Protein 2MIZ (pdb70)

Nearest PDB structures (foldseek):
  2miz-assembly1_A  TM=9.758E-01  e=6.169E-30  Murine cytomegalovirus (strain K181)
  4pn6-assembly1_A  TM=9.380E-01  e=5.539E-25  Muromegalovirus G4
  5tzn-assembly2_G  TM=5.490E-01  e=5.306E-05  Murid betaherpesvirus 1
  5tzn-assembly1_F  TM=5.778E-01  e=1.287E-04  Murid betaherpesvirus 1
  9jqt-assembly1_A  TM=3.331E-01  e=9.883E-02  Homo sapiens

Secondary structure (DSSP, 8-state):
-EE---EEEEE--EEEP-SSSSEEEE-------SSEEEEEEEEETTTTEEBS-EEEEE--SSSPPEEEEEE--SS-SSS------B-GGGTEEE---SSSS-TTPEEEPTTS-HHHHTTEEEEEEEEEEES-TT--S--HHHHHHTHHHHTSPB--

Radius of gyration: 15.89 Å; Cα contacts (8 Å, |Δi|>4): 343; chains: 1; bounding box: 37×31×44 Å

CATH classification: 2.60.40.2900

Organism: Murid herpesvirus 1 (strain K181) (NCBI:txid69156)

Solvent-accessible surface area: 9150 Å² total; per-residue (Å²): 187,80,56,3,38,39,64,56,15,17,18,110,24,79,126,59,127,71,123,46,120,71,50,15,6,105,8,76,39,21,73,2,78,6,64,0,14,0,14,3,18,2,17,0,76,87,85,158,12,0,3,19,14,20,1,39,25,51,6,31,88,139,56,57,14,142,32,72,123,28,76,124,22,196,74,44,152,102,57,172,71,132,126,132,25,18,99,76,179,60,2,6,51,4,6,101,29,94,136,94,66,77,4,0,9,0,35,8,59,102,138,8,95,100,38,5,10,82,11,1,88,1,60,0,45,0,8,0,44,32,103,65,83,184,62,119,56,11,72,111,97,29,68,165,94,0,36,94,0,40,124,45,94,125,93,75

Sequence (156 aa):
RHSLGCYFKGINPTKVPSSDPRTVLKCTLPDVKVNASWTLEWVVVNLHTSVDVTSYYESSPNSEPRFLRAILNFTPMHGLRTKNLLKVKDGFQVDNSTDNGNGGNLYVYPNATTGSADSVRCRLRMCPWTSNSKMTAPDEEMLRKMSEVLNLPNYGRHSLGCYFKGINPTKVPSSDPRTVLKCTLPDVKVNASWTLEWVVVNLHTSVDVTSYYESSPNSEPRFLRAILNFTPMHGLRTKNLLKVKDGFQVDNSTDNGNGGNLYVYPNATTGSADSVRCRLRMCPWTSNSKMTAPDEEMLRKMSEVLNLPNYGRHSLGCYFKGINPTKVPSSDPRTVLKCTLPDVKVNASWTLEWVVVNLHTSVDVTSYYESSPNSEPRFLRAILNFTPMHGLRTKNLLKVKDGFQVDNSTDNGNGGNLYVYPNATTGSADSVRCRLRMCPWTSNSKMTAPDEEMLRKMSEVLNLPNYGRHSLGCYFKGINPTKVPSSDPRTVLKCTLPDVKVNASWTLEWVVVNLHTSVDVTSYYESSPNSEPRFLRAILNFTPMHGLRTKNLLKVKDGFQVDNSTDNGNGGNLYVYPNATTGSADSVRCRLRMCPWTSNSKMTAPDEEMLRKMSEVLNLPNYGRHSLGCYFKGINPTKVPSSDPRTVLKCTLPDVKVNASWTLEWVVVNLHTSVDVTSYYESSPNSEPRFLRAILNFTPMHGLRTKNLLKVKDGFQVDNSTDNGNGGNLYVYPNATTGSADSVRCRLRMCPWTSNSKMTAPDEEMLRKMSEVLNLPNYGRHSLGCYFKGINPTKVPSSDPRTVLKCTLPDVKVNASWTLEWVVVNLHTSVDVTSYYESSPNSEPRFLRAILNFTPMHGLRTKNLLKVKDGFQVDNSTDNGNGGNLYVYPNATTGSADSVRCRLRMCPWTSNSKMTAPDEEMLRKMSEVLNLPNYGRHSLGCYFKGINPTKVPSSDPRTVLKCTLPDVKVNASWTLEWVVVNLHTSVDVTSYYESSPNSEPRFLRAILNFTPMHGLRTKNLLKVKDGFQVDNSTDNGNGGNLYVYPNATTGSADSVRCRLRMCPWTSNSKMTAPDEEMLRKMSEVLNLPNYGRHSLGCYFKGINPTKVPSSDPRTVLKCTLPDVKVNASWTLEWVVVNLHTSVDVTSYYESSPNSEPRFLRAILNFTPMHGLRTKNLLKVKDGFQVDNSTDNGNGGNLYVYPNATTGSADSVRCRLRMCPWTSNSKMTAPDEEMLRKMSEVLNLPNYGRHSLGCYFKGINPTKVPSSDPRTVLKCTLPDVKVNASWTLEWVVVNLHTSVDVTSYYESSPNSEPRFLRAILNFTPMHGLRTKNLLKVKDGFQVDNSTDNGNGGNLYVYPNATTGSADSVRCRLRMCPWTSNSKMTAPDEEMLRKMSEVLNLPNYGRHSLGCYFKGINPTKVPSSDPRTVLKCTLPDVKVNASWTLEWVVVNLHTSVDVTSYYESSPNSEPRFLRAILNFTPMHGLRTKNLLKVKDGFQVDNSTDNGNGGNLYVYPNATTGSADSVRCRLRMCPWTSNSKMTAPDEEMLRKMSEVLNLPNYG

InterPro domains:
  IPR022022 Immune evasion protein [PF12216] (1-260)
  IPR038708 Gp34-like superfamily [G3DSA:2.60.40.2900] (42-208)

Structure (mmCIF, N/CA/C/O backbone):
data_2MIZ
#
_entry.id   2MIZ
#
_cell.length_a   1.000
_cell.length_b   1.000
_cell.length_c   1.000
_cell.angle_alpha   90.00
_cell.angle_beta   90.00
_cell.angle_gamma   90.00
#
_symmetry.space_group_name_H-M   'P 1'
#
loop_
_atom_site.group_PDB
_atom_site.id
_atom_site.type_symbol
_atom_site.label_atom_id
_atom_site.label_alt_id
_atom_site.label_comp_id
_atom_site.label_asym_id
_atom_site.label_entity_id
_atom_site.label_seq_id
_atom_site.pdbx_PDB_ins_code
_atom_site.Cartn_x
_atom_site.Cartn_y
_atom_site.Cartn_z
_atom_site.occupancy
_atom_site.B_iso_or_equiv
_atom_site.auth_seq_id
_atom_site.auth_comp_id
_atom_site.auth_asym_id
_atom_site.auth_atom_id
_atom_site.pdbx_PDB_model_num
ATOM 1 N N . ARG A 1 24 ? 0.000 0.000 0.000 1.00 0.00 21 ARG A N 1
ATOM 2 C CA . ARG A 1 24 ? 1.458 0.000 0.000 1.00 0.00 21 ARG A CA 1
ATOM 3 C C . ARG A 1 24 ? 2.009 1.420 0.000 1.00 0.00 21 ARG A C 1
ATOM 4 O O . ARG A 1 24 ? 1.321 2.363 -0.391 1.00 0.00 21 ARG A O 1
ATOM 25 N N . HIS A 1 25 ? 3.254 1.566 0.440 1.00 0.00 22 HIS A N 1
ATOM 26 C CA . HIS A 1 25 ? 3.883 2.878 0.538 1.00 0.00 22 HIS A CA 1
ATOM 27 C C . HIS A 1 25 ? 4.336 3.375 -0.828 1.00 0.00 22 HIS A C 1
ATOM 28 O O . HIS A 1 25 ? 5.478 3.156 -1.231 1.00 0.00 22 HIS A O 1
ATOM 42 N N . SER A 1 26 ? 3.434 4.045 -1.538 1.00 0.00 23 SER A N 1
ATOM 43 C CA . SER A 1 26 ? 3.755 4.616 -2.840 1.00 0.00 23 SER A CA 1
ATOM 44 C C . SER A 1 26 ? 4.835 5.683 -2.724 1.00 0.00 23 SER A C 1
ATOM 45 O O . SER A 1 26 ? 4.807 6.512 -1.814 1.00 0.00 23 SER A O 1
ATOM 53 N N . LEU A 1 27 ? 5.788 5.658 -3.650 1.00 0.00 24 LEU A N 1
ATOM 54 C CA . LEU A 1 27 ? 6.799 6.704 -3.738 1.00 0.00 24 LEU A CA 1
ATOM 55 C C . LEU A 1 27 ? 6.517 7.645 -4.903 1.00 0.00 24 LEU A C 1
ATOM 56 O O . LEU A 1 27 ? 7.400 8.379 -5.348 1.00 0.00 24 LEU A O 1
ATOM 72 N N . GLY A 1 28 ? 5.282 7.620 -5.392 1.00 0.00 25 GLY A N 1
ATOM 73 C CA . GLY A 1 28 ? 4.889 8.452 -6.523 1.00 0.00 25 GLY A CA 1
ATOM 74 C C . GLY A 1 28 ? 4.932 7.666 -7.827 1.00 0.00 25 GLY A C 1
ATOM 75 O O . GLY A 1 28 ? 5.920 6.995 -8.126 1.00 0.00 25 GLY A O 1
ATOM 79 N N . CYS A 1 29 ? 3.855 7.752 -8.600 1.00 0.00 26 CYS A N 1
ATOM 80 C CA . CYS A 1 29 ? 3.716 6.955 -9.812 1.00 0.00 26 CYS A CA 1
ATOM 81 C C . CYS A 1 29 ? 4.137 7.746 -11.044 1.00 0.00 26 CYS A C 1
ATOM 82 O O . CYS A 1 29 ? 4.009 8.970 -11.081 1.00 0.00 26 CYS A O 1
ATOM 89 N N . TYR A 1 30 ? 4.639 7.040 -12.052 1.00 0.00 27 TYR A N 1
ATOM 90 C CA . TYR A 1 30 ? 5.061 7.673 -13.295 1.00 0.00 27 TYR A CA 1
ATOM 91 C C . TYR A 1 30 ? 4.210 7.205 -14.469 1.00 0.00 27 TYR A C 1
ATOM 92 O O . TYR A 1 30 ? 3.820 6.040 -14.539 1.00 0.00 27 TYR A O 1
ATOM 110 N N . PHE A 1 31 ? 3.925 8.121 -15.388 1.00 0.00 28 PHE A N 1
ATOM 111 C CA . PHE A 1 31 ? 3.017 7.839 -16.494 1.00 0.00 28 PHE A CA 1
ATOM 112 C C . PHE A 1 31 ? 3.726 7.966 -17.836 1.00 0.00 28 PHE A C 1
ATOM 113 O O . PHE A 1 31 ? 4.122 9.060 -18.239 1.00 0.00 28 PHE A O 1
ATOM 130 N N . LYS A 1 32 ? 3.885 6.841 -18.524 1.00 0.00 29 LYS A N 1
ATOM 131 C CA . LYS A 1 32 ? 4.652 6.803 -19.764 1.00 0.00 29 LYS A CA 1
ATOM 132 C C . LYS A 1 32 ? 3.814 6.258 -20.913 1.00 0.00 29 LYS A C 1
ATOM 133 O O . LYS A 1 32 ? 2.818 5.568 -20.696 1.00 0.00 29 LYS A O 1
ATOM 152 N N . GLY A 1 33 ? 4.223 6.573 -22.138 1.00 0.00 30 GLY A N 1
ATOM 153 C CA . GLY A 1 33 ? 3.543 6.069 -23.325 1.00 0.00 30 GLY A CA 1
ATOM 154 C C . GLY A 1 33 ? 4.441 5.126 -24.115 1.00 0.00 30 GLY A C 1
ATOM 155 O O . GLY A 1 33 ? 5.596 5.445 -24.399 1.00 0.00 30 GLY A O 1
ATOM 159 N N . ILE A 1 34 ? 3.904 3.963 -24.468 1.00 0.00 31 ILE A N 1
ATOM 160 C CA . ILE A 1 34 ? 4.663 2.961 -25.207 1.00 0.00 31 ILE A CA 1
ATOM 161 C C . ILE A 1 34 ? 3.919 2.520 -26.461 1.00 0.00 31 ILE A C 1
ATOM 162 O O . ILE A 1 34 ? 2.715 2.267 -26.422 1.00 0.00 31 ILE A O 1
ATOM 178 N N . ASN A 1 35 ? 4.642 2.431 -27.572 1.00 0.00 32 ASN A N 1
ATOM 179 C CA . ASN A 1 35 ? 4.083 1.902 -28.810 1.00 0.00 32 ASN A CA 1
ATOM 180 C C . ASN A 1 35 ? 4.110 0.379 -28.820 1.00 0.00 32 ASN A C 1
ATOM 181 O O . ASN A 1 35 ? 5.178 -0.232 -28.777 1.00 0.00 32 ASN A O 1
ATOM 192 N N . PRO A 1 36 ? 2.930 -0.229 -28.878 1.00 0.00 33 PRO A N 1
ATOM 193 C CA . PRO A 1 36 ? 2.815 -1.682 -28.858 1.00 0.00 33 PRO A CA 1
ATOM 194 C C . PRO A 1 36 ? 3.199 -2.283 -30.204 1.00 0.00 33 PRO A C 1
ATOM 195 O O . PRO A 1 36 ? 3.185 -1.599 -31.227 1.00 0.00 33 PRO A O 1
ATOM 206 N N . THR A 1 37 ? 3.542 -3.567 -30.196 1.00 0.00 34 THR A N 1
ATOM 207 C CA . THR A 1 37 ? 3.946 -4.259 -31.414 1.00 0.00 34 THR A CA 1
ATOM 208 C C . THR A 1 37 ? 3.045 -5.455 -31.694 1.00 0.00 34 THR A C 1
ATOM 209 O O . THR A 1 37 ? 2.458 -6.030 -30.777 1.00 0.00 34 THR A O 1
ATOM 220 N N . LYS A 1 38 ? 2.938 -5.825 -32.965 1.00 0.00 35 LYS A N 1
ATOM 221 C CA . LYS A 1 38 ? 2.109 -6.954 -33.368 1.00 0.00 35 LYS A CA 1
ATOM 222 C C . LYS A 1 38 ? 2.904 -8.253 -33.359 1.00 0.00 35 LYS A C 1
ATOM 223 O O . LYS A 1 38 ? 3.965 -8.347 -33.978 1.00 0.00 35 LYS A O 1
ATOM 242 N N . VAL A 1 39 ? 2.387 -9.254 -32.655 1.00 0.00 36 VAL A N 1
ATOM 243 C CA . VAL A 1 39 ? 3.071 -10.534 -32.526 1.00 0.00 36 VAL A CA 1
ATOM 244 C C . VAL A 1 39 ? 2.524 -11.554 -33.517 1.00 0.00 36 VAL A C 1
ATOM 245 O O . VAL A 1 39 ? 1.334 -11.868 -33.505 1.00 0.00 36 VAL A O 1
ATOM 258 N N . PRO A 1 40 ? 3.400 -12.068 -34.373 1.00 0.00 37 PRO A N 1
ATOM 259 C CA . PRO A 1 40 ? 3.015 -13.085 -35.345 1.00 0.00 37 PRO A CA 1
ATOM 260 C C . PRO A 1 40 ? 2.354 -14.276 -34.663 1.00 0.00 37 PRO A C 1
ATOM 261 O O . PRO A 1 40 ? 2.860 -14.793 -33.667 1.00 0.00 37 PRO A O 1
ATOM 272 N N . SER A 1 41 ? 1.220 -14.708 -35.205 1.00 0.00 38 SER A N 1
ATOM 273 C CA . SER A 1 41 ? 0.481 -15.832 -34.642 1.00 0.00 38 SER A CA 1
ATOM 274 C C . SER A 1 41 ? -0.523 -16.388 -35.644 1.00 0.00 38 SER A C 1
ATOM 275 O O . SER A 1 41 ? -1.026 -15.661 -36.501 1.00 0.00 38 SER A O 1
ATOM 283 N N . SER A 1 42 ? -0.811 -17.680 -35.531 1.00 0.00 39 SER A N 1
ATOM 284 C CA . SER A 1 42 ? -1.813 -18.318 -36.375 1.00 0.00 39 SER A CA 1
ATOM 285 C C . SER A 1 42 ? -3.223 -17.959 -35.924 1.00 0.00 39 SER A C 1
ATOM 286 O O . SER A 1 42 ? -4.195 -18.197 -36.641 1.00 0.00 39 SER A O 1
ATOM 294 N N . ASP A 1 43 ? -3.328 -17.383 -34.731 1.00 0.00 40 ASP A N 1
ATOM 295 C CA . ASP A 1 43 ? -4.613 -16.938 -34.205 1.00 0.00 40 ASP A CA 1
ATOM 296 C C . ASP A 1 43 ? -5.195 -15.814 -35.053 1.00 0.00 40 ASP A C 1
ATOM 297 O O . ASP A 1 43 ? -4.503 -14.852 -35.387 1.00 0.00 40 ASP A O 1
ATOM 306 N N . PRO A 1 44 ? -6.472 -15.941 -35.400 1.00 0.00 41 PRO A N 1
ATOM 307 C CA . PRO A 1 44 ? -7.152 -14.932 -36.203 1.00 0.00 41 PRO A CA 1
ATOM 308 C C . PRO A 1 44 ? -7.005 -13.547 -35.586 1.00 0.00 41 PRO A C 1
ATOM 309 O O . PRO A 1 44 ? -6.914 -12.546 -36.298 1.00 0.00 41 PRO A O 1
ATOM 320 N N . ARG A 1 45 ? -6.983 -13.495 -34.259 1.00 0.00 42 ARG A N 1
ATOM 321 C CA . ARG A 1 45 ? -6.921 -12.227 -33.542 1.00 0.00 42 ARG A CA 1
ATOM 322 C C . ARG A 1 45 ? -5.499 -11.682 -33.509 1.00 0.00 42 ARG A C 1
ATOM 323 O O . ARG A 1 45 ? -4.536 -12.439 -33.384 1.00 0.00 42 ARG A O 1
ATOM 344 N N . THR A 1 46 ? -5.373 -10.364 -33.623 1.00 0.00 43 THR A N 1
ATOM 345 C CA . THR A 1 46 ? -4.068 -9.714 -33.602 1.00 0.00 43 THR A CA 1
ATOM 346 C C . THR A 1 46 ? -3.589 -9.486 -32.174 1.00 0.00 43 THR A C 1
ATOM 347 O O . THR A 1 46 ? -4.333 -8.984 -31.332 1.00 0.00 43 THR A O 1
ATOM 358 N N . VAL A 1 47 ? -2.341 -9.858 -31.907 1.00 0.00 44 VAL A N 1
ATOM 359 C CA . VAL A 1 47 ? -1.782 -9.755 -30.565 1.00 0.00 44 VAL A CA 1
ATOM 360 C C . VAL A 1 47 ? -0.928 -8.503 -30.418 1.00 0.00 44 VAL A C 1
ATOM 361 O O . VAL A 1 47 ? 0.133 -8.388 -31.033 1.00 0.00 44 VAL A O 1
ATOM 374 N N . LEU A 1 48 ? -1.395 -7.566 -29.601 1.00 0.00 45 LEU A N 1
ATOM 375 C CA . LEU A 1 48 ? -0.652 -6.340 -29.335 1.00 0.00 45 LEU A CA 1
ATOM 376 C C . LEU A 1 48 ? 0.060 -6.407 -27.990 1.00 0.00 45 LEU A C 1
ATOM 377 O O . LEU A 1 48 ? -0.579 -6.518 -26.944 1.00 0.00 45 LEU A O 1
ATOM 393 N N . LYS A 1 49 ? 1.386 -6.341 -28.025 1.00 0.00 46 LYS A N 1
ATOM 394 C CA . LYS A 1 49 ? 2.193 -6.493 -26.820 1.00 0.00 46 LYS A CA 1
ATOM 395 C C . LYS A 1 49 ? 2.790 -5.162 -26.385 1.00 0.00 46 LYS A C 1
ATOM 396 O O . LYS A 1 49 ? 3.333 -4.417 -27.201 1.00 0.00 46 LYS A O 1
ATOM 415 N N . CYS A 1 50 ? 2.687 -4.866 -25.093 1.00 0.00 47 CYS A N 1
ATOM 416 C CA . CYS A 1 50 ? 3.291 -3.664 -24.531 1.00 0.00 47 CYS A CA 1
ATOM 417 C C . CYS A 1 50 ? 4.627 -3.977 -23.870 1.00 0.00 47 CYS A C 1
ATOM 418 O O . CYS A 1 50 ? 4.698 -4.785 -22.944 1.00 0.00 47 CYS A O 1
ATOM 425 N N . THR A 1 51 ? 5.685 -3.333 -24.350 1.00 0.00 48 THR A N 1
ATOM 426 C CA . THR A 1 51 ? 7.027 -3.570 -23.833 1.00 0.00 48 THR A CA 1
ATOM 427 C C . THR A 1 51 ? 7.128 -3.183 -22.363 1.00 0.00 48 THR A C 1
ATOM 428 O O . THR A 1 51 ? 6.758 -2.075 -21.977 1.00 0.00 48 THR A O 1
ATOM 439 N N . LEU A 1 52 ? 7.630 -4.104 -21.547 1.00 0.00 49 LEU A N 1
ATOM 440 C CA . LEU A 1 52 ? 7.914 -3.814 -20.147 1.00 0.00 49 LEU A CA 1
ATOM 441 C C . LEU A 1 52 ? 9.377 -4.078 -19.815 1.00 0.00 49 LEU A C 1
ATOM 442 O O . LEU A 1 52 ? 9.815 -5.227 -19.769 1.00 0.00 49 LEU A O 1
ATOM 458 N N . PRO A 1 53 ? 10.128 -3.007 -19.584 1.00 0.00 50 PRO A N 1
ATOM 459 C CA . PRO A 1 53 ? 11.557 -3.116 -19.315 1.00 0.00 50 PRO A CA 1
ATOM 460 C C . PRO A 1 53 ? 11.824 -4.018 -18.117 1.00 0.00 50 PRO A C 1
ATOM 461 O O . PRO A 1 53 ? 11.055 -4.034 -17.156 1.00 0.00 50 PRO A O 1
ATOM 472 N N . ASP A 1 54 ? 12.920 -4.767 -18.179 1.00 0.00 51 ASP A N 1
ATOM 473 C CA . ASP A 1 54 ? 13.292 -5.672 -17.098 1.00 0.00 51 ASP A CA 1
ATOM 474 C C . ASP A 1 54 ? 13.860 -4.906 -15.910 1.00 0.00 51 ASP A C 1
ATOM 475 O O . ASP A 1 54 ? 15.076 -4.792 -15.756 1.00 0.00 51 ASP A O 1
ATOM 484 N N . VAL A 1 55 ? 12.973 -4.382 -15.071 1.00 0.00 52 VAL A N 1
ATOM 485 C CA . VAL A 1 55 ? 13.384 -3.627 -13.894 1.00 0.00 52 VAL A CA 1
ATOM 486 C C . VAL A 1 55 ? 13.206 -4.448 -12.623 1.00 0.00 52 VAL A C 1
ATOM 487 O O . VAL A 1 55 ? 12.091 -4.829 -12.270 1.00 0.00 52 VAL A O 1
ATOM 500 N N . LYS A 1 56 ? 14.313 -4.716 -11.939 1.00 0.00 53 LYS A N 1
ATOM 501 C CA . LYS A 1 56 ? 14.287 -5.527 -10.727 1.00 0.00 53 LYS A CA 1
ATOM 502 C C . LYS A 1 56 ? 14.253 -4.653 -9.480 1.00 0.00 53 LYS A C 1
ATOM 503 O O . LYS A 1 56 ? 15.230 -4.581 -8.734 1.00 0.00 53 LYS A O 1
ATOM 522 N N . VAL A 1 57 ? 13.123 -3.990 -9.259 1.00 0.00 54 VAL A N 1
ATOM 523 C CA . VAL A 1 57 ? 12.892 -3.263 -8.016 1.00 0.00 54 VAL A CA 1
ATOM 524 C C . VAL A 1 57 ? 11.513 -3.570 -7.447 1.00 0.00 54 VAL A C 1
ATOM 525 O O . VAL A 1 57 ? 10.654 -4.119 -8.137 1.00 0.00 54 VAL A O 1
ATOM 538 N N . ASN A 1 58 ? 11.307 -3.213 -6.183 1.00 0.00 55 ASN A N 1
ATOM 539 C CA . ASN A 1 58 ? 10.002 -3.356 -5.550 1.00 0.00 55 ASN A CA 1
ATOM 540 C C . ASN A 1 58 ? 9.002 -2.356 -6.116 1.00 0.00 55 ASN A C 1
ATOM 541 O O . ASN A 1 58 ? 8.778 -1.293 -5.538 1.00 0.00 55 ASN A O 1
ATOM 552 N N . ALA A 1 59 ? 8.403 -2.704 -7.249 1.00 0.00 56 ALA A N 1
ATOM 553 C CA . ALA A 1 59 ? 7.493 -1.801 -7.944 1.00 0.00 56 ALA A CA 1
ATOM 554 C C . ALA A 1 59 ? 6.422 -2.574 -8.703 1.00 0.00 56 ALA A C 1
ATOM 555 O O . ALA A 1 59 ? 6.603 -3.747 -9.028 1.00 0.00 56 ALA A O 1
ATOM 562 N N . SER A 1 60 ? 5.307 -1.908 -8.985 1.00 0.00 57 SER A N 1
ATOM 563 C CA . SER A 1 60 ? 4.256 -2.490 -9.811 1.00 0.00 57 SER A CA 1
ATOM 564 C C . SER A 1 60 ? 3.975 -1.626 -11.034 1.00 0.00 57 SER A C 1
ATOM 565 O O . SER A 1 60 ? 4.224 -0.421 -11.025 1.00 0.00 57 SER A O 1
ATOM 573 N N . TRP A 1 61 ? 3.455 -2.250 -12.086 1.00 0.00 58 TRP A N 1
ATOM 574 C CA . TRP A 1 61 ? 3.122 -1.536 -13.312 1.00 0.00 58 TRP A CA 1
ATOM 575 C C . TRP A 1 61 ? 1.682 -1.804 -13.732 1.00 0.00 58 TRP A C 1
ATOM 576 O O . TRP A 1 61 ? 1.216 -2.942 -13.693 1.00 0.00 58 TRP A O 1
ATOM 597 N N . THR A 1 62 ? 0.982 -0.748 -14.133 1.00 0.00 59 THR A N 1
ATOM 598 C CA . THR A 1 62 ? -0.387 -0.876 -14.618 1.00 0.00 59 THR A CA 1
ATOM 599 C C . THR A 1 62 ? -0.497 -0.451 -16.076 1.00 0.00 59 THR A C 1
ATOM 600 O O . THR A 1 62 ? -0.067 0.641 -16.449 1.00 0.00 59 THR A O 1
ATOM 611 N N . LEU A 1 63 ? -1.075 -1.320 -16.899 1.00 0.00 60 LEU A N 1
ATOM 612 C CA . LEU A 1 63 ? -1.249 -1.032 -18.318 1.00 0.00 60 LEU A CA 1
ATOM 613 C C . LEU A 1 63 ? -2.692 -0.658 -18.631 1.00 0.00 60 LEU A C 1
ATOM 614 O O . LEU A 1 63 ? -3.626 -1.324 -18.185 1.00 0.00 60 LEU A O 1
ATOM 630 N N . GLU A 1 64 ? -2.867 0.410 -19.401 1.00 0.00 61 GLU A N 1
ATOM 631 C CA . GLU A 1 64 ? -4.171 0.744 -19.963 1.00 0.00 61 GLU A CA 1
ATOM 632 C C . GLU A 1 64 ? -4.097 0.887 -21.478 1.00 0.00 61 GLU A C 1
ATOM 633 O O . GLU A 1 64 ? -3.318 1.686 -21.998 1.00 0.00 61 GLU A O 1
ATOM 645 N N . TRP A 1 65 ? -4.912 0.109 -22.181 1.00 0.00 62 TRP A N 1
ATOM 646 C CA . TRP A 1 65 ? -4.922 0.129 -23.639 1.00 0.00 62 TRP A CA 1
ATOM 647 C C . TRP A 1 65 ? -5.805 1.251 -24.169 1.00 0.00 62 TRP A C 1
ATOM 648 O O . TRP A 1 65 ? -6.996 1.314 -23.863 1.00 0.00 62 TRP A O 1
ATOM 669 N N . VAL A 1 66 ? -5.215 2.136 -24.965 1.00 0.00 63 VAL A N 1
ATOM 670 C CA . VAL A 1 66 ? -5.897 3.349 -25.400 1.00 0.00 63 VAL A CA 1
ATOM 671 C C . VAL A 1 66 ? -6.004 3.406 -26.919 1.00 0.00 63 VAL A C 1
ATOM 672 O O . VAL A 1 66 ? -5.035 3.142 -27.629 1.00 0.00 63 VAL A O 1
ATOM 685 N N . VAL A 1 67 ? -7.189 3.751 -27.410 1.00 0.00 64 VAL A N 1
ATOM 686 C CA . VAL A 1 67 ? -7.422 3.859 -28.846 1.00 0.00 64 VAL A CA 1
ATOM 687 C C . VAL A 1 67 ? -7.585 5.313 -29.269 1.00 0.00 64 VAL A C 1
ATOM 688 O O . VAL A 1 67 ? -8.556 5.973 -28.897 1.00 0.00 64 VAL A O 1
ATOM 701 N N . VAL A 1 68 ? -6.631 5.808 -30.050 1.00 0.00 65 VAL A N 1
ATOM 702 C CA . VAL A 1 68 ? -6.583 7.222 -30.399 1.00 0.00 65 VAL A CA 1
ATOM 703 C C . VAL A 1 68 ? -7.740 7.603 -31.314 1.00 0.00 65 VAL A C 1
ATOM 704 O O . VAL A 1 68 ? -8.361 8.651 -31.141 1.00 0.00 65 VAL A O 1
ATOM 717 N N . ASN A 1 69 ? -8.024 6.746 -32.289 1.00 0.00 66 ASN A N 1
ATOM 718 C CA . ASN A 1 69 ? -9.044 7.034 -33.290 1.00 0.00 66 ASN A CA 1
ATOM 719 C C . ASN A 1 69 ? -10.433 7.072 -32.666 1.00 0.00 66 ASN A C 1
ATOM 720 O O . ASN A 1 69 ? -11.324 7.768 -33.153 1.00 0.00 66 ASN A O 1
ATOM 731 N N . LEU A 1 70 ? -10.611 6.319 -31.585 1.00 0.00 67 LEU A N 1
ATOM 732 C CA . LEU A 1 70 ? -11.885 6.284 -30.878 1.00 0.00 67 LEU A CA 1
ATOM 733 C C . LEU A 1 70 ? -11.879 7.232 -29.685 1.00 0.00 67 LEU A C 1
ATOM 734 O O . LEU A 1 70 ? -12.929 7.542 -29.121 1.00 0.00 67 LEU A O 1
ATOM 750 N N . HIS A 1 71 ? -10.691 7.690 -29.306 1.00 0.00 68 HIS A N 1
ATOM 751 C CA . HIS A 1 71 ? -10.548 8.617 -28.190 1.00 0.00 68 HIS A CA 1
ATOM 752 C C . HIS A 1 71 ? -11.047 7.997 -26.891 1.00 0.00 68 HIS A C 1
ATOM 753 O O . HIS A 1 71 ? -11.770 8.634 -26.125 1.00 0.00 68 HIS A O 1
ATOM 767 N N . THR A 1 72 ? -10.656 6.751 -26.648 1.00 0.00 69 THR A N 1
ATOM 768 C CA . THR A 1 72 ? -11.095 6.028 -25.461 1.00 0.00 69 THR A CA 1
ATOM 769 C C . THR A 1 72 ? -10.095 4.945 -25.074 1.00 0.00 69 THR A C 1
ATOM 770 O O . THR A 1 72 ? -8.981 4.900 -25.596 1.00 0.00 69 THR A O 1
ATOM 781 N N . SER A 1 73 ? -10.499 4.075 -24.155 1.00 0.00 70 SER A N 1
ATOM 782 C CA . SER A 1 73 ? -9.645 2.982 -23.707 1.00 0.00 70 SER A CA 1
ATOM 783 C C . SER A 1 73 ? -10.467 1.749 -23.354 1.00 0.00 70 SER A C 1
ATOM 784 O O . SER A 1 73 ? -11.683 1.830 -23.183 1.00 0.00 70 SER A O 1
ATOM 792 N N . VAL A 1 74 ? -9.796 0.607 -23.247 1.00 0.00 71 VAL A N 1
ATOM 793 C CA . VAL A 1 74 ? -10.473 -0.659 -22.994 1.00 0.00 71 VAL A CA 1
ATOM 794 C C . VAL A 1 74 ? -10.744 -0.852 -21.507 1.00 0.00 71 VAL A C 1
ATOM 795 O O . VAL A 1 74 ? -9.882 -0.586 -20.670 1.00 0.00 71 VAL A O 1
ATOM 808 N N . ASP A 1 75 ? -11.946 -1.316 -21.185 1.00 0.00 72 ASP A N 1
ATOM 809 C CA . ASP A 1 75 ? -12.378 -1.427 -19.797 1.00 0.00 72 ASP A CA 1
ATOM 810 C C . ASP A 1 75 ? -11.654 -2.561 -19.084 1.00 0.00 72 ASP A C 1
ATOM 811 O O . ASP A 1 75 ? -12.234 -3.616 -18.825 1.00 0.00 72 ASP A O 1
ATOM 820 N N . VAL A 1 76 ? -10.382 -2.339 -18.769 1.00 0.00 73 VAL A N 1
ATOM 821 C CA . VAL A 1 76 ? -9.609 -3.294 -17.984 1.00 0.00 73 VAL A CA 1
ATOM 822 C C . VAL A 1 76 ? -8.181 -2.807 -17.775 1.00 0.00 73 VAL A C 1
ATOM 823 O O . VAL A 1 76 ? -7.592 -2.183 -18.658 1.00 0.00 73 VAL A O 1
ATOM 836 N N . THR A 1 77 ? -7.628 -3.095 -16.602 1.00 0.00 74 THR A N 1
ATOM 837 C CA . THR A 1 77 ? -6.243 -2.754 -16.303 1.00 0.00 74 THR A CA 1
ATOM 838 C C . THR A 1 77 ? -5.412 -4.004 -16.041 1.00 0.00 74 THR A C 1
ATOM 839 O O . THR A 1 77 ? -5.889 -4.962 -15.432 1.00 0.00 74 THR A O 1
ATOM 850 N N . SER A 1 78 ? -4.167 -3.988 -16.503 1.00 0.00 75 SER A N 1
ATOM 851 C CA . SER A 1 78 ? -3.271 -5.126 -16.333 1.00 0.00 75 SER A CA 1
ATOM 852 C C . SER A 1 78 ? -2.116 -4.783 -15.401 1.00 0.00 75 SER A C 1
ATOM 853 O O . SER A 1 78 ? -1.470 -3.746 -15.553 1.00 0.00 75 SER A O 1
ATOM 861 N N . TYR A 1 79 ? -1.859 -5.660 -14.437 1.00 0.00 76 TYR A N 1
ATOM 862 C CA . TYR A 1 79 ? -0.921 -5.364 -13.362 1.00 0.00 76 TYR A CA 1
ATOM 863 C C . TYR A 1 79 ? 0.304 -6.267 -13.436 1.00 0.00 76 TYR A C 1
ATOM 864 O O . TYR A 1 79 ? 0.184 -7.480 -13.607 1.00 0.00 76 TYR A O 1
ATOM 882 N N . TYR A 1 80 ? 1.483 -5.667 -13.306 1.00 0.00 77 TYR A N 1
ATOM 883 C CA . TYR A 1 80 ? 2.719 -6.429 -13.172 1.00 0.00 77 TYR A CA 1
ATOM 884 C C . TYR A 1 80 ? 3.406 -6.134 -11.844 1.00 0.00 77 TYR A C 1
ATOM 885 O O . TYR A 1 80 ? 3.150 -5.106 -11.217 1.00 0.00 77 TYR A O 1
ATOM 903 N N . GLU A 1 81 ? 4.279 -7.041 -11.421 1.00 0.00 78 GLU A N 1
ATOM 904 C CA . GLU A 1 81 ? 4.995 -6.887 -10.161 1.00 0.00 78 GLU A CA 1
ATOM 905 C C . GLU A 1 81 ? 6.418 -7.420 -10.266 1.00 0.00 78 GLU A C 1
ATOM 906 O O . GLU A 1 81 ? 6.655 -8.471 -10.862 1.00 0.00 78 GLU A O 1
ATOM 918 N N . SER A 1 82 ? 7.363 -6.690 -9.683 1.00 0.00 79 SER A N 1
ATOM 919 C CA . SER A 1 82 ? 8.754 -7.124 -9.648 1.00 0.00 79 SER A CA 1
ATOM 920 C C . SER A 1 82 ? 9.326 -7.027 -8.239 1.00 0.00 79 SER A C 1
ATOM 921 O O . SER A 1 82 ? 8.601 -6.758 -7.282 1.00 0.00 79 SER A O 1
ATOM 929 N N . SER A 1 83 ? 10.631 -7.248 -8.120 1.00 0.00 80 SER A N 1
ATOM 930 C CA . SER A 1 83 ? 11.322 -7.084 -6.847 1.00 0.00 80 SER A CA 1
ATOM 931 C C . SER A 1 83 ? 12.830 -7.001 -7.045 1.00 0.00 80 SER A C 1
ATOM 932 O O . SER A 1 83 ? 13.333 -7.217 -8.147 1.00 0.00 80 SER A O 1
ATOM 940 N N . PRO A 1 84 ? 13.547 -6.686 -5.971 1.00 0.00 81 PRO A N 1
ATOM 941 C CA . PRO A 1 84 ? 15.001 -6.588 -6.022 1.00 0.00 81 PRO A CA 1
ATOM 942 C C . PRO A 1 84 ? 15.616 -7.837 -6.640 1.00 0.00 81 PRO A C 1
ATOM 943 O O . PRO A 1 84 ? 16.686 -7.780 -7.245 1.00 0.00 81 PRO A O 1
ATOM 954 N N . ASN A 1 85 ? 14.933 -8.966 -6.484 1.00 0.00 82 ASN A N 1
ATOM 955 C CA . ASN A 1 85 ? 15.443 -10.244 -6.967 1.00 0.00 82 ASN A CA 1
ATOM 956 C C . ASN A 1 85 ? 14.630 -10.750 -8.151 1.00 0.00 82 ASN A C 1
ATOM 957 O O . ASN A 1 85 ? 15.162 -11.405 -9.047 1.00 0.00 82 ASN A O 1
ATOM 968 N N . SER A 1 86 ? 13.337 -10.443 -8.148 1.00 0.00 83 SER A N 1
ATOM 969 C CA . SER A 1 86 ? 12.414 -11.005 -9.127 1.00 0.00 83 SER A CA 1
ATOM 970 C C . SER A 1 86 ? 12.203 -10.052 -10.296 1.00 0.00 83 SER A C 1
ATOM 971 O O . SER A 1 86 ? 12.202 -8.833 -10.123 1.00 0.00 83 SER A O 1
ATOM 979 N N . GLU A 1 87 ? 12.024 -10.614 -11.487 1.00 0.00 84 GLU A N 1
ATOM 980 C CA . GLU A 1 87 ? 11.741 -9.818 -12.675 1.00 0.00 84 GLU A CA 1
ATOM 981 C C . GLU A 1 87 ? 10.255 -9.504 -12.787 1.00 0.00 84 GLU A C 1
ATOM 982 O O . GLU A 1 87 ? 9.416 -10.220 -12.240 1.00 0.00 84 GLU A O 1
ATOM 994 N N . PRO A 1 88 ? 9.935 -8.429 -13.500 1.00 0.00 85 PRO A N 1
ATOM 995 C CA . PRO A 1 88 ? 8.546 -8.050 -13.732 1.00 0.00 85 PRO A CA 1
ATOM 996 C C . PRO A 1 88 ? 7.760 -9.195 -14.357 1.00 0.00 85 PRO A C 1
ATOM 997 O O . PRO A 1 88 ? 8.123 -9.704 -15.418 1.00 0.00 85 PRO A O 1
ATOM 1008 N N . ARG A 1 89 ? 6.681 -9.597 -13.694 1.00 0.00 86 ARG A N 1
ATOM 1009 C CA . ARG A 1 89 ? 5.813 -10.649 -14.208 1.00 0.00 86 ARG A CA 1
ATOM 1010 C C . ARG A 1 89 ? 4.344 -10.270 -14.065 1.00 0.00 86 ARG A C 1
ATOM 1011 O O . ARG A 1 89 ? 3.975 -9.506 -13.174 1.00 0.00 86 ARG A O 1
ATOM 1032 N N . PHE A 1 90 ? 3.511 -10.809 -14.948 1.00 0.00 87 PHE A N 1
ATOM 1033 C CA . PHE A 1 90 ? 2.079 -10.539 -14.914 1.00 0.00 87 PHE A CA 1
ATOM 1034 C C . PHE A 1 90 ? 1.474 -10.937 -13.574 1.00 0.00 87 PHE A C 1
ATOM 1035 O O . PHE A 1 90 ? 1.494 -12.108 -13.196 1.00 0.00 87 PHE A O 1
ATOM 1052 N N . LEU A 1 91 ? 0.937 -9.955 -12.858 1.00 0.00 88 LEU A N 1
ATOM 1053 C CA . LEU A 1 91 ? 0.339 -10.198 -11.551 1.00 0.00 88 LEU A CA 1
ATOM 1054 C C . LEU A 1 91 ? -1.138 -10.550 -11.678 1.00 0.00 88 LEU A C 1
ATOM 1055 O O . LEU A 1 91 ? -1.575 -11.609 -11.226 1.00 0.00 88 LEU A O 1
ATOM 1071 N N . ARG A 1 92 ? -1.903 -9.657 -12.296 1.00 0.00 89 ARG A N 1
ATOM 1072 C CA . ARG A 1 92 ? -3.354 -9.791 -12.341 1.00 0.00 89 ARG A CA 1
ATOM 1073 C C . ARG A 1 92 ? -3.966 -8.823 -13.345 1.00 0.00 89 ARG A C 1
ATOM 1074 O O . ARG A 1 92 ? -3.270 -7.982 -13.914 1.00 0.00 89 ARG A O 1
ATOM 1095 N N . ALA A 1 93 ? -5.271 -8.947 -13.559 1.00 0.00 90 ALA A N 1
ATOM 1096 C CA . ALA A 1 93 ? -6.006 -7.997 -14.387 1.00 0.00 90 ALA A CA 1
ATOM 1097 C C . ALA A 1 93 ? -7.385 -7.712 -13.806 1.00 0.00 90 ALA A C 1
ATOM 1098 O O . ALA A 1 93 ? -8.120 -8.632 -13.447 1.00 0.00 90 ALA A O 1
ATOM 1105 N N . ILE A 1 94 ? -7.730 -6.432 -13.716 1.00 0.00 91 ILE A N 1
ATOM 1106 C CA . ILE A 1 94 ? -8.976 -6.018 -13.082 1.00 0.00 91 ILE A CA 1
ATOM 1107 C C . ILE A 1 94 ? -9.741 -5.036 -13.960 1.00 0.00 91 ILE A C 1
ATOM 1108 O O . ILE A 1 94 ? -9.165 -4.094 -14.503 1.00 0.00 91 ILE A O 1
ATOM 1124 N N . LEU A 1 95 ? -11.044 -5.263 -14.095 1.00 0.00 92 LEU A N 1
ATOM 1125 C CA . LEU A 1 95 ? -11.891 -4.400 -14.909 1.00 0.00 92 LEU A CA 1
ATOM 1126 C C . LEU A 1 95 ? -11.938 -2.985 -14.347 1.00 0.00 92 LEU A C 1
ATOM 1127 O O . LEU A 1 95 ? -11.933 -2.789 -13.132 1.00 0.00 92 LEU A O 1
ATOM 1143 N N . ASN A 1 96 ? -11.984 -2.001 -15.238 1.00 0.00 93 ASN A N 1
ATOM 1144 C CA . ASN A 1 96 ? -11.853 -0.603 -14.844 1.00 0.00 93 ASN A CA 1
ATOM 1145 C C . ASN A 1 96 ? -13.176 -0.048 -14.332 1.00 0.00 93 ASN A C 1
ATOM 1146 O O . ASN A 1 96 ? -13.820 0.762 -14.999 1.00 0.00 93 ASN A O 1
ATOM 1157 N N . PHE A 1 97 ? -13.577 -0.490 -13.144 1.00 0.00 94 PHE A N 1
ATOM 1158 C CA . PHE A 1 97 ? -14.806 -0.010 -12.524 1.00 0.00 94 PHE A CA 1
ATOM 1159 C C . PHE A 1 97 ? -14.736 1.485 -12.245 1.00 0.00 94 PHE A C 1
ATOM 1160 O O . PHE A 1 97 ? -15.658 2.232 -12.573 1.00 0.00 94 PHE A O 1
ATOM 1177 N N . THR A 1 98 ? -13.636 1.917 -11.638 1.00 0.00 95 THR A N 1
ATOM 1178 C CA . THR A 1 98 ? -13.458 3.320 -11.281 1.00 0.00 95 THR A CA 1
ATOM 1179 C C . THR A 1 98 ? -11.999 3.740 -11.407 1.00 0.00 95 THR A C 1
ATOM 1180 O O . THR A 1 98 ? -11.092 2.964 -11.108 1.00 0.00 95 THR A O 1
ATOM 1191 N N . PRO A 1 99 ? -11.780 4.973 -11.852 1.00 0.00 96 PRO A N 1
ATOM 1192 C CA . PRO A 1 99 ? -10.431 5.508 -11.992 1.00 0.00 96 PRO A CA 1
ATOM 1193 C C . PRO A 1 99 ? -9.811 5.800 -10.632 1.00 0.00 96 PRO A C 1
ATOM 1194 O O . PRO A 1 99 ? -10.514 6.119 -9.674 1.00 0.00 96 PRO A O 1
ATOM 1205 N N . MET A 1 100 ? -8.489 5.690 -10.555 1.00 0.00 97 MET A N 1
ATOM 1206 C CA . MET A 1 100 ? -7.770 5.948 -9.313 1.00 0.00 97 MET A CA 1
ATOM 1207 C C . MET A 1 100 ? -7.083 7.307 -9.346 1.00 0.00 97 MET A C 1
ATOM 1208 O O . MET A 1 100 ? -6.454 7.719 -8.371 1.00 0.00 97 MET A O 1
ATOM 1222 N N . HIS A 1 101 ? -7.207 8.000 -10.473 1.00 0.00 98 HIS A N 1
ATOM 1223 C CA . HIS A 1 101 ? -6.552 9.289 -10.655 1.00 0.00 98 HIS A CA 1
ATOM 1224 C C . HIS A 1 101 ? -7.517 10.321 -11.225 1.00 0.00 98 HIS A C 1
ATOM 1225 O O . HIS A 1 101 ? -7.366 10.765 -12.363 1.00 0.00 98 HIS A O 1
ATOM 1239 N N . GLY A 1 102 ? -8.509 10.701 -10.426 1.00 0.00 99 GLY A N 1
ATOM 1240 C CA . GLY A 1 102 ? -9.483 11.704 -10.838 1.00 0.00 99 GLY A CA 1
ATOM 1241 C C . GLY A 1 102 ? -10.764 11.054 -11.344 1.00 0.00 99 GLY A C 1
ATOM 1242 O O . GLY A 1 102 ? -11.199 10.028 -10.821 1.00 0.00 99 GLY A O 1
ATOM 1246 N N . LEU A 1 103 ? -11.364 11.656 -12.365 1.00 0.00 100 LEU A N 1
ATOM 1247 C CA . LEU A 1 103 ? -12.630 11.174 -12.902 1.00 0.00 100 LEU A CA 1
ATOM 1248 C C . LEU A 1 103 ? -12.453 10.606 -14.305 1.00 0.00 100 LEU A C 1
ATOM 1249 O O . LEU A 1 103 ? -11.472 10.906 -14.987 1.00 0.00 100 LEU A O 1
ATOM 1265 N N . ARG A 1 104 ? -13.406 9.785 -14.730 1.00 0.00 101 ARG A N 1
ATOM 1266 C CA . ARG A 1 104 ? -13.359 9.177 -16.055 1.00 0.00 101 ARG A CA 1
ATOM 1267 C C . ARG A 1 104 ? -14.748 9.097 -16.674 1.00 0.00 101 ARG A C 1
ATOM 1268 O O . ARG A 1 104 ? -15.148 9.975 -17.440 1.00 0.00 101 ARG A O 1
ATOM 1289 N N . THR A 1 105 ? -15.480 8.040 -16.339 1.00 0.00 102 THR A N 1
ATOM 1290 C CA . THR A 1 105 ? -16.866 7.901 -16.771 1.00 0.00 102 THR A CA 1
ATOM 1291 C C . THR A 1 105 ? -16.983 7.995 -18.287 1.00 0.00 102 THR A C 1
ATOM 1292 O O . THR A 1 105 ? -17.976 8.498 -18.812 1.00 0.00 102 THR A O 1
ATOM 1303 N N . LYS A 1 106 ? -15.964 7.507 -18.985 1.00 0.00 103 LYS A N 1
ATOM 1304 C CA . LYS A 1 106 ? -15.941 7.556 -20.442 1.00 0.00 103 LYS A CA 1
ATOM 1305 C C . LYS A 1 106 ? -16.457 6.256 -21.045 1.00 0.00 103 LYS A C 1
ATOM 1306 O O . LYS A 1 106 ? -16.551 5.237 -20.361 1.00 0.00 103 LYS A O 1
ATOM 1325 N N . ASN A 1 107 ? -16.791 6.297 -22.331 1.00 0.00 104 ASN A N 1
ATOM 1326 C CA . ASN A 1 107 ? -17.266 5.114 -23.037 1.00 0.00 104 ASN A CA 1
ATOM 1327 C C . ASN A 1 107 ? -16.139 4.112 -23.252 1.00 0.00 104 ASN A C 1
ATOM 1328 O O . ASN A 1 107 ? -15.514 4.084 -24.313 1.00 0.00 104 ASN A O 1
ATOM 1339 N N . LEU A 1 108 ? -15.883 3.290 -22.240 1.00 0.00 105 LEU A N 1
ATOM 1340 C CA . LEU A 1 108 ? -14.804 2.312 -22.301 1.00 0.00 105 LEU A CA 1
ATOM 1341 C C . LEU A 1 108 ? -15.170 1.144 -23.208 1.00 0.00 105 LEU A C 1
ATOM 1342 O O . LEU A 1 108 ? -16.340 0.778 -23.324 1.00 0.00 105 LEU A O 1
ATOM 1358 N N . LEU A 1 109 ? -14.163 0.562 -23.850 1.00 0.00 106 LEU A N 1
ATOM 1359 C CA . LEU A 1 109 ? -14.386 -0.504 -24.820 1.00 0.00 106 LEU A CA 1
ATOM 1360 C C . LEU A 1 109 ? -14.583 -1.847 -24.127 1.00 0.00 106 LEU A C 1
ATOM 1361 O O . LEU A 1 109 ? -13.925 -2.143 -23.129 1.00 0.00 106 LEU A O 1
ATOM 1377 N N . LYS A 1 110 ? -15.491 -2.655 -24.662 1.00 0.00 107 LYS A N 1
ATOM 1378 C CA . LYS A 1 110 ? -15.796 -3.957 -24.080 1.00 0.00 107 LYS A CA 1
ATOM 1379 C C . LYS A 1 110 ? -15.203 -5.086 -24.913 1.00 0.00 107 LYS A C 1
ATOM 1380 O O . LYS A 1 110 ? -14.815 -4.883 -26.063 1.00 0.00 107 LYS A O 1
ATOM 1399 N N . VAL A 1 111 ? -15.136 -6.275 -24.325 1.00 0.00 108 VAL A N 1
ATOM 1400 C CA . VAL A 1 111 ? -14.656 -7.455 -25.035 1.00 0.00 108 VAL A CA 1
ATOM 1401 C C . VAL A 1 111 ? -15.441 -7.682 -26.320 1.00 0.00 108 VAL A C 1
ATOM 1402 O O . VAL A 1 111 ? -14.869 -8.018 -27.357 1.00 0.00 108 VAL A O 1
ATOM 1415 N N . LYS A 1 112 ? -16.755 -7.497 -26.245 1.00 0.00 109 LYS A N 1
ATOM 1416 C CA . LYS A 1 112 ? -17.632 -7.765 -27.379 1.00 0.00 109 LYS A CA 1
ATOM 1417 C C . LYS A 1 112 ? -17.339 -6.821 -28.537 1.00 0.00 109 LYS A C 1
ATOM 1418 O O . LYS A 1 112 ? -17.765 -7.059 -29.668 1.00 0.00 109 LYS A O 1
ATOM 1437 N N . ASP A 1 113 ? -16.609 -5.749 -28.250 1.00 0.00 110 ASP A N 1
ATOM 1438 C CA . ASP A 1 113 ? -16.249 -4.771 -29.271 1.00 0.00 110 ASP A CA 1
ATOM 1439 C C . ASP A 1 113 ? -15.005 -5.206 -30.035 1.00 0.00 110 ASP A C 1
ATOM 1440 O O . ASP A 1 113 ? -14.589 -4.548 -30.988 1.00 0.00 110 ASP A O 1
ATOM 1449 N N . GLY A 1 114 ? -14.415 -6.318 -29.611 1.00 0.00 111 GLY A N 1
ATOM 1450 C CA . GLY A 1 114 ? -13.245 -6.869 -30.284 1.00 0.00 111 GLY A CA 1
ATOM 1451 C C . GLY A 1 114 ? -11.965 -6.533 -29.529 1.00 0.00 111 GLY A C 1
ATOM 1452 O O . GLY A 1 114 ? -10.905 -6.358 -30.131 1.00 0.00 111 GLY A O 1
ATOM 1456 N N . PHE A 1 115 ? -12.070 -6.442 -28.208 1.00 0.00 112 PHE A N 1
ATOM 1457 C CA . PHE A 1 115 ? -10.951 -6.015 -27.378 1.00 0.00 112 PHE A CA 1
ATOM 1458 C C . PHE A 1 115 ? -10.834 -6.873 -26.125 1.00 0.00 112 PHE A C 1
ATOM 1459 O O . PHE A 1 115 ? -11.397 -6.545 -25.081 1.00 0.00 112 PHE A O 1
ATOM 1476 N N . GLN A 1 116 ? -10.100 -7.975 -26.236 1.00 0.00 113 GLN A N 1
ATOM 1477 C CA . GLN A 1 116 ? -9.936 -8.902 -25.122 1.00 0.00 113 GLN A CA 1
ATOM 1478 C C . GLN A 1 116 ? -8.498 -8.912 -24.620 1.00 0.00 113 GLN A C 1
ATOM 1479 O O . GLN A 1 116 ? -7.601 -9.425 -25.289 1.00 0.00 113 GLN A O 1
ATOM 1493 N N . VAL A 1 117 ? -8.285 -8.342 -23.439 1.00 0.00 114 VAL A N 1
ATOM 1494 C CA . VAL A 1 117 ? -6.978 -8.382 -22.794 1.00 0.00 114 VAL A CA 1
ATOM 1495 C C . VAL A 1 117 ? -6.764 -9.703 -22.065 1.00 0.00 114 VAL A C 1
ATOM 1496 O O . VAL A 1 117 ? -7.628 -10.155 -21.313 1.00 0.00 114 VAL A O 1
ATOM 1509 N N . ASP A 1 118 ? -5.609 -10.318 -22.293 1.00 0.00 115 ASP A N 1
ATOM 1510 C CA . ASP A 1 118 ? -5.298 -11.611 -21.694 1.00 0.00 115 ASP A CA 1
ATOM 1511 C C . ASP A 1 118 ? -5.131 -11.493 -20.185 1.00 0.00 115 ASP A C 1
ATOM 1512 O O . ASP A 1 118 ? -4.217 -10.825 -19.702 1.00 0.00 115 ASP A O 1
ATOM 1521 N N . ASN A 1 119 ? -6.020 -12.145 -19.444 1.00 0.00 116 ASN A N 1
ATOM 1522 C CA . ASN A 1 119 ? -6.003 -12.074 -17.987 1.00 0.00 116 ASN A CA 1
ATOM 1523 C C . ASN A 1 119 ? -5.597 -13.409 -17.376 1.00 0.00 116 ASN A C 1
ATOM 1524 O O . ASN A 1 119 ? -5.942 -13.710 -16.233 1.00 0.00 116 ASN A O 1
ATOM 1535 N N . SER A 1 120 ? -4.861 -14.206 -18.143 1.00 0.00 117 SER A N 1
ATOM 1536 C CA . SER A 1 120 ? -4.385 -15.500 -17.668 1.00 0.00 117 SER A CA 1
ATOM 1537 C C . SER A 1 120 ? -2.961 -15.402 -17.136 1.00 0.00 117 SER A C 1
ATOM 1538 O O . SER A 1 120 ? -2.116 -14.724 -17.720 1.00 0.00 117 SER A O 1
ATOM 1546 N N . THR A 1 121 ? -2.702 -16.082 -16.025 1.00 0.00 118 THR A N 1
ATOM 1547 C CA . THR A 1 121 ? -1.350 -16.193 -15.492 1.00 0.00 118 THR A CA 1
ATOM 1548 C C . THR A 1 121 ? -0.669 -17.467 -15.976 1.00 0.00 118 THR A C 1
ATOM 1549 O O . THR A 1 121 ? 0.512 -17.691 -15.710 1.00 0.00 118 THR A O 1
ATOM 1560 N N . ASP A 1 122 ? -1.421 -18.299 -16.688 1.00 0.00 119 ASP A N 1
ATOM 1561 C CA . ASP A 1 122 ? -0.907 -19.577 -17.167 1.00 0.00 119 ASP A CA 1
ATOM 1562 C C . ASP A 1 122 ? -0.415 -19.468 -18.605 1.00 0.00 119 ASP A C 1
ATOM 1563 O O . ASP A 1 122 ? 0.528 -20.153 -19.001 1.00 0.00 119 ASP A O 1
ATOM 1572 N N . ASN A 1 123 ? -1.059 -18.604 -19.381 1.00 0.00 120 ASN A N 1
ATOM 1573 C CA . ASN A 1 123 ? -0.674 -18.388 -20.771 1.00 0.00 120 ASN A CA 1
ATOM 1574 C C . ASN A 1 123 ? 0.734 -17.817 -20.871 1.00 0.00 120 ASN A C 1
ATOM 1575 O O . ASN A 1 123 ? 1.513 -18.208 -21.741 1.00 0.00 120 ASN A O 1
ATOM 1586 N N . GLY A 1 124 ? 1.056 -16.891 -19.974 1.00 0.00 121 GLY A N 1
ATOM 1587 C CA . GLY A 1 124 ? 2.370 -16.259 -19.964 1.00 0.00 121 GLY A CA 1
ATOM 1588 C C . GLY A 1 124 ? 2.368 -14.973 -20.781 1.00 0.00 121 GLY A C 1
ATOM 1589 O O . GLY A 1 124 ? 3.350 -14.230 -20.789 1.00 0.00 121 GLY A O 1
ATOM 1593 N N . ASN A 1 125 ? 1.261 -14.716 -21.468 1.00 0.00 122 ASN A N 1
ATOM 1594 C CA . ASN A 1 125 ? 1.130 -13.519 -22.291 1.00 0.00 122 ASN A CA 1
ATOM 1595 C C . ASN A 1 125 ? 0.084 -12.570 -21.721 1.00 0.00 122 ASN A C 1
ATOM 1596 O O . ASN A 1 125 ? -0.492 -11.758 -22.445 1.00 0.00 122 ASN A O 1
ATOM 1607 N N . GLY A 1 126 ? -0.156 -12.676 -20.418 1.00 0.00 123 GLY A N 1
ATOM 1608 C CA . GLY A 1 126 ? -1.153 -11.845 -19.753 1.00 0.00 123 GLY A CA 1
ATOM 1609 C C . GLY A 1 126 ? -0.815 -10.366 -19.887 1.00 0.00 123 GLY A C 1
ATOM 1610 O O . GLY A 1 126 ? 0.337 -9.965 -19.721 1.00 0.00 123 GLY A O 1
ATOM 1614 N N . GLY A 1 127 ? -1.826 -9.558 -20.188 1.00 0.00 124 GLY A N 1
ATOM 1615 C CA . GLY A 1 127 ? -1.634 -8.124 -20.367 1.00 0.00 124 GLY A CA 1
ATOM 1616 C C . GLY A 1 127 ? -1.777 -7.728 -21.831 1.00 0.00 124 GLY A C 1
ATOM 1617 O O . GLY A 1 127 ? -2.090 -6.580 -22.146 1.00 0.00 124 GLY A O 1
ATOM 1621 N N . ASN A 1 128 ? -1.546 -8.685 -22.723 1.00 0.00 125 ASN A N 1
ATOM 1622 C CA . ASN A 1 128 ? -1.592 -8.424 -24.157 1.00 0.00 125 ASN A CA 1
ATOM 1623 C C . ASN A 1 128 ? -3.028 -8.299 -24.648 1.00 0.00 125 ASN A C 1
ATOM 1624 O O . ASN A 1 128 ? -3.933 -8.946 -24.122 1.00 0.00 125 ASN A O 1
ATOM 1635 N N . LEU A 1 129 ? -3.231 -7.462 -25.660 1.00 0.00 126 LEU A N 1
ATOM 1636 C CA . LEU A 1 129 ? -4.569 -7.180 -26.165 1.00 0.00 126 LEU A CA 1
ATOM 1637 C C . LEU A 1 129 ? -4.863 -7.981 -27.426 1.00 0.00 126 LEU A C 1
ATOM 1638 O O . LEU A 1 129 ? -4.116 -7.915 -28.403 1.00 0.00 126 LEU A O 1
ATOM 1654 N N . TYR A 1 130 ? -5.954 -8.738 -27.400 1.00 0.00 127 TYR A N 1
ATOM 1655 C CA . TYR A 1 130 ? -6.414 -9.461 -28.580 1.00 0.00 127 TYR A CA 1
ATOM 1656 C C . TYR A 1 130 ? -7.406 -8.630 -29.383 1.00 0.00 127 TYR A C 1
ATOM 1657 O O . TYR A 1 130 ? -8.465 -8.254 -28.882 1.00 0.00 127 TYR A O 1
ATOM 1675 N N . VAL A 1 131 ? -7.056 -8.346 -30.633 1.00 0.00 128 VAL A N 1
ATOM 1676 C CA . VAL A 1 131 ? -7.913 -7.553 -31.507 1.00 0.00 128 VAL A CA 1
ATOM 1677 C C . VAL A 1 131 ? -8.676 -8.440 -32.483 1.00 0.00 128 VAL A C 1
ATOM 1678 O O . VAL A 1 131 ? -8.077 -9.191 -33.253 1.00 0.00 128 VAL A O 1
ATOM 1691 N N . TYR A 1 132 ? -10.001 -8.350 -32.445 1.00 0.00 129 TYR A N 1
ATOM 1692 C CA . TYR A 1 132 ? -10.850 -9.187 -33.284 1.00 0.00 129 TYR A CA 1
ATOM 1693 C C . TYR A 1 132 ? -11.069 -8.553 -34.652 1.00 0.00 129 TYR A C 1
ATOM 1694 O O . TYR A 1 132 ? -10.986 -7.334 -34.803 1.00 0.00 129 TYR A O 1
ATOM 1712 N N . PRO A 1 133 ? -11.348 -9.388 -35.647 1.00 0.00 130 PRO A N 1
ATOM 1713 C CA . PRO A 1 133 ? -11.582 -8.911 -37.005 1.00 0.00 130 PRO A CA 1
ATOM 1714 C C . PRO A 1 133 ? -12.870 -8.102 -37.091 1.00 0.00 130 PRO A C 1
ATOM 1715 O O . PRO A 1 133 ? -13.088 -7.363 -38.051 1.00 0.00 130 PRO A O 1
ATOM 1726 N N . ASN A 1 134 ? -13.722 -8.248 -36.081 1.00 0.00 131 ASN A N 1
ATOM 1727 C CA . ASN A 1 134 ? -14.937 -7.448 -35.983 1.00 0.00 131 ASN A CA 1
ATOM 1728 C C . ASN A 1 134 ? -14.615 -5.994 -35.663 1.00 0.00 131 ASN A C 1
ATOM 1729 O O . ASN A 1 134 ? -15.398 -5.094 -35.965 1.00 0.00 131 ASN A O 1
ATOM 1740 N N . ALA A 1 135 ? -13.457 -5.771 -35.050 1.00 0.00 132 ALA A N 1
ATOM 1741 C CA . ALA A 1 135 ? -13.025 -4.424 -34.697 1.00 0.00 132 ALA A CA 1
ATOM 1742 C C . ALA A 1 135 ? -12.367 -3.728 -35.882 1.00 0.00 132 ALA A C 1
ATOM 1743 O O . ALA A 1 135 ? -11.718 -4.370 -36.709 1.00 0.00 132 ALA A O 1
ATOM 1750 N N . THR A 1 136 ? -12.537 -2.413 -35.959 1.00 0.00 133 THR A N 1
ATOM 1751 C CA . THR A 1 136 ? -11.951 -1.626 -37.038 1.00 0.00 133 THR A CA 1
ATOM 1752 C C . THR A 1 136 ? -10.429 -1.677 -36.993 1.00 0.00 133 THR A C 1
ATOM 1753 O O . THR A 1 136 ? -9.819 -1.390 -35.963 1.00 0.00 133 THR A O 1
ATOM 1764 N N . THR A 1 137 ? -9.821 -2.045 -38.115 1.00 0.00 134 THR A N 1
ATOM 1765 C CA . THR A 1 137 ? -8.379 -2.252 -38.173 1.00 0.00 134 THR A CA 1
ATOM 1766 C C . THR A 1 137 ? -7.630 -0.927 -38.123 1.00 0.00 134 THR A C 1
ATOM 1767 O O . THR A 1 137 ? -6.488 -0.865 -37.667 1.00 0.00 134 THR A O 1
ATOM 1778 N N . GLY A 1 138 ? -8.279 0.132 -38.594 1.00 0.00 135 GLY A N 1
ATOM 1779 C CA . GLY A 1 138 ? -7.731 1.479 -38.483 1.00 0.00 135 GLY A CA 1
ATOM 1780 C C . GLY A 1 138 ? -7.571 1.890 -37.025 1.00 0.00 135 GLY A C 1
ATOM 1781 O O . GLY A 1 138 ? -6.572 2.505 -36.650 1.00 0.00 135 GLY A O 1
ATOM 1785 N N . SER A 1 139 ? -8.560 1.548 -36.207 1.00 0.00 136 SER A N 1
ATOM 1786 C CA . SER A 1 139 ? -8.510 1.843 -34.780 1.00 0.00 136 SER A CA 1
ATOM 1787 C C . SER A 1 139 ? -7.545 0.912 -34.058 1.00 0.00 136 SER A C 1
ATOM 1788 O O . SER A 1 139 ? -6.937 1.288 -33.055 1.00 0.00 136 SER A O 1
ATOM 1796 N N . ALA A 1 140 ? -7.407 -0.305 -34.573 1.00 0.00 137 ALA A N 1
ATOM 1797 C CA . ALA A 1 140 ? -6.444 -1.259 -34.038 1.00 0.00 137 ALA A CA 1
ATOM 1798 C C . ALA A 1 140 ? -5.022 -0.723 -34.142 1.00 0.00 137 ALA A C 1
ATOM 1799 O O . ALA A 1 140 ? -4.218 -0.884 -33.223 1.00 0.00 137 ALA A O 1
ATOM 1806 N N . ASP A 1 141 ? -4.716 -0.086 -35.267 1.00 0.00 138 ASP A N 1
ATOM 1807 C CA . ASP A 1 141 ? -3.391 0.478 -35.493 1.00 0.00 138 ASP A CA 1
ATOM 1808 C C . ASP A 1 141 ? -3.154 1.698 -34.612 1.00 0.00 138 ASP A C 1
ATOM 1809 O O . ASP A 1 141 ? -2.014 2.116 -34.408 1.00 0.00 138 ASP A O 1
ATOM 1818 N N . SER A 1 142 ? -4.236 2.265 -34.091 1.00 0.00 139 SER A N 1
ATOM 1819 C CA . SER A 1 142 ? -4.152 3.462 -33.264 1.00 0.00 139 SER A CA 1
ATOM 1820 C C . SER A 1 142 ? -4.128 3.108 -31.782 1.00 0.00 139 SER A C 1
ATOM 1821 O O . SER A 1 142 ? -4.194 3.987 -30.923 1.00 0.00 139 SER A O 1
ATOM 1829 N N . VAL A 1 143 ? -4.034 1.815 -31.490 1.00 0.00 140 VAL A N 1
ATOM 1830 C CA . VAL A 1 143 ? -3.928 1.347 -30.113 1.00 0.00 140 VAL A CA 1
ATOM 1831 C C . VAL A 1 143 ? -2.562 1.675 -29.523 1.00 0.00 140 VAL A C 1
ATOM 1832 O O . VAL A 1 143 ? -1.530 1.436 -30.151 1.00 0.00 140 VAL A O 1
ATOM 1845 N N . ARG A 1 144 ? -2.562 2.223 -28.313 1.00 0.00 141 ARG A N 1
ATOM 1846 C CA . ARG A 1 144 ? -1.323 2.586 -27.637 1.00 0.00 141 ARG A CA 1
ATOM 1847 C C . ARG A 1 144 ? -1.330 2.122 -26.186 1.00 0.00 141 ARG A C 1
ATOM 1848 O O . ARG A 1 144 ? -2.391 1.942 -25.587 1.00 0.00 141 ARG A O 1
ATOM 1869 N N . CYS A 1 145 ? -0.141 1.928 -25.626 1.00 0.00 142 CYS A N 1
ATOM 1870 C CA . CYS A 1 145 ? -0.008 1.410 -24.269 1.00 0.00 142 CYS A CA 1
ATOM 1871 C C . CYS A 1 145 ? 0.282 2.529 -23.278 1.00 0.00 142 CYS A C 1
ATOM 1872 O O . CYS A 1 145 ? 1.279 3.241 -23.405 1.00 0.00 142 CYS A O 1
ATOM 1879 N N . ARG A 1 146 ? -0.594 2.681 -22.291 1.00 0.00 143 ARG A N 1
ATOM 1880 C CA . ARG A 1 146 ? -0.360 3.614 -21.195 1.00 0.00 143 ARG A CA 1
ATOM 1881 C C . ARG A 1 146 ? 0.233 2.905 -19.985 1.00 0.00 143 ARG A C 1
ATOM 1882 O O . ARG A 1 146 ? -0.376 1.992 -19.428 1.00 0.00 143 ARG A O 1
ATOM 1903 N N . LEU A 1 147 ? 1.425 3.331 -19.581 1.00 0.00 144 LEU A N 1
ATOM 1904 C CA . LEU A 1 147 ? 2.159 2.658 -18.516 1.00 0.00 144 LEU A CA 1
ATOM 1905 C C . LEU A 1 147 ? 2.187 3.503 -17.248 1.00 0.00 144 LEU A C 1
ATOM 1906 O O . LEU A 1 147 ? 2.642 4.646 -17.263 1.00 0.00 144 LEU A O 1
ATOM 1922 N N . ARG A 1 148 ? 1.698 2.933 -16.152 1.00 0.00 145 ARG A N 1
ATOM 1923 C CA . ARG A 1 148 ? 1.846 3.547 -14.838 1.00 0.00 145 ARG A CA 1
ATOM 1924 C C . ARG A 1 148 ? 2.815 2.757 -13.968 1.00 0.00 145 ARG A C 1
ATOM 1925 O O . ARG A 1 148 ? 2.576 1.591 -13.657 1.00 0.00 145 ARG A O 1
ATOM 1946 N N . MET A 1 149 ? 3.910 3.401 -13.578 1.00 0.00 146 MET A N 1
ATOM 1947 C CA . MET A 1 149 ? 4.907 2.768 -12.723 1.00 0.00 146 MET A CA 1
ATOM 1948 C C . MET A 1 149 ? 4.823 3.293 -11.296 1.00 0.00 146 MET A C 1
ATOM 1949 O O . MET A 1 149 ? 5.012 4.484 -11.050 1.00 0.00 146 MET A O 1
ATOM 1963 N N . CYS A 1 150 ? 4.536 2.397 -10.357 1.00 0.00 147 CYS A N 1
ATOM 1964 C CA . CYS A 1 150 ? 4.352 2.780 -8.962 1.00 0.00 147 CYS A CA 1
ATOM 1965 C C . CYS A 1 150 ? 5.304 2.017 -8.051 1.00 0.00 147 CYS A C 1
ATOM 1966 O O . CYS A 1 150 ? 4.993 0.918 -7.593 1.00 0.00 147 CYS A O 1
ATOM 1973 N N . PRO A 1 151 ? 6.467 2.606 -7.791 1.00 0.00 148 PRO A N 1
ATOM 1974 C CA . PRO A 1 151 ? 7.450 2.002 -6.901 1.00 0.00 148 PRO A CA 1
ATOM 1975 C C . PRO A 1 151 ? 6.984 2.050 -5.451 1.00 0.00 148 PRO A C 1
ATOM 1976 O O . PRO A 1 151 ? 6.315 2.997 -5.036 1.00 0.00 148 PRO A O 1
ATOM 1987 N N . TRP A 1 152 ? 7.341 1.025 -4.685 1.00 0.00 149 TRP A N 1
ATOM 1988 C CA . TRP A 1 152 ? 6.896 0.911 -3.302 1.00 0.00 149 TRP A CA 1
ATOM 1989 C C . TRP A 1 152 ? 8.068 1.028 -2.335 1.00 0.00 149 TRP A C 1
ATOM 1990 O O . TRP A 1 152 ? 9.228 1.004 -2.746 1.00 0.00 149 TRP A O 1
ATOM 2011 N N . THR A 1 153 ? 7.758 1.154 -1.049 1.00 0.00 150 THR A N 1
ATOM 2012 C CA . THR A 1 153 ? 8.768 1.046 -0.004 1.00 0.00 150 THR A CA 1
ATOM 2013 C C . THR A 1 153 ? 8.167 0.509 1.289 1.00 0.00 150 THR A C 1
ATOM 2014 O O . THR A 1 153 ? 7.032 0.033 1.307 1.00 0.00 150 THR A O 1
ATOM 2025 N N . SER A 1 154 ? 8.935 0.588 2.370 1.00 0.00 151 SER A N 1
ATOM 2026 C CA . SER A 1 154 ? 8.437 0.227 3.692 1.00 0.00 151 SER A CA 1
ATOM 2027 C C . SER A 1 154 ? 8.590 1.382 4.673 1.00 0.00 151 SER A C 1
ATOM 2028 O O . SER A 1 154 ? 8.086 1.327 5.795 1.00 0.00 151 SER A O 1
ATOM 2036 N N . ASN A 1 155 ? 9.290 2.427 4.245 1.00 0.00 152 ASN A N 1
ATOM 2037 C CA . ASN A 1 155 ? 9.489 3.608 5.075 1.00 0.00 152 ASN A CA 1
ATOM 2038 C C . ASN A 1 155 ? 8.493 4.705 4.721 1.00 0.00 152 ASN A C 1
ATOM 2039 O O . ASN A 1 155 ? 8.582 5.318 3.657 1.00 0.00 152 ASN A O 1
ATOM 2050 N N . SER A 1 156 ? 7.543 4.947 5.618 1.00 0.00 153 SER A N 1
ATOM 2051 C CA . SER A 1 156 ? 6.468 5.897 5.358 1.00 0.00 153 SER A CA 1
ATOM 2052 C C . SER A 1 156 ? 7.003 7.319 5.248 1.00 0.00 153 SER A C 1
ATOM 2053 O O . SER A 1 156 ? 6.329 8.208 4.728 1.00 0.00 153 SER A O 1
ATOM 2061 N N . LYS A 1 157 ? 8.219 7.527 5.742 1.00 0.00 154 LYS A N 1
ATOM 2062 C CA . LYS A 1 157 ? 8.846 8.843 5.704 1.00 0.00 154 LYS A CA 1
ATOM 2063 C C . LYS A 1 157 ? 9.313 9.190 4.296 1.00 0.00 154 LYS A C 1
ATOM 2064 O O . LYS A 1 157 ? 9.548 10.356 3.979 1.00 0.00 154 LYS A O 1
ATOM 2083 N N . MET A 1 158 ? 9.446 8.170 3.454 1.00 0.00 155 MET A N 1
ATOM 2084 C CA . MET A 1 158 ? 9.886 8.365 2.078 1.00 0.00 155 MET A CA 1
ATOM 2085 C C . MET A 1 158 ? 8.730 8.804 1.188 1.00 0.00 155 MET A C 1
ATOM 2086 O O . MET A 1 158 ? 7.643 8.227 1.236 1.00 0.00 155 MET A O 1
ATOM 2100 N N . THR A 1 159 ? 8.971 9.827 0.376 1.00 0.00 156 THR A N 1
ATOM 2101 C CA . THR A 1 159 ? 7.973 10.301 -0.576 1.00 0.00 156 THR A CA 1
ATOM 2102 C C . THR A 1 159 ? 8.475 10.176 -2.009 1.00 0.00 156 THR A C 1
ATOM 2103 O O . THR A 1 159 ? 7.817 10.622 -2.948 1.00 0.00 156 THR A O 1
ATOM 2114 N N . ALA A 1 160 ? 9.644 9.565 -2.169 1.00 0.00 157 ALA A N 1
ATOM 2115 C CA . ALA A 1 160 ? 10.253 9.411 -3.485 1.00 0.00 157 ALA A CA 1
ATOM 2116 C C . ALA A 1 160 ? 11.349 8.353 -3.464 1.00 0.00 157 ALA A C 1
ATOM 2117 O O . ALA A 1 160 ? 11.970 8.110 -2.430 1.00 0.00 157 ALA A O 1
ATOM 2124 N N . PRO A 1 161 ? 11.581 7.726 -4.612 1.00 0.00 158 PRO A N 1
ATOM 2125 C CA . PRO A 1 161 ? 12.634 6.726 -4.740 1.00 0.00 158 PRO A CA 1
ATOM 2126 C C . PRO A 1 161 ? 14.013 7.372 -4.715 1.00 0.00 158 PRO A C 1
ATOM 2127 O O . PRO A 1 161 ? 14.163 8.551 -5.036 1.00 0.00 158 PRO A O 1
ATOM 2138 N N . ASP A 1 162 ? 15.019 6.593 -4.331 1.00 0.00 159 ASP A N 1
ATOM 2139 C CA . ASP A 1 162 ? 16.380 7.102 -4.211 1.00 0.00 159 ASP A CA 1
ATOM 2140 C C . ASP A 1 162 ? 17.145 6.944 -5.519 1.00 0.00 159 ASP A C 1
ATOM 2141 O O . ASP A 1 162 ? 16.597 6.473 -6.516 1.00 0.00 159 ASP A O 1
ATOM 2150 N N . GLU A 1 163 ? 18.413 7.339 -5.509 1.00 0.00 160 GLU A N 1
ATOM 2151 C CA . GLU A 1 163 ? 19.234 7.311 -6.713 1.00 0.00 160 GLU A CA 1
ATOM 2152 C C . GLU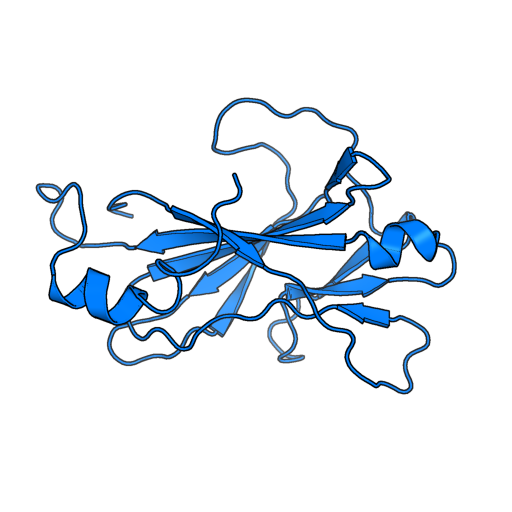 A 1 163 ? 19.290 5.910 -7.309 1.00 0.00 160 GLU A C 1
ATOM 2153 O O . GLU A 1 163 ? 19.110 5.729 -8.513 1.00 0.00 160 GLU A O 1
ATOM 2165 N N . GLU A 1 164 ? 19.541 4.920 -6.458 1.00 0.00 161 GLU A N 1
ATOM 2166 C CA . GLU A 1 164 ? 19.638 3.535 -6.902 1.00 0.00 161 GLU A CA 1
ATOM 2167 C C . GLU A 1 164 ? 18.394 3.116 -7.676 1.00 0.00 161 GLU A C 1
ATOM 2168 O O . GLU A 1 164 ? 18.489 2.580 -8.779 1.00 0.00 161 GLU A O 1
ATOM 2180 N N . MET A 1 165 ? 17.227 3.364 -7.090 1.00 0.00 162 MET A N 1
ATOM 2181 C CA . MET A 1 165 ? 15.963 2.981 -7.707 1.00 0.00 162 MET A CA 1
ATOM 2182 C C . MET A 1 165 ? 15.738 3.732 -9.013 1.00 0.00 162 MET A C 1
ATOM 2183 O O . MET A 1 165 ? 15.289 3.155 -10.003 1.00 0.00 162 MET A O 1
ATOM 2197 N N . LEU A 1 166 ? 16.051 5.023 -9.009 1.00 0.00 163 LEU A N 1
ATOM 2198 C CA . LEU A 1 166 ? 15.868 5.860 -10.189 1.00 0.00 163 LEU A CA 1
ATOM 2199 C C . LEU A 1 166 ? 16.726 5.372 -11.349 1.00 0.00 163 LEU A C 1
ATOM 2200 O O . LEU A 1 166 ? 16.291 5.379 -12.501 1.00 0.00 163 LEU A O 1
ATOM 2216 N N . ARG A 1 167 ? 17.946 4.947 -11.039 1.00 0.00 164 ARG A N 1
ATOM 2217 C CA . ARG A 1 167 ? 18.836 4.375 -12.042 1.00 0.00 164 ARG A CA 1
ATOM 2218 C C . ARG A 1 167 ? 18.299 3.050 -12.564 1.00 0.00 164 ARG A C 1
ATOM 2219 O O . ARG A 1 167 ? 18.324 2.790 -13.767 1.00 0.00 164 ARG A O 1
ATOM 2240 N N . LYS A 1 168 ? 17.812 2.214 -11.653 1.00 0.00 165 LYS A N 1
ATOM 2241 C CA . LYS A 1 168 ? 17.284 0.905 -12.019 1.00 0.00 165 LYS A CA 1
ATOM 2242 C C . LYS A 1 168 ? 15.972 1.034 -12.783 1.00 0.00 165 LYS A C 1
ATOM 2243 O O . LYS A 1 168 ? 15.631 0.177 -13.598 1.00 0.00 165 LYS A O 1
ATOM 2262 N N . MET A 1 169 ? 15.240 2.109 -12.514 1.00 0.00 166 MET A N 1
ATOM 2263 C CA . MET A 1 169 ? 13.972 2.361 -13.187 1.00 0.00 166 MET A CA 1
ATOM 2264 C C . MET A 1 169 ? 14.162 3.254 -14.406 1.00 0.00 166 MET A C 1
ATOM 2265 O O . MET A 1 169 ? 13.193 3.666 -15.043 1.00 0.00 166 MET A O 1
ATOM 2279 N N . SER A 1 170 ? 15.417 3.549 -14.726 1.00 0.00 167 SER A N 1
ATOM 2280 C CA . SER A 1 170 ? 15.734 4.504 -15.782 1.00 0.00 167 SER A CA 1
ATOM 2281 C C . SER A 1 170 ? 15.243 4.009 -17.137 1.00 0.00 167 SER A C 1
ATOM 2282 O O . SER A 1 170 ? 14.981 4.803 -18.040 1.00 0.00 167 SER A O 1
ATOM 2290 N N . GLU A 1 171 ? 15.121 2.693 -17.272 1.00 0.00 168 GLU A N 1
ATOM 2291 C CA . GLU A 1 171 ? 14.621 2.093 -18.503 1.00 0.00 168 GLU A CA 1
ATOM 2292 C C . GLU A 1 171 ? 13.174 2.491 -18.762 1.00 0.00 168 GLU A C 1
ATOM 2293 O O . GLU A 1 171 ? 12.717 2.498 -19.905 1.00 0.00 168 GLU A O 1
ATOM 2305 N N . VAL A 1 172 ? 12.456 2.822 -17.693 1.00 0.00 169 VAL A N 1
ATOM 2306 C CA . VAL A 1 172 ? 11.089 3.315 -17.811 1.00 0.00 169 VAL A CA 1
ATOM 2307 C C . VAL A 1 172 ? 11.048 4.837 -17.776 1.00 0.00 169 VAL A C 1
ATOM 2308 O O . VAL A 1 172 ? 10.280 5.464 -18.506 1.00 0.00 169 VAL A O 1
ATOM 2321 N N . LEU A 1 173 ? 11.878 5.427 -16.923 1.00 0.00 170 LEU A N 1
ATOM 2322 C CA . LEU A 1 173 ? 11.857 6.868 -16.706 1.00 0.00 170 LEU A CA 1
ATOM 2323 C C . LEU A 1 173 ? 12.289 7.621 -17.958 1.00 0.00 170 LEU A C 1
ATOM 2324 O O . LEU A 1 173 ? 11.929 8.782 -18.152 1.00 0.00 170 LEU A O 1
ATOM 2340 N N . ASN A 1 174 ? 13.062 6.952 -18.807 1.00 0.00 171 ASN A N 1
ATOM 2341 C CA . ASN A 1 174 ? 13.557 7.561 -20.036 1.00 0.00 171 ASN A CA 1
ATOM 2342 C C . ASN A 1 174 ? 12.617 7.288 -21.203 1.00 0.00 171 ASN A C 1
ATOM 2343 O O . ASN A 1 174 ? 12.984 7.470 -22.364 1.00 0.00 171 ASN A O 1
ATOM 2354 N N . LEU A 1 175 ? 11.403 6.850 -20.888 1.00 0.00 172 LEU A N 1
ATOM 2355 C CA . LEU A 1 175 ? 10.360 6.691 -21.895 1.00 0.00 172 LEU A CA 1
ATOM 2356 C C . LEU A 1 175 ? 9.573 7.982 -22.081 1.00 0.00 172 LEU A C 1
ATOM 2357 O O . LEU A 1 175 ? 9.529 8.827 -21.187 1.00 0.00 172 LEU A O 1
ATOM 2373 N N . PRO A 1 176 ? 8.952 8.128 -23.246 1.00 0.00 173 PRO A N 1
ATOM 2374 C CA . PRO A 1 176 ? 8.079 9.265 -23.512 1.00 0.00 173 PRO A CA 1
ATOM 2375 C C . PRO A 1 176 ? 6.960 9.352 -22.483 1.00 0.00 173 PRO A C 1
ATOM 2376 O O . PRO A 1 176 ? 6.435 8.333 -22.034 1.00 0.00 173 PRO A O 1
ATOM 2387 N N . ASN A 1 177 ? 6.598 10.576 -22.112 1.00 0.00 174 ASN A N 1
ATOM 2388 C CA . ASN A 1 177 ? 5.557 10.798 -21.116 1.00 0.00 174 ASN A CA 1
ATOM 2389 C C . ASN A 1 177 ? 4.169 10.664 -21.730 1.00 0.00 174 ASN A C 1
ATOM 2390 O O . ASN A 1 177 ? 3.932 11.108 -22.854 1.00 0.00 174 ASN A O 1
ATOM 2401 N N . TYR A 1 178 ? 3.256 10.049 -20.987 1.00 0.00 175 TYR A N 1
ATOM 2402 C CA . TYR A 1 178 ? 1.864 9.951 -21.409 1.00 0.00 175 TYR A CA 1
ATOM 2403 C C . TYR A 1 178 ? 0.956 9.602 -20.237 1.00 0.00 175 TYR A C 1
ATOM 2404 O O . TYR A 1 178 ? 1.028 8.502 -19.689 1.00 0.00 175 TYR A O 1
ATOM 2422 N N . GLY A 1 179 ? 0.101 10.545 -19.856 1.00 0.00 176 GLY A N 1
ATOM 2423 C CA . GLY A 1 179 ? -0.792 10.356 -18.719 1.00 0.00 176 GLY A CA 1
ATOM 2424 C C . GLY A 1 179 ? -2.071 11.167 -18.882 1.00 0.00 176 GLY A C 1
ATOM 2425 O O . GLY A 1 179 ? -2.956 10.759 -19.582 1.00 0.00 176 GLY A O 1
ATOM 2429 N N . ARG A 1 24 ? -0.100 0.241 -0.033 1.00 0.00 21 ARG A N 2
ATOM 2430 C CA . ARG A 1 24 ? 1.358 0.224 -0.010 1.00 0.00 21 ARG A CA 2
ATOM 2431 C C . ARG A 1 24 ? 1.926 1.637 -0.027 1.00 0.00 21 ARG A C 2
ATOM 2432 O O . ARG A 1 24 ? 1.249 2.584 -0.429 1.00 0.00 21 ARG A O 2
ATOM 2453 N N . HIS A 1 25 ? 3.173 1.774 0.411 1.00 0.00 22 HIS A N 2
ATOM 2454 C CA . HIS A 1 25 ? 3.817 3.079 0.493 1.00 0.00 22 HIS A CA 2
ATOM 2455 C C . HIS A 1 25 ? 4.277 3.553 -0.880 1.00 0.00 22 HIS A C 2
ATOM 2456 O O . HIS A 1 25 ? 5.419 3.321 -1.277 1.00 0.00 22 HIS A O 2
ATOM 2470 N N . SER A 1 26 ? 3.382 4.218 -1.601 1.00 0.00 23 SER A N 2
ATOM 2471 C CA . SER A 1 26 ? 3.707 4.763 -2.914 1.00 0.00 23 SER A CA 2
ATOM 2472 C C . SER A 1 26 ? 4.783 5.836 -2.814 1.00 0.00 23 SER A C 2
ATOM 2473 O O . SER A 1 26 ? 4.748 6.682 -1.921 1.00 0.00 23 SER A O 2
ATOM 2481 N N . LEU A 1 27 ? 5.738 5.797 -3.737 1.00 0.00 24 LEU A N 2
ATOM 2482 C CA . LEU A 1 27 ? 6.743 6.848 -3.845 1.00 0.00 24 LEU A CA 2
ATOM 2483 C C . LEU A 1 27 ? 6.462 7.759 -5.033 1.00 0.00 24 LEU A C 2
ATOM 2484 O O . LEU A 1 27 ? 7.342 8.487 -5.491 1.00 0.00 24 LEU A O 2
ATOM 2500 N N . GLY A 1 28 ? 5.230 7.713 -5.529 1.00 0.00 25 GLY A N 2
ATOM 2501 C CA . GLY A 1 28 ? 4.837 8.517 -6.680 1.00 0.00 25 GLY A CA 2
ATOM 2502 C C . GLY A 1 28 ? 4.892 7.702 -7.966 1.00 0.00 25 GLY A C 2
ATOM 2503 O O . GLY A 1 28 ? 5.878 7.016 -8.235 1.00 0.00 25 GLY A O 2
ATOM 2507 N N . CYS A 1 29 ? 3.828 7.781 -8.757 1.00 0.00 26 CYS A N 2
ATOM 2508 C CA . CYS A 1 29 ? 3.700 6.959 -9.954 1.00 0.00 26 CYS A CA 2
ATOM 2509 C C . CYS A 1 29 ? 4.124 7.728 -11.198 1.00 0.00 26 CYS A C 2
ATOM 2510 O O . CYS A 1 29 ? 3.989 8.950 -11.261 1.00 0.00 26 CYS A O 2
ATOM 2517 N N . TYR A 1 30 ? 4.639 7.005 -12.187 1.00 0.00 27 TYR A N 2
ATOM 2518 C CA . TYR A 1 30 ? 5.070 7.616 -13.439 1.00 0.00 27 TYR A CA 2
ATOM 2519 C C . TYR A 1 30 ? 4.232 7.119 -14.610 1.00 0.00 27 TYR A C 2
ATOM 2520 O O . TYR A 1 30 ? 3.858 5.948 -14.666 1.00 0.00 27 TYR A O 2
ATOM 2538 N N . PHE A 1 31 ? 3.940 8.018 -15.545 1.00 0.00 28 PHE A N 2
ATOM 2539 C CA . PHE A 1 31 ? 3.063 7.700 -16.666 1.00 0.00 28 PHE A CA 2
ATOM 2540 C C . PHE A 1 31 ? 3.801 7.817 -17.993 1.00 0.00 28 PHE A C 2
ATOM 2541 O O . PHE A 1 31 ? 4.189 8.911 -18.404 1.00 0.00 28 PHE A O 2
ATOM 2558 N N . LYS A 1 32 ? 3.992 6.685 -18.661 1.00 0.00 29 LYS A N 2
ATOM 2559 C CA . LYS A 1 32 ? 4.774 6.642 -19.891 1.00 0.00 29 LYS A CA 2
ATOM 2560 C C . LYS A 1 32 ? 3.944 6.113 -21.053 1.00 0.00 29 LYS A C 2
ATOM 2561 O O . LYS A 1 32 ? 2.943 5.425 -20.851 1.00 0.00 29 LYS A O 2
ATOM 2580 N N . GLY A 1 33 ? 4.365 6.438 -22.271 1.00 0.00 30 GLY A N 2
ATOM 2581 C CA . GLY A 1 33 ? 3.688 5.957 -23.469 1.00 0.00 30 GLY A CA 2
ATOM 2582 C C . GLY A 1 33 ? 4.567 4.984 -24.245 1.00 0.00 30 GLY A C 2
ATOM 2583 O O . GLY A 1 33 ? 5.726 5.279 -24.540 1.00 0.00 30 GLY A O 2
ATOM 2587 N N . ILE A 1 34 ? 4.010 3.823 -24.573 1.00 0.00 31 ILE A N 2
ATOM 2588 C CA . ILE A 1 34 ? 4.757 2.786 -25.275 1.00 0.00 31 ILE A CA 2
ATOM 2589 C C . ILE A 1 34 ? 4.013 2.318 -26.519 1.00 0.00 31 ILE A C 2
ATOM 2590 O O . ILE A 1 34 ? 2.812 2.050 -26.472 1.00 0.00 31 ILE A O 2
ATOM 2606 N N . ASN A 1 35 ? 4.733 2.222 -27.632 1.00 0.00 32 ASN A N 2
ATOM 2607 C CA . ASN A 1 35 ? 4.169 1.688 -28.865 1.00 0.00 32 ASN A CA 2
ATOM 2608 C C . ASN A 1 35 ? 4.192 0.165 -28.867 1.00 0.00 32 ASN A C 2
ATOM 2609 O O . ASN A 1 35 ? 5.257 -0.450 -28.799 1.00 0.00 32 ASN A O 2
ATOM 2620 N N . PRO A 1 36 ? 3.011 -0.440 -28.945 1.00 0.00 33 PRO A N 2
ATOM 2621 C CA . PRO A 1 36 ? 2.891 -1.892 -28.916 1.00 0.00 33 PRO A CA 2
ATOM 2622 C C . PRO A 1 36 ? 3.299 -2.506 -30.250 1.00 0.00 33 PRO A C 2
ATOM 2623 O O . PRO A 1 36 ? 3.283 -1.836 -31.282 1.00 0.00 33 PRO A O 2
ATOM 2634 N N . THR A 1 37 ? 3.664 -3.783 -30.221 1.00 0.00 34 THR A N 2
ATOM 2635 C CA . THR A 1 37 ? 4.083 -4.487 -31.427 1.00 0.00 34 THR A CA 2
ATOM 2636 C C . THR A 1 37 ? 3.211 -5.710 -31.682 1.00 0.00 34 THR A C 2
ATOM 2637 O O . THR A 1 37 ? 2.589 -6.243 -30.763 1.00 0.00 34 THR A O 2
ATOM 2648 N N . LYS A 1 38 ? 3.171 -6.150 -32.935 1.00 0.00 35 LYS A N 2
ATOM 2649 C CA . LYS A 1 38 ? 2.382 -7.318 -33.311 1.00 0.00 35 LYS A CA 2
ATOM 2650 C C . LYS A 1 38 ? 3.160 -8.606 -33.078 1.00 0.00 35 LYS A C 2
ATOM 2651 O O . LYS A 1 38 ? 4.284 -8.759 -33.556 1.00 0.00 35 LYS A O 2
ATOM 2670 N N . VAL A 1 39 ? 2.555 -9.531 -32.341 1.00 0.00 36 VAL A N 2
ATOM 2671 C CA . VAL A 1 39 ? 3.187 -10.813 -32.050 1.00 0.00 36 VAL A CA 2
ATOM 2672 C C . VAL A 1 39 ? 2.843 -11.850 -33.112 1.00 0.00 36 VAL A C 2
ATOM 2673 O O . VAL A 1 39 ? 1.672 -12.155 -33.339 1.00 0.00 36 VAL A O 2
ATOM 2686 N N . PRO A 1 40 ? 3.870 -12.389 -33.760 1.00 0.00 37 PRO A N 2
ATOM 2687 C CA . PRO A 1 40 ? 3.682 -13.428 -34.765 1.00 0.00 37 PRO A CA 2
ATOM 2688 C C . PRO A 1 40 ? 2.884 -14.599 -34.203 1.00 0.00 37 PRO A C 2
ATOM 2689 O O . PRO A 1 40 ? 3.232 -15.157 -33.163 1.00 0.00 37 PRO A O 2
ATOM 2700 N N . SER A 1 41 ? 1.813 -14.966 -34.898 1.00 0.00 38 SER A N 2
ATOM 2701 C CA . SER A 1 41 ? 0.948 -16.053 -34.456 1.00 0.00 38 SER A CA 2
ATOM 2702 C C . SER A 1 41 ? 0.013 -16.502 -35.572 1.00 0.00 38 SER A C 2
ATOM 2703 O O . SER A 1 41 ? -0.361 -15.711 -36.437 1.00 0.00 38 SER A O 2
ATOM 2711 N N . SER A 1 42 ? -0.360 -17.777 -35.547 1.00 0.00 39 SER A N 2
ATOM 2712 C CA . SER A 1 42 ? -1.318 -18.314 -36.506 1.00 0.00 39 SER A CA 2
ATOM 2713 C C . SER A 1 42 ? -2.746 -17.948 -36.121 1.00 0.00 39 SER A C 2
ATOM 2714 O O . SER A 1 42 ? -3.679 -18.144 -36.901 1.00 0.00 39 SER A O 2
ATOM 2722 N N . ASP A 1 43 ? -2.911 -17.417 -34.915 1.00 0.00 40 ASP A N 2
ATOM 2723 C CA . ASP A 1 43 ? -4.223 -17.001 -34.434 1.00 0.00 40 ASP A CA 2
ATOM 2724 C C . ASP A 1 43 ? -4.797 -15.883 -35.294 1.00 0.00 40 ASP A C 2
ATOM 2725 O O . ASP A 1 43 ? -4.120 -14.894 -35.576 1.00 0.00 40 ASP A O 2
ATOM 2734 N N . PRO A 1 44 ? -6.048 -16.045 -35.709 1.00 0.00 41 PRO A N 2
ATOM 2735 C CA . PRO A 1 44 ? -6.716 -15.049 -36.539 1.00 0.00 41 PRO A CA 2
ATOM 2736 C C . PRO A 1 44 ? -6.656 -13.668 -35.897 1.00 0.00 41 PRO A C 2
ATOM 2737 O O . PRO A 1 44 ? -6.566 -12.655 -36.589 1.00 0.00 41 PRO A O 2
ATOM 2748 N N . ARG A 1 45 ? -6.708 -13.636 -34.569 1.00 0.00 42 ARG A N 2
ATOM 2749 C CA . ARG A 1 45 ? -6.744 -12.377 -33.835 1.00 0.00 42 ARG A CA 2
ATOM 2750 C C . ARG A 1 45 ? -5.360 -11.745 -33.758 1.00 0.00 42 ARG A C 2
ATOM 2751 O O . ARG A 1 45 ? -4.352 -12.444 -33.649 1.00 0.00 42 ARG A O 2
ATOM 2772 N N . THR A 1 46 ? -5.318 -10.418 -33.816 1.00 0.00 43 THR A N 2
ATOM 2773 C CA . THR A 1 46 ? -4.057 -9.688 -33.745 1.00 0.00 43 THR A CA 2
ATOM 2774 C C . THR A 1 46 ? -3.635 -9.456 -32.300 1.00 0.00 43 THR A C 2
ATOM 2775 O O . THR A 1 46 ? -4.409 -8.942 -31.492 1.00 0.00 43 THR A O 2
ATOM 2786 N N . VAL A 1 47 ? -2.404 -9.839 -31.980 1.00 0.00 44 VAL A N 2
ATOM 2787 C CA . VAL A 1 47 ? -1.904 -9.747 -30.613 1.00 0.00 44 VAL A CA 2
ATOM 2788 C C . VAL A 1 47 ? -0.946 -8.573 -30.455 1.00 0.00 44 VAL A C 2
ATOM 2789 O O . VAL A 1 47 ? 0.128 -8.550 -31.057 1.00 0.00 44 VAL A O 2
ATOM 2802 N N . LEU A 1 48 ? -1.341 -7.600 -29.641 1.00 0.00 45 LEU A N 2
ATOM 2803 C CA . LEU A 1 48 ? -0.502 -6.438 -29.374 1.00 0.00 45 LEU A CA 2
ATOM 2804 C C . LEU A 1 48 ? 0.209 -6.568 -28.033 1.00 0.00 45 LEU A C 2
ATOM 2805 O O . LEU A 1 48 ? -0.424 -6.802 -27.004 1.00 0.00 45 LEU A O 2
ATOM 2821 N N . LYS A 1 49 ? 1.529 -6.415 -28.052 1.00 0.00 46 LYS A N 2
ATOM 2822 C CA . LYS A 1 49 ? 2.336 -6.578 -26.849 1.00 0.00 46 LYS A CA 2
ATOM 2823 C C . LYS A 1 49 ? 2.936 -5.250 -26.404 1.00 0.00 46 LYS A C 2
ATOM 2824 O O . LYS A 1 49 ? 3.539 -4.532 -27.202 1.00 0.00 46 LYS A O 2
ATOM 2843 N N . CYS A 1 50 ? 2.767 -4.929 -25.126 1.00 0.00 47 CYS A N 2
ATOM 2844 C CA . CYS A 1 50 ? 3.369 -3.732 -24.551 1.00 0.00 47 CYS A CA 2
ATOM 2845 C C . CYS A 1 50 ? 4.676 -4.061 -23.840 1.00 0.00 47 CYS A C 2
ATOM 2846 O O . CYS A 1 50 ? 4.690 -4.803 -22.858 1.00 0.00 47 CYS A O 2
ATOM 2853 N N . THR A 1 51 ? 5.773 -3.504 -24.343 1.00 0.00 48 THR A N 2
ATOM 2854 C CA . THR A 1 51 ? 7.095 -3.785 -23.795 1.00 0.00 48 THR A CA 2
ATOM 2855 C C . THR A 1 51 ? 7.209 -3.301 -22.356 1.00 0.00 48 THR A C 2
ATOM 2856 O O . THR A 1 51 ? 6.921 -2.143 -22.056 1.00 0.00 48 THR A O 2
ATOM 2867 N N . LEU A 1 52 ? 7.630 -4.195 -21.468 1.00 0.00 49 LEU A N 2
ATOM 2868 C CA . LEU A 1 52 ? 7.921 -3.826 -20.087 1.00 0.00 49 LEU A CA 2
ATOM 2869 C C . LEU A 1 52 ? 9.373 -4.118 -19.733 1.00 0.00 49 LEU A C 2
ATOM 2870 O O . LEU A 1 52 ? 9.774 -5.277 -19.624 1.00 0.00 49 LEU A O 2
ATOM 2886 N N . PRO A 1 53 ? 10.158 -3.061 -19.554 1.00 0.00 50 PRO A N 2
ATOM 2887 C CA . PRO A 1 53 ? 11.575 -3.203 -19.245 1.00 0.00 50 PRO A CA 2
ATOM 2888 C C . PRO A 1 53 ? 11.786 -4.064 -18.006 1.00 0.00 50 PRO A C 2
ATOM 2889 O O . PRO A 1 53 ? 11.046 -3.954 -17.029 1.00 0.00 50 PRO A O 2
ATOM 2900 N N . ASP A 1 54 ? 12.800 -4.921 -18.054 1.00 0.00 51 ASP A N 2
ATOM 2901 C CA . ASP A 1 54 ? 13.098 -5.817 -16.942 1.00 0.00 51 ASP A CA 2
ATOM 2902 C C . ASP A 1 54 ? 13.775 -5.071 -15.800 1.00 0.00 51 ASP A C 2
ATOM 2903 O O . ASP A 1 54 ? 14.999 -5.100 -15.666 1.00 0.00 51 ASP A O 2
ATOM 2912 N N . VAL A 1 55 ? 12.973 -4.403 -14.978 1.00 0.00 52 VAL A N 2
ATOM 2913 C CA . VAL A 1 55 ? 13.492 -3.669 -13.830 1.00 0.00 52 VAL A CA 2
ATOM 2914 C C . VAL A 1 55 ? 13.193 -4.400 -12.528 1.00 0.00 52 VAL A C 2
ATOM 2915 O O . VAL A 1 55 ? 12.039 -4.491 -12.106 1.00 0.00 52 VAL A O 2
ATOM 2928 N N . LYS A 1 56 ? 14.238 -4.920 -11.894 1.00 0.00 53 LYS A N 2
ATOM 2929 C CA . LYS A 1 56 ? 14.080 -5.729 -10.691 1.00 0.00 53 LYS A CA 2
ATOM 2930 C C . LYS A 1 56 ? 14.082 -4.860 -9.439 1.00 0.00 53 LYS A C 2
ATOM 2931 O O . LYS A 1 56 ? 15.069 -4.816 -8.704 1.00 0.00 53 LYS A O 2
ATOM 2950 N N . VAL A 1 57 ? 12.972 -4.170 -9.202 1.00 0.00 54 VAL A N 2
ATOM 2951 C CA . VAL A 1 57 ? 12.801 -3.389 -7.983 1.00 0.00 54 VAL A CA 2
ATOM 2952 C C . VAL A 1 57 ? 11.435 -3.636 -7.356 1.00 0.00 54 VAL A C 2
ATOM 2953 O O . VAL A 1 57 ? 10.549 -4.214 -7.985 1.00 0.00 54 VAL A O 2
ATOM 2966 N N . ASN A 1 58 ? 11.271 -3.194 -6.114 1.00 0.00 55 ASN A N 2
ATOM 2967 C CA . ASN A 1 58 ? 9.981 -3.272 -5.438 1.00 0.00 55 ASN A CA 2
ATOM 2968 C C . ASN A 1 58 ? 8.987 -2.281 -6.031 1.00 0.00 55 ASN A C 2
ATOM 2969 O O . ASN A 1 58 ? 8.794 -1.188 -5.500 1.00 0.00 55 ASN A O 2
ATOM 2980 N N . ALA A 1 59 ? 8.359 -2.671 -7.135 1.00 0.00 56 ALA A N 2
ATOM 2981 C CA . ALA A 1 59 ? 7.454 -1.783 -7.855 1.00 0.00 56 ALA A CA 2
ATOM 2982 C C . ALA A 1 59 ? 6.378 -2.572 -8.590 1.00 0.00 56 ALA A C 2
ATOM 2983 O O . ALA A 1 59 ? 6.554 -3.754 -8.884 1.00 0.00 56 ALA A O 2
ATOM 2990 N N . SER A 1 60 ? 5.264 -1.911 -8.885 1.00 0.00 57 SER A N 2
ATOM 2991 C CA . SER A 1 60 ? 4.211 -2.508 -9.697 1.00 0.00 57 SER A CA 2
ATOM 2992 C C . SER A 1 60 ? 3.907 -1.653 -10.921 1.00 0.00 57 SER A C 2
ATOM 2993 O O . SER A 1 60 ? 4.149 -0.446 -10.922 1.00 0.00 57 SER A O 2
ATOM 3001 N N . TRP A 1 61 ? 3.376 -2.286 -11.962 1.00 0.00 58 TRP A N 2
ATOM 3002 C CA . TRP A 1 61 ? 3.037 -1.584 -13.194 1.00 0.00 58 TRP A CA 2
ATOM 3003 C C . TRP A 1 61 ? 1.583 -1.822 -13.581 1.00 0.00 58 TRP A C 2
ATOM 3004 O O . TRP A 1 61 ? 1.081 -2.942 -13.484 1.00 0.00 58 TRP A O 2
ATOM 3025 N N . THR A 1 62 ? 0.912 -0.763 -14.020 1.00 0.00 59 THR A N 2
ATOM 3026 C CA . THR A 1 62 ? -0.446 -0.877 -14.537 1.00 0.00 59 THR A CA 2
ATOM 3027 C C . THR A 1 62 ? -0.513 -0.474 -16.005 1.00 0.00 59 THR A C 2
ATOM 3028 O O . THR A 1 62 ? -0.154 0.646 -16.368 1.00 0.00 59 THR A O 2
ATOM 3039 N N . LEU A 1 63 ? -0.974 -1.394 -16.845 1.00 0.00 60 LEU A N 2
ATOM 3040 C CA . LEU A 1 63 ? -1.047 -1.153 -18.281 1.00 0.00 60 LEU A CA 2
ATOM 3041 C C . LEU A 1 63 ? -2.481 -0.892 -18.724 1.00 0.00 60 LEU A C 2
ATOM 3042 O O . LEU A 1 63 ? -3.396 -1.632 -18.365 1.00 0.00 60 LEU A O 2
ATOM 3058 N N . GLU A 1 64 ? -2.669 0.166 -19.506 1.00 0.00 61 GLU A N 2
ATOM 3059 C CA . GLU A 1 64 ? -3.982 0.490 -20.052 1.00 0.00 61 GLU A CA 2
ATOM 3060 C C . GLU A 1 64 ? -3.923 0.657 -21.565 1.00 0.00 61 GLU A C 2
ATOM 3061 O O . GLU A 1 64 ? -3.100 1.411 -22.085 1.00 0.00 61 GLU A O 2
ATOM 3073 N N . TRP A 1 65 ? -4.800 -0.051 -22.268 1.00 0.00 62 TRP A N 2
ATOM 3074 C CA . TRP A 1 65 ? -4.822 -0.015 -23.726 1.00 0.00 62 TRP A CA 2
ATOM 3075 C C . TRP A 1 65 ? -5.692 1.128 -24.235 1.00 0.00 62 TRP A C 2
ATOM 3076 O O . TRP A 1 65 ? -6.919 1.076 -24.143 1.00 0.00 62 TRP A O 2
ATOM 3097 N N . VAL A 1 66 ? -5.050 2.159 -24.773 1.00 0.00 63 VAL A N 2
ATOM 3098 C CA . VAL A 1 66 ? -5.744 3.389 -25.136 1.00 0.00 63 VAL A CA 2
ATOM 3099 C C . VAL A 1 66 ? -5.872 3.523 -26.648 1.00 0.00 63 VAL A C 2
ATOM 3100 O O . VAL A 1 66 ? -4.917 3.282 -27.386 1.00 0.00 63 VAL A O 2
ATOM 3113 N N . VAL A 1 67 ? -7.059 3.909 -27.104 1.00 0.00 64 VAL A N 2
ATOM 3114 C CA . VAL A 1 67 ? -7.311 4.090 -28.529 1.00 0.00 64 VAL A CA 2
ATOM 3115 C C . VAL A 1 67 ? -7.455 5.566 -28.879 1.00 0.00 64 VAL A C 2
ATOM 3116 O O . VAL A 1 67 ? -8.403 6.225 -28.454 1.00 0.00 64 VAL A O 2
ATOM 3129 N N . VAL A 1 68 ? -6.508 6.079 -29.658 1.00 0.00 65 VAL A N 2
ATOM 3130 C CA . VAL A 1 68 ? -6.429 7.510 -29.926 1.00 0.00 65 VAL A CA 2
ATOM 3131 C C . VAL A 1 68 ? -7.577 7.967 -30.817 1.00 0.00 65 VAL A C 2
ATOM 3132 O O . VAL A 1 68 ? -8.185 9.010 -30.575 1.00 0.00 65 VAL A O 2
ATOM 3145 N N . ASN A 1 69 ? -7.869 7.182 -31.848 1.00 0.00 66 ASN A N 2
ATOM 3146 C CA . ASN A 1 69 ? -8.864 7.562 -32.843 1.00 0.00 66 ASN A CA 2
ATOM 3147 C C . ASN A 1 69 ? -10.263 7.588 -32.240 1.00 0.00 66 ASN A C 2
ATOM 3148 O O . ASN A 1 69 ? -11.134 8.327 -32.700 1.00 0.00 66 ASN A O 2
ATOM 3159 N N . LEU A 1 70 ? -10.473 6.776 -31.209 1.00 0.00 67 LEU A N 2
ATOM 3160 C CA . LEU A 1 70 ? -11.759 6.725 -30.524 1.00 0.00 67 LEU A CA 2
ATOM 3161 C C . LEU A 1 70 ? -11.753 7.600 -29.276 1.00 0.00 67 LEU A C 2
ATOM 3162 O O . LEU A 1 70 ? -12.803 7.880 -28.698 1.00 0.00 67 LEU A O 2
ATOM 3178 N N . HIS A 1 71 ? -10.564 8.028 -28.866 1.00 0.00 68 HIS A N 2
ATOM 3179 C CA . HIS A 1 71 ? -10.419 8.873 -27.687 1.00 0.00 68 HIS A CA 2
ATOM 3180 C C . HIS A 1 71 ? -10.911 8.160 -26.434 1.00 0.00 68 HIS A C 2
ATOM 3181 O O . HIS A 1 71 ? -11.626 8.741 -25.617 1.00 0.00 68 HIS A O 2
ATOM 3195 N N . THR A 1 72 ? -10.524 6.898 -26.287 1.00 0.00 69 THR A N 2
ATOM 3196 C CA . THR A 1 72 ? -10.961 6.089 -25.155 1.00 0.00 69 THR A CA 2
ATOM 3197 C C . THR A 1 72 ? -9.961 4.980 -24.853 1.00 0.00 69 THR A C 2
ATOM 3198 O O . THR A 1 72 ? -8.841 4.984 -25.364 1.00 0.00 69 THR A O 2
ATOM 3209 N N . SER A 1 73 ? -10.373 4.030 -24.020 1.00 0.00 70 SER A N 2
ATOM 3210 C CA . SER A 1 73 ? -9.542 2.874 -23.704 1.00 0.00 70 SER A CA 2
ATOM 3211 C C . SER A 1 73 ? -10.393 1.642 -23.430 1.00 0.00 70 SER A C 2
ATOM 3212 O O . SER A 1 73 ? -11.599 1.746 -23.202 1.00 0.00 70 SER A O 2
ATOM 3220 N N . VAL A 1 74 ? -9.760 0.474 -23.453 1.00 0.00 71 VAL A N 2
ATOM 3221 C CA . VAL A 1 74 ? -10.460 -0.783 -23.216 1.00 0.00 71 VAL A CA 2
ATOM 3222 C C . VAL A 1 74 ? -10.696 -1.009 -21.728 1.00 0.00 71 VAL A C 2
ATOM 3223 O O . VAL A 1 74 ? -9.800 -0.806 -20.909 1.00 0.00 71 VAL A O 2
ATOM 3236 N N . ASP A 1 75 ? -11.908 -1.432 -21.384 1.00 0.00 72 ASP A N 2
ATOM 3237 C CA . ASP A 1 75 ? -12.313 -1.543 -19.988 1.00 0.00 72 ASP A CA 2
ATOM 3238 C C . ASP A 1 75 ? -11.589 -2.690 -19.294 1.00 0.00 72 ASP A C 2
ATOM 3239 O O . ASP A 1 75 ? -12.173 -3.743 -19.041 1.00 0.00 72 ASP A O 2
ATOM 3248 N N . VAL A 1 76 ? -10.313 -2.478 -18.987 1.00 0.00 73 VAL A N 2
ATOM 3249 C CA . VAL A 1 76 ? -9.535 -3.453 -18.232 1.00 0.00 73 VAL A CA 2
ATOM 3250 C C . VAL A 1 76 ? -8.112 -2.961 -18.000 1.00 0.00 73 VAL A C 2
ATOM 3251 O O . VAL A 1 76 ? -7.519 -2.318 -18.866 1.00 0.00 73 VAL A O 2
ATOM 3264 N N . THR A 1 77 ? -7.569 -3.268 -16.827 1.00 0.00 74 THR A N 2
ATOM 3265 C CA . THR A 1 77 ? -6.193 -2.911 -16.503 1.00 0.00 74 THR A CA 2
ATOM 3266 C C . THR A 1 77 ? -5.348 -4.152 -16.246 1.00 0.00 74 THR A C 2
ATOM 3267 O O . THR A 1 77 ? -5.818 -5.123 -15.654 1.00 0.00 74 THR A O 2
ATOM 3278 N N . SER A 1 78 ? -4.098 -4.114 -16.695 1.00 0.00 75 SER A N 2
ATOM 3279 C CA . SER A 1 78 ? -3.187 -5.239 -16.523 1.00 0.00 75 SER A CA 2
ATOM 3280 C C . SER A 1 78 ? -2.066 -4.897 -15.550 1.00 0.00 75 SER A C 2
ATOM 3281 O O . SER A 1 78 ? -1.428 -3.851 -15.667 1.00 0.00 75 SER A O 2
ATOM 3289 N N . TYR A 1 79 ? -1.831 -5.785 -14.590 1.00 0.00 76 TYR A N 2
ATOM 3290 C CA . TYR A 1 79 ? -0.927 -5.496 -13.484 1.00 0.00 76 TYR A CA 2
ATOM 3291 C C . TYR A 1 79 ? 0.317 -6.374 -13.544 1.00 0.00 76 TYR A C 2
ATOM 3292 O O . TYR A 1 79 ? 0.224 -7.584 -13.750 1.00 0.00 76 TYR A O 2
ATOM 3310 N N . TYR A 1 80 ? 1.480 -5.757 -13.362 1.00 0.00 77 TYR A N 2
ATOM 3311 C CA . TYR A 1 80 ? 2.723 -6.500 -13.198 1.00 0.00 77 TYR A CA 2
ATOM 3312 C C . TYR A 1 80 ? 3.380 -6.186 -11.860 1.00 0.00 77 TYR A C 2
ATOM 3313 O O . TYR A 1 80 ? 3.159 -5.121 -11.284 1.00 0.00 77 TYR A O 2
ATOM 3331 N N . GLU A 1 81 ? 4.187 -7.120 -11.369 1.00 0.00 78 GLU A N 2
ATOM 3332 C CA . GLU A 1 81 ? 4.868 -6.950 -10.091 1.00 0.00 78 GLU A CA 2
ATOM 3333 C C . GLU A 1 81 ? 6.268 -7.550 -10.129 1.00 0.00 78 GLU A C 2
ATOM 3334 O O . GLU A 1 81 ? 6.476 -8.631 -10.680 1.00 0.00 78 GLU A O 2
ATOM 3346 N N . SER A 1 82 ? 7.225 -6.843 -9.539 1.00 0.00 79 SER A N 2
ATOM 3347 C CA . SER A 1 82 ? 8.599 -7.325 -9.464 1.00 0.00 79 SER A CA 2
ATOM 3348 C C . SER A 1 82 ? 9.155 -7.190 -8.052 1.00 0.00 79 SER A C 2
ATOM 3349 O O . SER A 1 82 ? 8.431 -6.837 -7.121 1.00 0.00 79 SER A O 2
ATOM 3357 N N . SER A 1 83 ? 10.444 -7.474 -7.900 1.00 0.00 80 SER A N 2
ATOM 3358 C CA . SER A 1 83 ? 11.123 -7.289 -6.623 1.00 0.00 80 SER A CA 2
ATOM 3359 C C . SER A 1 83 ? 12.623 -7.116 -6.817 1.00 0.00 80 SER A C 2
ATOM 3360 O O . SER A 1 83 ? 13.140 -7.285 -7.922 1.00 0.00 80 SER A O 2
ATOM 3368 N N . PRO A 1 84 ? 13.320 -6.778 -5.737 1.00 0.00 81 PRO A N 2
ATOM 3369 C CA . PRO A 1 84 ? 14.764 -6.588 -5.785 1.00 0.00 81 PRO A CA 2
ATOM 3370 C C . PRO A 1 84 ? 15.455 -7.781 -6.434 1.00 0.00 81 PRO A C 2
ATOM 3371 O O . PRO A 1 84 ? 16.530 -7.646 -7.018 1.00 0.00 81 PRO A O 2
ATOM 3382 N N . ASN A 1 85 ? 14.831 -8.949 -6.329 1.00 0.00 82 ASN A N 2
ATOM 3383 C CA . ASN A 1 85 ? 15.407 -10.177 -6.864 1.00 0.00 82 ASN A CA 2
ATOM 3384 C C . ASN A 1 85 ? 14.631 -10.665 -8.081 1.00 0.00 82 ASN A C 2
ATOM 3385 O O . ASN A 1 85 ? 15.206 -11.238 -9.006 1.00 0.00 82 ASN A O 2
ATOM 3396 N N . SER A 1 86 ? 13.323 -10.433 -8.074 1.00 0.00 83 SER A N 2
ATOM 3397 C CA . SER A 1 86 ? 12.439 -11.001 -9.085 1.00 0.00 83 SER A CA 2
ATOM 3398 C C . SER A 1 86 ? 12.189 -10.012 -10.216 1.00 0.00 83 SER A C 2
ATOM 3399 O O . SER A 1 86 ? 12.000 -8.819 -9.980 1.00 0.00 83 SER A O 2
ATOM 3407 N N . GLU A 1 87 ? 12.190 -10.515 -11.446 1.00 0.00 84 GLU A N 2
ATOM 3408 C CA . GLU A 1 87 ? 11.860 -9.699 -12.608 1.00 0.00 84 GLU A CA 2
ATOM 3409 C C . GLU A 1 87 ? 10.359 -9.453 -12.700 1.00 0.00 84 GLU A C 2
ATOM 3410 O O . GLU A 1 87 ? 9.562 -10.196 -12.128 1.00 0.00 84 GLU A O 2
ATOM 3422 N N . PRO A 1 88 ? 9.980 -8.405 -13.424 1.00 0.00 85 PRO A N 2
ATOM 3423 C CA . PRO A 1 88 ? 8.573 -8.081 -13.623 1.00 0.00 85 PRO A CA 2
ATOM 3424 C C . PRO A 1 88 ? 7.816 -9.258 -14.224 1.00 0.00 85 PRO A C 2
ATOM 3425 O O . PRO A 1 88 ? 8.166 -9.752 -15.296 1.00 0.00 85 PRO A O 2
ATOM 3436 N N . ARG A 1 89 ? 6.776 -9.704 -13.528 1.00 0.00 86 ARG A N 2
ATOM 3437 C CA . ARG A 1 89 ? 5.919 -10.772 -14.029 1.00 0.00 86 ARG A CA 2
ATOM 3438 C C . ARG A 1 89 ? 4.449 -10.378 -13.959 1.00 0.00 86 ARG A C 2
ATOM 3439 O O . ARG A 1 89 ? 4.046 -9.598 -13.096 1.00 0.00 86 ARG A O 2
ATOM 3460 N N . PHE A 1 90 ? 3.652 -10.921 -14.873 1.00 0.00 87 PHE A N 2
ATOM 3461 C CA . PHE A 1 90 ? 2.221 -10.643 -14.904 1.00 0.00 87 PHE A CA 2
ATOM 3462 C C . PHE A 1 90 ? 1.557 -11.027 -13.588 1.00 0.00 87 PHE A C 2
ATOM 3463 O O . PHE A 1 90 ? 1.551 -12.197 -13.203 1.00 0.00 87 PHE A O 2
ATOM 3480 N N . LEU A 1 91 ? 0.997 -10.037 -12.902 1.00 0.00 88 LEU A N 2
ATOM 3481 C CA . LEU A 1 91 ? 0.348 -10.266 -11.616 1.00 0.00 88 LEU A CA 2
ATOM 3482 C C . LEU A 1 91 ? -1.114 -10.653 -11.799 1.00 0.00 88 LEU A C 2
ATOM 3483 O O . LEU A 1 91 ? -1.543 -11.719 -11.357 1.00 0.00 88 LEU A O 2
ATOM 3499 N N . ARG A 1 92 ? -1.875 -9.781 -12.451 1.00 0.00 89 ARG A N 2
ATOM 3500 C CA . ARG A 1 92 ? -3.321 -9.944 -12.543 1.00 0.00 89 ARG A CA 2
ATOM 3501 C C . ARG A 1 92 ? -3.920 -8.981 -13.560 1.00 0.00 89 ARG A C 2
ATOM 3502 O O . ARG A 1 92 ? -3.222 -8.128 -14.108 1.00 0.00 89 ARG A O 2
ATOM 3523 N N . ALA A 1 93 ? -5.217 -9.123 -13.809 1.00 0.00 90 ALA A N 2
ATOM 3524 C CA . ALA A 1 93 ? -5.944 -8.179 -14.649 1.00 0.00 90 ALA A CA 2
ATOM 3525 C C . ALA A 1 93 ? -7.344 -7.921 -14.105 1.00 0.00 90 ALA A C 2
ATOM 3526 O O . ALA A 1 93 ? -8.085 -8.857 -13.803 1.00 0.00 90 ALA A O 2
ATOM 3533 N N . ILE A 1 94 ? -7.700 -6.647 -13.982 1.00 0.00 91 ILE A N 2
ATOM 3534 C CA . ILE A 1 94 ? -8.960 -6.261 -13.360 1.00 0.00 91 ILE A CA 2
ATOM 3535 C C . ILE A 1 94 ? -9.717 -5.259 -14.223 1.00 0.00 91 ILE A C 2
ATOM 3536 O O . ILE A 1 94 ? -9.133 -4.310 -14.746 1.00 0.00 91 ILE A O 2
ATOM 3552 N N . LEU A 1 95 ? -11.019 -5.477 -14.369 1.00 0.00 92 LEU A N 2
ATOM 3553 C CA . LEU A 1 95 ? -11.862 -4.582 -15.153 1.00 0.00 92 LEU A CA 2
ATOM 3554 C C . LEU A 1 95 ? -11.917 -3.192 -14.533 1.00 0.00 92 LEU A C 2
ATOM 3555 O O . LEU A 1 95 ? -11.944 -3.048 -13.310 1.00 0.00 92 LEU A O 2
ATOM 3571 N N . ASN A 1 96 ? -11.934 -2.171 -15.382 1.00 0.00 93 ASN A N 2
ATOM 3572 C CA . ASN A 1 96 ? -11.796 -0.793 -14.926 1.00 0.00 93 ASN A CA 2
ATOM 3573 C C . ASN A 1 96 ? -13.127 -0.242 -14.430 1.00 0.00 93 ASN A C 2
ATOM 3574 O O . ASN A 1 96 ? -13.725 0.627 -15.064 1.00 0.00 93 ASN A O 2
ATOM 3585 N N . PHE A 1 97 ? -13.586 -0.752 -13.292 1.00 0.00 94 PHE A N 2
ATOM 3586 C CA . PHE A 1 97 ? -14.834 -0.294 -12.695 1.00 0.00 94 PHE A CA 2
ATOM 3587 C C . PHE A 1 97 ? -14.720 1.150 -12.222 1.00 0.00 94 PHE A C 2
ATOM 3588 O O . PHE A 1 97 ? -15.575 1.982 -12.526 1.00 0.00 94 PHE A O 2
ATOM 3605 N N . THR A 1 98 ? -13.660 1.441 -11.475 1.00 0.00 95 THR A N 2
ATOM 3606 C CA . THR A 1 98 ? -13.474 2.764 -10.891 1.00 0.00 95 THR A CA 2
ATOM 3607 C C . THR A 1 98 ? -12.021 3.210 -10.990 1.00 0.00 95 THR A C 2
ATOM 3608 O O . THR A 1 98 ? -11.103 2.404 -10.848 1.00 0.00 95 THR A O 2
ATOM 3619 N N . PRO A 1 99 ? -11.820 4.501 -11.236 1.00 0.00 96 PRO A N 2
ATOM 3620 C CA . PRO A 1 99 ? -10.478 5.058 -11.350 1.00 0.00 96 PRO A CA 2
ATOM 3621 C C . PRO A 1 99 ? -9.822 5.201 -9.982 1.00 0.00 96 PRO A C 2
ATOM 3622 O O . PRO A 1 99 ? -10.504 5.255 -8.959 1.00 0.00 96 PRO A O 2
ATOM 3633 N N . MET A 1 100 ? -8.495 5.262 -9.971 1.00 0.00 97 MET A N 2
ATOM 3634 C CA . MET A 1 100 ? -7.751 5.542 -8.749 1.00 0.00 97 MET A CA 2
ATOM 3635 C C . MET A 1 100 ? -7.139 6.937 -8.785 1.00 0.00 97 MET A C 2
ATOM 3636 O O . MET A 1 100 ? -6.294 7.275 -7.956 1.00 0.00 97 MET A O 2
ATOM 3650 N N . HIS A 1 101 ? -7.570 7.742 -9.749 1.00 0.00 98 HIS A N 2
ATOM 3651 C CA . HIS A 1 101 ? -7.028 9.084 -9.926 1.00 0.00 98 HIS A CA 2
ATOM 3652 C C . HIS A 1 101 ? -8.140 10.106 -10.121 1.00 0.00 98 HIS A C 2
ATOM 3653 O O . HIS A 1 101 ? -8.081 10.937 -11.028 1.00 0.00 98 HIS A O 2
ATOM 3667 N N . GLY A 1 102 ? -9.155 10.040 -9.265 1.00 0.00 99 GLY A N 2
ATOM 3668 C CA . GLY A 1 102 ? -10.240 11.014 -9.287 1.00 0.00 99 GLY A CA 2
ATOM 3669 C C . GLY A 1 102 ? -11.475 10.446 -9.975 1.00 0.00 99 GLY A C 2
ATOM 3670 O O . GLY A 1 102 ? -12.073 9.481 -9.500 1.00 0.00 99 GLY A O 2
ATOM 3674 N N . LEU A 1 103 ? -11.853 11.052 -11.095 1.00 0.00 100 LEU A N 2
ATOM 3675 C CA . LEU A 1 103 ? -13.086 10.691 -11.783 1.00 0.00 100 LEU A CA 2
ATOM 3676 C C . LEU A 1 103 ? -12.797 10.076 -13.146 1.00 0.00 100 LEU A C 2
ATOM 3677 O O . LEU A 1 103 ? -11.706 10.239 -13.693 1.00 0.00 100 LEU A O 2
ATOM 3693 N N . ARG A 1 104 ? -13.780 9.368 -13.691 1.00 0.00 101 ARG A N 2
ATOM 3694 C CA . ARG A 1 104 ? -13.638 8.739 -14.999 1.00 0.00 101 ARG A CA 2
ATOM 3695 C C . ARG A 1 104 ? -14.934 8.824 -15.795 1.00 0.00 101 ARG A C 2
ATOM 3696 O O . ARG A 1 104 ? -15.120 9.733 -16.603 1.00 0.00 101 ARG A O 2
ATOM 3717 N N . THR A 1 105 ? -15.830 7.870 -15.561 1.00 0.00 102 THR A N 2
ATOM 3718 C CA . THR A 1 105 ? -17.143 7.881 -16.193 1.00 0.00 102 THR A CA 2
ATOM 3719 C C . THR A 1 105 ? -17.024 7.943 -17.710 1.00 0.00 102 THR A C 2
ATOM 3720 O O . THR A 1 105 ? -17.860 8.545 -18.384 1.00 0.00 102 THR A O 2
ATOM 3731 N N . LYS A 1 106 ? -15.980 7.317 -18.242 1.00 0.00 103 LYS A N 2
ATOM 3732 C CA . LYS A 1 106 ? -15.698 7.376 -19.672 1.00 0.00 103 LYS A CA 2
ATOM 3733 C C . LYS A 1 106 ? -16.291 6.176 -20.400 1.00 0.00 103 LYS A C 2
ATOM 3734 O O . LYS A 1 106 ? -16.430 5.096 -19.826 1.00 0.00 103 LYS A O 2
ATOM 3753 N N . ASN A 1 107 ? -16.639 6.373 -21.667 1.00 0.00 104 ASN A N 2
ATOM 3754 C CA . ASN A 1 107 ? -17.151 5.289 -22.498 1.00 0.00 104 ASN A CA 2
ATOM 3755 C C . ASN A 1 107 ? -16.041 4.320 -22.884 1.00 0.00 104 ASN A C 2
ATOM 3756 O O . ASN A 1 107 ? -15.455 4.430 -23.961 1.00 0.00 104 ASN A O 2
ATOM 3767 N N . LEU A 1 108 ? -15.758 3.370 -21.999 1.00 0.00 105 LEU A N 2
ATOM 3768 C CA . LEU A 1 108 ? -14.692 2.402 -22.229 1.00 0.00 105 LEU A CA 2
ATOM 3769 C C . LEU A 1 108 ? -15.143 1.302 -23.180 1.00 0.00 105 LEU A C 2
ATOM 3770 O O . LEU A 1 108 ? -16.333 1.002 -23.278 1.00 0.00 105 LEU A O 2
ATOM 3786 N N . LEU A 1 109 ? -14.185 0.702 -23.880 1.00 0.00 106 LEU A N 2
ATOM 3787 C CA . LEU A 1 109 ? -14.488 -0.325 -24.869 1.00 0.00 106 LEU A CA 2
ATOM 3788 C C . LEU A 1 109 ? -14.721 -1.677 -24.206 1.00 0.00 106 LEU A C 2
ATOM 3789 O O . LEU A 1 109 ? -14.042 -2.031 -23.242 1.00 0.00 106 LEU A O 2
ATOM 3805 N N . LYS A 1 110 ? -15.684 -2.428 -24.729 1.00 0.00 107 LYS A N 2
ATOM 3806 C CA . LYS A 1 110 ? -16.055 -3.712 -24.147 1.00 0.00 107 LYS A CA 2
ATOM 3807 C C . LYS A 1 110 ? -15.538 -4.870 -24.991 1.00 0.00 107 LYS A C 2
ATOM 3808 O O . LYS A 1 110 ? -15.156 -4.686 -26.147 1.00 0.00 107 LYS A O 2
ATOM 3827 N N . VAL A 1 111 ? -15.527 -6.063 -24.407 1.00 0.00 108 VAL A N 2
ATOM 3828 C CA . VAL A 1 111 ? -15.059 -7.254 -25.105 1.00 0.00 108 VAL A CA 2
ATOM 3829 C C . VAL A 1 111 ? -15.826 -7.467 -26.405 1.00 0.00 108 VAL A C 2
ATOM 3830 O O . VAL A 1 111 ? -15.244 -7.829 -27.427 1.00 0.00 108 VAL A O 2
ATOM 3843 N N . LYS A 1 112 ? -17.134 -7.240 -26.358 1.00 0.00 109 LYS A N 2
ATOM 3844 C CA . LYS A 1 112 ? -17.998 -7.501 -27.503 1.00 0.00 109 LYS A CA 2
ATOM 3845 C C . LYS A 1 112 ? -17.634 -6.608 -28.682 1.00 0.00 109 LYS A C 2
ATOM 3846 O O . LYS A 1 112 ? -18.018 -6.878 -29.820 1.00 0.00 109 LYS A O 2
ATOM 3865 N N . ASP A 1 113 ? -16.891 -5.542 -28.403 1.00 0.00 110 ASP A N 2
ATOM 3866 C CA . ASP A 1 113 ? -16.495 -4.593 -29.437 1.00 0.00 110 ASP A CA 2
ATOM 3867 C C . ASP A 1 113 ? -15.373 -5.155 -30.300 1.00 0.00 110 ASP A C 2
ATOM 3868 O O . ASP A 1 113 ? -15.109 -4.658 -31.394 1.00 0.00 110 ASP A O 2
ATOM 3877 N N . GLY A 1 114 ? -14.714 -6.196 -29.801 1.00 0.00 111 GLY A N 2
ATOM 3878 C CA . GLY A 1 114 ? -13.674 -6.880 -30.560 1.00 0.00 111 GLY A CA 2
ATOM 3879 C C . GLY A 1 114 ? -12.331 -6.807 -29.843 1.00 0.00 111 GLY A C 2
ATOM 3880 O O . GLY A 1 114 ? -11.284 -6.682 -30.478 1.00 0.00 111 GLY A O 2
ATOM 3884 N N . PHE A 1 115 ? -12.369 -6.887 -28.518 1.00 0.00 112 PHE A N 2
ATOM 3885 C CA . PHE A 1 115 ? -11.161 -6.773 -27.709 1.00 0.00 112 PHE A CA 2
ATOM 3886 C C . PHE A 1 115 ? -11.139 -7.820 -26.603 1.00 0.00 112 PHE A C 2
ATOM 3887 O O . PHE A 1 115 ? -12.162 -8.099 -25.978 1.00 0.00 112 PHE A O 2
ATOM 3904 N N . GLN A 1 116 ? -9.966 -8.397 -26.365 1.00 0.00 113 GLN A N 2
ATOM 3905 C CA . GLN A 1 116 ? -9.777 -9.319 -25.251 1.00 0.00 113 GLN A CA 2
ATOM 3906 C C . GLN A 1 116 ? -8.335 -9.303 -24.761 1.00 0.00 113 GLN A C 2
ATOM 3907 O O . GLN A 1 116 ? -7.428 -9.762 -25.455 1.00 0.00 113 GLN A O 2
ATOM 3921 N N . VAL A 1 117 ? -8.130 -8.772 -23.560 1.00 0.00 114 VAL A N 2
ATOM 3922 C CA . VAL A 1 117 ? -6.820 -8.804 -22.922 1.00 0.00 114 VAL A CA 2
ATOM 3923 C C . VAL A 1 117 ? -6.596 -10.122 -22.191 1.00 0.00 114 VAL A C 2
ATOM 3924 O O . VAL A 1 117 ? -7.467 -10.595 -21.462 1.00 0.00 114 VAL A O 2
ATOM 3937 N N . ASP A 1 118 ? -5.422 -10.712 -22.392 1.00 0.00 115 ASP A N 2
ATOM 3938 C CA . ASP A 1 118 ? -5.089 -11.987 -21.769 1.00 0.00 115 ASP A CA 2
ATOM 3939 C C . ASP A 1 118 ? -4.920 -11.837 -20.262 1.00 0.00 115 ASP A C 2
ATOM 3940 O O . ASP A 1 118 ? -3.997 -11.170 -19.795 1.00 0.00 115 ASP A O 2
ATOM 3949 N N . ASN A 1 119 ? -5.817 -12.461 -19.506 1.00 0.00 116 ASN A N 2
ATOM 3950 C CA . ASN A 1 119 ? -5.804 -12.349 -18.053 1.00 0.00 116 ASN A CA 2
ATOM 3951 C C . ASN A 1 119 ? -5.356 -13.652 -17.404 1.00 0.00 116 ASN A C 2
ATOM 3952 O O . ASN A 1 119 ? -5.673 -13.921 -16.245 1.00 0.00 116 ASN A O 2
ATOM 3963 N N . SER A 1 120 ? -4.616 -14.459 -18.158 1.00 0.00 117 SER A N 2
ATOM 3964 C CA . SER A 1 120 ? -4.097 -15.722 -17.647 1.00 0.00 117 SER A CA 2
ATOM 3965 C C . SER A 1 120 ? -2.670 -15.565 -17.136 1.00 0.00 117 SER A C 2
ATOM 3966 O O . SER A 1 120 ? -1.854 -14.876 -17.748 1.00 0.00 117 SER A O 2
ATOM 3974 N N . THR A 1 121 ? -2.376 -16.207 -16.011 1.00 0.00 118 THR A N 2
ATOM 3975 C CA . THR A 1 121 ? -1.015 -16.257 -15.491 1.00 0.00 118 THR A CA 2
ATOM 3976 C C . THR A 1 121 ? -0.296 -17.520 -15.948 1.00 0.00 118 THR A C 2
ATOM 3977 O O . THR A 1 121 ? 0.891 -17.702 -15.679 1.00 0.00 118 THR A O 2
ATOM 3988 N N . ASP A 1 122 ? -1.023 -18.390 -16.640 1.00 0.00 119 ASP A N 2
ATOM 3989 C CA . ASP A 1 122 ? -0.471 -19.663 -17.091 1.00 0.00 119 ASP A CA 2
ATOM 3990 C C . ASP A 1 122 ? 0.013 -19.574 -18.532 1.00 0.00 119 ASP A C 2
ATOM 3991 O O . ASP A 1 122 ? 0.976 -20.238 -18.916 1.00 0.00 119 ASP A O 2
ATOM 4000 N N . ASN A 1 123 ? -0.660 -18.749 -19.327 1.00 0.00 120 ASN A N 2
ATOM 4001 C CA . ASN A 1 123 ? -0.289 -18.558 -20.724 1.00 0.00 120 ASN A CA 2
ATOM 4002 C C . ASN A 1 123 ? 1.107 -17.962 -20.847 1.00 0.00 120 ASN A C 2
ATOM 4003 O O . ASN A 1 123 ? 1.893 -18.369 -21.703 1.00 0.00 120 ASN A O 2
ATOM 4014 N N . GLY A 1 124 ? 1.411 -16.997 -19.987 1.00 0.00 121 GLY A N 2
ATOM 4015 C CA . GLY A 1 124 ? 2.703 -16.322 -20.016 1.00 0.00 121 GLY A CA 2
ATOM 4016 C C . GLY A 1 124 ? 2.648 -15.063 -20.873 1.00 0.00 121 GLY A C 2
ATOM 4017 O O . GLY A 1 124 ? 3.604 -14.290 -20.919 1.00 0.00 121 GLY A O 2
ATOM 4021 N N . ASN A 1 125 ? 1.522 -14.863 -21.549 1.00 0.00 122 ASN A N 2
ATOM 4022 C CA . ASN A 1 125 ? 1.337 -13.694 -22.401 1.00 0.00 122 ASN A CA 2
ATOM 4023 C C . ASN A 1 125 ? 0.281 -12.757 -21.829 1.00 0.00 122 ASN A C 2
ATOM 4024 O O . ASN A 1 125 ? -0.323 -11.969 -22.556 1.00 0.00 122 ASN A O 2
ATOM 4035 N N . GLY A 1 126 ? 0.063 -12.848 -20.521 1.00 0.00 123 GLY A N 2
ATOM 4036 C CA . GLY A 1 126 ? -0.945 -12.033 -19.855 1.00 0.00 123 GLY A CA 2
ATOM 4037 C C . GLY A 1 126 ? -0.638 -10.548 -20.001 1.00 0.00 123 GLY A C 2
ATOM 4038 O O . GLY A 1 126 ? 0.506 -10.122 -19.840 1.00 0.00 123 GLY A O 2
ATOM 4042 N N . GLY A 1 127 ? -1.665 -9.763 -20.306 1.00 0.00 124 GLY A N 2
ATOM 4043 C CA . GLY A 1 127 ? -1.502 -8.327 -20.498 1.00 0.00 124 GLY A CA 2
ATOM 4044 C C . GLY A 1 127 ? -1.664 -7.945 -21.963 1.00 0.00 124 GLY A C 2
ATOM 4045 O O . GLY A 1 127 ? -2.014 -6.809 -22.284 1.00 0.00 124 GLY A O 2
ATOM 4049 N N . ASN A 1 128 ? -1.407 -8.900 -22.850 1.00 0.00 125 ASN A N 2
ATOM 4050 C CA . ASN A 1 128 ? -1.451 -8.645 -24.285 1.00 0.00 125 ASN A CA 2
ATOM 4051 C C . ASN A 1 128 ? -2.886 -8.525 -24.781 1.00 0.00 125 ASN A C 2
ATOM 4052 O O . ASN A 1 128 ? -3.788 -9.186 -24.265 1.00 0.00 125 ASN A O 2
ATOM 4063 N N . LEU A 1 129 ? -3.092 -7.679 -25.784 1.00 0.00 126 LEU A N 2
ATOM 4064 C CA . LEU A 1 129 ? -4.432 -7.393 -26.282 1.00 0.00 126 LEU A CA 2
ATOM 4065 C C . LEU A 1 129 ? -4.717 -8.160 -27.567 1.00 0.00 126 LEU A C 2
ATOM 4066 O O . LEU A 1 129 ? -3.966 -8.065 -28.538 1.00 0.00 126 LEU A O 2
ATOM 4082 N N . TYR A 1 130 ? -5.807 -8.920 -27.567 1.00 0.00 127 TYR A N 2
ATOM 4083 C CA . TYR A 1 130 ? -6.286 -9.572 -28.779 1.00 0.00 127 TYR A CA 2
ATOM 4084 C C . TYR A 1 130 ? -7.309 -8.707 -29.503 1.00 0.00 127 TYR A C 2
ATOM 4085 O O . TYR A 1 130 ? -8.308 -8.289 -28.917 1.00 0.00 127 TYR A O 2
ATOM 4103 N N . VAL A 1 131 ? -7.054 -8.440 -30.779 1.00 0.00 128 VAL A N 2
ATOM 4104 C CA . VAL A 1 131 ? -7.950 -7.618 -31.584 1.00 0.00 128 VAL A CA 2
ATOM 4105 C C . VAL A 1 131 ? -8.730 -8.465 -32.581 1.00 0.00 128 VAL A C 2
ATOM 4106 O O . VAL A 1 131 ? -8.145 -9.207 -33.370 1.00 0.00 128 VAL A O 2
ATOM 4119 N N . TYR A 1 132 ? -10.053 -8.351 -32.540 1.00 0.00 129 TYR A N 2
ATOM 4120 C CA . TYR A 1 132 ? -10.918 -9.145 -33.404 1.00 0.00 129 TYR A CA 2
ATOM 4121 C C . TYR A 1 132 ? -11.226 -8.409 -34.701 1.00 0.00 129 TYR A C 2
ATOM 4122 O O . TYR A 1 132 ? -11.171 -7.180 -34.757 1.00 0.00 129 TYR A O 2
ATOM 4140 N N . PRO A 1 133 ? -11.549 -9.167 -35.743 1.00 0.00 130 PRO A N 2
ATOM 4141 C CA . PRO A 1 133 ? -11.892 -8.587 -37.036 1.00 0.00 130 PRO A CA 2
ATOM 4142 C C . PRO A 1 133 ? -13.199 -7.809 -36.962 1.00 0.00 130 PRO A C 2
ATOM 4143 O O . PRO A 1 133 ? -13.509 -7.012 -37.848 1.00 0.00 130 PRO A O 2
ATOM 4154 N N . ASN A 1 134 ? -13.962 -8.044 -35.901 1.00 0.00 131 ASN A N 2
ATOM 4155 C CA . ASN A 1 134 ? -15.185 -7.289 -35.654 1.00 0.00 131 ASN A CA 2
ATOM 4156 C C . ASN A 1 134 ? -14.875 -5.848 -35.270 1.00 0.00 131 ASN A C 2
ATOM 4157 O O . ASN A 1 134 ? -15.705 -4.956 -35.448 1.00 0.00 131 ASN A O 2
ATOM 4168 N N . ALA A 1 135 ? -13.676 -5.627 -34.742 1.00 0.00 132 ALA A N 2
ATOM 4169 C CA . ALA A 1 135 ? -13.252 -4.292 -34.337 1.00 0.00 132 ALA A CA 2
ATOM 4170 C C . ALA A 1 135 ? -12.772 -3.480 -35.533 1.00 0.00 132 ALA A C 2
ATOM 4171 O O . ALA A 1 135 ? -12.195 -4.025 -36.474 1.00 0.00 132 ALA A O 2
ATOM 4178 N N . THR A 1 136 ? -13.015 -2.174 -35.492 1.00 0.00 133 THR A N 2
ATOM 4179 C CA . THR A 1 136 ? -12.572 -1.278 -36.553 1.00 0.00 133 THR A CA 2
ATOM 4180 C C . THR A 1 136 ? -11.052 -1.234 -36.637 1.00 0.00 133 THR A C 2
ATOM 4181 O O . THR A 1 136 ? -10.374 -0.958 -35.647 1.00 0.00 133 THR A O 2
ATOM 4192 N N . THR A 1 137 ? -10.521 -1.507 -37.824 1.00 0.00 134 THR A N 2
ATOM 4193 C CA . THR A 1 137 ? -9.080 -1.618 -38.012 1.00 0.00 134 THR A CA 2
ATOM 4194 C C . THR A 1 137 ? -8.410 -0.251 -37.960 1.00 0.00 134 THR A C 2
ATOM 4195 O O . THR A 1 137 ? -7.240 -0.136 -37.596 1.00 0.00 134 THR A O 2
ATOM 4206 N N . GLY A 1 138 ? -9.159 0.783 -38.327 1.00 0.00 135 GLY A N 2
ATOM 4207 C CA . GLY A 1 138 ? -8.671 2.154 -38.235 1.00 0.00 135 GLY A CA 2
ATOM 4208 C C . GLY A 1 138 ? -8.398 2.546 -36.789 1.00 0.00 135 GLY A C 2
ATOM 4209 O O . GLY A 1 138 ? -7.455 3.283 -36.502 1.00 0.00 135 GLY A O 2
ATOM 4213 N N . SER A 1 139 ? -9.230 2.048 -35.880 1.00 0.00 136 SER A N 2
ATOM 4214 C CA . SER A 1 139 ? -9.038 2.287 -34.454 1.00 0.00 136 SER A CA 2
ATOM 4215 C C . SER A 1 139 ? -7.974 1.361 -33.878 1.00 0.00 136 SER A C 2
ATOM 4216 O O . SER A 1 139 ? -7.236 1.738 -32.969 1.00 0.00 136 SER A O 2
ATOM 4224 N N . ALA A 1 140 ? -7.901 0.147 -34.414 1.00 0.00 137 ALA A N 2
ATOM 4225 C CA . ALA A 1 140 ? -6.895 -0.818 -33.989 1.00 0.00 137 ALA A CA 2
ATOM 4226 C C . ALA A 1 140 ? -5.487 -0.284 -34.218 1.00 0.00 137 ALA A C 2
ATOM 4227 O O . ALA A 1 140 ? -4.581 -0.531 -33.422 1.00 0.00 137 ALA A O 2
ATOM 4234 N N . ASP A 1 141 ? -5.309 0.451 -35.310 1.00 0.00 138 ASP A N 2
ATOM 4235 C CA . ASP A 1 141 ? -4.008 1.014 -35.652 1.00 0.00 138 ASP A CA 2
ATOM 4236 C C . ASP A 1 141 ? -3.574 2.057 -34.631 1.00 0.00 138 ASP A C 2
ATOM 4237 O O . ASP A 1 141 ? -2.388 2.367 -34.511 1.00 0.00 138 ASP A O 2
ATOM 4246 N N . SER A 1 142 ? -4.540 2.596 -33.896 1.00 0.00 139 SER A N 2
ATOM 4247 C CA . SER A 1 142 ? -4.281 3.702 -32.981 1.00 0.00 139 SER A CA 2
ATOM 4248 C C . SER A 1 142 ? -4.290 3.232 -31.532 1.00 0.00 139 SER A C 2
ATOM 4249 O O . SER A 1 142 ? -4.411 4.037 -30.609 1.00 0.00 139 SER A O 2
ATOM 4257 N N . VAL A 1 143 ? -4.159 1.924 -31.339 1.00 0.00 140 VAL A N 2
ATOM 4258 C CA . VAL A 1 143 ? -4.021 1.356 -30.003 1.00 0.00 140 VAL A CA 2
ATOM 4259 C C . VAL A 1 143 ? -2.624 1.597 -29.445 1.00 0.00 140 VAL A C 2
ATOM 4260 O O . VAL A 1 143 ? -1.624 1.285 -30.092 1.00 0.00 140 VAL A O 2
ATOM 4273 N N . ARG A 1 144 ? -2.562 2.153 -28.240 1.00 0.00 141 ARG A N 2
ATOM 4274 C CA . ARG A 1 144 ? -1.287 2.467 -27.606 1.00 0.00 141 ARG A CA 2
ATOM 4275 C C . ARG A 1 144 ? -1.275 2.029 -26.147 1.00 0.00 141 ARG A C 2
ATOM 4276 O O . ARG A 1 144 ? -2.325 1.918 -25.514 1.00 0.00 141 ARG A O 2
ATOM 4297 N N . CYS A 1 145 ? -0.082 1.783 -25.618 1.00 0.00 142 CYS A N 2
ATOM 4298 C CA . CYS A 1 145 ? 0.066 1.309 -24.247 1.00 0.00 142 CYS A CA 2
ATOM 4299 C C . CYS A 1 145 ? 0.439 2.448 -23.307 1.00 0.00 142 CYS A C 2
ATOM 4300 O O . CYS A 1 145 ? 1.482 3.081 -23.468 1.00 0.00 142 CYS A O 2
ATOM 4307 N N . ARG A 1 146 ? -0.419 2.704 -22.326 1.00 0.00 143 ARG A N 2
ATOM 4308 C CA . ARG A 1 146 ? -0.100 3.638 -21.253 1.00 0.00 143 ARG A CA 2
ATOM 4309 C C . ARG A 1 146 ? 0.396 2.905 -20.013 1.00 0.00 143 ARG A C 2
ATOM 4310 O O . ARG A 1 146 ? -0.306 2.061 -19.457 1.00 0.00 143 ARG A O 2
ATOM 4331 N N . LEU A 1 147 ? 1.610 3.233 -19.585 1.00 0.00 144 LEU A N 2
ATOM 4332 C CA . LEU A 1 147 ? 2.264 2.503 -18.505 1.00 0.00 144 LEU A CA 2
ATOM 4333 C C . LEU A 1 147 ? 2.345 3.347 -17.239 1.00 0.00 144 LEU A C 2
ATOM 4334 O O . LEU A 1 147 ? 2.933 4.428 -17.240 1.00 0.00 144 LEU A O 2
ATOM 4350 N N . ARG A 1 148 ? 1.750 2.847 -16.162 1.00 0.00 145 ARG A N 2
ATOM 4351 C CA . ARG A 1 148 ? 1.870 3.484 -14.856 1.00 0.00 145 ARG A CA 2
ATOM 4352 C C . ARG A 1 148 ? 2.821 2.711 -13.951 1.00 0.00 145 ARG A C 2
ATOM 4353 O O . ARG A 1 148 ? 2.558 1.563 -13.593 1.00 0.00 145 ARG A O 2
ATOM 4374 N N . MET A 1 149 ? 3.929 3.347 -13.585 1.00 0.00 146 MET A N 2
ATOM 4375 C CA . MET A 1 149 ? 4.923 2.720 -12.722 1.00 0.00 146 MET A CA 2
ATOM 4376 C C . MET A 1 149 ? 4.849 3.273 -11.305 1.00 0.00 146 MET A C 2
ATOM 4377 O O . MET A 1 149 ? 5.069 4.463 -11.080 1.00 0.00 146 MET A O 2
ATOM 4391 N N . CYS A 1 150 ? 4.540 2.402 -10.350 1.00 0.00 147 CYS A N 2
ATOM 4392 C CA . CYS A 1 150 ? 4.354 2.816 -8.965 1.00 0.00 147 CYS A CA 2
ATOM 4393 C C . CYS A 1 150 ? 5.299 2.067 -8.034 1.00 0.00 147 CYS A C 2
ATOM 4394 O O . CYS A 1 150 ? 4.976 0.984 -7.547 1.00 0.00 147 CYS A O 2
ATOM 4401 N N . PRO A 1 151 ? 6.468 2.650 -7.791 1.00 0.00 148 PRO A N 2
ATOM 4402 C CA . PRO A 1 151 ? 7.448 2.056 -6.889 1.00 0.00 148 PRO A CA 2
ATOM 4403 C C . PRO A 1 151 ? 6.984 2.139 -5.441 1.00 0.00 148 PRO A C 2
ATOM 4404 O O . PRO A 1 151 ? 6.323 3.099 -5.044 1.00 0.00 148 PRO A O 2
ATOM 4415 N N . TRP A 1 152 ? 7.335 1.127 -4.654 1.00 0.00 149 TRP A N 2
ATOM 4416 C CA . TRP A 1 152 ? 6.885 1.042 -3.270 1.00 0.00 149 TRP A CA 2
ATOM 4417 C C . TRP A 1 152 ? 8.051 1.191 -2.301 1.00 0.00 149 TRP A C 2
ATOM 4418 O O . TRP A 1 152 ? 9.213 1.162 -2.705 1.00 0.00 149 TRP A O 2
ATOM 4439 N N . THR A 1 153 ? 7.733 1.350 -1.021 1.00 0.00 150 THR A N 2
ATOM 4440 C CA . THR A 1 153 ? 8.739 1.285 0.032 1.00 0.00 150 THR A CA 2
ATOM 4441 C C . THR A 1 153 ? 8.141 0.769 1.335 1.00 0.00 150 THR A C 2
ATOM 4442 O O . THR A 1 153 ? 7.014 0.276 1.359 1.00 0.00 150 THR A O 2
ATOM 4453 N N . SER A 1 154 ? 8.903 0.887 2.417 1.00 0.00 151 SER A N 2
ATOM 4454 C CA . SER A 1 154 ? 8.406 0.544 3.744 1.00 0.00 151 SER A CA 2
ATOM 4455 C C . SER A 1 154 ? 8.530 1.724 4.700 1.00 0.00 151 SER A C 2
ATOM 4456 O O . SER A 1 154 ? 8.030 1.679 5.824 1.00 0.00 151 SER A O 2
ATOM 4464 N N . ASN A 1 155 ? 9.199 2.778 4.247 1.00 0.00 152 ASN A N 2
ATOM 4465 C CA . ASN A 1 155 ? 9.369 3.982 5.052 1.00 0.00 152 ASN A CA 2
ATOM 4466 C C . ASN A 1 155 ? 8.361 5.054 4.659 1.00 0.00 152 ASN A C 2
ATOM 4467 O O . ASN A 1 155 ? 8.459 5.648 3.585 1.00 0.00 152 ASN A O 2
ATOM 4478 N N . SER A 1 156 ? 7.391 5.297 5.534 1.00 0.00 153 SER A N 2
ATOM 4479 C CA . SER A 1 156 ? 6.304 6.222 5.237 1.00 0.00 153 SER A CA 2
ATOM 4480 C C . SER A 1 156 ? 6.817 7.650 5.106 1.00 0.00 153 SER A C 2
ATOM 4481 O O . SER A 1 156 ? 6.136 8.516 4.556 1.00 0.00 153 SER A O 2
ATOM 4489 N N . LYS A 1 157 ? 8.020 7.890 5.615 1.00 0.00 154 LYS A N 2
ATOM 4490 C CA . LYS A 1 157 ? 8.626 9.216 5.558 1.00 0.00 154 LYS A CA 2
ATOM 4491 C C . LYS A 1 157 ? 9.109 9.540 4.150 1.00 0.00 154 LYS A C 2
ATOM 4492 O O . LYS A 1 157 ? 9.332 10.703 3.813 1.00 0.00 154 LYS A O 2
ATOM 4511 N N . MET A 1 158 ? 9.268 8.506 3.332 1.00 0.00 155 MET A N 2
ATOM 4512 C CA . MET A 1 158 ? 9.722 8.680 1.957 1.00 0.00 155 MET A CA 2
ATOM 4513 C C . MET A 1 158 ? 8.570 9.079 1.043 1.00 0.00 155 MET A C 2
ATOM 4514 O O . MET A 1 158 ? 7.492 8.487 1.093 1.00 0.00 155 MET A O 2
ATOM 4528 N N . THR A 1 159 ? 8.805 10.086 0.209 1.00 0.00 156 THR A N 2
ATOM 4529 C CA . THR A 1 159 ? 7.810 10.524 -0.762 1.00 0.00 156 THR A CA 2
ATOM 4530 C C . THR A 1 159 ? 8.328 10.376 -2.187 1.00 0.00 156 THR A C 2
ATOM 4531 O O . THR A 1 159 ? 7.674 10.794 -3.143 1.00 0.00 156 THR A O 2
ATOM 4542 N N . ALA A 1 160 ? 9.507 9.779 -2.323 1.00 0.00 157 ALA A N 2
ATOM 4543 C CA . ALA A 1 160 ? 10.134 9.609 -3.628 1.00 0.00 157 ALA A CA 2
ATOM 4544 C C . ALA A 1 160 ? 11.248 8.571 -3.574 1.00 0.00 157 ALA A C 2
ATOM 4545 O O . ALA A 1 160 ? 11.863 8.361 -2.528 1.00 0.00 157 ALA A O 2
ATOM 4552 N N . PRO A 1 161 ? 11.503 7.924 -4.706 1.00 0.00 158 PRO A N 2
ATOM 4553 C CA . PRO A 1 161 ? 12.577 6.943 -4.802 1.00 0.00 158 PRO A CA 2
ATOM 4554 C C . PRO A 1 161 ? 13.943 7.618 -4.778 1.00 0.00 158 PRO A C 2
ATOM 4555 O O . PRO A 1 161 ? 14.072 8.792 -5.125 1.00 0.00 158 PRO A O 2
ATOM 4566 N N . ASP A 1 162 ? 14.960 6.869 -4.366 1.00 0.00 159 ASP A N 2
ATOM 4567 C CA . ASP A 1 162 ? 16.308 7.409 -4.242 1.00 0.00 159 ASP A CA 2
ATOM 4568 C C . ASP A 1 162 ? 17.094 7.230 -5.535 1.00 0.00 159 ASP A C 2
ATOM 4569 O O . ASP A 1 162 ? 16.570 6.722 -6.526 1.00 0.00 159 ASP A O 2
ATOM 4578 N N . GLU A 1 163 ? 18.354 7.651 -5.519 1.00 0.00 160 GLU A N 2
ATOM 4579 C CA . GLU A 1 163 ? 19.192 7.606 -6.711 1.00 0.00 160 GLU A CA 2
ATOM 4580 C C . GLU A 1 163 ? 19.281 6.192 -7.269 1.00 0.00 160 GLU A C 2
ATOM 4581 O O . GLU A 1 163 ? 19.123 5.978 -8.471 1.00 0.00 160 GLU A O 2
ATOM 4593 N N . GLU A 1 164 ? 19.534 5.229 -6.390 1.00 0.00 161 GLU A N 2
ATOM 4594 C CA . GLU A 1 164 ? 19.659 3.834 -6.795 1.00 0.00 161 GLU A CA 2
ATOM 4595 C C . GLU A 1 164 ? 18.431 3.374 -7.571 1.00 0.00 161 GLU A C 2
ATOM 4596 O O . GLU A 1 164 ? 18.547 2.807 -8.657 1.00 0.00 161 GLU A O 2
ATOM 4608 N N . MET A 1 165 ? 17.254 3.623 -7.007 1.00 0.00 162 MET A N 2
ATOM 4609 C CA . MET A 1 165 ? 16.003 3.202 -7.627 1.00 0.00 162 MET A CA 2
ATOM 4610 C C . MET A 1 165 ? 15.779 3.913 -8.956 1.00 0.00 162 MET A C 2
ATOM 4611 O O . MET A 1 165 ? 15.343 3.302 -9.932 1.00 0.00 162 MET A O 2
ATOM 4625 N N . LEU A 1 166 ? 16.081 5.206 -8.986 1.00 0.00 163 LEU A N 2
ATOM 4626 C CA . LEU A 1 166 ? 15.900 6.007 -10.192 1.00 0.00 163 LEU A CA 2
ATOM 4627 C C . LEU A 1 166 ? 16.781 5.500 -11.326 1.00 0.00 163 LEU A C 2
ATOM 4628 O O . LEU A 1 166 ? 16.363 5.470 -12.484 1.00 0.00 163 LEU A O 2
ATOM 4644 N N . ARG A 1 167 ? 18.002 5.101 -10.988 1.00 0.00 164 ARG A N 2
ATOM 4645 C CA . ARG A 1 167 ? 18.915 4.517 -11.963 1.00 0.00 164 ARG A CA 2
ATOM 4646 C C . ARG A 1 167 ? 18.408 3.167 -12.454 1.00 0.00 164 ARG A C 2
ATOM 4647 O O . ARG A 1 167 ? 18.448 2.875 -13.649 1.00 0.00 164 ARG A O 2
ATOM 4668 N N . LYS A 1 168 ? 17.929 2.347 -11.524 1.00 0.00 165 LYS A N 2
ATOM 4669 C CA . LYS A 1 168 ? 17.425 1.021 -11.859 1.00 0.00 165 LYS A CA 2
ATOM 4670 C C . LYS A 1 168 ? 16.142 1.109 -12.675 1.00 0.00 165 LYS A C 2
ATOM 4671 O O . LYS A 1 168 ? 15.869 0.253 -13.516 1.00 0.00 165 LYS A O 2
ATOM 4690 N N . MET A 1 169 ? 15.356 2.150 -12.421 1.00 0.00 166 MET A N 2
ATOM 4691 C CA . MET A 1 169 ? 14.092 2.345 -13.121 1.00 0.00 166 MET A CA 2
ATOM 4692 C C . MET A 1 169 ? 14.276 3.210 -14.361 1.00 0.00 166 MET A C 2
ATOM 4693 O O . MET A 1 169 ? 13.304 3.591 -15.013 1.00 0.00 166 MET A O 2
ATOM 4707 N N . SER A 1 170 ? 15.528 3.517 -14.681 1.00 0.00 167 SER A N 2
ATOM 4708 C CA . SER A 1 170 ? 15.837 4.438 -15.769 1.00 0.00 167 SER A CA 2
ATOM 4709 C C . SER A 1 170 ? 15.362 3.888 -17.107 1.00 0.00 167 SER A C 2
ATOM 4710 O O . SER A 1 170 ? 15.097 4.646 -18.041 1.00 0.00 167 SER A O 2
ATOM 4718 N N . GLU A 1 171 ? 15.255 2.567 -17.195 1.00 0.00 168 GLU A N 2
ATOM 4719 C CA . GLU A 1 171 ? 14.768 1.916 -18.405 1.00 0.00 168 GLU A CA 2
ATOM 4720 C C . GLU A 1 171 ? 13.326 2.309 -18.699 1.00 0.00 168 GLU A C 2
ATOM 4721 O O . GLU A 1 171 ? 12.891 2.292 -19.851 1.00 0.00 168 GLU A O 2
ATOM 4733 N N . VAL A 1 172 ? 12.589 2.664 -17.652 1.00 0.00 169 VAL A N 2
ATOM 4734 C CA . VAL A 1 172 ? 11.220 3.142 -17.805 1.00 0.00 169 VAL A CA 2
ATOM 4735 C C . VAL A 1 172 ? 11.164 4.664 -17.799 1.00 0.00 169 VAL A C 2
ATOM 4736 O O . VAL A 1 172 ? 10.406 5.270 -18.556 1.00 0.00 169 VAL A O 2
ATOM 4749 N N . LEU A 1 173 ? 11.973 5.277 -16.941 1.00 0.00 170 LEU A N 2
ATOM 4750 C CA . LEU A 1 173 ? 11.934 6.722 -16.751 1.00 0.00 170 LEU A CA 2
ATOM 4751 C C . LEU A 1 173 ? 12.389 7.455 -18.006 1.00 0.00 170 LEU A C 2
ATOM 4752 O O . LEU A 1 173 ? 12.013 8.605 -18.235 1.00 0.00 170 LEU A O 2
ATOM 4768 N N . ASN A 1 174 ? 13.199 6.783 -18.817 1.00 0.00 171 ASN A N 2
ATOM 4769 C CA . ASN A 1 174 ? 13.727 7.379 -20.038 1.00 0.00 171 ASN A CA 2
ATOM 4770 C C . ASN A 1 174 ? 12.769 7.183 -21.206 1.00 0.00 171 ASN A C 2
ATOM 4771 O O . ASN A 1 174 ? 13.085 7.526 -22.345 1.00 0.00 171 ASN A O 2
ATOM 4782 N N . LEU A 1 175 ? 11.596 6.631 -20.916 1.00 0.00 172 LEU A N 2
ATOM 4783 C CA . LEU A 1 175 ? 10.551 6.478 -21.922 1.00 0.00 172 LEU A CA 2
ATOM 4784 C C . LEU A 1 175 ? 9.780 7.777 -22.117 1.00 0.00 172 LEU A C 2
ATOM 4785 O O . LEU A 1 175 ? 9.719 8.615 -21.217 1.00 0.00 172 LEU A O 2
ATOM 4801 N N . PRO A 1 176 ? 9.193 7.939 -23.298 1.00 0.00 173 PRO A N 2
ATOM 4802 C CA . PRO A 1 176 ? 8.341 9.089 -23.579 1.00 0.00 173 PRO A CA 2
ATOM 4803 C C . PRO A 1 176 ? 7.193 9.181 -22.581 1.00 0.00 173 PRO A C 2
ATOM 4804 O O . PRO A 1 176 ? 6.634 8.165 -22.169 1.00 0.00 173 PRO A O 2
ATOM 4815 N N . ASN A 1 177 ? 6.847 10.405 -22.197 1.00 0.00 174 ASN A N 2
ATOM 4816 C CA . ASN A 1 177 ? 5.765 10.632 -21.247 1.00 0.00 174 ASN A CA 2
ATOM 4817 C C . ASN A 1 177 ? 4.405 10.526 -21.924 1.00 0.00 174 ASN A C 2
ATOM 4818 O O . ASN A 1 177 ? 4.236 10.948 -23.068 1.00 0.00 174 ASN A O 2
ATOM 4829 N N . TYR A 1 178 ? 3.438 9.959 -21.211 1.00 0.00 175 TYR A N 2
ATOM 4830 C CA . TYR A 1 178 ? 2.069 9.877 -21.706 1.00 0.00 175 TYR A CA 2
ATOM 4831 C C . TYR A 1 178 ? 1.089 9.600 -20.573 1.00 0.00 175 TYR A C 2
ATOM 4832 O O . TYR A 1 178 ? 1.114 8.530 -19.966 1.00 0.00 175 TYR A O 2
ATOM 4850 N N . GLY A 1 179 ? 0.226 10.571 -20.293 1.00 0.00 176 GLY A N 2
ATOM 4851 C CA . GLY A 1 179 ? -0.760 10.437 -19.228 1.00 0.00 176 GLY A CA 2
ATOM 4852 C C . GLY A 1 179 ? -2.072 11.113 -19.603 1.00 0.00 176 GLY A C 2
ATOM 4853 O O . GLY A 1 179 ? -2.850 10.555 -20.327 1.00 0.00 176 GLY A O 2
ATOM 4857 N N . ARG A 1 24 ? 1.698 -0.839 1.582 1.00 0.00 21 ARG A N 3
ATOM 4858 C CA . ARG A 1 24 ? 2.846 -0.329 0.842 1.00 0.00 21 ARG A CA 3
ATOM 4859 C C . ARG A 1 24 ? 2.832 1.193 0.784 1.00 0.00 21 ARG A C 3
ATOM 4860 O O . ARG A 1 24 ? 1.771 1.811 0.696 1.00 0.00 21 ARG A O 3
ATOM 4881 N N . HIS A 1 25 ? 4.017 1.793 0.835 1.00 0.00 22 HIS A N 3
ATOM 4882 C CA . HIS A 1 25 ? 4.143 3.245 0.797 1.00 0.00 22 HIS A CA 3
ATOM 4883 C C . HIS A 1 25 ? 4.439 3.735 -0.615 1.00 0.00 22 HIS A C 3
ATOM 4884 O O . HIS A 1 25 ? 5.414 3.313 -1.237 1.00 0.00 22 HIS A O 3
ATOM 4898 N N . SER A 1 26 ? 3.592 4.627 -1.116 1.00 0.00 23 SER A N 3
ATOM 4899 C CA . SER A 1 26 ? 3.763 5.179 -2.455 1.00 0.00 23 SER A CA 3
ATOM 4900 C C . SER A 1 26 ? 4.921 6.167 -2.499 1.00 0.00 23 SER A C 3
ATOM 4901 O O . SER A 1 26 ? 5.036 7.043 -1.642 1.00 0.00 23 SER A O 3
ATOM 4909 N N . LEU A 1 27 ? 5.779 6.021 -3.504 1.00 0.00 24 LEU A N 3
ATOM 4910 C CA . LEU A 1 27 ? 6.819 7.007 -3.772 1.00 0.00 24 LEU A CA 3
ATOM 4911 C C . LEU A 1 27 ? 6.494 7.826 -5.015 1.00 0.00 24 LEU A C 3
ATOM 4912 O O . LEU A 1 27 ? 7.391 8.252 -5.742 1.00 0.00 24 LEU A O 3
ATOM 4928 N N . GLY A 1 28 ? 5.205 8.043 -5.253 1.00 0.00 25 GLY A N 3
ATOM 4929 C CA . GLY A 1 28 ? 4.751 8.694 -6.476 1.00 0.00 25 GLY A CA 3
ATOM 4930 C C . GLY A 1 28 ? 4.322 7.670 -7.519 1.00 0.00 25 GLY A C 3
ATOM 4931 O O . GLY A 1 28 ? 4.169 6.487 -7.216 1.00 0.00 25 GLY A O 3
ATOM 4935 N N . CYS A 1 29 ? 4.128 8.132 -8.750 1.00 0.00 26 CYS A N 3
ATOM 4936 C CA . CYS A 1 29 ? 3.800 7.244 -9.859 1.00 0.00 26 CYS A CA 3
ATOM 4937 C C . CYS A 1 29 ? 4.028 7.930 -11.200 1.00 0.00 26 CYS A C 3
ATOM 4938 O O . CYS A 1 29 ? 3.650 9.086 -11.389 1.00 0.00 26 CYS A O 3
ATOM 4945 N N . TYR A 1 30 ? 4.649 7.211 -12.128 1.00 0.00 27 TYR A N 3
ATOM 4946 C CA . TYR A 1 30 ? 5.015 7.779 -13.420 1.00 0.00 27 TYR A CA 3
ATOM 4947 C C . TYR A 1 30 ? 4.101 7.268 -14.526 1.00 0.00 27 TYR A C 3
ATOM 4948 O O . TYR A 1 30 ? 3.502 6.199 -14.405 1.00 0.00 27 TYR A O 3
ATOM 4966 N N . PHE A 1 31 ? 3.997 8.038 -15.604 1.00 0.00 28 PHE A N 3
ATOM 4967 C CA . PHE A 1 31 ? 3.220 7.627 -16.767 1.00 0.00 28 PHE A CA 3
ATOM 4968 C C . PHE A 1 31 ? 4.055 7.696 -18.039 1.00 0.00 28 PHE A C 3
ATOM 4969 O O . PHE A 1 31 ? 4.433 8.779 -18.487 1.00 0.00 28 PHE A O 3
ATOM 4986 N N . LYS A 1 32 ? 4.340 6.534 -18.618 1.00 0.00 29 LYS A N 3
ATOM 4987 C CA . LYS A 1 32 ? 5.176 6.457 -19.810 1.00 0.00 29 LYS A CA 3
ATOM 4988 C C . LYS A 1 32 ? 4.363 6.034 -21.026 1.00 0.00 29 LYS A C 3
ATOM 4989 O O . LYS A 1 32 ? 3.413 5.259 -20.912 1.00 0.00 29 LYS A O 3
ATOM 5008 N N . GLY A 1 33 ? 4.741 6.548 -22.192 1.00 0.00 30 GLY A N 3
ATOM 5009 C CA . GLY A 1 33 ? 4.033 6.243 -23.430 1.00 0.00 30 GLY A CA 3
ATOM 5010 C C . GLY A 1 33 ? 4.707 5.103 -24.183 1.00 0.00 30 GLY A C 3
ATOM 5011 O O . GLY A 1 33 ? 5.808 5.260 -24.710 1.00 0.00 30 GLY A O 3
ATOM 5015 N N . ILE A 1 34 ? 4.039 3.956 -24.231 1.00 0.00 31 ILE A N 3
ATOM 5016 C CA . ILE A 1 34 ? 4.577 2.783 -24.909 1.00 0.00 31 ILE A CA 3
ATOM 5017 C C . ILE A 1 34 ? 3.779 2.458 -26.165 1.00 0.00 31 ILE A C 3
ATOM 5018 O O . ILE A 1 34 ? 2.548 2.456 -26.147 1.00 0.00 31 ILE A O 3
ATOM 5034 N N . ASN A 1 35 ? 4.486 2.185 -27.256 1.00 0.00 32 ASN A N 3
ATOM 5035 C CA . ASN A 1 35 ? 3.847 1.786 -28.504 1.00 0.00 32 ASN A CA 3
ATOM 5036 C C . ASN A 1 35 ? 3.700 0.272 -28.587 1.00 0.00 32 ASN A C 3
ATOM 5037 O O . ASN A 1 35 ? 4.691 -0.456 -28.636 1.00 0.00 32 ASN A O 3
ATOM 5048 N N . PRO A 1 36 ? 2.457 -0.197 -28.602 1.00 0.00 33 PRO A N 3
ATOM 5049 C CA . PRO A 1 36 ? 2.177 -1.624 -28.699 1.00 0.00 33 PRO A CA 3
ATOM 5050 C C . PRO A 1 36 ? 2.793 -2.223 -29.956 1.00 0.00 33 PRO A C 3
ATOM 5051 O O . PRO A 1 36 ? 2.841 -1.577 -31.003 1.00 0.00 33 PRO A O 3
ATOM 5062 N N . THR A 1 37 ? 3.264 -3.460 -29.847 1.00 0.00 34 THR A N 3
ATOM 5063 C CA . THR A 1 37 ? 3.839 -4.165 -30.987 1.00 0.00 34 THR A CA 3
ATOM 5064 C C . THR A 1 37 ? 2.853 -5.170 -31.567 1.00 0.00 34 THR A C 3
ATOM 5065 O O . THR A 1 37 ? 2.340 -6.034 -30.855 1.00 0.00 34 THR A O 3
ATOM 5076 N N . LYS A 1 38 ? 2.590 -5.053 -32.865 1.00 0.00 35 LYS A N 3
ATOM 5077 C CA . LYS A 1 38 ? 1.676 -5.961 -33.547 1.00 0.00 35 LYS A CA 3
ATOM 5078 C C . LYS A 1 38 ? 2.345 -7.297 -33.843 1.00 0.00 35 LYS A C 3
ATOM 5079 O O . LYS A 1 38 ? 3.324 -7.361 -34.587 1.00 0.00 35 LYS A O 3
ATOM 5098 N N . VAL A 1 39 ? 1.811 -8.363 -33.256 1.00 0.00 36 VAL A N 3
ATOM 5099 C CA . VAL A 1 39 ? 2.367 -9.698 -33.441 1.00 0.00 36 VAL A CA 3
ATOM 5100 C C . VAL A 1 39 ? 1.406 -10.593 -34.213 1.00 0.00 36 VAL A C 3
ATOM 5101 O O . VAL A 1 39 ? 0.246 -10.749 -33.832 1.00 0.00 36 VAL A O 3
ATOM 5114 N N . PRO A 1 40 ? 1.895 -11.179 -35.301 1.00 0.00 37 PRO A N 3
ATOM 5115 C CA . PRO A 1 40 ? 1.075 -12.046 -36.138 1.00 0.00 37 PRO A CA 3
ATOM 5116 C C . PRO A 1 40 ? 0.843 -13.396 -35.472 1.00 0.00 37 PRO A C 3
ATOM 5117 O O . PRO A 1 40 ? 1.629 -13.827 -34.628 1.00 0.00 37 PRO A O 3
ATOM 5128 N N . SER A 1 41 ? -0.242 -14.061 -35.856 1.00 0.00 38 SER A N 3
ATOM 5129 C CA . SER A 1 41 ? -0.596 -15.350 -35.275 1.00 0.00 38 SER A CA 3
ATOM 5130 C C . SER A 1 41 ? -1.488 -16.152 -36.214 1.00 0.00 38 SER A C 3
ATOM 5131 O O . SER A 1 41 ? -2.195 -15.586 -37.048 1.00 0.00 38 SER A O 3
ATOM 5139 N N . SER A 1 42 ? -1.451 -17.473 -36.074 1.00 0.00 39 SER A N 3
ATOM 5140 C CA . SER A 1 42 ? -2.331 -18.349 -36.838 1.00 0.00 39 SER A CA 3
ATOM 5141 C C . SER A 1 42 ? -3.778 -18.207 -36.384 1.00 0.00 39 SER A C 3
ATOM 5142 O O . SER A 1 42 ? -4.702 -18.606 -37.093 1.00 0.00 39 SER A O 3
ATOM 5150 N N . ASP A 1 43 ? -3.968 -17.638 -35.199 1.00 0.00 40 ASP A N 3
ATOM 5151 C CA . ASP A 1 43 ? -5.305 -17.360 -34.688 1.00 0.00 40 ASP A CA 3
ATOM 5152 C C . ASP A 1 43 ? -5.946 -16.193 -35.428 1.00 0.00 40 ASP A C 3
ATOM 5153 O O . ASP A 1 43 ? -5.252 -15.332 -35.969 1.00 0.00 40 ASP A O 3
ATOM 5162 N N . PRO A 1 44 ? -7.275 -16.170 -35.448 1.00 0.00 41 PRO A N 3
ATOM 5163 C CA . PRO A 1 44 ? -8.012 -15.091 -36.094 1.00 0.00 41 PRO A CA 3
ATOM 5164 C C . PRO A 1 44 ? -8.017 -13.834 -35.234 1.00 0.00 41 PRO A C 3
ATOM 5165 O O . PRO A 1 44 ? -9.073 -13.360 -34.816 1.00 0.00 41 PRO A O 3
ATOM 5176 N N . ARG A 1 45 ? -6.829 -13.299 -34.971 1.00 0.00 42 ARG A N 3
ATOM 5177 C CA . ARG A 1 45 ? -6.682 -12.171 -34.059 1.00 0.00 42 ARG A CA 3
ATOM 5178 C C . ARG A 1 45 ? -5.243 -11.671 -34.029 1.00 0.00 42 ARG A C 3
ATOM 5179 O O . ARG A 1 45 ? -4.309 -12.422 -34.310 1.00 0.00 42 ARG A O 3
ATOM 5200 N N . THR A 1 46 ? -5.071 -10.400 -33.685 1.00 0.00 43 THR A N 3
ATOM 5201 C CA . THR A 1 46 ? -3.743 -9.805 -33.590 1.00 0.00 43 THR A CA 3
ATOM 5202 C C . THR A 1 46 ? -3.358 -9.546 -32.140 1.00 0.00 43 THR A C 3
ATOM 5203 O O . THR A 1 46 ? -4.174 -9.083 -31.343 1.00 0.00 43 THR A O 3
ATOM 5214 N N . VAL A 1 47 ? -2.109 -9.849 -31.802 1.00 0.00 44 VAL A N 3
ATOM 5215 C CA . VAL A 1 47 ? -1.625 -9.691 -30.436 1.00 0.00 44 VAL A CA 3
ATOM 5216 C C . VAL A 1 47 ? -0.822 -8.406 -30.281 1.00 0.00 44 VAL A C 3
ATOM 5217 O O . VAL A 1 47 ? 0.197 -8.215 -30.945 1.00 0.00 44 VAL A O 3
ATOM 5230 N N . LEU A 1 48 ? -1.286 -7.526 -29.400 1.00 0.00 45 LEU A N 3
ATOM 5231 C CA . LEU A 1 48 ? -0.586 -6.278 -29.122 1.00 0.00 45 LEU A CA 3
ATOM 5232 C C . LEU A 1 48 ? 0.187 -6.360 -27.812 1.00 0.00 45 LEU A C 3
ATOM 5233 O O . LEU A 1 48 ? -0.402 -6.510 -26.741 1.00 0.00 45 LEU A O 3
ATOM 5249 N N . LYS A 1 49 ? 1.509 -6.261 -27.903 1.00 0.00 46 LYS A N 3
ATOM 5250 C CA . LYS A 1 49 ? 2.369 -6.381 -26.733 1.00 0.00 46 LYS A CA 3
ATOM 5251 C C . LYS A 1 49 ? 2.896 -5.021 -26.293 1.00 0.00 46 LYS A C 3
ATOM 5252 O O . LYS A 1 49 ? 3.390 -4.243 -27.109 1.00 0.00 46 LYS A O 3
ATOM 5271 N N . CYS A 1 50 ? 2.787 -4.740 -24.999 1.00 0.00 47 CYS A N 3
ATOM 5272 C CA . CYS A 1 50 ? 3.303 -3.497 -24.440 1.00 0.00 47 CYS A CA 3
ATOM 5273 C C . CYS A 1 50 ? 4.678 -3.703 -23.817 1.00 0.00 47 CYS A C 3
ATOM 5274 O O . CYS A 1 50 ? 4.832 -4.473 -22.869 1.00 0.00 47 CYS A O 3
ATOM 5281 N N . THR A 1 51 ? 5.676 -3.009 -24.354 1.00 0.00 48 THR A N 3
ATOM 5282 C CA . THR A 1 51 ? 7.046 -3.141 -23.876 1.00 0.00 48 THR A CA 3
ATOM 5283 C C . THR A 1 51 ? 7.169 -2.693 -22.425 1.00 0.00 48 THR A C 3
ATOM 5284 O O . THR A 1 51 ? 6.701 -1.616 -22.056 1.00 0.00 48 THR A O 3
ATOM 5295 N N . LEU A 1 52 ? 7.802 -3.526 -21.606 1.00 0.00 49 LEU A N 3
ATOM 5296 C CA . LEU A 1 52 ? 8.064 -3.180 -20.214 1.00 0.00 49 LEU A CA 3
ATOM 5297 C C . LEU A 1 52 ? 9.476 -3.575 -19.804 1.00 0.00 49 LEU A C 3
ATOM 5298 O O . LEU A 1 52 ? 9.800 -4.760 -19.721 1.00 0.00 49 LEU A O 3
ATOM 5314 N N . PRO A 1 53 ? 10.315 -2.576 -19.549 1.00 0.00 50 PRO A N 3
ATOM 5315 C CA . PRO A 1 53 ? 11.694 -2.818 -19.143 1.00 0.00 50 PRO A CA 3
ATOM 5316 C C . PRO A 1 53 ? 11.757 -3.733 -17.927 1.00 0.00 50 PRO A C 3
ATOM 5317 O O . PRO A 1 53 ? 11.000 -3.565 -16.971 1.00 0.00 50 PRO A O 3
ATOM 5328 N N . ASP A 1 54 ? 12.666 -4.702 -17.968 1.00 0.00 51 ASP A N 3
ATOM 5329 C CA . ASP A 1 54 ? 12.779 -5.692 -16.904 1.00 0.00 51 ASP A CA 3
ATOM 5330 C C . ASP A 1 54 ? 13.543 -5.132 -15.710 1.00 0.00 51 ASP A C 3
ATOM 5331 O O . ASP A 1 54 ? 14.709 -5.462 -15.497 1.00 0.00 51 ASP A O 3
ATOM 5340 N N . VAL A 1 55 ? 12.877 -4.284 -14.933 1.00 0.00 52 VAL A N 3
ATOM 5341 C CA . VAL A 1 55 ? 13.506 -3.643 -13.785 1.00 0.00 52 VAL A CA 3
ATOM 5342 C C . VAL A 1 55 ? 13.131 -4.347 -12.487 1.00 0.00 52 VAL A C 3
ATOM 5343 O O . VAL A 1 55 ? 11.956 -4.422 -12.127 1.00 0.00 52 VAL A O 3
ATOM 5356 N N . LYS A 1 56 ? 14.136 -4.862 -11.788 1.00 0.00 53 LYS A N 3
ATOM 5357 C CA . LYS A 1 56 ? 13.906 -5.658 -10.588 1.00 0.00 53 LYS A CA 3
ATOM 5358 C C . LYS A 1 56 ? 13.845 -4.778 -9.346 1.00 0.00 53 LYS A C 3
ATOM 5359 O O . LYS A 1 56 ? 14.785 -4.742 -8.552 1.00 0.00 53 LYS A O 3
ATOM 5378 N N . VAL A 1 57 ? 12.733 -4.070 -9.183 1.00 0.00 54 VAL A N 3
ATOM 5379 C CA . VAL A 1 57 ? 12.518 -3.242 -8.003 1.00 0.00 54 VAL A CA 3
ATOM 5380 C C . VAL A 1 57 ? 11.120 -3.446 -7.433 1.00 0.00 54 VAL A C 3
ATOM 5381 O O . VAL A 1 57 ? 10.248 -4.014 -8.090 1.00 0.00 54 VAL A O 3
ATOM 5394 N N . ASN A 1 58 ? 10.913 -2.980 -6.206 1.00 0.00 55 ASN A N 3
ATOM 5395 C CA . ASN A 1 58 ? 9.597 -3.027 -5.581 1.00 0.00 55 ASN A CA 3
ATOM 5396 C C . ASN A 1 58 ? 8.646 -2.025 -6.224 1.00 0.00 55 ASN A C 3
ATOM 5397 O O . ASN A 1 58 ? 8.474 -0.912 -5.729 1.00 0.00 55 ASN A O 3
ATOM 5408 N N . ALA A 1 59 ? 8.029 -2.429 -7.330 1.00 0.00 56 ALA A N 3
ATOM 5409 C CA . ALA A 1 59 ? 7.116 -1.557 -8.059 1.00 0.00 56 ALA A CA 3
ATOM 5410 C C . ALA A 1 59 ? 6.058 -2.365 -8.800 1.00 0.00 56 ALA A C 3
ATOM 5411 O O . ALA A 1 59 ? 6.227 -3.562 -9.031 1.00 0.00 56 ALA A O 3
ATOM 5418 N N . SER A 1 60 ? 4.968 -1.703 -9.172 1.00 0.00 57 SER A N 3
ATOM 5419 C CA . SER A 1 60 ? 3.917 -2.337 -9.960 1.00 0.00 57 SER A CA 3
ATOM 5420 C C . SER A 1 60 ? 3.420 -1.411 -11.062 1.00 0.00 57 SER A C 3
ATOM 5421 O O . SER A 1 60 ? 3.565 -0.192 -10.974 1.00 0.00 57 SER A O 3
ATOM 5429 N N . TRP A 1 61 ? 2.832 -1.997 -12.099 1.00 0.00 58 TRP A N 3
ATOM 5430 C CA . TRP A 1 61 ? 2.447 -1.244 -13.287 1.00 0.00 58 TRP A CA 3
ATOM 5431 C C . TRP A 1 61 ? 0.981 -1.469 -13.631 1.00 0.00 58 TRP A C 3
ATOM 5432 O O . TRP A 1 61 ? 0.483 -2.594 -13.567 1.00 0.00 58 TRP A O 3
ATOM 5453 N N . THR A 1 62 ? 0.292 -0.394 -13.997 1.00 0.00 59 THR A N 3
ATOM 5454 C CA . THR A 1 62 ? -1.057 -0.496 -14.541 1.00 0.00 59 THR A CA 3
ATOM 5455 C C . THR A 1 62 ? -1.103 -0.034 -15.992 1.00 0.00 59 THR A C 3
ATOM 5456 O O . THR A 1 62 ? -0.945 1.152 -16.281 1.00 0.00 59 THR A O 3
ATOM 5467 N N . LEU A 1 63 ? -1.319 -0.978 -16.901 1.00 0.00 60 LEU A N 3
ATOM 5468 C CA . LEU A 1 63 ? -1.287 -0.688 -18.330 1.00 0.00 60 LEU A CA 3
ATOM 5469 C C . LEU A 1 63 ? -2.686 -0.426 -18.870 1.00 0.00 60 LEU A C 3
ATOM 5470 O O . LEU A 1 63 ? -3.505 -1.339 -18.970 1.00 0.00 60 LEU A O 3
ATOM 5486 N N . GLU A 1 64 ? -2.955 0.828 -19.219 1.00 0.00 61 GLU A N 3
ATOM 5487 C CA . GLU A 1 64 ? -4.248 1.208 -19.775 1.00 0.00 61 GLU A CA 3
ATOM 5488 C C . GLU A 1 64 ? -4.211 1.219 -21.298 1.00 0.00 61 GLU A C 3
ATOM 5489 O O . GLU A 1 64 ? -3.442 1.964 -21.905 1.00 0.00 61 GLU A O 3
ATOM 5501 N N . TRP A 1 65 ? -5.047 0.387 -21.911 1.00 0.00 62 TRP A N 3
ATOM 5502 C CA . TRP A 1 65 ? -5.077 0.264 -23.363 1.00 0.00 62 TRP A CA 3
ATOM 5503 C C . TRP A 1 65 ? -5.988 1.314 -23.986 1.00 0.00 62 TRP A C 3
ATOM 5504 O O . TRP A 1 65 ? -7.212 1.214 -23.905 1.00 0.00 62 TRP A O 3
ATOM 5525 N N . VAL A 1 66 ? -5.383 2.320 -24.608 1.00 0.00 63 VAL A N 3
ATOM 5526 C CA . VAL A 1 66 ? -6.125 3.479 -25.091 1.00 0.00 63 VAL A CA 3
ATOM 5527 C C . VAL A 1 66 ? -6.220 3.477 -26.611 1.00 0.00 63 VAL A C 3
ATOM 5528 O O . VAL A 1 66 ? -5.236 3.216 -27.304 1.00 0.00 63 VAL A O 3
ATOM 5541 N N . VAL A 1 67 ? -7.409 3.770 -27.125 1.00 0.00 64 VAL A N 3
ATOM 5542 C CA . VAL A 1 67 ? -7.627 3.835 -28.566 1.00 0.00 64 VAL A CA 3
ATOM 5543 C C . VAL A 1 67 ? -7.896 5.265 -29.018 1.00 0.00 64 VAL A C 3
ATOM 5544 O O . VAL A 1 67 ? -8.928 5.847 -28.687 1.00 0.00 64 VAL A O 3
ATOM 5557 N N . VAL A 1 68 ? -6.960 5.825 -29.777 1.00 0.00 65 VAL A N 3
ATOM 5558 C CA . VAL A 1 68 ? -7.029 7.228 -30.167 1.00 0.00 65 VAL A CA 3
ATOM 5559 C C . VAL A 1 68 ? -8.165 7.471 -31.153 1.00 0.00 65 VAL A C 3
ATOM 5560 O O . VAL A 1 68 ? -8.879 8.470 -31.058 1.00 0.00 65 VAL A O 3
ATOM 5573 N N . ASN A 1 69 ? -8.327 6.552 -32.099 1.00 0.00 66 ASN A N 3
ATOM 5574 C CA . ASN A 1 69 ? -9.355 6.682 -33.124 1.00 0.00 66 ASN A CA 3
ATOM 5575 C C . ASN A 1 69 ? -10.744 6.765 -32.504 1.00 0.00 66 ASN A C 3
ATOM 5576 O O . ASN A 1 69 ? -11.609 7.494 -32.991 1.00 0.00 66 ASN A O 3
ATOM 5587 N N . LEU A 1 70 ? -10.952 6.014 -31.428 1.00 0.00 67 LEU A N 3
ATOM 5588 C CA . LEU A 1 70 ? -12.252 5.961 -30.771 1.00 0.00 67 LEU A CA 3
ATOM 5589 C C . LEU A 1 70 ? -12.310 6.918 -29.587 1.00 0.00 67 LEU A C 3
ATOM 5590 O O . LEU A 1 70 ? -13.385 7.209 -29.063 1.00 0.00 67 LEU A O 3
ATOM 5606 N N . HIS A 1 71 ? -11.146 7.404 -29.169 1.00 0.00 68 HIS A N 3
ATOM 5607 C CA . HIS A 1 71 ? -11.064 8.347 -28.059 1.00 0.00 68 HIS A CA 3
ATOM 5608 C C . HIS A 1 71 ? -11.592 7.728 -26.771 1.00 0.00 68 HIS A C 3
ATOM 5609 O O . HIS A 1 71 ? -12.373 8.348 -26.048 1.00 0.00 68 HIS A O 3
ATOM 5623 N N . THR A 1 72 ? -11.162 6.503 -26.489 1.00 0.00 69 THR A N 3
ATOM 5624 C CA . THR A 1 72 ? -11.601 5.794 -25.293 1.00 0.00 69 THR A CA 3
ATOM 5625 C C . THR A 1 72 ? -10.567 4.766 -24.852 1.00 0.00 69 THR A C 3
ATOM 5626 O O . THR A 1 72 ? -9.447 4.739 -25.362 1.00 0.00 69 THR A O 3
ATOM 5637 N N . SER A 1 73 ? -10.949 3.922 -23.900 1.00 0.00 70 SER A N 3
ATOM 5638 C CA . SER A 1 73 ? -10.051 2.896 -23.380 1.00 0.00 70 SER A CA 3
ATOM 5639 C C . SER A 1 73 ? -10.759 1.553 -23.263 1.00 0.00 70 SER A C 3
ATOM 5640 O O . SER A 1 73 ? -11.986 1.477 -23.341 1.00 0.00 70 SER A O 3
ATOM 5648 N N . VAL A 1 74 ? -9.980 0.493 -23.077 1.00 0.00 71 VAL A N 3
ATOM 5649 C CA . VAL A 1 74 ? -10.534 -0.837 -22.857 1.00 0.00 71 VAL A CA 3
ATOM 5650 C C . VAL A 1 74 ? -10.957 -1.025 -21.406 1.00 0.00 71 VAL A C 3
ATOM 5651 O O . VAL A 1 74 ? -10.321 -0.500 -20.491 1.00 0.00 71 VAL A O 3
ATOM 5664 N N . ASP A 1 75 ? -12.033 -1.777 -21.200 1.00 0.00 72 ASP A N 3
ATOM 5665 C CA . ASP A 1 75 ? -12.683 -1.844 -19.897 1.00 0.00 72 ASP A CA 3
ATOM 5666 C C . ASP A 1 75 ? -11.929 -2.772 -18.953 1.00 0.00 72 ASP A C 3
ATOM 5667 O O . ASP A 1 75 ? -12.428 -3.125 -17.884 1.00 0.00 72 ASP A O 3
ATOM 5676 N N . VAL A 1 76 ? -10.725 -3.165 -19.354 1.00 0.00 73 VAL A N 3
ATOM 5677 C CA . VAL A 1 76 ? -9.850 -3.952 -18.493 1.00 0.00 73 VAL A CA 3
ATOM 5678 C C . VAL A 1 76 ? -8.384 -3.643 -18.767 1.00 0.00 73 VAL A C 3
ATOM 5679 O O . VAL A 1 76 ? -7.966 -3.542 -19.921 1.00 0.00 73 VAL A O 3
ATOM 5692 N N . THR A 1 77 ? -7.607 -3.493 -17.700 1.00 0.00 74 THR A N 3
ATOM 5693 C CA . THR A 1 77 ? -6.200 -3.129 -17.822 1.00 0.00 74 THR A CA 3
ATOM 5694 C C . THR A 1 77 ? -5.295 -4.309 -17.489 1.00 0.00 74 THR A C 3
ATOM 5695 O O . THR A 1 77 ? -5.753 -5.328 -16.971 1.00 0.00 74 THR A O 3
ATOM 5706 N N . SER A 1 78 ? -4.009 -4.164 -17.788 1.00 0.00 75 SER A N 3
ATOM 5707 C CA . SER A 1 78 ? -3.032 -5.205 -17.491 1.00 0.00 75 SER A CA 3
ATOM 5708 C C . SER A 1 78 ? -2.118 -4.791 -16.345 1.00 0.00 75 SER A C 3
ATOM 5709 O O . SER A 1 78 ? -1.403 -3.793 -16.437 1.00 0.00 75 SER A O 3
ATOM 5717 N N . TYR A 1 79 ? -2.145 -5.565 -15.265 1.00 0.00 76 TYR A N 3
ATOM 5718 C CA . TYR A 1 79 ? -1.422 -5.209 -14.050 1.00 0.00 76 TYR A CA 3
ATOM 5719 C C . TYR A 1 79 ? -0.182 -6.075 -13.873 1.00 0.00 76 TYR A C 3
ATOM 5720 O O . TYR A 1 79 ? -0.269 -7.303 -13.845 1.00 0.00 76 TYR A O 3
ATOM 5738 N N . TYR A 1 80 ? 0.973 -5.430 -13.754 1.00 0.00 77 TYR A N 3
ATOM 5739 C CA . TYR A 1 80 ? 2.231 -6.139 -13.554 1.00 0.00 77 TYR A CA 3
ATOM 5740 C C . TYR A 1 80 ? 2.807 -5.861 -12.171 1.00 0.00 77 TYR A C 3
ATOM 5741 O O . TYR A 1 80 ? 2.474 -4.858 -11.540 1.00 0.00 77 TYR A O 3
ATOM 5759 N N . GLU A 1 81 ? 3.672 -6.756 -11.706 1.00 0.00 78 GLU A N 3
ATOM 5760 C CA . GLU A 1 81 ? 4.355 -6.569 -10.431 1.00 0.00 78 GLU A CA 3
ATOM 5761 C C . GLU A 1 81 ? 5.758 -7.162 -10.466 1.00 0.00 78 GLU A C 3
ATOM 5762 O O . GLU A 1 81 ? 5.962 -8.270 -10.962 1.00 0.00 78 GLU A O 3
ATOM 5774 N N . SER A 1 82 ? 6.723 -6.417 -9.937 1.00 0.00 79 SER A N 3
ATOM 5775 C CA . SER A 1 82 ? 8.107 -6.874 -9.893 1.00 0.00 79 SER A CA 3
ATOM 5776 C C . SER A 1 82 ? 8.596 -7.013 -8.457 1.00 0.00 79 SER A C 3
ATOM 5777 O O . SER A 1 82 ? 7.809 -6.941 -7.513 1.00 0.00 79 SER A O 3
ATOM 5785 N N . SER A 1 83 ? 9.900 -7.213 -8.298 1.00 0.00 80 SER A N 3
ATOM 5786 C CA . SER A 1 83 ? 10.496 -7.366 -6.977 1.00 0.00 80 SER A CA 3
ATOM 5787 C C . SER A 1 83 ? 12.006 -7.168 -7.027 1.00 0.00 80 SER A C 3
ATOM 5788 O O . SER A 1 83 ? 12.638 -7.401 -8.057 1.00 0.00 80 SER A O 3
ATOM 5796 N N . PRO A 1 84 ? 12.578 -6.736 -5.909 1.00 0.00 81 PRO A N 3
ATOM 5797 C CA . PRO A 1 84 ? 14.021 -6.555 -5.807 1.00 0.00 81 PRO A CA 3
ATOM 5798 C C . PRO A 1 84 ? 14.768 -7.784 -6.308 1.00 0.00 81 PRO A C 3
ATOM 5799 O O . PRO A 1 84 ? 15.895 -7.684 -6.792 1.00 0.00 81 PRO A O 3
ATOM 5810 N N . ASN A 1 85 ? 14.132 -8.945 -6.190 1.00 0.00 82 ASN A N 3
ATOM 5811 C CA . ASN A 1 85 ? 14.747 -10.201 -6.603 1.00 0.00 82 ASN A CA 3
ATOM 5812 C C . ASN A 1 85 ? 13.858 -10.952 -7.586 1.00 0.00 82 ASN A C 3
ATOM 5813 O O . ASN A 1 85 ? 13.783 -12.181 -7.555 1.00 0.00 82 ASN A O 3
ATOM 5824 N N . SER A 1 86 ? 13.186 -10.208 -8.457 1.00 0.00 83 SER A N 3
ATOM 5825 C CA . SER A 1 86 ? 12.427 -10.804 -9.550 1.00 0.00 83 SER A CA 3
ATOM 5826 C C . SER A 1 86 ? 11.996 -9.749 -10.561 1.00 0.00 83 SER A C 3
ATOM 5827 O O . SER A 1 86 ? 11.648 -8.628 -10.191 1.00 0.00 83 SER A O 3
ATOM 5835 N N . GLU A 1 87 ? 12.020 -10.116 -11.837 1.00 0.00 84 GLU A N 3
ATOM 5836 C CA . GLU A 1 87 ? 11.649 -9.195 -12.906 1.00 0.00 84 GLU A CA 3
ATOM 5837 C C . GLU A 1 87 ? 10.141 -8.984 -12.952 1.00 0.00 84 GLU A C 3
ATOM 5838 O O . GLU A 1 87 ? 9.376 -9.784 -12.414 1.00 0.00 84 GLU A O 3
ATOM 5850 N N . PRO A 1 88 ? 9.720 -7.902 -13.597 1.00 0.00 85 PRO A N 3
ATOM 5851 C CA . PRO A 1 88 ? 8.301 -7.605 -13.751 1.00 0.00 85 PRO A CA 3
ATOM 5852 C C . PRO A 1 88 ? 7.569 -8.754 -14.432 1.00 0.00 85 PRO A C 3
ATOM 5853 O O . PRO A 1 88 ? 7.970 -9.211 -15.503 1.00 0.00 85 PRO A O 3
ATOM 5864 N N . ARG A 1 89 ? 6.493 -9.218 -13.806 1.00 0.00 86 ARG A N 3
ATOM 5865 C CA . ARG A 1 89 ? 5.664 -10.270 -14.383 1.00 0.00 86 ARG A CA 3
ATOM 5866 C C . ARG A 1 89 ? 4.185 -9.918 -14.291 1.00 0.00 86 ARG A C 3
ATOM 5867 O O . ARG A 1 89 ? 3.750 -9.265 -13.342 1.00 0.00 86 ARG A O 3
ATOM 5888 N N . PHE A 1 90 ? 3.415 -10.355 -15.281 1.00 0.00 87 PHE A N 3
ATOM 5889 C CA . PHE A 1 90 ? 1.974 -10.132 -15.288 1.00 0.00 87 PHE A CA 3
ATOM 5890 C C . PHE A 1 90 ? 1.314 -10.760 -14.067 1.00 0.00 87 PHE A C 3
ATOM 5891 O O . PHE A 1 90 ? 1.377 -11.974 -13.871 1.00 0.00 87 PHE A O 3
ATOM 5908 N N . LEU A 1 91 ? 0.681 -9.927 -13.249 1.00 0.00 88 LEU A N 3
ATOM 5909 C CA . LEU A 1 91 ? 0.051 -10.392 -12.019 1.00 0.00 88 LEU A CA 3
ATOM 5910 C C . LEU A 1 91 ? -1.428 -10.684 -12.233 1.00 0.00 88 LEU A C 3
ATOM 5911 O O . LEU A 1 91 ? -1.915 -11.760 -11.885 1.00 0.00 88 LEU A O 3
ATOM 5927 N N . ARG A 1 92 ? -2.139 -9.721 -12.809 1.00 0.00 89 ARG A N 3
ATOM 5928 C CA . ARG A 1 92 ? -3.587 -9.816 -12.948 1.00 0.00 89 ARG A CA 3
ATOM 5929 C C . ARG A 1 92 ? -4.117 -8.773 -13.924 1.00 0.00 89 ARG A C 3
ATOM 5930 O O . ARG A 1 92 ? -3.449 -7.779 -14.207 1.00 0.00 89 ARG A O 3
ATOM 5951 N N . ALA A 1 93 ? -5.321 -9.007 -14.435 1.00 0.00 90 ALA A N 3
ATOM 5952 C CA . ALA A 1 93 ? -6.059 -7.977 -15.158 1.00 0.00 90 ALA A CA 3
ATOM 5953 C C . ALA A 1 93 ? -7.094 -7.310 -14.261 1.00 0.00 90 ALA A C 3
ATOM 5954 O O . ALA A 1 93 ? -7.716 -7.962 -13.423 1.00 0.00 90 ALA A O 3
ATOM 5961 N N . ILE A 1 94 ? -7.274 -6.006 -14.443 1.00 0.00 91 ILE A N 3
ATOM 5962 C CA . ILE A 1 94 ? -8.142 -5.223 -13.571 1.00 0.00 91 ILE A CA 3
ATOM 5963 C C . ILE A 1 94 ? -9.283 -4.588 -14.355 1.00 0.00 91 ILE A C 3
ATOM 5964 O O . ILE A 1 94 ? -9.054 -3.848 -15.312 1.00 0.00 91 ILE A O 3
ATOM 5980 N N . LEU A 1 95 ? -10.512 -4.881 -13.944 1.00 0.00 92 LEU A N 3
ATOM 5981 C CA . LEU A 1 95 ? -11.692 -4.385 -14.642 1.00 0.00 92 LEU A CA 3
ATOM 5982 C C . LEU A 1 95 ? -11.960 -2.925 -14.300 1.00 0.00 92 LEU A C 3
ATOM 5983 O O . LEU A 1 95 ? -11.704 -2.482 -13.180 1.00 0.00 92 LEU A O 3
ATOM 5999 N N . ASN A 1 96 ? -12.477 -2.180 -15.272 1.00 0.00 93 ASN A N 3
ATOM 6000 C CA . ASN A 1 96 ? -12.810 -0.776 -15.067 1.00 0.00 93 ASN A CA 3
ATOM 6001 C C . ASN A 1 96 ? -14.309 -0.586 -14.879 1.00 0.00 93 ASN A C 3
ATOM 6002 O O . ASN A 1 96 ? -14.867 0.445 -15.256 1.00 0.00 93 ASN A O 3
ATOM 6013 N N . PHE A 1 97 ? -14.959 -1.588 -14.295 1.00 0.00 94 PHE A N 3
ATOM 6014 C CA . PHE A 1 97 ? -16.411 -1.585 -14.161 1.00 0.00 94 PHE A CA 3
ATOM 6015 C C . PHE A 1 97 ? -16.855 -0.710 -12.996 1.00 0.00 94 PHE A C 3
ATOM 6016 O O . PHE A 1 97 ? -17.904 -0.068 -13.054 1.00 0.00 94 PHE A O 3
ATOM 6033 N N . THR A 1 98 ? -16.051 -0.688 -11.939 1.00 0.00 95 THR A N 3
ATOM 6034 C CA . THR A 1 98 ? -16.379 0.078 -10.743 1.00 0.00 95 THR A CA 3
ATOM 6035 C C . THR A 1 98 ? -15.207 0.949 -10.308 1.00 0.00 95 THR A C 3
ATOM 6036 O O . THR A 1 98 ? -14.260 0.468 -9.688 1.00 0.00 95 THR A O 3
ATOM 6047 N N . PRO A 1 99 ? -15.278 2.235 -10.638 1.00 0.00 96 PRO A N 3
ATOM 6048 C CA . PRO A 1 99 ? -14.283 3.198 -10.183 1.00 0.00 96 PRO A CA 3
ATOM 6049 C C . PRO A 1 99 ? -14.430 3.481 -8.694 1.00 0.00 96 PRO A C 3
ATOM 6050 O O . PRO A 1 99 ? -15.274 2.889 -8.020 1.00 0.00 96 PRO A O 3
ATOM 6061 N N . MET A 1 100 ? -13.605 4.389 -8.184 1.00 0.00 97 MET A N 3
ATOM 6062 C CA . MET A 1 100 ? -13.622 4.730 -6.767 1.00 0.00 97 MET A CA 3
ATOM 6063 C C . MET A 1 100 ? -14.784 5.659 -6.438 1.00 0.00 97 MET A C 3
ATOM 6064 O O . MET A 1 100 ? -15.070 5.921 -5.270 1.00 0.00 97 MET A O 3
ATOM 6078 N N . HIS A 1 101 ? -15.451 6.154 -7.475 1.00 0.00 98 HIS A N 3
ATOM 6079 C CA . HIS A 1 101 ? -16.532 7.116 -7.302 1.00 0.00 98 HIS A CA 3
ATOM 6080 C C . HIS A 1 101 ? -17.773 6.696 -8.079 1.00 0.00 98 HIS A C 3
ATOM 6081 O O . HIS A 1 101 ? -18.158 7.345 -9.051 1.00 0.00 98 HIS A O 3
ATOM 6095 N N . GLY A 1 102 ? -18.396 5.605 -7.645 1.00 0.00 99 GLY A N 3
ATOM 6096 C CA . GLY A 1 102 ? -19.642 5.144 -8.246 1.00 0.00 99 GLY A CA 3
ATOM 6097 C C . GLY A 1 102 ? -19.389 4.019 -9.241 1.00 0.00 99 GLY A C 3
ATOM 6098 O O . GLY A 1 102 ? -18.432 3.257 -9.102 1.00 0.00 99 GLY A O 3
ATOM 6102 N N . LEU A 1 103 ? -20.254 3.918 -10.245 1.00 0.00 100 LEU A N 3
ATOM 6103 C CA . LEU A 1 103 ? -20.093 2.923 -11.298 1.00 0.00 100 LEU A CA 3
ATOM 6104 C C . LEU A 1 103 ? -19.629 3.566 -12.598 1.00 0.00 100 LEU A C 3
ATOM 6105 O O . LEU A 1 103 ? -19.876 4.747 -12.840 1.00 0.00 100 LEU A O 3
ATOM 6121 N N . ARG A 1 104 ? -18.955 2.782 -13.433 1.00 0.00 101 ARG A N 3
ATOM 6122 C CA . ARG A 1 104 ? -18.401 3.290 -14.682 1.00 0.00 101 ARG A CA 3
ATOM 6123 C C . ARG A 1 104 ? -19.497 3.530 -15.713 1.00 0.00 101 ARG A C 3
ATOM 6124 O O . ARG A 1 104 ? -20.183 2.598 -16.132 1.00 0.00 101 ARG A O 3
ATOM 6145 N N . THR A 1 105 ? -19.657 4.786 -16.117 1.00 0.00 102 THR A N 3
ATOM 6146 C CA . THR A 1 105 ? -20.604 5.137 -17.168 1.00 0.00 102 THR A CA 3
ATOM 6147 C C . THR A 1 105 ? -19.888 5.416 -18.483 1.00 0.00 102 THR A C 3
ATOM 6148 O O . THR A 1 105 ? -20.517 5.498 -19.539 1.00 0.00 102 THR A O 3
ATOM 6159 N N . LYS A 1 106 ? -18.569 5.562 -18.414 1.00 0.00 103 LYS A N 3
ATOM 6160 C CA . LYS A 1 106 ? -17.766 5.849 -19.597 1.00 0.00 103 LYS A CA 3
ATOM 6161 C C . LYS A 1 106 ? -17.805 4.689 -20.583 1.00 0.00 103 LYS A C 3
ATOM 6162 O O . LYS A 1 106 ? -17.671 3.528 -20.196 1.00 0.00 103 LYS A O 3
ATOM 6181 N N . ASN A 1 107 ? -17.990 5.009 -21.859 1.00 0.00 104 ASN A N 3
ATOM 6182 C CA . ASN A 1 107 ? -18.075 3.992 -22.900 1.00 0.00 104 ASN A CA 3
ATOM 6183 C C . ASN A 1 107 ? -16.720 3.343 -23.149 1.00 0.00 104 ASN A C 3
ATOM 6184 O O . ASN A 1 107 ? -15.985 3.746 -24.051 1.00 0.00 104 ASN A O 3
ATOM 6195 N N . LEU A 1 108 ? -16.395 2.337 -22.345 1.00 0.00 105 LEU A N 3
ATOM 6196 C CA . LEU A 1 108 ? -15.146 1.602 -22.505 1.00 0.00 105 LEU A CA 3
ATOM 6197 C C . LEU A 1 108 ? -15.339 0.371 -23.382 1.00 0.00 105 LEU A C 3
ATOM 6198 O O . LEU A 1 108 ? -16.453 -0.133 -23.524 1.00 0.00 105 LEU A O 3
ATOM 6214 N N . LEU A 1 109 ? -14.248 -0.108 -23.970 1.00 0.00 106 LEU A N 3
ATOM 6215 C CA . LEU A 1 109 ? -14.319 -1.158 -24.978 1.00 0.00 106 LEU A CA 3
ATOM 6216 C C . LEU A 1 109 ? -14.403 -2.536 -24.334 1.00 0.00 106 LEU A C 3
ATOM 6217 O O . LEU A 1 109 ? -13.702 -2.821 -23.363 1.00 0.00 106 LEU A O 3
ATOM 6233 N N . LYS A 1 110 ? -15.265 -3.387 -24.879 1.00 0.00 107 LYS A N 3
ATOM 6234 C CA . LYS A 1 110 ? -15.510 -4.704 -24.304 1.00 0.00 107 LYS A CA 3
ATOM 6235 C C . LYS A 1 110 ? -14.890 -5.802 -25.158 1.00 0.00 107 LYS A C 3
ATOM 6236 O O . LYS A 1 110 ? -14.515 -5.570 -26.307 1.00 0.00 107 LYS A O 3
ATOM 6255 N N . VAL A 1 111 ? -14.787 -6.999 -24.591 1.00 0.00 108 VAL A N 3
ATOM 6256 C CA . VAL A 1 111 ? -14.353 -8.169 -25.345 1.00 0.00 108 VAL A CA 3
ATOM 6257 C C . VAL A 1 111 ? -15.189 -8.355 -26.604 1.00 0.00 108 VAL A C 3
ATOM 6258 O O . VAL A 1 111 ? -14.670 -8.724 -27.657 1.00 0.00 108 VAL A O 3
ATOM 6271 N N . LYS A 1 112 ? -16.488 -8.097 -26.489 1.00 0.00 109 LYS A N 3
ATOM 6272 C CA . LYS A 1 112 ? -17.405 -8.269 -27.609 1.00 0.00 109 LYS A CA 3
ATOM 6273 C C . LYS A 1 112 ? -17.114 -7.266 -28.719 1.00 0.00 109 LYS A C 3
ATOM 6274 O O . LYS A 1 112 ? -17.556 -7.438 -29.855 1.00 0.00 109 LYS A O 3
ATOM 6293 N N . ASP A 1 113 ? -16.367 -6.220 -28.383 1.00 0.00 110 ASP A N 3
ATOM 6294 C CA . ASP A 1 113 ? -15.985 -5.207 -29.359 1.00 0.00 110 ASP A CA 3
ATOM 6295 C C . ASP A 1 113 ? -14.696 -5.591 -30.075 1.00 0.00 110 ASP A C 3
ATOM 6296 O O . ASP A 1 113 ? -14.243 -4.888 -30.978 1.00 0.00 110 ASP A O 3
ATOM 6305 N N . GLY A 1 114 ? -14.110 -6.712 -29.667 1.00 0.00 111 GLY A N 3
ATOM 6306 C CA . GLY A 1 114 ? -12.887 -7.206 -30.288 1.00 0.00 111 GLY A CA 3
ATOM 6307 C C . GLY A 1 114 ? -11.655 -6.745 -29.520 1.00 0.00 111 GLY A C 3
ATOM 6308 O O . GLY A 1 114 ? -10.546 -6.735 -30.055 1.00 0.00 111 GLY A O 3
ATOM 6312 N N . PHE A 1 115 ? -11.855 -6.364 -28.263 1.00 0.00 112 PHE A N 3
ATOM 6313 C CA . PHE A 1 115 ? -10.756 -5.926 -27.411 1.00 0.00 112 PHE A CA 3
ATOM 6314 C C . PHE A 1 115 ? -10.691 -6.748 -26.130 1.00 0.00 112 PHE A C 3
ATOM 6315 O O . PHE A 1 115 ? -11.423 -6.487 -25.176 1.00 0.00 112 PHE A O 3
ATOM 6332 N N . GLN A 1 116 ? -9.809 -7.742 -26.115 1.00 0.00 113 GLN A N 3
ATOM 6333 C CA . GLN A 1 116 ? -9.720 -8.670 -24.994 1.00 0.00 113 GLN A CA 3
ATOM 6334 C C . GLN A 1 116 ? -8.299 -8.738 -24.448 1.00 0.00 113 GLN A C 3
ATOM 6335 O O . GLN A 1 116 ? -7.357 -9.044 -25.179 1.00 0.00 113 GLN A O 3
ATOM 6349 N N . VAL A 1 117 ? -8.152 -8.452 -23.159 1.00 0.00 114 VAL A N 3
ATOM 6350 C CA . VAL A 1 117 ? -6.859 -8.558 -22.493 1.00 0.00 114 VAL A CA 3
ATOM 6351 C C . VAL A 1 117 ? -6.673 -9.934 -21.867 1.00 0.00 114 VAL A C 3
ATOM 6352 O O . VAL A 1 117 ? -7.531 -10.409 -21.123 1.00 0.00 114 VAL A O 3
ATOM 6365 N N . ASP A 1 118 ? -5.547 -10.570 -22.172 1.00 0.00 115 ASP A N 3
ATOM 6366 C CA . ASP A 1 118 ? -5.291 -11.933 -21.722 1.00 0.00 115 ASP A CA 3
ATOM 6367 C C . ASP A 1 118 ? -4.996 -11.973 -20.228 1.00 0.00 115 ASP A C 3
ATOM 6368 O O . ASP A 1 118 ? -3.983 -11.444 -19.771 1.00 0.00 115 ASP A O 3
ATOM 6377 N N . ASN A 1 119 ? -5.887 -12.605 -19.471 1.00 0.00 116 ASN A N 3
ATOM 6378 C CA . ASN A 1 119 ? -5.757 -12.661 -18.020 1.00 0.00 116 ASN A CA 3
ATOM 6379 C C . ASN A 1 119 ? -5.156 -13.986 -17.571 1.00 0.00 116 ASN A C 3
ATOM 6380 O O . ASN A 1 119 ? -5.207 -14.334 -16.391 1.00 0.00 116 ASN A O 3
ATOM 6391 N N . SER A 1 120 ? -4.585 -14.722 -18.519 1.00 0.00 117 SER A N 3
ATOM 6392 C CA . SER A 1 120 ? -3.946 -15.997 -18.217 1.00 0.00 117 SER A CA 3
ATOM 6393 C C . SER A 1 120 ? -2.435 -15.843 -18.103 1.00 0.00 117 SER A C 3
ATOM 6394 O O . SER A 1 120 ? -1.841 -14.969 -18.736 1.00 0.00 117 SER A O 3
ATOM 6402 N N . THR A 1 121 ? -1.817 -16.696 -17.293 1.00 0.00 118 THR A N 3
ATOM 6403 C CA . THR A 1 121 ? -0.363 -16.756 -17.209 1.00 0.00 118 THR A CA 3
ATOM 6404 C C . THR A 1 121 ? 0.171 -18.046 -17.819 1.00 0.00 118 THR A C 3
ATOM 6405 O O . THR A 1 121 ? 1.373 -18.308 -17.786 1.00 0.00 118 THR A O 3
ATOM 6416 N N . ASP A 1 122 ? -0.730 -18.849 -18.375 1.00 0.00 119 ASP A N 3
ATOM 6417 C CA . ASP A 1 122 ? -0.347 -20.100 -19.017 1.00 0.00 119 ASP A CA 3
ATOM 6418 C C . ASP A 1 122 ? -0.273 -19.943 -20.531 1.00 0.00 119 ASP A C 3
ATOM 6419 O O . ASP A 1 122 ? 0.521 -20.609 -21.195 1.00 0.00 119 ASP A O 3
ATOM 6428 N N . ASN A 1 123 ? -1.104 -19.058 -21.070 1.00 0.00 120 ASN A N 3
ATOM 6429 C CA . ASN A 1 123 ? -1.124 -18.801 -22.505 1.00 0.00 120 ASN A CA 3
ATOM 6430 C C . ASN A 1 123 ? 0.217 -18.262 -22.987 1.00 0.00 120 ASN A C 3
ATOM 6431 O O . ASN A 1 123 ? 0.693 -18.627 -24.062 1.00 0.00 120 ASN A O 3
ATOM 6442 N N . GLY A 1 124 ? 0.822 -17.392 -22.186 1.00 0.00 121 GLY A N 3
ATOM 6443 C CA . GLY A 1 124 ? 2.088 -16.767 -22.550 1.00 0.00 121 GLY A CA 3
ATOM 6444 C C . GLY A 1 124 ? 1.875 -15.344 -23.049 1.00 0.00 121 GLY A C 3
ATOM 6445 O O . GLY A 1 124 ? 2.819 -14.558 -23.133 1.00 0.00 121 GLY A O 3
ATOM 6449 N N . ASN A 1 125 ? 0.631 -15.018 -23.381 1.00 0.00 122 ASN A N 3
ATOM 6450 C CA . ASN A 1 125 ? 0.287 -13.679 -23.844 1.00 0.00 122 ASN A CA 3
ATOM 6451 C C . ASN A 1 125 ? -0.319 -12.846 -22.721 1.00 0.00 122 ASN A C 3
ATOM 6452 O O . ASN A 1 125 ? -0.988 -11.843 -22.971 1.00 0.00 122 ASN A O 3
ATOM 6463 N N . GLY A 1 126 ? -0.080 -13.267 -21.484 1.00 0.00 123 GLY A N 3
ATOM 6464 C CA . GLY A 1 126 ? -0.688 -12.625 -20.325 1.00 0.00 123 GLY A CA 3
ATOM 6465 C C . GLY A 1 126 ? -0.376 -11.134 -20.295 1.00 0.00 123 GLY A C 3
ATOM 6466 O O . GLY A 1 126 ? 0.785 -10.735 -20.207 1.00 0.00 123 GLY A O 3
ATOM 6470 N N . GLY A 1 127 ? -1.419 -10.315 -20.368 1.00 0.00 124 GLY A N 3
ATOM 6471 C CA . GLY A 1 127 ? -1.262 -8.867 -20.300 1.00 0.00 124 GLY A CA 3
ATOM 6472 C C . GLY A 1 127 ? -1.445 -8.228 -21.671 1.00 0.00 124 GLY A C 3
ATOM 6473 O O . GLY A 1 127 ? -1.679 -7.024 -21.779 1.00 0.00 124 GLY A O 3
ATOM 6477 N N . ASN A 1 128 ? -1.337 -9.041 -22.716 1.00 0.00 125 ASN A N 3
ATOM 6478 C CA . ASN A 1 128 ? -1.404 -8.543 -24.085 1.00 0.00 125 ASN A CA 3
ATOM 6479 C C . ASN A 1 128 ? -2.848 -8.357 -24.533 1.00 0.00 125 ASN A C 3
ATOM 6480 O O . ASN A 1 128 ? -3.757 -9.009 -24.017 1.00 0.00 125 ASN A O 3
ATOM 6491 N N . LEU A 1 129 ? -3.054 -7.464 -25.495 1.00 0.00 126 LEU A N 3
ATOM 6492 C CA . LEU A 1 129 ? -4.395 -7.143 -25.969 1.00 0.00 126 LEU A CA 3
ATOM 6493 C C . LEU A 1 129 ? -4.692 -7.835 -27.293 1.00 0.00 126 LEU A C 3
ATOM 6494 O O . LEU A 1 129 ? -3.965 -7.661 -28.271 1.00 0.00 126 LEU A O 3
ATOM 6510 N N . TYR A 1 130 ? -5.764 -8.620 -27.318 1.00 0.00 127 TYR A N 3
ATOM 6511 C CA . TYR A 1 130 ? -6.197 -9.286 -28.540 1.00 0.00 127 TYR A CA 3
ATOM 6512 C C . TYR A 1 130 ? -7.069 -8.370 -29.388 1.00 0.00 127 TYR A C 3
ATOM 6513 O O . TYR A 1 130 ? -7.986 -7.724 -28.880 1.00 0.00 127 TYR A O 3
ATOM 6531 N N . VAL A 1 131 ? -6.778 -8.316 -30.683 1.00 0.00 128 VAL A N 3
ATOM 6532 C CA . VAL A 1 131 ? -7.620 -7.593 -31.629 1.00 0.00 128 VAL A CA 3
ATOM 6533 C C . VAL A 1 131 ? -8.351 -8.551 -32.561 1.00 0.00 128 VAL A C 3
ATOM 6534 O O . VAL A 1 131 ? -7.726 -9.302 -33.309 1.00 0.00 128 VAL A O 3
ATOM 6547 N N . TYR A 1 132 ? -9.678 -8.520 -32.510 1.00 0.00 129 TYR A N 3
ATOM 6548 C CA . TYR A 1 132 ? -10.496 -9.436 -33.296 1.00 0.00 129 TYR A CA 3
ATOM 6549 C C . TYR A 1 132 ? -11.119 -8.730 -34.494 1.00 0.00 129 TYR A C 3
ATOM 6550 O O . TYR A 1 132 ? -11.165 -7.501 -34.546 1.00 0.00 129 TYR A O 3
ATOM 6568 N N . PRO A 1 133 ? -11.597 -9.514 -35.454 1.00 0.00 130 PRO A N 3
ATOM 6569 C CA . PRO A 1 133 ? -12.231 -8.965 -36.647 1.00 0.00 130 PRO A CA 3
ATOM 6570 C C . PRO A 1 133 ? -13.361 -8.012 -36.280 1.00 0.00 130 PRO A C 3
ATOM 6571 O O . PRO A 1 133 ? -13.677 -7.090 -37.033 1.00 0.00 130 PRO A O 3
ATOM 6582 N N . ASN A 1 134 ? -13.967 -8.238 -35.120 1.00 0.00 131 ASN A N 3
ATOM 6583 C CA . ASN A 1 134 ? -15.035 -7.375 -34.632 1.00 0.00 131 ASN A CA 3
ATOM 6584 C C . ASN A 1 134 ? -14.538 -5.952 -34.412 1.00 0.00 131 ASN A C 3
ATOM 6585 O O . ASN A 1 134 ? -15.289 -4.990 -34.569 1.00 0.00 131 ASN A O 3
ATOM 6596 N N . ALA A 1 135 ? -13.266 -5.825 -34.048 1.00 0.00 132 ALA A N 3
ATOM 6597 C CA . ALA A 1 135 ? -12.666 -4.520 -33.802 1.00 0.00 132 ALA A CA 3
ATOM 6598 C C . ALA A 1 135 ? -12.254 -3.848 -35.105 1.00 0.00 132 ALA A C 3
ATOM 6599 O O . ALA A 1 135 ? -11.783 -4.506 -36.032 1.00 0.00 132 ALA A O 3
ATOM 6606 N N . THR A 1 136 ? -12.433 -2.533 -35.169 1.00 0.00 133 THR A N 3
ATOM 6607 C CA . THR A 1 136 ? -11.992 -1.755 -36.321 1.00 0.00 133 THR A CA 3
ATOM 6608 C C . THR A 1 136 ? -10.473 -1.749 -36.433 1.00 0.00 133 THR A C 3
ATOM 6609 O O . THR A 1 136 ? -9.769 -1.546 -35.444 1.00 0.00 133 THR A O 3
ATOM 6620 N N . THR A 1 137 ? -9.973 -1.974 -37.643 1.00 0.00 134 THR A N 3
ATOM 6621 C CA . THR A 1 137 ? -8.541 -2.138 -37.862 1.00 0.00 134 THR A CA 3
ATOM 6622 C C . THR A 1 137 ? -7.815 -0.801 -37.787 1.00 0.00 134 THR A C 3
ATOM 6623 O O . THR A 1 137 ? -6.651 -0.738 -37.392 1.00 0.00 134 THR A O 3
ATOM 6634 N N . GLY A 1 138 ? -8.509 0.265 -38.168 1.00 0.00 135 GLY A N 3
ATOM 6635 C CA . GLY A 1 138 ? -7.992 1.618 -37.996 1.00 0.00 135 GLY A CA 3
ATOM 6636 C C . GLY A 1 138 ? -7.845 1.968 -36.521 1.00 0.00 135 GLY A C 3
ATOM 6637 O O . GLY A 1 138 ? -6.868 2.598 -36.117 1.00 0.00 135 GLY A O 3
ATOM 6641 N N . SER A 1 139 ? -8.821 1.554 -35.720 1.00 0.00 136 SER A N 3
ATOM 6642 C CA . SER A 1 139 ? -8.743 1.714 -34.273 1.00 0.00 136 SER A CA 3
ATOM 6643 C C . SER A 1 139 ? -7.607 0.885 -33.687 1.00 0.00 136 SER A C 3
ATOM 6644 O O . SER A 1 139 ? -6.879 1.346 -32.808 1.00 0.00 136 SER A O 3
ATOM 6652 N N . ALA A 1 140 ? -7.461 -0.340 -34.179 1.00 0.00 137 ALA A N 3
ATOM 6653 C CA . ALA A 1 140 ? -6.403 -1.230 -33.716 1.00 0.00 137 ALA A CA 3
ATOM 6654 C C . ALA A 1 140 ? -5.031 -0.591 -33.888 1.00 0.00 137 ALA A C 3
ATOM 6655 O O . ALA A 1 140 ? -4.171 -0.700 -33.014 1.00 0.00 137 ALA A O 3
ATOM 6662 N N . ASP A 1 141 ? -4.832 0.075 -35.020 1.00 0.00 138 ASP A N 3
ATOM 6663 C CA . ASP A 1 141 ? -3.553 0.705 -35.324 1.00 0.00 138 ASP A CA 3
ATOM 6664 C C . ASP A 1 141 ? -3.327 1.939 -34.459 1.00 0.00 138 ASP A C 3
ATOM 6665 O O . ASP A 1 141 ? -2.217 2.466 -34.390 1.00 0.00 138 ASP A O 3
ATOM 6674 N N . SER A 1 142 ? -4.387 2.396 -33.801 1.00 0.00 139 SER A N 3
ATOM 6675 C CA . SER A 1 142 ? -4.317 3.593 -32.971 1.00 0.00 139 SER A CA 3
ATOM 6676 C C . SER A 1 142 ? -4.331 3.237 -31.490 1.00 0.00 139 SER A C 3
ATOM 6677 O O . SER A 1 142 ? -4.528 4.102 -30.636 1.00 0.00 139 SER A O 3
ATOM 6685 N N . VAL A 1 143 ? -4.120 1.960 -31.191 1.00 0.00 140 VAL A N 3
ATOM 6686 C CA . VAL A 1 143 ? -3.990 1.507 -29.811 1.00 0.00 140 VAL A CA 3
ATOM 6687 C C . VAL A 1 143 ? -2.649 1.923 -29.220 1.00 0.00 140 VAL A C 3
ATOM 6688 O O . VAL A 1 143 ? -1.601 1.732 -29.837 1.00 0.00 140 VAL A O 3
ATOM 6701 N N . ARG A 1 144 ? -2.689 2.492 -28.020 1.00 0.00 141 ARG A N 3
ATOM 6702 C CA . ARG A 1 144 ? -1.475 2.919 -27.334 1.00 0.00 141 ARG A CA 3
ATOM 6703 C C . ARG A 1 144 ? -1.468 2.454 -25.884 1.00 0.00 141 ARG A C 3
ATOM 6704 O O . ARG A 1 144 ? -2.515 2.383 -25.240 1.00 0.00 141 ARG A O 3
ATOM 6725 N N . CYS A 1 145 ? -0.283 2.136 -25.375 1.00 0.00 142 CYS A N 3
ATOM 6726 C CA . CYS A 1 145 ? -0.148 1.581 -24.034 1.00 0.00 142 CYS A CA 3
ATOM 6727 C C . CYS A 1 145 ? 0.268 2.651 -23.033 1.00 0.00 142 CYS A C 3
ATOM 6728 O O . CYS A 1 145 ? 1.382 3.170 -23.092 1.00 0.00 142 CYS A O 3
ATOM 6735 N N . ARG A 1 146 ? -0.635 2.977 -22.114 1.00 0.00 143 ARG A N 3
ATOM 6736 C CA . ARG A 1 146 ? -0.336 3.930 -21.052 1.00 0.00 143 ARG A CA 3
ATOM 6737 C C . ARG A 1 146 ? 0.261 3.231 -19.837 1.00 0.00 143 ARG A C 3
ATOM 6738 O O . ARG A 1 146 ? -0.440 2.538 -19.100 1.00 0.00 143 ARG A O 3
ATOM 6759 N N . LEU A 1 147 ? 1.561 3.418 -19.634 1.00 0.00 144 LEU A N 3
ATOM 6760 C CA . LEU A 1 147 ? 2.295 2.662 -18.626 1.00 0.00 144 LEU A CA 3
ATOM 6761 C C . LEU A 1 147 ? 2.352 3.417 -17.304 1.00 0.00 144 LEU A C 3
ATOM 6762 O O . LEU A 1 147 ? 3.175 4.316 -17.127 1.00 0.00 144 LEU A O 3
ATOM 6778 N N . ARG A 1 148 ? 1.474 3.047 -16.378 1.00 0.00 145 ARG A N 3
ATOM 6779 C CA . ARG A 1 148 ? 1.446 3.666 -15.058 1.00 0.00 145 ARG A CA 3
ATOM 6780 C C . ARG A 1 148 ? 2.362 2.933 -14.087 1.00 0.00 145 ARG A C 3
ATOM 6781 O O . ARG A 1 148 ? 2.052 1.830 -13.638 1.00 0.00 145 ARG A O 3
ATOM 6802 N N . MET A 1 149 ? 3.493 3.554 -13.766 1.00 0.00 146 MET A N 3
ATOM 6803 C CA . MET A 1 149 ? 4.502 2.921 -12.925 1.00 0.00 146 MET A CA 3
ATOM 6804 C C . MET A 1 149 ? 4.486 3.499 -11.516 1.00 0.00 146 MET A C 3
ATOM 6805 O O . MET A 1 149 ? 4.915 4.631 -11.294 1.00 0.00 146 MET A O 3
ATOM 6819 N N . CYS A 1 150 ? 3.990 2.714 -10.565 1.00 0.00 147 CYS A N 3
ATOM 6820 C CA . CYS A 1 150 ? 3.898 3.155 -9.179 1.00 0.00 147 CYS A CA 3
ATOM 6821 C C . CYS A 1 150 ? 4.888 2.407 -8.296 1.00 0.00 147 CYS A C 3
ATOM 6822 O O . CYS A 1 150 ? 4.644 1.266 -7.901 1.00 0.00 147 CYS A O 3
ATOM 6829 N N . PRO A 1 151 ? 6.007 3.055 -7.989 1.00 0.00 148 PRO A N 3
ATOM 6830 C CA . PRO A 1 151 ? 7.021 2.465 -7.124 1.00 0.00 148 PRO A CA 3
ATOM 6831 C C . PRO A 1 151 ? 6.562 2.447 -5.671 1.00 0.00 148 PRO A C 3
ATOM 6832 O O . PRO A 1 151 ? 5.867 3.356 -5.218 1.00 0.00 148 PRO A O 3
ATOM 6843 N N . TRP A 1 152 ? 6.956 1.406 -4.945 1.00 0.00 149 TRP A N 3
ATOM 6844 C CA . TRP A 1 152 ? 6.538 1.238 -3.558 1.00 0.00 149 TRP A CA 3
ATOM 6845 C C . TRP A 1 152 ? 7.741 1.103 -2.633 1.00 0.00 149 TRP A C 3
ATOM 6846 O O . TRP A 1 152 ? 8.846 0.794 -3.078 1.00 0.00 149 TRP A O 3
ATOM 6867 N N . THR A 1 153 ? 7.519 1.337 -1.344 1.00 0.00 150 THR A N 3
ATOM 6868 C CA . THR A 1 153 ? 8.529 1.060 -0.330 1.00 0.00 150 THR A CA 3
ATOM 6869 C C . THR A 1 153 ? 7.889 0.777 1.023 1.00 0.00 150 THR A C 3
ATOM 6870 O O . THR A 1 153 ? 6.675 0.597 1.120 1.00 0.00 150 THR A O 3
ATOM 6881 N N . SER A 1 154 ? 8.712 0.740 2.065 1.00 0.00 151 SER A N 3
ATOM 6882 C CA . SER A 1 154 ? 8.218 0.555 3.425 1.00 0.00 151 SER A CA 3
ATOM 6883 C C . SER A 1 154 ? 8.639 1.709 4.325 1.00 0.00 151 SER A C 3
ATOM 6884 O O . SER A 1 154 ? 8.184 1.818 5.464 1.00 0.00 151 SER A O 3
ATOM 6892 N N . ASN A 1 155 ? 9.510 2.569 3.808 1.00 0.00 152 ASN A N 3
ATOM 6893 C CA . ASN A 1 155 ? 9.969 3.736 4.553 1.00 0.00 152 ASN A CA 3
ATOM 6894 C C . ASN A 1 155 ? 9.071 4.940 4.299 1.00 0.00 152 ASN A C 3
ATOM 6895 O O . ASN A 1 155 ? 9.171 5.593 3.261 1.00 0.00 152 ASN A O 3
ATOM 6906 N N . SER A 1 156 ? 8.193 5.228 5.254 1.00 0.00 153 SER A N 3
ATOM 6907 C CA . SER A 1 156 ? 7.187 6.270 5.081 1.00 0.00 153 SER A CA 3
ATOM 6908 C C . SER A 1 156 ? 7.830 7.648 5.006 1.00 0.00 153 SER A C 3
ATOM 6909 O O . SER A 1 156 ? 7.199 8.616 4.579 1.00 0.00 153 SER A O 3
ATOM 6917 N N . LYS A 1 157 ? 9.089 7.733 5.423 1.00 0.00 154 LYS A N 3
ATOM 6918 C CA . LYS A 1 157 ? 9.818 8.995 5.409 1.00 0.00 154 LYS A CA 3
ATOM 6919 C C . LYS A 1 157 ? 10.202 9.394 3.989 1.00 0.00 154 LYS A C 3
ATOM 6920 O O . LYS A 1 157 ? 10.502 10.557 3.721 1.00 0.00 154 LYS A O 3
ATOM 6939 N N . MET A 1 158 ? 10.190 8.421 3.084 1.00 0.00 155 MET A N 3
ATOM 6940 C CA . MET A 1 158 ? 10.549 8.667 1.692 1.00 0.00 155 MET A CA 3
ATOM 6941 C C . MET A 1 158 ? 9.370 9.230 0.910 1.00 0.00 155 MET A C 3
ATOM 6942 O O . MET A 1 158 ? 8.240 8.759 1.047 1.00 0.00 155 MET A O 3
ATOM 6956 N N . THR A 1 159 ? 9.638 10.239 0.089 1.00 0.00 156 THR A N 3
ATOM 6957 C CA . THR A 1 159 ? 8.623 10.798 -0.796 1.00 0.00 156 THR A CA 3
ATOM 6958 C C . THR A 1 159 ? 8.963 10.536 -2.258 1.00 0.00 156 THR A C 3
ATOM 6959 O O . THR A 1 159 ? 8.240 10.962 -3.159 1.00 0.00 156 THR A O 3
ATOM 6970 N N . ALA A 1 160 ? 10.066 9.833 -2.487 1.00 0.00 157 ALA A N 3
ATOM 6971 C CA . ALA A 1 160 ? 10.514 9.528 -3.841 1.00 0.00 157 ALA A CA 3
ATOM 6972 C C . ALA A 1 160 ? 11.576 8.436 -3.837 1.00 0.00 157 ALA A C 3
ATOM 6973 O O . ALA A 1 160 ? 12.266 8.232 -2.839 1.00 0.00 157 ALA A O 3
ATOM 6980 N N . PRO A 1 161 ? 11.703 7.738 -4.960 1.00 0.00 158 PRO A N 3
ATOM 6981 C CA . PRO A 1 161 ? 12.730 6.714 -5.114 1.00 0.00 158 PRO A CA 3
ATOM 6982 C C . PRO A 1 161 ? 14.118 7.281 -4.843 1.00 0.00 158 PRO A C 3
ATOM 6983 O O . PRO A 1 161 ? 14.401 8.435 -5.166 1.00 0.00 158 PRO A O 3
ATOM 6994 N N . ASP A 1 162 ? 14.980 6.464 -4.248 1.00 0.00 159 ASP A N 3
ATOM 6995 C CA . ASP A 1 162 ? 16.329 6.894 -3.901 1.00 0.00 159 ASP A CA 3
ATOM 6996 C C . ASP A 1 162 ? 17.299 6.643 -5.047 1.00 0.00 159 ASP A C 3
ATOM 6997 O O . ASP A 1 162 ? 16.908 6.162 -6.111 1.00 0.00 159 ASP A O 3
ATOM 7006 N N . GLU A 1 163 ? 18.567 6.971 -4.825 1.00 0.00 160 GLU A N 3
ATOM 7007 C CA . GLU A 1 163 ? 19.581 6.861 -5.867 1.00 0.00 160 GLU A CA 3
ATOM 7008 C C . GLU A 1 163 ? 19.613 5.457 -6.458 1.00 0.00 160 GLU A C 3
ATOM 7009 O O . GLU A 1 163 ? 19.602 5.286 -7.677 1.00 0.00 160 GLU A O 3
ATOM 7021 N N . GLU A 1 164 ? 19.653 4.455 -5.587 1.00 0.00 161 GLU A N 3
ATOM 7022 C CA . GLU A 1 164 ? 19.684 3.063 -6.021 1.00 0.00 161 GLU A CA 3
ATOM 7023 C C . GLU A 1 164 ? 18.527 2.753 -6.962 1.00 0.00 161 GLU A C 3
ATOM 7024 O O . GLU A 1 164 ? 18.724 2.199 -8.043 1.00 0.00 161 GLU A O 3
ATOM 7036 N N . MET A 1 165 ? 17.318 3.114 -6.544 1.00 0.00 162 MET A N 3
ATOM 7037 C CA . MET A 1 165 ? 16.123 2.853 -7.338 1.00 0.00 162 MET A CA 3
ATOM 7038 C C . MET A 1 165 ? 16.168 3.602 -8.664 1.00 0.00 162 MET A C 3
ATOM 7039 O O . MET A 1 165 ? 15.847 3.045 -9.713 1.00 0.00 162 MET A O 3
ATOM 7053 N N . LEU A 1 166 ? 16.569 4.867 -8.609 1.00 0.00 163 LEU A N 3
ATOM 7054 C CA . LEU A 1 166 ? 16.587 5.717 -9.795 1.00 0.00 163 LEU A CA 3
ATOM 7055 C C . LEU A 1 166 ? 17.553 5.179 -10.842 1.00 0.00 163 LEU A C 3
ATOM 7056 O O . LEU A 1 166 ? 17.275 5.228 -12.041 1.00 0.00 163 LEU A O 3
ATOM 7072 N N . ARG A 1 167 ? 18.690 4.666 -10.384 1.00 0.00 164 ARG A N 3
ATOM 7073 C CA . ARG A 1 167 ? 19.660 4.037 -11.273 1.00 0.00 164 ARG A CA 3
ATOM 7074 C C . ARG A 1 167 ? 19.105 2.751 -11.872 1.00 0.00 164 ARG A C 3
ATOM 7075 O O . ARG A 1 167 ? 19.194 2.528 -13.079 1.00 0.00 164 ARG A O 3
ATOM 7096 N N . LYS A 1 168 ? 18.531 1.907 -11.021 1.00 0.00 165 LYS A N 3
ATOM 7097 C CA . LYS A 1 168 ? 17.982 0.630 -11.461 1.00 0.00 165 LYS A CA 3
ATOM 7098 C C . LYS A 1 168 ? 16.762 0.832 -12.352 1.00 0.00 165 LYS A C 3
ATOM 7099 O O . LYS A 1 168 ? 16.487 0.023 -13.237 1.00 0.00 165 LYS A O 3
ATOM 7118 N N . MET A 1 169 ? 16.034 1.917 -12.111 1.00 0.00 166 MET A N 3
ATOM 7119 C CA . MET A 1 169 ? 14.824 2.212 -12.870 1.00 0.00 166 MET A CA 3
ATOM 7120 C C . MET A 1 169 ? 15.120 3.138 -14.042 1.00 0.00 166 MET A C 3
ATOM 7121 O O . MET A 1 169 ? 14.210 3.574 -14.747 1.00 0.00 166 MET A O 3
ATOM 7135 N N . SER A 1 170 ? 16.399 3.437 -14.245 1.00 0.00 167 SER A N 3
ATOM 7136 C CA . SER A 1 170 ? 16.807 4.426 -15.236 1.00 0.00 167 SER A CA 3
ATOM 7137 C C . SER A 1 170 ? 16.346 4.028 -16.632 1.00 0.00 167 SER A C 3
ATOM 7138 O O . SER A 1 170 ? 16.081 4.885 -17.476 1.00 0.00 167 SER A O 3
ATOM 7146 N N . GLU A 1 171 ? 16.251 2.724 -16.870 1.00 0.00 168 GLU A N 3
ATOM 7147 C CA . GLU A 1 171 ? 15.840 2.211 -18.171 1.00 0.00 168 GLU A CA 3
ATOM 7148 C C . GLU A 1 171 ? 14.424 2.654 -18.516 1.00 0.00 168 GLU A C 3
ATOM 7149 O O . GLU A 1 171 ? 14.168 3.151 -19.612 1.00 0.00 168 GLU A O 3
ATOM 7161 N N . VAL A 1 172 ? 13.506 2.471 -17.573 1.00 0.00 169 VAL A N 3
ATOM 7162 C CA . VAL A 1 172 ? 12.105 2.810 -17.791 1.00 0.00 169 VAL A CA 3
ATOM 7163 C C . VAL A 1 172 ? 11.857 4.297 -17.570 1.00 0.00 169 VAL A C 3
ATOM 7164 O O . VAL A 1 172 ? 10.973 4.888 -18.190 1.00 0.00 169 VAL A O 3
ATOM 7177 N N . LEU A 1 173 ? 12.643 4.896 -16.682 1.00 0.00 170 LEU A N 3
ATOM 7178 C CA . LEU A 1 173 ? 12.497 6.311 -16.361 1.00 0.00 170 LEU A CA 3
ATOM 7179 C C . LEU A 1 173 ? 12.887 7.187 -17.545 1.00 0.00 170 LEU A C 3
ATOM 7180 O O . LEU A 1 173 ? 12.369 8.291 -17.710 1.00 0.00 170 LEU A O 3
ATOM 7196 N N . ASN A 1 174 ? 13.804 6.688 -18.367 1.00 0.00 171 ASN A N 3
ATOM 7197 C CA . ASN A 1 174 ? 14.286 7.436 -19.522 1.00 0.00 171 ASN A CA 3
ATOM 7198 C C . ASN A 1 174 ? 13.452 7.134 -20.760 1.00 0.00 171 ASN A C 3
ATOM 7199 O O . ASN A 1 174 ? 13.904 7.330 -21.888 1.00 0.00 171 ASN A O 3
ATOM 7210 N N . LEU A 1 175 ? 12.232 6.655 -20.543 1.00 0.00 172 LEU A N 3
ATOM 7211 C CA . LEU A 1 175 ? 11.269 6.493 -21.626 1.00 0.00 172 LEU A CA 3
ATOM 7212 C C . LEU A 1 175 ? 10.401 7.735 -21.783 1.00 0.00 172 LEU A C 3
ATOM 7213 O O . LEU A 1 175 ? 10.200 8.488 -20.830 1.00 0.00 172 LEU A O 3
ATOM 7229 N N . PRO A 1 176 ? 9.888 7.943 -22.991 1.00 0.00 173 PRO A N 3
ATOM 7230 C CA . PRO A 1 176 ? 8.986 9.057 -23.258 1.00 0.00 173 PRO A CA 3
ATOM 7231 C C . PRO A 1 176 ? 7.764 9.005 -22.350 1.00 0.00 173 PRO A C 3
ATOM 7232 O O . PRO A 1 176 ? 7.263 7.928 -22.027 1.00 0.00 173 PRO A O 3
ATOM 7243 N N . ASN A 1 177 ? 7.287 10.176 -21.941 1.00 0.00 174 ASN A N 3
ATOM 7244 C CA . ASN A 1 177 ? 6.136 10.266 -21.051 1.00 0.00 174 ASN A CA 3
ATOM 7245 C C . ASN A 1 177 ? 4.830 10.199 -21.831 1.00 0.00 174 ASN A C 3
ATOM 7246 O O . ASN A 1 177 ? 4.772 10.585 -22.998 1.00 0.00 174 ASN A O 3
ATOM 7257 N N . TYR A 1 178 ? 3.782 9.705 -21.180 1.00 0.00 175 TYR A N 3
ATOM 7258 C CA . TYR A 1 178 ? 2.458 9.650 -21.788 1.00 0.00 175 TYR A CA 3
ATOM 7259 C C . TYR A 1 178 ? 1.688 10.942 -21.549 1.00 0.00 175 TYR A C 3
ATOM 7260 O O . TYR A 1 178 ? 1.023 11.100 -20.525 1.00 0.00 175 TYR A O 3
ATOM 7278 N N . GLY A 1 179 ? 1.781 11.865 -22.501 1.00 0.00 176 GLY A N 3
ATOM 7279 C CA . GLY A 1 179 ? 1.029 13.112 -22.435 1.00 0.00 176 GLY A CA 3
ATOM 7280 C C . GLY A 1 179 ? 0.952 13.782 -23.800 1.00 0.00 176 GLY A C 3
ATOM 7281 O O . GLY A 1 179 ? 0.154 13.401 -24.612 1.00 0.00 176 GLY A O 3
ATOM 7285 N N . ARG A 1 24 ? 2.550 -1.678 1.949 1.00 0.00 21 ARG A N 4
ATOM 7286 C CA . ARG A 1 24 ? 3.508 -0.937 1.138 1.00 0.00 21 ARG A CA 4
ATOM 7287 C C . ARG A 1 24 ? 3.176 0.550 1.114 1.00 0.00 21 ARG A C 4
ATOM 7288 O O . ARG A 1 24 ? 2.036 0.945 1.359 1.00 0.00 21 ARG A O 4
ATOM 7309 N N . HIS A 1 25 ? 4.178 1.370 0.817 1.00 0.00 22 HIS A N 4
ATOM 7310 C CA . HIS A 1 25 ? 3.992 2.814 0.749 1.00 0.00 22 HIS A CA 4
ATOM 7311 C C . HIS A 1 25 ? 4.323 3.348 -0.638 1.00 0.00 22 HIS A C 4
ATOM 7312 O O . HIS A 1 25 ? 5.445 3.194 -1.122 1.00 0.00 22 HIS A O 4
ATOM 7326 N N . SER A 1 26 ? 3.341 3.978 -1.275 1.00 0.00 23 SER A N 4
ATOM 7327 C CA . SER A 1 26 ? 3.521 4.519 -2.617 1.00 0.00 23 SER A CA 4
ATOM 7328 C C . SER A 1 26 ? 4.527 5.662 -2.620 1.00 0.00 23 SER A C 4
ATOM 7329 O O . SER A 1 26 ? 4.464 6.559 -1.779 1.00 0.00 23 SER A O 4
ATOM 7337 N N . LEU A 1 27 ? 5.456 5.624 -3.569 1.00 0.00 24 LEU A N 4
ATOM 7338 C CA . LEU A 1 27 ? 6.440 6.689 -3.722 1.00 0.00 24 LEU A CA 4
ATOM 7339 C C . LEU A 1 27 ? 6.106 7.581 -4.910 1.00 0.00 24 LEU A C 4
ATOM 7340 O O . LEU A 1 27 ? 6.961 8.311 -5.411 1.00 0.00 24 LEU A O 4
ATOM 7356 N N . GLY A 1 28 ? 4.856 7.519 -5.358 1.00 0.00 25 GLY A N 4
ATOM 7357 C CA . GLY A 1 28 ? 4.427 8.260 -6.538 1.00 0.00 25 GLY A CA 4
ATOM 7358 C C . GLY A 1 28 ? 4.314 7.347 -7.751 1.00 0.00 25 GLY A C 4
ATOM 7359 O O . GLY A 1 28 ? 4.711 6.183 -7.704 1.00 0.00 25 GLY A O 4
ATOM 7363 N N . CYS A 1 29 ? 3.769 7.882 -8.839 1.00 0.00 26 CYS A N 4
ATOM 7364 C CA . CYS A 1 29 ? 3.592 7.112 -10.065 1.00 0.00 26 CYS A CA 4
ATOM 7365 C C . CYS A 1 29 ? 4.071 7.895 -11.280 1.00 0.00 26 CYS A C 4
ATOM 7366 O O . CYS A 1 29 ? 3.913 9.114 -11.348 1.00 0.00 26 CYS A O 4
ATOM 7373 N N . TYR A 1 30 ? 4.658 7.187 -12.240 1.00 0.00 27 TYR A N 4
ATOM 7374 C CA . TYR A 1 30 ? 5.097 7.802 -13.486 1.00 0.00 27 TYR A CA 4
ATOM 7375 C C . TYR A 1 30 ? 4.278 7.299 -14.668 1.00 0.00 27 TYR A C 4
ATOM 7376 O O . TYR A 1 30 ? 3.892 6.131 -14.715 1.00 0.00 27 TYR A O 4
ATOM 7394 N N . PHE A 1 31 ? 4.016 8.187 -15.620 1.00 0.00 28 PHE A N 4
ATOM 7395 C CA . PHE A 1 31 ? 3.109 7.884 -16.722 1.00 0.00 28 PHE A CA 4
ATOM 7396 C C . PHE A 1 31 ? 3.826 7.969 -18.063 1.00 0.00 28 PHE A C 4
ATOM 7397 O O . PHE A 1 31 ? 4.193 9.054 -18.514 1.00 0.00 28 PHE A O 4
ATOM 7414 N N . LYS A 1 32 ? 4.021 6.819 -18.698 1.00 0.00 29 LYS A N 4
ATOM 7415 C CA . LYS A 1 32 ? 4.814 6.742 -19.919 1.00 0.00 29 LYS A CA 4
ATOM 7416 C C . LYS A 1 32 ? 4.005 6.149 -21.065 1.00 0.00 29 LYS A C 4
ATOM 7417 O O . LYS A 1 32 ? 2.990 5.489 -20.844 1.00 0.00 29 LYS A O 4
ATOM 7436 N N . GLY A 1 33 ? 4.460 6.389 -22.290 1.00 0.00 30 GLY A N 4
ATOM 7437 C CA . GLY A 1 33 ? 3.809 5.834 -23.471 1.00 0.00 30 GLY A CA 4
ATOM 7438 C C . GLY A 1 33 ? 4.701 4.810 -24.162 1.00 0.00 30 GLY A C 4
ATOM 7439 O O . GLY A 1 33 ? 5.888 5.051 -24.377 1.00 0.00 30 GLY A O 4
ATOM 7443 N N . ILE A 1 34 ? 4.121 3.665 -24.507 1.00 0.00 31 ILE A N 4
ATOM 7444 C CA . ILE A 1 34 ? 4.857 2.609 -25.190 1.00 0.00 31 ILE A CA 4
ATOM 7445 C C . ILE A 1 34 ? 4.195 2.242 -26.512 1.00 0.00 31 ILE A C 4
ATOM 7446 O O . ILE A 1 34 ? 2.981 2.048 -26.576 1.00 0.00 31 ILE A O 4
ATOM 7462 N N . ASN A 1 35 ? 5.000 2.147 -27.565 1.00 0.00 32 ASN A N 4
ATOM 7463 C CA . ASN A 1 35 ? 4.523 1.655 -28.852 1.00 0.00 32 ASN A CA 4
ATOM 7464 C C . ASN A 1 35 ? 4.463 0.133 -28.871 1.00 0.00 32 ASN A C 4
ATOM 7465 O O . ASN A 1 35 ? 5.491 -0.540 -28.795 1.00 0.00 32 ASN A O 4
ATOM 7476 N N . PRO A 1 36 ? 3.252 -0.405 -28.972 1.00 0.00 33 PRO A N 4
ATOM 7477 C CA . PRO A 1 36 ? 3.046 -1.847 -28.905 1.00 0.00 33 PRO A CA 4
ATOM 7478 C C . PRO A 1 36 ? 3.446 -2.522 -30.211 1.00 0.00 33 PRO A C 4
ATOM 7479 O O . PRO A 1 36 ? 3.542 -1.873 -31.252 1.00 0.00 33 PRO A O 4
ATOM 7490 N N . THR A 1 37 ? 3.679 -3.828 -30.148 1.00 0.00 34 THR A N 4
ATOM 7491 C CA . THR A 1 37 ? 4.050 -4.598 -31.330 1.00 0.00 34 THR A CA 4
ATOM 7492 C C . THR A 1 37 ? 2.921 -5.527 -31.759 1.00 0.00 34 THR A C 4
ATOM 7493 O O . THR A 1 37 ? 2.398 -6.297 -30.953 1.00 0.00 34 THR A O 4
ATOM 7504 N N . LYS A 1 38 ? 2.549 -5.449 -33.032 1.00 0.00 35 LYS A N 4
ATOM 7505 C CA . LYS A 1 38 ? 1.476 -6.277 -33.568 1.00 0.00 35 LYS A CA 4
ATOM 7506 C C . LYS A 1 38 ? 2.008 -7.614 -34.069 1.00 0.00 35 LYS A C 4
ATOM 7507 O O . LYS A 1 38 ? 2.904 -7.660 -34.911 1.00 0.00 35 LYS A O 4
ATOM 7526 N N . VAL A 1 39 ? 1.450 -8.700 -33.545 1.00 0.00 36 VAL A N 4
ATOM 7527 C CA . VAL A 1 39 ? 1.916 -10.040 -33.884 1.00 0.00 36 VAL A CA 4
ATOM 7528 C C . VAL A 1 39 ? 0.820 -10.848 -34.566 1.00 0.00 36 VAL A C 4
ATOM 7529 O O . VAL A 1 39 ? -0.293 -10.959 -34.052 1.00 0.00 36 VAL A O 4
ATOM 7542 N N . PRO A 1 40 ? 1.141 -11.412 -35.725 1.00 0.00 37 PRO A N 4
ATOM 7543 C CA . PRO A 1 40 ? 0.189 -12.226 -36.471 1.00 0.00 37 PRO A CA 4
ATOM 7544 C C . PRO A 1 40 ? -0.004 -13.587 -35.816 1.00 0.00 37 PRO A C 4
ATOM 7545 O O . PRO A 1 40 ? 0.861 -14.061 -35.079 1.00 0.00 37 PRO A O 4
ATOM 7556 N N . SER A 1 41 ? -1.144 -14.213 -36.088 1.00 0.00 38 SER A N 4
ATOM 7557 C CA . SER A 1 41 ? -1.471 -15.503 -35.492 1.00 0.00 38 SER A CA 4
ATOM 7558 C C . SER A 1 41 ? -2.411 -16.301 -36.387 1.00 0.00 38 SER A C 4
ATOM 7559 O O . SER A 1 41 ? -3.153 -15.732 -37.188 1.00 0.00 38 SER A O 4
ATOM 7567 N N . SER A 1 42 ? -2.374 -17.622 -36.246 1.00 0.00 39 SER A N 4
ATOM 7568 C CA . SER A 1 42 ? -3.296 -18.494 -36.963 1.00 0.00 39 SER A CA 4
ATOM 7569 C C . SER A 1 42 ? -4.715 -18.355 -36.426 1.00 0.00 39 SER A C 4
ATOM 7570 O O . SER A 1 42 ? -5.679 -18.745 -37.085 1.00 0.00 39 SER A O 4
ATOM 7578 N N . ASP A 1 43 ? -4.836 -17.798 -35.226 1.00 0.00 40 ASP A N 4
ATOM 7579 C CA . ASP A 1 43 ? -6.141 -17.504 -34.646 1.00 0.00 40 ASP A CA 4
ATOM 7580 C C . ASP A 1 43 ? -6.801 -16.323 -35.345 1.00 0.00 40 ASP A C 4
ATOM 7581 O O . ASP A 1 43 ? -6.128 -15.508 -35.977 1.00 0.00 40 ASP A O 4
ATOM 7590 N N . PRO A 1 44 ? -8.122 -16.235 -35.229 1.00 0.00 41 PRO A N 4
ATOM 7591 C CA . PRO A 1 44 ? -8.868 -15.115 -35.791 1.00 0.00 41 PRO A CA 4
ATOM 7592 C C . PRO A 1 44 ? -8.692 -13.859 -34.948 1.00 0.00 41 PRO A C 4
ATOM 7593 O O . PRO A 1 44 ? -9.661 -13.315 -34.418 1.00 0.00 41 PRO A O 4
ATOM 7604 N N . ARG A 1 45 ? -7.450 -13.402 -34.828 1.00 0.00 42 ARG A N 4
ATOM 7605 C CA . ARG A 1 45 ? -7.117 -12.320 -33.909 1.00 0.00 42 ARG A CA 4
ATOM 7606 C C . ARG A 1 45 ? -5.625 -12.013 -33.938 1.00 0.00 42 ARG A C 4
ATOM 7607 O O . ARG A 1 45 ? -4.803 -12.900 -34.167 1.00 0.00 42 ARG A O 4
ATOM 7628 N N . THR A 1 46 ? -5.282 -10.751 -33.704 1.00 0.00 43 THR A N 4
ATOM 7629 C CA . THR A 1 46 ? -3.886 -10.341 -33.612 1.00 0.00 43 THR A CA 4
ATOM 7630 C C . THR A 1 46 ? -3.525 -9.929 -32.191 1.00 0.00 43 THR A C 4
ATOM 7631 O O . THR A 1 46 ? -4.396 -9.577 -31.396 1.00 0.00 43 THR A O 4
ATOM 7642 N N . VAL A 1 47 ? -2.235 -9.974 -31.877 1.00 0.00 44 VAL A N 4
ATOM 7643 C CA . VAL A 1 47 ? -1.763 -9.680 -30.528 1.00 0.00 44 VAL A CA 4
ATOM 7644 C C . VAL A 1 47 ? -0.965 -8.383 -30.494 1.00 0.00 44 VAL A C 4
ATOM 7645 O O . VAL A 1 47 ? 0.003 -8.219 -31.237 1.00 0.00 44 VAL A O 4
ATOM 7658 N N . LEU A 1 48 ? -1.377 -7.464 -29.628 1.00 0.00 45 LEU A N 4
ATOM 7659 C CA . LEU A 1 48 ? -0.610 -6.249 -29.378 1.00 0.00 45 LEU A CA 4
ATOM 7660 C C . LEU A 1 48 ? 0.132 -6.329 -28.050 1.00 0.00 45 LEU A C 4
ATOM 7661 O O . LEU A 1 48 ? -0.484 -6.367 -26.985 1.00 0.00 45 LEU A O 4
ATOM 7677 N N . LYS A 1 49 ? 1.459 -6.355 -28.121 1.00 0.00 46 LYS A N 4
ATOM 7678 C CA . LYS A 1 49 ? 2.284 -6.598 -26.943 1.00 0.00 46 LYS A CA 4
ATOM 7679 C C . LYS A 1 49 ? 2.874 -5.301 -26.406 1.00 0.00 46 LYS A C 4
ATOM 7680 O O . LYS A 1 49 ? 3.389 -4.481 -27.166 1.00 0.00 46 LYS A O 4
ATOM 7699 N N . CYS A 1 50 ? 2.796 -5.120 -25.092 1.00 0.00 47 CYS A N 4
ATOM 7700 C CA . CYS A 1 50 ? 3.397 -3.963 -24.441 1.00 0.00 47 CYS A CA 4
ATOM 7701 C C . CYS A 1 50 ? 4.621 -4.362 -23.627 1.00 0.00 47 CYS A C 4
ATOM 7702 O O . CYS A 1 50 ? 4.509 -4.715 -22.453 1.00 0.00 47 CYS A O 4
ATOM 7709 N N . THR A 1 51 ? 5.789 -4.305 -24.257 1.00 0.00 48 THR A N 4
ATOM 7710 C CA . THR A 1 51 ? 7.025 -4.742 -23.620 1.00 0.00 48 THR A CA 4
ATOM 7711 C C . THR A 1 51 ? 7.434 -3.791 -22.501 1.00 0.00 48 THR A C 4
ATOM 7712 O O . THR A 1 51 ? 7.514 -2.579 -22.702 1.00 0.00 48 THR A O 4
ATOM 7723 N N . LEU A 1 52 ? 7.692 -4.349 -21.323 1.00 0.00 49 LEU A N 4
ATOM 7724 C CA . LEU A 1 52 ? 8.138 -3.557 -20.183 1.00 0.00 49 LEU A CA 4
ATOM 7725 C C . LEU A 1 52 ? 9.602 -3.829 -19.863 1.00 0.00 49 LEU A C 4
ATOM 7726 O O . LEU A 1 52 ? 10.048 -4.976 -19.878 1.00 0.00 49 LEU A O 4
ATOM 7742 N N . PRO A 1 53 ? 10.346 -2.766 -19.574 1.00 0.00 50 PRO A N 4
ATOM 7743 C CA . PRO A 1 53 ? 11.763 -2.888 -19.252 1.00 0.00 50 PRO A CA 4
ATOM 7744 C C . PRO A 1 53 ? 11.979 -3.802 -18.052 1.00 0.00 50 PRO A C 4
ATOM 7745 O O . PRO A 1 53 ? 11.173 -3.821 -17.122 1.00 0.00 50 PRO A O 4
ATOM 7756 N N . ASP A 1 54 ? 13.070 -4.559 -18.081 1.00 0.00 51 ASP A N 4
ATOM 7757 C CA . ASP A 1 54 ? 13.410 -5.455 -16.982 1.00 0.00 51 ASP A CA 4
ATOM 7758 C C . ASP A 1 54 ? 13.997 -4.685 -15.805 1.00 0.00 51 ASP A C 4
ATOM 7759 O O . ASP A 1 54 ? 15.215 -4.604 -15.649 1.00 0.00 51 ASP A O 4
ATOM 7768 N N . VAL A 1 55 ? 13.122 -4.121 -14.979 1.00 0.00 52 VAL A N 4
ATOM 7769 C CA . VAL A 1 55 ? 13.552 -3.349 -13.819 1.00 0.00 52 VAL A CA 4
ATOM 7770 C C . VAL A 1 55 ? 13.296 -4.109 -12.525 1.00 0.00 52 VAL A C 4
ATOM 7771 O O . VAL A 1 55 ? 12.149 -4.310 -12.128 1.00 0.00 52 VAL A O 4
ATOM 7784 N N . LYS A 1 56 ? 14.373 -4.531 -11.869 1.00 0.00 53 LYS A N 4
ATOM 7785 C CA . LYS A 1 56 ? 14.267 -5.358 -10.673 1.00 0.00 53 LYS A CA 4
ATOM 7786 C C . LYS A 1 56 ? 14.227 -4.502 -9.414 1.00 0.00 53 LYS A C 4
ATOM 7787 O O . LYS A 1 56 ? 15.209 -4.421 -8.676 1.00 0.00 53 LYS A O 4
ATOM 7806 N N . VAL A 1 57 ? 13.086 -3.865 -9.173 1.00 0.00 54 VAL A N 4
ATOM 7807 C CA . VAL A 1 57 ? 12.891 -3.074 -7.963 1.00 0.00 54 VAL A CA 4
ATOM 7808 C C . VAL A 1 57 ? 11.531 -3.354 -7.336 1.00 0.00 54 VAL A C 4
ATOM 7809 O O . VAL A 1 57 ? 10.669 -3.979 -7.953 1.00 0.00 54 VAL A O 4
ATOM 7822 N N . ASN A 1 58 ? 11.346 -2.887 -6.106 1.00 0.00 55 ASN A N 4
ATOM 7823 C CA . ASN A 1 58 ? 10.044 -2.945 -5.453 1.00 0.00 55 ASN A CA 4
ATOM 7824 C C . ASN A 1 58 ? 9.067 -1.960 -6.084 1.00 0.00 55 ASN A C 4
ATOM 7825 O O . ASN A 1 58 ? 8.872 -0.855 -5.578 1.00 0.00 55 ASN A O 4
ATOM 7836 N N . ALA A 1 59 ? 8.456 -2.368 -7.191 1.00 0.00 56 ALA A N 4
ATOM 7837 C CA . ALA A 1 59 ? 7.547 -1.499 -7.928 1.00 0.00 56 ALA A CA 4
ATOM 7838 C C . ALA A 1 59 ? 6.452 -2.305 -8.616 1.00 0.00 56 ALA A C 4
ATOM 7839 O O . ALA A 1 59 ? 6.623 -3.492 -8.892 1.00 0.00 56 ALA A O 4
ATOM 7846 N N . SER A 1 60 ? 5.328 -1.652 -8.892 1.00 0.00 57 SER A N 4
ATOM 7847 C CA . SER A 1 60 ? 4.249 -2.272 -9.651 1.00 0.00 57 SER A CA 4
ATOM 7848 C C . SER A 1 60 ? 3.861 -1.420 -10.853 1.00 0.00 57 SER A C 4
ATOM 7849 O O . SER A 1 60 ? 3.936 -0.192 -10.806 1.00 0.00 57 SER A O 4
ATOM 7857 N N . TRP A 1 61 ? 3.448 -2.079 -11.930 1.00 0.00 58 TRP A N 4
ATOM 7858 C CA . TRP A 1 61 ? 3.133 -1.390 -13.176 1.00 0.00 58 TRP A CA 4
ATOM 7859 C C . TRP A 1 61 ? 1.696 -1.657 -13.605 1.00 0.00 58 TRP A C 4
ATOM 7860 O O . TRP A 1 61 ? 1.222 -2.792 -13.550 1.00 0.00 58 TRP A O 4
ATOM 7881 N N . THR A 1 62 ? 1.006 -0.605 -14.033 1.00 0.00 59 THR A N 4
ATOM 7882 C CA . THR A 1 62 ? -0.359 -0.734 -14.529 1.00 0.00 59 THR A CA 4
ATOM 7883 C C . THR A 1 62 ? -0.448 -0.350 -16.001 1.00 0.00 59 THR A C 4
ATOM 7884 O O . THR A 1 62 ? -0.018 0.734 -16.396 1.00 0.00 59 THR A O 4
ATOM 7895 N N . LEU A 1 63 ? -1.009 -1.244 -16.807 1.00 0.00 60 LEU A N 4
ATOM 7896 C CA . LEU A 1 63 ? -1.187 -0.986 -18.231 1.00 0.00 60 LEU A CA 4
ATOM 7897 C C . LEU A 1 63 ? -2.646 -0.703 -18.562 1.00 0.00 60 LEU A C 4
ATOM 7898 O O . LEU A 1 63 ? -3.545 -1.406 -18.101 1.00 0.00 60 LEU A O 4
ATOM 7914 N N . GLU A 1 64 ? -2.876 0.331 -19.365 1.00 0.00 61 GLU A N 4
ATOM 7915 C CA . GLU A 1 64 ? -4.186 0.562 -19.961 1.00 0.00 61 GLU A CA 4
ATOM 7916 C C . GLU A 1 64 ? -4.075 0.793 -21.463 1.00 0.00 61 GLU A C 4
ATOM 7917 O O . GLU A 1 64 ? -3.292 1.629 -21.916 1.00 0.00 61 GLU A O 4
ATOM 7929 N N . TRP A 1 65 ? -4.862 0.047 -22.231 1.00 0.00 62 TRP A N 4
ATOM 7930 C CA . TRP A 1 65 ? -4.798 0.114 -23.686 1.00 0.00 62 TRP A CA 4
ATOM 7931 C C . TRP A 1 65 ? -5.697 1.218 -24.226 1.00 0.00 62 TRP A C 4
ATOM 7932 O O . TRP A 1 65 ? -6.897 1.246 -23.950 1.00 0.00 62 TRP A O 4
ATOM 7953 N N . VAL A 1 66 ? -5.111 2.127 -24.998 1.00 0.00 63 VAL A N 4
ATOM 7954 C CA . VAL A 1 66 ? -5.818 3.321 -25.448 1.00 0.00 63 VAL A CA 4
ATOM 7955 C C . VAL A 1 66 ? -5.946 3.345 -26.966 1.00 0.00 63 VAL A C 4
ATOM 7956 O O . VAL A 1 66 ? -4.978 3.097 -27.684 1.00 0.00 63 VAL A O 4
ATOM 7969 N N . VAL A 1 67 ? -7.147 3.646 -27.448 1.00 0.00 64 VAL A N 4
ATOM 7970 C CA . VAL A 1 67 ? -7.404 3.708 -28.882 1.00 0.00 64 VAL A CA 4
ATOM 7971 C C . VAL A 1 67 ? -7.564 5.148 -29.351 1.00 0.00 64 VAL A C 4
ATOM 7972 O O . VAL A 1 67 ? -8.569 5.798 -29.062 1.00 0.00 64 VAL A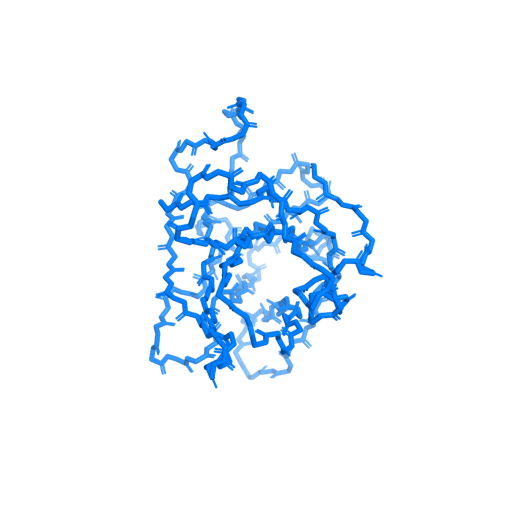 O 4
ATOM 7985 N N . VAL A 1 68 ? -6.567 5.643 -30.077 1.00 0.00 65 VAL A N 4
ATOM 7986 C CA . VAL A 1 68 ? -6.529 7.046 -30.471 1.00 0.00 65 VAL A CA 4
ATOM 7987 C C . VAL A 1 68 ? -7.646 7.372 -31.455 1.00 0.00 65 VAL A C 4
ATOM 7988 O O . VAL A 1 68 ? -8.282 8.422 -31.361 1.00 0.00 65 VAL A O 4
ATOM 8001 N N . ASN A 1 69 ? -7.880 6.466 -32.398 1.00 0.00 66 ASN A N 4
ATOM 8002 C CA . ASN A 1 69 ? -8.892 6.675 -33.427 1.00 0.00 66 ASN A CA 4
ATOM 8003 C C . ASN A 1 69 ? -10.274 6.849 -32.812 1.00 0.00 66 ASN A C 4
ATOM 8004 O O . ASN A 1 69 ? -11.074 7.660 -33.278 1.00 0.00 66 ASN A O 4
ATOM 8015 N N . LEU A 1 70 ? -10.550 6.083 -31.762 1.00 0.00 67 LEU A N 4
ATOM 8016 C CA . LEU A 1 70 ? -11.857 6.108 -31.117 1.00 0.00 67 LEU A CA 4
ATOM 8017 C C . LEU A 1 70 ? -11.873 7.078 -29.942 1.00 0.00 67 LEU A C 4
ATOM 8018 O O . LEU A 1 70 ? -12.934 7.412 -29.415 1.00 0.00 67 LEU A O 4
ATOM 8034 N N . HIS A 1 71 ? -10.690 7.526 -29.535 1.00 0.00 68 HIS A N 4
ATOM 8035 C CA . HIS A 1 71 ? -10.564 8.437 -28.404 1.00 0.00 68 HIS A CA 4
ATOM 8036 C C . HIS A 1 71 ? -11.078 7.796 -27.121 1.00 0.00 68 HIS A C 4
ATOM 8037 O O . HIS A 1 71 ? -11.825 8.415 -26.363 1.00 0.00 68 HIS A O 4
ATOM 8051 N N . THR A 1 72 ? -10.674 6.553 -26.883 1.00 0.00 69 THR A N 4
ATOM 8052 C CA . THR A 1 72 ? -11.121 5.814 -25.708 1.00 0.00 69 THR A CA 4
ATOM 8053 C C . THR A 1 72 ? -10.092 4.771 -25.290 1.00 0.00 69 THR A C 4
ATOM 8054 O O . THR A 1 72 ? -8.954 4.785 -25.757 1.00 0.00 69 THR A O 4
ATOM 8065 N N . SER A 1 73 ? -10.501 3.866 -24.406 1.00 0.00 70 SER A N 4
ATOM 8066 C CA . SER A 1 73 ? -9.615 2.813 -23.924 1.00 0.00 70 SER A CA 4
ATOM 8067 C C . SER A 1 73 ? -10.391 1.538 -23.619 1.00 0.00 70 SER A C 4
ATOM 8068 O O . SER A 1 73 ? -11.622 1.541 -23.588 1.00 0.00 70 SER A O 4
ATOM 8076 N N . VAL A 1 74 ? -9.665 0.449 -23.392 1.00 0.00 71 VAL A N 4
ATOM 8077 C CA . VAL A 1 74 ? -10.284 -0.837 -23.095 1.00 0.00 71 VAL A CA 4
ATOM 8078 C C . VAL A 1 74 ? -10.571 -0.978 -21.605 1.00 0.00 71 VAL A C 4
ATOM 8079 O O . VAL A 1 74 ? -9.807 -0.498 -20.768 1.00 0.00 71 VAL A O 4
ATOM 8092 N N . ASP A 1 75 ? -11.677 -1.640 -21.281 1.00 0.00 72 ASP A N 4
ATOM 8093 C CA . ASP A 1 75 ? -12.185 -1.660 -19.915 1.00 0.00 72 ASP A CA 4
ATOM 8094 C C . ASP A 1 75 ? -11.439 -2.680 -19.064 1.00 0.00 72 ASP A C 4
ATOM 8095 O O . ASP A 1 75 ? -12.049 -3.453 -18.327 1.00 0.00 72 ASP A O 4
ATOM 8104 N N . VAL A 1 76 ? -10.114 -2.676 -19.171 1.00 0.00 73 VAL A N 4
ATOM 8105 C CA . VAL A 1 76 ? -9.281 -3.588 -18.398 1.00 0.00 73 VAL A CA 4
ATOM 8106 C C . VAL A 1 76 ? -7.970 -2.926 -17.991 1.00 0.00 73 VAL A C 4
ATOM 8107 O O . VAL A 1 76 ? -7.318 -2.269 -18.802 1.00 0.00 73 VAL A O 4
ATOM 8120 N N . THR A 1 77 ? -7.590 -3.103 -16.730 1.00 0.00 74 THR A N 4
ATOM 8121 C CA . THR A 1 77 ? -6.268 -2.703 -16.265 1.00 0.00 74 THR A CA 4
ATOM 8122 C C . THR A 1 77 ? -5.411 -3.917 -15.932 1.00 0.00 74 THR A C 4
ATOM 8123 O O . THR A 1 77 ? -5.876 -4.861 -15.292 1.00 0.00 74 THR A O 4
ATOM 8134 N N . SER A 1 78 ? -4.156 -3.888 -16.369 1.00 0.00 75 SER A N 4
ATOM 8135 C CA . SER A 1 78 ? -3.247 -5.009 -16.165 1.00 0.00 75 SER A CA 4
ATOM 8136 C C . SER A 1 78 ? -2.115 -4.635 -15.217 1.00 0.00 75 SER A C 4
ATOM 8137 O O . SER A 1 78 ? -1.466 -3.603 -15.387 1.00 0.00 75 SER A O 4
ATOM 8145 N N . TYR A 1 79 ? -1.882 -5.480 -14.218 1.00 0.00 76 TYR A N 4
ATOM 8146 C CA . TYR A 1 79 ? -0.959 -5.153 -13.138 1.00 0.00 76 TYR A CA 4
ATOM 8147 C C . TYR A 1 79 ? 0.257 -6.072 -13.156 1.00 0.00 76 TYR A C 4
ATOM 8148 O O . TYR A 1 79 ? 0.124 -7.291 -13.266 1.00 0.00 76 TYR A O 4
ATOM 8166 N N . TYR A 1 80 ? 1.441 -5.480 -13.048 1.00 0.00 77 TYR A N 4
ATOM 8167 C CA . TYR A 1 80 ? 2.674 -6.249 -12.925 1.00 0.00 77 TYR A CA 4
ATOM 8168 C C . TYR A 1 80 ? 3.363 -5.976 -11.595 1.00 0.00 77 TYR A C 4
ATOM 8169 O O . TYR A 1 80 ? 3.118 -4.953 -10.956 1.00 0.00 77 TYR A O 4
ATOM 8187 N N . GLU A 1 81 ? 4.228 -6.897 -11.182 1.00 0.00 78 GLU A N 4
ATOM 8188 C CA . GLU A 1 81 ? 4.963 -6.752 -9.932 1.00 0.00 78 GLU A CA 4
ATOM 8189 C C . GLU A 1 81 ? 6.360 -7.349 -10.042 1.00 0.00 78 GLU A C 4
ATOM 8190 O O . GLU A 1 81 ? 6.547 -8.409 -10.640 1.00 0.00 78 GLU A O 4
ATOM 8202 N N . SER A 1 82 ? 7.339 -6.663 -9.462 1.00 0.00 79 SER A N 4
ATOM 8203 C CA . SER A 1 82 ? 8.717 -7.139 -9.470 1.00 0.00 79 SER A CA 4
ATOM 8204 C C . SER A 1 82 ? 9.354 -7.003 -8.093 1.00 0.00 79 SER A C 4
ATOM 8205 O O . SER A 1 82 ? 8.671 -6.730 -7.106 1.00 0.00 79 SER A O 4
ATOM 8213 N N . SER A 1 83 ? 10.668 -7.195 -8.033 1.00 0.00 80 SER A N 4
ATOM 8214 C CA . SER A 1 83 ? 11.410 -7.031 -6.789 1.00 0.00 80 SER A CA 4
ATOM 8215 C C . SER A 1 83 ? 12.911 -6.989 -7.045 1.00 0.00 80 SER A C 4
ATOM 8216 O O . SER A 1 83 ? 13.366 -7.214 -8.166 1.00 0.00 80 SER A O 4
ATOM 8224 N N . PRO A 1 84 ? 13.677 -6.700 -5.998 1.00 0.00 81 PRO A N 4
ATOM 8225 C CA . PRO A 1 84 ? 15.130 -6.649 -6.102 1.00 0.00 81 PRO A CA 4
ATOM 8226 C C . PRO A 1 84 ? 15.682 -7.919 -6.736 1.00 0.00 81 PRO A C 4
ATOM 8227 O O . PRO A 1 84 ? 16.723 -7.896 -7.392 1.00 0.00 81 PRO A O 4
ATOM 8238 N N . ASN A 1 85 ? 14.978 -9.028 -6.535 1.00 0.00 82 ASN A N 4
ATOM 8239 C CA . ASN A 1 85 ? 15.434 -10.324 -7.024 1.00 0.00 82 ASN A CA 4
ATOM 8240 C C . ASN A 1 85 ? 14.563 -10.818 -8.171 1.00 0.00 82 ASN A C 4
ATOM 8241 O O . ASN A 1 85 ? 15.035 -11.520 -9.065 1.00 0.00 82 ASN A O 4
ATOM 8252 N N . SER A 1 86 ? 13.287 -10.447 -8.141 1.00 0.00 83 SER A N 4
ATOM 8253 C CA . SER A 1 86 ? 12.316 -10.964 -9.097 1.00 0.00 83 SER A CA 4
ATOM 8254 C C . SER A 1 86 ? 12.113 -9.996 -10.256 1.00 0.00 83 SER A C 4
ATOM 8255 O O . SER A 1 86 ? 12.156 -8.779 -10.075 1.00 0.00 83 SER A O 4
ATOM 8263 N N . GLU A 1 87 ? 11.894 -10.544 -11.446 1.00 0.00 84 GLU A N 4
ATOM 8264 C CA . GLU A 1 87 ? 11.618 -9.731 -12.624 1.00 0.00 84 GLU A CA 4
ATOM 8265 C C . GLU A 1 87 ? 10.135 -9.398 -12.730 1.00 0.00 84 GLU A C 4
ATOM 8266 O O . GLU A 1 87 ? 9.289 -10.116 -12.197 1.00 0.00 84 GLU A O 4
ATOM 8278 N N . PRO A 1 88 ? 9.827 -8.306 -13.421 1.00 0.00 85 PRO A N 4
ATOM 8279 C CA . PRO A 1 88 ? 8.442 -7.910 -13.649 1.00 0.00 85 PRO A CA 4
ATOM 8280 C C . PRO A 1 88 ? 7.642 -9.042 -14.280 1.00 0.00 85 PRO A C 4
ATOM 8281 O O . PRO A 1 88 ? 7.979 -9.526 -15.361 1.00 0.00 85 PRO A O 4
ATOM 8292 N N . ARG A 1 89 ? 6.581 -9.460 -13.599 1.00 0.00 86 ARG A N 4
ATOM 8293 C CA . ARG A 1 89 ? 5.705 -10.507 -14.113 1.00 0.00 86 ARG A CA 4
ATOM 8294 C C . ARG A 1 89 ? 4.239 -10.119 -13.966 1.00 0.00 86 ARG A C 4
ATOM 8295 O O . ARG A 1 89 ? 3.868 -9.392 -13.044 1.00 0.00 86 ARG A O 4
ATOM 8316 N N . PHE A 1 90 ? 3.408 -10.608 -14.881 1.00 0.00 87 PHE A N 4
ATOM 8317 C CA . PHE A 1 90 ? 1.976 -10.336 -14.839 1.00 0.00 87 PHE A CA 4
ATOM 8318 C C . PHE A 1 90 ? 1.365 -10.806 -13.525 1.00 0.00 87 PHE A C 4
ATOM 8319 O O . PHE A 1 90 ? 1.369 -11.998 -13.219 1.00 0.00 87 PHE A O 4
ATOM 8336 N N . LEU A 1 91 ? 0.840 -9.861 -12.752 1.00 0.00 88 LEU A N 4
ATOM 8337 C CA . LEU A 1 91 ? 0.244 -10.174 -11.459 1.00 0.00 88 LEU A CA 4
ATOM 8338 C C . LEU A 1 91 ? -1.239 -10.496 -11.599 1.00 0.00 88 LEU A C 4
ATOM 8339 O O . LEU A 1 91 ? -1.691 -11.570 -11.202 1.00 0.00 88 LEU A O 4
ATOM 8355 N N . ARG A 1 92 ? -1.991 -9.560 -12.167 1.00 0.00 89 ARG A N 4
ATOM 8356 C CA . ARG A 1 92 ? -3.440 -9.692 -12.258 1.00 0.00 89 ARG A CA 4
ATOM 8357 C C . ARG A 1 92 ? -4.026 -8.675 -13.229 1.00 0.00 89 ARG A C 4
ATOM 8358 O O . ARG A 1 92 ? -3.334 -7.764 -13.682 1.00 0.00 89 ARG A O 4
ATOM 8379 N N . ALA A 1 93 ? -5.307 -8.837 -13.545 1.00 0.00 90 ALA A N 4
ATOM 8380 C CA . ALA A 1 93 ? -6.030 -7.850 -14.338 1.00 0.00 90 ALA A CA 4
ATOM 8381 C C . ALA A 1 93 ? -7.408 -7.575 -13.750 1.00 0.00 90 ALA A C 4
ATOM 8382 O O . ALA A 1 93 ? -8.121 -8.497 -13.354 1.00 0.00 90 ALA A O 4
ATOM 8389 N N . ILE A 1 94 ? -7.779 -6.300 -13.696 1.00 0.00 91 ILE A N 4
ATOM 8390 C CA . ILE A 1 94 ? -9.048 -5.895 -13.104 1.00 0.00 91 ILE A CA 4
ATOM 8391 C C . ILE A 1 94 ? -9.809 -4.950 -14.024 1.00 0.00 91 ILE A C 4
ATOM 8392 O O . ILE A 1 94 ? -9.228 -4.036 -14.609 1.00 0.00 91 ILE A O 4
ATOM 8408 N N . LEU A 1 95 ? -11.113 -5.175 -14.149 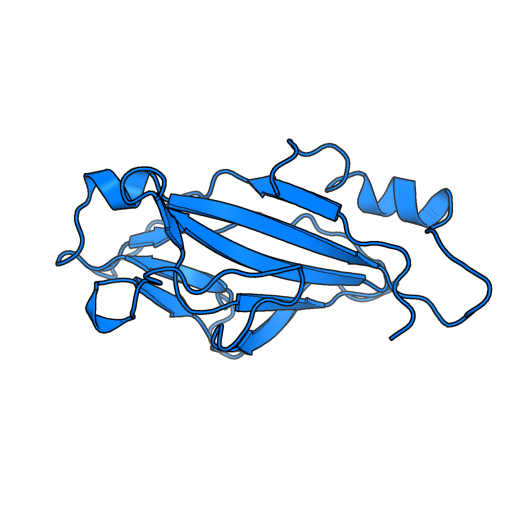1.00 0.00 92 LEU A N 4
ATOM 8409 C CA . LEU A 1 95 ? -11.957 -4.342 -14.997 1.00 0.00 92 LEU A CA 4
ATOM 8410 C C . LEU A 1 95 ? -11.921 -2.887 -14.549 1.00 0.00 92 LEU A C 4
ATOM 8411 O O . LEU A 1 95 ? -11.959 -2.594 -13.354 1.00 0.00 92 LEU A O 4
ATOM 8427 N N . ASN A 1 96 ? -11.848 -1.977 -15.515 1.00 0.00 93 ASN A N 4
ATOM 8428 C CA . ASN A 1 96 ? -11.662 -0.561 -15.222 1.00 0.00 93 ASN A CA 4
ATOM 8429 C C . ASN A 1 96 ? -12.972 0.090 -14.796 1.00 0.00 93 ASN A C 4
ATOM 8430 O O . ASN A 1 96 ? -13.610 0.792 -15.579 1.00 0.00 93 ASN A O 4
ATOM 8441 N N . PHE A 1 97 ? -13.367 -0.148 -13.550 1.00 0.00 94 PHE A N 4
ATOM 8442 C CA . PHE A 1 97 ? -14.574 0.456 -13.000 1.00 0.00 94 PHE A CA 4
ATOM 8443 C C . PHE A 1 97 ? -14.317 1.887 -12.545 1.00 0.00 94 PHE A C 4
ATOM 8444 O O . PHE A 1 97 ? -15.222 2.721 -12.546 1.00 0.00 94 PHE A O 4
ATOM 8461 N N . THR A 1 98 ? -13.077 2.165 -12.157 1.00 0.00 95 THR A N 4
ATOM 8462 C CA . THR A 1 98 ? -12.694 3.499 -11.713 1.00 0.00 95 THR A CA 4
ATOM 8463 C C . THR A 1 98 ? -11.526 4.038 -12.529 1.00 0.00 95 THR A C 4
ATOM 8464 O O . THR A 1 98 ? -10.430 3.477 -12.507 1.00 0.00 95 THR A O 4
ATOM 8475 N N . PRO A 1 99 ? -11.767 5.128 -13.249 1.00 0.00 96 PRO A N 4
ATOM 8476 C CA . PRO A 1 99 ? -10.734 5.746 -14.073 1.00 0.00 96 PRO A CA 4
ATOM 8477 C C . PRO A 1 99 ? -9.756 6.545 -13.223 1.00 0.00 96 PRO A C 4
ATOM 8478 O O . PRO A 1 99 ? -9.943 6.691 -12.015 1.00 0.00 96 PRO A O 4
ATOM 8489 N N . MET A 1 100 ? -8.711 7.062 -13.860 1.00 0.00 97 MET A N 4
ATOM 8490 C CA . MET A 1 100 ? -7.745 7.917 -13.181 1.00 0.00 97 MET A CA 4
ATOM 8491 C C . MET A 1 100 ? -8.350 9.274 -12.845 1.00 0.00 97 MET A C 4
ATOM 8492 O O . MET A 1 100 ? -7.901 9.954 -11.922 1.00 0.00 97 MET A O 4
ATOM 8506 N N . HIS A 1 101 ? -9.373 9.663 -13.599 1.00 0.00 98 HIS A N 4
ATOM 8507 C CA . HIS A 1 101 ? -10.012 10.960 -13.413 1.00 0.00 98 HIS A CA 4
ATOM 8508 C C . HIS A 1 101 ? -11.333 10.822 -12.669 1.00 0.00 98 HIS A C 4
ATOM 8509 O O . HIS A 1 101 ? -12.398 11.112 -13.215 1.00 0.00 98 HIS A O 4
ATOM 8523 N N . GLY A 1 102 ? -11.259 10.378 -11.419 1.00 0.00 99 GLY A N 4
ATOM 8524 C CA . GLY A 1 102 ? -12.443 10.258 -10.576 1.00 0.00 99 GLY A CA 4
ATOM 8525 C C . GLY A 1 102 ? -13.324 9.100 -11.027 1.00 0.00 99 GLY A C 4
ATOM 8526 O O . GLY A 1 102 ? -12.903 7.944 -11.013 1.00 0.00 99 GLY A O 4
ATOM 8530 N N . LEU A 1 103 ? -14.551 9.419 -11.427 1.00 0.00 100 LEU A N 4
ATOM 8531 C CA . LEU A 1 103 ? -15.493 8.407 -11.890 1.00 0.00 100 LEU A CA 4
ATOM 8532 C C . LEU A 1 103 ? -15.890 8.647 -13.341 1.00 0.00 100 LEU A C 4
ATOM 8533 O O . LEU A 1 103 ? -15.761 9.758 -13.854 1.00 0.00 100 LEU A O 4
ATOM 8549 N N . ARG A 1 104 ? -16.374 7.598 -13.998 1.00 0.00 101 ARG A N 4
ATOM 8550 C CA . ARG A 1 104 ? -16.786 7.691 -15.393 1.00 0.00 101 ARG A CA 4
ATOM 8551 C C . ARG A 1 104 ? -18.269 7.381 -15.552 1.00 0.00 101 ARG A C 4
ATOM 8552 O O . ARG A 1 104 ? -18.853 6.662 -14.741 1.00 0.00 101 ARG A O 4
ATOM 8573 N N . THR A 1 105 ? -18.873 7.926 -16.602 1.00 0.00 102 THR A N 4
ATOM 8574 C CA . THR A 1 105 ? -20.264 7.630 -16.925 1.00 0.00 102 THR A CA 4
ATOM 8575 C C . THR A 1 105 ? -20.372 6.851 -18.230 1.00 0.00 102 THR A C 4
ATOM 8576 O O . THR A 1 105 ? -21.356 6.150 -18.465 1.00 0.00 102 THR A O 4
ATOM 8587 N N . LYS A 1 106 ? -19.355 6.978 -19.075 1.00 0.00 103 LYS A N 4
ATOM 8588 C CA . LYS A 1 106 ? -19.295 6.222 -20.320 1.00 0.00 103 LYS A CA 4
ATOM 8589 C C . LYS A 1 106 ? -18.605 4.879 -20.116 1.00 0.00 103 LYS A C 4
ATOM 8590 O O . LYS A 1 106 ? -17.809 4.713 -19.192 1.00 0.00 103 LYS A O 4
ATOM 8609 N N . ASN A 1 107 ? -18.915 3.922 -20.985 1.00 0.00 104 ASN A N 4
ATOM 8610 C CA . ASN A 1 107 ? -18.351 2.582 -20.882 1.00 0.00 104 ASN A CA 4
ATOM 8611 C C . ASN A 1 107 ? -17.162 2.411 -21.819 1.00 0.00 104 ASN A C 4
ATOM 8612 O O . ASN A 1 107 ? -17.150 2.948 -22.927 1.00 0.00 104 ASN A O 4
ATOM 8623 N N . LEU A 1 108 ? -16.162 1.661 -21.368 1.00 0.00 105 LEU A N 4
ATOM 8624 C CA . LEU A 1 108 ? -14.961 1.428 -22.160 1.00 0.00 105 LEU A CA 4
ATOM 8625 C C . LEU A 1 108 ? -15.123 0.210 -23.060 1.00 0.00 105 LEU A C 4
ATOM 8626 O O . LEU A 1 108 ? -16.132 -0.492 -22.996 1.00 0.00 105 LEU A O 4
ATOM 8642 N N . LEU A 1 109 ? -14.122 -0.037 -23.899 1.00 0.00 106 LEU A N 4
ATOM 8643 C CA . LEU A 1 109 ? -14.223 -1.063 -24.931 1.00 0.00 106 LEU A CA 4
ATOM 8644 C C . LEU A 1 109 ? -14.263 -2.457 -24.319 1.00 0.00 106 LEU A C 4
ATOM 8645 O O . LEU A 1 109 ? -13.533 -2.751 -23.373 1.00 0.00 106 LEU A O 4
ATOM 8661 N N . LYS A 1 110 ? -15.120 -3.313 -24.865 1.00 0.00 107 LYS A N 4
ATOM 8662 C CA . LYS A 1 110 ? -15.282 -4.668 -24.352 1.00 0.00 107 LYS A CA 4
ATOM 8663 C C . LYS A 1 110 ? -14.988 -5.703 -25.430 1.00 0.00 107 LYS A C 4
ATOM 8664 O O . LYS A 1 110 ? -14.733 -5.358 -26.584 1.00 0.00 107 LYS A O 4
ATOM 8683 N N . VAL A 1 111 ? -15.026 -6.975 -25.047 1.00 0.00 108 VAL A N 4
ATOM 8684 C CA . VAL A 1 111 ? -14.778 -8.065 -25.984 1.00 0.00 108 VAL A CA 4
ATOM 8685 C C . VAL A 1 111 ? -15.774 -8.039 -27.136 1.00 0.00 108 VAL A C 4
ATOM 8686 O O . VAL A 1 111 ? -15.467 -8.474 -28.245 1.00 0.00 108 VAL A O 4
ATOM 8699 N N . LYS A 1 112 ? -16.970 -7.526 -26.865 1.00 0.00 109 LYS A N 4
ATOM 8700 C CA . LYS A 1 112 ? -17.990 -7.377 -27.896 1.00 0.00 109 LYS A CA 4
ATOM 8701 C C . LYS A 1 112 ? -17.524 -6.439 -29.002 1.00 0.00 109 LYS A C 4
ATOM 8702 O O . LYS A 1 112 ? -18.037 -6.477 -30.120 1.00 0.00 109 LYS A O 4
ATOM 8721 N N . ASP A 1 113 ? -16.547 -5.597 -28.683 1.00 0.00 110 ASP A N 4
ATOM 8722 C CA . ASP A 1 113 ? -16.049 -4.607 -29.631 1.00 0.00 110 ASP A CA 4
ATOM 8723 C C . ASP A 1 113 ? -14.798 -5.106 -30.342 1.00 0.00 110 ASP A C 4
ATOM 8724 O O . ASP A 1 113 ? -14.246 -4.421 -31.203 1.00 0.00 110 ASP A O 4
ATOM 8733 N N . GLY A 1 114 ? -14.354 -6.304 -29.978 1.00 0.00 111 GLY A N 4
ATOM 8734 C CA . GLY A 1 114 ? -13.149 -6.884 -30.558 1.00 0.00 111 GLY A CA 4
ATOM 8735 C C . GLY A 1 114 ? -11.914 -6.518 -29.745 1.00 0.00 111 GLY A C 4
ATOM 8736 O O . GLY A 1 114 ? -10.788 -6.610 -30.233 1.00 0.00 111 GLY A O 4
ATOM 8740 N N . PHE A 1 115 ? -12.133 -6.102 -28.502 1.00 0.00 112 PHE A N 4
ATOM 8741 C CA . PHE A 1 115 ? -11.039 -5.713 -27.621 1.00 0.00 112 PHE A CA 4
ATOM 8742 C C . PHE A 1 115 ? -11.049 -6.530 -26.335 1.00 0.00 112 PHE A C 4
ATOM 8743 O O . PHE A 1 115 ? -11.871 -6.299 -25.448 1.00 0.00 112 PHE A O 4
ATOM 8760 N N . GLN A 1 116 ? -10.131 -7.486 -26.240 1.00 0.00 113 GLN A N 4
ATOM 8761 C CA . GLN A 1 116 ? -10.032 -8.338 -25.062 1.00 0.00 113 GLN A CA 4
ATOM 8762 C C . GLN A 1 116 ? -8.596 -8.418 -24.559 1.00 0.00 113 GLN A C 4
ATOM 8763 O O . GLN A 1 116 ? -7.702 -8.871 -25.273 1.00 0.00 113 GLN A O 4
ATOM 8777 N N . VAL A 1 117 ? -8.382 -7.974 -23.325 1.00 0.00 114 VAL A N 4
ATOM 8778 C CA . VAL A 1 117 ? -7.069 -8.061 -22.697 1.00 0.00 114 VAL A CA 4
ATOM 8779 C C . VAL A 1 117 ? -6.885 -9.398 -21.989 1.00 0.00 114 VAL A C 4
ATOM 8780 O O . VAL A 1 117 ? -7.778 -9.865 -21.283 1.00 0.00 114 VAL A O 4
ATOM 8793 N N . ASP A 1 118 ? -5.720 -10.008 -22.181 1.00 0.00 115 ASP A N 4
ATOM 8794 C CA . ASP A 1 118 ? -5.439 -11.320 -21.610 1.00 0.00 115 ASP A CA 4
ATOM 8795 C C . ASP A 1 118 ? -5.252 -11.235 -20.101 1.00 0.00 115 ASP A C 4
ATOM 8796 O O . ASP A 1 118 ? -4.286 -10.643 -19.618 1.00 0.00 115 ASP A O 4
ATOM 8805 N N . ASN A 1 119 ? -6.181 -11.829 -19.360 1.00 0.00 116 ASN A N 4
ATOM 8806 C CA . ASN A 1 119 ? -6.143 -11.786 -17.903 1.00 0.00 116 ASN A CA 4
ATOM 8807 C C . ASN A 1 119 ? -5.639 -13.103 -17.327 1.00 0.00 116 ASN A C 4
ATOM 8808 O O . ASN A 1 119 ? -5.801 -13.373 -16.137 1.00 0.00 116 ASN A O 4
ATOM 8819 N N . SER A 1 120 ? -5.028 -13.920 -18.178 1.00 0.00 117 SER A N 4
ATOM 8820 C CA . SER A 1 120 ? -4.512 -15.218 -17.758 1.00 0.00 117 SER A CA 4
ATOM 8821 C C . SER A 1 120 ? -3.035 -15.132 -17.393 1.00 0.00 117 SER A C 4
ATOM 8822 O O . SER A 1 120 ? -2.283 -14.361 -17.989 1.00 0.00 117 SER A O 4
ATOM 8830 N N . THR A 1 121 ? -2.626 -15.927 -16.411 1.00 0.00 118 THR A N 4
ATOM 8831 C CA . THR A 1 121 ? -1.218 -16.036 -16.049 1.00 0.00 118 THR A CA 4
ATOM 8832 C C . THR A 1 121 ? -0.562 -17.225 -16.741 1.00 0.00 118 THR A C 4
ATOM 8833 O O . THR A 1 121 ? 0.658 -17.383 -16.699 1.00 0.00 118 THR A O 4
ATOM 8844 N N . ASP A 1 122 ? -1.379 -18.058 -17.376 1.00 0.00 119 ASP A N 4
ATOM 8845 C CA . ASP A 1 122 ? -0.897 -19.299 -17.971 1.00 0.00 119 ASP A CA 4
ATOM 8846 C C . ASP A 1 122 ? -0.649 -19.134 -19.464 1.00 0.00 119 ASP A C 4
ATOM 8847 O O . ASP A 1 122 ? 0.234 -19.778 -20.031 1.00 0.00 119 ASP A O 4
ATOM 8856 N N . ASN A 1 123 ? -1.433 -18.268 -20.097 1.00 0.00 120 ASN A N 4
ATOM 8857 C CA . ASN A 1 123 ? -1.330 -18.050 -21.535 1.00 0.00 120 ASN A CA 4
ATOM 8858 C C . ASN A 1 123 ? 0.043 -17.508 -21.913 1.00 0.00 120 ASN A C 4
ATOM 8859 O O . ASN A 1 123 ? 0.625 -17.914 -22.919 1.00 0.00 120 ASN A O 4
ATOM 8870 N N . GLY A 1 124 ? 0.555 -16.590 -21.101 1.00 0.00 121 GLY A N 4
ATOM 8871 C CA . GLY A 1 124 ? 1.856 -15.983 -21.355 1.00 0.00 121 GLY A CA 4
ATOM 8872 C C . GLY A 1 124 ? 1.707 -14.603 -21.982 1.00 0.00 121 GLY A C 4
ATOM 8873 O O . GLY A 1 124 ? 2.666 -13.834 -22.049 1.00 0.00 121 GLY A O 4
ATOM 8877 N N . ASN A 1 125 ? 0.499 -14.294 -22.441 1.00 0.00 122 ASN A N 4
ATOM 8878 C CA . ASN A 1 125 ? 0.212 -12.992 -23.030 1.00 0.00 122 ASN A CA 4
ATOM 8879 C C . ASN A 1 125 ? -0.474 -12.073 -22.027 1.00 0.00 122 ASN A C 4
ATOM 8880 O O . ASN A 1 125 ? -1.071 -11.064 -22.402 1.00 0.00 122 ASN A O 4
ATOM 8891 N N . GLY A 1 126 ? -0.385 -12.429 -20.750 1.00 0.00 123 GLY A N 4
ATOM 8892 C CA . GLY A 1 126 ? -1.111 -11.717 -19.704 1.00 0.00 123 GLY A CA 4
ATOM 8893 C C . GLY A 1 126 ? -0.784 -10.229 -19.723 1.00 0.00 123 GLY A C 4
ATOM 8894 O O . GLY A 1 126 ? 0.365 -9.833 -19.531 1.00 0.00 123 GLY A O 4
ATOM 8898 N N . GLY A 1 127 ? -1.803 -9.408 -19.955 1.00 0.00 124 GLY A N 4
ATOM 8899 C CA . GLY A 1 127 ? -1.630 -7.960 -19.978 1.00 0.00 124 GLY A CA 4
ATOM 8900 C C . GLY A 1 127 ? -1.748 -7.414 -21.395 1.00 0.00 124 GLY A C 4
ATOM 8901 O O . GLY A 1 127 ? -1.964 -6.218 -21.594 1.00 0.00 124 GLY A O 4
ATOM 8905 N N . ASN A 1 128 ? -1.604 -8.296 -22.378 1.00 0.00 125 ASN A N 4
ATOM 8906 C CA . ASN A 1 128 ? -1.581 -7.887 -23.777 1.00 0.00 125 ASN A CA 4
ATOM 8907 C C . ASN A 1 128 ? -2.977 -7.922 -24.385 1.00 0.00 125 ASN A C 4
ATOM 8908 O O . ASN A 1 128 ? -3.869 -8.602 -23.877 1.00 0.00 125 ASN A O 4
ATOM 8919 N N . LEU A 1 129 ? -3.161 -7.184 -25.474 1.00 0.00 126 LEU A N 4
ATOM 8920 C CA . LEU A 1 129 ? -4.490 -6.953 -26.028 1.00 0.00 126 LEU A CA 4
ATOM 8921 C C . LEU A 1 129 ? -4.729 -7.811 -27.264 1.00 0.00 126 LEU A C 4
ATOM 8922 O O . LEU A 1 129 ? -3.926 -7.809 -28.197 1.00 0.00 126 LEU A O 4
ATOM 8938 N N . TYR A 1 130 ? -5.837 -8.544 -27.264 1.00 0.00 127 TYR A N 4
ATOM 8939 C CA . TYR A 1 130 ? -6.277 -9.267 -28.451 1.00 0.00 127 TYR A CA 4
ATOM 8940 C C . TYR A 1 130 ? -7.183 -8.403 -29.319 1.00 0.00 127 TYR A C 4
ATOM 8941 O O . TYR A 1 130 ? -8.120 -7.777 -28.824 1.00 0.00 127 TYR A O 4
ATOM 8959 N N . VAL A 1 131 ? -6.897 -8.372 -30.616 1.00 0.00 128 VAL A N 4
ATOM 8960 C CA . VAL A 1 131 ? -7.714 -7.621 -31.563 1.00 0.00 128 VAL A CA 4
ATOM 8961 C C . VAL A 1 131 ? -8.459 -8.554 -32.509 1.00 0.00 128 VAL A C 4
ATOM 8962 O O . VAL A 1 131 ? -7.847 -9.354 -33.216 1.00 0.00 128 VAL A O 4
ATOM 8975 N N . TYR A 1 132 ? -9.783 -8.445 -32.517 1.00 0.00 129 TYR A N 4
ATOM 8976 C CA . TYR A 1 132 ? -10.620 -9.340 -33.308 1.00 0.00 129 TYR A CA 4
ATOM 8977 C C . TYR A 1 132 ? -11.198 -8.624 -34.522 1.00 0.00 129 TYR A C 4
ATOM 8978 O O . TYR A 1 132 ? -11.193 -7.395 -34.590 1.00 0.00 129 TYR A O 4
ATOM 8996 N N . PRO A 1 133 ? -11.696 -9.400 -35.478 1.00 0.00 130 PRO A N 4
ATOM 8997 C CA . PRO A 1 133 ? -12.269 -8.842 -36.697 1.00 0.00 130 PRO A CA 4
ATOM 8998 C C . PRO A 1 133 ? -13.368 -7.836 -36.379 1.00 0.00 130 PRO A C 4
ATOM 8999 O O . PRO A 1 133 ? -13.637 -6.927 -37.164 1.00 0.00 130 PRO A O 4
ATOM 9010 N N . ASN A 1 134 ? -14.000 -8.004 -35.222 1.00 0.00 131 ASN A N 4
ATOM 9011 C CA . ASN A 1 134 ? -15.050 -7.092 -34.783 1.00 0.00 131 ASN A CA 4
ATOM 9012 C C . ASN A 1 134 ? -14.507 -5.683 -34.582 1.00 0.00 131 ASN A C 4
ATOM 9013 O O . ASN A 1 134 ? -15.230 -4.700 -34.745 1.00 0.00 131 ASN A O 4
ATOM 9024 N N . ALA A 1 135 ? -13.230 -5.592 -34.227 1.00 0.00 132 ALA A N 4
ATOM 9025 C CA . ALA A 1 135 ? -12.585 -4.302 -34.011 1.00 0.00 132 ALA A CA 4
ATOM 9026 C C . ALA A 1 135 ? -12.166 -3.668 -35.331 1.00 0.00 132 ALA A C 4
ATOM 9027 O O . ALA A 1 135 ? -11.721 -4.358 -36.248 1.00 0.00 132 ALA A O 4
ATOM 9034 N N . THR A 1 136 ? -12.311 -2.350 -35.421 1.00 0.00 133 THR A N 4
ATOM 9035 C CA . THR A 1 136 ? -11.888 -1.612 -36.605 1.00 0.00 133 THR A CA 4
ATOM 9036 C C . THR A 1 136 ? -10.379 -1.697 -36.798 1.00 0.00 133 THR A C 4
ATOM 9037 O O . THR A 1 136 ? -9.613 -1.551 -35.846 1.00 0.00 133 THR A O 4
ATOM 9048 N N . THR A 1 137 ? -9.959 -1.935 -38.036 1.00 0.00 134 THR A N 4
ATOM 9049 C CA . THR A 1 137 ? -8.548 -2.147 -38.338 1.00 0.00 134 THR A CA 4
ATOM 9050 C C . THR A 1 137 ? -7.733 -0.888 -38.076 1.00 0.00 134 THR A C 4
ATOM 9051 O O . THR A 1 137 ? -6.650 -0.947 -37.495 1.00 0.00 134 THR A O 4
ATOM 9062 N N . GLY A 1 138 ? -8.260 0.253 -38.508 1.00 0.00 135 GLY A N 4
ATOM 9063 C CA . GLY A 1 138 ? -7.614 1.537 -38.265 1.00 0.00 135 GLY A CA 4
ATOM 9064 C C . GLY A 1 138 ? -7.464 1.804 -36.773 1.00 0.00 135 GLY A C 4
ATOM 9065 O O . GLY A 1 138 ? -6.408 2.239 -36.313 1.00 0.00 135 GLY A O 4
ATOM 9069 N N . SER A 1 139 ? -8.527 1.541 -36.020 1.00 0.00 136 SER A N 4
ATOM 9070 C CA . SER A 1 139 ? -8.496 1.693 -34.570 1.00 0.00 136 SER A CA 4
ATOM 9071 C C . SER A 1 139 ? -7.431 0.802 -33.946 1.00 0.00 136 SER A C 4
ATOM 9072 O O . SER A 1 139 ? -6.701 1.225 -33.050 1.00 0.00 136 SER A O 4
ATOM 9080 N N . ALA A 1 140 ? -7.346 -0.435 -34.425 1.00 0.00 137 ALA A N 4
ATOM 9081 C CA . ALA A 1 140 ? -6.351 -1.380 -33.932 1.00 0.00 137 ALA A CA 4
ATOM 9082 C C . ALA A 1 140 ? -4.941 -0.826 -34.087 1.00 0.00 137 ALA A C 4
ATOM 9083 O O . ALA A 1 140 ? -4.116 -0.941 -33.180 1.00 0.00 137 ALA A O 4
ATOM 9090 N N . ASP A 1 141 ? -4.670 -0.225 -35.240 1.00 0.00 138 ASP A N 4
ATOM 9091 C CA . ASP A 1 141 ? -3.352 0.332 -35.522 1.00 0.00 138 ASP A CA 4
ATOM 9092 C C . ASP A 1 141 ? -3.101 1.593 -34.705 1.00 0.00 138 ASP A C 4
ATOM 9093 O O . ASP A 1 141 ? -1.957 2.013 -34.530 1.00 0.00 138 ASP A O 4
ATOM 9102 N N . SER A 1 142 ? -4.176 2.193 -34.207 1.00 0.00 139 SER A N 4
ATOM 9103 C CA . SER A 1 142 ? -4.075 3.412 -33.413 1.00 0.00 139 SER A CA 4
ATOM 9104 C C . SER A 1 142 ? -4.025 3.097 -31.924 1.00 0.00 139 SER A C 4
ATOM 9105 O O . SER A 1 142 ? -4.068 3.999 -31.087 1.00 0.00 139 SER A O 4
ATOM 9113 N N . VAL A 1 143 ? -3.934 1.812 -31.598 1.00 0.00 140 VAL A N 4
ATOM 9114 C CA . VAL A 1 143 ? -3.837 1.379 -30.210 1.00 0.00 140 VAL A CA 4
ATOM 9115 C C . VAL A 1 143 ? -2.460 1.684 -29.633 1.00 0.00 140 VAL A C 4
ATOM 9116 O O . VAL A 1 143 ? -1.439 1.428 -30.270 1.00 0.00 140 VAL A O 4
ATOM 9129 N N . ARG A 1 144 ? -2.440 2.234 -28.423 1.00 0.00 141 ARG A N 4
ATOM 9130 C CA . ARG A 1 144 ? -1.188 2.539 -27.742 1.00 0.00 141 ARG A CA 4
ATOM 9131 C C . ARG A 1 144 ? -1.222 2.074 -26.292 1.00 0.00 141 ARG A C 4
ATOM 9132 O O . ARG A 1 144 ? -2.290 1.978 -25.686 1.00 0.00 141 ARG A O 4
ATOM 9153 N N . CYS A 1 145 ? -0.049 1.786 -25.740 1.00 0.00 142 CYS A N 4
ATOM 9154 C CA . CYS A 1 145 ? 0.054 1.279 -24.377 1.00 0.00 142 CYS A CA 4
ATOM 9155 C C . CYS A 1 145 ? 0.436 2.387 -23.404 1.00 0.00 142 CYS A C 4
ATOM 9156 O O . CYS A 1 145 ? 1.498 2.997 -23.530 1.00 0.00 142 CYS A O 4
ATOM 9163 N N . ARG A 1 146 ? -0.435 2.644 -22.435 1.00 0.00 143 ARG A N 4
ATOM 9164 C CA . ARG A 1 146 ? -0.147 3.610 -21.382 1.00 0.00 143 ARG A CA 4
ATOM 9165 C C . ARG A 1 146 ? 0.387 2.921 -20.132 1.00 0.00 143 ARG A C 4
ATOM 9166 O O . ARG A 1 146 ? -0.275 2.056 -19.558 1.00 0.00 143 ARG A O 4
ATOM 9187 N N . LEU A 1 147 ? 1.587 3.309 -19.716 1.00 0.00 144 LEU A N 4
ATOM 9188 C CA . LEU A 1 147 ? 2.259 2.655 -18.598 1.00 0.00 144 LEU A CA 4
ATOM 9189 C C . LEU A 1 147 ? 2.259 3.543 -17.361 1.00 0.00 144 LEU A C 4
ATOM 9190 O O . LEU A 1 147 ? 2.701 4.691 -17.409 1.00 0.00 144 LEU A O 4
ATOM 9206 N N . ARG A 1 148 ? 1.761 3.006 -16.253 1.00 0.00 145 ARG A N 4
ATOM 9207 C CA . ARG A 1 148 ? 1.896 3.659 -14.956 1.00 0.00 145 ARG A CA 4
ATOM 9208 C C . ARG A 1 148 ? 2.858 2.899 -14.053 1.00 0.00 145 ARG A C 4
ATOM 9209 O O . ARG A 1 148 ? 2.598 1.757 -13.674 1.00 0.00 145 ARG A O 4
ATOM 9230 N N . MET A 1 149 ? 3.972 3.539 -13.712 1.00 0.00 146 MET A N 4
ATOM 9231 C CA . MET A 1 149 ? 4.972 2.927 -12.845 1.00 0.00 146 MET A CA 4
ATOM 9232 C C . MET A 1 149 ? 4.887 3.482 -11.429 1.00 0.00 146 MET A C 4
ATOM 9233 O O . MET A 1 149 ? 5.159 4.660 -11.196 1.00 0.00 146 MET A O 4
ATOM 9247 N N . CYS A 1 150 ? 4.510 2.626 -10.486 1.00 0.00 147 CYS A N 4
ATOM 9248 C CA . CYS A 1 150 ? 4.307 3.048 -9.105 1.00 0.00 147 CYS A CA 4
ATOM 9249 C C . CYS A 1 150 ? 5.220 2.283 -8.155 1.00 0.00 147 CYS A C 4
ATOM 9250 O O . CYS A 1 150 ? 4.843 1.239 -7.623 1.00 0.00 147 CYS A O 4
ATOM 9257 N N . PRO A 1 151 ? 6.423 2.808 -7.947 1.00 0.00 148 PRO A N 4
ATOM 9258 C CA . PRO A 1 151 ? 7.359 2.224 -6.994 1.00 0.00 148 PRO A CA 4
ATOM 9259 C C . PRO A 1 151 ? 6.868 2.397 -5.563 1.00 0.00 148 PRO A C 4
ATOM 9260 O O . PRO A 1 151 ? 6.153 3.351 -5.253 1.00 0.00 148 PRO A O 4
ATOM 9271 N N . TRP A 1 152 ? 7.255 1.470 -4.693 1.00 0.00 149 TRP A N 4
ATOM 9272 C CA . TRP A 1 152 ? 6.792 1.475 -3.311 1.00 0.00 149 TRP A CA 4
ATOM 9273 C C . TRP A 1 152 ? 7.879 0.983 -2.364 1.00 0.00 149 TRP A C 4
ATOM 9274 O O . TRP A 1 152 ? 8.850 0.358 -2.790 1.00 0.00 149 TRP A O 4
ATOM 9295 N N . THR A 1 153 ? 7.711 1.270 -1.078 1.00 0.00 150 THR A N 4
ATOM 9296 C CA . THR A 1 153 ? 8.692 0.881 -0.071 1.00 0.00 150 THR A CA 4
ATOM 9297 C C . THR A 1 153 ? 8.012 0.453 1.223 1.00 0.00 150 THR A C 4
ATOM 9298 O O . THR A 1 153 ? 6.785 0.414 1.308 1.00 0.00 150 THR A O 4
ATOM 9309 N N . SER A 1 154 ? 8.818 0.133 2.230 1.00 0.00 151 SER A N 4
ATOM 9310 C CA . SER A 1 154 ? 8.301 -0.159 3.562 1.00 0.00 151 SER A CA 4
ATOM 9311 C C . SER A 1 154 ? 8.595 0.981 4.529 1.00 0.00 151 SER A C 4
ATOM 9312 O O . SER A 1 154 ? 8.106 0.992 5.658 1.00 0.00 151 SER A O 4
ATOM 9320 N N . ASN A 1 155 ? 9.397 1.940 4.078 1.00 0.00 152 ASN A N 4
ATOM 9321 C CA . ASN A 1 155 ? 9.734 3.102 4.893 1.00 0.00 152 ASN A CA 4
ATOM 9322 C C . ASN A 1 155 ? 8.637 4.157 4.830 1.00 0.00 152 ASN A C 4
ATOM 9323 O O . ASN A 1 155 ? 8.498 4.863 3.831 1.00 0.00 152 ASN A O 4
ATOM 9334 N N . SER A 1 156 ? 7.859 4.258 5.902 1.00 0.00 153 SER A N 4
ATOM 9335 C CA . SER A 1 156 ? 6.731 5.181 5.945 1.00 0.00 153 SER A CA 4
ATOM 9336 C C . SER A 1 156 ? 7.203 6.629 5.924 1.00 0.00 153 SER A C 4
ATOM 9337 O O . SER A 1 156 ? 6.422 7.544 5.661 1.00 0.00 153 SER A O 4
ATOM 9345 N N . LYS A 1 157 ? 8.487 6.832 6.203 1.00 0.00 154 LYS A N 4
ATOM 9346 C CA . LYS A 1 157 ? 9.064 8.171 6.226 1.00 0.00 154 LYS A CA 4
ATOM 9347 C C . LYS A 1 157 ? 9.647 8.542 4.868 1.00 0.00 154 LYS A C 4
ATOM 9348 O O . LYS A 1 157 ? 10.213 9.622 4.700 1.00 0.00 154 LYS A O 4
ATOM 9367 N N . MET A 1 158 ? 9.504 7.641 3.902 1.00 0.00 155 MET A N 4
ATOM 9368 C CA . MET A 1 158 ? 9.985 7.888 2.548 1.00 0.00 155 MET A CA 4
ATOM 9369 C C . MET A 1 158 ? 8.837 8.241 1.612 1.00 0.00 155 MET A C 4
ATOM 9370 O O . MET A 1 158 ? 7.846 7.516 1.528 1.00 0.00 155 MET A O 4
ATOM 9384 N N . THR A 1 159 ? 8.976 9.360 0.909 1.00 0.00 156 THR A N 4
ATOM 9385 C CA . THR A 1 159 ? 7.923 9.847 0.026 1.00 0.00 156 THR A CA 4
ATOM 9386 C C . THR A 1 159 ? 8.389 9.876 -1.424 1.00 0.00 156 THR A C 4
ATOM 9387 O O . THR A 1 159 ? 7.679 10.362 -2.304 1.00 0.00 156 THR A O 4
ATOM 9398 N N . ALA A 1 160 ? 9.586 9.353 -1.665 1.00 0.00 157 ALA A N 4
ATOM 9399 C CA . ALA A 1 160 ? 10.156 9.331 -3.007 1.00 0.00 157 ALA A CA 4
ATOM 9400 C C . ALA A 1 160 ? 11.273 8.302 -3.114 1.00 0.00 157 ALA A C 4
ATOM 9401 O O . ALA A 1 160 ? 11.936 7.986 -2.126 1.00 0.00 157 ALA A O 4
ATOM 9408 N N . PRO A 1 161 ? 11.478 7.781 -4.320 1.00 0.00 158 PRO A N 4
ATOM 9409 C CA . PRO A 1 161 ? 12.542 6.815 -4.567 1.00 0.00 158 PRO A CA 4
ATOM 9410 C C . PRO A 1 161 ? 13.912 7.479 -4.513 1.00 0.00 158 PRO A C 4
ATOM 9411 O O . PRO A 1 161 ? 14.046 8.671 -4.787 1.00 0.00 158 PRO A O 4
ATOM 9422 N N . ASP A 1 162 ? 14.928 6.699 -4.159 1.00 0.00 159 ASP A N 4
ATOM 9423 C CA . ASP A 1 162 ? 16.280 7.223 -4.011 1.00 0.00 159 ASP A CA 4
ATOM 9424 C C . ASP A 1 162 ? 17.061 7.105 -5.314 1.00 0.00 159 ASP A C 4
ATOM 9425 O O . ASP A 1 162 ? 16.533 6.645 -6.326 1.00 0.00 159 ASP A O 4
ATOM 9434 N N . GLU A 1 163 ? 18.322 7.524 -5.282 1.00 0.00 160 GLU A N 4
ATOM 9435 C CA . GLU A 1 163 ? 19.163 7.516 -6.473 1.00 0.00 160 GLU A CA 4
ATOM 9436 C C . GLU A 1 163 ? 19.238 6.123 -7.084 1.00 0.00 160 GLU A C 4
ATOM 9437 O O . GLU A 1 163 ? 19.084 5.956 -8.294 1.00 0.00 160 GLU A O 4
ATOM 9449 N N . GLU A 1 164 ? 19.476 5.124 -6.241 1.00 0.00 161 GLU A N 4
ATOM 9450 C CA . GLU A 1 164 ? 19.586 3.744 -6.699 1.00 0.00 161 GLU A CA 4
ATOM 9451 C C . GLU A 1 164 ? 18.359 3.331 -7.503 1.00 0.00 161 GLU A C 4
ATOM 9452 O O . GLU A 1 164 ? 18.479 2.815 -8.614 1.00 0.00 161 GLU A O 4
ATOM 9464 N N . MET A 1 165 ? 17.181 3.562 -6.935 1.00 0.00 162 MET A N 4
ATOM 9465 C CA . MET A 1 165 ? 15.931 3.178 -7.581 1.00 0.00 162 MET A CA 4
ATOM 9466 C C . MET A 1 165 ? 15.730 3.937 -8.886 1.00 0.00 162 MET A C 4
ATOM 9467 O O . MET A 1 165 ? 15.325 3.359 -9.895 1.00 0.00 162 MET A O 4
ATOM 9481 N N . LEU A 1 166 ? 16.015 5.234 -8.861 1.00 0.00 163 LEU A N 4
ATOM 9482 C CA . LEU A 1 166 ? 15.825 6.084 -10.030 1.00 0.00 163 LEU A CA 4
ATOM 9483 C C . LEU A 1 166 ? 16.716 5.641 -11.183 1.00 0.00 163 LEU A C 4
ATOM 9484 O O . LEU A 1 166 ? 16.304 5.660 -12.343 1.00 0.00 163 LEU A O 4
ATOM 9500 N N . ARG A 1 167 ? 17.941 5.243 -10.858 1.00 0.00 164 ARG A N 4
ATOM 9501 C CA . ARG A 1 167 ? 18.862 4.705 -11.852 1.00 0.00 164 ARG A CA 4
ATOM 9502 C C . ARG A 1 167 ? 18.360 3.378 -12.406 1.00 0.00 164 ARG A C 4
ATOM 9503 O O . ARG A 1 167 ? 18.403 3.141 -13.613 1.00 0.00 164 ARG A O 4
ATOM 9524 N N . LYS A 1 168 ? 17.883 2.513 -11.516 1.00 0.00 165 LYS A N 4
ATOM 9525 C CA . LYS A 1 168 ? 17.373 1.207 -11.915 1.00 0.00 165 LYS A CA 4
ATOM 9526 C C . LYS A 1 168 ? 16.081 1.340 -12.712 1.00 0.00 165 LYS A C 4
ATOM 9527 O O . LYS A 1 168 ? 15.787 0.515 -13.577 1.00 0.00 165 LYS A O 4
ATOM 9546 N N . MET A 1 169 ? 15.313 2.383 -12.415 1.00 0.00 166 MET A N 4
ATOM 9547 C CA . MET A 1 169 ? 14.050 2.624 -13.102 1.00 0.00 166 MET A CA 4
ATOM 9548 C C . MET A 1 169 ? 14.250 3.507 -14.328 1.00 0.00 166 MET A C 4
ATOM 9549 O O . MET A 1 169 ? 13.288 3.886 -14.995 1.00 0.00 166 MET A O 4
ATOM 9563 N N . SER A 1 170 ? 15.506 3.830 -14.619 1.00 0.00 167 SER A N 4
ATOM 9564 C CA . SER A 1 170 ? 15.827 4.769 -15.687 1.00 0.00 167 SER A CA 4
ATOM 9565 C C . SER A 1 170 ? 15.382 4.236 -17.043 1.00 0.00 167 SER A C 4
ATOM 9566 O O . SER A 1 170 ? 15.128 5.004 -17.970 1.00 0.00 167 SER A O 4
ATOM 9574 N N . GLU A 1 171 ? 15.288 2.915 -17.151 1.00 0.00 168 GLU A N 4
ATOM 9575 C CA . GLU A 1 171 ? 14.825 2.278 -18.378 1.00 0.00 168 GLU A CA 4
ATOM 9576 C C . GLU A 1 171 ? 13.380 2.654 -18.682 1.00 0.00 168 GLU A C 4
ATOM 9577 O O . GLU A 1 171 ? 12.956 2.643 -19.838 1.00 0.00 168 GLU A O 4
ATOM 9589 N N . VAL A 1 172 ? 12.628 2.986 -17.638 1.00 0.00 169 VAL A N 4
ATOM 9590 C CA . VAL A 1 172 ? 11.258 3.457 -17.800 1.00 0.00 169 VAL A CA 4
ATOM 9591 C C . VAL A 1 172 ? 11.196 4.979 -17.806 1.00 0.00 169 VAL A C 4
ATOM 9592 O O . VAL A 1 172 ? 10.446 5.576 -18.579 1.00 0.00 169 VAL A O 4
ATOM 9605 N N . LEU A 1 173 ? 11.988 5.602 -16.941 1.00 0.00 170 LEU A N 4
ATOM 9606 C CA . LEU A 1 173 ? 11.949 7.050 -16.770 1.00 0.00 170 LEU A CA 4
ATOM 9607 C C . LEU A 1 173 ? 12.386 7.766 -18.042 1.00 0.00 170 LEU A C 4
ATOM 9608 O O . LEU A 1 173 ? 11.969 8.894 -18.305 1.00 0.00 170 LEU A O 4
ATOM 9624 N N . ASN A 1 174 ? 13.228 7.104 -18.828 1.00 0.00 171 ASN A N 4
ATOM 9625 C CA . ASN A 1 174 ? 13.754 7.691 -20.054 1.00 0.00 171 ASN A CA 4
ATOM 9626 C C . ASN A 1 174 ? 12.796 7.481 -21.220 1.00 0.00 171 ASN A C 4
ATOM 9627 O O . ASN A 1 174 ? 13.104 7.828 -22.360 1.00 0.00 171 ASN A O 4
ATOM 9638 N N . LEU A 1 175 ? 11.631 6.912 -20.927 1.00 0.00 172 LEU A N 4
ATOM 9639 C CA . LEU A 1 175 ? 10.587 6.743 -21.930 1.00 0.00 172 LEU A CA 4
ATOM 9640 C C . LEU A 1 175 ? 9.786 8.026 -22.113 1.00 0.00 172 LEU A C 4
ATOM 9641 O O . LEU A 1 175 ? 9.691 8.845 -21.199 1.00 0.00 172 LEU A O 4
ATOM 9657 N N . PRO A 1 176 ? 9.212 8.195 -23.299 1.00 0.00 173 PRO A N 4
ATOM 9658 C CA . PRO A 1 176 ? 8.337 9.329 -23.572 1.00 0.00 173 PRO A CA 4
ATOM 9659 C C . PRO A 1 176 ? 7.162 9.364 -22.603 1.00 0.00 173 PRO A C 4
ATOM 9660 O O . PRO A 1 176 ? 6.616 8.323 -22.237 1.00 0.00 173 PRO A O 4
ATOM 9671 N N . ASN A 1 177 ? 6.777 10.567 -22.191 1.00 0.00 174 ASN A N 4
ATOM 9672 C CA . ASN A 1 177 ? 5.643 10.742 -21.292 1.00 0.00 174 ASN A CA 4
ATOM 9673 C C . ASN A 1 177 ? 4.322 10.593 -22.036 1.00 0.00 174 ASN A C 4
ATOM 9674 O O . ASN A 1 177 ? 4.186 11.041 -23.175 1.00 0.00 174 ASN A O 4
ATOM 9685 N N . TYR A 1 178 ? 3.351 9.959 -21.387 1.00 0.00 175 TYR A N 4
ATOM 9686 C CA . TYR A 1 178 ? 2.016 9.817 -21.955 1.00 0.00 175 TYR A CA 4
ATOM 9687 C C . TYR A 1 178 ? 0.970 9.634 -20.863 1.00 0.00 175 TYR A C 4
ATOM 9688 O O . TYR A 1 178 ? 1.097 8.756 -20.009 1.00 0.00 175 TYR A O 4
ATOM 9706 N N . GLY A 1 179 ? -0.064 10.468 -20.895 1.00 0.00 176 GLY A N 4
ATOM 9707 C CA . GLY A 1 179 ? -1.145 10.387 -19.920 1.00 0.00 176 GLY A CA 4
ATOM 9708 C C . GLY A 1 179 ? -2.478 10.785 -20.540 1.00 0.00 176 GLY A C 4
ATOM 9709 O O . GLY A 1 179 ? -3.088 9.998 -21.209 1.00 0.00 176 GLY A O 4
ATOM 9713 N N . ARG A 1 24 ? 1.704 -1.165 1.126 1.00 0.00 21 ARG A N 5
ATOM 9714 C CA . ARG A 1 24 ? 2.989 -0.523 0.877 1.00 0.00 21 ARG A CA 5
ATOM 9715 C C . ARG A 1 24 ? 2.832 0.985 0.730 1.00 0.00 21 ARG A C 5
ATOM 9716 O O . ARG A 1 24 ? 1.725 1.487 0.535 1.00 0.00 21 ARG A O 5
ATOM 9737 N N . HIS A 1 25 ? 3.946 1.702 0.826 1.00 0.00 22 HIS A N 5
ATOM 9738 C CA . HIS A 1 25 ? 3.928 3.159 0.756 1.00 0.00 22 HIS A CA 5
ATOM 9739 C C . HIS A 1 25 ? 4.308 3.648 -0.635 1.00 0.00 22 HIS A C 5
ATOM 9740 O O . HIS A 1 25 ? 5.333 3.248 -1.186 1.00 0.00 22 HIS A O 5
ATOM 9754 N N . SER A 1 26 ? 3.475 4.516 -1.199 1.00 0.00 23 SER A N 5
ATOM 9755 C CA . SER A 1 26 ? 3.727 5.069 -2.524 1.00 0.00 23 SER A CA 5
ATOM 9756 C C . SER A 1 26 ? 4.830 6.119 -2.482 1.00 0.00 23 SER A C 5
ATOM 9757 O O . SER A 1 26 ? 4.837 6.992 -1.614 1.00 0.00 23 SER A O 5
ATOM 9765 N N . LEU A 1 27 ? 5.761 6.030 -3.426 1.00 0.00 24 LEU A N 5
ATOM 9766 C CA . LEU A 1 27 ? 6.785 7.055 -3.591 1.00 0.00 24 LEU A CA 5
ATOM 9767 C C . LEU A 1 27 ? 6.543 7.877 -4.850 1.00 0.00 24 LEU A C 5
ATOM 9768 O O . LEU A 1 27 ? 7.486 8.349 -5.486 1.00 0.00 24 LEU A O 5
ATOM 9784 N N . GLY A 1 28 ? 5.274 8.046 -5.206 1.00 0.00 25 GLY A N 5
ATOM 9785 C CA . GLY A 1 28 ? 4.909 8.701 -6.456 1.00 0.00 25 GLY A CA 5
ATOM 9786 C C . GLY A 1 28 ? 4.551 7.681 -7.529 1.00 0.00 25 GLY A C 5
ATOM 9787 O O . GLY A 1 28 ? 4.458 6.484 -7.254 1.00 0.00 25 GLY A O 5
ATOM 9791 N N . CYS A 1 29 ? 4.352 8.161 -8.752 1.00 0.00 26 CYS A N 5
ATOM 9792 C CA . CYS A 1 29 ? 4.041 7.286 -9.876 1.00 0.00 26 CYS A CA 5
ATOM 9793 C C . CYS A 1 29 ? 4.262 7.998 -11.205 1.00 0.00 26 CYS A C 5
ATOM 9794 O O . CYS A 1 29 ? 3.883 9.158 -11.370 1.00 0.00 26 CYS A O 5
ATOM 9801 N N . TYR A 1 30 ? 4.878 7.297 -12.150 1.00 0.00 27 TYR A N 5
ATOM 9802 C CA . TYR A 1 30 ? 5.235 7.889 -13.434 1.00 0.00 27 TYR A CA 5
ATOM 9803 C C . TYR A 1 30 ? 4.330 7.378 -14.547 1.00 0.00 27 TYR A C 5
ATOM 9804 O O . TYR A 1 30 ? 3.828 6.256 -14.486 1.00 0.00 27 TYR A O 5
ATOM 9822 N N . PHE A 1 31 ? 4.124 8.209 -15.564 1.00 0.00 28 PHE A N 5
ATOM 9823 C CA . PHE A 1 31 ? 3.256 7.853 -16.680 1.00 0.00 28 PHE A CA 5
ATOM 9824 C C . PHE A 1 31 ? 3.998 7.944 -18.007 1.00 0.00 28 PHE A C 5
ATOM 9825 O O . PHE A 1 31 ? 4.406 9.026 -18.428 1.00 0.00 28 PHE A O 5
ATOM 9842 N N . LYS A 1 32 ? 4.171 6.801 -18.661 1.00 0.00 29 LYS A N 5
ATOM 9843 C CA . LYS A 1 32 ? 4.904 6.742 -19.920 1.00 0.00 29 LYS A CA 5
ATOM 9844 C C . LYS A 1 32 ? 4.029 6.199 -21.042 1.00 0.00 29 LYS A C 5
ATOM 9845 O O . LYS A 1 32 ? 2.985 5.598 -20.792 1.00 0.00 29 LYS A O 5
ATOM 9864 N N . GLY A 1 33 ? 4.462 6.413 -22.280 1.00 0.00 30 GLY A N 5
ATOM 9865 C CA . GLY A 1 33 ? 3.749 5.896 -23.442 1.00 0.00 30 GLY A CA 5
ATOM 9866 C C . GLY A 1 33 ? 4.542 4.791 -24.129 1.00 0.00 30 GLY A C 5
ATOM 9867 O O . GLY A 1 33 ? 5.706 4.978 -24.482 1.00 0.00 30 GLY A O 5
ATOM 9871 N N . ILE A 1 34 ? 3.905 3.640 -24.315 1.00 0.00 31 ILE A N 5
ATOM 9872 C CA . ILE A 1 34 ? 4.536 2.517 -24.997 1.00 0.00 31 ILE A CA 5
ATOM 9873 C C . ILE A 1 34 ? 3.852 2.225 -26.327 1.00 0.00 31 ILE A C 5
ATOM 9874 O O . ILE A 1 34 ? 2.626 2.139 -26.400 1.00 0.00 31 ILE A O 5
ATOM 9890 N N . ASN A 1 35 ? 4.652 2.073 -27.377 1.00 0.00 32 ASN A N 5
ATOM 9891 C CA . ASN A 1 35 ? 4.128 1.750 -28.698 1.00 0.00 32 ASN A CA 5
ATOM 9892 C C . ASN A 1 35 ? 3.871 0.255 -28.839 1.00 0.00 32 ASN A C 5
ATOM 9893 O O . ASN A 1 35 ? 4.802 -0.550 -28.807 1.00 0.00 32 ASN A O 5
ATOM 9904 N N . PRO A 1 36 ? 2.603 -0.110 -28.993 1.00 0.00 33 PRO A N 5
ATOM 9905 C CA . PRO A 1 36 ? 2.220 -1.511 -29.130 1.00 0.00 33 PRO A CA 5
ATOM 9906 C C . PRO A 1 36 ? 2.929 -2.162 -30.310 1.00 0.00 33 PRO A C 5
ATOM 9907 O O . PRO A 1 36 ? 3.102 -1.545 -31.361 1.00 0.00 33 PRO A O 5
ATOM 9918 N N . THR A 1 37 ? 3.337 -3.414 -30.131 1.00 0.00 34 THR A N 5
ATOM 9919 C CA . THR A 1 37 ? 3.928 -4.190 -31.215 1.00 0.00 34 THR A CA 5
ATOM 9920 C C . THR A 1 37 ? 2.925 -5.181 -31.793 1.00 0.00 34 THR A C 5
ATOM 9921 O O . THR A 1 37 ? 2.426 -6.057 -31.087 1.00 0.00 34 THR A O 5
ATOM 9932 N N . LYS A 1 38 ? 2.635 -5.036 -33.082 1.00 0.00 35 LYS A N 5
ATOM 9933 C CA . LYS A 1 38 ? 1.693 -5.920 -33.758 1.00 0.00 35 LYS A CA 5
ATOM 9934 C C . LYS A 1 38 ? 2.343 -7.253 -34.108 1.00 0.00 35 LYS A C 5
ATOM 9935 O O . LYS A 1 38 ? 3.289 -7.306 -34.895 1.00 0.00 35 LYS A O 5
ATOM 9954 N N . VAL A 1 39 ? 1.831 -8.328 -33.519 1.00 0.00 36 VAL A N 5
ATOM 9955 C CA . VAL A 1 39 ? 2.390 -9.658 -33.731 1.00 0.00 36 VAL A CA 5
ATOM 9956 C C . VAL A 1 39 ? 1.404 -10.560 -34.461 1.00 0.00 36 VAL A C 5
ATOM 9957 O O . VAL A 1 39 ? 0.258 -10.714 -34.038 1.00 0.00 36 VAL A O 5
ATOM 9970 N N . PRO A 1 40 ? 1.856 -11.155 -35.560 1.00 0.00 37 PRO A N 5
ATOM 9971 C CA . PRO A 1 40 ? 1.012 -12.040 -36.355 1.00 0.00 37 PRO A CA 5
ATOM 9972 C C . PRO A 1 40 ? 0.814 -13.382 -35.661 1.00 0.00 37 PRO A C 5
ATOM 9973 O O . PRO A 1 40 ? 1.648 -13.808 -34.863 1.00 0.00 37 PRO A O 5
ATOM 9984 N N . SER A 1 41 ? -0.296 -14.043 -35.971 1.00 0.00 38 SER A N 5
ATOM 9985 C CA . SER A 1 41 ? -0.621 -15.325 -35.356 1.00 0.00 38 SER A CA 5
ATOM 9986 C C . SER A 1 41 ? -1.532 -16.152 -36.253 1.00 0.00 38 SER A C 5
ATOM 9987 O O . SER A 1 41 ? -2.281 -15.607 -37.064 1.00 0.00 38 SER A O 5
ATOM 9995 N N . SER A 1 42 ? -1.464 -17.470 -36.104 1.00 0.00 39 SER A N 5
ATOM 9996 C CA . SER A 1 42 ? -2.359 -18.370 -36.821 1.00 0.00 39 SER A CA 5
ATOM 9997 C C . SER A 1 42 ? -3.786 -18.257 -36.300 1.00 0.00 39 SER A C 5
ATOM 9998 O O . SER A 1 42 ? -4.733 -18.690 -36.958 1.00 0.0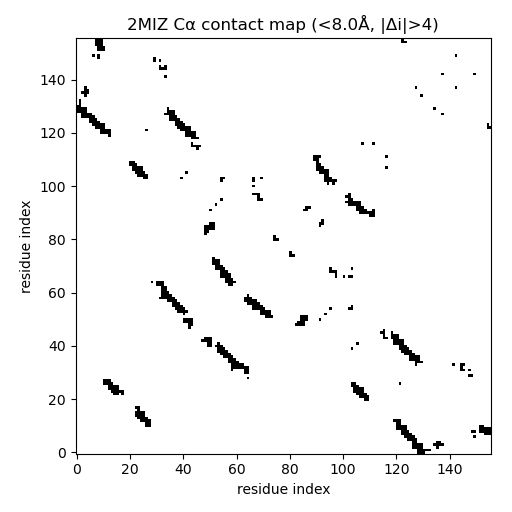0 39 SER A O 5
ATOM 10006 N N . ASP A 1 43 ? -3.934 -17.674 -35.116 1.00 0.00 40 ASP A N 5
ATOM 10007 C CA . ASP A 1 43 ? -5.252 -17.424 -34.544 1.00 0.00 40 ASP A CA 5
ATOM 10008 C C . ASP A 1 43 ? -5.965 -16.295 -35.277 1.00 0.00 40 ASP A C 5
ATOM 10009 O O . ASP A 1 43 ? -5.326 -15.424 -35.868 1.00 0.00 40 ASP A O 5
ATOM 10018 N N . PRO A 1 44 ? -7.293 -16.315 -35.236 1.00 0.00 41 PRO A N 5
ATOM 10019 C CA . PRO A 1 44 ? -8.095 -15.268 -35.859 1.00 0.00 41 PRO A CA 5
ATOM 10020 C C . PRO A 1 44 ? -8.084 -13.995 -35.023 1.00 0.00 41 PRO A C 5
ATOM 10021 O O . PRO A 1 44 ? -9.120 -13.566 -34.515 1.00 0.00 41 PRO A O 5
ATOM 10032 N N . ARG A 1 45 ? -6.908 -13.394 -34.884 1.00 0.00 42 ARG A N 5
ATOM 10033 C CA . ARG A 1 45 ? -6.728 -12.259 -33.986 1.00 0.00 42 ARG A CA 5
ATOM 10034 C C . ARG A 1 45 ? -5.290 -11.759 -34.011 1.00 0.00 42 ARG A C 5
ATOM 10035 O O . ARG A 1 45 ? -4.355 -12.536 -34.203 1.00 0.00 42 ARG A O 5
ATOM 10056 N N . THR A 1 46 ? -5.119 -10.456 -33.817 1.00 0.00 43 THR A N 5
ATOM 10057 C CA . THR A 1 46 ? -3.790 -9.857 -33.765 1.00 0.00 43 THR A CA 5
ATOM 10058 C C . THR A 1 46 ? -3.345 -9.626 -32.327 1.00 0.00 43 THR A C 5
ATOM 10059 O O . THR A 1 46 ? -4.128 -9.178 -31.489 1.00 0.00 43 THR A O 5
ATOM 10070 N N . VAL A 1 47 ? -2.084 -9.933 -32.046 1.00 0.00 44 VAL A N 5
ATOM 10071 C CA . VAL A 1 47 ? -1.548 -9.814 -30.696 1.00 0.00 44 VAL A CA 5
ATOM 10072 C C . VAL A 1 47 ? -0.763 -8.519 -30.527 1.00 0.00 44 VAL A C 5
ATOM 10073 O O . VAL A 1 47 ? 0.248 -8.303 -31.196 1.00 0.00 44 VAL A O 5
ATOM 10086 N N . LEU A 1 48 ? -1.234 -7.661 -29.629 1.00 0.00 45 LEU A N 5
ATOM 10087 C CA . LEU A 1 48 ? -0.560 -6.398 -29.350 1.00 0.00 45 LEU A CA 5
ATOM 10088 C C . LEU A 1 48 ? 0.287 -6.493 -28.088 1.00 0.00 45 LEU A C 5
ATOM 10089 O O . LEU A 1 48 ? -0.240 -6.609 -26.982 1.00 0.00 45 LEU A O 5
ATOM 10105 N N . LYS A 1 49 ? 1.604 -6.443 -28.261 1.00 0.00 46 LYS A N 5
ATOM 10106 C CA . LYS A 1 49 ? 2.529 -6.589 -27.143 1.00 0.00 46 LYS A CA 5
ATOM 10107 C C . LYS A 1 49 ? 2.965 -5.232 -26.607 1.00 0.00 46 LYS A C 5
ATOM 10108 O O . LYS A 1 49 ? 3.409 -4.368 -27.364 1.00 0.00 46 LYS A O 5
ATOM 10127 N N . CYS A 1 50 ? 2.835 -5.049 -25.297 1.00 0.00 47 CYS A N 5
ATOM 10128 C CA . CYS A 1 50 ? 3.301 -3.832 -24.644 1.00 0.00 47 CYS A CA 5
ATOM 10129 C C . CYS A 1 50 ? 4.646 -4.053 -23.963 1.00 0.00 47 CYS A C 5
ATOM 10130 O O . CYS A 1 50 ? 4.753 -4.835 -23.018 1.00 0.00 47 CYS A O 5
ATOM 10137 N N . THR A 1 51 ? 5.670 -3.359 -24.448 1.00 0.00 48 THR A N 5
ATOM 10138 C CA . THR A 1 51 ? 7.018 -3.508 -23.913 1.00 0.00 48 THR A CA 5
ATOM 10139 C C . THR A 1 51 ? 7.095 -3.023 -22.471 1.00 0.00 48 THR A C 5
ATOM 10140 O O . THR A 1 51 ? 6.657 -1.917 -22.154 1.00 0.00 48 THR A O 5
ATOM 10151 N N . LEU A 1 52 ? 7.656 -3.856 -21.601 1.00 0.00 49 LEU A N 5
ATOM 10152 C CA . LEU A 1 52 ? 7.898 -3.468 -20.216 1.00 0.00 49 LEU A CA 5
ATOM 10153 C C . LEU A 1 52 ? 9.297 -3.872 -19.768 1.00 0.00 49 LEU A C 5
ATOM 10154 O O . LEU A 1 52 ? 9.596 -5.058 -19.628 1.00 0.00 49 LEU A O 5
ATOM 10170 N N . PRO A 1 53 ? 10.151 -2.879 -19.546 1.00 0.00 50 PRO A N 5
ATOM 10171 C CA . PRO A 1 53 ? 11.520 -3.129 -19.110 1.00 0.00 50 PRO A CA 5
ATOM 10172 C C . PRO A 1 53 ? 11.550 -3.983 -17.849 1.00 0.00 50 PRO A C 5
ATOM 10173 O O . PRO A 1 53 ? 10.780 -3.755 -16.916 1.00 0.00 50 PRO A O 5
ATOM 10184 N N . ASP A 1 54 ? 12.443 -4.967 -17.828 1.00 0.00 51 ASP A N 5
ATOM 10185 C CA . ASP A 1 54 ? 12.520 -5.907 -16.716 1.00 0.00 51 ASP A CA 5
ATOM 10186 C C . ASP A 1 54 ? 13.324 -5.327 -15.560 1.00 0.00 51 ASP A C 5
ATOM 10187 O O . ASP A 1 54 ? 14.470 -5.715 -15.332 1.00 0.00 51 ASP A O 5
ATOM 10196 N N . VAL A 1 55 ? 12.717 -4.396 -14.832 1.00 0.00 52 VAL A N 5
ATOM 10197 C CA . VAL A 1 55 ? 13.398 -3.716 -13.736 1.00 0.00 52 VAL A CA 5
ATOM 10198 C C . VAL A 1 55 ? 13.124 -4.405 -12.406 1.00 0.00 52 VAL A C 5
ATOM 10199 O O . VAL A 1 55 ? 11.972 -4.563 -12.003 1.00 0.00 52 VAL A O 5
ATOM 10212 N N . LYS A 1 56 ? 14.191 -4.813 -11.727 1.00 0.00 53 LYS A N 5
ATOM 10213 C CA . LYS A 1 56 ? 14.066 -5.524 -10.460 1.00 0.00 53 LYS A CA 5
ATOM 10214 C C . LYS A 1 56 ? 13.997 -4.553 -9.288 1.00 0.00 53 LYS A C 5
ATOM 10215 O O . LYS A 1 56 ? 14.969 -4.383 -8.552 1.00 0.00 53 LYS A O 5
ATOM 10234 N N . VAL A 1 57 ? 12.842 -3.918 -9.120 1.00 0.00 54 VAL A N 5
ATOM 10235 C CA . VAL A 1 57 ? 12.599 -3.063 -7.964 1.00 0.00 54 VAL A CA 5
ATOM 10236 C C . VAL A 1 57 ? 11.226 -3.330 -7.360 1.00 0.00 54 VAL A C 5
ATOM 10237 O O . VAL A 1 57 ? 10.360 -3.924 -8.002 1.00 0.00 54 VAL A O 5
ATOM 10250 N N . ASN A 1 58 ? 11.033 -2.886 -6.123 1.00 0.00 55 ASN A N 5
ATOM 10251 C CA . ASN A 1 58 ? 9.732 -2.976 -5.471 1.00 0.00 55 ASN A CA 5
ATOM 10252 C C . ASN A 1 58 ? 8.746 -1.981 -6.069 1.00 0.00 55 ASN A C 5
ATOM 10253 O O . ASN A 1 58 ? 8.540 -0.895 -5.527 1.00 0.00 55 ASN A O 5
ATOM 10264 N N . ALA A 1 59 ? 8.138 -2.358 -7.188 1.00 0.00 56 ALA A N 5
ATOM 10265 C CA . ALA A 1 59 ? 7.220 -1.474 -7.897 1.00 0.00 56 ALA A CA 5
ATOM 10266 C C . ALA A 1 59 ? 6.167 -2.269 -8.658 1.00 0.00 56 ALA A C 5
ATOM 10267 O O . ALA A 1 59 ? 6.358 -3.449 -8.952 1.00 0.00 56 ALA A O 5
ATOM 10274 N N . SER A 1 60 ? 5.055 -1.616 -8.975 1.00 0.00 57 SER A N 5
ATOM 10275 C CA . SER A 1 60 ? 4.017 -2.225 -9.799 1.00 0.00 57 SER A CA 5
ATOM 10276 C C . SER A 1 60 ? 3.749 -1.397 -11.049 1.00 0.00 57 SER A C 5
ATOM 10277 O O . SER A 1 60 ? 4.015 -0.195 -11.078 1.00 0.00 57 SER A O 5
ATOM 10285 N N . TRP A 1 61 ? 3.222 -2.046 -12.081 1.00 0.00 58 TRP A N 5
ATOM 10286 C CA . TRP A 1 61 ? 2.925 -1.373 -13.340 1.00 0.00 58 TRP A CA 5
ATOM 10287 C C . TRP A 1 61 ? 1.491 -1.636 -13.781 1.00 0.00 58 TRP A C 5
ATOM 10288 O O . TRP A 1 61 ? 0.994 -2.757 -13.674 1.00 0.00 58 TRP A O 5
ATOM 10309 N N . THR A 1 62 ? 0.830 -0.596 -14.277 1.00 0.00 59 THR A N 5
ATOM 10310 C CA . THR A 1 62 ? -0.494 -0.741 -14.870 1.00 0.00 59 THR A CA 5
ATOM 10311 C C . THR A 1 62 ? -0.481 -0.361 -16.345 1.00 0.00 59 THR A C 5
ATOM 10312 O O . THR A 1 62 ? -0.023 0.720 -16.714 1.00 0.00 59 THR A O 5
ATOM 10323 N N . LEU A 1 63 ? -0.988 -1.256 -17.186 1.00 0.00 60 LEU A N 5
ATOM 10324 C CA . LEU A 1 63 ? -1.076 -0.998 -18.618 1.00 0.00 60 LEU A CA 5
ATOM 10325 C C . LEU A 1 63 ? -2.518 -0.761 -19.048 1.00 0.00 60 LEU A C 5
ATOM 10326 O O . LEU A 1 63 ? -3.351 -1.666 -18.987 1.00 0.00 60 LEU A O 5
ATOM 10342 N N . GLU A 1 64 ? -2.808 0.461 -19.482 1.00 0.00 61 GLU A N 5
ATOM 10343 C CA . GLU A 1 64 ? -4.131 0.799 -19.993 1.00 0.00 61 GLU A CA 5
ATOM 10344 C C . GLU A 1 64 ? -4.110 0.972 -21.506 1.00 0.00 61 GLU A C 5
ATOM 10345 O O . GLU A 1 64 ? -3.359 1.790 -22.037 1.00 0.00 61 GLU A O 5
ATOM 10357 N N . TRP A 1 65 ? -4.939 0.196 -22.197 1.00 0.00 62 TRP A N 5
ATOM 10358 C CA . TRP A 1 65 ? -4.998 0.243 -23.653 1.00 0.00 62 TRP A CA 5
ATOM 10359 C C . TRP A 1 65 ? -5.950 1.332 -24.131 1.00 0.00 62 TRP A C 5
ATOM 10360 O O . TRP A 1 65 ? -7.169 1.191 -24.032 1.00 0.00 62 TRP A O 5
ATOM 10381 N N . VAL A 1 66 ? -5.386 2.417 -24.650 1.00 0.00 63 VAL A N 5
ATOM 10382 C CA . VAL A 1 66 ? -6.171 3.594 -25.004 1.00 0.00 63 VAL A CA 5
ATOM 10383 C C . VAL A 1 66 ? -6.143 3.844 -26.506 1.00 0.00 63 VAL A C 5
ATOM 10384 O O . VAL A 1 66 ? -5.081 3.819 -27.129 1.00 0.00 63 VAL A O 5
ATOM 10397 N N . VAL A 1 67 ? -7.315 4.085 -27.083 1.00 0.00 64 VAL A N 5
ATOM 10398 C CA . VAL A 1 67 ? -7.443 4.223 -28.529 1.00 0.00 64 VAL A CA 5
ATOM 10399 C C . VAL A 1 67 ? -7.668 5.676 -28.925 1.00 0.00 64 VAL A C 5
ATOM 10400 O O . VAL A 1 67 ? -8.630 6.308 -28.488 1.00 0.00 64 VAL A O 5
ATOM 10413 N N . VAL A 1 68 ? -6.775 6.202 -29.757 1.00 0.00 65 VAL A N 5
ATOM 10414 C CA . VAL A 1 68 ? -6.812 7.611 -30.130 1.00 0.00 65 VAL A CA 5
ATOM 10415 C C . VAL A 1 68 ? -8.010 7.914 -31.020 1.00 0.00 65 VAL A C 5
ATOM 10416 O O . VAL A 1 68 ? -8.747 8.871 -30.782 1.00 0.00 65 VAL A O 5
ATOM 10429 N N . ASN A 1 69 ? -8.200 7.092 -32.047 1.00 0.00 66 ASN A N 5
ATOM 10430 C CA . ASN A 1 69 ? -9.213 7.356 -33.062 1.00 0.00 66 ASN A CA 5
ATOM 10431 C C . ASN A 1 69 ? -10.617 7.237 -32.483 1.00 0.00 66 ASN A C 5
ATOM 10432 O O . ASN A 1 69 ? -11.557 7.863 -32.973 1.00 0.00 66 ASN A O 5
ATOM 10443 N N . LEU A 1 70 ? -10.754 6.428 -31.437 1.00 0.00 67 LEU A N 5
ATOM 10444 C CA . LEU A 1 70 ? -12.038 6.246 -30.772 1.00 0.00 67 LEU A CA 5
ATOM 10445 C C . LEU A 1 70 ? -12.157 7.144 -29.547 1.00 0.00 67 LEU A C 5
ATOM 10446 O O . LEU A 1 70 ? -13.256 7.392 -29.052 1.00 0.00 67 LEU A O 5
ATOM 10462 N N . HIS A 1 71 ? -11.018 7.628 -29.062 1.00 0.00 68 HIS A N 5
ATOM 10463 C CA . HIS A 1 71 ? -10.993 8.508 -27.900 1.00 0.00 68 HIS A CA 5
ATOM 10464 C C . HIS A 1 71 ? -11.556 7.811 -26.669 1.00 0.00 68 HIS A C 5
ATOM 10465 O O . HIS A 1 71 ? -12.367 8.379 -25.938 1.00 0.00 68 HIS A O 5
ATOM 10479 N N . THR A 1 72 ? -11.120 6.576 -26.443 1.00 0.00 69 THR A N 5
ATOM 10480 C CA . THR A 1 72 ? -11.632 5.772 -25.340 1.00 0.00 69 THR A CA 5
ATOM 10481 C C . THR A 1 72 ? -10.595 4.762 -24.867 1.00 0.00 69 THR A C 5
ATOM 10482 O O . THR A 1 72 ? -9.429 4.827 -25.254 1.00 0.00 69 THR A O 5
ATOM 10493 N N . SER A 1 73 ? -11.027 3.828 -24.026 1.00 0.00 70 SER A N 5
ATOM 10494 C CA . SER A 1 73 ? -10.111 2.896 -23.379 1.00 0.00 70 SER A CA 5
ATOM 10495 C C . SER A 1 73 ? -10.751 1.525 -23.205 1.00 0.00 70 SER A C 5
ATOM 10496 O O . SER A 1 73 ? -11.966 1.413 -23.046 1.00 0.00 70 SER A O 5
ATOM 10504 N N . VAL A 1 74 ? -9.926 0.484 -23.235 1.00 0.00 71 VAL A N 5
ATOM 10505 C CA . VAL A 1 74 ? -10.402 -0.878 -23.028 1.00 0.00 71 VAL A CA 5
ATOM 10506 C C . VAL A 1 74 ? -10.766 -1.118 -21.569 1.00 0.00 71 VAL A C 5
ATOM 10507 O O . VAL A 1 74 ? -10.076 -0.652 -20.662 1.00 0.00 71 VAL A O 5
ATOM 10520 N N . ASP A 1 75 ? -11.855 -1.847 -21.348 1.00 0.00 72 ASP A N 5
ATOM 10521 C CA . ASP A 1 75 ? -12.483 -1.907 -20.034 1.00 0.00 72 ASP A CA 5
ATOM 10522 C C . ASP A 1 75 ? -11.743 -2.868 -19.112 1.00 0.00 72 ASP A C 5
ATOM 10523 O O . ASP A 1 75 ? -12.207 -3.171 -18.013 1.00 0.00 72 ASP A O 5
ATOM 10532 N N . VAL A 1 76 ? -10.589 -3.344 -19.567 1.00 0.00 73 VAL A N 5
ATOM 10533 C CA . VAL A 1 76 ? -9.690 -4.116 -18.716 1.00 0.00 73 VAL A CA 5
ATOM 10534 C C . VAL A 1 76 ? -8.272 -3.562 -18.768 1.00 0.00 73 VAL A C 5
ATOM 10535 O O . VAL A 1 76 ? -7.755 -3.253 -19.841 1.00 0.00 73 VAL A O 5
ATOM 10548 N N . THR A 1 77 ? -7.648 -3.439 -17.601 1.00 0.00 74 THR A N 5
ATOM 10549 C CA . THR A 1 77 ? -6.256 -3.013 -17.519 1.00 0.00 74 THR A CA 5
ATOM 10550 C C . THR A 1 77 ? -5.376 -4.115 -16.942 1.00 0.00 74 THR A C 5
ATOM 10551 O O . THR A 1 77 ? -5.858 -5.005 -16.241 1.00 0.00 74 THR A O 5
ATOM 10562 N N . SER A 1 78 ? -4.083 -4.050 -17.241 1.00 0.00 75 SER A N 5
ATOM 10563 C CA . SER A 1 78 ? -3.159 -5.118 -16.880 1.00 0.00 75 SER A CA 5
ATOM 10564 C C . SER A 1 78 ? -2.189 -4.665 -15.796 1.00 0.00 75 SER A C 5
ATOM 10565 O O . SER A 1 78 ? -1.561 -3.612 -15.912 1.00 0.00 75 SER A O 5
ATOM 10573 N N . TYR A 1 79 ? -2.070 -5.465 -14.743 1.00 0.00 76 TYR A N 5
ATOM 10574 C CA . TYR A 1 79 ? -1.198 -5.133 -13.622 1.00 0.00 76 TYR A CA 5
ATOM 10575 C C . TYR A 1 79 ? 0.008 -6.061 -13.569 1.00 0.00 76 TYR A C 5
ATOM 10576 O O . TYR A 1 79 ? -0.129 -7.280 -13.675 1.00 0.00 76 TYR A O 5
ATOM 10594 N N . TYR A 1 80 ? 1.190 -5.478 -13.404 1.00 0.00 77 TYR A N 5
ATOM 10595 C CA . TYR A 1 80 ? 2.410 -6.256 -13.222 1.00 0.00 77 TYR A CA 5
ATOM 10596 C C . TYR A 1 80 ? 3.042 -5.980 -11.864 1.00 0.00 77 TYR A C 5
ATOM 10597 O O . TYR A 1 80 ? 2.775 -4.952 -11.241 1.00 0.00 77 TYR A O 5
ATOM 10615 N N . GLU A 1 81 ? 3.881 -6.904 -11.409 1.00 0.00 78 GLU A N 5
ATOM 10616 C CA . GLU A 1 81 ? 4.529 -6.776 -10.109 1.00 0.00 78 GLU A CA 5
ATOM 10617 C C . GLU A 1 81 ? 5.943 -7.342 -10.140 1.00 0.00 78 GLU A C 5
ATOM 10618 O O . GLU A 1 81 ? 6.185 -8.401 -10.719 1.00 0.00 78 GLU A O 5
ATOM 10630 N N . SER A 1 82 ? 6.874 -6.630 -9.515 1.00 0.00 79 SER A N 5
ATOM 10631 C CA . SER A 1 82 ? 8.259 -7.080 -9.436 1.00 0.00 79 SER A CA 5
ATOM 10632 C C . SER A 1 82 ? 8.800 -6.950 -8.018 1.00 0.00 79 SER A C 5
ATOM 10633 O O . SER A 1 82 ? 8.046 -6.711 -7.075 1.00 0.00 79 SER A O 5
ATOM 10641 N N . SER A 1 83 ? 10.112 -7.109 -7.874 1.00 0.00 80 SER A N 5
ATOM 10642 C CA . SER A 1 83 ? 10.770 -6.914 -6.588 1.00 0.00 80 SER A CA 5
ATOM 10643 C C . SER A 1 83 ? 12.275 -6.746 -6.759 1.00 0.00 80 SER A C 5
ATOM 10644 O O . SER A 1 83 ? 12.807 -6.919 -7.856 1.00 0.00 80 SER A O 5
ATOM 10652 N N . PRO A 1 84 ? 12.955 -6.407 -5.669 1.00 0.00 81 PRO A N 5
ATOM 10653 C CA . PRO A 1 84 ? 14.401 -6.225 -5.695 1.00 0.00 81 PRO A CA 5
ATOM 10654 C C . PRO A 1 84 ? 15.098 -7.434 -6.305 1.00 0.00 81 PRO A C 5
ATOM 10655 O O . PRO A 1 84 ? 16.178 -7.314 -6.883 1.00 0.00 81 PRO A O 5
ATOM 10666 N N . ASN A 1 85 ? 14.475 -8.600 -6.171 1.00 0.00 82 ASN A N 5
ATOM 10667 C CA . ASN A 1 85 ? 15.069 -9.845 -6.642 1.00 0.00 82 ASN A CA 5
ATOM 10668 C C . ASN A 1 85 ? 14.325 -10.386 -7.856 1.00 0.00 82 ASN A C 5
ATOM 10669 O O . ASN A 1 85 ? 14.917 -11.028 -8.724 1.00 0.00 82 ASN A O 5
ATOM 10680 N N . SER A 1 86 ? 13.024 -10.122 -7.913 1.00 0.00 83 SER A N 5
ATOM 10681 C CA . SER A 1 86 ? 12.163 -10.726 -8.922 1.00 0.00 83 SER A CA 5
ATOM 10682 C C . SER A 1 86 ? 11.949 -9.784 -10.100 1.00 0.00 83 SER A C 5
ATOM 10683 O O . SER A 1 86 ? 11.876 -8.567 -9.928 1.00 0.00 83 SER A O 5
ATOM 10691 N N . GLU A 1 87 ? 11.849 -10.354 -11.296 1.00 0.00 84 GLU A N 5
ATOM 10692 C CA . GLU A 1 87 ? 11.552 -9.575 -12.493 1.00 0.00 84 GLU A CA 5
ATOM 10693 C C . GLU A 1 87 ? 10.060 -9.297 -12.613 1.00 0.00 84 GLU A C 5
ATOM 10694 O O . GLU A 1 87 ? 9.235 -10.046 -12.090 1.00 0.00 84 GLU A O 5
ATOM 10706 N N . PRO A 1 88 ? 9.719 -8.215 -13.305 1.00 0.00 85 PRO A N 5
ATOM 10707 C CA . PRO A 1 88 ? 8.323 -7.867 -13.544 1.00 0.00 85 PRO A CA 5
ATOM 10708 C C . PRO A 1 88 ? 7.573 -9.018 -14.202 1.00 0.00 85 PRO A C 5
ATOM 10709 O O . PRO A 1 88 ? 7.970 -9.505 -15.261 1.00 0.00 85 PRO A O 5
ATOM 10720 N N . ARG A 1 89 ? 6.487 -9.448 -13.570 1.00 0.00 86 ARG A N 5
ATOM 10721 C CA . ARG A 1 89 ? 5.628 -10.481 -14.138 1.00 0.00 86 ARG A CA 5
ATOM 10722 C C . ARG A 1 89 ? 4.158 -10.096 -14.030 1.00 0.00 86 ARG A C 5
ATOM 10723 O O . ARG A 1 89 ? 3.760 -9.382 -13.109 1.00 0.00 86 ARG A O 5
ATOM 10744 N N . PHE A 1 90 ? 3.356 -10.573 -14.975 1.00 0.00 87 PHE A N 5
ATOM 10745 C CA . PHE A 1 90 ? 1.931 -10.266 -14.997 1.00 0.00 87 PHE A CA 5
ATOM 10746 C C . PHE A 1 90 ? 1.253 -10.706 -13.705 1.00 0.00 87 PHE A C 5
ATOM 10747 O O . PHE A 1 90 ? 1.215 -11.894 -13.386 1.00 0.00 87 PHE A O 5
ATOM 10764 N N . LEU A 1 91 ? 0.719 -9.740 -12.965 1.00 0.00 88 LEU A N 5
ATOM 10765 C CA . LEU A 1 91 ? 0.062 -10.023 -11.694 1.00 0.00 88 LEU A CA 5
ATOM 10766 C C . LEU A 1 91 ? -1.388 -10.440 -11.905 1.00 0.00 88 LEU A C 5
ATOM 10767 O O . LEU A 1 91 ? -1.796 -11.528 -11.499 1.00 0.00 88 LEU A O 5
ATOM 10783 N N . ARG A 1 92 ? -2.162 -9.569 -12.543 1.00 0.00 89 ARG A N 5
ATOM 10784 C CA . ARG A 1 92 ? -3.588 -9.806 -12.732 1.00 0.00 89 ARG A CA 5
ATOM 10785 C C . ARG A 1 92 ? -4.213 -8.733 -13.613 1.00 0.00 89 ARG A C 5
ATOM 10786 O O . ARG A 1 92 ? -3.682 -7.629 -13.735 1.00 0.00 89 ARG A O 5
ATOM 10807 N N . ALA A 1 93 ? -5.344 -9.063 -14.227 1.00 0.00 90 ALA A N 5
ATOM 10808 C CA . ALA A 1 93 ? -6.136 -8.079 -14.956 1.00 0.00 90 ALA A CA 5
ATOM 10809 C C . ALA A 1 93 ? -7.288 -7.560 -14.105 1.00 0.00 90 ALA A C 5
ATOM 10810 O O . ALA A 1 93 ? -7.975 -8.332 -13.435 1.00 0.00 90 ALA A O 5
ATOM 10817 N N . ILE A 1 94 ? -7.496 -6.248 -14.136 1.00 0.00 91 ILE A N 5
ATOM 10818 C CA . ILE A 1 94 ? -8.537 -5.618 -13.333 1.00 0.00 91 ILE A CA 5
ATOM 10819 C C . ILE A 1 94 ? -9.378 -4.665 -14.171 1.00 0.00 91 ILE A C 5
ATOM 10820 O O . ILE A 1 94 ? -8.852 -3.921 -14.999 1.00 0.00 91 ILE A O 5
ATOM 10836 N N . LEU A 1 95 ? -10.689 -4.691 -13.952 1.00 0.00 92 LEU A N 5
ATOM 10837 C CA . LEU A 1 95 ? -11.615 -3.896 -14.750 1.00 0.00 92 LEU A CA 5
ATOM 10838 C C . LEU A 1 95 ? -11.280 -2.412 -14.665 1.00 0.00 92 LEU A C 5
ATOM 10839 O O . LEU A 1 95 ? -10.917 -1.907 -13.603 1.00 0.00 92 LEU A O 5
ATOM 10855 N N . ASN A 1 96 ? -11.405 -1.718 -15.791 1.00 0.00 93 ASN A N 5
ATOM 10856 C CA . ASN A 1 96 ? -11.098 -0.294 -15.852 1.00 0.00 93 ASN A CA 5
ATOM 10857 C C . ASN A 1 96 ? -12.222 0.538 -15.249 1.00 0.00 93 ASN A C 5
ATOM 10858 O O . ASN A 1 96 ? -12.968 1.204 -15.967 1.00 0.00 93 ASN A O 5
ATOM 10869 N N . PHE A 1 97 ? -12.339 0.496 -13.926 1.00 0.00 94 PHE A N 5
ATOM 10870 C CA . PHE A 1 97 ? -13.485 1.080 -13.239 1.00 0.00 94 PHE A CA 5
ATOM 10871 C C . PHE A 1 97 ? -13.544 2.588 -13.451 1.00 0.00 94 PHE A C 5
ATOM 10872 O O . PHE A 1 97 ? -14.623 3.161 -13.602 1.00 0.00 94 PHE A O 5
ATOM 10889 N N . THR A 1 98 ? -12.378 3.225 -13.460 1.00 0.00 95 THR A N 5
ATOM 10890 C CA . THR A 1 98 ? -12.297 4.670 -13.635 1.00 0.00 95 THR A CA 5
ATOM 10891 C C . THR A 1 98 ? -10.943 5.081 -14.199 1.00 0.00 95 THR A C 5
ATOM 10892 O O . THR A 1 98 ? -9.915 4.494 -13.862 1.00 0.00 95 THR A O 5
ATOM 10903 N N . PRO A 1 99 ? -10.949 6.094 -15.059 1.00 0.00 96 PRO A N 5
ATOM 10904 C CA . PRO A 1 99 ? -9.714 6.633 -15.617 1.00 0.00 96 PRO A CA 5
ATOM 10905 C C . PRO A 1 99 ? -8.981 7.497 -14.600 1.00 0.00 96 PRO A C 5
ATOM 10906 O O . PRO A 1 99 ? -9.538 7.862 -13.564 1.00 0.00 96 PRO A O 5
ATOM 10917 N N . MET A 1 100 ? -7.728 7.822 -14.901 1.00 0.00 97 MET A N 5
ATOM 10918 C CA . MET A 1 100 ? -6.937 8.697 -14.043 1.00 0.00 97 MET A CA 5
ATOM 10919 C C . MET A 1 100 ? -7.269 10.162 -14.295 1.00 0.00 97 MET A C 5
ATOM 10920 O O . MET A 1 100 ? -6.875 11.038 -13.525 1.00 0.00 97 MET A O 5
ATOM 10934 N N . HIS A 1 101 ? -7.995 10.422 -15.376 1.00 0.00 98 HIS A N 5
ATOM 10935 C CA . HIS A 1 101 ? -8.399 11.780 -15.721 1.00 0.00 98 HIS A CA 5
ATOM 10936 C C . HIS A 1 101 ? -9.856 12.031 -15.356 1.00 0.00 98 HIS A C 5
ATOM 10937 O O . HIS A 1 101 ? -10.692 12.270 -16.228 1.00 0.00 98 HIS A O 5
ATOM 10951 N N . GLY A 1 102 ? -10.155 11.975 -14.063 1.00 0.00 99 GLY A N 5
ATOM 10952 C CA . GLY A 1 102 ? -11.510 12.214 -13.579 1.00 0.00 99 GLY A CA 5
ATOM 10953 C C . GLY A 1 102 ? -12.444 11.076 -13.970 1.00 0.00 99 GLY A C 5
ATOM 10954 O O . GLY A 1 102 ? -12.218 9.922 -13.605 1.00 0.00 99 GLY A O 5
ATOM 10958 N N . LEU A 1 103 ? -13.493 11.407 -14.715 1.00 0.00 100 LEU A N 5
ATOM 10959 C CA . LEU A 1 103 ? -14.456 10.411 -15.168 1.00 0.00 100 LEU A CA 5
ATOM 10960 C C . LEU A 1 103 ? -14.427 10.265 -16.684 1.00 0.00 100 LEU A C 5
ATOM 10961 O O . LEU A 1 103 ? -14.097 11.209 -17.402 1.00 0.00 100 LEU A O 5
ATOM 10977 N N . ARG A 1 104 ? -14.774 9.077 -17.166 1.00 0.00 101 ARG A N 5
ATOM 10978 C CA . ARG A 1 104 ? -14.798 8.808 -18.599 1.00 0.00 101 ARG A CA 5
ATOM 10979 C C . ARG A 1 104 ? -15.967 9.515 -19.272 1.00 0.00 101 ARG A C 5
ATOM 10980 O O . ARG A 1 104 ? -17.015 9.722 -18.660 1.00 0.00 101 ARG A O 5
ATOM 11001 N N . THR A 1 105 ? -15.782 9.882 -20.535 1.00 0.00 102 THR A N 5
ATOM 11002 C CA . THR A 1 105 ? -16.845 10.506 -21.315 1.00 0.00 102 THR A CA 5
ATOM 11003 C C . THR A 1 105 ? -17.340 9.575 -22.415 1.00 0.00 102 THR A C 5
ATOM 11004 O O . THR A 1 105 ? -18.476 9.691 -22.875 1.00 0.00 102 THR A O 5
ATOM 11015 N N . LYS A 1 106 ? -16.481 8.652 -22.833 1.00 0.00 103 LYS A N 5
ATOM 11016 C CA . LYS A 1 106 ? -16.854 7.651 -23.825 1.00 0.00 103 LYS A CA 5
ATOM 11017 C C . LYS A 1 106 ? -17.038 6.281 -23.185 1.00 0.00 103 LYS A C 5
ATOM 11018 O O . LYS A 1 106 ? -16.604 6.050 -22.056 1.00 0.00 103 LYS A O 5
ATOM 11037 N N . ASN A 1 107 ? -17.683 5.376 -23.912 1.00 0.00 104 ASN A N 5
ATOM 11038 C CA . ASN A 1 107 ? -17.882 4.012 -23.437 1.00 0.00 104 ASN A CA 5
ATOM 11039 C C . ASN A 1 107 ? -16.623 3.174 -23.623 1.00 0.00 104 ASN A C 5
ATOM 11040 O O . ASN A 1 107 ? -15.895 3.340 -24.602 1.00 0.00 104 ASN A O 5
ATOM 11051 N N . LEU A 1 108 ? -16.371 2.274 -22.679 1.00 0.00 105 LEU A N 5
ATOM 11052 C CA . LEU A 1 108 ? -15.158 1.467 -22.694 1.00 0.00 105 LEU A CA 5
ATOM 11053 C C . LEU A 1 108 ? -15.294 0.284 -23.643 1.00 0.00 105 LEU A C 5
ATOM 11054 O O . LEU A 1 108 ? -16.397 -0.209 -23.882 1.00 0.00 105 LEU A O 5
ATOM 11070 N N . LEU A 1 109 ? -14.168 -0.168 -24.183 1.00 0.00 106 LEU A N 5
ATOM 11071 C CA . LEU A 1 109 ? -14.169 -1.230 -25.182 1.00 0.00 106 LEU A CA 5
ATOM 11072 C C . LEU A 1 109 ? -14.243 -2.603 -24.526 1.00 0.00 106 LEU A C 5
ATOM 11073 O O . LEU A 1 109 ? -13.497 -2.896 -23.592 1.00 0.00 106 LEU A O 5
ATOM 11089 N N . LYS A 1 110 ? -15.147 -3.442 -25.021 1.00 0.00 107 LYS A N 5
ATOM 11090 C CA . LYS A 1 110 ? -15.421 -4.730 -24.395 1.00 0.00 107 LYS A CA 5
ATOM 11091 C C . LYS A 1 110 ? -14.839 -5.875 -25.213 1.00 0.00 107 LYS A C 5
ATOM 11092 O O . LYS A 1 110 ? -14.476 -5.698 -26.376 1.00 0.00 107 LYS A O 5
ATOM 11111 N N . VAL A 1 111 ? -14.754 -7.050 -24.600 1.00 0.00 108 VAL A N 5
ATOM 11112 C CA . VAL A 1 111 ? -14.336 -8.255 -25.307 1.00 0.00 108 VAL A CA 5
ATOM 11113 C C . VAL A 1 111 ? -15.211 -8.509 -26.527 1.00 0.00 108 VAL A C 5
ATOM 11114 O O . VAL A 1 111 ? -14.720 -8.912 -27.582 1.00 0.00 108 VAL A O 5
ATOM 11127 N N . LYS A 1 112 ? -16.510 -8.272 -26.377 1.00 0.00 109 LYS A N 5
ATOM 11128 C CA . LYS A 1 112 ? -17.458 -8.485 -27.464 1.00 0.00 109 LYS A CA 5
ATOM 11129 C C . LYS A 1 112 ? -17.197 -7.525 -28.618 1.00 0.00 109 LYS A C 5
ATOM 11130 O O . LYS A 1 112 ? -17.668 -7.740 -29.735 1.00 0.00 109 LYS A O 5
ATOM 11149 N N . ASP A 1 113 ? -16.445 -6.465 -28.341 1.00 0.00 110 ASP A N 5
ATOM 11150 C CA . ASP A 1 113 ? -16.097 -5.485 -29.363 1.00 0.00 110 ASP A CA 5
ATOM 11151 C C . ASP A 1 113 ? -14.815 -5.876 -30.087 1.00 0.00 110 ASP A C 5
ATOM 11152 O O . ASP A 1 113 ? -14.387 -5.199 -31.022 1.00 0.00 110 ASP A O 5
ATOM 11161 N N . GLY A 1 114 ? -14.206 -6.973 -29.650 1.00 0.00 111 GLY A N 5
ATOM 11162 C CA . GLY A 1 114 ? -12.984 -7.470 -30.272 1.00 0.00 111 GLY A CA 5
ATOM 11163 C C . GLY A 1 114 ? -11.749 -6.990 -29.520 1.00 0.00 111 GLY A C 5
ATOM 11164 O O . GLY A 1 114 ? -10.646 -6.972 -30.067 1.00 0.00 111 GLY A O 5
ATOM 11168 N N . PHE A 1 115 ? -11.940 -6.603 -28.264 1.00 0.00 112 PHE A N 5
ATOM 11169 C CA . PHE A 1 115 ? -10.841 -6.129 -27.432 1.00 0.00 112 PHE A CA 5
ATOM 11170 C C . PHE A 1 115 ? -10.738 -6.934 -26.143 1.00 0.00 112 PHE A C 5
ATOM 11171 O O . PHE A 1 115 ? -11.433 -6.652 -25.167 1.00 0.00 112 PHE A O 5
ATOM 11188 N N . GLN A 1 116 ? -9.867 -7.937 -26.146 1.00 0.00 113 GLN A N 5
ATOM 11189 C CA . GLN A 1 116 ? -9.755 -8.858 -25.021 1.00 0.00 113 GLN A CA 5
ATOM 11190 C C . GLN A 1 116 ? -8.353 -8.833 -24.426 1.00 0.00 113 GLN A C 5
ATOM 11191 O O . GLN A 1 116 ? -7.365 -9.034 -25.133 1.00 0.00 113 GLN A O 5
ATOM 11205 N N . VAL A 1 117 ? -8.272 -8.585 -23.123 1.00 0.00 114 VAL A N 5
ATOM 11206 C CA . VAL A 1 117 ? -6.995 -8.588 -22.420 1.00 0.00 114 VAL A CA 5
ATOM 11207 C C . VAL A 1 117 ? -6.714 -9.948 -21.794 1.00 0.00 114 VAL A C 5
ATOM 11208 O O . VAL A 1 117 ? -7.546 -10.491 -21.067 1.00 0.00 114 VAL A O 5
ATOM 11221 N N . ASP A 1 118 ? -5.537 -10.494 -22.080 1.00 0.00 115 ASP A N 5
ATOM 11222 C CA . ASP A 1 118 ? -5.192 -11.843 -21.646 1.00 0.00 115 ASP A CA 5
ATOM 11223 C C . ASP A 1 118 ? -4.917 -11.886 -20.148 1.00 0.00 115 ASP A C 5
ATOM 11224 O O . ASP A 1 118 ? -3.961 -11.280 -19.665 1.00 0.00 115 ASP A O 5
ATOM 11233 N N . ASN A 1 119 ? -5.762 -12.606 -19.417 1.00 0.00 116 ASN A N 5
ATOM 11234 C CA . ASN A 1 119 ? -5.645 -12.684 -17.966 1.00 0.00 116 ASN A CA 5
ATOM 11235 C C . ASN A 1 119 ? -4.985 -13.989 -17.537 1.00 0.00 116 ASN A C 5
ATOM 11236 O O . ASN A 1 119 ? -5.060 -14.379 -16.372 1.00 0.00 116 ASN A O 5
ATOM 11247 N N . SER A 1 120 ? -4.340 -14.660 -18.485 1.00 0.00 117 SER A N 5
ATOM 11248 C CA . SER A 1 120 ? -3.635 -15.904 -18.198 1.00 0.00 117 SER A CA 5
ATOM 11249 C C . SER A 1 120 ? -2.144 -15.660 -18.008 1.00 0.00 117 SER A C 5
ATOM 11250 O O . SER A 1 120 ? -1.567 -14.768 -18.629 1.00 0.00 117 SER A O 5
ATOM 11258 N N . THR A 1 121 ? -1.524 -16.459 -17.146 1.00 0.00 118 THR A N 5
ATOM 11259 C CA . THR A 1 121 ? -0.076 -16.435 -16.983 1.00 0.00 118 THR A CA 5
ATOM 11260 C C . THR A 1 121 ? 0.579 -17.612 -17.696 1.00 0.00 118 THR A C 5
ATOM 11261 O O . THR A 1 121 ? 1.803 -17.737 -17.711 1.00 0.00 118 THR A O 5
ATOM 11272 N N . ASP A 1 122 ? -0.245 -18.472 -18.285 1.00 0.00 119 ASP A N 5
ATOM 11273 C CA . ASP A 1 122 ? 0.250 -19.665 -18.961 1.00 0.00 119 ASP A CA 5
ATOM 11274 C C . ASP A 1 122 ? 0.358 -19.441 -20.464 1.00 0.00 119 ASP A C 5
ATOM 11275 O O . ASP A 1 122 ? 1.216 -20.023 -21.128 1.00 0.00 119 ASP A O 5
ATOM 11284 N N . ASN A 1 123 ? -0.517 -18.594 -20.995 1.00 0.00 120 ASN A N 5
ATOM 11285 C CA . ASN A 1 123 ? -0.524 -18.296 -22.423 1.00 0.00 120 ASN A CA 5
ATOM 11286 C C . ASN A 1 123 ? 0.777 -17.633 -22.854 1.00 0.00 120 ASN A C 5
ATOM 11287 O O . ASN A 1 123 ? 1.308 -17.924 -23.926 1.00 0.00 120 ASN A O 5
ATOM 11298 N N . GLY A 1 124 ? 1.287 -16.739 -22.013 1.00 0.00 121 GLY A N 5
ATOM 11299 C CA . GLY A 1 124 ? 2.518 -16.019 -22.314 1.00 0.00 121 GLY A CA 5
ATOM 11300 C C . GLY A 1 124 ? 2.225 -14.601 -22.789 1.00 0.00 121 GLY A C 5
ATOM 11301 O O . GLY A 1 124 ? 3.121 -13.759 -22.850 1.00 0.00 121 GLY A O 5
ATOM 11305 N N . ASN A 1 125 ? 0.966 -14.344 -23.125 1.00 0.00 122 ASN A N 5
ATOM 11306 C CA . ASN A 1 125 ? 0.547 -13.020 -23.570 1.00 0.00 122 ASN A CA 5
ATOM 11307 C C . ASN A 1 125 ? -0.162 -12.263 -22.454 1.00 0.00 122 ASN A C 5
ATOM 11308 O O . ASN A 1 125 ? -0.900 -11.311 -22.708 1.00 0.00 122 ASN A O 5
ATOM 11319 N N . GLY A 1 126 ? 0.065 -12.693 -21.217 1.00 0.00 123 GLY A N 5
ATOM 11320 C CA . GLY A 1 126 ? -0.641 -12.135 -20.070 1.00 0.00 123 GLY A CA 5
ATOM 11321 C C . GLY A 1 126 ? -0.458 -10.625 -19.992 1.00 0.00 123 GLY A C 5
ATOM 11322 O O . GLY A 1 126 ? 0.660 -10.133 -19.838 1.00 0.00 123 GLY A O 5
ATOM 11326 N N . GLY A 1 127 ? -1.562 -9.894 -20.098 1.00 0.00 124 GLY A N 5
ATOM 11327 C CA . GLY A 1 127 ? -1.531 -8.439 -19.996 1.00 0.00 124 GLY A CA 5
ATOM 11328 C C . GLY A 1 127 ? -1.753 -7.787 -21.355 1.00 0.00 124 GLY A C 5
ATOM 11329 O O . GLY A 1 127 ? -2.126 -6.617 -21.439 1.00 0.00 124 GLY A O 5
ATOM 11333 N N . ASN A 1 128 ? -1.523 -8.551 -22.417 1.00 0.00 125 ASN A N 5
ATOM 11334 C CA . ASN A 1 128 ? -1.547 -8.010 -23.771 1.00 0.00 125 ASN A CA 5
ATOM 11335 C C . ASN A 1 128 ? -2.956 -8.037 -24.349 1.00 0.00 125 ASN A C 5
ATOM 11336 O O . ASN A 1 128 ? -3.839 -8.717 -23.827 1.00 0.00 125 ASN A O 5
ATOM 11347 N N . LEU A 1 129 ? -3.160 -7.293 -25.432 1.00 0.00 126 LEU A N 5
ATOM 11348 C CA . LEU A 1 129 ? -4.496 -7.086 -25.978 1.00 0.00 126 LEU A CA 5
ATOM 11349 C C . LEU A 1 129 ? -4.685 -7.860 -27.277 1.00 0.00 126 LEU A C 5
ATOM 11350 O O . LEU A 1 129 ? -3.872 -7.758 -28.195 1.00 0.00 126 LEU A O 5
ATOM 11366 N N . TYR A 1 130 ? -5.764 -8.633 -27.347 1.00 0.00 127 TYR A N 5
ATOM 11367 C CA . TYR A 1 130 ? -6.130 -9.328 -28.575 1.00 0.00 127 TYR A CA 5
ATOM 11368 C C . TYR A 1 130 ? -7.064 -8.480 -29.429 1.00 0.00 127 TYR A C 5
ATOM 11369 O O . TYR A 1 130 ? -8.045 -7.927 -28.932 1.00 0.00 127 TYR A O 5
ATOM 11387 N N . VAL A 1 131 ? -6.754 -8.382 -30.717 1.00 0.00 128 VAL A N 5
ATOM 11388 C CA . VAL A 1 131 ? -7.609 -7.670 -31.659 1.00 0.00 128 VAL A CA 5
ATOM 11389 C C . VAL A 1 131 ? -8.328 -8.637 -32.590 1.00 0.00 128 VAL A C 5
ATOM 11390 O O . VAL A 1 131 ? -7.698 -9.333 -33.386 1.00 0.00 128 VAL A O 5
ATOM 11403 N N . TYR A 1 132 ? -9.652 -8.676 -32.486 1.00 0.00 129 TYR A N 5
ATOM 11404 C CA . TYR A 1 132 ? -10.456 -9.603 -33.274 1.00 0.00 129 TYR A CA 5
ATOM 11405 C C . TYR A 1 132 ? -11.081 -8.907 -34.476 1.00 0.00 129 TYR A C 5
ATOM 11406 O O . TYR A 1 132 ? -11.127 -7.679 -34.539 1.00 0.00 129 TYR A O 5
ATOM 11424 N N . PRO A 1 133 ? -11.561 -9.699 -35.428 1.00 0.00 130 PRO A N 5
ATOM 11425 C CA . PRO A 1 133 ? -12.191 -9.160 -36.628 1.00 0.00 130 PRO A CA 5
ATOM 11426 C C . PRO A 1 133 ? -13.309 -8.188 -36.274 1.00 0.00 130 PRO A C 5
ATOM 11427 O O . PRO A 1 133 ? -13.604 -7.264 -37.032 1.00 0.00 130 PRO A O 5
ATOM 11438 N N . ASN A 1 134 ? -13.928 -8.402 -35.118 1.00 0.00 131 ASN A N 5
ATOM 11439 C CA . ASN A 1 134 ? -14.998 -7.530 -34.649 1.00 0.00 131 ASN A CA 5
ATOM 11440 C C . ASN A 1 134 ? -14.483 -6.123 -34.378 1.00 0.00 131 ASN A C 5
ATOM 11441 O O . ASN A 1 134 ? -15.219 -5.145 -34.508 1.00 0.00 131 ASN A O 5
ATOM 11452 N N . ALA A 1 135 ? -13.213 -6.026 -33.999 1.00 0.00 132 ALA A N 5
ATOM 11453 C CA . ALA A 1 135 ? -12.607 -4.742 -33.670 1.00 0.00 132 ALA A CA 5
ATOM 11454 C C . ALA A 1 135 ? -12.278 -3.949 -34.929 1.00 0.00 132 ALA A C 5
ATOM 11455 O O . ALA A 1 135 ? -11.880 -4.518 -35.946 1.00 0.00 132 ALA A O 5
ATOM 11462 N N . THR A 1 136 ? -12.448 -2.634 -34.855 1.00 0.00 133 THR A N 5
ATOM 11463 C CA . THR A 1 136 ? -12.104 -1.753 -35.965 1.00 0.00 133 THR A CA 5
ATOM 11464 C C . THR A 1 136 ? -10.595 -1.599 -36.099 1.00 0.00 133 THR A C 5
ATOM 11465 O O . THR A 1 136 ? -9.897 -1.346 -35.117 1.00 0.00 133 THR A O 5
ATOM 11476 N N . THR A 1 137 ? -10.096 -1.753 -37.321 1.00 0.00 134 THR A N 5
ATOM 11477 C CA . THR A 1 137 ? -8.658 -1.795 -37.562 1.00 0.00 134 THR A CA 5
ATOM 11478 C C . THR A 1 137 ? -8.022 -0.430 -37.334 1.00 0.00 134 THR A C 5
ATOM 11479 O O . THR A 1 137 ? -6.838 -0.333 -37.009 1.00 0.00 134 THR A O 5
ATOM 11490 N N . GLY A 1 138 ? -8.813 0.623 -37.507 1.00 0.00 135 GLY A N 5
ATOM 11491 C CA . GLY A 1 138 ? -8.351 1.980 -37.245 1.00 0.00 135 GLY A CA 5
ATOM 11492 C C . GLY A 1 138 ? -8.053 2.185 -35.765 1.00 0.00 135 GLY A C 5
ATOM 11493 O O . GLY A 1 138 ? -7.266 3.056 -35.395 1.00 0.00 135 GLY A O 5
ATOM 11497 N N . SER A 1 139 ? -8.687 1.377 -34.922 1.00 0.00 136 SER A N 5
ATOM 11498 C CA . SER A 1 139 ? -8.414 1.397 -33.490 1.00 0.00 136 SER A CA 5
ATOM 11499 C C . SER A 1 139 ? -7.195 0.549 -33.149 1.00 0.00 136 SER A C 5
ATOM 11500 O O . SER A 1 139 ? -6.432 0.877 -32.241 1.00 0.00 136 SER A O 5
ATOM 11508 N N . ALA A 1 140 ? -7.017 -0.544 -33.884 1.00 0.00 137 ALA A N 5
ATOM 11509 C CA . ALA A 1 140 ? -5.890 -1.442 -33.662 1.00 0.00 137 ALA A CA 5
ATOM 11510 C C . ALA A 1 140 ? -4.565 -0.735 -33.918 1.00 0.00 137 ALA A C 5
ATOM 11511 O O . ALA A 1 140 ? -3.559 -1.030 -33.272 1.00 0.00 137 ALA A O 5
ATOM 11518 N N . ASP A 1 141 ? -4.571 0.198 -34.863 1.00 0.00 138 ASP A N 5
ATOM 11519 C CA . ASP A 1 141 ? -3.357 0.912 -35.243 1.00 0.00 138 ASP A CA 5
ATOM 11520 C C . ASP A 1 141 ? -3.158 2.155 -34.386 1.00 0.00 138 ASP A C 5
ATOM 11521 O O . ASP A 1 141 ? -2.037 2.638 -34.227 1.00 0.00 138 ASP A O 5
ATOM 11530 N N . SER A 1 142 ? -4.253 2.669 -33.836 1.00 0.00 139 SER A N 5
ATOM 11531 C CA . SER A 1 142 ? -4.228 3.943 -33.126 1.00 0.00 139 SER A CA 5
ATOM 11532 C C . SER A 1 142 ? -4.259 3.734 -31.618 1.00 0.00 139 SER A C 5
ATOM 11533 O O . SER A 1 142 ? -4.152 4.688 -30.847 1.00 0.00 139 SER A O 5
ATOM 11541 N N . VAL A 1 143 ? -4.406 2.481 -31.202 1.00 0.00 140 VAL A N 5
ATOM 11542 C CA . VAL A 1 143 ? -4.314 2.126 -29.791 1.00 0.00 140 VAL A CA 5
ATOM 11543 C C . VAL A 1 143 ? -2.891 2.290 -29.273 1.00 0.00 140 VAL A C 5
ATOM 11544 O O . VAL A 1 143 ? -1.925 2.035 -29.992 1.00 0.00 140 VAL A O 5
ATOM 11557 N N . ARG A 1 144 ? -2.768 2.719 -28.022 1.00 0.00 141 ARG A N 5
ATOM 11558 C CA . ARG A 1 144 ? -1.464 2.870 -27.388 1.00 0.00 141 ARG A CA 5
ATOM 11559 C C . ARG A 1 144 ? -1.472 2.317 -25.969 1.00 0.00 141 ARG A C 5
ATOM 11560 O O . ARG A 1 144 ? -2.504 2.320 -25.298 1.00 0.00 141 ARG A O 5
ATOM 11581 N N . CYS A 1 145 ? -0.317 1.841 -25.518 1.00 0.00 142 CYS A N 5
ATOM 11582 C CA . CYS A 1 145 ? -0.202 1.233 -24.198 1.00 0.00 142 CYS A CA 5
ATOM 11583 C C . CYS A 1 145 ? 0.251 2.252 -23.160 1.00 0.00 142 CYS A C 5
ATOM 11584 O O . CYS A 1 145 ? 1.386 2.727 -23.196 1.00 0.00 142 CYS A O 5
ATOM 11591 N N . ARG A 1 146 ? -0.643 2.584 -22.235 1.00 0.00 143 ARG A N 5
ATOM 11592 C CA . ARG A 1 146 ? -0.348 3.571 -21.203 1.00 0.00 143 ARG A CA 5
ATOM 11593 C C . ARG A 1 146 ? 0.360 2.932 -20.016 1.00 0.00 143 ARG A C 5
ATOM 11594 O O . ARG A 1 146 ? -0.222 2.119 -19.298 1.00 0.00 143 ARG A O 5
ATOM 11615 N N . LEU A 1 147 ? 1.620 3.304 -19.814 1.00 0.00 144 LEU A N 5
ATOM 11616 C CA . LEU A 1 147 ? 2.452 2.672 -18.798 1.00 0.00 144 LEU A CA 5
ATOM 11617 C C . LEU A 1 147 ? 2.468 3.488 -17.512 1.00 0.00 144 LEU A C 5
ATOM 11618 O O . LEU A 1 147 ? 3.026 4.585 -17.469 1.00 0.00 144 LEU A O 5
ATOM 11634 N N . ARG A 1 148 ? 1.853 2.948 -16.466 1.00 0.00 145 ARG A N 5
ATOM 11635 C CA . ARG A 1 148 ? 1.863 3.588 -15.156 1.00 0.00 145 ARG A CA 5
ATOM 11636 C C . ARG A 1 148 ? 2.779 2.849 -14.189 1.00 0.00 145 ARG A C 5
ATOM 11637 O O . ARG A 1 148 ? 2.521 1.699 -13.831 1.00 0.00 145 ARG A O 5
ATOM 11658 N N . MET A 1 149 ? 3.849 3.515 -13.768 1.00 0.00 146 MET A N 5
ATOM 11659 C CA . MET A 1 149 ? 4.825 2.908 -12.871 1.00 0.00 146 MET A CA 5
ATOM 11660 C C . MET A 1 149 ? 4.771 3.543 -11.487 1.00 0.00 146 MET A C 5
ATOM 11661 O O . MET A 1 149 ? 5.067 4.727 -11.325 1.00 0.00 146 MET A O 5
ATOM 11675 N N . CYS A 1 150 ? 4.390 2.749 -10.492 1.00 0.00 147 CYS A N 5
ATOM 11676 C CA . CYS A 1 150 ? 4.220 3.251 -9.134 1.00 0.00 147 CYS A CA 5
ATOM 11677 C C . CYS A 1 150 ? 5.177 2.564 -8.169 1.00 0.00 147 CYS A C 5
ATOM 11678 O O . CYS A 1 150 ? 4.898 1.471 -7.676 1.00 0.00 147 CYS A O 5
ATOM 11685 N N . PRO A 1 151 ? 6.306 3.211 -7.902 1.00 0.00 148 PRO A N 5
ATOM 11686 C CA . PRO A 1 151 ? 7.281 2.691 -6.950 1.00 0.00 148 PRO A CA 5
ATOM 11687 C C . PRO A 1 151 ? 6.668 2.532 -5.565 1.00 0.00 148 PRO A C 5
ATOM 11688 O O . PRO A 1 151 ? 5.892 3.377 -5.118 1.00 0.00 148 PRO A O 5
ATOM 11699 N N . TRP A 1 152 ? 7.019 1.443 -4.889 1.00 0.00 149 TRP A N 5
ATOM 11700 C CA . TRP A 1 152 ? 6.556 1.204 -3.528 1.00 0.00 149 TRP A CA 5
ATOM 11701 C C . TRP A 1 152 ? 7.727 1.056 -2.565 1.00 0.00 149 TRP A C 5
ATOM 11702 O O . TRP A 1 152 ? 8.856 0.795 -2.980 1.00 0.00 149 TRP A O 5
ATOM 11723 N N . THR A 1 153 ? 7.451 1.225 -1.276 1.00 0.00 150 THR A N 5
ATOM 11724 C CA . THR A 1 153 ? 8.446 0.971 -0.240 1.00 0.00 150 THR A CA 5
ATOM 11725 C C . THR A 1 153 ? 7.784 0.579 1.074 1.00 0.00 150 THR A C 5
ATOM 11726 O O . THR A 1 153 ? 6.599 0.840 1.286 1.00 0.00 150 THR A O 5
ATOM 11737 N N . SER A 1 154 ? 8.555 -0.049 1.955 1.00 0.00 151 SER A N 5
ATOM 11738 C CA . SER A 1 154 ? 8.089 -0.351 3.304 1.00 0.00 151 SER A CA 5
ATOM 11739 C C . SER A 1 154 ? 8.374 0.804 4.255 1.00 0.00 151 SER A C 5
ATOM 11740 O O . SER A 1 154 ? 7.844 0.851 5.366 1.00 0.00 151 SER A O 5
ATOM 11748 N N . ASN A 1 155 ? 9.213 1.735 3.814 1.00 0.00 152 ASN A N 5
ATOM 11749 C CA . ASN A 1 155 ? 9.600 2.872 4.641 1.00 0.00 152 ASN A CA 5
ATOM 11750 C C . ASN A 1 155 ? 8.690 4.068 4.394 1.00 0.00 152 ASN A C 5
ATOM 11751 O O . ASN A 1 155 ? 8.877 4.815 3.434 1.00 0.00 152 ASN A O 5
ATOM 11762 N N . SER A 1 156 ? 7.703 4.245 5.267 1.00 0.00 153 SER A N 5
ATOM 11763 C CA . SER A 1 156 ? 6.669 5.251 5.060 1.00 0.00 153 SER A CA 5
ATOM 11764 C C . SER A 1 156 ? 7.231 6.659 5.211 1.00 0.00 153 SER A C 5
ATOM 11765 O O . SER A 1 156 ? 6.591 7.638 4.828 1.00 0.00 153 SER A O 5
ATOM 11773 N N . LYS A 1 157 ? 8.433 6.753 5.770 1.00 0.00 154 LYS A N 5
ATOM 11774 C CA . LYS A 1 157 ? 9.080 8.043 5.982 1.00 0.00 154 LYS A CA 5
ATOM 11775 C C . LYS A 1 157 ? 9.572 8.634 4.667 1.00 0.00 154 LYS A C 5
ATOM 11776 O O . LYS A 1 157 ? 9.790 9.841 4.561 1.00 0.00 154 LYS A O 5
ATOM 11795 N N . MET A 1 158 ? 9.745 7.777 3.667 1.00 0.00 155 MET A N 5
ATOM 11796 C CA . MET A 1 158 ? 10.218 8.213 2.358 1.00 0.00 155 MET A CA 5
ATOM 11797 C C . MET A 1 158 ? 9.109 8.898 1.571 1.00 0.00 155 MET A C 5
ATOM 11798 O O . MET A 1 158 ? 7.952 8.480 1.618 1.00 0.00 155 MET A O 5
ATOM 11812 N N . THR A 1 159 ? 9.468 9.953 0.848 1.00 0.00 156 THR A N 5
ATOM 11813 C CA . THR A 1 159 ? 8.524 10.641 -0.026 1.00 0.00 156 THR A CA 5
ATOM 11814 C C . THR A 1 159 ? 8.941 10.525 -1.486 1.00 0.00 156 THR A C 5
ATOM 11815 O O . THR A 1 159 ? 8.265 11.040 -2.377 1.00 0.00 156 THR A O 5
ATOM 11826 N N . ALA A 1 160 ? 10.058 9.847 -1.726 1.00 0.00 157 ALA A N 5
ATOM 11827 C CA . ALA A 1 160 ? 10.579 9.682 -3.077 1.00 0.00 157 ALA A CA 5
ATOM 11828 C C . ALA A 1 160 ? 11.593 8.547 -3.142 1.00 0.00 157 ALA A C 5
ATOM 11829 O O . ALA A 1 160 ? 12.240 8.222 -2.147 1.00 0.00 157 ALA A O 5
ATOM 11836 N N . PRO A 1 161 ? 11.727 7.947 -4.320 1.00 0.00 158 PRO A N 5
ATOM 11837 C CA . PRO A 1 161 ? 12.697 6.879 -4.530 1.00 0.00 158 PRO A CA 5
ATOM 11838 C C . PRO A 1 161 ? 14.121 7.420 -4.523 1.00 0.00 158 PRO A C 5
ATOM 11839 O O . PRO A 1 161 ? 14.351 8.594 -4.811 1.00 0.00 158 PRO A O 5
ATOM 11850 N N . ASP A 1 162 ? 15.075 6.556 -4.191 1.00 0.00 159 ASP A N 5
ATOM 11851 C CA . ASP A 1 162 ? 16.469 6.965 -4.066 1.00 0.00 159 ASP A CA 5
ATOM 11852 C C . ASP A 1 162 ? 17.220 6.769 -5.377 1.00 0.00 159 ASP A C 5
ATOM 11853 O O . ASP A 1 162 ? 16.638 6.360 -6.382 1.00 0.00 159 ASP A O 5
ATOM 11862 N N . GLU A 1 163 ? 18.516 7.063 -5.360 1.00 0.00 160 GLU A N 5
ATOM 11863 C CA . GLU A 1 163 ? 19.345 6.938 -6.552 1.00 0.00 160 GLU A CA 5
ATOM 11864 C C . GLU A 1 163 ? 19.274 5.530 -7.128 1.00 0.00 160 GLU A C 5
ATOM 11865 O O . GLU A 1 163 ? 19.097 5.350 -8.333 1.00 0.00 160 GLU A O 5
ATOM 11877 N N . GLU A 1 164 ? 19.412 4.534 -6.261 1.00 0.00 161 GLU A N 5
ATOM 11878 C CA . GLU A 1 164 ? 19.397 3.139 -6.686 1.00 0.00 161 GLU A CA 5
ATOM 11879 C C . GLU A 1 164 ? 18.136 2.819 -7.479 1.00 0.00 161 GLU A C 5
ATOM 11880 O O . GLU A 1 164 ? 18.205 2.277 -8.582 1.00 0.00 161 GLU A O 5
ATOM 11892 N N . MET A 1 165 ? 16.984 3.157 -6.909 1.00 0.00 162 MET A N 5
ATOM 11893 C CA . MET A 1 165 ? 15.702 2.853 -7.534 1.00 0.00 162 MET A CA 5
ATOM 11894 C C . MET A 1 165 ? 15.555 3.575 -8.868 1.00 0.00 162 MET A C 5
ATOM 11895 O O . MET A 1 165 ? 15.199 2.967 -9.877 1.00 0.00 162 MET A O 5
ATOM 11909 N N . LEU A 1 166 ? 15.831 4.874 -8.865 1.00 0.00 163 LEU A N 5
ATOM 11910 C CA . LEU A 1 166 ? 15.682 5.691 -10.064 1.00 0.00 163 LEU A CA 5
ATOM 11911 C C . LEU A 1 166 ? 16.636 5.238 -11.162 1.00 0.00 163 LEU A C 5
ATOM 11912 O O . LEU A 1 166 ? 16.278 5.221 -12.340 1.00 0.00 163 LEU A O 5
ATOM 11928 N N . ARG A 1 167 ? 17.851 4.871 -10.769 1.00 0.00 164 ARG A N 5
ATOM 11929 C CA . ARG A 1 167 ? 18.830 4.334 -11.707 1.00 0.00 164 ARG A CA 5
ATOM 11930 C C . ARG A 1 167 ? 18.344 3.028 -12.322 1.00 0.00 164 ARG A C 5
ATOM 11931 O O . ARG A 1 167 ? 18.426 2.834 -13.535 1.00 0.00 164 ARG A O 5
ATOM 11952 N N . LYS A 1 168 ? 17.839 2.134 -11.479 1.00 0.00 165 LYS A N 5
ATOM 11953 C CA . LYS A 1 168 ? 17.331 0.848 -11.940 1.00 0.00 165 LYS A CA 5
ATOM 11954 C C . LYS A 1 168 ? 16.082 1.023 -12.794 1.00 0.00 165 LYS A C 5
ATOM 11955 O O . LYS A 1 168 ? 15.830 0.240 -13.711 1.00 0.00 165 LYS A O 5
ATOM 11974 N N . MET A 1 169 ? 15.302 2.054 -12.489 1.00 0.00 166 MET A N 5
ATOM 11975 C CA . MET A 1 169 ? 14.066 2.322 -13.215 1.00 0.00 166 MET A CA 5
ATOM 11976 C C . MET A 1 169 ? 14.320 3.217 -14.421 1.00 0.00 166 MET A C 5
ATOM 11977 O O . MET A 1 169 ? 13.384 3.636 -15.103 1.00 0.00 166 MET A O 5
ATOM 11991 N N . SER A 1 170 ? 15.590 3.508 -14.679 1.00 0.00 167 SER A N 5
ATOM 11992 C CA . SER A 1 170 ? 15.964 4.421 -15.753 1.00 0.00 167 SER A CA 5
ATOM 11993 C C . SER A 1 170 ? 15.553 3.869 -17.113 1.00 0.00 167 SER A C 5
ATOM 11994 O O . SER A 1 170 ? 15.364 4.623 -18.067 1.00 0.00 167 SER A O 5
ATOM 12002 N N . GLU A 1 171 ? 15.417 2.550 -17.194 1.00 0.00 168 GLU A N 5
ATOM 12003 C CA . GLU A 1 171 ? 14.950 1.902 -18.414 1.00 0.00 168 GLU A CA 5
ATOM 12004 C C . GLU A 1 171 ? 13.526 2.324 -18.752 1.00 0.00 168 GLU A C 5
ATOM 12005 O O . GLU A 1 171 ? 13.118 2.290 -19.912 1.00 0.00 168 GLU A O 5
ATOM 12017 N N . VAL A 1 172 ? 12.774 2.722 -17.731 1.00 0.00 169 VAL A N 5
ATOM 12018 C CA . VAL A 1 172 ? 11.427 3.241 -17.929 1.00 0.00 169 VAL A CA 5
ATOM 12019 C C . VAL A 1 172 ? 11.422 4.764 -17.954 1.00 0.00 169 VAL A C 5
ATOM 12020 O O . VAL A 1 172 ? 10.731 5.379 -18.767 1.00 0.00 169 VAL A O 5
ATOM 12033 N N . LEU A 1 173 ? 12.196 5.368 -17.059 1.00 0.00 170 LEU A N 5
ATOM 12034 C CA . LEU A 1 173 ? 12.166 6.814 -16.871 1.00 0.00 170 LEU A CA 5
ATOM 12035 C C . LEU A 1 173 ? 12.677 7.541 -18.108 1.00 0.00 170 LEU A C 5
ATOM 12036 O O . LEU A 1 173 ? 12.289 8.678 -18.377 1.00 0.00 170 LEU A O 5
ATOM 12052 N N . ASN A 1 174 ? 13.551 6.878 -18.859 1.00 0.00 171 ASN A N 5
ATOM 12053 C CA . ASN A 1 174 ? 14.134 7.469 -20.058 1.00 0.00 171 ASN A CA 5
ATOM 12054 C C . ASN A 1 174 ? 13.303 7.144 -21.292 1.00 0.00 171 ASN A C 5
ATOM 12055 O O . ASN A 1 174 ? 13.765 7.299 -22.422 1.00 0.00 171 ASN A O 5
ATOM 12066 N N . LEU A 1 175 ? 12.073 6.693 -21.069 1.00 0.00 172 LEU A N 5
ATOM 12067 C CA . LEU A 1 175 ? 11.123 6.490 -22.156 1.00 0.00 172 LEU A CA 5
ATOM 12068 C C . LEU A 1 175 ? 10.253 7.723 -22.365 1.00 0.00 172 LEU A C 5
ATOM 12069 O O . LEU A 1 175 ? 10.033 8.503 -21.439 1.00 0.00 172 LEU A O 5
ATOM 12085 N N . PRO A 1 176 ? 9.762 7.894 -23.588 1.00 0.00 173 PRO A N 5
ATOM 12086 C CA . PRO A 1 176 ? 8.824 8.968 -23.893 1.00 0.00 173 PRO A CA 5
ATOM 12087 C C . PRO A 1 176 ? 7.611 8.918 -22.973 1.00 0.00 173 PRO A C 5
ATOM 12088 O O . PRO A 1 176 ? 7.035 7.854 -22.747 1.00 0.00 173 PRO A O 5
ATOM 12099 N N . ASN A 1 177 ? 7.227 10.075 -22.445 1.00 0.00 174 ASN A N 5
ATOM 12100 C CA . ASN A 1 177 ? 6.146 10.151 -21.470 1.00 0.00 174 ASN A CA 5
ATOM 12101 C C . ASN A 1 177 ? 4.787 10.203 -22.156 1.00 0.00 174 ASN A C 5
ATOM 12102 O O . ASN A 1 177 ? 4.698 10.440 -23.360 1.00 0.00 174 ASN A O 5
ATOM 12113 N N . TYR A 1 178 ? 3.731 9.980 -21.382 1.00 0.00 175 TYR A N 5
ATOM 12114 C CA . TYR A 1 178 ? 2.369 10.105 -21.889 1.00 0.00 175 TYR A CA 5
ATOM 12115 C C . TYR A 1 178 ? 1.391 10.427 -20.767 1.00 0.00 175 TYR A C 5
ATOM 12116 O O . TYR A 1 178 ? 1.374 9.759 -19.733 1.00 0.00 175 TYR A O 5
ATOM 12134 N N . GLY A 1 179 ? 0.576 11.455 -20.977 1.00 0.00 176 GLY A N 5
ATOM 12135 C CA . GLY A 1 179 ? -0.427 11.851 -19.996 1.00 0.00 176 GLY A CA 5
ATOM 12136 C C . GLY A 1 179 ? -1.803 11.311 -20.366 1.00 0.00 176 GLY A C 5
ATOM 12137 O O . GLY A 1 179 ? -2.085 10.170 -20.122 1.00 0.00 176 GLY A O 5
ATOM 12141 N N . ARG A 1 24 ? 2.898 -1.345 2.239 1.00 0.00 21 ARG A N 6
ATOM 12142 C CA . ARG A 1 24 ? 3.480 -0.626 1.113 1.00 0.00 21 ARG A CA 6
ATOM 12143 C C . ARG A 1 24 ? 3.213 0.870 1.217 1.00 0.00 21 ARG A C 6
ATOM 12144 O O . ARG A 1 24 ? 2.091 1.292 1.501 1.00 0.00 21 ARG A O 6
ATOM 12165 N N . HIS A 1 25 ? 4.249 1.669 0.987 1.00 0.00 22 HIS A N 6
ATOM 12166 C CA . HIS A 1 25 ? 4.115 3.121 1.001 1.00 0.00 22 HIS A CA 6
ATOM 12167 C C . HIS A 1 25 ? 4.455 3.719 -0.358 1.00 0.00 22 HIS A C 6
ATOM 12168 O O . HIS A 1 25 ? 5.505 3.426 -0.931 1.00 0.00 22 HIS A O 6
ATOM 12182 N N . SER A 1 26 ? 3.561 4.559 -0.869 1.00 0.00 23 SER A N 6
ATOM 12183 C CA . SER A 1 26 ? 3.724 5.134 -2.199 1.00 0.00 23 SER A CA 6
ATOM 12184 C C . SER A 1 26 ? 4.878 6.127 -2.233 1.00 0.00 23 SER A C 6
ATOM 12185 O O . SER A 1 26 ? 5.003 6.978 -1.352 1.00 0.00 23 SER A O 6
ATOM 12193 N N . LEU A 1 27 ? 5.721 6.013 -3.253 1.00 0.00 24 LEU A N 6
ATOM 12194 C CA . LEU A 1 27 ? 6.778 6.989 -3.487 1.00 0.00 24 LEU A CA 6
ATOM 12195 C C . LEU A 1 27 ? 6.459 7.870 -4.687 1.00 0.00 24 LEU A C 6
ATOM 12196 O O . LEU A 1 27 ? 7.360 8.401 -5.337 1.00 0.00 24 LEU A O 6
ATOM 12212 N N . GLY A 1 28 ? 5.171 8.023 -4.977 1.00 0.00 25 GLY A N 6
ATOM 12213 C CA . GLY A 1 28 ? 4.734 8.725 -6.178 1.00 0.00 25 GLY A CA 6
ATOM 12214 C C . GLY A 1 28 ? 4.580 7.765 -7.351 1.00 0.00 25 GLY A C 6
ATOM 12215 O O . GLY A 1 28 ? 5.007 6.613 -7.284 1.00 0.00 25 GLY A O 6
ATOM 12219 N N . CYS A 1 29 ? 3.966 8.248 -8.427 1.00 0.00 26 CYS A N 6
ATOM 12220 C CA . CYS A 1 29 ? 3.733 7.427 -9.609 1.00 0.00 26 CYS A CA 6
ATOM 12221 C C . CYS A 1 29 ? 4.201 8.136 -10.873 1.00 0.00 26 CYS A C 6
ATOM 12222 O O . CYS A 1 29 ? 4.142 9.362 -10.966 1.00 0.00 26 CYS A O 6
ATOM 12229 N N . TYR A 1 30 ? 4.665 7.358 -11.845 1.00 0.00 27 TYR A N 6
ATOM 12230 C CA . TYR A 1 30 ? 5.125 7.909 -13.114 1.00 0.00 27 TYR A CA 6
ATOM 12231 C C . TYR A 1 30 ? 4.248 7.439 -14.268 1.00 0.00 27 TYR A C 6
ATOM 12232 O O . TYR A 1 30 ? 3.767 6.306 -14.274 1.00 0.00 27 TYR A O 6
ATOM 12250 N N . PHE A 1 31 ? 4.045 8.317 -15.245 1.00 0.00 28 PHE A N 6
ATOM 12251 C CA . PHE A 1 31 ? 3.098 8.057 -16.323 1.00 0.00 28 PHE A CA 6
ATOM 12252 C C . PHE A 1 31 ? 3.784 8.104 -17.682 1.00 0.00 28 PHE A C 6
ATOM 12253 O O . PHE A 1 31 ? 4.202 9.167 -18.141 1.00 0.00 28 PHE A O 6
ATOM 12270 N N . LYS A 1 32 ? 3.897 6.945 -18.322 1.00 0.00 29 LYS A N 6
ATOM 12271 C CA . LYS A 1 32 ? 4.654 6.826 -19.563 1.00 0.00 29 LYS A CA 6
ATOM 12272 C C . LYS A 1 32 ? 3.789 6.264 -20.684 1.00 0.00 29 LYS A C 6
ATOM 12273 O O . LYS A 1 32 ? 2.723 5.702 -20.436 1.00 0.00 29 LYS A O 6
ATOM 12292 N N . GLY A 1 33 ? 4.255 6.420 -21.918 1.00 0.00 30 GLY A N 6
ATOM 12293 C CA . GLY A 1 33 ? 3.571 5.849 -23.073 1.00 0.00 30 GLY A CA 6
ATOM 12294 C C . GLY A 1 33 ? 4.419 4.773 -23.738 1.00 0.00 30 GLY A C 6
ATOM 12295 O O . GLY A 1 33 ? 5.623 4.946 -23.928 1.00 0.00 30 GLY A O 6
ATOM 12299 N N . ILE A 1 34 ? 3.784 3.661 -24.091 1.00 0.00 31 ILE A N 6
ATOM 12300 C CA . ILE A 1 34 ? 4.470 2.570 -24.774 1.00 0.00 31 ILE A CA 6
ATOM 12301 C C . ILE A 1 34 ? 3.850 2.299 -26.139 1.00 0.00 31 ILE A C 6
ATOM 12302 O O . ILE A 1 34 ? 2.628 2.244 -26.276 1.00 0.00 31 ILE A O 6
ATOM 12318 N N . ASN A 1 35 ? 4.700 2.129 -27.146 1.00 0.00 32 ASN A N 6
ATOM 12319 C CA . ASN A 1 35 ? 4.243 1.755 -28.479 1.00 0.00 32 ASN A CA 6
ATOM 12320 C C . ASN A 1 35 ? 4.091 0.244 -28.606 1.00 0.00 32 ASN A C 6
ATOM 12321 O O . ASN A 1 35 ? 5.075 -0.494 -28.562 1.00 0.00 32 ASN A O 6
ATOM 12332 N N . PRO A 1 36 ? 2.852 -0.209 -28.763 1.00 0.00 33 PRO A N 6
ATOM 12333 C CA . PRO A 1 36 ? 2.565 -1.635 -28.863 1.00 0.00 33 PRO A CA 6
ATOM 12334 C C . PRO A 1 36 ? 3.264 -2.254 -30.067 1.00 0.00 33 PRO A C 6
ATOM 12335 O O . PRO A 1 36 ? 3.464 -1.595 -31.088 1.00 0.00 33 PRO A O 6
ATOM 12346 N N . THR A 1 37 ? 3.634 -3.524 -29.942 1.00 0.00 34 THR A N 6
ATOM 12347 C CA . THR A 1 37 ? 4.212 -4.267 -31.055 1.00 0.00 34 THR A CA 6
ATOM 12348 C C . THR A 1 37 ? 3.179 -5.181 -31.702 1.00 0.00 34 THR A C 6
ATOM 12349 O O . THR A 1 37 ? 2.563 -6.010 -31.032 1.00 0.00 34 THR A O 6
ATOM 12360 N N . LYS A 1 38 ? 2.993 -5.024 -33.008 1.00 0.00 35 LYS A N 6
ATOM 12361 C CA . LYS A 1 38 ? 2.045 -5.846 -33.751 1.00 0.00 35 LYS A CA 6
ATOM 12362 C C . LYS A 1 38 ? 2.617 -7.231 -34.028 1.00 0.00 35 LYS A C 6
ATOM 12363 O O . LYS A 1 38 ? 3.623 -7.370 -34.724 1.00 0.00 35 LYS A O 6
ATOM 12382 N N . VAL A 1 39 ? 1.969 -8.253 -33.480 1.00 0.00 36 VAL A N 6
ATOM 12383 C CA . VAL A 1 39 ? 2.435 -9.626 -33.634 1.00 0.00 36 VAL A CA 6
ATOM 12384 C C . VAL A 1 39 ? 1.423 -10.468 -34.400 1.00 0.00 36 VAL A C 6
ATOM 12385 O O . VAL A 1 39 ? 0.252 -10.543 -34.025 1.00 0.00 36 VAL A O 6
ATOM 12398 N N . PRO A 1 40 ? 1.880 -11.100 -35.476 1.00 0.00 37 PRO A N 6
ATOM 12399 C CA . PRO A 1 40 ? 1.017 -11.946 -36.292 1.00 0.00 37 PRO A CA 6
ATOM 12400 C C . PRO A 1 40 ? 0.728 -13.271 -35.598 1.00 0.00 37 PRO A C 6
ATOM 12401 O O . PRO A 1 40 ? 1.509 -13.730 -34.766 1.00 0.00 37 PRO A O 6
ATOM 12412 N N . SER A 1 41 ? -0.400 -13.881 -35.946 1.00 0.00 38 SER A N 6
ATOM 12413 C CA . SER A 1 41 ? -0.802 -15.148 -35.347 1.00 0.00 38 SER A CA 6
ATOM 12414 C C . SER A 1 41 ? -1.735 -15.922 -36.269 1.00 0.00 38 SER A C 6
ATOM 12415 O O . SER A 1 41 ? -2.464 -15.333 -37.067 1.00 0.00 38 SER A O 6
ATOM 12423 N N . SER A 1 42 ? -1.709 -17.245 -36.154 1.00 0.00 39 SER A N 6
ATOM 12424 C CA . SER A 1 42 ? -2.618 -18.098 -36.910 1.00 0.00 39 SER A CA 6
ATOM 12425 C C . SER A 1 42 ? -4.043 -17.990 -36.381 1.00 0.00 39 SER A C 6
ATOM 12426 O O . SER A 1 42 ? -4.995 -18.402 -37.044 1.00 0.00 39 SER A O 6
ATOM 12434 N N . ASP A 1 43 ? -4.183 -17.434 -35.182 1.00 0.00 40 ASP A N 6
ATOM 12435 C CA . ASP A 1 43 ? -5.497 -17.199 -34.595 1.00 0.00 40 ASP A CA 6
ATOM 12436 C C . ASP A 1 43 ? -6.231 -16.078 -35.318 1.00 0.00 40 ASP A C 6
ATOM 12437 O O . ASP A 1 43 ? -5.609 -15.209 -35.930 1.00 0.00 40 ASP A O 6
ATOM 12446 N N . PRO A 1 44 ? -7.558 -16.102 -35.245 1.00 0.00 41 PRO A N 6
ATOM 12447 C CA . PRO A 1 44 ? -8.378 -15.064 -35.857 1.00 0.00 41 PRO A CA 6
ATOM 12448 C C . PRO A 1 44 ? -8.351 -13.783 -35.034 1.00 0.00 41 PRO A C 6
ATOM 12449 O O . PRO A 1 44 ? -9.375 -13.353 -34.503 1.00 0.00 41 PRO A O 6
ATOM 12460 N N . ARG A 1 45 ? -7.173 -13.176 -34.932 1.00 0.00 42 ARG A N 6
ATOM 12461 C CA . ARG A 1 45 ? -6.973 -12.036 -34.046 1.00 0.00 42 ARG A CA 6
ATOM 12462 C C . ARG A 1 45 ? -5.537 -11.532 -34.111 1.00 0.00 42 ARG A C 6
ATOM 12463 O O . ARG A 1 45 ? -4.606 -12.309 -34.320 1.00 0.00 42 ARG A O 6
ATOM 12484 N N . THR A 1 46 ? -5.365 -10.227 -33.932 1.00 0.00 43 THR A N 6
ATOM 12485 C CA . THR A 1 46 ? -4.036 -9.627 -33.902 1.00 0.00 43 THR A CA 6
ATOM 12486 C C . THR A 1 46 ? -3.549 -9.439 -32.471 1.00 0.00 43 THR A C 6
ATOM 12487 O O . THR A 1 46 ? -4.301 -8.997 -31.602 1.00 0.00 43 THR A O 6
ATOM 12498 N N . VAL A 1 47 ? -2.287 -9.779 -32.231 1.00 0.00 44 VAL A N 6
ATOM 12499 C CA . VAL A 1 47 ? -1.712 -9.696 -30.894 1.00 0.00 44 VAL A CA 6
ATOM 12500 C C . VAL A 1 47 ? -0.874 -8.435 -30.732 1.00 0.00 44 VAL A C 6
ATOM 12501 O O . VAL A 1 47 ? 0.162 -8.278 -31.379 1.00 0.00 44 VAL A O 6
ATOM 12514 N N . LEU A 1 48 ? -1.328 -7.536 -29.865 1.00 0.00 45 LEU A N 6
ATOM 12515 C CA . LEU A 1 48 ? -0.600 -6.305 -29.584 1.00 0.00 45 LEU A CA 6
ATOM 12516 C C . LEU A 1 48 ? 0.142 -6.393 -28.257 1.00 0.00 45 LEU A C 6
ATOM 12517 O O . LEU A 1 48 ? -0.475 -6.452 -27.193 1.00 0.00 45 LEU A O 6
ATOM 12533 N N . LYS A 1 49 ? 1.469 -6.403 -28.326 1.00 0.00 46 LYS A N 6
ATOM 12534 C CA . LYS A 1 49 ? 2.295 -6.626 -27.146 1.00 0.00 46 LYS A CA 6
ATOM 12535 C C . LYS A 1 49 ? 2.779 -5.308 -26.554 1.00 0.00 46 LYS A C 6
ATOM 12536 O O . LYS A 1 49 ? 3.345 -4.472 -27.258 1.00 0.00 46 LYS A O 6
ATOM 12555 N N . CYS A 1 50 ? 2.552 -5.129 -25.257 1.00 0.00 47 CYS A N 6
ATOM 12556 C CA . CYS A 1 50 ? 3.068 -3.968 -24.543 1.00 0.00 47 CYS A CA 6
ATOM 12557 C C . CYS A 1 50 ? 4.449 -4.248 -23.962 1.00 0.00 47 CYS A C 6
ATOM 12558 O O . CYS A 1 50 ? 4.580 -4.938 -22.952 1.00 0.00 47 CYS A O 6
ATOM 12565 N N . THR A 1 51 ? 5.477 -3.707 -24.608 1.00 0.00 48 THR A N 6
ATOM 12566 C CA . THR A 1 51 ? 6.855 -3.966 -24.207 1.00 0.00 48 THR A CA 6
ATOM 12567 C C . THR A 1 51 ? 7.093 -3.560 -22.759 1.00 0.00 48 THR A C 6
ATOM 12568 O O . THR A 1 51 ? 6.833 -2.421 -22.373 1.00 0.00 48 THR A O 6
ATOM 12579 N N . LEU A 1 52 ? 7.588 -4.500 -21.960 1.00 0.00 49 LEU A N 6
ATOM 12580 C CA . LEU A 1 52 ? 7.851 -4.245 -20.549 1.00 0.00 49 LEU A CA 6
ATOM 12581 C C . LEU A 1 52 ? 9.337 -4.364 -20.235 1.00 0.00 49 LEU A C 6
ATOM 12582 O O . LEU A 1 52 ? 9.872 -5.468 -20.127 1.00 0.00 49 LEU A O 6
ATOM 12598 N N . PRO A 1 53 ? 9.999 -3.222 -20.088 1.00 0.00 50 PRO A N 6
ATOM 12599 C CA . PRO A 1 53 ? 11.426 -3.196 -19.789 1.00 0.00 50 PRO A CA 6
ATOM 12600 C C . PRO A 1 53 ? 11.734 -3.960 -18.508 1.00 0.00 50 PRO A C 6
ATOM 12601 O O . PRO A 1 53 ? 10.940 -3.960 -17.568 1.00 0.00 50 PRO A O 6
ATOM 12612 N N . ASP A 1 54 ? 12.892 -4.610 -18.477 1.00 0.00 51 ASP A N 6
ATOM 12613 C CA . ASP A 1 54 ? 13.271 -5.448 -17.346 1.00 0.00 51 ASP A CA 6
ATOM 12614 C C . ASP A 1 54 ? 13.713 -4.602 -16.158 1.00 0.00 51 ASP A C 6
ATOM 12615 O O . ASP A 1 54 ? 14.904 -4.347 -15.975 1.00 0.00 51 ASP A O 6
ATOM 12624 N N . VAL A 1 55 ? 12.748 -4.169 -15.354 1.00 0.00 52 VAL A N 6
ATOM 12625 C CA . VAL A 1 55 ? 13.043 -3.428 -14.134 1.00 0.00 52 VAL A CA 6
ATOM 12626 C C . VAL A 1 55 ? 12.939 -4.323 -12.906 1.00 0.00 52 VAL A C 6
ATOM 12627 O O . VAL A 1 55 ? 11.860 -4.814 -12.573 1.00 0.00 52 VAL A O 6
ATOM 12640 N N . LYS A 1 56 ? 14.067 -4.533 -12.236 1.00 0.00 53 LYS A N 6
ATOM 12641 C CA . LYS A 1 56 ? 14.091 -5.303 -10.998 1.00 0.00 53 LYS A CA 6
ATOM 12642 C C . LYS A 1 56 ? 14.005 -4.391 -9.781 1.00 0.00 53 LYS A C 6
ATOM 12643 O O . LYS A 1 56 ? 14.969 -4.253 -9.028 1.00 0.00 53 LYS A O 6
ATOM 12662 N N . VAL A 1 57 ? 12.846 -3.771 -9.593 1.00 0.00 54 VAL A N 6
ATOM 12663 C CA . VAL A 1 57 ? 12.633 -2.867 -8.469 1.00 0.00 54 VAL A CA 6
ATOM 12664 C C . VAL A 1 57 ? 11.295 -3.134 -7.793 1.00 0.00 54 VAL A C 6
ATOM 12665 O O . VAL A 1 57 ? 10.316 -3.487 -8.450 1.00 0.00 54 VAL A O 6
ATOM 12678 N N . ASN A 1 58 ? 11.259 -2.963 -6.475 1.00 0.00 55 ASN A N 6
ATOM 12679 C CA . ASN A 1 58 ? 10.049 -3.217 -5.703 1.00 0.00 55 ASN A CA 6
ATOM 12680 C C . ASN A 1 58 ? 8.955 -2.214 -6.047 1.00 0.00 55 ASN A C 6
ATOM 12681 O O . ASN A 1 58 ? 8.784 -1.208 -5.359 1.00 0.00 55 ASN A O 6
ATOM 12692 N N . ALA A 1 59 ? 8.217 -2.495 -7.116 1.00 0.00 56 ALA A N 6
ATOM 12693 C CA . ALA A 1 59 ? 7.202 -1.573 -7.609 1.00 0.00 56 ALA A CA 6
ATOM 12694 C C . ALA A 1 59 ? 6.089 -2.316 -8.337 1.00 0.00 56 ALA A C 6
ATOM 12695 O O . ALA A 1 59 ? 6.254 -3.472 -8.727 1.00 0.00 56 ALA A O 6
ATOM 12702 N N . SER A 1 60 ? 4.956 -1.646 -8.517 1.00 0.00 57 SER A N 6
ATOM 12703 C CA . SER A 1 60 ? 3.868 -2.184 -9.325 1.00 0.00 57 SER A CA 6
ATOM 12704 C C . SER A 1 60 ? 3.638 -1.339 -10.572 1.00 0.00 57 SER A C 6
ATOM 12705 O O . SER A 1 60 ? 3.945 -0.147 -10.591 1.00 0.00 57 SER A O 6
ATOM 12713 N N . TRP A 1 61 ? 3.097 -1.964 -11.612 1.00 0.00 58 TRP A N 6
ATOM 12714 C CA . TRP A 1 61 ? 2.829 -1.272 -12.867 1.00 0.00 58 TRP A CA 6
ATOM 12715 C C . TRP A 1 61 ? 1.404 -1.527 -13.343 1.00 0.00 58 TRP A C 6
ATOM 12716 O O . TRP A 1 61 ? 0.895 -2.643 -13.239 1.00 0.00 58 TRP A O 6
ATOM 12737 N N . THR A 1 62 ? 0.765 -0.486 -13.866 1.00 0.00 59 THR A N 6
ATOM 12738 C CA . THR A 1 62 ? -0.556 -0.621 -14.467 1.00 0.00 59 THR A CA 6
ATOM 12739 C C . THR A 1 62 ? -0.515 -0.321 -15.960 1.00 0.00 59 THR A C 6
ATOM 12740 O O . THR A 1 62 ? 0.067 0.676 -16.387 1.00 0.00 59 THR A O 6
ATOM 12751 N N . LEU A 1 63 ? -1.136 -1.190 -16.750 1.00 0.00 60 LEU A N 6
ATOM 12752 C CA . LEU A 1 63 ? -1.202 -1.002 -18.194 1.00 0.00 60 LEU A CA 6
ATOM 12753 C C . LEU A 1 63 ? -2.631 -0.740 -18.652 1.00 0.00 60 LEU A C 6
ATOM 12754 O O . LEU A 1 63 ? -3.526 -1.551 -18.416 1.00 0.00 60 LEU A O 6
ATOM 12770 N N . GLU A 1 64 ? -2.838 0.397 -19.307 1.00 0.00 61 GLU A N 6
ATOM 12771 C CA . GLU A 1 64 ? -4.134 0.719 -19.891 1.00 0.00 61 GLU A CA 6
ATOM 12772 C C . GLU A 1 64 ? -4.052 0.789 -21.410 1.00 0.00 61 GLU A C 6
ATOM 12773 O O . GLU A 1 64 ? -3.225 1.513 -21.964 1.00 0.00 61 GLU A O 6
ATOM 12785 N N . TRP A 1 65 ? -4.914 0.031 -22.080 1.00 0.00 62 TRP A N 6
ATOM 12786 C CA . TRP A 1 65 ? -4.973 0.042 -23.537 1.00 0.00 62 TRP A CA 6
ATOM 12787 C C . TRP A 1 65 ? -5.956 1.091 -24.041 1.00 0.00 62 TRP A C 6
ATOM 12788 O O . TRP A 1 65 ? -7.128 1.088 -23.666 1.00 0.00 62 TRP A O 6
ATOM 12809 N N . VAL A 1 66 ? -5.471 1.987 -24.893 1.00 0.00 63 VAL A N 6
ATOM 12810 C CA . VAL A 1 66 ? -6.289 3.080 -25.404 1.00 0.00 63 VAL A CA 6
ATOM 12811 C C . VAL A 1 66 ? -6.254 3.131 -26.926 1.00 0.00 63 VAL A C 6
ATOM 12812 O O . VAL A 1 66 ? -5.300 2.667 -27.550 1.00 0.00 63 VAL A O 6
ATOM 12825 N N . VAL A 1 67 ? -7.300 3.698 -27.518 1.00 0.00 64 VAL A N 6
ATOM 12826 C CA . VAL A 1 67 ? -7.375 3.840 -28.967 1.00 0.00 64 VAL A CA 6
ATOM 12827 C C . VAL A 1 67 ? -7.575 5.296 -29.368 1.00 0.00 64 VAL A C 6
ATOM 12828 O O . VAL A 1 67 ? -8.610 5.894 -29.075 1.00 0.00 64 VAL A O 6
ATOM 12841 N N . VAL A 1 68 ? -6.578 5.862 -30.040 1.00 0.00 65 VAL A N 6
ATOM 12842 C CA . VAL A 1 68 ? -6.552 7.294 -30.312 1.00 0.00 65 VAL A CA 6
ATOM 12843 C C . VAL A 1 68 ? -7.620 7.680 -31.327 1.00 0.00 65 VAL A C 6
ATOM 12844 O O . VAL A 1 68 ? -8.352 8.651 -31.133 1.00 0.00 65 VAL A O 6
ATOM 12857 N N . ASN A 1 69 ? -7.705 6.915 -32.410 1.00 0.00 66 ASN A N 6
ATOM 12858 C CA . ASN A 1 69 ? -8.577 7.261 -33.526 1.00 0.00 66 ASN A CA 6
ATOM 12859 C C . ASN A 1 69 ? -10.044 7.166 -33.130 1.00 0.00 66 ASN A C 6
ATOM 12860 O O . ASN A 1 69 ? -10.882 7.916 -33.631 1.00 0.00 66 ASN A O 6
ATOM 12871 N N . LEU A 1 70 ? -10.349 6.241 -32.227 1.00 0.00 67 LEU A N 6
ATOM 12872 C CA . LEU A 1 70 ? -11.720 6.032 -31.776 1.00 0.00 67 LEU A CA 6
ATOM 12873 C C . LEU A 1 70 ? -12.009 6.825 -30.507 1.00 0.00 67 LEU A C 6
ATOM 12874 O O . LEU A 1 70 ? -13.167 7.041 -30.149 1.00 0.00 67 LEU A O 6
ATOM 12890 N N . HIS A 1 71 ? -10.950 7.257 -29.831 1.00 0.00 68 HIS A N 6
ATOM 12891 C CA . HIS A 1 71 ? -11.084 7.934 -28.547 1.00 0.00 68 HIS A CA 6
ATOM 12892 C C . HIS A 1 71 ? -11.731 7.024 -27.510 1.00 0.00 68 HIS A C 6
ATOM 12893 O O . HIS A 1 71 ? -12.672 7.421 -26.823 1.00 0.00 68 HIS A O 6
ATOM 12907 N N . THR A 1 72 ? -11.221 5.802 -27.402 1.00 0.00 69 THR A N 6
ATOM 12908 C CA . THR A 1 72 ? -11.764 4.825 -26.466 1.00 0.00 69 THR A CA 6
ATOM 12909 C C . THR A 1 72 ? -10.661 4.197 -25.624 1.00 0.00 69 THR A C 6
ATOM 12910 O O . THR A 1 72 ? -9.477 4.456 -25.841 1.00 0.00 69 THR A O 6
ATOM 12921 N N . SER A 1 73 ? -11.056 3.371 -24.661 1.00 0.00 70 SER A N 6
ATOM 12922 C CA . SER A 1 73 ? -10.100 2.650 -23.830 1.00 0.00 70 SER A CA 6
ATOM 12923 C C . SER A 1 73 ? -10.676 1.323 -23.352 1.00 0.00 70 SER A C 6
ATOM 12924 O O . SER A 1 73 ? -11.864 1.225 -23.048 1.00 0.00 70 SER A O 6
ATOM 12932 N N . VAL A 1 74 ? -9.826 0.304 -23.288 1.00 0.00 71 VAL A N 6
ATOM 12933 C CA . VAL A 1 74 ? -10.262 -1.035 -22.909 1.00 0.00 71 VAL A CA 6
ATOM 12934 C C . VAL A 1 74 ? -10.469 -1.141 -21.404 1.00 0.00 71 VAL A C 6
ATOM 12935 O O . VAL A 1 74 ? -9.576 -0.819 -20.620 1.00 0.00 71 VAL A O 6
ATOM 12948 N N . ASP A 1 75 ? -11.653 -1.593 -21.005 1.00 0.00 72 ASP A N 6
ATOM 12949 C CA . ASP A 1 75 ? -12.087 -1.486 -19.617 1.00 0.00 72 ASP A CA 6
ATOM 12950 C C . ASP A 1 75 ? -11.448 -2.568 -18.756 1.00 0.00 72 ASP A C 6
ATOM 12951 O O . ASP A 1 75 ? -11.715 -2.659 -17.558 1.00 0.00 72 ASP A O 6
ATOM 12960 N N . VAL A 1 76 ? -10.604 -3.387 -19.373 1.00 0.00 73 VAL A N 6
ATOM 12961 C CA . VAL A 1 76 ? -9.737 -4.296 -18.632 1.00 0.00 73 VAL A CA 6
ATOM 12962 C C . VAL A 1 76 ? -8.294 -3.810 -18.640 1.00 0.00 73 VAL A C 6
ATOM 12963 O O . VAL A 1 76 ? -7.677 -3.682 -19.698 1.00 0.00 73 VAL A O 6
ATOM 12976 N N . THR A 1 77 ? -7.759 -3.540 -17.454 1.00 0.00 74 THR A N 6
ATOM 12977 C CA . THR A 1 77 ? -6.383 -3.077 -17.321 1.00 0.00 74 THR A CA 6
ATOM 12978 C C . THR A 1 77 ? -5.490 -4.163 -16.734 1.00 0.00 74 THR A C 6
ATOM 12979 O O . THR A 1 77 ? -5.957 -5.034 -16.000 1.00 0.00 74 THR A O 6
ATOM 12990 N N . SER A 1 78 ? -4.204 -4.106 -17.061 1.00 0.00 75 SER A N 6
ATOM 12991 C CA . SER A 1 78 ? -3.277 -5.177 -16.716 1.00 0.00 75 SER A CA 6
ATOM 12992 C C . SER A 1 78 ? -2.292 -4.729 -15.644 1.00 0.00 75 SER A C 6
ATOM 12993 O O . SER A 1 78 ? -1.698 -3.655 -15.743 1.00 0.00 75 SER A O 6
ATOM 13001 N N . TYR A 1 79 ? -2.123 -5.557 -14.619 1.00 0.00 76 TYR A N 6
ATOM 13002 C CA . TYR A 1 79 ? -1.197 -5.255 -13.534 1.00 0.00 76 TYR A CA 6
ATOM 13003 C C . TYR A 1 79 ? -0.069 -6.277 -13.472 1.00 0.00 76 TYR A C 6
ATOM 13004 O O . TYR A 1 79 ? -0.295 -7.476 -13.642 1.00 0.00 76 TYR A O 6
ATOM 13022 N N . TYR A 1 80 ? 1.145 -5.797 -13.226 1.00 0.00 77 TYR A N 6
ATOM 13023 C CA . TYR A 1 80 ? 2.284 -6.677 -12.993 1.00 0.00 77 TYR A CA 6
ATOM 13024 C C . TYR A 1 80 ? 3.285 -6.041 -12.036 1.00 0.00 77 TYR A C 6
ATOM 13025 O O . TYR A 1 80 ? 3.317 -4.820 -11.878 1.00 0.00 77 TYR A O 6
ATOM 13043 N N . GLU A 1 81 ? 4.100 -6.875 -11.401 1.00 0.00 78 GLU A N 6
ATOM 13044 C CA . GLU A 1 81 ? 4.982 -6.419 -10.332 1.00 0.00 78 GLU A CA 6
ATOM 13045 C C . GLU A 1 81 ? 6.373 -7.023 -10.471 1.00 0.00 78 GLU A C 6
ATOM 13046 O O . GLU A 1 81 ? 6.556 -8.039 -11.143 1.00 0.00 78 GLU A O 6
ATOM 13058 N N . SER A 1 82 ? 7.353 -6.393 -9.831 1.00 0.00 79 SER A N 6
ATOM 13059 C CA . SER A 1 82 ? 8.720 -6.901 -9.833 1.00 0.00 79 SER A CA 6
ATOM 13060 C C . SER A 1 82 ? 9.355 -6.778 -8.454 1.00 0.00 79 SER A C 6
ATOM 13061 O O . SER A 1 82 ? 8.675 -6.479 -7.471 1.00 0.00 79 SER A O 6
ATOM 13069 N N . SER A 1 83 ? 10.661 -7.009 -8.387 1.00 0.00 80 SER A N 6
ATOM 13070 C CA . SER A 1 83 ? 11.408 -6.831 -7.147 1.00 0.00 80 SER A CA 6
ATOM 13071 C C . SER A 1 83 ? 12.910 -6.822 -7.406 1.00 0.00 80 SER A C 6
ATOM 13072 O O . SER A 1 83 ? 13.360 -7.113 -8.514 1.00 0.00 80 SER A O 6
ATOM 13080 N N . PRO A 1 84 ? 13.680 -6.486 -6.377 1.00 0.00 81 PRO A N 6
ATOM 13081 C CA . PRO A 1 84 ? 15.133 -6.439 -6.490 1.00 0.00 81 PRO A CA 6
ATOM 13082 C C . PRO A 1 84 ? 15.683 -7.740 -7.061 1.00 0.00 81 PRO A C 6
ATOM 13083 O O . PRO A 1 84 ? 16.723 -7.749 -7.720 1.00 0.00 81 PRO A O 6
ATOM 13094 N N . ASN A 1 85 ? 14.979 -8.837 -6.805 1.00 0.00 82 ASN A N 6
ATOM 13095 C CA . ASN A 1 85 ? 15.444 -10.158 -7.211 1.00 0.00 82 ASN A CA 6
ATOM 13096 C C . ASN A 1 85 ? 14.596 -10.715 -8.347 1.00 0.00 82 ASN A C 6
ATOM 13097 O O . ASN A 1 85 ? 15.092 -11.444 -9.205 1.00 0.00 82 ASN A O 6
ATOM 13108 N N . SER A 1 86 ? 13.313 -10.367 -8.347 1.00 0.00 83 SER A N 6
ATOM 13109 C CA . SER A 1 86 ? 12.363 -10.945 -9.289 1.00 0.00 83 SER A CA 6
ATOM 13110 C C . SER A 1 86 ? 12.152 -10.030 -10.489 1.00 0.00 83 SER A C 6
ATOM 13111 O O . SER A 1 86 ? 12.086 -8.809 -10.347 1.00 0.00 83 SER A O 6
ATOM 13119 N N . GLU A 1 87 ? 12.046 -10.628 -11.671 1.00 0.00 84 GLU A N 6
ATOM 13120 C CA . GLU A 1 87 ? 11.731 -9.880 -12.882 1.00 0.00 84 GLU A CA 6
ATOM 13121 C C . GLU A 1 87 ? 10.243 -9.565 -12.964 1.00 0.00 84 GLU A C 6
ATOM 13122 O O . GLU A 1 87 ? 9.420 -10.246 -12.352 1.00 0.00 84 GLU A O 6
ATOM 13134 N N . PRO A 1 88 ? 9.904 -8.528 -13.723 1.00 0.00 85 PRO A N 6
ATOM 13135 C CA . PRO A 1 88 ? 8.509 -8.167 -13.946 1.00 0.00 85 PRO A CA 6
ATOM 13136 C C . PRO A 1 88 ? 7.712 -9.350 -14.478 1.00 0.00 85 PRO A C 6
ATOM 13137 O O . PRO A 1 88 ? 8.059 -9.933 -15.506 1.00 0.00 85 PRO A O 6
ATOM 13148 N N . ARG A 1 89 ? 6.641 -9.701 -13.774 1.00 0.00 86 ARG A N 6
ATOM 13149 C CA . ARG A 1 89 ? 5.774 -10.796 -14.192 1.00 0.00 86 ARG A CA 6
ATOM 13150 C C . ARG A 1 89 ? 4.305 -10.425 -14.035 1.00 0.00 86 ARG A C 6
ATOM 13151 O O . ARG A 1 89 ? 3.917 -9.784 -13.058 1.00 0.00 86 ARG A O 6
ATOM 13172 N N . PHE A 1 90 ? 3.490 -10.832 -15.002 1.00 0.00 87 PHE A N 6
ATOM 13173 C CA . PHE A 1 90 ? 2.070 -10.503 -14.998 1.00 0.00 87 PHE A CA 6
ATOM 13174 C C . PHE A 1 90 ? 1.389 -11.021 -13.737 1.00 0.00 87 PHE A C 6
ATOM 13175 O O . PHE A 1 90 ? 1.534 -12.188 -13.376 1.00 0.00 87 PHE A O 6
ATOM 13192 N N . LEU A 1 91 ? 0.644 -10.145 -13.071 1.00 0.00 88 LEU A N 6
ATOM 13193 C CA . LEU A 1 91 ? -0.045 -10.506 -11.838 1.00 0.00 88 LEU A CA 6
ATOM 13194 C C . LEU A 1 91 ? -1.516 -10.806 -12.097 1.00 0.00 88 LEU A C 6
ATOM 13195 O O . LEU A 1 91 ? -1.986 -11.916 -11.847 1.00 0.00 88 LEU A O 6
ATOM 13211 N N . ARG A 1 92 ? -2.238 -9.811 -12.599 1.00 0.00 89 ARG A N 6
ATOM 13212 C CA . ARG A 1 92 ? -3.685 -9.913 -12.748 1.00 0.00 89 ARG A CA 6
ATOM 13213 C C . ARG A 1 92 ? -4.246 -8.719 -13.509 1.00 0.00 89 ARG A C 6
ATOM 13214 O O . ARG A 1 92 ? -3.623 -7.659 -13.567 1.00 0.00 89 ARG A O 6
ATOM 13235 N N . ALA A 1 93 ? -5.426 -8.897 -14.093 1.00 0.00 90 ALA A N 6
ATOM 13236 C CA . ALA A 1 93 ? -6.126 -7.804 -14.757 1.00 0.00 90 ALA A CA 6
ATOM 13237 C C . ALA A 1 93 ? -7.369 -7.393 -13.979 1.00 0.00 90 ALA A C 6
ATOM 13238 O O . ALA A 1 93 ? -8.067 -8.235 -13.414 1.00 0.00 90 ALA A O 6
ATOM 13245 N N . ILE A 1 94 ? -7.642 -6.092 -13.953 1.00 0.00 91 ILE A N 6
ATOM 13246 C CA . ILE A 1 94 ? -8.745 -5.556 -13.165 1.00 0.00 91 ILE A CA 6
ATOM 13247 C C . ILE A 1 94 ? -9.581 -4.579 -13.982 1.00 0.00 91 ILE A C 6
ATOM 13248 O O . ILE A 1 94 ? -9.046 -3.791 -14.762 1.00 0.00 91 ILE A O 6
ATOM 13264 N N . LEU A 1 95 ? -10.895 -4.634 -13.797 1.00 0.00 92 LEU A N 6
ATOM 13265 C CA . LEU A 1 95 ? -11.809 -3.759 -14.521 1.00 0.00 92 LEU A CA 6
ATOM 13266 C C . LEU A 1 95 ? -11.576 -2.298 -14.157 1.00 0.00 92 LEU A C 6
ATOM 13267 O O . LEU A 1 95 ? -11.345 -1.967 -12.994 1.00 0.00 92 LEU A O 6
ATOM 13283 N N . ASN A 1 96 ? -11.639 -1.426 -15.158 1.00 0.00 93 ASN A N 6
ATOM 13284 C CA . ASN A 1 96 ? -11.351 -0.011 -14.961 1.00 0.00 93 ASN A CA 6
ATOM 13285 C C . ASN A 1 96 ? -12.533 0.708 -14.324 1.00 0.00 93 ASN A C 6
ATOM 13286 O O . ASN A 1 96 ? -13.338 1.332 -15.016 1.00 0.00 93 ASN A O 6
ATOM 13297 N N . PHE A 1 97 ? -12.632 0.617 -13.002 1.00 0.00 94 PHE A N 6
ATOM 13298 C CA . PHE A 1 97 ? -13.644 1.357 -12.257 1.00 0.00 94 PHE A CA 6
ATOM 13299 C C . PHE A 1 97 ? -13.169 2.769 -11.937 1.00 0.00 94 PHE A C 6
ATOM 13300 O O . PHE A 1 97 ? -13.978 3.678 -11.750 1.00 0.00 94 PHE A O 6
ATOM 13317 N N . THR A 1 98 ? -11.854 2.946 -11.876 1.00 0.00 95 THR A N 6
ATOM 13318 C CA . THR A 1 98 ? -11.268 4.260 -11.640 1.00 0.00 95 THR A CA 6
ATOM 13319 C C . THR A 1 98 ? -10.139 4.544 -12.623 1.00 0.00 95 THR A C 6
ATOM 13320 O O . THR A 1 98 ? -9.254 3.712 -12.824 1.00 0.00 95 THR A O 6
ATOM 13331 N N . PRO A 1 99 ? -10.175 5.724 -13.233 1.00 0.00 96 PRO A N 6
ATOM 13332 C CA . PRO A 1 99 ? -9.131 6.138 -14.163 1.00 0.00 96 PRO A CA 6
ATOM 13333 C C . PRO A 1 99 ? -7.747 5.940 -13.560 1.00 0.00 96 PRO A C 6
ATOM 13334 O O . PRO A 1 99 ? -7.407 6.551 -12.547 1.00 0.00 96 PRO A O 6
ATOM 13345 N N . MET A 1 100 ? -6.951 5.081 -14.188 1.00 0.00 97 MET A N 6
ATOM 13346 C CA . MET A 1 100 ? -5.648 4.709 -13.649 1.00 0.00 97 MET A CA 6
ATOM 13347 C C . MET A 1 100 ? -4.564 5.673 -14.113 1.00 0.00 97 MET A C 6
ATOM 13348 O O . MET A 1 100 ? -3.456 5.681 -13.576 1.00 0.00 97 MET A O 6
ATOM 13362 N N . HIS A 1 101 ? -4.889 6.485 -15.113 1.00 0.00 98 HIS A N 6
ATOM 13363 C CA . HIS A 1 101 ? -3.937 7.441 -15.664 1.00 0.00 98 HIS A CA 6
ATOM 13364 C C . HIS A 1 101 ? -4.529 8.844 -15.712 1.00 0.00 98 HIS A C 6
ATOM 13365 O O . HIS A 1 101 ? -4.839 9.360 -16.785 1.00 0.00 98 HIS A O 6
ATOM 13379 N N . GLY A 1 102 ? -4.683 9.455 -14.543 1.00 0.00 99 GLY A N 6
ATOM 13380 C CA . GLY A 1 102 ? -5.267 10.788 -14.447 1.00 0.00 99 GLY A CA 6
ATOM 13381 C C . GLY A 1 102 ? -6.789 10.726 -14.483 1.00 0.00 99 GLY A C 6
ATOM 13382 O O . GLY A 1 102 ? -7.424 10.276 -13.529 1.00 0.00 99 GLY A O 6
ATOM 13386 N N . LEU A 1 103 ? -7.368 11.181 -15.588 1.00 0.00 100 LEU A N 6
ATOM 13387 C CA . LEU A 1 103 ? -8.816 11.158 -15.760 1.00 0.00 100 LEU A CA 6
ATOM 13388 C C . LEU A 1 103 ? -9.203 10.506 -17.081 1.00 0.00 100 LEU A C 6
ATOM 13389 O O . LEU A 1 103 ? -8.463 10.581 -18.062 1.00 0.00 100 LEU A O 6
ATOM 13405 N N . ARG A 1 104 ? -10.367 9.865 -17.100 1.00 0.00 101 ARG A N 6
ATOM 13406 C CA . ARG A 1 104 ? -10.874 9.234 -18.313 1.00 0.00 101 ARG A CA 6
ATOM 13407 C C . ARG A 1 104 ? -11.944 10.093 -18.975 1.00 0.00 101 ARG A C 6
ATOM 13408 O O . ARG A 1 104 ? -12.993 10.357 -18.387 1.00 0.00 101 ARG A O 6
ATOM 13429 N N . THR A 1 105 ? -11.673 10.526 -20.201 1.00 0.00 102 THR A N 6
ATOM 13430 C CA . THR A 1 105 ? -12.685 11.174 -21.026 1.00 0.00 102 THR A CA 6
ATOM 13431 C C . THR A 1 105 ? -13.044 10.317 -22.233 1.00 0.00 102 THR A C 6
ATOM 13432 O O . THR A 1 105 ? -13.769 10.757 -23.125 1.00 0.00 102 THR A O 6
ATOM 13443 N N . LYS A 1 106 ? -12.532 9.091 -22.255 1.00 0.00 103 LYS A N 6
ATOM 13444 C CA . LYS A 1 106 ? -12.733 8.197 -23.389 1.00 0.00 103 LYS A CA 6
ATOM 13445 C C . LYS A 1 106 ? -13.775 7.132 -23.072 1.00 0.00 103 LYS A C 6
ATOM 13446 O O . LYS A 1 106 ? -14.083 6.878 -21.908 1.00 0.00 103 LYS A O 6
ATOM 13465 N N . ASN A 1 107 ? -14.316 6.512 -24.116 1.00 0.00 104 ASN A N 6
ATOM 13466 C CA . ASN A 1 107 ? -15.349 5.496 -23.952 1.00 0.00 104 ASN A CA 6
ATOM 13467 C C . ASN A 1 107 ? -14.738 4.115 -23.754 1.00 0.00 104 ASN A C 6
ATOM 13468 O O . ASN A 1 107 ? -13.639 3.837 -24.234 1.00 0.00 104 ASN A O 6
ATOM 13479 N N . LEU A 1 108 ? -15.457 3.252 -23.045 1.00 0.00 105 LEU A N 6
ATOM 13480 C CA . LEU A 1 108 ? -14.929 1.948 -22.662 1.00 0.00 105 LEU A CA 6
ATOM 13481 C C . LEU A 1 108 ? -15.125 0.926 -23.775 1.00 0.00 105 LEU A C 6
ATOM 13482 O O . LEU A 1 108 ? -16.121 0.965 -24.498 1.00 0.00 105 LEU A O 6
ATOM 13498 N N . LEU A 1 109 ? -14.169 0.013 -23.909 1.00 0.00 106 LEU A N 6
ATOM 13499 C CA . LEU A 1 109 ? -14.267 -1.061 -24.890 1.00 0.00 106 LEU A CA 6
ATOM 13500 C C . LEU A 1 109 ? -14.517 -2.403 -24.215 1.00 0.00 106 LEU A C 6
ATOM 13501 O O . LEU A 1 109 ? -13.966 -2.686 -23.152 1.00 0.00 106 LEU A O 6
ATOM 13517 N N . LYS A 1 110 ? -15.352 -3.227 -24.840 1.00 0.00 107 LYS A N 6
ATOM 13518 C CA . LYS A 1 110 ? -15.682 -4.539 -24.297 1.00 0.00 107 LYS A CA 6
ATOM 13519 C C . LYS A 1 110 ? -15.026 -5.651 -25.106 1.00 0.00 107 LYS A C 6
ATOM 13520 O O . LYS A 1 110 ? -14.596 -5.436 -26.239 1.00 0.00 107 LYS A O 6
ATOM 13539 N N . VAL A 1 111 ? -14.953 -6.840 -24.517 1.00 0.00 108 VAL A N 6
ATOM 13540 C CA . VAL A 1 111 ? -14.478 -8.020 -25.230 1.00 0.00 108 VAL A CA 6
ATOM 13541 C C . VAL A 1 111 ? -15.316 -8.287 -26.474 1.00 0.00 108 VAL A C 6
ATOM 13542 O O . VAL A 1 111 ? -14.790 -8.674 -27.517 1.00 0.00 108 VAL A O 6
ATOM 13555 N N . LYS A 1 112 ? -16.623 -8.078 -26.356 1.00 0.00 109 LYS A N 6
ATOM 13556 C CA . LYS A 1 112 ? -17.538 -8.299 -27.469 1.00 0.00 109 LYS A CA 6
ATOM 13557 C C . LYS A 1 112 ? -17.279 -7.310 -28.599 1.00 0.00 109 LYS A C 6
ATOM 13558 O O . LYS A 1 112 ? -17.741 -7.503 -29.724 1.00 0.00 109 LYS A O 6
ATOM 13577 N N . ASP A 1 113 ? -16.539 -6.250 -28.293 1.00 0.00 110 ASP A N 6
ATOM 13578 C CA . ASP A 1 113 ? -16.184 -5.249 -29.292 1.00 0.00 110 ASP A CA 6
ATOM 13579 C C . ASP A 1 113 ? -14.907 -5.633 -30.027 1.00 0.00 110 ASP A C 6
ATOM 13580 O O . ASP A 1 113 ? -14.479 -4.942 -30.952 1.00 0.00 110 ASP A O 6
ATOM 13589 N N . GLY A 1 114 ? -14.300 -6.739 -29.610 1.00 0.00 111 GLY A N 6
ATOM 13590 C CA . GLY A 1 114 ? -13.091 -7.239 -30.254 1.00 0.00 111 GLY A CA 6
ATOM 13591 C C . GLY A 1 114 ? -11.842 -6.763 -29.524 1.00 0.00 111 GLY A C 6
ATOM 13592 O O . GLY A 1 114 ? -10.749 -6.743 -30.092 1.00 0.00 111 GLY A O 6
ATOM 13596 N N . PHE A 1 115 ? -12.009 -6.380 -28.263 1.00 0.00 112 PHE A N 6
ATOM 13597 C CA . PHE A 1 115 ? -10.890 -5.929 -27.444 1.00 0.00 112 PHE A CA 6
ATOM 13598 C C . PHE A 1 115 ? -10.788 -6.738 -26.158 1.00 0.00 112 PHE A C 6
ATOM 13599 O O . PHE A 1 115 ? -11.498 -6.472 -25.188 1.00 0.00 112 PHE A O 6
ATOM 13616 N N . GLN A 1 116 ? -9.901 -7.727 -26.155 1.00 0.00 113 GLN A N 6
ATOM 13617 C CA . GLN A 1 116 ? -9.764 -8.631 -25.019 1.00 0.00 113 GLN A CA 6
ATOM 13618 C C . GLN A 1 116 ? -8.338 -8.631 -24.484 1.00 0.00 113 GLN A C 6
ATOM 13619 O O . GLN A 1 116 ? -7.385 -8.862 -25.229 1.00 0.00 113 GLN A O 6
ATOM 13633 N N . VAL A 1 117 ? -8.197 -8.371 -23.189 1.00 0.00 114 VAL A N 6
ATOM 13634 C CA . VAL A 1 117 ? -6.892 -8.399 -22.539 1.00 0.00 114 VAL A CA 6
ATOM 13635 C C . VAL A 1 117 ? -6.641 -9.743 -21.867 1.00 0.00 114 VAL A C 6
ATOM 13636 O O . VAL A 1 117 ? -7.471 -10.229 -21.099 1.00 0.00 114 VAL A O 6
ATOM 13649 N N . ASP A 1 118 ? -5.491 -10.340 -22.162 1.00 0.00 115 ASP A N 6
ATOM 13650 C CA . ASP A 1 118 ? -5.170 -11.672 -21.664 1.00 0.00 115 ASP A CA 6
ATOM 13651 C C . ASP A 1 118 ? -4.965 -11.662 -20.154 1.00 0.00 115 ASP A C 6
ATOM 13652 O O . ASP A 1 118 ? -4.035 -11.033 -19.649 1.00 0.00 115 ASP A O 6
ATOM 13661 N N . ASN A 1 119 ? -5.838 -12.362 -19.439 1.00 0.00 116 ASN A N 6
ATOM 13662 C CA . ASN A 1 119 ? -5.775 -12.406 -17.983 1.00 0.00 116 ASN A CA 6
ATOM 13663 C C . ASN A 1 119 ? -5.265 -13.756 -17.495 1.00 0.00 116 ASN A C 6
ATOM 13664 O O . ASN A 1 119 ? -5.560 -14.174 -16.375 1.00 0.00 116 ASN A O 6
ATOM 13675 N N . SER A 1 120 ? -4.499 -14.435 -18.342 1.00 0.00 117 SER A N 6
ATOM 13676 C CA . SER A 1 120 ? -3.871 -15.695 -17.965 1.00 0.00 117 SER A CA 6
ATOM 13677 C C . SER A 1 120 ? -2.399 -15.498 -17.625 1.00 0.00 117 SER A C 6
ATOM 13678 O O . SER A 1 120 ? -1.724 -14.654 -18.214 1.00 0.00 117 SER A O 6
ATOM 13686 N N . THR A 1 121 ? -1.907 -16.281 -16.671 1.00 0.00 118 THR A N 6
ATOM 13687 C CA . THR A 1 121 ? -0.483 -16.306 -16.359 1.00 0.00 118 THR A CA 6
ATOM 13688 C C . THR A 1 121 ? 0.205 -17.494 -17.019 1.00 0.00 118 THR A C 6
ATOM 13689 O O . THR A 1 121 ? 1.427 -17.628 -16.960 1.00 0.00 118 THR A O 6
ATOM 13700 N N . ASP A 1 122 ? -0.588 -18.356 -17.648 1.00 0.00 119 ASP A N 6
ATOM 13701 C CA . ASP A 1 122 ? -0.067 -19.580 -18.245 1.00 0.00 119 ASP A CA 6
ATOM 13702 C C . ASP A 1 122 ? 0.161 -19.409 -19.741 1.00 0.00 119 ASP A C 6
ATOM 13703 O O . ASP A 1 122 ? 1.052 -20.032 -20.318 1.00 0.00 119 ASP A O 6
ATOM 13712 N N . ASN A 1 123 ? -0.650 -18.561 -20.365 1.00 0.00 120 ASN A N 6
ATOM 13713 C CA . ASN A 1 123 ? -0.552 -18.323 -21.800 1.00 0.00 120 ASN A CA 6
ATOM 13714 C C . ASN A 1 123 ? 0.804 -17.736 -22.170 1.00 0.00 120 ASN A C 6
ATOM 13715 O O . ASN A 1 123 ? 1.387 -18.092 -23.194 1.00 0.00 120 ASN A O 6
ATOM 13726 N N . GLY A 1 124 ? 1.302 -16.834 -21.330 1.00 0.00 121 GLY A N 6
ATOM 13727 C CA . GLY A 1 124 ? 2.599 -16.208 -21.558 1.00 0.00 121 GLY A CA 6
ATOM 13728 C C . GLY A 1 124 ? 2.442 -14.826 -22.177 1.00 0.00 121 GLY A C 6
ATOM 13729 O O . GLY A 1 124 ? 3.389 -14.040 -22.213 1.00 0.00 121 GLY A O 6
ATOM 13733 N N . ASN A 1 125 ? 1.240 -14.534 -22.664 1.00 0.00 122 ASN A N 6
ATOM 13734 C CA . ASN A 1 125 ? 0.953 -13.239 -23.270 1.00 0.00 122 ASN A CA 6
ATOM 13735 C C . ASN A 1 125 ? 0.027 -12.411 -22.388 1.00 0.00 122 ASN A C 6
ATOM 13736 O O . ASN A 1 125 ? -0.695 -11.542 -22.874 1.00 0.00 122 ASN A O 6
ATOM 13747 N N . GLY A 1 126 ? 0.054 -12.687 -21.088 1.00 0.00 123 GLY A N 6
ATOM 13748 C CA . GLY A 1 126 ? -0.810 -11.993 -20.140 1.00 0.00 123 GLY A CA 6
ATOM 13749 C C . GLY A 1 126 ? -0.560 -10.491 -20.164 1.00 0.00 123 GLY A C 6
ATOM 13750 O O . GLY A 1 126 ? 0.587 -10.043 -20.174 1.00 0.00 123 GLY A O 6
ATOM 13754 N N . GLY A 1 127 ? -1.639 -9.717 -20.175 1.00 0.00 124 GLY A N 6
ATOM 13755 C CA . GLY A 1 127 ? -1.540 -8.263 -20.132 1.00 0.00 124 GLY A CA 6
ATOM 13756 C C . GLY A 1 127 ? -1.680 -7.659 -21.523 1.00 0.00 124 GLY A C 6
ATOM 13757 O O . GLY A 1 127 ? -1.917 -6.460 -21.669 1.00 0.00 124 GLY A O 6
ATOM 13761 N N . ASN A 1 128 ? -1.533 -8.497 -22.544 1.00 0.00 125 ASN A N 6
ATOM 13762 C CA . ASN A 1 128 ? -1.521 -8.029 -23.924 1.00 0.00 125 ASN A CA 6
ATOM 13763 C C . ASN A 1 128 ? -2.926 -8.018 -24.514 1.00 0.00 125 ASN A C 6
ATOM 13764 O O . ASN A 1 128 ? -3.822 -8.701 -24.019 1.00 0.00 125 ASN A O 6
ATOM 13775 N N . LEU A 1 129 ? -3.111 -7.239 -25.574 1.00 0.00 126 LEU A N 6
ATOM 13776 C CA . LEU A 1 129 ? -4.440 -6.988 -26.118 1.00 0.00 126 LEU A CA 6
ATOM 13777 C C . LEU A 1 129 ? -4.670 -7.781 -27.398 1.00 0.00 126 LEU A C 6
ATOM 13778 O O . LEU A 1 129 ? -3.851 -7.746 -28.317 1.00 0.00 126 LEU A O 6
ATOM 13794 N N . TYR A 1 130 ? -5.789 -8.495 -27.453 1.00 0.00 127 TYR A N 6
ATOM 13795 C CA . TYR A 1 130 ? -6.200 -9.183 -28.671 1.00 0.00 127 TYR A CA 6
ATOM 13796 C C . TYR A 1 130 ? -7.180 -8.339 -29.476 1.00 0.00 127 TYR A C 6
ATOM 13797 O O . TYR A 1 130 ? -8.168 -7.837 -28.940 1.00 0.00 127 TYR A O 6
ATOM 13815 N N . VAL A 1 131 ? -6.901 -8.186 -30.766 1.00 0.00 128 VAL A N 6
ATOM 13816 C CA . VAL A 1 131 ? -7.783 -7.444 -31.658 1.00 0.00 128 VAL A CA 6
ATOM 13817 C C . VAL A 1 131 ? -8.516 -8.378 -32.612 1.00 0.00 128 VAL A C 6
ATOM 13818 O O . VAL A 1 131 ? -7.898 -9.036 -33.449 1.00 0.00 128 VAL A O 6
ATOM 13831 N N . TYR A 1 132 ? -9.837 -8.432 -32.480 1.00 0.00 129 TYR A N 6
ATOM 13832 C CA . TYR A 1 132 ? -10.646 -9.370 -33.250 1.00 0.00 129 TYR A CA 6
ATOM 13833 C C . TYR A 1 132 ? -11.305 -8.682 -34.439 1.00 0.00 129 TYR A C 6
ATOM 13834 O O . TYR A 1 132 ? -11.374 -7.454 -34.498 1.00 0.00 129 TYR A O 6
ATOM 13852 N N . PRO A 1 133 ? -11.787 -9.480 -35.385 1.00 0.00 130 PRO A N 6
ATOM 13853 C CA . PRO A 1 133 ? -12.457 -8.950 -36.567 1.00 0.00 130 PRO A CA 6
ATOM 13854 C C . PRO A 1 133 ? -13.591 -8.009 -36.182 1.00 0.00 130 PRO A C 6
ATOM 13855 O O . PRO A 1 133 ? -13.930 -7.091 -36.929 1.00 0.00 130 PRO A O 6
ATOM 13866 N N . ASN A 1 134 ? -14.176 -8.243 -35.012 1.00 0.00 131 ASN A N 6
ATOM 13867 C CA . ASN A 1 134 ? -15.245 -7.391 -34.506 1.00 0.00 131 ASN A CA 6
ATOM 13868 C C . ASN A 1 134 ? -14.756 -5.966 -34.283 1.00 0.00 131 ASN A C 6
ATOM 13869 O O . ASN A 1 134 ? -15.515 -5.008 -34.432 1.00 0.00 131 ASN A O 6
ATOM 13880 N N . ALA A 1 135 ? -13.484 -5.832 -33.925 1.00 0.00 132 ALA A N 6
ATOM 13881 C CA . ALA A 1 135 ? -12.889 -4.522 -33.688 1.00 0.00 132 ALA A CA 6
ATOM 13882 C C . ALA A 1 135 ? -12.510 -3.844 -34.999 1.00 0.00 132 ALA A C 6
ATOM 13883 O O . ALA A 1 135 ? -12.124 -4.506 -35.963 1.00 0.00 132 ALA A O 6
ATOM 13890 N N . THR A 1 136 ? -12.624 -2.520 -35.029 1.00 0.00 133 THR A N 6
ATOM 13891 C CA . THR A 1 136 ? -12.212 -1.742 -36.191 1.00 0.00 133 THR A CA 6
ATOM 13892 C C . THR A 1 136 ? -10.750 -1.997 -36.535 1.00 0.00 133 THR A C 6
ATOM 13893 O O . THR A 1 136 ? -9.866 -1.826 -35.695 1.00 0.00 133 THR A O 6
ATOM 13904 N N . THR A 1 137 ? -10.502 -2.407 -37.774 1.00 0.00 134 THR A N 6
ATOM 13905 C CA . THR A 1 137 ? -9.170 -2.830 -38.189 1.00 0.00 134 THR A CA 6
ATOM 13906 C C . THR A 1 137 ? -8.210 -1.649 -38.246 1.00 0.00 134 THR A C 6
ATOM 13907 O O . THR A 1 137 ? -7.084 -1.726 -37.753 1.00 0.00 134 THR A O 6
ATOM 13918 N N . GLY A 1 138 ? -8.661 -0.555 -38.851 1.00 0.00 135 GLY A N 6
ATOM 13919 C CA . GLY A 1 138 ? -7.832 0.636 -38.999 1.00 0.00 135 GLY A CA 6
ATOM 13920 C C . GLY A 1 138 ? -7.415 1.188 -37.642 1.00 0.00 135 GLY A C 6
ATOM 13921 O O . GLY A 1 138 ? -6.321 1.732 -37.492 1.00 0.00 135 GLY A O 6
ATOM 13925 N N . SER A 1 139 ? -8.294 1.046 -36.655 1.00 0.00 136 SER A N 6
ATOM 13926 C CA . SER A 1 139 ? -8.062 1.618 -35.334 1.00 0.00 136 SER A CA 6
ATOM 13927 C C . SER A 1 139 ? -6.909 0.919 -34.626 1.00 0.00 136 SER A C 6
ATOM 13928 O O . SER A 1 139 ? -6.328 1.459 -33.684 1.00 0.00 136 SER A O 6
ATOM 13936 N N . ALA A 1 140 ? -6.581 -0.284 -35.085 1.00 0.00 137 ALA A N 6
ATOM 13937 C CA . ALA A 1 140 ? -5.530 -1.081 -34.463 1.00 0.00 137 ALA A CA 6
ATOM 13938 C C . ALA A 1 140 ? -4.197 -0.343 -34.479 1.00 0.00 137 ALA A C 6
ATOM 13939 O O . ALA A 1 140 ? -3.377 -0.505 -33.575 1.00 0.00 137 ALA A O 6
ATOM 13946 N N . ASP A 1 141 ? -3.987 0.467 -35.511 1.00 0.00 138 ASP A N 6
ATOM 13947 C CA . ASP A 1 141 ? -2.716 1.155 -35.697 1.00 0.00 138 ASP A CA 6
ATOM 13948 C C . ASP A 1 141 ? -2.602 2.362 -34.774 1.00 0.00 138 ASP A C 6
ATOM 13949 O O . ASP A 1 141 ? -1.542 2.979 -34.671 1.00 0.00 138 ASP A O 6
ATOM 13958 N N . SER A 1 142 ? -3.700 2.693 -34.104 1.00 0.00 139 SER A N 6
ATOM 13959 C CA . SER A 1 142 ? -3.726 3.826 -33.187 1.00 0.00 139 SER A CA 6
ATOM 13960 C C . SER A 1 142 ? -3.868 3.363 -31.743 1.00 0.00 139 SER A C 6
ATOM 13961 O O . SER A 1 142 ? -4.107 4.169 -30.843 1.00 0.00 139 SER A O 6
ATOM 13969 N N . VAL A 1 143 ? -3.721 2.060 -31.527 1.00 0.00 140 VAL A N 6
ATOM 13970 C CA . VAL A 1 143 ? -3.722 1.502 -30.181 1.00 0.00 140 VAL A CA 6
ATOM 13971 C C . VAL A 1 143 ? -2.415 1.800 -29.459 1.00 0.00 140 VAL A C 6
ATOM 13972 O O . VAL A 1 143 ? -1.332 1.644 -30.024 1.00 0.00 140 VAL A O 6
ATOM 13985 N N . ARG A 1 144 ? -2.521 2.230 -28.206 1.00 0.00 141 ARG A N 6
ATOM 13986 C CA . ARG A 1 144 ? -1.348 2.576 -27.412 1.00 0.00 141 ARG A CA 6
ATOM 13987 C C . ARG A 1 144 ? -1.438 1.988 -26.010 1.00 0.00 141 ARG A C 6
ATOM 13988 O O . ARG A 1 144 ? -2.531 1.750 -25.496 1.00 0.00 141 ARG A O 6
ATOM 14009 N N . CYS A 1 145 ? -0.283 1.756 -25.396 1.00 0.00 142 CYS A N 6
ATOM 14010 C CA . CYS A 1 145 ? -0.229 1.161 -24.066 1.00 0.00 142 CYS A CA 6
ATOM 14011 C C . CYS A 1 145 ? 0.293 2.157 -23.038 1.00 0.00 142 CYS A C 6
ATOM 14012 O O . CYS A 1 145 ? 1.443 2.590 -23.107 1.00 0.00 142 CYS A O 6
ATOM 14019 N N . ARG A 1 146 ? -0.560 2.517 -22.085 1.00 0.00 143 ARG A N 6
ATOM 14020 C CA . ARG A 1 146 ? -0.198 3.489 -21.060 1.00 0.00 143 ARG A CA 6
ATOM 14021 C C . ARG A 1 146 ? 0.413 2.806 -19.844 1.00 0.00 143 ARG A C 6
ATOM 14022 O O . ARG A 1 146 ? -0.128 1.826 -19.333 1.00 0.00 143 ARG A O 6
ATOM 14043 N N . LEU A 1 147 ? 1.545 3.329 -19.385 1.00 0.00 144 LEU A N 6
ATOM 14044 C CA . LEU A 1 147 ? 2.276 2.722 -18.279 1.00 0.00 144 LEU A CA 6
ATOM 14045 C C . LEU A 1 147 ? 2.250 3.615 -17.045 1.00 0.00 144 LEU A C 6
ATOM 14046 O O . LEU A 1 147 ? 2.622 4.786 -17.107 1.00 0.00 144 LEU A O 6
ATOM 14062 N N . ARG A 1 148 ? 1.807 3.054 -15.925 1.00 0.00 145 ARG A N 6
ATOM 14063 C CA . ARG A 1 148 ? 1.898 3.736 -14.639 1.00 0.00 145 ARG A CA 6
ATOM 14064 C C . ARG A 1 148 ? 2.782 2.964 -13.668 1.00 0.00 145 ARG A C 6
ATOM 14065 O O . ARG A 1 148 ? 2.494 1.816 -13.330 1.00 0.00 145 ARG A O 6
ATOM 14086 N N . MET A 1 149 ? 3.860 3.601 -13.223 1.00 0.00 146 MET A N 6
ATOM 14087 C CA . MET A 1 149 ? 4.770 2.989 -12.263 1.00 0.00 146 MET A CA 6
ATOM 14088 C C . MET A 1 149 ? 4.620 3.618 -10.884 1.00 0.00 146 MET A C 6
ATOM 14089 O O . MET A 1 149 ? 4.720 4.836 -10.732 1.00 0.00 146 MET A O 6
ATOM 14103 N N . CYS A 1 150 ? 4.379 2.782 -9.880 1.00 0.00 147 CYS A N 6
ATOM 14104 C CA . CYS A 1 150 ? 4.246 3.251 -8.506 1.00 0.00 147 CYS A CA 6
ATOM 14105 C C . CYS A 1 150 ? 5.155 2.470 -7.566 1.00 0.00 147 CYS A C 6
ATOM 14106 O O . CYS A 1 150 ? 4.764 1.434 -7.027 1.00 0.00 147 CYS A O 6
ATOM 14113 N N . PRO A 1 151 ? 6.370 2.972 -7.373 1.00 0.00 148 PRO A N 6
ATOM 14114 C CA . PRO A 1 151 ? 7.319 2.352 -6.456 1.00 0.00 148 PRO A CA 6
ATOM 14115 C C . PRO A 1 151 ? 6.751 2.276 -5.044 1.00 0.00 148 PRO A C 6
ATOM 14116 O O . PRO A 1 151 ? 6.091 3.206 -4.580 1.00 0.00 148 PRO A O 6
ATOM 14127 N N . TRP A 1 152 ? 7.011 1.164 -4.366 1.00 0.00 149 TRP A N 6
ATOM 14128 C CA . TRP A 1 152 ? 6.534 0.969 -3.002 1.00 0.00 149 TRP A CA 6
ATOM 14129 C C . TRP A 1 152 ? 7.693 0.747 -2.039 1.00 0.00 149 TRP A C 6
ATOM 14130 O O . TRP A 1 152 ? 8.700 0.136 -2.396 1.00 0.00 149 TRP A O 6
ATOM 14151 N N . THR A 1 153 ? 7.545 1.249 -0.818 1.00 0.00 150 THR A N 6
ATOM 14152 C CA . THR A 1 153 ? 8.545 1.038 0.223 1.00 0.00 150 THR A CA 6
ATOM 14153 C C . THR A 1 153 ? 7.890 0.693 1.554 1.00 0.00 150 THR A C 6
ATOM 14154 O O . THR A 1 153 ? 6.673 0.524 1.633 1.00 0.00 150 THR A O 6
ATOM 14165 N N . SER A 1 154 ? 8.704 0.591 2.599 1.00 0.00 151 SER A N 6
ATOM 14166 C CA . SER A 1 154 ? 8.194 0.382 3.949 1.00 0.00 151 SER A CA 6
ATOM 14167 C C . SER A 1 154 ? 8.521 1.566 4.851 1.00 0.00 151 SER A C 6
ATOM 14168 O O . SER A 1 154 ? 8.092 1.617 6.003 1.00 0.00 151 SER A O 6
ATOM 14176 N N . ASN A 1 155 ? 9.283 2.515 4.318 1.00 0.00 152 ASN A N 6
ATOM 14177 C CA . ASN A 1 155 ? 9.642 3.716 5.063 1.00 0.00 152 ASN A CA 6
ATOM 14178 C C . ASN A 1 155 ? 8.589 4.804 4.896 1.00 0.00 152 ASN A C 6
ATOM 14179 O O . ASN A 1 155 ? 8.520 5.461 3.856 1.00 0.00 152 ASN A O 6
ATOM 14190 N N . SER A 1 156 ? 7.769 4.990 5.924 1.00 0.00 153 SER A N 6
ATOM 14191 C CA . SER A 1 156 ? 6.677 5.955 5.869 1.00 0.00 153 SER A CA 6
ATOM 14192 C C . SER A 1 156 ? 7.205 7.381 5.794 1.00 0.00 153 SER A C 6
ATOM 14193 O O . SER A 1 156 ? 6.472 8.307 5.447 1.00 0.00 153 SER A O 6
ATOM 14201 N N . LYS A 1 157 ? 8.481 7.552 6.122 1.00 0.00 154 LYS A N 6
ATOM 14202 C CA . LYS A 1 157 ? 9.107 8.869 6.103 1.00 0.00 154 LYS A CA 6
ATOM 14203 C C . LYS A 1 157 ? 9.748 9.155 4.751 1.00 0.00 154 LYS A C 6
ATOM 14204 O O . LYS A 1 157 ? 10.332 10.219 4.543 1.00 0.00 154 LYS A O 6
ATOM 14223 N N . MET A 1 158 ? 9.635 8.200 3.834 1.00 0.00 155 MET A N 6
ATOM 14224 C CA . MET A 1 158 ? 10.166 8.365 2.487 1.00 0.00 155 MET A CA 6
ATOM 14225 C C . MET A 1 158 ? 9.052 8.648 1.487 1.00 0.00 155 MET A C 6
ATOM 14226 O O . MET A 1 158 ? 8.072 7.909 1.410 1.00 0.00 155 MET A O 6
ATOM 14240 N N . THR A 1 159 ? 9.210 9.724 0.723 1.00 0.00 156 THR A N 6
ATOM 14241 C CA . THR A 1 159 ? 8.174 10.163 -0.205 1.00 0.00 156 THR A CA 6
ATOM 14242 C C . THR A 1 159 ? 8.665 10.107 -1.646 1.00 0.00 156 THR A C 6
ATOM 14243 O O . THR A 1 159 ? 7.988 10.575 -2.561 1.00 0.00 156 THR A O 6
ATOM 14254 N N . ALA A 1 160 ? 9.847 9.533 -1.841 1.00 0.00 157 ALA A N 6
ATOM 14255 C CA . ALA A 1 160 ? 10.441 9.434 -3.169 1.00 0.00 157 ALA A CA 6
ATOM 14256 C C . ALA A 1 160 ? 11.526 8.365 -3.208 1.00 0.00 157 ALA A C 6
ATOM 14257 O O . ALA A 1 160 ? 12.175 8.088 -2.200 1.00 0.00 157 ALA A O 6
ATOM 14264 N N . PRO A 1 161 ? 11.719 7.768 -4.380 1.00 0.00 158 PRO A N 6
ATOM 14265 C CA . PRO A 1 161 ? 12.759 6.763 -4.565 1.00 0.00 158 PRO A CA 6
ATOM 14266 C C . PRO A 1 161 ? 14.144 7.396 -4.561 1.00 0.00 158 PRO A C 6
ATOM 14267 O O . PRO A 1 161 ? 14.295 8.585 -4.845 1.00 0.00 158 PRO A O 6
ATOM 14278 N N . ASP A 1 162 ? 15.154 6.596 -4.237 1.00 0.00 159 ASP A N 6
ATOM 14279 C CA . ASP A 1 162 ? 16.522 7.090 -4.142 1.00 0.00 159 ASP A CA 6
ATOM 14280 C C . ASP A 1 162 ? 17.261 6.923 -5.463 1.00 0.00 159 ASP A C 6
ATOM 14281 O O . ASP A 1 162 ? 16.693 6.450 -6.448 1.00 0.00 159 ASP A O 6
ATOM 14290 N N . GLU A 1 163 ? 18.531 7.315 -5.479 1.00 0.00 160 GLU A N 6
ATOM 14291 C CA . GLU A 1 163 ? 19.332 7.268 -6.696 1.00 0.00 160 GLU A CA 6
ATOM 14292 C C . GLU A 1 163 ? 19.376 5.858 -7.272 1.00 0.00 160 GLU A C 6
ATOM 14293 O O . GLU A 1 163 ? 19.169 5.660 -8.469 1.00 0.00 160 GLU A O 6
ATOM 14305 N N . GLU A 1 164 ? 19.646 4.882 -6.413 1.00 0.00 161 GLU A N 6
ATOM 14306 C CA . GLU A 1 164 ? 19.742 3.491 -6.839 1.00 0.00 161 GLU A CA 6
ATOM 14307 C C . GLU A 1 164 ? 18.484 3.054 -7.580 1.00 0.00 161 GLU A C 6
ATOM 14308 O O . GLU A 1 164 ? 18.559 2.492 -8.672 1.00 0.00 161 GLU A O 6
ATOM 14320 N N . MET A 1 165 ? 17.328 3.316 -6.978 1.00 0.00 162 MET A N 6
ATOM 14321 C CA . MET A 1 165 ? 16.053 2.930 -7.569 1.00 0.00 162 MET A CA 6
ATOM 14322 C C . MET A 1 165 ? 15.828 3.633 -8.902 1.00 0.00 162 MET A C 6
ATOM 14323 O O . MET A 1 165 ? 15.405 3.013 -9.878 1.00 0.00 162 MET A O 6
ATOM 14337 N N . LEU A 1 166 ? 16.114 4.930 -8.937 1.00 0.00 163 LEU A N 6
ATOM 14338 C CA . LEU A 1 166 ? 15.901 5.729 -10.137 1.00 0.00 163 LEU A CA 6
ATOM 14339 C C . LEU A 1 166 ? 16.758 5.228 -11.292 1.00 0.00 163 LEU A C 6
ATOM 14340 O O . LEU A 1 166 ? 16.321 5.219 -12.443 1.00 0.00 163 LEU A O 6
ATOM 14356 N N . ARG A 1 167 ? 17.980 4.813 -10.979 1.00 0.00 164 ARG A N 6
ATOM 14357 C CA . ARG A 1 167 ? 18.866 4.218 -11.972 1.00 0.00 164 ARG A CA 6
ATOM 14358 C C . ARG A 1 167 ? 18.325 2.881 -12.462 1.00 0.00 164 ARG A C 6
ATOM 14359 O O . ARG A 1 167 ? 18.346 2.594 -13.659 1.00 0.00 164 ARG A O 6
ATOM 14380 N N . LYS A 1 168 ? 17.841 2.067 -11.531 1.00 0.00 165 LYS A N 6
ATOM 14381 C CA . LYS A 1 168 ? 17.309 0.751 -11.864 1.00 0.00 165 LYS A CA 6
ATOM 14382 C C . LYS A 1 168 ? 15.963 0.863 -12.569 1.00 0.00 165 LYS A C 6
ATOM 14383 O O . LYS A 1 168 ? 15.553 -0.045 -13.291 1.00 0.00 165 LYS A O 6
ATOM 14402 N N . MET A 1 169 ? 15.280 1.982 -12.353 1.00 0.00 166 MET A N 6
ATOM 14403 C CA . MET A 1 169 ? 14.002 2.237 -13.008 1.00 0.00 166 MET A CA 6
ATOM 14404 C C . MET A 1 169 ? 14.186 3.077 -14.266 1.00 0.00 166 MET A C 6
ATOM 14405 O O . MET A 1 169 ? 13.212 3.491 -14.895 1.00 0.00 166 MET A O 6
ATOM 14419 N N . SER A 1 170 ? 15.440 3.324 -14.628 1.00 0.00 167 SER A N 6
ATOM 14420 C CA . SER A 1 170 ? 15.754 4.181 -15.765 1.00 0.00 167 SER A CA 6
ATOM 14421 C C . SER A 1 170 ? 15.244 3.578 -17.067 1.00 0.00 167 SER A C 6
ATOM 14422 O O . SER A 1 170 ? 15.069 4.282 -18.062 1.00 0.00 167 SER A O 6
ATOM 14430 N N . GLU A 1 171 ? 15.007 2.271 -17.055 1.00 0.00 168 GLU A N 6
ATOM 14431 C CA . GLU A 1 171 ? 14.534 1.567 -18.241 1.00 0.00 168 GLU A CA 6
ATOM 14432 C C . GLU A 1 171 ? 13.153 2.057 -18.657 1.00 0.00 168 GLU A C 6
ATOM 14433 O O . GLU A 1 171 ? 12.796 2.009 -19.835 1.00 0.00 168 GLU A O 6
ATOM 14445 N N . VAL A 1 172 ? 12.380 2.528 -17.685 1.00 0.00 169 VAL A N 6
ATOM 14446 C CA . VAL A 1 172 ? 11.024 2.997 -17.944 1.00 0.00 169 VAL A CA 6
ATOM 14447 C C . VAL A 1 172 ? 10.911 4.501 -17.731 1.00 0.00 169 VAL A C 6
ATOM 14448 O O . VAL A 1 172 ? 10.034 5.153 -18.298 1.00 0.00 169 VAL A O 6
ATOM 14461 N N . LEU A 1 173 ? 11.803 5.046 -16.911 1.00 0.00 170 LEU A N 6
ATOM 14462 C CA . LEU A 1 173 ? 11.826 6.480 -16.649 1.00 0.00 170 LEU A CA 6
ATOM 14463 C C . LEU A 1 173 ? 12.289 7.256 -17.876 1.00 0.00 170 LEU A C 6
ATOM 14464 O O . LEU A 1 173 ? 11.976 8.437 -18.029 1.00 0.00 170 LEU A O 6
ATOM 14480 N N . ASN A 1 174 ? 13.037 6.587 -18.746 1.00 0.00 171 ASN A N 6
ATOM 14481 C CA . ASN A 1 174 ? 13.513 7.202 -19.979 1.00 0.00 171 ASN A CA 6
ATOM 14482 C C . ASN A 1 174 ? 12.531 6.977 -21.122 1.00 0.00 171 ASN A C 6
ATOM 14483 O O . ASN A 1 174 ? 12.884 7.118 -22.293 1.00 0.00 171 ASN A O 6
ATOM 14494 N N . LEU A 1 175 ? 11.298 6.627 -20.775 1.00 0.00 172 LEU A N 6
ATOM 14495 C CA . LEU A 1 175 ? 10.220 6.547 -21.754 1.00 0.00 172 LEU A CA 6
ATOM 14496 C C . LEU A 1 175 ? 9.509 7.886 -21.901 1.00 0.00 172 LEU A C 6
ATOM 14497 O O . LEU A 1 175 ? 9.525 8.712 -20.989 1.00 0.00 172 LEU A O 6
ATOM 14513 N N . PRO A 1 176 ? 8.885 8.095 -23.056 1.00 0.00 173 PRO A N 6
ATOM 14514 C CA . PRO A 1 176 ? 8.110 9.306 -23.299 1.00 0.00 173 PRO A CA 6
ATOM 14515 C C . PRO A 1 176 ? 7.000 9.466 -22.269 1.00 0.00 173 PRO A C 6
ATOM 14516 O O . PRO A 1 176 ? 6.385 8.486 -21.848 1.00 0.00 173 PRO A O 6
ATOM 14527 N N . ASN A 1 177 ? 6.747 10.706 -21.867 1.00 0.00 174 ASN A N 6
ATOM 14528 C CA . ASN A 1 177 ? 5.712 10.996 -20.882 1.00 0.00 174 ASN A CA 6
ATOM 14529 C C . ASN A 1 177 ? 4.338 11.080 -21.535 1.00 0.00 174 ASN A C 6
ATOM 14530 O O . ASN A 1 177 ? 4.117 11.888 -22.437 1.00 0.00 174 ASN A O 6
ATOM 14541 N N . TYR A 1 178 ? 3.417 10.241 -21.073 1.00 0.00 175 TYR A N 6
ATOM 14542 C CA . TYR A 1 178 ? 2.037 10.284 -21.543 1.00 0.00 175 TYR A CA 6
ATOM 14543 C C . TYR A 1 178 ? 1.058 10.069 -20.396 1.00 0.00 175 TYR A C 6
ATOM 14544 O O . TYR A 1 178 ? 1.255 9.193 -19.555 1.00 0.00 175 TYR A O 6
ATOM 14562 N N . GLY A 1 179 ? 0.002 10.875 -20.368 1.00 0.00 176 GLY A N 6
ATOM 14563 C CA . GLY A 1 179 ? -1.032 10.748 -19.348 1.00 0.00 176 GLY A CA 6
ATOM 14564 C C . GLY A 1 179 ? -2.138 11.775 -19.553 1.00 0.00 176 GLY A C 6
ATOM 14565 O O . GLY A 1 179 ? -2.992 11.581 -20.373 1.00 0.00 176 GLY A O 6
ATOM 14569 N N . ARG A 1 24 ? 1.067 -0.405 1.972 1.00 0.00 21 ARG A N 7
ATOM 14570 C CA . ARG A 1 24 ? 2.155 0.065 1.123 1.00 0.00 21 ARG A CA 7
ATOM 14571 C C . ARG A 1 24 ? 2.278 1.582 1.175 1.00 0.00 21 ARG A C 7
ATOM 14572 O O . ARG A 1 24 ? 1.285 2.290 1.350 1.00 0.00 21 ARG A O 7
ATOM 14593 N N . HIS A 1 25 ? 3.501 2.077 1.023 1.00 0.00 22 HIS A N 7
ATOM 14594 C CA . HIS A 1 25 ? 3.748 3.514 0.987 1.00 0.00 22 HIS A CA 7
ATOM 14595 C C . HIS A 1 25 ? 4.196 3.961 -0.398 1.00 0.00 22 HIS A C 7
ATOM 14596 O O . HIS A 1 25 ? 5.348 3.761 -0.784 1.00 0.00 22 HIS A O 7
ATOM 14610 N N . SER A 1 26 ? 3.279 4.568 -1.144 1.00 0.00 23 SER A N 7
ATOM 14611 C CA . SER A 1 26 ? 3.565 5.008 -2.504 1.00 0.00 23 SER A CA 7
ATOM 14612 C C . SER A 1 26 ? 4.636 6.091 -2.519 1.00 0.00 23 SER A C 7
ATOM 14613 O O . SER A 1 26 ? 4.587 7.037 -1.732 1.00 0.00 23 SER A O 7
ATOM 14621 N N . LEU A 1 27 ? 5.602 5.949 -3.419 1.00 0.00 24 LEU A N 7
ATOM 14622 C CA . LEU A 1 27 ? 6.644 6.954 -3.590 1.00 0.00 24 LEU A CA 7
ATOM 14623 C C . LEU A 1 27 ? 6.384 7.813 -4.821 1.00 0.00 24 LEU A C 7
ATOM 14624 O O . LEU A 1 27 ? 7.274 8.518 -5.298 1.00 0.00 24 LEU A O 7
ATOM 14640 N N . GLY A 1 28 ? 5.159 7.751 -5.332 1.00 0.00 25 GLY A N 7
ATOM 14641 C CA . GLY A 1 28 ? 4.799 8.470 -6.548 1.00 0.00 25 GLY A CA 7
ATOM 14642 C C . GLY A 1 28 ? 4.651 7.518 -7.728 1.00 0.00 25 GLY A C 7
ATOM 14643 O O . GLY A 1 28 ? 5.149 6.393 -7.696 1.00 0.00 25 GLY A O 7
ATOM 14647 N N . CYS A 1 29 ? 3.964 7.976 -8.769 1.00 0.00 26 CYS A N 7
ATOM 14648 C CA . CYS A 1 29 ? 3.742 7.163 -9.958 1.00 0.00 26 CYS A CA 7
ATOM 14649 C C . CYS A 1 29 ? 4.250 7.868 -11.210 1.00 0.00 26 CYS A C 7
ATOM 14650 O O . CYS A 1 29 ? 4.206 9.094 -11.304 1.00 0.00 26 CYS A O 7
ATOM 14657 N N . TYR A 1 30 ? 4.732 7.084 -12.169 1.00 0.00 27 TYR A N 7
ATOM 14658 C CA . TYR A 1 30 ? 5.186 7.626 -13.444 1.00 0.00 27 TYR A CA 7
ATOM 14659 C C . TYR A 1 30 ? 4.344 7.097 -14.598 1.00 0.00 27 TYR A C 7
ATOM 14660 O O . TYR A 1 30 ? 3.927 5.939 -14.595 1.00 0.00 27 TYR A O 7
ATOM 14678 N N . PHE A 1 31 ? 4.098 7.952 -15.584 1.00 0.00 28 PHE A N 7
ATOM 14679 C CA . PHE A 1 31 ? 3.216 7.609 -16.694 1.00 0.00 28 PHE A CA 7
ATOM 14680 C C . PHE A 1 31 ? 3.944 7.709 -18.028 1.00 0.00 28 PHE A C 7
ATOM 14681 O O . PHE A 1 31 ? 4.267 8.804 -18.489 1.00 0.00 28 PHE A O 7
ATOM 14698 N N . LYS A 1 32 ? 4.201 6.560 -18.644 1.00 0.00 29 LYS A N 7
ATOM 14699 C CA . LYS A 1 32 ? 4.992 6.507 -19.868 1.00 0.00 29 LYS A CA 7
ATOM 14700 C C . LYS A 1 32 ? 4.212 5.850 -20.999 1.00 0.00 29 LYS A C 7
ATOM 14701 O O . LYS A 1 32 ? 3.246 5.126 -20.761 1.00 0.00 29 LYS A O 7
ATOM 14720 N N . GLY A 1 33 ? 4.638 6.107 -22.231 1.00 0.00 30 GLY A N 7
ATOM 14721 C CA . GLY A 1 33 ? 3.992 5.525 -23.402 1.00 0.00 30 GLY A CA 7
ATOM 14722 C C . GLY A 1 33 ? 4.871 4.457 -24.041 1.00 0.00 30 GLY A C 7
ATOM 14723 O O . GLY A 1 33 ? 6.066 4.665 -24.248 1.00 0.00 30 GLY A O 7
ATOM 14727 N N . ILE A 1 34 ? 4.271 3.313 -24.352 1.00 0.00 31 ILE A N 7
ATOM 14728 C CA . ILE A 1 34 ? 4.992 2.220 -24.994 1.00 0.00 31 ILE A CA 7
ATOM 14729 C C . ILE A 1 34 ? 4.369 1.864 -26.338 1.00 0.00 31 ILE A C 7
ATOM 14730 O O . ILE A 1 34 ? 3.155 1.690 -26.444 1.00 0.00 31 ILE A O 7
ATOM 14746 N N . ASN A 1 35 ? 5.208 1.758 -27.363 1.00 0.00 32 ASN A N 7
ATOM 14747 C CA . ASN A 1 35 ? 4.755 1.333 -28.682 1.00 0.00 32 ASN A CA 7
ATOM 14748 C C . ASN A 1 35 ? 4.626 -0.183 -28.759 1.00 0.00 32 ASN A C 7
ATOM 14749 O O . ASN A 1 35 ? 5.620 -0.905 -28.683 1.00 0.00 32 ASN A O 7
ATOM 14760 N N . PRO A 1 36 ? 3.395 -0.659 -28.910 1.00 0.00 33 PRO A N 7
ATOM 14761 C CA . PRO A 1 36 ? 3.123 -2.092 -28.915 1.00 0.00 33 PRO A CA 7
ATOM 14762 C C . PRO A 1 36 ? 3.499 -2.719 -30.252 1.00 0.00 33 PRO A C 7
ATOM 14763 O O . PRO A 1 36 ? 3.609 -2.026 -31.264 1.00 0.00 33 PRO A O 7
ATOM 14774 N N . THR A 1 37 ? 3.694 -4.033 -30.249 1.00 0.00 34 THR A N 7
ATOM 14775 C CA . THR A 1 37 ? 4.031 -4.760 -31.468 1.00 0.00 34 THR A CA 7
ATOM 14776 C C . THR A 1 37 ? 2.882 -5.658 -31.909 1.00 0.00 34 THR A C 7
ATOM 14777 O O . THR A 1 37 ? 2.361 -6.447 -31.121 1.00 0.00 34 THR A O 7
ATOM 14788 N N . LYS A 1 38 ? 2.492 -5.532 -33.173 1.00 0.00 35 LYS A N 7
ATOM 14789 C CA . LYS A 1 38 ? 1.400 -6.328 -33.720 1.00 0.00 35 LYS A CA 7
ATOM 14790 C C . LYS A 1 38 ? 1.907 -7.656 -34.269 1.00 0.00 35 LYS A C 7
ATOM 14791 O O . LYS A 1 38 ? 2.790 -7.687 -35.126 1.00 0.00 35 LYS A O 7
ATOM 14810 N N . VAL A 1 39 ? 1.343 -8.750 -33.770 1.00 0.00 36 VAL A N 7
ATOM 14811 C CA . VAL A 1 39 ? 1.785 -10.085 -34.158 1.00 0.00 36 VAL A CA 7
ATOM 14812 C C . VAL A 1 39 ? 0.670 -10.852 -34.857 1.00 0.00 36 VAL A C 7
ATOM 14813 O O . VAL A 1 39 ? -0.440 -10.964 -34.337 1.00 0.00 36 VAL A O 7
ATOM 14826 N N . PRO A 1 40 ? 0.972 -11.380 -36.038 1.00 0.00 37 PRO A N 7
ATOM 14827 C CA . PRO A 1 40 ? 0.001 -12.155 -36.802 1.00 0.00 37 PRO A CA 7
ATOM 14828 C C . PRO A 1 40 ? -0.203 -13.536 -36.193 1.00 0.00 37 PRO A C 7
ATOM 14829 O O . PRO A 1 40 ? 0.656 -14.039 -35.469 1.00 0.00 37 PRO A O 7
ATOM 14840 N N . SER A 1 41 ? -1.346 -14.145 -36.491 1.00 0.00 38 SER A N 7
ATOM 14841 C CA . SER A 1 41 ? -1.686 -15.450 -35.935 1.00 0.00 38 SER A CA 7
ATOM 14842 C C . SER A 1 41 ? -2.640 -16.206 -36.851 1.00 0.00 38 SER A C 7
ATOM 14843 O O . SER A 1 41 ? -3.373 -15.603 -37.634 1.00 0.00 38 SER A O 7
ATOM 14851 N N . SER A 1 42 ? -2.625 -17.531 -36.747 1.00 0.00 39 SER A N 7
ATOM 14852 C CA . SER A 1 42 ? -3.565 -18.367 -37.484 1.00 0.00 39 SER A CA 7
ATOM 14853 C C . SER A 1 42 ? -4.980 -18.219 -36.938 1.00 0.00 39 SER A C 7
ATOM 14854 O O . SER A 1 42 ? -5.953 -18.574 -37.603 1.00 0.00 39 SER A O 7
ATOM 14862 N N . ASP A 1 43 ? -5.087 -17.692 -35.723 1.00 0.00 40 ASP A N 7
ATOM 14863 C CA . ASP A 1 43 ? -6.385 -17.394 -35.129 1.00 0.00 40 ASP A CA 7
ATOM 14864 C C . ASP A 1 43 ? -7.023 -16.175 -35.781 1.00 0.00 40 ASP A C 7
ATOM 14865 O O . ASP A 1 43 ? -6.335 -15.349 -36.381 1.00 0.00 40 ASP A O 7
ATOM 14874 N N . PRO A 1 44 ? -8.342 -16.068 -35.660 1.00 0.00 41 PRO A N 7
ATOM 14875 C CA . PRO A 1 44 ? -9.067 -14.913 -36.177 1.00 0.00 41 PRO A CA 7
ATOM 14876 C C . PRO A 1 44 ? -8.865 -13.693 -35.287 1.00 0.00 41 PRO A C 7
ATOM 14877 O O . PRO A 1 44 ? -9.821 -13.153 -34.731 1.00 0.00 41 PRO A O 7
ATOM 14888 N N . ARG A 1 45 ? -7.615 -13.263 -35.157 1.00 0.00 42 ARG A N 7
ATOM 14889 C CA . ARG A 1 45 ? -7.259 -12.221 -34.201 1.00 0.00 42 ARG A CA 7
ATOM 14890 C C . ARG A 1 45 ? -5.762 -11.938 -34.227 1.00 0.00 42 ARG A C 7
ATOM 14891 O O . ARG A 1 45 ? -4.957 -12.830 -34.494 1.00 0.00 42 ARG A O 7
ATOM 14912 N N . THR A 1 46 ? -5.396 -10.692 -33.947 1.00 0.00 43 THR A N 7
ATOM 14913 C CA . THR A 1 46 ? -3.993 -10.309 -33.850 1.00 0.00 43 THR A CA 7
ATOM 14914 C C . THR A 1 46 ? -3.618 -9.945 -32.420 1.00 0.00 43 THR A C 7
ATOM 14915 O O . THR A 1 46 ? -4.480 -9.602 -31.610 1.00 0.00 43 THR A O 7
ATOM 14926 N N . VAL A 1 47 ? -2.327 -10.021 -32.114 1.00 0.00 44 VAL A N 7
ATOM 14927 C CA . VAL A 1 47 ? -1.845 -9.778 -30.759 1.00 0.00 44 VAL A CA 7
ATOM 14928 C C . VAL A 1 47 ? -1.026 -8.496 -30.688 1.00 0.00 44 VAL A C 7
ATOM 14929 O O . VAL A 1 47 ? -0.056 -8.325 -31.427 1.00 0.00 44 VAL A O 7
ATOM 14942 N N . LEU A 1 48 ? -1.422 -7.595 -29.794 1.00 0.00 45 LEU A N 7
ATOM 14943 C CA . LEU A 1 48 ? -0.638 -6.399 -29.514 1.00 0.00 45 LEU A CA 7
ATOM 14944 C C . LEU A 1 48 ? 0.120 -6.533 -28.199 1.00 0.00 45 LEU A C 7
ATOM 14945 O O . LEU A 1 48 ? -0.481 -6.579 -27.126 1.00 0.00 45 LEU A O 7
ATOM 14961 N N . LYS A 1 49 ? 1.444 -6.595 -28.290 1.00 0.00 46 LYS A N 7
ATOM 14962 C CA . LYS A 1 49 ? 2.279 -6.878 -27.128 1.00 0.00 46 LYS A CA 7
ATOM 14963 C C . LYS A 1 49 ? 2.898 -5.603 -26.571 1.00 0.00 46 LYS A C 7
ATOM 14964 O O . LYS A 1 49 ? 3.421 -4.777 -27.319 1.00 0.00 46 LYS A O 7
ATOM 14983 N N . CYS A 1 50 ? 2.836 -5.448 -25.253 1.00 0.00 47 CYS A N 7
ATOM 14984 C CA . CYS A 1 50 ? 3.434 -4.296 -24.588 1.00 0.00 47 CYS A CA 7
ATOM 14985 C C . CYS A 1 50 ? 4.742 -4.673 -23.904 1.00 0.00 47 CYS A C 7
ATOM 14986 O O . CYS A 1 50 ? 4.744 -5.171 -22.778 1.00 0.00 47 CYS A O 7
ATOM 14993 N N . THR A 1 51 ? 5.854 -4.434 -24.591 1.00 0.00 48 THR A N 7
ATOM 14994 C CA . THR A 1 51 ? 7.170 -4.766 -24.059 1.00 0.00 48 THR A CA 7
ATOM 14995 C C . THR A 1 51 ? 7.493 -3.929 -22.828 1.00 0.00 48 THR A C 7
ATOM 14996 O O . THR A 1 51 ? 7.410 -2.702 -22.860 1.00 0.00 48 THR A O 7
ATOM 15007 N N . LEU A 1 52 ? 7.862 -4.601 -21.742 1.00 0.00 49 LEU A N 7
ATOM 15008 C CA . LEU A 1 52 ? 8.194 -3.921 -20.496 1.00 0.00 49 LEU A CA 7
ATOM 15009 C C . LEU A 1 52 ? 9.690 -3.983 -20.217 1.00 0.00 49 LEU A C 7
ATOM 15010 O O . LEU A 1 52 ? 10.293 -5.056 -20.243 1.00 0.00 49 LEU A O 7
ATOM 15026 N N . PRO A 1 53 ? 10.285 -2.825 -19.949 1.00 0.00 50 PRO A N 7
ATOM 15027 C CA . PRO A 1 53 ? 11.708 -2.748 -19.641 1.00 0.00 50 PRO A CA 7
ATOM 15028 C C . PRO A 1 53 ? 12.064 -3.635 -18.455 1.00 0.00 50 PRO A C 7
ATOM 15029 O O . PRO A 1 53 ? 11.291 -3.755 -17.504 1.00 0.00 50 PRO A O 7
ATOM 15040 N N . ASP A 1 54 ? 13.237 -4.254 -18.516 1.00 0.00 51 ASP A N 7
ATOM 15041 C CA . ASP A 1 54 ? 13.705 -5.118 -17.439 1.00 0.00 51 ASP A CA 7
ATOM 15042 C C . ASP A 1 54 ? 14.121 -4.303 -16.221 1.00 0.00 51 ASP A C 7
ATOM 15043 O O . ASP A 1 54 ? 15.309 -4.074 -15.991 1.00 0.00 51 ASP A O 7
ATOM 15052 N N . VAL A 1 55 ? 13.137 -3.865 -15.443 1.00 0.00 52 VAL A N 7
ATOM 15053 C CA . VAL A 1 55 ? 13.401 -3.123 -14.217 1.00 0.00 52 VAL A CA 7
ATOM 15054 C C . VAL A 1 55 ? 13.130 -3.979 -12.986 1.00 0.00 52 VAL A C 7
ATOM 15055 O O . VAL A 1 55 ? 11.989 -4.356 -12.720 1.00 0.00 52 VAL A O 7
ATOM 15068 N N . LYS A 1 56 ? 14.185 -4.281 -12.238 1.00 0.00 53 LYS A N 7
ATOM 15069 C CA . LYS A 1 56 ? 14.057 -5.060 -11.012 1.00 0.00 53 LYS A CA 7
ATOM 15070 C C . LYS A 1 56 ? 13.935 -4.154 -9.794 1.00 0.00 53 LYS A C 7
ATOM 15071 O O . LYS A 1 56 ? 14.861 -4.051 -8.990 1.00 0.00 53 LYS A O 7
ATOM 15090 N N . VAL A 1 57 ? 12.786 -3.500 -9.662 1.00 0.00 54 VAL A N 7
ATOM 15091 C CA . VAL A 1 57 ? 12.548 -2.585 -8.552 1.00 0.00 54 VAL A CA 7
ATOM 15092 C C . VAL A 1 57 ? 11.184 -2.828 -7.921 1.00 0.00 54 VAL A C 7
ATOM 15093 O O . VAL A 1 57 ? 10.224 -3.178 -8.608 1.00 0.00 54 VAL A O 7
ATOM 15106 N N . ASN A 1 58 ? 11.103 -2.640 -6.608 1.00 0.00 55 ASN A N 7
ATOM 15107 C CA . ASN A 1 58 ? 9.867 -2.883 -5.874 1.00 0.00 55 ASN A CA 7
ATOM 15108 C C . ASN A 1 58 ? 8.795 -1.867 -6.247 1.00 0.00 55 ASN A C 7
ATOM 15109 O O . ASN A 1 58 ? 8.608 -0.866 -5.556 1.00 0.00 55 ASN A O 7
ATOM 15120 N N . ALA A 1 59 ? 8.094 -2.131 -7.345 1.00 0.00 56 ALA A N 7
ATOM 15121 C CA . ALA A 1 59 ? 7.099 -1.198 -7.861 1.00 0.00 56 ALA A CA 7
ATOM 15122 C C . ALA A 1 59 ? 5.888 -1.936 -8.417 1.00 0.00 56 ALA A C 7
ATOM 15123 O O . ALA A 1 59 ? 5.982 -3.103 -8.798 1.00 0.00 56 ALA A O 7
ATOM 15130 N N . SER A 1 60 ? 4.752 -1.249 -8.462 1.00 0.00 57 SER A N 7
ATOM 15131 C CA . SER A 1 60 ? 3.539 -1.811 -9.045 1.00 0.00 57 SER A CA 7
ATOM 15132 C C . SER A 1 60 ? 3.291 -1.256 -10.442 1.00 0.00 57 SER A C 7
ATOM 15133 O O . SER A 1 60 ? 3.123 -0.050 -10.620 1.00 0.00 57 SER A O 7
ATOM 15141 N N . TRP A 1 61 ? 3.269 -2.144 -11.430 1.00 0.00 58 TRP A N 7
ATOM 15142 C CA . TRP A 1 61 ? 3.116 -1.738 -12.822 1.00 0.00 58 TRP A CA 7
ATOM 15143 C C . TRP A 1 61 ? 1.694 -1.977 -13.312 1.00 0.00 58 TRP A C 7
ATOM 15144 O O . TRP A 1 61 ? 1.182 -3.095 -13.242 1.00 0.00 58 TRP A O 7
ATOM 15165 N N . THR A 1 62 ? 1.059 -0.921 -13.809 1.00 0.00 59 THR A N 7
ATOM 15166 C CA . THR A 1 62 ? -0.279 -1.029 -14.378 1.00 0.00 59 THR A CA 7
ATOM 15167 C C . THR A 1 62 ? -0.285 -0.636 -15.850 1.00 0.00 59 THR A C 7
ATOM 15168 O O . THR A 1 62 ? 0.170 0.448 -16.214 1.00 0.00 59 THR A O 7
ATOM 15179 N N . LEU A 1 63 ? -0.803 -1.523 -16.692 1.00 0.00 60 LEU A N 7
ATOM 15180 C CA . LEU A 1 63 ? -0.938 -1.241 -18.116 1.00 0.00 60 LEU A CA 7
ATOM 15181 C C . LEU A 1 63 ? -2.393 -0.991 -18.492 1.00 0.00 60 LEU A C 7
ATOM 15182 O O . LEU A 1 63 ? -3.288 -1.723 -18.071 1.00 0.00 60 LEU A O 7
ATOM 15198 N N . GLU A 1 64 ? -2.622 0.048 -19.288 1.00 0.00 61 GLU A N 7
ATOM 15199 C CA . GLU A 1 64 ? -3.938 0.294 -19.868 1.00 0.00 61 GLU A CA 7
ATOM 15200 C C . GLU A 1 64 ? -3.841 0.540 -21.368 1.00 0.00 61 GLU A C 7
ATOM 15201 O O . GLU A 1 64 ? -3.038 1.355 -21.822 1.00 0.00 61 GLU A O 7
ATOM 15213 N N . TRP A 1 65 ? -4.664 -0.168 -22.133 1.00 0.00 62 TRP A N 7
ATOM 15214 C CA . TRP A 1 65 ? -4.642 -0.061 -23.587 1.00 0.00 62 TRP A CA 7
ATOM 15215 C C . TRP A 1 65 ? -5.524 1.084 -24.068 1.00 0.00 62 TRP A C 7
ATOM 15216 O O . TRP A 1 65 ? -6.711 1.144 -23.746 1.00 0.00 62 TRP A O 7
ATOM 15237 N N . VAL A 1 66 ? -4.937 1.992 -24.841 1.00 0.00 63 VAL A N 7
ATOM 15238 C CA . VAL A 1 66 ? -5.618 3.220 -25.232 1.00 0.00 63 VAL A CA 7
ATOM 15239 C C . VAL A 1 66 ? -5.740 3.324 -26.747 1.00 0.00 63 VAL A C 7
ATOM 15240 O O . VAL A 1 66 ? -4.785 3.059 -27.476 1.00 0.00 63 VAL A O 7
ATOM 15253 N N . VAL A 1 67 ? -6.922 3.711 -27.214 1.00 0.00 64 VAL A N 7
ATOM 15254 C CA . VAL A 1 67 ? -7.171 3.854 -28.644 1.00 0.00 64 VAL A CA 7
ATOM 15255 C C . VAL A 1 67 ? -7.287 5.321 -29.038 1.00 0.00 64 VAL A C 7
ATOM 15256 O O . VAL A 1 67 ? -8.230 6.007 -28.644 1.00 0.00 64 VAL A O 7
ATOM 15269 N N . VAL A 1 68 ? -6.323 5.797 -29.819 1.00 0.00 65 VAL A N 7
ATOM 15270 C CA . VAL A 1 68 ? -6.233 7.214 -30.149 1.00 0.00 65 VAL A CA 7
ATOM 15271 C C . VAL A 1 68 ? -7.393 7.647 -31.036 1.00 0.00 65 VAL A C 7
ATOM 15272 O O . VAL A 1 68 ? -7.990 8.703 -30.823 1.00 0.00 65 VAL A O 7
ATOM 15285 N N . ASN A 1 69 ? -7.709 6.826 -32.032 1.00 0.00 66 ASN A N 7
ATOM 15286 C CA . ASN A 1 69 ? -8.725 7.173 -33.018 1.00 0.00 66 ASN A CA 7
ATOM 15287 C C . ASN A 1 69 ? -10.107 7.248 -32.382 1.00 0.00 66 ASN A C 7
ATOM 15288 O O . ASN A 1 69 ? -10.964 8.012 -32.826 1.00 0.00 66 ASN A O 7
ATOM 15299 N N . LEU A 1 70 ? -10.318 6.450 -31.341 1.00 0.00 67 LEU A N 7
ATOM 15300 C CA . LEU A 1 70 ? -11.596 6.428 -30.639 1.00 0.00 67 LEU A CA 7
ATOM 15301 C C . LEU A 1 70 ? -11.568 7.335 -29.416 1.00 0.00 67 LEU A C 7
ATOM 15302 O O . LEU A 1 70 ? -12.611 7.657 -28.847 1.00 0.00 67 LEU A O 7
ATOM 15318 N N . HIS A 1 71 ? -10.369 7.743 -29.015 1.00 0.00 68 HIS A N 7
ATOM 15319 C CA . HIS A 1 71 ? -10.203 8.608 -27.853 1.00 0.00 68 HIS A CA 7
ATOM 15320 C C . HIS A 1 71 ? -10.713 7.933 -26.586 1.00 0.00 68 HIS A C 7
ATOM 15321 O O . HIS A 1 71 ? -11.428 8.543 -25.791 1.00 0.00 68 HIS A O 7
ATOM 15335 N N . THR A 1 72 ? -10.342 6.670 -26.405 1.00 0.00 69 THR A N 7
ATOM 15336 C CA . THR A 1 72 ? -10.806 5.892 -25.262 1.00 0.00 69 THR A CA 7
ATOM 15337 C C . THR A 1 72 ? -9.814 4.794 -24.904 1.00 0.00 69 THR A C 7
ATOM 15338 O O . THR A 1 72 ? -8.683 4.783 -25.390 1.00 0.00 69 THR A O 7
ATOM 15349 N N . SER A 1 73 ? -10.244 3.870 -24.051 1.00 0.00 70 SER A N 7
ATOM 15350 C CA . SER A 1 73 ? -9.401 2.753 -23.643 1.00 0.00 70 SER A CA 7
ATOM 15351 C C . SER A 1 73 ? -10.219 1.480 -23.470 1.00 0.00 70 SER A C 7
ATOM 15352 O O . SER A 1 73 ? -11.447 1.501 -23.565 1.00 0.00 70 SER A O 7
ATOM 15360 N N . VAL A 1 74 ? -9.533 0.371 -23.216 1.00 0.00 71 VAL A N 7
ATOM 15361 C CA . VAL A 1 74 ? -10.196 -0.914 -23.027 1.00 0.00 71 VAL A CA 7
ATOM 15362 C C . VAL A 1 74 ? -10.581 -1.126 -21.568 1.00 0.00 71 VAL A C 7
ATOM 15363 O O . VAL A 1 74 ? -9.849 -0.734 -20.660 1.00 0.00 71 VAL A O 7
ATOM 15376 N N . ASP A 1 75 ? -11.734 -1.748 -21.351 1.00 0.00 72 ASP A N 7
ATOM 15377 C CA . ASP A 1 75 ? -12.308 -1.854 -20.014 1.00 0.00 72 ASP A CA 7
ATOM 15378 C C . ASP A 1 75 ? -11.597 -2.922 -19.193 1.00 0.00 72 ASP A C 7
ATOM 15379 O O . ASP A 1 75 ? -12.180 -3.955 -18.862 1.00 0.00 72 ASP A O 7
ATOM 15388 N N . VAL A 1 76 ? -10.335 -2.667 -18.866 1.00 0.00 73 VAL A N 7
ATOM 15389 C CA . VAL A 1 76 ? -9.565 -3.571 -18.019 1.00 0.00 73 VAL A CA 7
ATOM 15390 C C . VAL A 1 76 ? -8.141 -3.066 -17.826 1.00 0.00 73 VAL A C 7
ATOM 15391 O O . VAL A 1 76 ? -7.546 -2.494 -18.738 1.00 0.00 73 VAL A O 7
ATOM 15404 N N . THR A 1 77 ? -7.600 -3.282 -16.632 1.00 0.00 74 THR A N 7
ATOM 15405 C CA . THR A 1 77 ? -6.215 -2.929 -16.344 1.00 0.00 74 THR A CA 7
ATOM 15406 C C . THR A 1 77 ? -5.381 -4.169 -16.046 1.00 0.00 74 THR A C 7
ATOM 15407 O O . THR A 1 77 ? -5.862 -5.118 -15.427 1.00 0.00 74 THR A O 7
ATOM 15418 N N . SER A 1 78 ? -4.129 -4.154 -16.490 1.00 0.00 75 SER A N 7
ATOM 15419 C CA . SER A 1 78 ? -3.237 -5.293 -16.307 1.00 0.00 75 SER A CA 7
ATOM 15420 C C . SER A 1 78 ? -2.110 -4.961 -15.338 1.00 0.00 75 SER A C 7
ATOM 15421 O O . SER A 1 78 ? -1.435 -3.942 -15.483 1.00 0.00 75 SER A O 7
ATOM 15429 N N . TYR A 1 79 ? -1.912 -5.826 -14.349 1.00 0.00 76 TYR A N 7
ATOM 15430 C CA . TYR A 1 79 ? -0.979 -5.548 -13.264 1.00 0.00 76 TYR A CA 7
ATOM 15431 C C . TYR A 1 79 ? 0.223 -6.483 -13.319 1.00 0.00 76 TYR A C 7
ATOM 15432 O O . TYR A 1 79 ? 0.071 -7.699 -13.433 1.00 0.00 76 TYR A O 7
ATOM 15450 N N . TYR A 1 80 ? 1.418 -5.907 -13.239 1.00 0.00 77 TYR A N 7
ATOM 15451 C CA . TYR A 1 80 ? 2.645 -6.693 -13.183 1.00 0.00 77 TYR A CA 7
ATOM 15452 C C . TYR A 1 80 ? 3.365 -6.496 -11.855 1.00 0.00 77 TYR A C 7
ATOM 15453 O O . TYR A 1 80 ? 3.387 -5.394 -11.307 1.00 0.00 77 TYR A O 7
ATOM 15471 N N . GLU A 1 81 ? 3.953 -7.571 -11.342 1.00 0.00 78 GLU A N 7
ATOM 15472 C CA . GLU A 1 81 ? 4.681 -7.517 -10.079 1.00 0.00 78 GLU A CA 7
ATOM 15473 C C . GLU A 1 81 ? 6.185 -7.588 -10.307 1.00 0.00 78 GLU A C 7
ATOM 15474 O O . GLU A 1 81 ? 6.665 -8.395 -11.103 1.00 0.00 78 GLU A O 7
ATOM 15486 N N . SER A 1 82 ? 6.926 -6.739 -9.603 1.00 0.00 79 SER A N 7
ATOM 15487 C CA . SER A 1 82 ? 8.380 -6.720 -9.709 1.00 0.00 79 SER A CA 7
ATOM 15488 C C . SER A 1 82 ? 9.027 -6.450 -8.357 1.00 0.00 79 SER A C 7
ATOM 15489 O O . SER A 1 82 ? 8.364 -6.013 -7.417 1.00 0.00 79 SER A O 7
ATOM 15497 N N . SER A 1 83 ? 10.326 -6.715 -8.265 1.00 0.00 80 SER A N 7
ATOM 15498 C CA . SER A 1 83 ? 11.060 -6.529 -7.019 1.00 0.00 80 SER A CA 7
ATOM 15499 C C . SER A 1 83 ? 12.559 -6.433 -7.271 1.00 0.00 80 SER A C 7
ATOM 15500 O O . SER A 1 83 ? 13.022 -6.625 -8.395 1.00 0.00 80 SER A O 7
ATOM 15508 N N . PRO A 1 84 ? 13.313 -6.134 -6.219 1.00 0.00 81 PRO A N 7
ATOM 15509 C CA . PRO A 1 84 ? 14.762 -6.016 -6.324 1.00 0.00 81 PRO A CA 7
ATOM 15510 C C . PRO A 1 84 ? 15.369 -7.246 -6.987 1.00 0.00 81 PRO A C 7
ATOM 15511 O O . PRO A 1 84 ? 16.415 -7.163 -7.631 1.00 0.00 81 PRO A O 7
ATOM 15522 N N . ASN A 1 85 ? 14.706 -8.386 -6.826 1.00 0.00 82 ASN A N 7
ATOM 15523 C CA . ASN A 1 85 ? 15.203 -9.644 -7.371 1.00 0.00 82 ASN A CA 7
ATOM 15524 C C . ASN A 1 85 ? 14.341 -10.119 -8.534 1.00 0.00 82 ASN A C 7
ATOM 15525 O O . ASN A 1 85 ? 14.830 -10.770 -9.456 1.00 0.00 82 ASN A O 7
ATOM 15536 N N . SER A 1 86 ? 13.055 -9.789 -8.484 1.00 0.00 83 SER A N 7
ATOM 15537 C CA . SER A 1 86 ? 12.089 -10.324 -9.436 1.00 0.00 83 SER A CA 7
ATOM 15538 C C . SER A 1 86 ? 11.866 -9.361 -10.595 1.00 0.00 83 SER A C 7
ATOM 15539 O O . SER A 1 86 ? 11.759 -8.151 -10.397 1.00 0.00 83 SER A O 7
ATOM 15547 N N . GLU A 1 87 ? 11.796 -9.906 -11.805 1.00 0.00 84 GLU A N 7
ATOM 15548 C CA . GLU A 1 87 ? 11.449 -9.118 -12.981 1.00 0.00 84 GLU A CA 7
ATOM 15549 C C . GLU A 1 87 ? 9.940 -8.952 -13.107 1.00 0.00 84 GLU A C 7
ATOM 15550 O O . GLU A 1 87 ? 9.172 -9.758 -12.583 1.00 0.00 84 GLU A O 7
ATOM 15562 N N . PRO A 1 88 ? 9.522 -7.902 -13.806 1.00 0.00 85 PRO A N 7
ATOM 15563 C CA . PRO A 1 88 ? 8.105 -7.656 -14.044 1.00 0.00 85 PRO A CA 7
ATOM 15564 C C . PRO A 1 88 ? 7.428 -8.877 -14.654 1.00 0.00 85 PRO A C 7
ATOM 15565 O O . PRO A 1 88 ? 7.768 -9.298 -15.760 1.00 0.00 85 PRO A O 7
ATOM 15576 N N . ARG A 1 89 ? 6.470 -9.441 -13.928 1.00 0.00 86 ARG A N 7
ATOM 15577 C CA . ARG A 1 89 ? 5.695 -10.571 -14.426 1.00 0.00 86 ARG A CA 7
ATOM 15578 C C . ARG A 1 89 ? 4.204 -10.358 -14.201 1.00 0.00 86 ARG A C 7
ATOM 15579 O O . ARG A 1 89 ? 3.795 -9.770 -13.200 1.00 0.00 86 ARG A O 7
ATOM 15600 N N . PHE A 1 90 ? 3.394 -10.841 -15.138 1.00 0.00 87 PHE A N 7
ATOM 15601 C CA . PHE A 1 90 ? 1.952 -10.632 -15.087 1.00 0.00 87 PHE A CA 7
ATOM 15602 C C . PHE A 1 90 ? 1.363 -11.171 -13.790 1.00 0.00 87 PHE A C 7
ATOM 15603 O O . PHE A 1 90 ? 1.424 -12.371 -13.520 1.00 0.00 87 PHE A O 7
ATOM 15620 N N . LEU A 1 91 ? 0.792 -10.278 -12.989 1.00 0.00 88 LEU A N 7
ATOM 15621 C CA . LEU A 1 91 ? 0.189 -10.662 -11.718 1.00 0.00 88 LEU A CA 7
ATOM 15622 C C . LEU A 1 91 ? -1.293 -10.971 -11.883 1.00 0.00 88 LEU A C 7
ATOM 15623 O O . LEU A 1 91 ? -1.754 -12.058 -11.535 1.00 0.00 88 LEU A O 7
ATOM 15639 N N . ARG A 1 92 ? -2.037 -10.008 -12.417 1.00 0.00 89 ARG A N 7
ATOM 15640 C CA . ARG A 1 92 ? -3.487 -10.123 -12.512 1.00 0.00 89 ARG A CA 7
ATOM 15641 C C . ARG A 1 92 ? -4.065 -9.060 -13.437 1.00 0.00 89 ARG A C 7
ATOM 15642 O O . ARG A 1 92 ? -3.364 -8.137 -13.853 1.00 0.00 89 ARG A O 7
ATOM 15663 N N . ALA A 1 93 ? -5.348 -9.194 -13.756 1.00 0.00 90 ALA A N 7
ATOM 15664 C CA . ALA A 1 93 ? -6.061 -8.170 -14.510 1.00 0.00 90 ALA A CA 7
ATOM 15665 C C . ALA A 1 93 ? -7.434 -7.900 -13.907 1.00 0.00 90 ALA A C 7
ATOM 15666 O O . ALA A 1 93 ? -8.165 -8.828 -13.561 1.00 0.00 90 ALA A O 7
ATOM 15673 N N . ILE A 1 94 ? -7.780 -6.622 -13.785 1.00 0.00 91 ILE A N 7
ATOM 15674 C CA . ILE A 1 94 ? -9.036 -6.225 -13.161 1.00 0.00 91 ILE A CA 7
ATOM 15675 C C . ILE A 1 94 ? -9.792 -5.228 -14.029 1.00 0.00 91 ILE A C 7
ATOM 15676 O O . ILE A 1 94 ? -9.208 -4.280 -14.554 1.00 0.00 91 ILE A O 7
ATOM 15692 N N . LEU A 1 95 ? -11.094 -5.448 -14.178 1.00 0.00 92 LEU A N 7
ATOM 15693 C CA . LEU A 1 95 ? -11.929 -4.579 -14.998 1.00 0.00 92 LEU A CA 7
ATOM 15694 C C . LEU A 1 95 ? -11.804 -3.124 -14.564 1.00 0.00 92 LEU A C 7
ATOM 15695 O O . LEU A 1 95 ? -11.820 -2.819 -13.371 1.00 0.00 92 LEU A O 7
ATOM 15711 N N . ASN A 1 96 ? -11.679 -2.230 -15.538 1.00 0.00 93 ASN A N 7
ATOM 15712 C CA . ASN A 1 96 ? -11.380 -0.830 -15.260 1.00 0.00 93 ASN A CA 7
ATOM 15713 C C . ASN A 1 96 ? -12.621 -0.087 -14.782 1.00 0.00 93 ASN A C 7
ATOM 15714 O O . ASN A 1 96 ? -13.294 0.585 -15.564 1.00 0.00 93 ASN A O 7
ATOM 15725 N N . PHE A 1 97 ? -12.919 -0.211 -13.493 1.00 0.00 94 PHE A N 7
ATOM 15726 C CA . PHE A 1 97 ? -13.959 0.596 -12.866 1.00 0.00 94 PHE A CA 7
ATOM 15727 C C . PHE A 1 97 ? -13.409 1.937 -12.399 1.00 0.00 94 PHE A C 7
ATOM 15728 O O . PHE A 1 97 ? -14.145 2.918 -12.293 1.00 0.00 94 PHE A O 7
ATOM 15745 N N . THR A 1 98 ? -12.110 1.974 -12.120 1.00 0.00 95 THR A N 7
ATOM 15746 C CA . THR A 1 98 ? -11.431 3.222 -11.797 1.00 0.00 95 THR A CA 7
ATOM 15747 C C . THR A 1 98 ? -10.232 3.449 -12.710 1.00 0.00 95 THR A C 7
ATOM 15748 O O . THR A 1 98 ? -9.248 2.712 -12.652 1.00 0.00 95 THR A O 7
ATOM 15759 N N . PRO A 1 99 ? -10.321 4.473 -13.551 1.00 0.00 96 PRO A N 7
ATOM 15760 C CA . PRO A 1 99 ? -9.257 4.782 -14.498 1.00 0.00 96 PRO A CA 7
ATOM 15761 C C . PRO A 1 99 ? -8.081 5.457 -13.804 1.00 0.00 96 PRO A C 7
ATOM 15762 O O . PRO A 1 99 ? -8.145 5.768 -12.615 1.00 0.00 96 PRO A O 7
ATOM 15773 N N . MET A 1 100 ? -7.007 5.682 -14.554 1.00 0.00 97 MET A N 7
ATOM 15774 C CA . MET A 1 100 ? -5.832 6.363 -14.024 1.00 0.00 97 MET A CA 7
ATOM 15775 C C . MET A 1 100 ? -6.129 7.829 -13.735 1.00 0.00 97 MET A C 7
ATOM 15776 O O . MET A 1 100 ? -5.484 8.447 -12.888 1.00 0.00 97 MET A O 7
ATOM 15790 N N . HIS A 1 101 ? -7.108 8.380 -14.443 1.00 0.00 98 HIS A N 7
ATOM 15791 C CA . HIS A 1 101 ? -7.478 9.781 -14.279 1.00 0.00 98 HIS A CA 7
ATOM 15792 C C . HIS A 1 101 ? -8.741 9.923 -13.440 1.00 0.00 98 HIS A C 7
ATOM 15793 O O . HIS A 1 101 ? -9.773 10.385 -13.927 1.00 0.00 98 HIS A O 7
ATOM 15807 N N . GLY A 1 102 ? -8.653 9.522 -12.176 1.00 0.00 99 GLY A N 7
ATOM 15808 C CA . GLY A 1 102 ? -9.765 9.675 -11.245 1.00 0.00 99 GLY A CA 7
ATOM 15809 C C . GLY A 1 102 ? -10.893 8.704 -11.569 1.00 0.00 99 GLY A C 7
ATOM 15810 O O . GLY A 1 102 ? -10.706 7.488 -11.534 1.00 0.00 99 GLY A O 7
ATOM 15814 N N . LEU A 1 103 ? -12.063 9.248 -11.885 1.00 0.00 100 LEU A N 7
ATOM 15815 C CA . LEU A 1 103 ? -13.225 8.430 -12.210 1.00 0.00 100 LEU A CA 7
ATOM 15816 C C . LEU A 1 103 ? -13.706 8.696 -13.631 1.00 0.00 100 LEU A C 7
ATOM 15817 O O . LEU A 1 103 ? -13.427 9.749 -14.204 1.00 0.00 100 LEU A O 7
ATOM 15833 N N . ARG A 1 104 ? -14.430 7.735 -14.195 1.00 0.00 101 ARG A N 7
ATOM 15834 C CA . ARG A 1 104 ? -14.976 7.875 -15.539 1.00 0.00 101 ARG A CA 7
ATOM 15835 C C . ARG A 1 104 ? -16.499 7.876 -15.519 1.00 0.00 101 ARG A C 7
ATOM 15836 O O . ARG A 1 104 ? -17.117 7.299 -14.624 1.00 0.00 101 ARG A O 7
ATOM 15857 N N . THR A 1 105 ? -17.099 8.527 -16.510 1.00 0.00 102 THR A N 7
ATOM 15858 C CA . THR A 1 105 ? -18.551 8.564 -16.633 1.00 0.00 102 THR A CA 7
ATOM 15859 C C . THR A 1 105 ? -19.020 7.777 -17.850 1.00 0.00 102 THR A C 7
ATOM 15860 O O . THR A 1 105 ? -20.171 7.345 -17.916 1.00 0.00 102 THR A O 7
ATOM 15871 N N . LYS A 1 106 ? -18.123 7.595 -18.813 1.00 0.00 103 LYS A N 7
ATOM 15872 C CA . LYS A 1 106 ? -18.424 6.806 -20.002 1.00 0.00 103 LYS A CA 7
ATOM 15873 C C . LYS A 1 106 ? -17.882 5.389 -19.874 1.00 0.00 103 LYS A C 7
ATOM 15874 O O . LYS A 1 106 ? -17.018 5.117 -19.039 1.00 0.00 103 LYS A O 7
ATOM 15893 N N . ASN A 1 107 ? -18.393 4.488 -20.706 1.00 0.00 104 ASN A N 7
ATOM 15894 C CA . ASN A 1 107 ? -17.970 3.093 -20.678 1.00 0.00 104 ASN A CA 7
ATOM 15895 C C . ASN A 1 107 ? -16.812 2.849 -21.636 1.00 0.00 104 ASN A C 7
ATOM 15896 O O . ASN A 1 107 ? -16.646 3.568 -22.621 1.00 0.00 104 ASN A O 7
ATOM 15907 N N . LEU A 1 108 ? -16.011 1.830 -21.342 1.00 0.00 105 LEU A N 7
ATOM 15908 C CA . LEU A 1 108 ? -14.807 1.553 -22.115 1.00 0.00 105 LEU A CA 7
ATOM 15909 C C . LEU A 1 108 ? -15.002 0.348 -23.026 1.00 0.00 105 LEU A C 7
ATOM 15910 O O . LEU A 1 108 ? -16.029 -0.328 -22.966 1.00 0.00 105 LEU A O 7
ATOM 15926 N N . LEU A 1 109 ? -14.009 0.082 -23.868 1.00 0.00 106 LEU A N 7
ATOM 15927 C CA . LEU A 1 109 ? -14.126 -0.954 -24.887 1.00 0.00 106 LEU A CA 7
ATOM 15928 C C . LEU A 1 109 ? -14.138 -2.343 -24.262 1.00 0.00 106 LEU A C 7
ATOM 15929 O O . LEU A 1 109 ? -13.348 -2.637 -23.365 1.00 0.00 106 LEU A O 7
ATOM 15945 N N . LYS A 1 110 ? -15.039 -3.194 -24.742 1.00 0.00 107 LYS A N 7
ATOM 15946 C CA . LYS A 1 110 ? -15.226 -4.518 -24.162 1.00 0.00 107 LYS A CA 7
ATOM 15947 C C . LYS A 1 110 ? -14.902 -5.612 -25.171 1.00 0.00 107 LYS A C 7
ATOM 15948 O O . LYS A 1 110 ? -14.636 -5.333 -26.340 1.00 0.00 107 LYS A O 7
ATOM 15967 N N . VAL A 1 111 ? -14.926 -6.859 -24.712 1.00 0.00 108 VAL A N 7
ATOM 15968 C CA . VAL A 1 111 ? -14.645 -7.999 -25.577 1.00 0.00 108 VAL A CA 7
ATOM 15969 C C . VAL A 1 111 ? -15.577 -8.020 -26.781 1.00 0.00 108 VAL A C 7
ATOM 15970 O O . VAL A 1 111 ? -15.164 -8.354 -27.892 1.00 0.00 108 VAL A O 7
ATOM 15983 N N . LYS A 1 112 ? -16.836 -7.661 -26.555 1.00 0.00 109 LYS A N 7
ATOM 15984 C CA . LYS A 1 112 ? -17.830 -7.636 -27.622 1.00 0.00 109 LYS A CA 7
ATOM 15985 C C . LYS A 1 112 ? -17.417 -6.684 -28.737 1.00 0.00 109 LYS A C 7
ATOM 15986 O O . LYS A 1 112 ? -17.890 -6.795 -29.868 1.00 0.00 109 LYS A O 7
ATOM 16005 N N . ASP A 1 113 ? -16.531 -5.749 -28.412 1.00 0.00 110 ASP A N 7
ATOM 16006 C CA . ASP A 1 113 ? -16.116 -4.723 -29.362 1.00 0.00 110 ASP A CA 7
ATOM 16007 C C . ASP A 1 113 ? -14.873 -5.154 -30.128 1.00 0.00 110 ASP A C 7
ATOM 16008 O O . ASP A 1 113 ? -14.388 -4.432 -31.000 1.00 0.00 110 ASP A O 7
ATOM 16017 N N . GLY A 1 114 ? -14.359 -6.334 -29.799 1.00 0.00 111 GLY A N 7
ATOM 16018 C CA . GLY A 1 114 ? -13.166 -6.859 -30.451 1.00 0.00 111 GLY A CA 7
ATOM 16019 C C . GLY A 1 114 ? -11.909 -6.503 -29.668 1.00 0.00 111 GLY A C 7
ATOM 16020 O O . GLY A 1 114 ? -10.798 -6.571 -30.194 1.00 0.00 111 GLY A O 7
ATOM 16024 N N . PHE A 1 115 ? -12.090 -6.122 -28.408 1.00 0.00 112 PHE A N 7
ATOM 16025 C CA . PHE A 1 115 ? -10.971 -5.749 -27.551 1.00 0.00 112 PHE A CA 7
ATOM 16026 C C . PHE A 1 115 ? -10.925 -6.613 -26.298 1.00 0.00 112 PHE A C 7
ATOM 16027 O O . PHE A 1 115 ? -11.657 -6.371 -25.337 1.00 0.00 112 PHE A O 7
ATOM 16044 N N . GLN A 1 116 ? -10.061 -7.623 -26.312 1.00 0.00 113 GLN A N 7
ATOM 16045 C CA . GLN A 1 116 ? -9.957 -8.558 -25.199 1.00 0.00 113 GLN A CA 7
ATOM 16046 C C . GLN A 1 116 ? -8.520 -8.669 -24.706 1.00 0.00 113 GLN A C 7
ATOM 16047 O O . GLN A 1 116 ? -7.623 -9.055 -25.456 1.00 0.00 113 GLN A O 7
ATOM 16061 N N . VAL A 1 117 ? -8.306 -8.327 -23.439 1.00 0.00 114 VAL A N 7
ATOM 16062 C CA . VAL A 1 117 ? -6.983 -8.420 -22.834 1.00 0.00 114 VAL A CA 7
ATOM 16063 C C . VAL A 1 117 ? -6.807 -9.740 -22.094 1.00 0.00 114 VAL A C 7
ATOM 16064 O O . VAL A 1 117 ? -7.657 -10.133 -21.296 1.00 0.00 114 VAL A O 7
ATOM 16077 N N . ASP A 1 118 ? -5.698 -10.420 -22.366 1.00 0.00 115 ASP A N 7
ATOM 16078 C CA . ASP A 1 118 ? -5.455 -11.743 -21.804 1.00 0.00 115 ASP A CA 7
ATOM 16079 C C . ASP A 1 118 ? -5.252 -11.673 -20.296 1.00 0.00 115 ASP A C 7
ATOM 16080 O O . ASP A 1 118 ? -4.282 -11.085 -19.817 1.00 0.00 115 ASP A O 7
ATOM 16089 N N . ASN A 1 119 ? -6.173 -12.275 -19.551 1.00 0.00 116 ASN A N 7
ATOM 16090 C CA . ASN A 1 119 ? -6.124 -12.238 -18.094 1.00 0.00 116 ASN A CA 7
ATOM 16091 C C . ASN A 1 119 ? -5.613 -13.557 -17.527 1.00 0.00 116 ASN A C 7
ATOM 16092 O O . ASN A 1 119 ? -5.766 -13.833 -16.337 1.00 0.00 116 ASN A O 7
ATOM 16103 N N . SER A 1 120 ? -5.004 -14.368 -18.386 1.00 0.00 117 SER A N 7
ATOM 16104 C CA . SER A 1 120 ? -4.459 -15.655 -17.969 1.00 0.00 117 SER A CA 7
ATOM 16105 C C . SER A 1 120 ? -2.971 -15.549 -17.662 1.00 0.00 117 SER A C 7
ATOM 16106 O O . SER A 1 120 ? -2.252 -14.771 -18.287 1.00 0.00 117 SER A O 7
ATOM 16114 N N . THR A 1 121 ? -2.515 -16.338 -16.694 1.00 0.00 118 THR A N 7
ATOM 16115 C CA . THR A 1 121 ? -1.094 -16.419 -16.379 1.00 0.00 118 THR A CA 7
ATOM 16116 C C . THR A 1 121 ? -0.441 -17.601 -17.083 1.00 0.00 118 THR A C 7
ATOM 16117 O O . THR A 1 121 ? 0.783 -17.740 -17.079 1.00 0.00 118 THR A O 7
ATOM 16128 N N . ASP A 1 122 ? -1.263 -18.451 -17.689 1.00 0.00 119 ASP A N 7
ATOM 16129 C CA . ASP A 1 122 ? -0.778 -19.684 -18.297 1.00 0.00 119 ASP A CA 7
ATOM 16130 C C . ASP A 1 122 ? -0.578 -19.517 -19.798 1.00 0.00 119 ASP A C 7
ATOM 16131 O O . ASP A 1 122 ? 0.294 -20.150 -20.392 1.00 0.00 119 ASP A O 7
ATOM 16140 N N . ASN A 1 123 ? -1.392 -18.660 -20.406 1.00 0.00 120 ASN A N 7
ATOM 16141 C CA . ASN A 1 123 ? -1.340 -18.445 -21.847 1.00 0.00 120 ASN A CA 7
ATOM 16142 C C . ASN A 1 123 ? 0.009 -17.878 -22.271 1.00 0.00 120 ASN A C 7
ATOM 16143 O O . ASN A 1 123 ? 0.560 -18.266 -23.301 1.00 0.00 120 ASN A O 7
ATOM 16154 N N . GLY A 1 124 ? 0.535 -16.957 -21.471 1.00 0.00 121 GLY A N 7
ATOM 16155 C CA . GLY A 1 124 ? 1.827 -16.343 -21.756 1.00 0.00 121 GLY A CA 7
ATOM 16156 C C . GLY A 1 124 ? 1.656 -14.954 -22.358 1.00 0.00 121 GLY A C 7
ATOM 16157 O O . GLY A 1 124 ? 2.607 -14.176 -22.427 1.00 0.00 121 GLY A O 7
ATOM 16161 N N . ASN A 1 125 ? 0.438 -14.649 -22.793 1.00 0.00 122 ASN A N 7
ATOM 16162 C CA . ASN A 1 125 ? 0.132 -13.340 -23.357 1.00 0.00 122 ASN A CA 7
ATOM 16163 C C . ASN A 1 125 ? -0.538 -12.440 -22.327 1.00 0.00 122 ASN A C 7
ATOM 16164 O O . ASN A 1 125 ? -1.134 -11.420 -22.674 1.00 0.00 122 ASN A O 7
ATOM 16175 N N . GLY A 1 126 ? -0.436 -12.822 -21.059 1.00 0.00 123 GLY A N 7
ATOM 16176 C CA . GLY A 1 126 ? -1.142 -12.127 -19.990 1.00 0.00 123 GLY A CA 7
ATOM 16177 C C . GLY A 1 126 ? -0.801 -10.642 -19.979 1.00 0.00 123 GLY A C 7
ATOM 16178 O O . GLY A 1 126 ? 0.355 -10.263 -19.792 1.00 0.00 123 GLY A O 7
ATOM 16182 N N . GLY A 1 127 ? -1.813 -9.806 -20.180 1.00 0.00 124 GLY A N 7
ATOM 16183 C CA . GLY A 1 127 ? -1.627 -8.360 -20.168 1.00 0.00 124 GLY A CA 7
ATOM 16184 C C . GLY A 1 127 ? -1.747 -7.777 -21.570 1.00 0.00 124 GLY A C 7
ATOM 16185 O O . GLY A 1 127 ? -1.959 -6.576 -21.737 1.00 0.00 124 GLY A O 7
ATOM 16189 N N . ASN A 1 128 ? -1.612 -8.634 -22.576 1.00 0.00 125 ASN A N 7
ATOM 16190 C CA . ASN A 1 128 ? -1.587 -8.190 -23.964 1.00 0.00 125 ASN A CA 7
ATOM 16191 C C . ASN A 1 128 ? -2.985 -8.193 -24.568 1.00 0.00 125 ASN A C 7
ATOM 16192 O O . ASN A 1 128 ? -3.878 -8.891 -24.089 1.00 0.00 125 ASN A O 7
ATOM 16203 N N . LEU A 1 129 ? -3.170 -7.407 -25.624 1.00 0.00 126 LEU A N 7
ATOM 16204 C CA . LEU A 1 129 ? -4.500 -7.145 -26.161 1.00 0.00 126 LEU A CA 7
ATOM 16205 C C . LEU A 1 129 ? -4.752 -7.954 -27.427 1.00 0.00 126 LEU A C 7
ATOM 16206 O O . LEU A 1 129 ? -3.961 -7.913 -28.369 1.00 0.00 126 LEU A O 7
ATOM 16222 N N . TYR A 1 130 ? -5.859 -8.688 -27.443 1.00 0.00 127 TYR A N 7
ATOM 16223 C CA . TYR A 1 130 ? -6.313 -9.363 -28.653 1.00 0.00 127 TYR A CA 7
ATOM 16224 C C . TYR A 1 130 ? -7.214 -8.458 -29.483 1.00 0.00 127 TYR A C 7
ATOM 16225 O O . TYR A 1 130 ? -8.134 -7.831 -28.957 1.00 0.00 127 TYR A O 7
ATOM 16243 N N . VAL A 1 131 ? -6.945 -8.394 -30.782 1.00 0.00 128 VAL A N 7
ATOM 16244 C CA . VAL A 1 131 ? -7.760 -7.602 -31.696 1.00 0.00 128 VAL A CA 7
ATOM 16245 C C . VAL A 1 131 ? -8.542 -8.493 -32.651 1.00 0.00 128 VAL A C 7
ATOM 16246 O O . VAL A 1 131 ? -7.961 -9.285 -33.393 1.00 0.00 128 VAL A O 7
ATOM 16259 N N . TYR A 1 132 ? -9.864 -8.361 -32.627 1.00 0.00 129 TYR A N 7
ATOM 16260 C CA . TYR A 1 132 ? -10.734 -9.210 -33.432 1.00 0.00 129 TYR A CA 7
ATOM 16261 C C . TYR A 1 132 ? -11.323 -8.440 -34.607 1.00 0.00 129 TYR A C 7
ATOM 16262 O O . TYR A 1 132 ? -11.299 -7.209 -34.629 1.00 0.00 129 TYR A O 7
ATOM 16280 N N . PRO A 1 133 ? -11.851 -9.171 -35.583 1.00 0.00 130 PRO A N 7
ATOM 16281 C CA . PRO A 1 133 ? -12.451 -8.557 -36.761 1.00 0.00 130 PRO A CA 7
ATOM 16282 C C . PRO A 1 133 ? -13.531 -7.556 -36.371 1.00 0.00 130 PRO A C 7
ATOM 16283 O O . PRO A 1 133 ? -13.812 -6.612 -37.111 1.00 0.00 130 PRO A O 7
ATOM 16294 N N . ASN A 1 134 ? -14.133 -7.766 -35.206 1.00 0.00 131 ASN A N 7
ATOM 16295 C CA . ASN A 1 134 ? -15.164 -6.867 -34.703 1.00 0.00 131 ASN A CA 7
ATOM 16296 C C . ASN A 1 134 ? -14.604 -5.472 -34.453 1.00 0.00 131 ASN A C 7
ATOM 16297 O O . ASN A 1 134 ? -15.319 -4.476 -34.566 1.00 0.00 131 ASN A O 7
ATOM 16308 N N . ALA A 1 135 ? -13.321 -5.408 -34.112 1.00 0.00 132 ALA A N 7
ATOM 16309 C CA . ALA A 1 135 ? -12.661 -4.134 -33.853 1.00 0.00 132 ALA A CA 7
ATOM 16310 C C . ALA A 1 135 ? -12.239 -3.458 -35.151 1.00 0.00 132 ALA A C 7
ATOM 16311 O O . ALA A 1 135 ? -11.810 -4.120 -36.096 1.00 0.00 132 ALA A O 7
ATOM 16318 N N . THR A 1 136 ? -12.363 -2.136 -35.191 1.00 0.00 133 THR A N 7
ATOM 16319 C CA . THR A 1 136 ? -11.937 -1.361 -36.351 1.00 0.00 133 THR A CA 7
ATOM 16320 C C . THR A 1 136 ? -10.433 -1.474 -36.567 1.00 0.00 133 THR A C 7
ATOM 16321 O O . THR A 1 136 ? -9.651 -1.360 -35.623 1.00 0.00 133 THR A O 7
ATOM 16332 N N . THR A 1 137 ? -10.035 -1.699 -37.814 1.00 0.00 134 THR A N 7
ATOM 16333 C CA . THR A 1 137 ? -8.634 -1.940 -38.140 1.00 0.00 134 THR A CA 7
ATOM 16334 C C . THR A 1 137 ? -7.787 -0.702 -37.876 1.00 0.00 134 THR A C 7
ATOM 16335 O O . THR A 1 137 ? -6.696 -0.793 -37.313 1.00 0.00 134 THR A O 7
ATOM 16346 N N . GLY A 1 138 ? -8.295 0.455 -38.287 1.00 0.00 135 GLY A N 7
ATOM 16347 C CA . GLY A 1 138 ? -7.614 1.721 -38.042 1.00 0.00 135 GLY A CA 7
ATOM 16348 C C . GLY A 1 138 ? -7.430 1.967 -36.550 1.00 0.00 135 GLY A C 7
ATOM 16349 O O . GLY A 1 138 ? -6.353 2.365 -36.105 1.00 0.00 135 GLY A O 7
ATOM 16353 N N . SER A 1 139 ? -8.486 1.728 -35.781 1.00 0.00 136 SER A N 7
ATOM 16354 C CA . SER A 1 139 ? -8.426 1.870 -34.331 1.00 0.00 136 SER A CA 7
ATOM 16355 C C . SER A 1 139 ? -7.377 0.944 -33.730 1.00 0.00 136 SER A C 7
ATOM 16356 O O . SER A 1 139 ? -6.623 1.338 -32.839 1.00 0.00 136 SER A O 7
ATOM 16364 N N . ALA A 1 140 ? -7.332 -0.290 -34.221 1.00 0.00 137 ALA A N 7
ATOM 16365 C CA . ALA A 1 140 ? -6.353 -1.265 -33.757 1.00 0.00 137 ALA A CA 7
ATOM 16366 C C . ALA A 1 140 ? -4.932 -0.744 -33.931 1.00 0.00 137 ALA A C 7
ATOM 16367 O O . ALA A 1 140 ? -4.092 -0.895 -33.044 1.00 0.00 137 ALA A O 7
ATOM 16374 N N . ASP A 1 141 ? -4.669 -0.130 -35.080 1.00 0.00 138 ASP A N 7
ATOM 16375 C CA . ASP A 1 141 ? -3.345 0.405 -35.377 1.00 0.00 138 ASP A CA 7
ATOM 16376 C C . ASP A 1 141 ? -3.038 1.624 -34.517 1.00 0.00 138 ASP A C 7
ATOM 16377 O O . ASP A 1 141 ? -1.877 1.992 -34.337 1.00 0.00 138 ASP A O 7
ATOM 16386 N N . SER A 1 142 ? -4.085 2.247 -33.986 1.00 0.00 139 SER A N 7
ATOM 16387 C CA . SER A 1 142 ? -3.929 3.429 -33.148 1.00 0.00 139 SER A CA 7
ATOM 16388 C C . SER A 1 142 ? -3.926 3.061 -31.670 1.00 0.00 139 SER A C 7
ATOM 16389 O O . SER A 1 142 ? -4.014 3.930 -30.803 1.00 0.00 139 SER A O 7
ATOM 16397 N N . VAL A 1 143 ? -3.826 1.766 -31.388 1.00 0.00 140 VAL A N 7
ATOM 16398 C CA . VAL A 1 143 ? -3.728 1.286 -30.015 1.00 0.00 140 VAL A CA 7
ATOM 16399 C C . VAL A 1 143 ? -2.338 1.532 -29.443 1.00 0.00 140 VAL A C 7
ATOM 16400 O O . VAL A 1 143 ? -1.331 1.256 -30.094 1.00 0.00 140 VAL A O 7
ATOM 16413 N N . ARG A 1 144 ? -2.290 2.051 -28.221 1.00 0.00 141 ARG A N 7
ATOM 16414 C CA . ARG A 1 144 ? -1.023 2.306 -27.546 1.00 0.00 141 ARG A CA 7
ATOM 16415 C C . ARG A 1 144 ? -1.052 1.798 -26.110 1.00 0.00 141 ARG A C 7
ATOM 16416 O O . ARG A 1 144 ? -2.112 1.724 -25.489 1.00 0.00 141 ARG A O 7
ATOM 16437 N N . CYS A 1 145 ? 0.119 1.448 -25.588 1.00 0.00 142 CYS A N 7
ATOM 16438 C CA . CYS A 1 145 ? 0.224 0.906 -24.239 1.00 0.00 142 CYS A CA 7
ATOM 16439 C C . CYS A 1 145 ? 0.668 1.974 -23.248 1.00 0.00 142 CYS A C 7
ATOM 16440 O O . CYS A 1 145 ? 1.769 2.514 -23.354 1.00 0.00 142 CYS A O 7
ATOM 16447 N N . ARG A 1 146 ? -0.197 2.276 -22.285 1.00 0.00 143 ARG A N 7
ATOM 16448 C CA . ARG A 1 146 ? 0.121 3.250 -21.248 1.00 0.00 143 ARG A CA 7
ATOM 16449 C C . ARG A 1 146 ? 0.626 2.566 -19.985 1.00 0.00 143 ARG A C 7
ATOM 16450 O O . ARG A 1 146 ? -0.065 1.731 -19.401 1.00 0.00 143 ARG A O 7
ATOM 16471 N N . LEU A 1 147 ? 1.835 2.924 -19.567 1.00 0.00 144 LEU A N 7
ATOM 16472 C CA . LEU A 1 147 ? 2.458 2.305 -18.402 1.00 0.00 144 LEU A CA 7
ATOM 16473 C C . LEU A 1 147 ? 2.409 3.232 -17.194 1.00 0.00 144 LEU A C 7
ATOM 16474 O O . LEU A 1 147 ? 2.898 4.361 -17.245 1.00 0.00 144 LEU A O 7
ATOM 16490 N N . ARG A 1 148 ? 1.815 2.749 -16.108 1.00 0.00 145 ARG A N 7
ATOM 16491 C CA . ARG A 1 148 ? 1.908 3.426 -14.820 1.00 0.00 145 ARG A CA 7
ATOM 16492 C C . ARG A 1 148 ? 2.847 2.687 -13.875 1.00 0.00 145 ARG A C 7
ATOM 16493 O O . ARG A 1 148 ? 2.589 1.544 -13.496 1.00 0.00 145 ARG A O 7
ATOM 16514 N N . MET A 1 149 ? 3.938 3.345 -13.499 1.00 0.00 146 MET A N 7
ATOM 16515 C CA . MET A 1 149 ? 4.933 2.740 -12.621 1.00 0.00 146 MET A CA 7
ATOM 16516 C C . MET A 1 149 ? 4.920 3.389 -11.243 1.00 0.00 146 MET A C 7
ATOM 16517 O O . MET A 1 149 ? 5.300 4.551 -11.090 1.00 0.00 146 MET A O 7
ATOM 16531 N N . CYS A 1 150 ? 4.482 2.633 -10.243 1.00 0.00 147 CYS A N 7
ATOM 16532 C CA . CYS A 1 150 ? 4.310 3.167 -8.897 1.00 0.00 147 CYS A CA 7
ATOM 16533 C C . CYS A 1 150 ? 5.205 2.445 -7.899 1.00 0.00 147 CYS A C 7
ATOM 16534 O O . CYS A 1 150 ? 4.782 1.486 -7.252 1.00 0.00 147 CYS A O 7
ATOM 16541 N N . PRO A 1 151 ? 6.443 2.910 -7.778 1.00 0.00 148 PRO A N 7
ATOM 16542 C CA . PRO A 1 151 ? 7.358 2.400 -6.763 1.00 0.00 148 PRO A CA 7
ATOM 16543 C C . PRO A 1 151 ? 6.852 2.710 -5.360 1.00 0.00 148 PRO A C 7
ATOM 16544 O O . PRO A 1 151 ? 6.280 3.773 -5.117 1.00 0.00 148 PRO A O 7
ATOM 16555 N N . TRP A 1 152 ? 7.066 1.777 -4.439 1.00 0.00 149 TRP A N 7
ATOM 16556 C CA . TRP A 1 152 ? 6.552 1.908 -3.081 1.00 0.00 149 TRP A CA 7
ATOM 16557 C C . TRP A 1 152 ? 7.493 1.264 -2.071 1.00 0.00 149 TRP A C 7
ATOM 16558 O O . TRP A 1 152 ? 8.373 0.485 -2.437 1.00 0.00 149 TRP A O 7
ATOM 16579 N N . THR A 1 153 ? 7.302 1.594 -0.798 1.00 0.00 150 THR A N 7
ATOM 16580 C CA . THR A 1 153 ? 8.168 1.091 0.262 1.00 0.00 150 THR A CA 7
ATOM 16581 C C . THR A 1 153 ? 7.379 0.829 1.538 1.00 0.00 150 THR A C 7
ATOM 16582 O O . THR A 1 153 ? 6.155 0.953 1.560 1.00 0.00 150 THR A O 7
ATOM 16593 N N . SER A 1 154 ? 8.089 0.466 2.602 1.00 0.00 151 SER A N 7
ATOM 16594 C CA . SER A 1 154 ? 7.473 0.301 3.913 1.00 0.00 151 SER A CA 7
ATOM 16595 C C . SER A 1 154 ? 7.880 1.424 4.858 1.00 0.00 151 SER A C 7
ATOM 16596 O O . SER A 1 154 ? 7.342 1.548 5.959 1.00 0.00 151 SER A O 7
ATOM 16604 N N . ASN A 1 155 ? 8.832 2.242 4.422 1.00 0.00 152 ASN A N 7
ATOM 16605 C CA . ASN A 1 155 ? 9.298 3.370 5.220 1.00 0.00 152 ASN A CA 7
ATOM 16606 C C . ASN A 1 155 ? 8.416 4.594 5.011 1.00 0.00 152 ASN A C 7
ATOM 16607 O O . ASN A 1 155 ? 8.453 5.224 3.953 1.00 0.00 152 ASN A O 7
ATOM 16618 N N . SER A 1 156 ? 7.625 4.928 6.024 1.00 0.00 153 SER A N 7
ATOM 16619 C CA . SER A 1 156 ? 6.668 6.023 5.921 1.00 0.00 153 SER A CA 7
ATOM 16620 C C . SER A 1 156 ? 7.377 7.367 5.817 1.00 0.00 153 SER A C 7
ATOM 16621 O O . SER A 1 156 ? 6.767 8.377 5.468 1.00 0.00 153 SER A O 7
ATOM 16629 N N . LYS A 1 157 ? 8.671 7.372 6.123 1.00 0.00 154 LYS A N 7
ATOM 16630 C CA . LYS A 1 157 ? 9.462 8.596 6.081 1.00 0.00 154 LYS A CA 7
ATOM 16631 C C . LYS A 1 157 ? 9.920 8.908 4.662 1.00 0.00 154 LYS A C 7
ATOM 16632 O O . LYS A 1 157 ? 10.526 9.949 4.409 1.00 0.00 154 LYS A O 7
ATOM 16651 N N . MET A 1 158 ? 9.627 7.999 3.738 1.00 0.00 155 MET A N 7
ATOM 16652 C CA . MET A 1 158 ? 9.976 8.192 2.336 1.00 0.00 155 MET A CA 7
ATOM 16653 C C . MET A 1 158 ? 8.771 8.655 1.527 1.00 0.00 155 MET A C 7
ATOM 16654 O O . MET A 1 158 ? 7.701 8.050 1.588 1.00 0.00 155 MET A O 7
ATOM 16668 N N . THR A 1 159 ? 8.952 9.731 0.769 1.00 0.00 156 THR A N 7
ATOM 16669 C CA . THR A 1 159 ? 7.916 10.214 -0.137 1.00 0.00 156 THR A CA 7
ATOM 16670 C C . THR A 1 159 ? 8.380 10.154 -1.586 1.00 0.00 156 THR A C 7
ATOM 16671 O O . THR A 1 159 ? 7.685 10.619 -2.490 1.00 0.00 156 THR A O 7
ATOM 16682 N N . ALA A 1 160 ? 9.557 9.577 -1.802 1.00 0.00 157 ALA A N 7
ATOM 16683 C CA . ALA A 1 160 ? 10.130 9.482 -3.140 1.00 0.00 157 ALA A CA 7
ATOM 16684 C C . ALA A 1 160 ? 11.226 8.426 -3.196 1.00 0.00 157 ALA A C 7
ATOM 16685 O O . ALA A 1 160 ? 11.865 8.127 -2.187 1.00 0.00 157 ALA A O 7
ATOM 16692 N N . PRO A 1 161 ? 11.440 7.865 -4.381 1.00 0.00 158 PRO A N 7
ATOM 16693 C CA . PRO A 1 161 ? 12.491 6.875 -4.581 1.00 0.00 158 PRO A CA 7
ATOM 16694 C C . PRO A 1 161 ? 13.871 7.518 -4.528 1.00 0.00 158 PRO A C 7
ATOM 16695 O O . PRO A 1 161 ? 14.024 8.706 -4.811 1.00 0.00 158 PRO A O 7
ATOM 16706 N N . ASP A 1 162 ? 14.873 6.725 -4.164 1.00 0.00 159 ASP A N 7
ATOM 16707 C CA . ASP A 1 162 ? 16.232 7.232 -4.007 1.00 0.00 159 ASP A CA 7
ATOM 16708 C C . ASP A 1 162 ? 17.023 7.099 -5.302 1.00 0.00 159 ASP A C 7
ATOM 16709 O O . ASP A 1 162 ? 16.498 6.642 -6.317 1.00 0.00 159 ASP A O 7
ATOM 16718 N N . GLU A 1 163 ? 18.288 7.501 -5.260 1.00 0.00 160 GLU A N 7
ATOM 16719 C CA . GLU A 1 163 ? 19.136 7.490 -6.446 1.00 0.00 160 GLU A CA 7
ATOM 16720 C C . GLU A 1 163 ? 19.210 6.096 -7.056 1.00 0.00 160 GLU A C 7
ATOM 16721 O O . GLU A 1 163 ? 19.053 5.928 -8.266 1.00 0.00 160 GLU A O 7
ATOM 16733 N N . GLU A 1 164 ? 19.452 5.099 -6.213 1.00 0.00 161 GLU A N 7
ATOM 16734 C CA . GLU A 1 164 ? 19.565 3.719 -6.670 1.00 0.00 161 GLU A CA 7
ATOM 16735 C C . GLU A 1 164 ? 18.335 3.299 -7.464 1.00 0.00 161 GLU A C 7
ATOM 16736 O O . GLU A 1 164 ? 18.449 2.767 -8.568 1.00 0.00 161 GLU A O 7
ATOM 16748 N N . MET A 1 165 ? 17.159 3.542 -6.896 1.00 0.00 162 MET A N 7
ATOM 16749 C CA . MET A 1 165 ? 15.906 3.164 -7.538 1.00 0.00 162 MET A CA 7
ATOM 16750 C C . MET A 1 165 ? 15.717 3.904 -8.856 1.00 0.00 162 MET A C 7
ATOM 16751 O O . MET A 1 165 ? 15.322 3.312 -9.860 1.00 0.00 162 MET A O 7
ATOM 16765 N N . LEU A 1 166 ? 16.003 5.202 -8.847 1.00 0.00 163 LEU A N 7
ATOM 16766 C CA . LEU A 1 166 ? 15.824 6.034 -10.030 1.00 0.00 163 LEU A CA 7
ATOM 16767 C C . LEU A 1 166 ? 16.720 5.570 -11.171 1.00 0.00 163 LEU A C 7
ATOM 16768 O O . LEU A 1 166 ? 16.315 5.574 -12.333 1.00 0.00 163 LEU A O 7
ATOM 16784 N N . ARG A 1 167 ? 17.941 5.169 -10.832 1.00 0.00 164 ARG A N 7
ATOM 16785 C CA . ARG A 1 167 ? 18.868 4.620 -11.814 1.00 0.00 164 ARG A CA 7
ATOM 16786 C C . ARG A 1 167 ? 18.365 3.292 -12.363 1.00 0.00 164 ARG A C 7
ATOM 16787 O O . ARG A 1 167 ? 18.429 3.043 -13.567 1.00 0.00 164 ARG A O 7
ATOM 16808 N N . LYS A 1 168 ? 17.866 2.440 -11.474 1.00 0.00 165 LYS A N 7
ATOM 16809 C CA . LYS A 1 168 ? 17.361 1.130 -11.867 1.00 0.00 165 LYS A CA 7
ATOM 16810 C C . LYS A 1 168 ? 16.055 1.253 -12.640 1.00 0.00 165 LYS A C 7
ATOM 16811 O O . LYS A 1 168 ? 15.717 0.388 -13.449 1.00 0.00 165 LYS A O 7
ATOM 16830 N N . MET A 1 169 ? 15.323 2.332 -12.388 1.00 0.00 166 MET A N 7
ATOM 16831 C CA . MET A 1 169 ? 14.068 2.588 -13.086 1.00 0.00 166 MET A CA 7
ATOM 16832 C C . MET A 1 169 ? 14.290 3.459 -14.316 1.00 0.00 166 MET A C 7
ATOM 16833 O O . MET A 1 169 ? 13.337 3.851 -14.990 1.00 0.00 166 MET A O 7
ATOM 16847 N N . SER A 1 170 ? 15.552 3.761 -14.602 1.00 0.00 167 SER A N 7
ATOM 16848 C CA . SER A 1 170 ? 15.894 4.693 -15.669 1.00 0.00 167 SER A CA 7
ATOM 16849 C C . SER A 1 170 ? 15.460 4.158 -17.028 1.00 0.00 167 SER A C 7
ATOM 16850 O O . SER A 1 170 ? 15.254 4.924 -17.970 1.00 0.00 167 SER A O 7
ATOM 16858 N N . GLU A 1 171 ? 15.322 2.840 -17.123 1.00 0.00 168 GLU A N 7
ATOM 16859 C CA . GLU A 1 171 ? 14.853 2.205 -18.349 1.00 0.00 168 GLU A CA 7
ATOM 16860 C C . GLU A 1 171 ? 13.429 2.631 -18.679 1.00 0.00 168 GLU A C 7
ATOM 16861 O O . GLU A 1 171 ? 13.029 2.643 -19.844 1.00 0.00 168 GLU A O 7
ATOM 16873 N N . VAL A 1 172 ? 12.667 2.981 -17.649 1.00 0.00 169 VAL A N 7
ATOM 16874 C CA . VAL A 1 172 ? 11.313 3.491 -17.835 1.00 0.00 169 VAL A CA 7
ATOM 16875 C C . VAL A 1 172 ? 11.292 5.014 -17.819 1.00 0.00 169 VAL A C 7
ATOM 16876 O O . VAL A 1 172 ? 10.577 5.642 -18.600 1.00 0.00 169 VAL A O 7
ATOM 16889 N N . LEU A 1 173 ? 12.079 5.602 -16.925 1.00 0.00 170 LEU A N 7
ATOM 16890 C CA . LEU A 1 173 ? 12.052 7.045 -16.712 1.00 0.00 170 LEU A CA 7
ATOM 16891 C C . LEU A 1 173 ? 12.523 7.793 -17.952 1.00 0.00 170 LEU A C 7
ATOM 16892 O O . LEU A 1 173 ? 12.141 8.942 -18.178 1.00 0.00 170 LEU A O 7
ATOM 16908 N N . ASN A 1 174 ? 13.353 7.136 -18.755 1.00 0.00 171 ASN A N 7
ATOM 16909 C CA . ASN A 1 174 ? 13.878 7.739 -19.974 1.00 0.00 171 ASN A CA 7
ATOM 16910 C C . ASN A 1 174 ? 12.996 7.416 -21.173 1.00 0.00 171 ASN A C 7
ATOM 16911 O O . ASN A 1 174 ? 13.412 7.568 -22.321 1.00 0.00 171 ASN A O 7
ATOM 16922 N N . LEU A 1 175 ? 11.775 6.969 -20.899 1.00 0.00 172 LEU A N 7
ATOM 16923 C CA . LEU A 1 175 ? 10.774 6.784 -21.943 1.00 0.00 172 LEU A CA 7
ATOM 16924 C C . LEU A 1 175 ? 9.929 8.038 -22.125 1.00 0.00 172 LEU A C 7
ATOM 16925 O O . LEU A 1 175 ? 9.798 8.848 -21.207 1.00 0.00 172 LEU A O 7
ATOM 16941 N N . PRO A 1 176 ? 9.356 8.193 -23.314 1.00 0.00 173 PRO A N 7
ATOM 16942 C CA . PRO A 1 176 ? 8.442 9.295 -23.586 1.00 0.00 173 PRO A CA 7
ATOM 16943 C C . PRO A 1 176 ? 7.263 9.284 -22.622 1.00 0.00 173 PRO A C 7
ATOM 16944 O O . PRO A 1 176 ? 6.744 8.223 -22.273 1.00 0.00 173 PRO A O 7
ATOM 16955 N N . ASN A 1 177 ? 6.843 10.470 -22.194 1.00 0.00 174 ASN A N 7
ATOM 16956 C CA . ASN A 1 177 ? 5.705 10.600 -21.292 1.00 0.00 174 ASN A CA 7
ATOM 16957 C C . ASN A 1 177 ? 4.389 10.394 -22.032 1.00 0.00 174 ASN A C 7
ATOM 16958 O O . ASN A 1 177 ? 4.230 10.836 -23.170 1.00 0.00 174 ASN A O 7
ATOM 16969 N N . TYR A 1 178 ? 3.449 9.720 -21.379 1.00 0.00 175 TYR A N 7
ATOM 16970 C CA . TYR A 1 178 ? 2.120 9.517 -21.944 1.00 0.00 175 TYR A CA 7
ATOM 16971 C C . TYR A 1 178 ? 1.079 9.326 -20.849 1.00 0.00 175 TYR A C 7
ATOM 16972 O O . TYR A 1 178 ? 1.198 8.427 -20.016 1.00 0.00 175 TYR A O 7
ATOM 16990 N N . GLY A 1 179 ? 0.058 10.176 -20.855 1.00 0.00 176 GLY A N 7
ATOM 16991 C CA . GLY A 1 179 ? -1.003 10.107 -19.857 1.00 0.00 176 GLY A CA 7
ATOM 16992 C C . GLY A 1 179 ? -2.310 10.668 -20.403 1.00 0.00 176 GLY A C 7
ATOM 16993 O O . GLY A 1 179 ? -3.002 9.993 -21.115 1.00 0.00 176 GLY A O 7
ATOM 16997 N N . ARG A 1 24 ? -0.024 -0.080 -0.086 1.00 0.00 21 ARG A N 8
ATOM 16998 C CA . ARG A 1 24 ? 1.433 -0.038 -0.039 1.00 0.00 21 ARG A CA 8
ATOM 16999 C C . ARG A 1 24 ? 1.943 1.398 -0.051 1.00 0.00 21 ARG A C 8
ATOM 17000 O O . ARG A 1 24 ? 1.233 2.315 -0.463 1.00 0.00 21 ARG A O 8
ATOM 17021 N N . HIS A 1 25 ? 3.178 1.585 0.402 1.00 0.00 22 HIS A N 8
ATOM 17022 C CA . HIS A 1 25 ? 3.765 2.916 0.498 1.00 0.00 22 HIS A CA 8
ATOM 17023 C C . HIS A 1 25 ? 4.223 3.416 -0.866 1.00 0.00 22 HIS A C 8
ATOM 17024 O O . HIS A 1 25 ? 5.375 3.223 -1.254 1.00 0.00 22 HIS A O 8
ATOM 17038 N N . SER A 1 26 ? 3.313 4.059 -1.591 1.00 0.00 23 SER A N 8
ATOM 17039 C CA . SER A 1 26 ? 3.637 4.634 -2.891 1.00 0.00 23 SER A CA 8
ATOM 17040 C C . SER A 1 26 ? 4.694 5.723 -2.764 1.00 0.00 23 SER A C 8
ATOM 17041 O O . SER A 1 26 ? 4.638 6.554 -1.857 1.00 0.00 23 SER A O 8
ATOM 17049 N N . LEU A 1 27 ? 5.659 5.714 -3.677 1.00 0.00 24 LEU A N 8
ATOM 17050 C CA . LEU A 1 27 ? 6.654 6.777 -3.752 1.00 0.00 24 LEU A CA 8
ATOM 17051 C C . LEU A 1 27 ? 6.381 7.706 -4.928 1.00 0.00 24 LEU A C 8
ATOM 17052 O O . LEU A 1 27 ? 7.263 8.445 -5.366 1.00 0.00 24 LEU A O 8
ATOM 17068 N N . GLY A 1 28 ? 5.154 7.663 -5.436 1.00 0.00 25 GLY A N 8
ATOM 17069 C CA . GLY A 1 28 ? 4.768 8.487 -6.576 1.00 0.00 25 GLY A CA 8
ATOM 17070 C C . GLY A 1 28 ? 4.836 7.695 -7.875 1.00 0.00 25 GLY A C 8
ATOM 17071 O O . GLY A 1 28 ? 5.831 7.028 -8.155 1.00 0.00 25 GLY A O 8
ATOM 17075 N N . CYS A 1 29 ? 3.772 7.775 -8.667 1.00 0.00 26 CYS A N 8
ATOM 17076 C CA . CYS A 1 29 ? 3.655 6.968 -9.876 1.00 0.00 26 CYS A CA 8
ATOM 17077 C C . CYS A 1 29 ? 4.078 7.758 -11.108 1.00 0.00 26 CYS A C 8
ATOM 17078 O O . CYS A 1 29 ? 3.936 8.980 -11.153 1.00 0.00 26 CYS A O 8
ATOM 17085 N N . TYR A 1 30 ? 4.599 7.053 -12.106 1.00 0.00 27 TYR A N 8
ATOM 17086 C CA . TYR A 1 30 ? 5.031 7.686 -13.347 1.00 0.00 27 TYR A CA 8
ATOM 17087 C C . TYR A 1 30 ? 4.204 7.199 -14.530 1.00 0.00 27 TYR A C 8
ATOM 17088 O O . TYR A 1 30 ? 3.831 6.028 -14.600 1.00 0.00 27 TYR A O 8
ATOM 17106 N N . PHE A 1 31 ? 3.919 8.105 -15.459 1.00 0.00 28 PHE A N 8
ATOM 17107 C CA . PHE A 1 31 ? 3.063 7.793 -16.598 1.00 0.00 28 PHE A CA 8
ATOM 17108 C C . PHE A 1 31 ? 3.820 7.940 -17.912 1.00 0.00 28 PHE A C 8
ATOM 17109 O O . PHE A 1 31 ? 4.210 9.043 -18.295 1.00 0.00 28 PHE A O 8
ATOM 17126 N N . LYS A 1 32 ? 4.024 6.821 -18.599 1.00 0.00 29 LYS A N 8
ATOM 17127 C CA . LYS A 1 32 ? 4.824 6.806 -19.818 1.00 0.00 29 LYS A CA 8
ATOM 17128 C C . LYS A 1 32 ? 4.017 6.286 -21.001 1.00 0.00 29 LYS A C 8
ATOM 17129 O O . LYS A 1 32 ? 3.000 5.616 -20.824 1.00 0.00 29 LYS A O 8
ATOM 17148 N N . GLY A 1 33 ? 4.476 6.600 -22.207 1.00 0.00 30 GLY A N 8
ATOM 17149 C CA . GLY A 1 33 ? 3.815 6.140 -23.422 1.00 0.00 30 GLY A CA 8
ATOM 17150 C C . GLY A 1 33 ? 4.682 5.142 -24.178 1.00 0.00 30 GLY A C 8
ATOM 17151 O O . GLY A 1 33 ? 5.858 5.398 -24.438 1.00 0.00 30 GLY A O 8
ATOM 17155 N N . ILE A 1 34 ? 4.095 4.002 -24.528 1.00 0.00 31 ILE A N 8
ATOM 17156 C CA . ILE A 1 34 ? 4.817 2.957 -25.244 1.00 0.00 31 ILE A CA 8
ATOM 17157 C C . ILE A 1 34 ? 4.074 2.539 -26.506 1.00 0.00 31 ILE A C 8
ATOM 17158 O O . ILE A 1 34 ? 2.860 2.336 -26.485 1.00 0.00 31 ILE A O 8
ATOM 17174 N N . ASN A 1 35 ? 4.809 2.413 -27.606 1.00 0.00 32 ASN A N 8
ATOM 17175 C CA . ASN A 1 35 ? 4.246 1.902 -28.850 1.00 0.00 32 ASN A CA 8
ATOM 17176 C C . ASN A 1 35 ? 4.270 0.380 -28.882 1.00 0.00 32 ASN A C 8
ATOM 17177 O O . ASN A 1 35 ? 5.336 -0.232 -28.962 1.00 0.00 32 ASN A O 8
ATOM 17188 N N . PRO A 1 36 ? 3.090 -0.228 -28.818 1.00 0.00 33 PRO A N 8
ATOM 17189 C CA . PRO A 1 36 ? 2.976 -1.681 -28.811 1.00 0.00 33 PRO A CA 8
ATOM 17190 C C . PRO A 1 36 ? 3.225 -2.260 -30.197 1.00 0.00 33 PRO A C 8
ATOM 17191 O O . PRO A 1 36 ? 3.101 -1.562 -31.204 1.00 0.00 33 PRO A O 8
ATOM 17202 N N . THR A 1 37 ? 3.578 -3.540 -30.244 1.00 0.00 34 THR A N 8
ATOM 17203 C CA . THR A 1 37 ? 3.890 -4.204 -31.504 1.00 0.00 34 THR A CA 8
ATOM 17204 C C . THR A 1 37 ? 2.955 -5.380 -31.753 1.00 0.00 34 THR A C 8
ATOM 17205 O O . THR A 1 37 ? 2.388 -5.944 -30.818 1.00 0.00 34 THR A O 8
ATOM 17216 N N . LYS A 1 38 ? 2.798 -5.746 -33.021 1.00 0.00 35 LYS A N 8
ATOM 17217 C CA . LYS A 1 38 ? 1.956 -6.877 -33.394 1.00 0.00 35 LYS A CA 8
ATOM 17218 C C . LYS A 1 38 ? 2.747 -8.178 -33.383 1.00 0.00 35 LYS A C 8
ATOM 17219 O O . LYS A 1 38 ? 3.827 -8.265 -33.968 1.00 0.00 35 LYS A O 8
ATOM 17238 N N . VAL A 1 39 ? 2.203 -9.190 -32.715 1.00 0.00 36 VAL A N 8
ATOM 17239 C CA . VAL A 1 39 ? 2.888 -10.468 -32.569 1.00 0.00 36 VAL A CA 8
ATOM 17240 C C . VAL A 1 39 ? 2.422 -11.467 -33.620 1.00 0.00 36 VAL A C 8
ATOM 17241 O O . VAL A 1 39 ? 1.239 -11.802 -33.691 1.00 0.00 36 VAL A O 8
ATOM 17254 N N . PRO A 1 40 ? 3.358 -11.941 -34.436 1.00 0.00 37 PRO A N 8
ATOM 17255 C CA . PRO A 1 40 ? 3.055 -12.944 -35.449 1.00 0.00 37 PRO A CA 8
ATOM 17256 C C . PRO A 1 40 ? 2.390 -14.168 -34.831 1.00 0.00 37 PRO A C 8
ATOM 17257 O O . PRO A 1 40 ? 2.879 -14.721 -33.847 1.00 0.00 37 PRO A O 8
ATOM 17268 N N . SER A 1 41 ? 1.272 -14.585 -35.415 1.00 0.00 38 SER A N 8
ATOM 17269 C CA . SER A 1 41 ? 0.526 -15.731 -34.910 1.00 0.00 38 SER A CA 8
ATOM 17270 C C . SER A 1 41 ? -0.468 -16.242 -35.946 1.00 0.00 38 SER A C 8
ATOM 17271 O O . SER A 1 41 ? -0.957 -15.479 -36.779 1.00 0.00 38 SER A O 8
ATOM 17279 N N . SER A 1 42 ? -0.762 -17.536 -35.889 1.00 0.00 39 SER A N 8
ATOM 17280 C CA . SER A 1 42 ? -1.762 -18.134 -36.765 1.00 0.00 39 SER A CA 8
ATOM 17281 C C . SER A 1 42 ? -3.173 -17.813 -36.289 1.00 0.00 39 SER A C 8
ATOM 17282 O O . SER A 1 42 ? -4.147 -18.037 -37.008 1.00 0.00 39 SER A O 8
ATOM 17290 N N . ASP A 1 43 ? -3.277 -17.288 -35.073 1.00 0.00 40 ASP A N 8
ATOM 17291 C CA . ASP A 1 43 ? -4.565 -16.889 -34.518 1.00 0.00 40 ASP A CA 8
ATOM 17292 C C . ASP A 1 43 ? -5.187 -15.759 -35.327 1.00 0.00 40 ASP A C 8
ATOM 17293 O O . ASP A 1 43 ? -4.527 -14.767 -35.636 1.00 0.00 40 ASP A O 8
ATOM 17302 N N . PRO A 1 44 ? -6.462 -15.915 -35.668 1.00 0.00 41 PRO A N 8
ATOM 17303 C CA . PRO A 1 44 ? -7.178 -14.904 -36.437 1.00 0.00 41 PRO A CA 8
ATOM 17304 C C . PRO A 1 44 ? -7.071 -13.534 -35.781 1.00 0.00 41 PRO A C 8
ATOM 17305 O O . PRO A 1 44 ? -7.022 -12.510 -36.464 1.00 0.00 41 PRO A O 8
ATOM 17316 N N . ARG A 1 45 ? -7.035 -13.520 -34.453 1.00 0.00 42 ARG A N 8
ATOM 17317 C CA . ARG A 1 45 ? -7.011 -12.272 -33.700 1.00 0.00 42 ARG A CA 8
ATOM 17318 C C . ARG A 1 45 ? -5.610 -11.674 -33.669 1.00 0.00 42 ARG A C 8
ATOM 17319 O O . ARG A 1 45 ? -4.617 -12.398 -33.586 1.00 0.00 42 ARG A O 8
ATOM 17340 N N . THR A 1 46 ? -5.536 -10.349 -33.737 1.00 0.00 43 THR A N 8
ATOM 17341 C CA . THR A 1 46 ? -4.257 -9.650 -33.699 1.00 0.00 43 THR A CA 8
ATOM 17342 C C . THR A 1 46 ? -3.798 -9.419 -32.265 1.00 0.00 43 THR A C 8
ATOM 17343 O O . THR A 1 46 ? -4.551 -8.907 -31.437 1.00 0.00 43 THR A O 8
ATOM 17354 N N . VAL A 1 47 ? -2.558 -9.799 -31.978 1.00 0.00 44 VAL A N 8
ATOM 17355 C CA . VAL A 1 47 ? -2.022 -9.707 -30.625 1.00 0.00 44 VAL A CA 8
ATOM 17356 C C . VAL A 1 47 ? -1.081 -8.518 -30.484 1.00 0.00 44 VAL A C 8
ATOM 17357 O O . VAL A 1 47 ? -0.044 -8.454 -31.144 1.00 0.00 44 VAL A O 8
ATOM 17370 N N . LEU A 1 48 ? -1.449 -7.577 -29.621 1.00 0.00 45 LEU A N 8
ATOM 17371 C CA . LEU A 1 48 ? -0.608 -6.418 -29.346 1.00 0.00 45 LEU A CA 8
ATOM 17372 C C . LEU A 1 48 ? 0.137 -6.578 -28.028 1.00 0.00 45 LEU A C 8
ATOM 17373 O O . LEU A 1 48 ? -0.448 -6.963 -27.015 1.00 0.00 45 LEU A O 8
ATOM 17389 N N . LYS A 1 49 ? 1.432 -6.282 -28.046 1.00 0.00 46 LYS A N 8
ATOM 17390 C CA . LYS A 1 49 ? 2.278 -6.471 -26.874 1.00 0.00 46 LYS A CA 8
ATOM 17391 C C . LYS A 1 49 ? 2.928 -5.161 -26.446 1.00 0.00 46 LYS A C 8
ATOM 17392 O O . LYS A 1 49 ? 3.570 -4.484 -27.249 1.00 0.00 46 LYS A O 8
ATOM 17411 N N . CYS A 1 50 ? 2.757 -4.808 -25.177 1.00 0.00 47 CYS A N 8
ATOM 17412 C CA . CYS A 1 50 ? 3.390 -3.619 -24.620 1.00 0.00 47 CYS A CA 8
ATOM 17413 C C . CYS A 1 50 ? 4.688 -3.971 -23.903 1.00 0.00 47 CYS A C 8
ATOM 17414 O O . CYS A 1 50 ? 4.682 -4.701 -22.912 1.00 0.00 47 CYS A O 8
ATOM 17421 N N . THR A 1 51 ? 5.798 -3.447 -24.410 1.00 0.00 48 THR A N 8
ATOM 17422 C CA . THR A 1 51 ? 7.113 -3.764 -23.865 1.00 0.00 48 THR A CA 8
ATOM 17423 C C . THR A 1 51 ? 7.240 -3.291 -22.422 1.00 0.00 48 THR A C 8
ATOM 17424 O O . THR A 1 51 ? 6.974 -2.130 -22.114 1.00 0.00 48 THR A O 8
ATOM 17435 N N . LEU A 1 52 ? 7.647 -4.199 -21.541 1.00 0.00 49 LEU A N 8
ATOM 17436 C CA . LEU A 1 52 ? 7.933 -3.847 -20.156 1.00 0.00 49 LEU A CA 8
ATOM 17437 C C . LEU A 1 52 ? 9.397 -4.092 -19.816 1.00 0.00 49 LEU A C 8
ATOM 17438 O O . LEU A 1 52 ? 9.851 -5.235 -19.767 1.00 0.00 49 LEU A O 8
ATOM 17454 N N . PRO A 1 53 ? 10.133 -3.011 -19.581 1.00 0.00 50 PRO A N 8
ATOM 17455 C CA . PRO A 1 53 ? 11.561 -3.102 -19.301 1.00 0.00 50 PRO A CA 8
ATOM 17456 C C . PRO A 1 53 ? 11.832 -4.000 -18.101 1.00 0.00 50 PRO A C 8
ATOM 17457 O O . PRO A 1 53 ? 11.057 -4.023 -17.144 1.00 0.00 50 PRO A O 8
ATOM 17468 N N . ASP A 1 54 ? 12.935 -4.738 -18.156 1.00 0.00 51 ASP A N 8
ATOM 17469 C CA . ASP A 1 54 ? 13.312 -5.636 -17.072 1.00 0.00 51 ASP A CA 8
ATOM 17470 C C . ASP A 1 54 ? 13.874 -4.862 -15.886 1.00 0.00 51 ASP A C 8
ATOM 17471 O O . ASP A 1 54 ? 15.089 -4.735 -15.735 1.00 0.00 51 ASP A O 8
ATOM 17480 N N . VAL A 1 55 ? 12.983 -4.348 -15.046 1.00 0.00 52 VAL A N 8
ATOM 17481 C CA . VAL A 1 55 ? 13.388 -3.588 -13.869 1.00 0.00 52 VAL A CA 8
ATOM 17482 C C . VAL A 1 55 ? 13.213 -4.407 -12.597 1.00 0.00 52 VAL A C 8
ATOM 17483 O O . VAL A 1 55 ? 12.100 -4.803 -12.251 1.00 0.00 52 VAL A O 8
ATOM 17496 N N . LYS A 1 56 ? 14.319 -4.658 -11.904 1.00 0.00 53 LYS A N 8
ATOM 17497 C CA . LYS A 1 56 ? 14.295 -5.468 -10.691 1.00 0.00 53 LYS A CA 8
ATOM 17498 C C . LYS A 1 56 ? 14.251 -4.592 -9.445 1.00 0.00 53 LYS A C 8
ATOM 17499 O O . LYS A 1 56 ? 15.226 -4.509 -8.699 1.00 0.00 53 LYS A O 8
ATOM 17518 N N . VAL A 1 57 ? 13.114 -3.941 -9.226 1.00 0.00 54 VAL A N 8
ATOM 17519 C CA . VAL A 1 57 ? 12.879 -3.205 -7.990 1.00 0.00 54 VAL A CA 8
ATOM 17520 C C . VAL A 1 57 ? 11.506 -3.524 -7.411 1.00 0.00 54 VAL A C 8
ATOM 17521 O O . VAL A 1 57 ? 10.650 -4.086 -8.093 1.00 0.00 54 VAL A O 8
ATOM 17534 N N . ASN A 1 58 ? 11.303 -3.161 -6.149 1.00 0.00 55 ASN A N 8
ATOM 17535 C CA . ASN A 1 58 ? 10.001 -3.306 -5.510 1.00 0.00 55 ASN A CA 8
ATOM 17536 C C . ASN A 1 58 ? 8.996 -2.310 -6.076 1.00 0.00 55 ASN A C 8
ATOM 17537 O O . ASN A 1 58 ? 8.771 -1.246 -5.499 1.00 0.00 55 ASN A O 8
ATOM 17548 N N . ALA A 1 59 ? 8.395 -2.662 -7.207 1.00 0.00 56 ALA A N 8
ATOM 17549 C CA . ALA A 1 59 ? 7.477 -1.764 -7.898 1.00 0.00 56 ALA A CA 8
ATOM 17550 C C . ALA A 1 59 ? 6.417 -2.543 -8.665 1.00 0.00 56 ALA A C 8
ATOM 17551 O O . ALA A 1 59 ? 6.595 -3.723 -8.965 1.00 0.00 56 ALA A O 8
ATOM 17558 N N . SER A 1 60 ? 5.312 -1.875 -8.980 1.00 0.00 57 SER A N 8
ATOM 17559 C CA . SER A 1 60 ? 4.273 -2.465 -9.816 1.00 0.00 57 SER A CA 8
ATOM 17560 C C . SER A 1 60 ? 4.015 -1.616 -11.054 1.00 0.00 57 SER A C 8
ATOM 17561 O O . SER A 1 60 ? 4.240 -0.405 -11.047 1.00 0.00 57 SER A O 8
ATOM 17569 N N . TRP A 1 61 ? 3.542 -2.258 -12.117 1.00 0.00 58 TRP A N 8
ATOM 17570 C CA . TRP A 1 61 ? 3.239 -1.560 -13.361 1.00 0.00 58 TRP A CA 8
ATOM 17571 C C . TRP A 1 61 ? 1.816 -1.849 -13.822 1.00 0.00 58 TRP A C 8
ATOM 17572 O O . TRP A 1 61 ? 1.356 -2.990 -13.768 1.00 0.00 58 TRP A O 8
ATOM 17593 N N . THR A 1 62 ? 1.123 -0.810 -14.275 1.00 0.00 59 THR A N 8
ATOM 17594 C CA . THR A 1 62 ? -0.223 -0.963 -14.812 1.00 0.00 59 THR A CA 8
ATOM 17595 C C . THR A 1 62 ? -0.278 -0.568 -16.282 1.00 0.00 59 THR A C 8
ATOM 17596 O O . THR A 1 62 ? 0.151 0.523 -16.659 1.00 0.00 59 THR A O 8
ATOM 17607 N N . LEU A 1 63 ? -0.810 -1.461 -17.110 1.00 0.00 60 LEU A N 8
ATOM 17608 C CA . LEU A 1 63 ? -0.962 -1.190 -18.535 1.00 0.00 60 LEU A CA 8
ATOM 17609 C C . LEU A 1 63 ? -2.408 -0.860 -18.881 1.00 0.00 60 LEU A C 8
ATOM 17610 O O . LEU A 1 63 ? -3.333 -1.541 -18.438 1.00 0.00 60 LEU A O 8
ATOM 17626 N N . GLU A 1 64 ? -2.597 0.188 -19.675 1.00 0.00 61 GLU A N 8
ATOM 17627 C CA . GLU A 1 64 ? -3.913 0.517 -20.211 1.00 0.00 61 GLU A CA 8
ATOM 17628 C C . GLU A 1 64 ? -3.870 0.664 -21.726 1.00 0.00 61 GLU A C 8
ATOM 17629 O O . GLU A 1 64 ? -3.044 1.402 -22.265 1.00 0.00 61 GLU A O 8
ATOM 17641 N N . TRP A 1 65 ? -4.764 -0.042 -22.410 1.00 0.00 62 TRP A N 8
ATOM 17642 C CA . TRP A 1 65 ? -4.797 -0.031 -23.867 1.00 0.00 62 TRP A CA 8
ATOM 17643 C C . TRP A 1 65 ? -5.671 1.101 -24.391 1.00 0.00 62 TRP A C 8
ATOM 17644 O O . TRP A 1 65 ? -6.897 1.047 -24.296 1.00 0.00 62 TRP A O 8
ATOM 17665 N N . VAL A 1 66 ? -5.033 2.127 -24.944 1.00 0.00 63 VAL A N 8
ATOM 17666 C CA . VAL A 1 66 ? -5.732 3.348 -25.326 1.00 0.00 63 VAL A CA 8
ATOM 17667 C C . VAL A 1 66 ? -5.866 3.455 -26.840 1.00 0.00 63 VAL A C 8
ATOM 17668 O O . VAL A 1 66 ? -4.900 3.251 -27.574 1.00 0.00 63 VAL A O 8
ATOM 17681 N N . VAL A 1 67 ? -7.070 3.778 -27.300 1.00 0.00 64 VAL A N 8
ATOM 17682 C CA . VAL A 1 67 ? -7.334 3.911 -28.728 1.00 0.00 64 VAL A CA 8
ATOM 17683 C C . VAL A 1 67 ? -7.447 5.375 -29.133 1.00 0.00 64 VAL A C 8
ATOM 17684 O O . VAL A 1 67 ? -8.380 6.070 -28.731 1.00 0.00 64 VAL A O 8
ATOM 17697 N N . VAL A 1 68 ? -6.491 5.838 -29.931 1.00 0.00 65 VAL A N 8
ATOM 17698 C CA . VAL A 1 68 ? -6.389 7.254 -30.263 1.00 0.00 65 VAL A CA 8
ATOM 17699 C C . VAL A 1 68 ? -7.538 7.693 -31.162 1.00 0.00 65 VAL A C 8
ATOM 17700 O O . VAL A 1 68 ? -8.131 8.752 -30.956 1.00 0.00 65 VAL A O 8
ATOM 17713 N N . ASN A 1 69 ? -7.847 6.873 -32.161 1.00 0.00 66 ASN A N 8
ATOM 17714 C CA . ASN A 1 69 ? -8.845 7.228 -33.163 1.00 0.00 66 ASN A CA 8
ATOM 17715 C C . ASN A 1 69 ? -10.239 7.291 -32.553 1.00 0.00 66 ASN A C 8
ATOM 17716 O O . ASN A 1 69 ? -11.105 8.021 -33.035 1.00 0.00 66 ASN A O 8
ATOM 17727 N N . LEU A 1 70 ? -10.450 6.523 -31.490 1.00 0.00 67 LEU A N 8
ATOM 17728 C CA . LEU A 1 70 ? -11.732 6.509 -30.796 1.00 0.00 67 LEU A CA 8
ATOM 17729 C C . LEU A 1 70 ? -11.709 7.421 -29.577 1.00 0.00 67 LEU A C 8
ATOM 17730 O O . LEU A 1 70 ? -12.752 7.728 -28.999 1.00 0.00 67 LEU A O 8
ATOM 17746 N N . HIS A 1 71 ? -10.513 7.853 -29.189 1.00 0.00 68 HIS A N 8
ATOM 17747 C CA . HIS A 1 71 ? -10.353 8.739 -28.043 1.00 0.00 68 HIS A CA 8
ATOM 17748 C C . HIS A 1 71 ? -10.844 8.077 -26.762 1.00 0.00 68 HIS A C 8
ATOM 17749 O O . HIS A 1 71 ? -11.552 8.694 -25.965 1.00 0.00 68 HIS A O 8
ATOM 17763 N N . THR A 1 72 ? -10.466 6.818 -26.570 1.00 0.00 69 THR A N 8
ATOM 17764 C CA . THR A 1 72 ? -10.902 6.057 -25.405 1.00 0.00 69 THR A CA 8
ATOM 17765 C C . THR A 1 72 ? -9.912 4.949 -25.070 1.00 0.00 69 THR A C 8
ATOM 17766 O O . THR A 1 72 ? -8.796 4.922 -25.589 1.00 0.00 69 THR A O 8
ATOM 17777 N N . SER A 1 73 ? -10.327 4.035 -24.199 1.00 0.00 70 SER A N 8
ATOM 17778 C CA . SER A 1 73 ? -9.507 2.881 -23.850 1.00 0.00 70 SER A CA 8
ATOM 17779 C C . SER A 1 73 ? -10.372 1.666 -23.536 1.00 0.00 70 SER A C 8
ATOM 17780 O O . SER A 1 73 ? -11.573 1.792 -23.298 1.00 0.00 70 SER A O 8
ATOM 17788 N N . VAL A 1 74 ? -9.753 0.490 -23.536 1.00 0.00 71 VAL A N 8
ATOM 17789 C CA . VAL A 1 74 ? -10.469 -0.752 -23.273 1.00 0.00 71 VAL A CA 8
ATOM 17790 C C . VAL A 1 74 ? -10.673 -0.965 -21.778 1.00 0.00 71 VAL A C 8
ATOM 17791 O O . VAL A 1 74 ? -9.760 -0.749 -20.981 1.00 0.00 71 VAL A O 8
ATOM 17804 N N . ASP A 1 75 ? -11.875 -1.389 -21.404 1.00 0.00 72 ASP A N 8
ATOM 17805 C CA . ASP A 1 75 ? -12.247 -1.495 -19.999 1.00 0.00 72 ASP A CA 8
ATOM 17806 C C . ASP A 1 75 ? -11.515 -2.645 -19.320 1.00 0.00 72 ASP A C 8
ATOM 17807 O O . ASP A 1 75 ? -12.103 -3.690 -19.041 1.00 0.00 72 ASP A O 8
ATOM 17816 N N . VAL A 1 76 ? -10.227 -2.448 -19.057 1.00 0.00 73 VAL A N 8
ATOM 17817 C CA . VAL A 1 76 ? -9.444 -3.413 -18.296 1.00 0.00 73 VAL A CA 8
ATOM 17818 C C . VAL A 1 76 ? -7.999 -2.954 -18.146 1.00 0.00 73 VAL A C 8
ATOM 17819 O O . VAL A 1 76 ? -7.429 -2.358 -19.060 1.00 0.00 73 VAL A O 8
ATOM 17832 N N . THR A 1 77 ? -7.412 -3.235 -16.988 1.00 0.00 74 THR A N 8
ATOM 17833 C CA . THR A 1 77 ? -6.015 -2.901 -16.736 1.00 0.00 74 THR A CA 8
ATOM 17834 C C . THR A 1 77 ? -5.202 -4.146 -16.404 1.00 0.00 74 THR A C 8
ATOM 17835 O O . THR A 1 77 ? -5.713 -5.091 -15.802 1.00 0.00 74 THR A O 8
ATOM 17846 N N . SER A 1 78 ? -3.934 -4.142 -16.801 1.00 0.00 75 SER A N 8
ATOM 17847 C CA . SER A 1 78 ? -3.051 -5.276 -16.555 1.00 0.00 75 SER A CA 8
ATOM 17848 C C . SER A 1 78 ? -1.942 -4.908 -15.578 1.00 0.00 75 SER A C 8
ATOM 17849 O O . SER A 1 78 ? -1.285 -3.878 -15.728 1.00 0.00 75 SER A O 8
ATOM 17857 N N . TYR A 1 79 ? -1.738 -5.756 -14.576 1.00 0.00 76 TYR A N 8
ATOM 17858 C CA . TYR A 1 79 ? -0.817 -5.450 -13.488 1.00 0.00 76 TYR A CA 8
ATOM 17859 C C . TYR A 1 79 ? 0.423 -6.333 -13.551 1.00 0.00 76 TYR A C 8
ATOM 17860 O O . TYR A 1 79 ? 0.325 -7.543 -13.752 1.00 0.00 76 TYR A O 8
ATOM 17878 N N . TYR A 1 80 ? 1.589 -5.719 -13.379 1.00 0.00 77 TYR A N 8
ATOM 17879 C CA . TYR A 1 80 ? 2.833 -6.465 -13.234 1.00 0.00 77 TYR A CA 8
ATOM 17880 C C . TYR A 1 80 ? 3.522 -6.136 -11.916 1.00 0.00 77 TYR A C 8
ATOM 17881 O O . TYR A 1 80 ? 3.306 -5.069 -11.341 1.00 0.00 77 TYR A O 8
ATOM 17899 N N . GLU A 1 81 ? 4.352 -7.059 -11.441 1.00 0.00 78 GLU A N 8
ATOM 17900 C CA . GLU A 1 81 ? 5.056 -6.878 -10.177 1.00 0.00 78 GLU A CA 8
ATOM 17901 C C . GLU A 1 81 ? 6.477 -7.421 -10.256 1.00 0.00 78 GLU A C 8
ATOM 17902 O O . GLU A 1 81 ? 6.718 -8.474 -10.848 1.00 0.00 78 GLU A O 8
ATOM 17914 N N . SER A 1 82 ? 7.416 -6.697 -9.656 1.00 0.00 79 SER A N 8
ATOM 17915 C CA . SER A 1 82 ? 8.809 -7.128 -9.619 1.00 0.00 79 SER A CA 8
ATOM 17916 C C . SER A 1 82 ? 9.380 -7.022 -8.211 1.00 0.00 79 SER A C 8
ATOM 17917 O O . SER A 1 82 ? 8.651 -6.767 -7.252 1.00 0.00 79 SER A O 8
ATOM 17925 N N . SER A 1 83 ? 10.689 -7.221 -8.093 1.00 0.00 80 SER A N 8
ATOM 17926 C CA . SER A 1 83 ? 11.378 -7.048 -6.820 1.00 0.00 80 SER A CA 8
ATOM 17927 C C . SER A 1 83 ? 12.886 -6.960 -7.017 1.00 0.00 80 SER A C 8
ATOM 17928 O O . SER A 1 83 ? 13.391 -7.176 -8.118 1.00 0.00 80 SER A O 8
ATOM 17936 N N . PRO A 1 84 ? 13.600 -6.639 -5.943 1.00 0.00 81 PRO A N 8
ATOM 17937 C CA . PRO A 1 84 ? 15.053 -6.537 -5.993 1.00 0.00 81 PRO A CA 8
ATOM 17938 C C . PRO A 1 84 ? 15.673 -7.784 -6.610 1.00 0.00 81 PRO A C 8
ATOM 17939 O O . PRO A 1 84 ? 16.742 -7.723 -7.217 1.00 0.00 81 PRO A O 8
ATOM 17950 N N . ASN A 1 85 ? 14.995 -8.916 -6.451 1.00 0.00 82 ASN A N 8
ATOM 17951 C CA . ASN A 1 85 ? 15.510 -10.192 -6.934 1.00 0.00 82 ASN A CA 8
ATOM 17952 C C . ASN A 1 85 ? 14.696 -10.702 -8.117 1.00 0.00 82 ASN A C 8
ATOM 17953 O O . ASN A 1 85 ? 15.230 -11.355 -9.014 1.00 0.00 82 ASN A O 8
ATOM 17964 N N . SER A 1 86 ? 13.402 -10.400 -8.113 1.00 0.00 83 SER A N 8
ATOM 17965 C CA . SER A 1 86 ? 12.480 -10.967 -9.090 1.00 0.00 83 SER A CA 8
ATOM 17966 C C . SER A 1 86 ? 12.266 -10.017 -10.261 1.00 0.00 83 SER A C 8
ATOM 17967 O O . SER A 1 86 ? 12.270 -8.798 -10.092 1.00 0.00 83 SER A O 8
ATOM 17975 N N . GLU A 1 87 ? 12.080 -10.583 -11.449 1.00 0.00 84 GLU A N 8
ATOM 17976 C CA . GLU A 1 87 ? 11.793 -9.790 -12.638 1.00 0.00 84 GLU A CA 8
ATOM 17977 C C . GLU A 1 87 ? 10.304 -9.492 -12.755 1.00 0.00 84 GLU A C 8
ATOM 17978 O O . GLU A 1 87 ? 9.471 -10.216 -12.210 1.00 0.00 84 GLU A O 8
ATOM 17990 N N . PRO A 1 88 ? 9.975 -8.421 -13.469 1.00 0.00 85 PRO A N 8
ATOM 17991 C CA . PRO A 1 88 ? 8.583 -8.056 -13.706 1.00 0.00 85 PRO A CA 8
ATOM 17992 C C . PRO A 1 88 ? 7.811 -9.210 -14.334 1.00 0.00 85 PRO A C 8
ATOM 17993 O O . PRO A 1 88 ? 8.180 -9.712 -15.395 1.00 0.00 85 PRO A O 8
ATOM 18004 N N . ARG A 1 89 ? 6.737 -9.626 -13.671 1.00 0.00 86 ARG A N 8
ATOM 18005 C CA . ARG A 1 89 ? 5.880 -10.686 -14.189 1.00 0.00 86 ARG A CA 8
ATOM 18006 C C . ARG A 1 89 ? 4.408 -10.321 -14.049 1.00 0.00 86 ARG A C 8
ATOM 18007 O O . ARG A 1 89 ? 4.028 -9.562 -13.158 1.00 0.00 86 ARG A O 8
ATOM 18028 N N . PHE A 1 90 ? 3.581 -10.868 -14.934 1.00 0.00 87 PHE A N 8
ATOM 18029 C CA . PHE A 1 90 ? 2.149 -10.597 -14.914 1.00 0.00 87 PHE A CA 8
ATOM 18030 C C . PHE A 1 90 ? 1.534 -10.984 -13.575 1.00 0.00 87 PHE A C 8
ATOM 18031 O O . PHE A 1 90 ? 1.554 -12.151 -13.185 1.00 0.00 87 PHE A O 8
ATOM 18048 N N . LEU A 1 91 ? 0.988 -9.996 -12.873 1.00 0.00 88 LEU A N 8
ATOM 18049 C CA . LEU A 1 91 ? 0.376 -10.229 -11.571 1.00 0.00 88 LEU A CA 8
ATOM 18050 C C . LEU A 1 91 ? -1.103 -10.566 -11.709 1.00 0.00 88 LEU A C 8
ATOM 18051 O O . LEU A 1 91 ? -1.555 -11.617 -11.254 1.00 0.00 88 LEU A O 8
ATOM 18067 N N . ARG A 1 92 ? -1.852 -9.669 -12.340 1.00 0.00 89 ARG A N 8
ATOM 18068 C CA . ARG A 1 92 ? -3.305 -9.780 -12.385 1.00 0.00 89 ARG A CA 8
ATOM 18069 C C . ARG A 1 92 ? -3.899 -8.824 -13.412 1.00 0.00 89 ARG A C 8
ATOM 18070 O O . ARG A 1 92 ? -3.193 -7.992 -13.981 1.00 0.00 89 ARG A O 8
ATOM 18091 N N . ALA A 1 93 ? -5.202 -8.948 -13.644 1.00 0.00 90 ALA A N 8
ATOM 18092 C CA . ALA A 1 93 ? -5.925 -7.996 -14.479 1.00 0.00 90 ALA A CA 8
ATOM 18093 C C . ALA A 1 93 ? -7.281 -7.654 -13.876 1.00 0.00 90 ALA A C 8
ATOM 18094 O O . ALA A 1 93 ? -8.011 -8.536 -13.424 1.00 0.00 90 ALA A O 8
ATOM 18101 N N . ILE A 1 94 ? -7.613 -6.367 -13.871 1.00 0.00 91 ILE A N 8
ATOM 18102 C CA . ILE A 1 94 ? -8.814 -5.888 -13.196 1.00 0.00 91 ILE A CA 8
ATOM 18103 C C . ILE A 1 94 ? -9.609 -4.946 -14.091 1.00 0.00 91 ILE A C 8
ATOM 18104 O O . ILE A 1 94 ? -9.043 -4.071 -14.746 1.00 0.00 91 ILE A O 8
ATOM 18120 N N . LEU A 1 95 ? -10.925 -5.131 -14.114 1.00 0.00 92 LEU A N 8
ATOM 18121 C CA . LEU A 1 95 ? -11.805 -4.271 -14.896 1.00 0.00 92 LEU A CA 8
ATOM 18122 C C . LEU A 1 95 ? -11.956 -2.901 -14.248 1.00 0.00 92 LEU A C 8
ATOM 18123 O O . LEU A 1 95 ? -11.875 -2.769 -13.026 1.00 0.00 92 LEU A O 8
ATOM 18139 N N . ASN A 1 96 ? -12.174 -1.882 -15.072 1.00 0.00 93 ASN A N 8
ATOM 18140 C CA . ASN A 1 96 ? -12.197 -0.504 -14.598 1.00 0.00 93 ASN A CA 8
ATOM 18141 C C . ASN A 1 96 ? -13.541 -0.161 -13.968 1.00 0.00 93 ASN A C 8
ATOM 18142 O O . ASN A 1 96 ? -14.330 0.593 -14.537 1.00 0.00 93 ASN A O 8
ATOM 18153 N N . PHE A 1 97 ? -13.795 -0.718 -12.789 1.00 0.00 94 PHE A N 8
ATOM 18154 C CA . PHE A 1 97 ? -14.999 -0.395 -12.032 1.00 0.00 94 PHE A CA 8
ATOM 18155 C C . PHE A 1 97 ? -14.993 1.061 -11.583 1.00 0.00 94 PHE A C 8
ATOM 18156 O O . PHE A 1 97 ? -15.974 1.781 -11.768 1.00 0.00 94 PHE A O 8
ATOM 18173 N N . THR A 1 98 ? -13.883 1.488 -10.993 1.00 0.00 95 THR A N 8
ATOM 18174 C CA . THR A 1 98 ? -13.749 2.858 -10.512 1.00 0.00 95 THR A CA 8
ATOM 18175 C C . THR A 1 98 ? -12.322 3.363 -10.676 1.00 0.00 95 THR A C 8
ATOM 18176 O O . THR A 1 98 ? -11.363 2.611 -10.504 1.00 0.00 95 THR A O 8
ATOM 18187 N N . PRO A 1 99 ? -12.187 4.642 -11.011 1.00 0.00 96 PRO A N 8
ATOM 18188 C CA . PRO A 1 99 ? -10.875 5.253 -11.190 1.00 0.00 96 PRO A CA 8
ATOM 18189 C C . PRO A 1 99 ? -10.182 5.471 -9.851 1.00 0.00 96 PRO A C 8
ATOM 18190 O O . PRO A 1 99 ? -10.835 5.680 -8.829 1.00 0.00 96 PRO A O 8
ATOM 18201 N N . MET A 1 100 ? -8.854 5.419 -9.863 1.00 0.00 97 MET A N 8
ATOM 18202 C CA . MET A 1 100 ? -8.066 5.686 -8.666 1.00 0.00 97 MET A CA 8
ATOM 18203 C C . MET A 1 100 ? -7.350 7.027 -8.765 1.00 0.00 97 MET A C 8
ATOM 18204 O O . MET A 1 100 ? -6.497 7.349 -7.938 1.00 0.00 97 MET A O 8
ATOM 18218 N N . HIS A 1 101 ? -7.701 7.805 -9.783 1.00 0.00 98 HIS A N 8
ATOM 18219 C CA . HIS A 1 101 ? -7.077 9.105 -10.005 1.00 0.00 98 HIS A CA 8
ATOM 18220 C C . HIS A 1 101 ? -8.125 10.190 -10.212 1.00 0.00 98 HIS A C 8
ATOM 18221 O O . HIS A 1 101 ? -8.014 11.008 -11.126 1.00 0.00 98 HIS A O 8
ATOM 18235 N N . GLY A 1 102 ? -9.144 10.193 -9.358 1.00 0.00 99 GLY A N 8
ATOM 18236 C CA . GLY A 1 102 ? -10.185 11.212 -9.412 1.00 0.00 99 GLY A CA 8
ATOM 18237 C C . GLY A 1 102 ? -11.438 10.683 -10.099 1.00 0.00 99 GLY A C 8
ATOM 18238 O O . GLY A 1 102 ? -12.076 9.749 -9.614 1.00 0.00 99 GLY A O 8
ATOM 18242 N N . LEU A 1 103 ? -11.785 11.287 -11.230 1.00 0.00 100 LEU A N 8
ATOM 18243 C CA . LEU A 1 103 ? -13.007 10.933 -11.944 1.00 0.00 100 LEU A CA 8
ATOM 18244 C C . LEU A 1 103 ? -12.694 10.337 -13.310 1.00 0.00 100 LEU A C 8
ATOM 18245 O O . LEU A 1 103 ? -11.629 10.583 -13.876 1.00 0.00 100 LEU A O 8
ATOM 18261 N N . ARG A 1 104 ? -13.628 9.552 -13.836 1.00 0.00 101 ARG A N 8
ATOM 18262 C CA . ARG A 1 104 ? -13.465 8.940 -15.149 1.00 0.00 101 ARG A CA 8
ATOM 18263 C C . ARG A 1 104 ? -14.783 8.913 -15.912 1.00 0.00 101 ARG A C 8
ATOM 18264 O O . ARG A 1 104 ? -15.065 9.805 -16.713 1.00 0.00 101 ARG A O 8
ATOM 18285 N N . THR A 1 105 ? -15.586 7.886 -15.660 1.00 0.00 102 THR A N 8
ATOM 18286 C CA . THR A 1 105 ? -16.916 7.791 -16.250 1.00 0.00 102 THR A CA 8
ATOM 18287 C C . THR A 1 105 ? -16.853 7.885 -17.769 1.00 0.00 102 THR A C 8
ATOM 18288 O O . THR A 1 105 ? -17.765 8.412 -18.406 1.00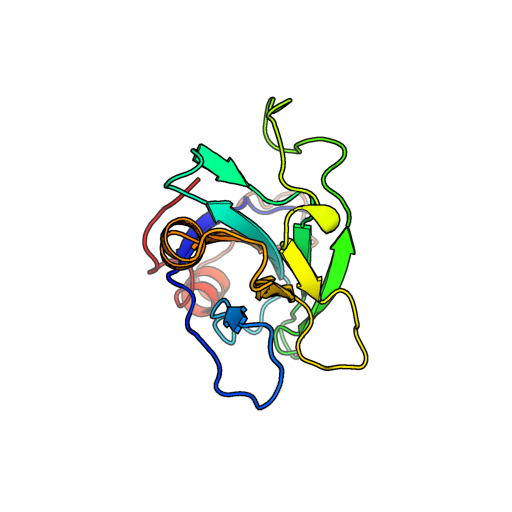 0.00 102 THR A O 8
ATOM 18299 N N . LYS A 1 106 ? -15.772 7.370 -18.344 1.00 0.00 103 LYS A N 8
ATOM 18300 C CA . LYS A 1 106 ? -15.546 7.472 -19.781 1.00 0.00 103 LYS A CA 8
ATOM 18301 C C . LYS A 1 106 ? -16.165 6.294 -20.521 1.00 0.00 103 LYS A C 8
ATOM 18302 O O . LYS A 1 106 ? -16.351 5.219 -19.951 1.00 0.00 103 LYS A O 8
ATOM 18321 N N . ASN A 1 107 ? -16.482 6.502 -21.794 1.00 0.00 104 ASN A N 8
ATOM 18322 C CA . ASN A 1 107 ? -17.026 5.440 -22.632 1.00 0.00 104 ASN A CA 8
ATOM 18323 C C . ASN A 1 107 ? -15.957 4.412 -22.982 1.00 0.00 104 ASN A C 8
ATOM 18324 O O . ASN A 1 107 ? -15.364 4.462 -24.060 1.00 0.00 104 ASN A O 8
ATOM 18335 N N . LEU A 1 108 ? -15.715 3.482 -22.065 1.00 0.00 105 LEU A N 8
ATOM 18336 C CA . LEU A 1 108 ? -14.675 2.477 -22.249 1.00 0.00 105 LEU A CA 8
ATOM 18337 C C . LEU A 1 108 ? -15.147 1.356 -23.167 1.00 0.00 105 LEU A C 8
ATOM 18338 O O . LEU A 1 108 ? -16.339 1.058 -23.235 1.00 0.00 105 LEU A O 8
ATOM 18354 N N . LEU A 1 109 ? -14.205 0.739 -23.871 1.00 0.00 106 LEU A N 8
ATOM 18355 C CA . LEU A 1 109 ? -14.530 -0.304 -24.837 1.00 0.00 106 LEU A CA 8
ATOM 18356 C C . LEU A 1 109 ? -14.756 -1.643 -24.147 1.00 0.00 106 LEU A C 8
ATOM 18357 O O . LEU A 1 109 ? -14.060 -1.984 -23.191 1.00 0.00 106 LEU A O 8
ATOM 18373 N N . LYS A 1 110 ? -15.733 -2.399 -24.638 1.00 0.00 107 LYS A N 8
ATOM 18374 C CA . LYS A 1 110 ? -16.093 -3.674 -24.030 1.00 0.00 107 LYS A CA 8
ATOM 18375 C C . LYS A 1 110 ? -15.599 -4.844 -24.871 1.00 0.00 107 LYS A C 8
ATOM 18376 O O . LYS A 1 110 ? -15.237 -4.675 -26.035 1.00 0.00 107 LYS A O 8
ATOM 18395 N N . VAL A 1 111 ? -15.586 -6.031 -24.274 1.00 0.00 108 VAL A N 8
ATOM 18396 C CA . VAL A 1 111 ? -15.128 -7.231 -24.964 1.00 0.00 108 VAL A CA 8
ATOM 18397 C C . VAL A 1 111 ? -15.906 -7.456 -26.254 1.00 0.00 108 VAL A C 8
ATOM 18398 O O . VAL A 1 111 ? -15.335 -7.833 -27.277 1.00 0.00 108 VAL A O 8
ATOM 18411 N N . LYS A 1 112 ? -17.213 -7.221 -26.199 1.00 0.00 109 LYS A N 8
ATOM 18412 C CA . LYS A 1 112 ? -18.088 -7.491 -27.333 1.00 0.00 109 LYS A CA 8
ATOM 18413 C C . LYS A 1 112 ? -17.730 -6.614 -28.526 1.00 0.00 109 LYS A C 8
ATOM 18414 O O . LYS A 1 112 ? -18.125 -6.896 -29.657 1.00 0.00 109 LYS A O 8
ATOM 18433 N N . ASP A 1 113 ? -16.979 -5.549 -28.266 1.00 0.00 110 ASP A N 8
ATOM 18434 C CA . ASP A 1 113 ? -16.584 -4.616 -29.315 1.00 0.00 110 ASP A CA 8
ATOM 18435 C C . ASP A 1 113 ? -15.475 -5.200 -30.182 1.00 0.00 110 ASP A C 8
ATOM 18436 O O . ASP A 1 113 ? -15.219 -4.719 -31.286 1.00 0.00 110 ASP A O 8
ATOM 18445 N N . GLY A 1 114 ? -14.820 -6.239 -29.675 1.00 0.00 111 GLY A N 8
ATOM 18446 C CA . GLY A 1 114 ? -13.795 -6.943 -30.436 1.00 0.00 111 GLY A CA 8
ATOM 18447 C C . GLY A 1 114 ? -12.443 -6.870 -29.737 1.00 0.00 111 GLY A C 8
ATOM 18448 O O . GLY A 1 114 ? -11.403 -6.764 -30.387 1.00 0.00 111 GLY A O 8
ATOM 18452 N N . PHE A 1 115 ? -12.465 -6.927 -28.410 1.00 0.00 112 PHE A N 8
ATOM 18453 C CA . PHE A 1 115 ? -11.246 -6.810 -27.618 1.00 0.00 112 PHE A CA 8
ATOM 18454 C C . PHE A 1 115 ? -11.219 -7.836 -26.493 1.00 0.00 112 PHE A C 8
ATOM 18455 O O . PHE A 1 115 ? -12.236 -8.090 -25.847 1.00 0.00 112 PHE A O 8
ATOM 18472 N N . GLN A 1 116 ? -10.050 -8.425 -26.264 1.00 0.00 113 GLN A N 8
ATOM 18473 C CA . GLN A 1 116 ? -9.857 -9.331 -25.138 1.00 0.00 113 GLN A CA 8
ATOM 18474 C C . GLN A 1 116 ? -8.409 -9.323 -24.667 1.00 0.00 113 GLN A C 8
ATOM 18475 O O . GLN A 1 116 ? -7.515 -9.798 -25.368 1.00 0.00 113 GLN A O 8
ATOM 18489 N N . VAL A 1 117 ? -8.183 -8.781 -23.475 1.00 0.00 114 VAL A N 8
ATOM 18490 C CA . VAL A 1 117 ? -6.866 -8.824 -22.851 1.00 0.00 114 VAL A CA 8
ATOM 18491 C C . VAL A 1 117 ? -6.651 -10.135 -22.106 1.00 0.00 114 VAL A C 8
ATOM 18492 O O . VAL A 1 117 ? -7.524 -10.589 -21.366 1.00 0.00 114 VAL A O 8
ATOM 18505 N N . ASP A 1 118 ? -5.485 -10.738 -22.304 1.00 0.00 115 ASP A N 8
ATOM 18506 C CA . ASP A 1 118 ? -5.158 -12.004 -21.659 1.00 0.00 115 ASP A CA 8
ATOM 18507 C C . ASP A 1 118 ? -4.968 -11.825 -20.159 1.00 0.00 115 ASP A C 8
ATOM 18508 O O . ASP A 1 118 ? -4.030 -11.161 -19.717 1.00 0.00 115 ASP A O 8
ATOM 18517 N N . ASN A 1 119 ? -5.863 -12.422 -19.379 1.00 0.00 116 ASN A N 8
ATOM 18518 C CA . ASN A 1 119 ? -5.826 -12.287 -17.928 1.00 0.00 116 ASN A CA 8
ATOM 18519 C C . ASN A 1 119 ? -5.410 -13.593 -17.264 1.00 0.00 116 ASN A C 8
ATOM 18520 O O . ASN A 1 119 ? -5.747 -13.848 -16.107 1.00 0.00 116 ASN A O 8
ATOM 18531 N N . SER A 1 120 ? -4.676 -14.419 -18.002 1.00 0.00 117 SER A N 8
ATOM 18532 C CA . SER A 1 120 ? -4.176 -15.681 -17.471 1.00 0.00 117 SER A CA 8
ATOM 18533 C C . SER A 1 120 ? -2.749 -15.537 -16.958 1.00 0.00 117 SER A C 8
ATOM 18534 O O . SER A 1 120 ? -1.921 -14.869 -17.577 1.00 0.00 117 SER A O 8
ATOM 18542 N N . THR A 1 121 ? -2.467 -16.169 -15.823 1.00 0.00 118 THR A N 8
ATOM 18543 C CA . THR A 1 121 ? -1.109 -16.229 -15.298 1.00 0.00 118 THR A CA 8
ATOM 18544 C C . THR A 1 121 ? -0.406 -17.508 -15.735 1.00 0.00 118 THR A C 8
ATOM 18545 O O . THR A 1 121 ? 0.776 -17.706 -15.452 1.00 0.00 118 THR A O 8
ATOM 18556 N N . ASP A 1 122 ? -1.139 -18.373 -16.427 1.00 0.00 119 ASP A N 8
ATOM 18557 C CA . ASP A 1 122 ? -0.602 -19.657 -16.862 1.00 0.00 119 ASP A CA 8
ATOM 18558 C C . ASP A 1 122 ? -0.109 -19.590 -18.301 1.00 0.00 119 ASP A C 8
ATOM 18559 O O . ASP A 1 122 ? 0.849 -20.269 -18.672 1.00 0.00 119 ASP A O 8
ATOM 18568 N N . ASN A 1 123 ? -0.768 -18.766 -19.109 1.00 0.00 120 ASN A N 8
ATOM 18569 C CA . ASN A 1 123 ? -0.386 -18.594 -20.506 1.00 0.00 120 ASN A CA 8
ATOM 18570 C C . ASN A 1 123 ? 1.013 -18.005 -20.625 1.00 0.00 120 ASN A C 8
ATOM 18571 O O . ASN A 1 123 ? 1.806 -18.430 -21.466 1.00 0.00 120 ASN A O 8
ATOM 18582 N N . GLY A 1 124 ? 1.312 -17.025 -19.780 1.00 0.00 121 GLY A N 8
ATOM 18583 C CA . GLY A 1 124 ? 2.609 -16.360 -19.804 1.00 0.00 121 GLY A CA 8
ATOM 18584 C C . GLY A 1 124 ? 2.575 -15.116 -20.683 1.00 0.00 121 GLY A C 8
ATOM 18585 O O . GLY A 1 124 ? 3.538 -14.352 -20.732 1.00 0.00 121 GLY A O 8
ATOM 18589 N N . ASN A 1 125 ? 1.459 -14.919 -21.377 1.00 0.00 122 ASN A N 8
ATOM 18590 C CA . ASN A 1 125 ? 1.294 -13.764 -22.251 1.00 0.00 122 ASN A CA 8
ATOM 18591 C C . ASN A 1 125 ? 0.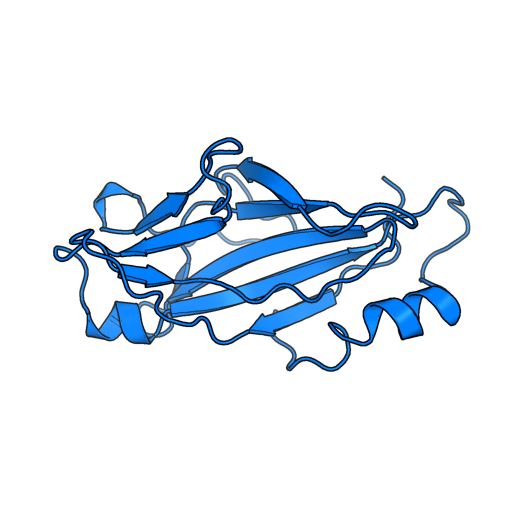241 -12.807 -21.707 1.00 0.00 122 ASN A C 8
ATOM 18592 O O . ASN A 1 125 ? -0.346 -12.025 -22.455 1.00 0.00 122 ASN A O 8
ATOM 18603 N N . GLY A 1 126 ? 0.006 -12.874 -20.401 1.00 0.00 123 GLY A N 8
ATOM 18604 C CA . GLY A 1 126 ? -1.006 -12.042 -19.761 1.00 0.00 123 GLY A CA 8
ATOM 18605 C C . GLY A 1 126 ? -0.689 -10.562 -19.929 1.00 0.00 123 GLY A C 8
ATOM 18606 O O . GLY A 1 126 ? 0.457 -10.140 -19.769 1.00 0.00 123 GLY A O 8
ATOM 18610 N N . GLY A 1 127 ? -1.710 -9.776 -20.253 1.00 0.00 124 GLY A N 8
ATOM 18611 C CA . GLY A 1 127 ? -1.540 -8.343 -20.458 1.00 0.00 124 GLY A CA 8
ATOM 18612 C C . GLY A 1 127 ? -1.713 -7.971 -21.925 1.00 0.00 124 GLY A C 8
ATOM 18613 O O . GLY A 1 127 ? -2.069 -6.839 -22.251 1.00 0.00 124 GLY A O 8
ATOM 18617 N N . ASN A 1 128 ? -1.458 -8.932 -22.807 1.00 0.00 125 ASN A N 8
ATOM 18618 C CA . ASN A 1 128 ? -1.515 -8.688 -24.243 1.00 0.00 125 ASN A CA 8
ATOM 18619 C C . ASN A 1 128 ? -2.954 -8.563 -24.725 1.00 0.00 125 ASN A C 8
ATOM 18620 O O . ASN A 1 128 ? -3.855 -9.213 -24.194 1.00 0.00 125 ASN A O 8
ATOM 18631 N N . LEU A 1 129 ? -3.165 -7.724 -25.733 1.00 0.00 126 LEU A N 8
ATOM 18632 C CA . LEU A 1 129 ? -4.509 -7.431 -26.218 1.00 0.00 126 LEU A CA 8
ATOM 18633 C C . LEU A 1 129 ? -4.807 -8.188 -27.505 1.00 0.00 126 LEU A C 8
ATOM 18634 O O . LEU A 1 129 ? -4.068 -8.083 -28.484 1.00 0.00 126 LEU A O 8
ATOM 18650 N N . TYR A 1 130 ? -5.894 -8.952 -27.498 1.00 0.00 127 TYR A N 8
ATOM 18651 C CA . TYR A 1 130 ? -6.378 -9.608 -28.707 1.00 0.00 127 TYR A CA 8
ATOM 18652 C C . TYR A 1 130 ? -7.426 -8.757 -29.413 1.00 0.00 127 TYR A C 8
ATOM 18653 O O . TYR A 1 130 ? -8.421 -8.354 -28.811 1.00 0.00 127 TYR A O 8
ATOM 18671 N N . VAL A 1 131 ? -7.197 -8.488 -30.694 1.00 0.00 128 VAL A N 8
ATOM 18672 C CA . VAL A 1 131 ? -8.123 -7.688 -31.486 1.00 0.00 128 VAL A CA 8
ATOM 18673 C C . VAL A 1 131 ? -8.896 -8.555 -32.472 1.00 0.00 128 VAL A C 8
ATOM 18674 O O . VAL A 1 131 ? -8.305 -9.270 -33.281 1.00 0.00 128 VAL A O 8
ATOM 18687 N N . TYR A 1 132 ? -10.221 -8.487 -32.399 1.00 0.00 129 TYR A N 8
ATOM 18688 C CA . TYR A 1 132 ? -11.078 -9.308 -33.246 1.00 0.00 129 TYR A CA 8
ATOM 18689 C C . TYR A 1 132 ? -11.365 -8.618 -34.573 1.00 0.00 129 TYR A C 8
ATOM 18690 O O . TYR A 1 132 ? -11.297 -7.393 -34.675 1.00 0.00 129 TYR A O 8
ATOM 18708 N N . PRO A 1 133 ? -11.686 -9.411 -35.589 1.00 0.00 130 PRO A N 8
ATOM 18709 C CA . PRO A 1 133 ? -12.006 -8.877 -36.907 1.00 0.00 130 PRO A CA 8
ATOM 18710 C C . PRO A 1 133 ? -13.294 -8.063 -36.874 1.00 0.00 130 PRO A C 8
ATOM 18711 O O . PRO A 1 133 ? -13.572 -7.286 -37.787 1.00 0.00 130 PRO A O 8
ATOM 18722 N N . ASN A 1 134 ? -14.076 -8.246 -35.815 1.00 0.00 131 ASN A N 8
ATOM 18723 C CA . ASN A 1 134 ? -15.280 -7.451 -35.606 1.00 0.00 131 ASN A CA 8
ATOM 18724 C C . ASN A 1 134 ? -14.935 -6.007 -35.268 1.00 0.00 131 ASN A C 8
ATOM 18725 O O . ASN A 1 134 ? -15.734 -5.098 -35.493 1.00 0.00 131 ASN A O 8
ATOM 18736 N N . ALA A 1 135 ? -13.739 -5.801 -34.725 1.00 0.00 132 ALA A N 8
ATOM 18737 C CA . ALA A 1 135 ? -13.280 -4.464 -34.367 1.00 0.00 132 ALA A CA 8
ATOM 18738 C C . ALA A 1 135 ? -12.699 -3.739 -35.573 1.00 0.00 132 ALA A C 8
ATOM 18739 O O . ALA A 1 135 ? -12.096 -4.358 -36.450 1.00 0.00 132 ALA A O 8
ATOM 18746 N N . THR A 1 136 ? -12.883 -2.424 -35.613 1.00 0.00 133 THR A N 8
ATOM 18747 C CA . THR A 1 136 ? -12.351 -1.608 -36.697 1.00 0.00 133 THR A CA 8
ATOM 18748 C C . THR A 1 136 ? -10.827 -1.628 -36.705 1.00 0.00 133 THR A C 8
ATOM 18749 O O . THR A 1 136 ? -10.188 -1.327 -35.697 1.00 0.00 133 THR A O 8
ATOM 18760 N N . THR A 1 137 ? -10.252 -1.986 -37.847 1.00 0.00 134 THR A N 8
ATOM 18761 C CA . THR A 1 137 ? -8.808 -2.158 -37.957 1.00 0.00 134 THR A CA 8
ATOM 18762 C C . THR A 1 137 ? -8.093 -0.813 -37.980 1.00 0.00 134 THR A C 8
ATOM 18763 O O . THR A 1 137 ? -6.931 -0.711 -37.588 1.00 0.00 134 THR A O 8
ATOM 18774 N N . GLY A 1 138 ? -8.795 0.216 -38.442 1.00 0.00 135 GLY A N 8
ATOM 18775 C CA . GLY A 1 138 ? -8.264 1.574 -38.425 1.00 0.00 135 GLY A CA 8
ATOM 18776 C C . GLY A 1 138 ? -8.049 2.063 -36.998 1.00 0.00 135 GLY A C 8
ATOM 18777 O O . GLY A 1 138 ? -7.117 2.820 -36.725 1.00 0.00 135 GLY A O 8
ATOM 18781 N N . SER A 1 139 ? -8.916 1.626 -36.091 1.00 0.00 136 SER A N 8
ATOM 18782 C CA . SER A 1 139 ? -8.775 1.953 -34.677 1.00 0.00 136 SER A CA 8
ATOM 18783 C C . SER A 1 139 ? -7.764 1.038 -33.998 1.00 0.00 136 SER A C 8
ATOM 18784 O O . SER A 1 139 ? -7.068 1.448 -33.069 1.00 0.00 136 SER A O 8
ATOM 18792 N N . ALA A 1 140 ? -7.689 -0.203 -34.466 1.00 0.00 137 ALA A N 8
ATOM 18793 C CA . ALA A 1 140 ? -6.732 -1.166 -33.934 1.00 0.00 137 ALA A CA 8
ATOM 18794 C C . ALA A 1 140 ? -5.301 -0.676 -34.113 1.00 0.00 137 ALA A C 8
ATOM 18795 O O . ALA A 1 140 ? -4.456 -0.865 -33.238 1.00 0.00 137 ALA A O 8
ATOM 18802 N N . ASP A 1 141 ? -5.034 -0.046 -35.252 1.00 0.00 138 ASP A N 8
ATOM 18803 C CA . ASP A 1 141 ? -3.698 0.450 -35.558 1.00 0.00 138 ASP A CA 8
ATOM 18804 C C . ASP A 1 141 ? -3.353 1.666 -34.708 1.00 0.00 138 ASP A C 8
ATOM 18805 O O . ASP A 1 141 ? -2.196 2.081 -34.641 1.00 0.00 138 ASP A O 8
ATOM 18814 N N . SER A 1 142 ? -4.364 2.234 -34.059 1.00 0.00 139 SER A N 8
ATOM 18815 C CA . SER A 1 142 ? -4.178 3.429 -33.246 1.00 0.00 139 SER A CA 8
ATOM 18816 C C . SER A 1 142 ? -4.174 3.090 -31.761 1.00 0.00 139 SER A C 8
ATOM 18817 O O . SER A 1 142 ? -4.267 3.976 -30.911 1.00 0.00 139 SER A O 8
ATOM 18825 N N . VAL A 1 143 ? -4.064 1.801 -31.454 1.00 0.00 140 VAL A N 8
ATOM 18826 C CA . VAL A 1 143 ? -3.944 1.351 -30.072 1.00 0.00 140 VAL A CA 8
ATOM 18827 C C . VAL A 1 143 ? -2.555 1.638 -29.518 1.00 0.00 140 VAL A C 8
ATOM 18828 O O . VAL A 1 143 ? -1.546 1.314 -30.145 1.00 0.00 140 VAL A O 8
ATOM 18841 N N . ARG A 1 144 ? -2.509 2.249 -28.339 1.00 0.00 141 ARG A N 8
ATOM 18842 C CA . ARG A 1 144 ? -1.242 2.605 -27.710 1.00 0.00 141 ARG A CA 8
ATOM 18843 C C . ARG A 1 144 ? -1.225 2.203 -26.241 1.00 0.00 141 ARG A C 8
ATOM 18844 O O . ARG A 1 144 ? -2.274 2.086 -25.607 1.00 0.00 141 ARG A O 8
ATOM 18865 N N . CYS A 1 145 ? -0.028 1.991 -25.705 1.00 0.00 142 CYS A N 8
ATOM 18866 C CA . CYS A 1 145 ? 0.125 1.497 -24.341 1.00 0.00 142 CYS A CA 8
ATOM 18867 C C . CYS A 1 145 ? 0.490 2.624 -23.384 1.00 0.00 142 CYS A C 8
ATOM 18868 O O . CYS A 1 145 ? 1.512 3.288 -23.554 1.00 0.00 142 CYS A O 8
ATOM 18875 N N . ARG A 1 146 ? -0.352 2.835 -22.378 1.00 0.00 143 ARG A N 8
ATOM 18876 C CA . ARG A 1 146 ? -0.030 3.749 -21.289 1.00 0.00 143 ARG A CA 8
ATOM 18877 C C . ARG A 1 146 ? 0.504 2.997 -20.077 1.00 0.00 143 ARG A C 8
ATOM 18878 O O . ARG A 1 146 ? -0.159 2.105 -19.547 1.00 0.00 143 ARG A O 8
ATOM 18899 N N . LEU A 1 147 ? 1.705 3.361 -19.642 1.00 0.00 144 LEU A N 8
ATOM 18900 C CA . LEU A 1 147 ? 2.379 2.648 -18.564 1.00 0.00 144 LEU A CA 8
ATOM 18901 C C . LEU A 1 147 ? 2.387 3.469 -17.281 1.00 0.00 144 LEU A C 8
ATOM 18902 O O . LEU A 1 147 ? 2.890 4.592 -17.255 1.00 0.00 144 LEU A O 8
ATOM 18918 N N . ARG A 1 148 ? 1.827 2.901 -16.218 1.00 0.00 145 ARG A N 8
ATOM 18919 C CA . ARG A 1 148 ? 1.904 3.509 -14.895 1.00 0.00 145 ARG A CA 8
ATOM 18920 C C . ARG A 1 148 ? 2.858 2.740 -13.991 1.00 0.00 145 ARG A C 8
ATOM 18921 O O . ARG A 1 148 ? 2.618 1.577 -13.665 1.00 0.00 145 ARG A O 8
ATOM 18942 N N . MET A 1 149 ? 3.941 3.395 -13.588 1.00 0.00 146 MET A N 8
ATOM 18943 C CA . MET A 1 149 ? 4.932 2.776 -12.716 1.00 0.00 146 MET A CA 8
ATOM 18944 C C . MET A 1 149 ? 4.824 3.309 -11.293 1.00 0.00 146 MET A C 8
ATOM 18945 O O . MET A 1 149 ? 5.005 4.503 -11.052 1.00 0.00 146 MET A O 8
ATOM 18959 N N . CYS A 1 150 ? 4.527 2.418 -10.353 1.00 0.00 147 CYS A N 8
ATOM 18960 C CA . CYS A 1 150 ? 4.326 2.809 -8.963 1.00 0.00 147 CYS A CA 8
ATOM 18961 C C . CYS A 1 150 ? 5.274 2.057 -8.037 1.00 0.00 147 CYS A C 8
ATOM 18962 O O . CYS A 1 150 ? 4.965 0.958 -7.577 1.00 0.00 147 CYS A O 8
ATOM 18969 N N . PRO A 1 151 ? 6.429 2.655 -7.767 1.00 0.00 148 PRO A N 8
ATOM 18970 C CA . PRO A 1 151 ? 7.410 2.058 -6.869 1.00 0.00 148 PRO A CA 8
ATOM 18971 C C . PRO A 1 151 ? 6.931 2.101 -5.424 1.00 0.00 148 PRO A C 8
ATOM 18972 O O . PRO A 1 151 ? 6.252 3.041 -5.012 1.00 0.00 148 PRO A O 8
ATOM 18983 N N . TRP A 1 152 ? 7.290 1.077 -4.656 1.00 0.00 149 TRP A N 8
ATOM 18984 C CA . TRP A 1 152 ? 6.834 0.957 -3.277 1.00 0.00 149 TRP A CA 8
ATOM 18985 C C . TRP A 1 152 ? 7.996 1.086 -2.300 1.00 0.00 149 TRP A C 8
ATOM 18986 O O . TRP A 1 152 ? 9.160 1.061 -2.698 1.00 0.00 149 TRP A O 8
ATOM 19007 N N . THR A 1 153 ? 7.672 1.226 -1.019 1.00 0.00 150 THR A N 8
ATOM 19008 C CA . THR A 1 153 ? 8.671 1.131 0.039 1.00 0.00 150 THR A CA 8
ATOM 19009 C C . THR A 1 153 ? 8.058 0.602 1.330 1.00 0.00 150 THR A C 8
ATOM 19010 O O . THR A 1 153 ? 6.924 0.124 1.339 1.00 0.00 150 THR A O 8
ATOM 19021 N N . SER A 1 154 ? 8.815 0.691 2.418 1.00 0.00 151 SER A N 8
ATOM 19022 C CA . SER A 1 154 ? 8.306 0.334 3.737 1.00 0.00 151 SER A CA 8
ATOM 19023 C C . SER A 1 154 ? 8.438 1.498 4.711 1.00 0.00 151 SER A C 8
ATOM 19024 O O . SER A 1 154 ? 7.915 1.449 5.825 1.00 0.00 151 SER A O 8
ATOM 19032 N N . ASN A 1 155 ? 9.139 2.543 4.286 1.00 0.00 152 ASN A N 8
ATOM 19033 C CA . ASN A 1 155 ? 9.319 3.732 5.110 1.00 0.00 152 ASN A CA 8
ATOM 19034 C C . ASN A 1 155 ? 8.311 4.813 4.743 1.00 0.00 152 ASN A C 8
ATOM 19035 O O . ASN A 1 155 ? 8.400 5.423 3.677 1.00 0.00 152 ASN A O 8
ATOM 19046 N N . SER A 1 156 ? 7.351 5.047 5.632 1.00 0.00 153 SER A N 8
ATOM 19047 C CA . SER A 1 156 ? 6.266 5.983 5.360 1.00 0.00 153 SER A CA 8
ATOM 19048 C C . SER A 1 156 ? 6.785 7.411 5.251 1.00 0.00 153 SER A C 8
ATOM 19049 O O . SER A 1 156 ? 6.105 8.290 4.723 1.00 0.00 153 SER A O 8
ATOM 19057 N N . LYS A 1 157 ? 7.995 7.636 5.754 1.00 0.00 154 LYS A N 8
ATOM 19058 C CA . LYS A 1 157 ? 8.605 8.959 5.720 1.00 0.00 154 LYS A CA 8
ATOM 19059 C C . LYS A 1 157 ? 9.086 9.308 4.318 1.00 0.00 154 LYS A C 8
ATOM 19060 O O . LYS A 1 157 ? 9.320 10.475 4.003 1.00 0.00 154 LYS A O 8
ATOM 19079 N N . MET A 1 158 ? 9.234 8.289 3.478 1.00 0.00 155 MET A N 8
ATOM 19080 C CA . MET A 1 158 ? 9.686 8.486 2.106 1.00 0.00 155 MET A CA 8
ATOM 19081 C C . MET A 1 158 ? 8.538 8.917 1.204 1.00 0.00 155 MET A C 8
ATOM 19082 O O . MET A 1 158 ? 7.451 8.340 1.246 1.00 0.00 155 MET A O 8
ATOM 19096 N N . THR A 1 159 ? 8.784 9.936 0.387 1.00 0.00 156 THR A N 8
ATOM 19097 C CA . THR A 1 159 ? 7.795 10.402 -0.577 1.00 0.00 156 THR A CA 8
ATOM 19098 C C . THR A 1 159 ? 8.312 10.272 -2.004 1.00 0.00 156 THR A C 8
ATOM 19099 O O . THR A 1 159 ? 7.661 10.709 -2.953 1.00 0.00 156 THR A O 8
ATOM 19110 N N . ALA A 1 160 ? 9.487 9.669 -2.149 1.00 0.00 157 ALA A N 8
ATOM 19111 C CA . ALA A 1 160 ? 10.110 9.509 -3.458 1.00 0.00 157 ALA A CA 8
ATOM 19112 C C . ALA A 1 160 ? 11.213 8.460 -3.419 1.00 0.00 157 ALA A C 8
ATOM 19113 O O . ALA A 1 160 ? 11.827 8.229 -2.377 1.00 0.00 157 ALA A O 8
ATOM 19120 N N . PRO A 1 161 ? 11.461 7.826 -4.560 1.00 0.00 158 PRO A N 8
ATOM 19121 C CA . PRO A 1 161 ? 12.523 6.833 -4.670 1.00 0.00 158 PRO A CA 8
ATOM 19122 C C . PRO A 1 161 ? 13.897 7.489 -4.631 1.00 0.00 158 PRO A C 8
ATOM 19123 O O . PRO A 1 161 ? 14.043 8.666 -4.962 1.00 0.00 158 PRO A O 8
ATOM 19134 N N . ASP A 1 162 ? 14.902 6.721 -4.226 1.00 0.00 159 ASP A N 8
ATOM 19135 C CA . ASP A 1 162 ? 16.257 7.241 -4.090 1.00 0.00 159 ASP A CA 8
ATOM 19136 C C . ASP A 1 162 ? 17.045 7.070 -5.383 1.00 0.00 159 ASP A C 8
ATOM 19137 O O . ASP A 1 162 ? 16.518 6.582 -6.382 1.00 0.00 159 ASP A O 8
ATOM 19146 N N . GLU A 1 163 ? 18.310 7.476 -5.357 1.00 0.00 160 GLU A N 8
ATOM 19147 C CA . GLU A 1 163 ? 19.153 7.434 -6.546 1.00 0.00 160 GLU A CA 8
ATOM 19148 C C . GLU A 1 163 ? 19.227 6.025 -7.119 1.00 0.00 160 GLU A C 8
ATOM 19149 O O . GLU A 1 163 ? 19.070 5.825 -8.324 1.00 0.00 160 GLU A O 8
ATOM 19161 N N . GLU A 1 164 ? 19.467 5.050 -6.249 1.00 0.00 161 GLU A N 8
ATOM 19162 C CA . GLU A 1 164 ? 19.577 3.658 -6.670 1.00 0.00 161 GLU A CA 8
ATOM 19163 C C . GLU A 1 164 ? 18.348 3.222 -7.457 1.00 0.00 161 GLU A C 8
ATOM 19164 O O . GLU A 1 164 ? 18.464 2.669 -8.551 1.00 0.00 161 GLU A O 8
ATOM 19176 N N . MET A 1 165 ? 17.171 3.474 -6.895 1.00 0.00 162 MET A N 8
ATOM 19177 C CA . MET A 1 165 ? 15.919 3.079 -7.528 1.00 0.00 162 MET A CA 8
ATOM 19178 C C . MET A 1 165 ? 15.715 3.810 -8.849 1.00 0.00 162 MET A C 8
ATOM 19179 O O . MET A 1 165 ? 15.287 3.217 -9.838 1.00 0.00 162 MET A O 8
ATOM 19193 N N . LEU A 1 166 ? 16.024 5.103 -8.857 1.00 0.00 163 LEU A N 8
ATOM 19194 C CA . LEU A 1 166 ? 15.856 5.923 -10.051 1.00 0.00 163 LEU A CA 8
ATOM 19195 C C . LEU A 1 166 ? 16.734 5.423 -11.190 1.00 0.00 163 LEU A C 8
ATOM 19196 O O . LEU A 1 166 ? 16.317 5.412 -12.349 1.00 0.00 163 LEU A O 8
ATOM 19212 N N . ARG A 1 167 ? 17.951 5.009 -10.855 1.00 0.00 164 ARG A N 8
ATOM 19213 C CA . ARG A 1 167 ? 18.862 4.433 -11.837 1.00 0.00 164 ARG A CA 8
ATOM 19214 C C . ARG A 1 167 ? 18.342 3.097 -12.353 1.00 0.00 164 ARG A C 8
ATOM 19215 O O . ARG A 1 167 ? 18.388 2.823 -13.552 1.00 0.00 164 ARG A O 8
ATOM 19236 N N . LYS A 1 168 ? 17.847 2.268 -11.440 1.00 0.00 165 LYS A N 8
ATOM 19237 C CA . LYS A 1 168 ? 17.338 0.949 -11.798 1.00 0.00 165 LYS A CA 8
ATOM 19238 C C . LYS A 1 168 ? 16.035 1.056 -12.580 1.00 0.00 165 LYS A C 8
ATOM 19239 O O . LYS A 1 168 ? 15.713 0.186 -13.389 1.00 0.00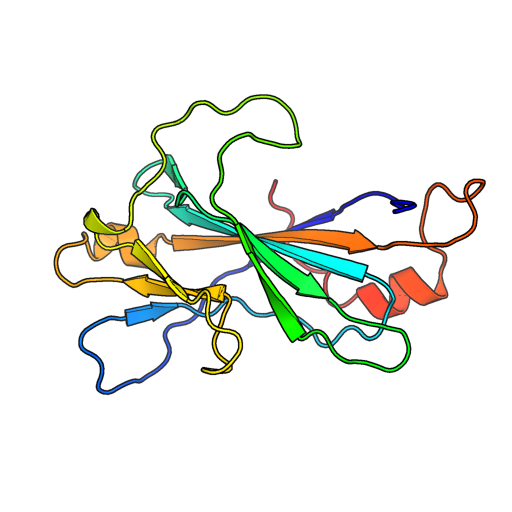 165 LYS A O 8
ATOM 19258 N N . MET A 1 169 ? 15.289 2.127 -12.334 1.00 0.00 166 MET A N 8
ATOM 19259 C CA . MET A 1 169 ? 14.028 2.358 -13.028 1.00 0.00 166 MET A CA 8
ATOM 19260 C C . MET A 1 169 ? 14.229 3.236 -14.257 1.00 0.00 166 MET A C 8
ATOM 19261 O O . MET A 1 169 ? 13.265 3.643 -14.905 1.00 0.00 166 MET A O 8
ATOM 19275 N N . SER A 1 170 ? 15.487 3.526 -14.572 1.00 0.00 167 SER A N 8
ATOM 19276 C CA . SER A 1 170 ? 15.813 4.459 -15.644 1.00 0.00 167 SER A CA 8
ATOM 19277 C C . SER A 1 170 ? 15.333 3.938 -16.992 1.00 0.00 167 SER A C 8
ATOM 19278 O O . SER A 1 170 ? 15.081 4.714 -17.914 1.00 0.00 167 SER A O 8
ATOM 19286 N N . GLU A 1 171 ? 15.207 2.620 -17.101 1.00 0.00 168 GLU A N 8
ATOM 19287 C CA . GLU A 1 171 ? 14.713 1.996 -18.322 1.00 0.00 168 GLU A CA 8
ATOM 19288 C C . GLU A 1 171 ? 13.280 2.419 -18.616 1.00 0.00 168 GLU A C 8
ATOM 19289 O O . GLU A 1 171 ? 12.848 2.425 -19.769 1.00 0.00 168 GLU A O 8
ATOM 19301 N N . VAL A 1 172 ? 12.546 2.774 -17.567 1.00 0.00 169 VAL A N 8
ATOM 19302 C CA . VAL A 1 172 ? 11.187 3.279 -17.718 1.00 0.00 169 VAL A CA 8
ATOM 19303 C C . VAL A 1 172 ? 11.161 4.802 -17.701 1.00 0.00 169 VAL A C 8
ATOM 19304 O O . VAL A 1 172 ? 10.417 5.428 -18.457 1.00 0.00 169 VAL A O 8
ATOM 19317 N N . LEU A 1 173 ? 11.977 5.393 -16.835 1.00 0.00 170 LEU A N 8
ATOM 19318 C CA . LEU A 1 173 ? 11.967 6.838 -16.636 1.00 0.00 170 LEU A CA 8
ATOM 19319 C C . LEU A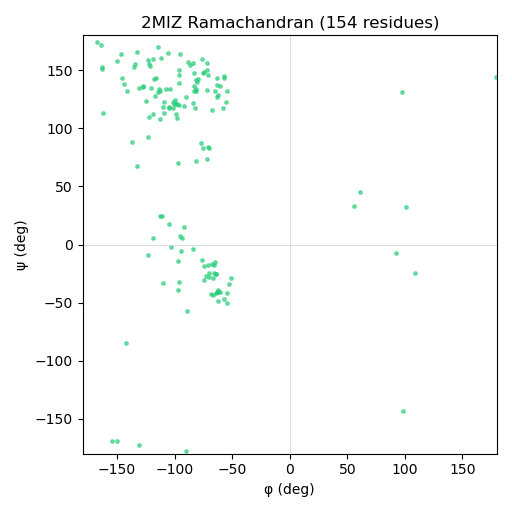 1 173 ? 12.434 7.570 -17.888 1.00 0.00 170 LEU A C 8
ATOM 19320 O O . LEU A 1 173 ? 12.078 8.727 -18.111 1.00 0.00 170 LEU A O 8
ATOM 19336 N N . ASN A 1 174 ? 13.233 6.889 -18.702 1.00 0.00 171 ASN A N 8
ATOM 19337 C CA . ASN A 1 174 ? 13.773 7.482 -19.919 1.00 0.00 171 ASN A CA 8
ATOM 19338 C C . ASN A 1 174 ? 12.815 7.304 -21.090 1.00 0.00 171 ASN A C 8
ATOM 19339 O O . ASN A 1 174 ? 13.142 7.641 -22.228 1.00 0.00 171 ASN A O 8
ATOM 19350 N N . LEU A 1 175 ? 11.631 6.773 -20.804 1.00 0.00 172 LEU A N 8
ATOM 19351 C CA . LEU A 1 175 ? 10.587 6.642 -21.813 1.00 0.00 172 LEU A CA 8
ATOM 19352 C C . LEU A 1 175 ? 9.831 7.951 -21.997 1.00 0.00 172 LEU A C 8
ATOM 19353 O O . LEU A 1 175 ? 9.773 8.779 -21.088 1.00 0.00 172 LEU A O 8
ATOM 19369 N N . PRO A 1 176 ? 9.253 8.134 -23.180 1.00 0.00 173 PRO A N 8
ATOM 19370 C CA . PRO A 1 176 ? 8.409 9.292 -23.449 1.00 0.00 173 PRO A CA 8
ATOM 19371 C C . PRO A 1 176 ? 7.256 9.376 -22.457 1.00 0.00 173 PRO A C 8
ATOM 19372 O O . PRO A 1 176 ? 6.700 8.357 -22.048 1.00 0.00 173 PRO A O 8
ATOM 19383 N N . ASN A 1 177 ? 6.902 10.598 -22.072 1.00 0.00 174 ASN A N 8
ATOM 19384 C CA . ASN A 1 177 ? 5.813 10.818 -21.128 1.00 0.00 174 ASN A CA 8
ATOM 19385 C C . ASN A 1 177 ? 4.458 10.707 -21.815 1.00 0.00 174 ASN A C 8
ATOM 19386 O O . ASN A 1 177 ? 4.290 11.146 -22.953 1.00 0.00 174 ASN A O 8
ATOM 19397 N N . TYR A 1 178 ? 3.493 10.118 -21.117 1.00 0.00 175 TYR A N 8
ATOM 19398 C CA . TYR A 1 178 ? 2.129 10.023 -21.623 1.00 0.00 175 TYR A CA 8
ATOM 19399 C C . TYR A 1 178 ? 1.145 9.718 -20.502 1.00 0.00 175 TYR A C 8
ATOM 19400 O O . TYR A 1 178 ? 1.176 8.637 -19.913 1.00 0.00 175 TYR A O 8
ATOM 19418 N N . GLY A 1 179 ? 0.271 10.675 -20.211 1.00 0.00 176 GLY A N 8
ATOM 19419 C CA . GLY A 1 179 ? -0.718 10.514 -19.151 1.00 0.00 176 GLY A CA 8
ATOM 19420 C C . GLY A 1 179 ? -2.034 11.188 -19.519 1.00 0.00 176 GLY A C 8
ATOM 19421 O O . GLY A 1 179 ? -2.805 10.636 -20.255 1.00 0.00 176 GLY A O 8
ATOM 19425 N N . ARG A 1 24 ? 1.495 -0.889 1.198 1.00 0.00 21 ARG A N 9
ATOM 19426 C CA . ARG A 1 24 ? 2.714 -0.556 0.471 1.00 0.00 21 ARG A CA 9
ATOM 19427 C C . ARG A 1 24 ? 2.871 0.952 0.319 1.00 0.00 21 ARG A C 9
ATOM 19428 O O . ARG A 1 24 ? 1.989 1.627 -0.211 1.00 0.00 21 ARG A O 9
ATOM 19449 N N . HIS A 1 25 ? 3.999 1.474 0.788 1.00 0.00 22 HIS A N 9
ATOM 19450 C CA . HIS A 1 25 ? 4.224 2.915 0.812 1.00 0.00 22 HIS A CA 9
ATOM 19451 C C . HIS A 1 25 ? 4.613 3.435 -0.566 1.00 0.00 22 HIS A C 9
ATOM 19452 O O . HIS A 1 25 ? 5.794 3.502 -0.904 1.00 0.00 22 HIS A O 9
ATOM 19466 N N . SER A 1 26 ? 3.611 3.802 -1.358 1.00 0.00 23 SER A N 9
ATOM 19467 C CA . SER A 1 26 ? 3.848 4.356 -2.686 1.00 0.00 23 SER A CA 9
ATOM 19468 C C . SER A 1 26 ? 4.749 5.582 -2.618 1.00 0.00 23 SER A C 9
ATOM 19469 O O . SER A 1 26 ? 4.573 6.448 -1.760 1.00 0.00 23 SER A O 9
ATOM 19477 N N . LEU A 1 27 ? 5.716 5.651 -3.527 1.00 0.00 24 LEU A N 9
ATOM 19478 C CA . LEU A 1 27 ? 6.633 6.783 -3.586 1.00 0.00 24 LEU A CA 9
ATOM 19479 C C . LEU A 1 27 ? 6.298 7.703 -4.754 1.00 0.00 24 LEU A C 9
ATOM 19480 O O . LEU A 1 27 ? 7.115 8.528 -5.160 1.00 0.00 24 LEU A O 9
ATOM 19496 N N . GLY A 1 28 ? 5.091 7.555 -5.289 1.00 0.00 25 GLY A N 9
ATOM 19497 C CA . GLY A 1 28 ? 4.669 8.327 -6.452 1.00 0.00 25 GLY A CA 9
ATOM 19498 C C . GLY A 1 28 ? 4.596 7.452 -7.697 1.00 0.00 25 GLY A C 9
ATOM 19499 O O . GLY A 1 28 ? 5.215 6.390 -7.758 1.00 0.00 25 GLY A O 9
ATOM 19503 N N . CYS A 1 29 ? 3.835 7.904 -8.688 1.00 0.00 26 CYS A N 9
ATOM 19504 C CA . CYS A 1 29 ? 3.617 7.128 -9.903 1.00 0.00 26 CYS A CA 9
ATOM 19505 C C . CYS A 1 29 ? 4.095 7.886 -11.134 1.00 0.00 26 CYS A C 9
ATOM 19506 O O . CYS A 1 29 ? 4.000 9.112 -11.197 1.00 0.00 26 CYS A O 9
ATOM 19513 N N . TYR A 1 30 ? 4.610 7.149 -12.113 1.00 0.00 27 TYR A N 9
ATOM 19514 C CA . TYR A 1 30 ? 5.032 7.742 -13.377 1.00 0.00 27 TYR A CA 9
ATOM 19515 C C . TYR A 1 30 ? 4.187 7.228 -14.536 1.00 0.00 27 TYR A C 9
ATOM 19516 O O . TYR A 1 30 ? 3.794 6.061 -14.561 1.00 0.00 27 TYR A O 9
ATOM 19534 N N . PHE A 1 31 ? 3.910 8.105 -15.494 1.00 0.00 28 PHE A N 9
ATOM 19535 C CA . PHE A 1 31 ? 3.007 7.780 -16.592 1.00 0.00 28 PHE A CA 9
ATOM 19536 C C . PHE A 1 31 ? 3.726 7.845 -17.934 1.00 0.00 28 PHE A C 9
ATOM 19537 O O . PHE A 1 31 ? 4.124 8.919 -18.385 1.00 0.00 28 PHE A O 9
ATOM 19554 N N . LYS A 1 32 ? 3.890 6.689 -18.568 1.00 0.00 29 LYS A N 9
ATOM 19555 C CA . LYS A 1 32 ? 4.639 6.599 -19.815 1.00 0.00 29 LYS A CA 9
ATOM 19556 C C . LYS A 1 32 ? 3.779 6.024 -20.934 1.00 0.00 29 LYS A C 9
ATOM 19557 O O . LYS A 1 32 ? 2.785 5.343 -20.679 1.00 0.00 29 LYS A O 9
ATOM 19576 N N . GLY A 1 33 ? 4.167 6.302 -22.174 1.00 0.00 30 GLY A N 9
ATOM 19577 C CA . GLY A 1 33 ? 3.468 5.762 -23.334 1.00 0.00 30 GLY A CA 9
ATOM 19578 C C . GLY A 1 33 ? 4.361 4.814 -24.123 1.00 0.00 30 GLY A C 9
ATOM 19579 O O . GLY A 1 33 ? 5.506 5.141 -24.437 1.00 0.00 30 GLY A O 9
ATOM 19583 N N . ILE A 1 34 ? 3.832 3.638 -24.442 1.00 0.00 31 ILE A N 9
ATOM 19584 C CA . ILE A 1 34 ? 4.568 2.654 -25.227 1.00 0.00 31 ILE A CA 9
ATOM 19585 C C . ILE A 1 34 ? 3.751 2.179 -26.421 1.00 0.00 31 ILE A C 9
ATOM 19586 O O . ILE A 1 34 ? 2.566 1.871 -26.292 1.00 0.00 31 ILE A O 9
ATOM 19602 N N . ASN A 1 35 ? 4.391 2.122 -27.584 1.00 0.00 32 ASN A N 9
ATOM 19603 C CA . ASN A 1 35 ? 3.745 1.618 -28.790 1.00 0.00 32 ASN A CA 9
ATOM 19604 C C . ASN A 1 35 ? 3.824 0.099 -28.865 1.00 0.00 32 ASN A C 9
ATOM 19605 O O . ASN A 1 35 ? 4.911 -0.471 -28.967 1.00 0.00 32 ASN A O 9
ATOM 19616 N N . PRO A 1 36 ? 2.668 -0.553 -28.812 1.00 0.00 33 PRO A N 9
ATOM 19617 C CA . PRO A 1 36 ? 2.606 -2.009 -28.852 1.00 0.00 33 PRO A CA 9
ATOM 19618 C C . PRO A 1 36 ? 2.943 -2.537 -30.241 1.00 0.00 33 PRO A C 9
ATOM 19619 O O . PRO A 1 36 ? 2.814 -1.822 -31.235 1.00 0.00 33 PRO A O 9
ATOM 19630 N N . THR A 1 37 ? 3.376 -3.792 -30.302 1.00 0.00 34 THR A N 9
ATOM 19631 C CA . THR A 1 37 ? 3.733 -4.418 -31.570 1.00 0.00 34 THR A CA 9
ATOM 19632 C C . THR A 1 37 ? 2.961 -5.714 -31.781 1.00 0.00 34 THR A C 9
ATOM 19633 O O . THR A 1 37 ? 2.390 -6.268 -30.841 1.00 0.00 34 THR A O 9
ATOM 19644 N N . LYS A 1 38 ? 2.947 -6.193 -33.020 1.00 0.00 35 LYS A N 9
ATOM 19645 C CA . LYS A 1 38 ? 2.231 -7.417 -33.360 1.00 0.00 35 LYS A CA 9
ATOM 19646 C C . LYS A 1 38 ? 3.052 -8.651 -33.008 1.00 0.00 35 LYS A C 9
ATOM 19647 O O . LYS A 1 38 ? 4.202 -8.783 -33.425 1.00 0.00 35 LYS A O 9
ATOM 19666 N N . VAL A 1 39 ? 2.453 -9.553 -32.238 1.00 0.00 36 VAL A N 9
ATOM 19667 C CA . VAL A 1 39 ? 3.122 -10.787 -31.841 1.00 0.00 36 VAL A CA 9
ATOM 19668 C C . VAL A 1 39 ? 2.794 -11.924 -32.799 1.00 0.00 36 VAL A C 9
ATOM 19669 O O . VAL A 1 39 ? 1.628 -12.269 -32.993 1.00 0.00 36 VAL A O 9
ATOM 19682 N N . PRO A 1 40 ? 3.829 -12.504 -33.398 1.00 0.00 37 PRO A N 9
ATOM 19683 C CA . PRO A 1 40 ? 3.656 -13.632 -34.305 1.00 0.00 37 PRO A CA 9
ATOM 19684 C C . PRO A 1 40 ? 2.870 -14.756 -33.643 1.00 0.00 37 PRO A C 9
ATOM 19685 O O . PRO A 1 40 ? 3.221 -15.216 -32.556 1.00 0.00 37 PRO A O 9
ATOM 19696 N N . SER A 1 41 ? 1.804 -15.195 -34.304 1.00 0.00 38 SER A N 9
ATOM 19697 C CA . SER A 1 41 ? 0.954 -16.253 -33.771 1.00 0.00 38 SER A CA 9
ATOM 19698 C C . SER A 1 41 ? 0.056 -16.837 -34.854 1.00 0.00 38 SER A C 9
ATOM 19699 O O . SER A 1 41 ? -0.313 -16.149 -35.806 1.00 0.00 38 SER A O 9
ATOM 19707 N N . SER A 1 42 ? -0.291 -18.111 -34.705 1.00 0.00 39 SER A N 9
ATOM 19708 C CA . SER A 1 42 ? -1.212 -18.767 -35.625 1.00 0.00 39 SER A CA 9
ATOM 19709 C C . SER A 1 42 ? -2.658 -18.408 -35.307 1.00 0.00 39 SER A C 9
ATOM 19710 O O . SER A 1 42 ? -3.568 -18.717 -36.076 1.00 0.00 39 SER A O 9
ATOM 19718 N N . ASP A 1 43 ? -2.863 -17.755 -34.168 1.00 0.00 40 ASP A N 9
ATOM 19719 C CA . ASP A 1 43 ? -4.197 -17.333 -33.757 1.00 0.00 40 ASP A CA 9
ATOM 19720 C C . ASP A 1 43 ? -4.776 -16.312 -34.728 1.00 0.00 40 ASP A C 9
ATOM 19721 O O . ASP A 1 43 ? -4.113 -15.340 -35.090 1.00 0.00 40 ASP A O 9
ATOM 19730 N N . PRO A 1 44 ? -6.016 -16.540 -35.148 1.00 0.00 41 PRO A N 9
ATOM 19731 C CA . PRO A 1 44 ? -6.690 -15.634 -36.071 1.00 0.00 41 PRO A CA 9
ATOM 19732 C C . PRO A 1 44 ? -6.666 -14.202 -35.554 1.00 0.00 41 PRO A C 9
ATOM 19733 O O . PRO A 1 44 ? -6.576 -13.252 -36.332 1.00 0.00 41 PRO A O 9
ATOM 19744 N N . ARG A 1 45 ? -6.747 -14.053 -34.236 1.00 0.00 42 ARG A N 9
ATOM 19745 C CA . ARG A 1 45 ? -6.789 -12.734 -33.615 1.00 0.00 42 ARG A CA 9
ATOM 19746 C C . ARG A 1 45 ? -5.400 -12.110 -33.555 1.00 0.00 42 ARG A C 9
ATOM 19747 O O . ARG A 1 45 ? -4.403 -12.807 -33.368 1.00 0.00 42 ARG A O 9
ATOM 19768 N N . THR A 1 46 ? -5.342 -10.792 -33.716 1.00 0.00 43 THR A N 9
ATOM 19769 C CA . THR A 1 46 ? -4.077 -10.069 -33.665 1.00 0.00 43 THR A CA 9
ATOM 19770 C C . THR A 1 46 ? -3.689 -9.741 -32.229 1.00 0.00 43 THR A C 9
ATOM 19771 O O . THR A 1 46 ? -4.488 -9.195 -31.469 1.00 0.00 43 THR A O 9
ATOM 19782 N N . VAL A 1 47 ? -2.456 -10.076 -31.863 1.00 0.00 44 VAL A N 9
ATOM 19783 C CA . VAL A 1 47 ? -1.990 -9.903 -30.493 1.00 0.00 44 VAL A CA 9
ATOM 19784 C C . VAL A 1 47 ? -1.050 -8.710 -30.378 1.00 0.00 44 VAL A C 9
ATOM 19785 O O . VAL A 1 47 ? 0.023 -8.692 -30.982 1.00 0.00 44 VAL A O 9
ATOM 19798 N N . LEU A 1 48 ? -1.459 -7.714 -29.599 1.00 0.00 45 LEU A N 9
ATOM 19799 C CA . LEU A 1 48 ? -0.639 -6.529 -29.377 1.00 0.00 45 LEU A CA 9
ATOM 19800 C C . LEU A 1 48 ? 0.054 -6.584 -28.022 1.00 0.00 45 LEU A C 9
ATOM 19801 O O . LEU A 1 48 ? -0.570 -6.891 -27.007 1.00 0.00 45 LEU A O 9
ATOM 19817 N N . LYS A 1 49 ? 1.349 -6.284 -28.014 1.00 0.00 46 LYS A N 9
ATOM 19818 C CA . LYS A 1 49 ? 2.148 -6.375 -26.797 1.00 0.00 46 LYS A CA 9
ATOM 19819 C C . LYS A 1 49 ? 3.138 -5.221 -26.701 1.00 0.00 46 LYS A C 9
ATOM 19820 O O . LYS A 1 49 ? 3.842 -4.913 -27.663 1.00 0.00 46 LYS A O 9
ATOM 19839 N N . CYS A 1 50 ? 3.187 -4.586 -25.535 1.00 0.00 47 CYS A N 9
ATOM 19840 C CA . CYS A 1 50 ? 4.194 -3.569 -25.258 1.00 0.00 47 CYS A CA 9
ATOM 19841 C C . CYS A 1 50 ? 5.341 -4.140 -24.435 1.00 0.00 47 CYS A C 9
ATOM 19842 O O . CYS A 1 50 ? 5.159 -5.089 -23.673 1.00 0.00 47 CYS A O 9
ATOM 19849 N N . THR A 1 51 ? 6.524 -3.556 -24.593 1.00 0.00 48 THR A N 9
ATOM 19850 C CA . THR A 1 51 ? 7.712 -4.028 -23.891 1.00 0.00 48 THR A CA 9
ATOM 19851 C C . THR A 1 51 ? 7.873 -3.328 -22.548 1.00 0.00 48 THR A C 9
ATOM 19852 O O . THR A 1 51 ? 8.008 -2.106 -22.486 1.00 0.00 48 THR A O 9
ATOM 19863 N N . LEU A 1 52 ? 7.857 -4.110 -21.474 1.00 0.00 49 LEU A N 9
ATOM 19864 C CA . LEU A 1 52 ? 8.120 -3.584 -20.140 1.00 0.00 49 LEU A CA 9
ATOM 19865 C C . LEU A 1 52 ? 9.537 -3.913 -19.687 1.00 0.00 49 LEU A C 9
ATOM 19866 O O . LEU A 1 52 ? 9.879 -5.078 -19.487 1.00 0.00 49 LEU A O 9
ATOM 19882 N N . PRO A 1 53 ? 10.357 -2.880 -19.528 1.00 0.00 50 PRO A N 9
ATOM 19883 C CA . PRO A 1 53 ? 11.737 -3.057 -19.093 1.00 0.00 50 PRO A CA 9
ATOM 19884 C C . PRO A 1 53 ? 11.810 -3.880 -17.813 1.00 0.00 50 PRO A C 9
ATOM 19885 O O . PRO A 1 53 ? 11.076 -3.626 -16.858 1.00 0.00 50 PRO A O 9
ATOM 19896 N N . ASP A 1 54 ? 12.700 -4.867 -17.800 1.00 0.00 51 ASP A N 9
ATOM 19897 C CA . ASP A 1 54 ? 12.797 -5.796 -16.681 1.00 0.00 51 ASP A CA 9
ATOM 19898 C C . ASP A 1 54 ? 13.599 -5.196 -15.534 1.00 0.00 51 ASP A C 9
ATOM 19899 O O . ASP A 1 54 ? 14.763 -5.541 -15.331 1.00 0.00 51 ASP A O 9
ATOM 19908 N N . VAL A 1 55 ? 12.971 -4.295 -14.786 1.00 0.00 52 VAL A N 9
ATOM 19909 C CA . VAL A 1 55 ? 13.634 -3.625 -13.674 1.00 0.00 52 VAL A CA 9
ATOM 19910 C C . VAL A 1 55 ? 13.327 -4.318 -12.352 1.00 0.00 52 VAL A C 9
ATOM 19911 O O . VAL A 1 55 ? 12.170 -4.408 -11.942 1.00 0.00 52 VAL A O 9
ATOM 19924 N N . LYS A 1 56 ? 14.370 -4.805 -11.689 1.00 0.00 53 LYS A N 9
ATOM 19925 C CA . LYS A 1 56 ? 14.207 -5.565 -10.456 1.00 0.00 53 LYS A CA 9
ATOM 19926 C C . LYS A 1 56 ? 14.160 -4.644 -9.243 1.00 0.00 53 LYS A C 9
ATOM 19927 O O . LYS A 1 56 ? 15.135 -4.528 -8.502 1.00 0.00 53 LYS A O 9
ATOM 19946 N N . VAL A 1 57 ? 13.020 -3.991 -9.047 1.00 0.00 54 VAL A N 9
ATOM 19947 C CA . VAL A 1 57 ? 12.812 -3.147 -7.876 1.00 0.00 54 VAL A CA 9
ATOM 19948 C C . VAL A 1 57 ? 11.432 -3.373 -7.272 1.00 0.00 54 VAL A C 9
ATOM 19949 O O . VAL A 1 57 ? 10.567 -3.994 -7.890 1.00 0.00 54 VAL A O 9
ATOM 19962 N N . ASN A 1 58 ? 11.232 -2.865 -6.061 1.00 0.00 55 ASN A N 9
ATOM 19963 C CA . ASN A 1 58 ? 9.920 -2.893 -5.426 1.00 0.00 55 ASN A CA 9
ATOM 19964 C C . ASN A 1 58 ? 8.966 -1.907 -6.088 1.00 0.00 55 ASN A C 9
ATOM 19965 O O . ASN A 1 58 ? 8.778 -0.790 -5.606 1.00 0.00 55 ASN A O 9
ATOM 19976 N N . ALA A 1 59 ? 8.365 -2.327 -7.196 1.00 0.00 56 ALA A N 9
ATOM 19977 C CA . ALA A 1 59 ? 7.453 -1.470 -7.945 1.00 0.00 56 ALA A CA 9
ATOM 19978 C C . ALA A 1 59 ? 6.374 -2.290 -8.641 1.00 0.00 56 ALA A C 9
ATOM 19979 O O . ALA A 1 59 ? 6.571 -3.468 -8.940 1.00 0.00 56 ALA A O 9
ATOM 19986 N N . SER A 1 60 ? 5.233 -1.660 -8.897 1.00 0.00 57 SER A N 9
ATOM 19987 C CA . SER A 1 60 ? 4.172 -2.283 -9.678 1.00 0.00 57 SER A CA 9
ATOM 19988 C C . SER A 1 60 ? 3.810 -1.436 -10.891 1.00 0.00 57 SER A C 9
ATOM 19989 O O . SER A 1 60 ? 4.039 -0.226 -10.906 1.00 0.00 57 SER A O 9
ATOM 19997 N N . TRP A 1 61 ? 3.243 -2.077 -11.907 1.00 0.00 58 TRP A N 9
ATOM 19998 C CA . TRP A 1 61 ? 2.873 -1.388 -13.138 1.00 0.00 58 TRP A CA 9
ATOM 19999 C C . TRP A 1 61 ? 1.408 -1.622 -13.482 1.00 0.00 58 TRP A C 9
ATOM 20000 O O . TRP A 1 61 ? 0.900 -2.736 -13.352 1.00 0.00 58 TRP A O 9
ATOM 20021 N N . THR A 1 62 ? 0.733 -0.566 -13.921 1.00 0.00 59 THR A N 9
ATOM 20022 C CA . THR A 1 62 ? -0.626 -0.685 -14.437 1.00 0.00 59 THR A CA 9
ATOM 20023 C C . THR A 1 62 ? -0.709 -0.216 -15.884 1.00 0.00 59 THR A C 9
ATOM 20024 O O . THR A 1 62 ? -0.351 0.919 -16.200 1.00 0.00 59 THR A O 9
ATOM 20035 N N . LEU A 1 63 ? -1.184 -1.095 -16.759 1.00 0.00 60 LEU A N 9
ATOM 20036 C CA . LEU A 1 63 ? -1.215 -0.812 -18.189 1.00 0.00 60 LEU A CA 9
ATOM 20037 C C . LEU A 1 63 ? -2.645 -0.654 -18.689 1.00 0.00 60 LEU A C 9
ATOM 20038 O O . LEU A 1 63 ? -3.455 -1.575 -18.585 1.00 0.00 60 LEU A O 9
ATOM 20054 N N . GLU A 1 64 ? -2.951 0.520 -19.231 1.00 0.00 61 GLU A N 9
ATOM 20055 C CA . GLU A 1 64 ? -4.262 0.777 -19.815 1.00 0.00 61 GLU A CA 9
ATOM 20056 C C . GLU A 1 64 ? -4.189 0.812 -21.337 1.00 0.00 61 GLU A C 9
ATOM 20057 O O . GLU A 1 64 ? -3.413 1.574 -21.913 1.00 0.00 61 GLU A O 9
ATOM 20069 N N . TRP A 1 65 ? -5.002 -0.017 -21.982 1.00 0.00 62 TRP A N 9
ATOM 20070 C CA . TRP A 1 65 ? -5.015 -0.098 -23.438 1.00 0.00 62 TRP A CA 9
ATOM 20071 C C . TRP A 1 65 ? -5.860 1.014 -24.044 1.00 0.00 62 TRP A C 9
ATOM 20072 O O . TRP A 1 65 ? -7.090 0.970 -23.996 1.00 0.00 62 TRP A O 9
ATOM 20093 N N . VAL A 1 66 ? -5.194 2.012 -24.616 1.00 0.00 63 VAL A N 9
ATOM 20094 C CA . VAL A 1 66 ? -5.869 3.220 -25.076 1.00 0.00 63 VAL A CA 9
ATOM 20095 C C . VAL A 1 66 ? -5.931 3.271 -26.597 1.00 0.00 63 VAL A C 9
ATOM 20096 O O . VAL A 1 66 ? -4.957 2.951 -27.279 1.00 0.00 63 VAL A O 9
ATOM 20109 N N . VAL A 1 67 ? -7.081 3.676 -27.124 1.00 0.00 64 VAL A N 9
ATOM 20110 C CA . VAL A 1 67 ? -7.248 3.843 -28.563 1.00 0.00 64 VAL A CA 9
ATOM 20111 C C . VAL A 1 67 ? -7.433 5.310 -28.929 1.00 0.00 64 VAL A C 9
ATOM 20112 O O . VAL A 1 67 ? -8.444 5.922 -28.589 1.00 0.00 64 VAL A O 9
ATOM 20125 N N . VAL A 1 68 ? -6.448 5.868 -29.626 1.00 0.00 65 VAL A N 9
ATOM 20126 C CA . VAL A 1 68 ? -6.405 7.304 -29.874 1.00 0.00 65 VAL A CA 9
ATOM 20127 C C . VAL A 1 68 ? -7.520 7.734 -30.819 1.00 0.00 65 VAL A C 9
ATOM 20128 O O . VAL A 1 68 ? -8.168 8.758 -30.604 1.00 0.00 65 VAL A O 9
ATOM 20141 N N . ASN A 1 69 ? -7.740 6.944 -31.865 1.00 0.00 66 ASN A N 9
ATOM 20142 C CA . ASN A 1 69 ? -8.705 7.295 -32.900 1.00 0.00 66 ASN A CA 9
ATOM 20143 C C . ASN A 1 69 ? -10.129 7.262 -32.360 1.00 0.00 66 ASN A C 9
ATOM 20144 O O . ASN A 1 69 ? -11.007 7.969 -32.854 1.00 0.00 66 ASN A O 9
ATOM 20155 N N . LEU A 1 70 ? -10.352 6.435 -31.344 1.00 0.00 67 LEU A N 9
ATOM 20156 C CA . LEU A 1 70 ? -11.654 6.355 -30.693 1.00 0.00 67 LEU A CA 9
ATOM 20157 C C . LEU A 1 70 ? -11.721 7.276 -29.481 1.00 0.00 67 LEU A C 9
ATOM 20158 O O . LEU A 1 70 ? -12.802 7.560 -28.965 1.00 0.00 67 LEU A O 9
ATOM 20174 N N . HIS A 1 71 ? -10.560 7.739 -29.031 1.00 0.00 68 HIS A N 9
ATOM 20175 C CA . HIS A 1 71 ? -10.483 8.612 -27.865 1.00 0.00 68 HIS A CA 9
ATOM 20176 C C . HIS A 1 71 ? -11.013 7.915 -26.619 1.00 0.00 68 HIS A C 9
ATOM 20177 O O . HIS A 1 71 ? -11.756 8.504 -25.835 1.00 0.00 68 HIS A O 9
ATOM 20191 N N . THR A 1 72 ? -10.625 6.656 -26.441 1.00 0.00 69 THR A N 9
ATOM 20192 C CA . THR A 1 72 ? -11.086 5.866 -25.306 1.00 0.00 69 THR A CA 9
ATOM 20193 C C . THR A 1 72 ? -10.092 4.763 -24.963 1.00 0.00 69 THR A C 9
ATOM 20194 O O . THR A 1 72 ? -8.962 4.759 -25.451 1.00 0.00 69 THR A O 9
ATOM 20205 N N . SER A 1 73 ? -10.521 3.828 -24.122 1.00 0.00 70 SER A N 9
ATOM 20206 C CA . SER A 1 73 ? -9.682 2.699 -23.740 1.00 0.00 70 SER A CA 9
ATOM 20207 C C . SER A 1 73 ? -10.521 1.458 -23.463 1.00 0.00 70 SER A C 9
ATOM 20208 O O . SER A 1 73 ? -11.745 1.535 -23.359 1.00 0.00 70 SER A O 9
ATOM 20216 N N . VAL A 1 74 ? -9.855 0.314 -23.344 1.00 0.00 71 VAL A N 9
ATOM 20217 C CA . VAL A 1 74 ? -10.540 -0.949 -23.100 1.00 0.00 71 VAL A CA 9
ATOM 20218 C C . VAL A 1 74 ? -10.835 -1.139 -21.618 1.00 0.00 71 VAL A C 9
ATOM 20219 O O . VAL A 1 74 ? -10.019 -0.795 -20.763 1.00 0.00 71 VAL A O 9
ATOM 20232 N N . ASP A 1 75 ? -12.008 -1.688 -21.319 1.00 0.00 72 ASP A N 9
ATOM 20233 C CA . ASP A 1 75 ? -12.479 -1.787 -19.942 1.00 0.00 72 ASP A CA 9
ATOM 20234 C C . ASP A 1 75 ? -11.716 -2.859 -19.175 1.00 0.00 72 ASP A C 9
ATOM 20235 O O . ASP A 1 75 ? -12.267 -3.910 -18.846 1.00 0.00 72 ASP A O 9
ATOM 20244 N N . VAL A 1 76 ? -10.447 -2.588 -18.893 1.00 0.00 73 VAL A N 9
ATOM 20245 C CA . VAL A 1 76 ? -9.626 -3.498 -18.103 1.00 0.00 73 VAL A CA 9
ATOM 20246 C C . VAL A 1 76 ? -8.198 -2.984 -17.976 1.00 0.00 73 VAL A C 9
ATOM 20247 O O . VAL A 1 76 ? -7.656 -2.393 -18.910 1.00 0.00 73 VAL A O 9
ATOM 20260 N N . THR A 1 77 ? -7.593 -3.212 -16.816 1.00 0.00 74 THR A N 9
ATOM 20261 C CA . THR A 1 77 ? -6.210 -2.813 -16.581 1.00 0.00 74 THR A CA 9
ATOM 20262 C C . THR A 1 77 ? -5.328 -4.022 -16.297 1.00 0.00 74 THR A C 9
ATOM 20263 O O . THR A 1 77 ? -5.760 -4.980 -15.656 1.00 0.00 74 THR A O 9
ATOM 20274 N N . SER A 1 78 ? -4.091 -3.971 -16.779 1.00 0.00 75 SER A N 9
ATOM 20275 C CA . SER A 1 78 ? -3.157 -5.078 -16.610 1.00 0.00 75 SER A CA 9
ATOM 20276 C C . SER A 1 78 ? -2.083 -4.741 -15.584 1.00 0.00 75 SER A C 9
ATOM 20277 O O . SER A 1 78 ? -1.390 -3.732 -15.706 1.00 0.00 75 SER A O 9
ATOM 20285 N N . TYR A 1 79 ? -1.950 -5.592 -14.572 1.00 0.00 76 TYR A N 9
ATOM 20286 C CA . TYR A 1 79 ? -1.043 -5.327 -13.462 1.00 0.00 76 TYR A CA 9
ATOM 20287 C C . TYR A 1 79 ? 0.227 -6.160 -13.577 1.00 0.00 76 TYR A C 9
ATOM 20288 O O . TYR A 1 79 ? 0.175 -7.344 -13.910 1.00 0.00 76 TYR A O 9
ATOM 20306 N N . TYR A 1 80 ? 1.366 -5.535 -13.300 1.00 0.00 77 TYR A N 9
ATOM 20307 C CA . TYR A 1 80 ? 2.635 -6.249 -13.235 1.00 0.00 77 TYR A CA 9
ATOM 20308 C C . TYR A 1 80 ? 3.362 -5.964 -11.927 1.00 0.00 77 TYR A C 9
ATOM 20309 O O . TYR A 1 80 ? 3.182 -4.906 -11.324 1.00 0.00 77 TYR A O 9
ATOM 20327 N N . GLU A 1 81 ? 4.185 -6.913 -11.494 1.00 0.00 78 GLU A N 9
ATOM 20328 C CA . GLU A 1 81 ? 4.883 -6.798 -10.220 1.00 0.00 78 GLU A CA 9
ATOM 20329 C C . GLU A 1 81 ? 6.302 -7.345 -10.318 1.00 0.00 78 GLU A C 9
ATOM 20330 O O . GLU A 1 81 ? 6.536 -8.383 -10.936 1.00 0.00 78 GLU A O 9
ATOM 20342 N N . SER A 1 82 ? 7.246 -6.639 -9.704 1.00 0.00 79 SER A N 9
ATOM 20343 C CA . SER A 1 82 ? 8.632 -7.089 -9.661 1.00 0.00 79 SER A CA 9
ATOM 20344 C C . SER A 1 82 ? 9.187 -7.029 -8.244 1.00 0.00 79 SER A C 9
ATOM 20345 O O . SER A 1 82 ? 8.467 -6.708 -7.298 1.00 0.00 79 SER A O 9
ATOM 20353 N N . SER A 1 83 ? 10.472 -7.338 -8.103 1.00 0.00 80 SER A N 9
ATOM 20354 C CA . SER A 1 83 ? 11.147 -7.237 -6.815 1.00 0.00 80 SER A CA 9
ATOM 20355 C C . SER A 1 83 ? 12.659 -7.163 -6.990 1.00 0.00 80 SER A C 9
ATOM 20356 O O . SER A 1 83 ? 13.173 -7.316 -8.098 1.00 0.00 80 SER A O 9
ATOM 20364 N N . PRO A 1 84 ? 13.366 -6.926 -5.890 1.00 0.00 81 PRO A N 9
ATOM 20365 C CA . PRO A 1 84 ? 14.821 -6.842 -5.918 1.00 0.00 81 PRO A CA 9
ATOM 20366 C C . PRO A 1 84 ? 15.430 -8.063 -6.595 1.00 0.00 81 PRO A C 9
ATOM 20367 O O . PRO A 1 84 ? 16.514 -7.988 -7.173 1.00 0.00 81 PRO A O 9
ATOM 20378 N N . ASN A 1 85 ? 14.727 -9.188 -6.519 1.00 0.00 82 ASN A N 9
ATOM 20379 C CA . ASN A 1 85 ? 15.220 -10.439 -7.083 1.00 0.00 82 ASN A CA 9
ATOM 20380 C C . ASN A 1 85 ? 14.422 -10.840 -8.317 1.00 0.00 82 ASN A C 9
ATOM 20381 O O . ASN A 1 85 ? 14.954 -11.462 -9.236 1.00 0.00 82 ASN A O 9
ATOM 20392 N N . SER A 1 86 ? 13.143 -10.479 -8.332 1.00 0.00 83 SER A N 9
ATOM 20393 C CA . SER A 1 86 ? 12.224 -10.957 -9.357 1.00 0.00 83 SER A CA 9
ATOM 20394 C C . SER A 1 86 ? 12.030 -9.916 -10.452 1.00 0.00 83 SER A C 9
ATOM 20395 O O . SER A 1 86 ? 11.970 -8.717 -10.178 1.00 0.00 83 SER A O 9
ATOM 20403 N N . GLU A 1 87 ? 11.933 -10.380 -11.693 1.00 0.00 84 GLU A N 9
ATOM 20404 C CA . GLU A 1 87 ? 11.641 -9.502 -12.819 1.00 0.00 84 GLU A CA 9
ATOM 20405 C C . GLU A 1 87 ? 10.149 -9.210 -12.918 1.00 0.00 84 GLU A C 9
ATOM 20406 O O . GLU A 1 87 ? 9.322 -9.983 -12.434 1.00 0.00 84 GLU A O 9
ATOM 20418 N N . PRO A 1 88 ? 9.811 -8.089 -13.547 1.00 0.00 85 PRO A N 9
ATOM 20419 C CA . PRO A 1 88 ? 8.416 -7.727 -13.770 1.00 0.00 85 PRO A CA 9
ATOM 20420 C C . PRO A 1 88 ? 7.668 -8.839 -14.493 1.00 0.00 85 PRO A C 9
ATOM 20421 O O . PRO A 1 88 ? 8.059 -9.257 -15.583 1.00 0.00 85 PRO A O 9
ATOM 20432 N N . ARG A 1 89 ? 6.588 -9.314 -13.881 1.00 0.00 86 ARG A N 9
ATOM 20433 C CA . ARG A 1 89 ? 5.758 -10.349 -14.485 1.00 0.00 86 ARG A CA 9
ATOM 20434 C C . ARG A 1 89 ? 4.277 -10.030 -14.328 1.00 0.00 86 ARG A C 9
ATOM 20435 O O . ARG A 1 89 ? 3.881 -9.318 -13.405 1.00 0.00 86 ARG A O 9
ATOM 20456 N N . PHE A 1 90 ? 3.463 -10.562 -15.233 1.00 0.00 87 PHE A N 9
ATOM 20457 C CA . PHE A 1 90 ? 2.023 -10.337 -15.194 1.00 0.00 87 PHE A CA 9
ATOM 20458 C C . PHE A 1 90 ? 1.430 -10.792 -13.866 1.00 0.00 87 PHE A C 9
ATOM 20459 O O . PHE A 1 90 ? 1.475 -11.975 -13.529 1.00 0.00 87 PHE A O 9
ATOM 20476 N N . LEU A 1 91 ? 0.876 -9.846 -13.117 1.00 0.00 88 LEU A N 9
ATOM 20477 C CA . LEU A 1 91 ? 0.274 -10.148 -11.823 1.00 0.00 88 LEU A CA 9
ATOM 20478 C C . LEU A 1 91 ? -1.194 -10.526 -11.973 1.00 0.00 88 LEU A C 9
ATOM 20479 O O . LEU A 1 91 ? -1.609 -11.614 -11.574 1.00 0.00 88 LEU A O 9
ATOM 20495 N N . ARG A 1 92 ? -1.977 -9.621 -12.552 1.00 0.00 89 ARG A N 9
ATOM 20496 C CA . ARG A 1 92 ? -3.423 -9.792 -12.624 1.00 0.00 89 ARG A CA 9
ATOM 20497 C C . ARG A 1 92 ? -4.046 -8.803 -13.600 1.00 0.00 89 ARG A C 9
ATOM 20498 O O . ARG A 1 92 ? -3.396 -7.854 -14.037 1.00 0.00 89 ARG A O 9
ATOM 20519 N N . ALA A 1 93 ? -5.311 -9.029 -13.937 1.00 0.00 90 ALA A N 9
ATOM 20520 C CA . ALA A 1 93 ? -6.082 -8.065 -14.713 1.00 0.00 90 ALA A CA 9
ATOM 20521 C C . ALA A 1 93 ? -7.432 -7.788 -14.063 1.00 0.00 90 ALA A C 9
ATOM 20522 O O . ALA A 1 93 ? -8.142 -8.712 -13.667 1.00 0.00 90 ALA A O 9
ATOM 20529 N N . ILE A 1 94 ? -7.780 -6.510 -13.955 1.00 0.00 91 ILE A N 9
ATOM 20530 C CA . ILE A 1 94 ? -9.016 -6.106 -13.297 1.00 0.00 91 ILE A CA 9
ATOM 20531 C C . ILE A 1 94 ? -9.819 -5.151 -14.170 1.00 0.00 91 ILE A C 9
ATOM 20532 O O . ILE A 1 94 ? -9.268 -4.220 -14.758 1.00 0.00 91 ILE A O 9
ATOM 20548 N N . LEU A 1 95 ? -11.124 -5.386 -14.251 1.00 0.00 92 LEU A N 9
ATOM 20549 C CA . LEU A 1 95 ? -12.004 -4.554 -15.062 1.00 0.00 92 LEU A CA 9
ATOM 20550 C C . LEU A 1 95 ? -12.015 -3.115 -14.563 1.00 0.00 92 LEU A C 9
ATOM 20551 O O . LEU A 1 95 ? -12.012 -2.865 -13.358 1.00 0.00 92 LEU A O 9
ATOM 20567 N N . ASN A 1 96 ? -12.028 -2.170 -15.497 1.00 0.00 93 ASN A N 9
ATOM 20568 C CA . ASN A 1 96 ? -11.814 -0.765 -15.169 1.00 0.00 93 ASN A CA 9
ATOM 20569 C C . ASN A 1 96 ? -13.121 -0.086 -14.778 1.00 0.00 93 ASN A C 9
ATOM 20570 O O . ASN A 1 96 ? -13.733 0.614 -15.584 1.00 0.00 93 ASN A O 9
ATOM 20581 N N . PHE A 1 97 ? -13.542 -0.297 -13.536 1.00 0.00 94 PHE A N 9
ATOM 20582 C CA . PHE A 1 97 ? -14.780 0.290 -13.037 1.00 0.00 94 PHE A CA 9
ATOM 20583 C C . PHE A 1 97 ? -14.542 1.688 -12.482 1.00 0.00 94 PHE A C 9
ATOM 20584 O O . PHE A 1 97 ? -15.299 2.616 -12.766 1.00 0.00 94 PHE A O 9
ATOM 20601 N N . THR A 1 98 ? -13.486 1.833 -11.689 1.00 0.00 95 THR A N 9
ATOM 20602 C CA . THR A 1 98 ? -13.164 3.112 -11.067 1.00 0.00 95 THR A CA 9
ATOM 20603 C C . THR A 1 98 ? -11.658 3.333 -11.011 1.00 0.00 95 THR A C 9
ATOM 20604 O O . THR A 1 98 ? -10.914 2.488 -10.513 1.00 0.00 95 THR A O 9
ATOM 20615 N N . PRO A 1 99 ? -11.213 4.475 -11.526 1.00 0.00 96 PRO A N 9
ATOM 20616 C CA . PRO A 1 99 ? -9.798 4.823 -11.509 1.00 0.00 96 PRO A CA 9
ATOM 20617 C C . PRO A 1 99 ? -9.358 5.273 -10.122 1.00 0.00 96 PRO A C 9
ATOM 20618 O O . PRO A 1 99 ? -10.186 5.624 -9.281 1.00 0.00 96 PRO A O 9
ATOM 20629 N N . MET A 1 100 ? -8.050 5.259 -9.888 1.00 0.00 97 MET A N 9
ATOM 20630 C CA . MET A 1 100 ? -7.497 5.679 -8.606 1.00 0.00 97 MET A CA 9
ATOM 20631 C C . MET A 1 100 ? -6.985 7.113 -8.670 1.00 0.00 97 MET A C 9
ATOM 20632 O O . MET A 1 100 ? -6.294 7.576 -7.763 1.00 0.00 97 MET A O 9
ATOM 20646 N N . HIS A 1 101 ? -7.328 7.811 -9.747 1.00 0.00 98 HIS A N 9
ATOM 20647 C CA . HIS A 1 101 ? -6.872 9.180 -9.951 1.00 0.00 98 HIS A CA 9
ATOM 20648 C C . HIS A 1 101 ? -8.033 10.102 -10.299 1.00 0.00 98 HIS A C 9
ATOM 20649 O O . HIS A 1 101 ? -7.948 10.898 -11.234 1.00 0.00 98 HIS A O 9
ATOM 20663 N N . GLY A 1 102 ? -9.119 9.990 -9.541 1.00 0.00 99 GLY A N 9
ATOM 20664 C CA . GLY A 1 102 ? -10.305 10.805 -9.776 1.00 0.00 99 GLY A CA 9
ATOM 20665 C C . GLY A 1 102 ? -11.460 9.958 -10.295 1.00 0.00 99 GLY A C 9
ATOM 20666 O O . GLY A 1 102 ? -11.639 8.813 -9.879 1.00 0.00 99 GLY A O 9
ATOM 20670 N N . LEU A 1 103 ? -12.243 10.528 -11.205 1.00 0.00 100 LEU A N 9
ATOM 20671 C CA . LEU A 1 103 ? -13.354 9.810 -11.817 1.00 0.00 100 LEU A CA 9
ATOM 20672 C C . LEU A 1 103 ? -13.172 9.695 -13.325 1.00 0.00 100 LEU A C 9
ATOM 20673 O O . LEU A 1 103 ? -12.617 10.590 -13.963 1.00 0.00 100 LEU A O 9
ATOM 20689 N N . ARG A 1 104 ? -13.642 8.589 -13.890 1.00 0.00 101 ARG A N 9
ATOM 20690 C CA . ARG A 1 104 ? -13.530 8.353 -15.325 1.00 0.00 101 ARG A CA 9
ATOM 20691 C C . ARG A 1 104 ? -14.863 8.578 -16.026 1.00 0.00 101 ARG A C 9
ATOM 20692 O O . ARG A 1 104 ? -15.095 9.634 -16.614 1.00 0.00 101 ARG A O 9
ATOM 20713 N N . THR A 1 105 ? -15.736 7.579 -15.961 1.00 0.00 102 THR A N 9
ATOM 20714 C CA . THR A 1 105 ? -17.050 7.668 -16.585 1.00 0.00 102 THR A CA 9
ATOM 20715 C C . THR A 1 105 ? -16.933 7.875 -18.090 1.00 0.00 102 THR A C 9
ATOM 20716 O O . THR A 1 105 ? -17.447 8.853 -18.633 1.00 0.00 102 THR A O 9
ATOM 20727 N N . LYS A 1 106 ? -16.252 6.950 -18.758 1.00 0.00 103 LYS A N 9
ATOM 20728 C CA . LYS A 1 106 ? -16.036 7.048 -20.197 1.00 0.00 103 LYS A CA 9
ATOM 20729 C C . LYS A 1 106 ? -16.526 5.796 -20.913 1.00 0.00 103 LYS A C 9
ATOM 20730 O O . LYS A 1 106 ? -16.647 4.731 -20.309 1.00 0.00 103 LYS A O 9
ATOM 20749 N N . ASN A 1 107 ? -16.806 5.932 -22.205 1.00 0.00 104 ASN A N 9
ATOM 20750 C CA . ASN A 1 107 ? -17.272 4.809 -23.010 1.00 0.00 104 ASN A CA 9
ATOM 20751 C C . ASN A 1 107 ? -16.149 3.812 -23.267 1.00 0.00 104 ASN A C 9
ATOM 20752 O O . ASN A 1 107 ? -15.496 3.854 -24.310 1.00 0.00 104 ASN A O 9
ATOM 20763 N N . LEU A 1 108 ? -15.929 2.916 -22.311 1.00 0.00 105 LEU A N 9
ATOM 20764 C CA . LEU A 1 108 ? -14.845 1.946 -22.405 1.00 0.00 105 LEU A CA 9
ATOM 20765 C C . LEU A 1 108 ? -15.191 0.826 -23.377 1.00 0.00 105 LEU A C 9
ATOM 20766 O O . LEU A 1 108 ? -16.360 0.485 -23.557 1.00 0.00 105 LEU A O 9
ATOM 20782 N N . LEU A 1 109 ? -14.167 0.256 -24.004 1.00 0.00 106 LEU A N 9
ATOM 20783 C CA . LEU A 1 109 ? -14.367 -0.759 -25.031 1.00 0.00 106 LEU A CA 9
ATOM 20784 C C . LEU A 1 109 ? -14.574 -2.135 -24.413 1.00 0.00 106 LEU A C 9
ATOM 20785 O O . LEU A 1 109 ? -13.943 -2.479 -23.414 1.00 0.00 106 LEU A O 9
ATOM 20801 N N . LYS A 1 110 ? -15.462 -2.920 -25.014 1.00 0.00 107 LYS A N 9
ATOM 20802 C CA . LYS A 1 110 ? -15.811 -4.231 -24.480 1.00 0.00 107 LYS A CA 9
ATOM 20803 C C . LYS A 1 110 ? -15.248 -5.348 -25.349 1.00 0.00 107 LYS A C 9
ATOM 20804 O O . LYS A 1 110 ? -14.841 -5.116 -26.488 1.00 0.00 107 LYS A O 9
ATOM 20823 N N . VAL A 1 111 ? -15.228 -6.561 -24.806 1.00 0.00 108 VAL A N 9
ATOM 20824 C CA . VAL A 1 111 ? -14.841 -7.738 -25.575 1.00 0.00 108 VAL A CA 9
ATOM 20825 C C . VAL A 1 111 ? -15.683 -7.873 -26.837 1.00 0.00 108 VAL A C 9
ATOM 20826 O O . VAL A 1 111 ? -15.173 -8.230 -27.899 1.00 0.00 108 VAL A O 9
ATOM 20839 N N . LYS A 1 112 ? -16.974 -7.585 -26.715 1.00 0.00 109 LYS A N 9
ATOM 20840 C CA . LYS A 1 112 ? -17.896 -7.707 -27.838 1.00 0.00 109 LYS A CA 9
ATOM 20841 C C . LYS A 1 112 ? -17.571 -6.696 -28.930 1.00 0.00 109 LYS A C 9
ATOM 20842 O O . LYS A 1 112 ? -18.036 -6.820 -30.062 1.00 0.00 109 LYS A O 9
ATOM 20861 N N . ASP A 1 113 ? -16.769 -5.695 -28.582 1.00 0.00 110 ASP A N 9
ATOM 20862 C CA . ASP A 1 113 ? -16.353 -4.679 -29.541 1.00 0.00 110 ASP A CA 9
ATOM 20863 C C . ASP A 1 113 ? -15.100 -5.110 -30.293 1.00 0.00 110 ASP A C 9
ATOM 20864 O O . ASP A 1 113 ? -14.639 -4.417 -31.199 1.00 0.00 110 ASP A O 9
ATOM 20873 N N . GLY A 1 114 ? -14.553 -6.259 -29.910 1.00 0.00 111 GLY A N 9
ATOM 20874 C CA . GLY A 1 114 ? -13.370 -6.801 -30.567 1.00 0.00 111 GLY A CA 9
ATOM 20875 C C . GLY A 1 114 ? -12.102 -6.441 -29.803 1.00 0.00 111 GLY A C 9
ATOM 20876 O O . GLY A 1 114 ? -10.999 -6.509 -30.345 1.00 0.00 111 GLY A O 9
ATOM 20880 N N . PHE A 1 115 ? -12.267 -6.059 -28.541 1.00 0.00 112 PHE A N 9
ATOM 20881 C CA . PHE A 1 115 ? -11.135 -5.695 -27.697 1.00 0.00 112 PHE A CA 9
ATOM 20882 C C . PHE A 1 115 ? -11.104 -6.533 -26.426 1.00 0.00 112 PHE A C 9
ATOM 20883 O O . PHE A 1 115 ? -11.809 -6.241 -25.461 1.00 0.00 112 PHE A O 9
ATOM 20900 N N . GLN A 1 116 ? -10.281 -7.577 -26.431 1.00 0.00 113 GLN A N 9
ATOM 20901 C CA . GLN A 1 116 ? -10.206 -8.499 -25.305 1.00 0.00 113 GLN A CA 9
ATOM 20902 C C . GLN A 1 116 ? -8.775 -8.642 -24.804 1.00 0.00 113 GLN A C 9
ATOM 20903 O O . GLN A 1 116 ? -7.871 -8.979 -25.569 1.00 0.00 113 GLN A O 9
ATOM 20917 N N . VAL A 1 117 ? -8.575 -8.385 -23.516 1.00 0.00 114 VAL A N 9
ATOM 20918 C CA . VAL A 1 117 ? -7.250 -8.478 -22.913 1.00 0.00 114 VAL A CA 9
ATOM 20919 C C . VAL A 1 117 ? -7.083 -9.786 -22.150 1.00 0.00 114 VAL A C 9
ATOM 20920 O O . VAL A 1 117 ? -7.949 -10.172 -21.365 1.00 0.00 114 VAL A O 9
ATOM 20933 N N . ASP A 1 118 ? -5.965 -10.463 -22.384 1.00 0.00 115 ASP A N 9
ATOM 20934 C CA . ASP A 1 118 ? -5.717 -11.766 -21.779 1.00 0.00 115 ASP A CA 9
ATOM 20935 C C . ASP A 1 118 ? -5.519 -11.645 -20.273 1.00 0.00 115 ASP A C 9
ATOM 20936 O O . ASP A 1 118 ? -4.535 -11.067 -19.811 1.00 0.00 115 ASP A O 9
ATOM 20945 N N . ASN A 1 119 ? -6.459 -12.193 -19.512 1.00 0.00 116 ASN A N 9
ATOM 20946 C CA . ASN A 1 119 ? -6.431 -12.080 -18.058 1.00 0.00 116 ASN A CA 9
ATOM 20947 C C . ASN A 1 119 ? -5.948 -13.373 -17.414 1.00 0.00 116 ASN A C 9
ATOM 20948 O O . ASN A 1 119 ? -6.143 -13.593 -16.219 1.00 0.00 116 ASN A O 9
ATOM 20959 N N . SER A 1 120 ? -5.318 -14.227 -18.214 1.00 0.00 117 SER A N 9
ATOM 20960 C CA . SER A 1 120 ? -4.811 -15.503 -17.724 1.00 0.00 117 SER A CA 9
ATOM 20961 C C . SER A 1 120 ? -3.344 -15.396 -17.327 1.00 0.00 117 SER A C 9
ATOM 20962 O O . SER A 1 120 ? -2.568 -14.685 -17.966 1.00 0.00 117 SER A O 9
ATOM 20970 N N . THR A 1 121 ? -2.970 -16.107 -16.268 1.00 0.00 118 THR A N 9
ATOM 20971 C CA . THR A 1 121 ? -1.571 -16.208 -15.869 1.00 0.00 118 THR A CA 9
ATOM 20972 C C . THR A 1 121 ? -0.951 -17.510 -16.359 1.00 0.00 118 THR A C 9
ATOM 20973 O O . THR A 1 121 ? 0.248 -17.737 -16.199 1.00 0.00 118 THR A O 9
ATOM 20984 N N . ASP A 1 122 ? -1.776 -18.364 -16.957 1.00 0.00 119 ASP A N 9
ATOM 20985 C CA . ASP A 1 122 ? -1.327 -19.677 -17.405 1.00 0.00 119 ASP A CA 9
ATOM 20986 C C . ASP A 1 122 ? -0.984 -19.665 -18.889 1.00 0.00 119 ASP A C 9
ATOM 20987 O O . ASP A 1 122 ? -0.110 -20.405 -19.340 1.00 0.00 119 ASP A O 9
ATOM 20996 N N . ASN A 1 123 ? -1.677 -18.820 -19.644 1.00 0.00 120 ASN A N 9
ATOM 20997 C CA . ASN A 1 123 ? -1.450 -18.713 -21.080 1.00 0.00 120 ASN A CA 9
ATOM 20998 C C . ASN A 1 123 ? -0.031 -18.247 -21.380 1.00 0.00 120 ASN A C 9
ATOM 20999 O O . ASN A 1 123 ? 0.599 -18.715 -22.329 1.00 0.00 120 ASN A O 9
ATOM 21010 N N . GLY A 1 124 ? 0.468 -17.323 -20.566 1.00 0.00 121 GLY A N 9
ATOM 21011 C CA . GLY A 1 124 ? 1.810 -16.785 -20.749 1.00 0.00 121 GLY A CA 9
ATOM 21012 C C . GLY A 1 124 ? 1.777 -15.468 -21.513 1.00 0.00 121 GLY A C 9
ATOM 21013 O O . GLY A 1 124 ? 2.769 -14.740 -21.559 1.00 0.00 121 GLY A O 9
ATOM 21017 N N . ASN A 1 125 ? 0.630 -15.166 -22.113 1.00 0.00 122 ASN A N 9
ATOM 21018 C CA . ASN A 1 125 ? 0.461 -13.928 -22.863 1.00 0.00 122 ASN A CA 9
ATOM 21019 C C . ASN A 1 125 ? -0.465 -12.963 -22.133 1.00 0.00 122 ASN A C 9
ATOM 21020 O O . ASN A 1 125 ? -1.091 -12.101 -22.749 1.00 0.00 122 ASN A O 9
ATOM 21031 N N . GLY A 1 126 ? -0.547 -13.114 -20.815 1.00 0.00 123 GLY A N 9
ATOM 21032 C CA . GLY A 1 126 ? -1.414 -12.271 -20.000 1.00 0.00 123 GLY A CA 9
ATOM 21033 C C . GLY A 1 126 ? -1.039 -10.801 -20.136 1.00 0.00 123 GLY A C 9
ATOM 21034 O O . GLY A 1 126 ? 0.140 -10.447 -20.121 1.00 0.00 123 GLY A O 9
ATOM 21038 N N . GLY A 1 127 ? -2.049 -9.947 -20.269 1.00 0.00 124 GLY A N 9
ATOM 21039 C CA . GLY A 1 127 ? -1.828 -8.511 -20.381 1.00 0.00 124 GLY A CA 9
ATOM 21040 C C . GLY A 1 127 ? -1.965 -8.044 -21.825 1.00 0.00 124 GLY A C 9
ATOM 21041 O O . GLY A 1 127 ? -2.194 -6.863 -22.086 1.00 0.00 124 GLY A O 9
ATOM 21045 N N . ASN A 1 128 ? -1.823 -8.978 -22.759 1.00 0.00 125 ASN A N 9
ATOM 21046 C CA . ASN A 1 128 ? -1.817 -8.646 -24.179 1.00 0.00 125 ASN A CA 9
ATOM 21047 C C . ASN A 1 128 ? -3.233 -8.444 -24.703 1.00 0.00 125 ASN A C 9
ATOM 21048 O O . ASN A 1 128 ? -4.189 -9.009 -24.171 1.00 0.00 125 ASN A O 9
ATOM 21059 N N . LEU A 1 129 ? -3.362 -7.635 -25.750 1.00 0.00 126 LEU A N 9
ATOM 21060 C CA . LEU A 1 129 ? -4.669 -7.283 -26.290 1.00 0.00 126 LEU A CA 9
ATOM 21061 C C . LEU A 1 129 ? -4.980 -8.085 -27.548 1.00 0.00 126 LEU A C 9
ATOM 21062 O O . LEU A 1 129 ? -4.197 -8.095 -28.498 1.00 0.00 126 LEU A O 9
ATOM 21078 N N . TYR A 1 130 ? -6.127 -8.755 -27.548 1.00 0.00 127 TYR A N 9
ATOM 21079 C CA . TYR A 1 130 ? -6.618 -9.432 -28.742 1.00 0.00 127 TYR A CA 9
ATOM 21080 C C . TYR A 1 130 ? -7.482 -8.502 -29.585 1.00 0.00 127 TYR A C 9
ATOM 21081 O O . TYR A 1 130 ? -8.446 -7.917 -29.091 1.00 0.00 127 TYR A O 9
ATOM 21099 N N . VAL A 1 131 ? -7.131 -8.371 -30.860 1.00 0.00 128 VAL A N 9
ATOM 21100 C CA . VAL A 1 131 ? -7.910 -7.561 -31.789 1.00 0.00 128 VAL A CA 9
ATOM 21101 C C . VAL A 1 131 ? -8.698 -8.437 -32.755 1.00 0.00 128 VAL A C 9
ATOM 21102 O O . VAL A 1 131 ? -8.121 -9.215 -33.515 1.00 0.00 128 VAL A O 9
ATOM 21115 N N . TYR A 1 132 ? -10.020 -8.305 -32.722 1.00 0.00 129 TYR A N 9
ATOM 21116 C CA . TYR A 1 132 ? -10.890 -9.087 -33.592 1.00 0.00 129 TYR A CA 9
ATOM 21117 C C . TYR A 1 132 ? -11.123 -8.376 -34.920 1.00 0.00 129 TYR A C 9
ATOM 21118 O O . TYR A 1 132 ? -11.013 -7.153 -35.008 1.00 0.00 129 TYR A O 9
ATOM 21136 N N . PRO A 1 133 ? -11.444 -9.151 -35.951 1.00 0.00 130 PRO A N 9
ATOM 21137 C CA . PRO A 1 133 ? -11.718 -8.594 -37.270 1.00 0.00 130 PRO A CA 9
ATOM 21138 C C . PRO A 1 133 ? -12.988 -7.753 -37.260 1.00 0.00 130 PRO A C 9
ATOM 21139 O O . PRO A 1 133 ? -13.214 -6.943 -38.159 1.00 0.00 130 PRO A O 9
ATOM 21150 N N . ASN A 1 134 ? -13.814 -7.950 -36.239 1.00 0.00 131 ASN A N 9
ATOM 21151 C CA . ASN A 1 134 ? -15.006 -7.132 -36.048 1.00 0.00 131 ASN A CA 9
ATOM 21152 C C . ASN A 1 134 ? -14.639 -5.713 -35.632 1.00 0.00 131 ASN A C 9
ATOM 21153 O O . ASN A 1 134 ? -15.406 -4.775 -35.847 1.00 0.00 131 ASN A O 9
ATOM 21164 N N . ALA A 1 135 ? -13.461 -5.563 -35.036 1.00 0.00 132 ALA A N 9
ATOM 21165 C CA . ALA A 1 135 ? -12.987 -4.257 -34.595 1.00 0.00 132 ALA A CA 9
ATOM 21166 C C . ALA A 1 135 ? -12.412 -3.458 -35.757 1.00 0.00 132 ALA A C 9
ATOM 21167 O O . ALA A 1 135 ? -11.857 -4.024 -36.698 1.00 0.00 132 ALA A O 9
ATOM 21174 N N . THR A 1 136 ? -12.548 -2.138 -35.686 1.00 0.00 133 THR A N 9
ATOM 21175 C CA . THR A 1 136 ? -12.020 -1.256 -36.720 1.00 0.00 133 THR A CA 9
ATOM 21176 C C . THR A 1 136 ? -10.498 -1.312 -36.768 1.00 0.00 133 THR A C 9
ATOM 21177 O O . THR A 1 136 ? -9.831 -1.195 -35.740 1.00 0.00 133 THR A O 9
ATOM 21188 N N . THR A 1 137 ? -9.955 -1.490 -37.967 1.00 0.00 134 THR A N 9
ATOM 21189 C CA . THR A 1 137 ? -8.520 -1.682 -38.137 1.00 0.00 134 THR A CA 9
ATOM 21190 C C . THR A 1 137 ? -7.768 -0.365 -37.993 1.00 0.00 134 THR A C 9
ATOM 21191 O O . THR A 1 137 ? -6.607 -0.343 -37.581 1.00 0.00 134 THR A O 9
ATOM 21202 N N . GLY A 1 138 ? -8.435 0.732 -38.333 1.00 0.00 135 GLY A N 9
ATOM 21203 C CA . GLY A 1 138 ? -7.881 2.064 -38.120 1.00 0.00 135 GLY A CA 9
ATOM 21204 C C . GLY A 1 138 ? -7.734 2.368 -36.634 1.00 0.00 135 GLY A C 9
ATOM 21205 O O . GLY A 1 138 ? -6.773 3.013 -36.215 1.00 0.00 135 GLY A O 9
ATOM 21209 N N . SER A 1 139 ? -8.692 1.899 -35.842 1.00 0.00 136 SER A N 9
ATOM 21210 C CA . SER A 1 139 ? -8.602 1.996 -34.390 1.00 0.00 136 SER A CA 9
ATOM 21211 C C . SER A 1 139 ? -7.475 1.127 -33.849 1.00 0.00 136 SER A C 9
ATOM 21212 O O . SER A 1 139 ? -6.718 1.548 -32.973 1.00 0.00 136 SER A O 9
ATOM 21220 N N . ALA A 1 140 ? -7.367 -0.089 -34.374 1.00 0.00 137 ALA A N 9
ATOM 21221 C CA . ALA A 1 140 ? -6.313 -1.009 -33.966 1.00 0.00 137 ALA A CA 9
ATOM 21222 C C . ALA A 1 140 ? -4.934 -0.390 -34.161 1.00 0.00 137 ALA A C 9
ATOM 21223 O O . ALA A 1 140 ? -4.035 -0.585 -33.344 1.00 0.00 137 ALA A O 9
ATOM 21230 N N . ASP A 1 141 ? -4.775 0.356 -35.248 1.00 0.00 138 ASP A N 9
ATOM 21231 C CA . ASP A 1 141 ? -3.498 0.983 -35.567 1.00 0.00 138 ASP A CA 9
ATOM 21232 C C . ASP A 1 141 ? -3.124 2.030 -34.526 1.00 0.00 138 ASP A C 9
ATOM 21233 O O . ASP A 1 141 ? -1.953 2.380 -34.376 1.00 0.00 138 ASP A O 9
ATOM 21242 N N . SER A 1 142 ? -4.125 2.528 -33.808 1.00 0.00 139 SER A N 9
ATOM 21243 C CA . SER A 1 142 ? -3.927 3.638 -32.884 1.00 0.00 139 SER A CA 9
ATOM 21244 C C . SER A 1 142 ? -3.976 3.165 -31.437 1.00 0.00 139 SER A C 9
ATOM 21245 O O . SER A 1 142 ? -4.156 3.964 -30.518 1.00 0.00 139 SER A O 9
ATOM 21253 N N . VAL A 1 143 ? -3.815 1.861 -31.240 1.00 0.00 140 VAL A N 9
ATOM 21254 C CA . VAL A 1 143 ? -3.735 1.292 -29.900 1.00 0.00 140 VAL A CA 9
ATOM 21255 C C . VAL A 1 143 ? -2.388 1.591 -29.254 1.00 0.00 140 VAL A C 9
ATOM 21256 O O . VAL A 1 143 ? -1.337 1.353 -29.849 1.00 0.00 140 VAL A O 9
ATOM 21269 N N . ARG A 1 144 ? -2.426 2.114 -28.033 1.00 0.00 141 ARG A N 9
ATOM 21270 C CA . ARG A 1 144 ? -1.209 2.448 -27.304 1.00 0.00 141 ARG A CA 9
ATOM 21271 C C . ARG A 1 144 ? -1.304 2.017 -25.846 1.00 0.00 141 ARG A C 9
ATOM 21272 O O . ARG A 1 144 ? -2.398 1.895 -25.295 1.00 0.00 141 ARG A O 9
ATOM 21293 N N . CYS A 1 145 ? -0.151 1.788 -25.226 1.00 0.00 142 CYS A N 9
ATOM 21294 C CA . CYS A 1 145 ? -0.102 1.381 -23.827 1.00 0.00 142 CYS A CA 9
ATOM 21295 C C . CYS A 1 145 ? 0.143 2.575 -22.913 1.00 0.00 142 CYS A C 9
ATOM 21296 O O . CYS A 1 145 ? 1.162 3.256 -23.026 1.00 0.00 142 CYS A O 9
ATOM 21303 N N . ARG A 1 146 ? -0.798 2.824 -22.008 1.00 0.00 143 ARG A N 9
ATOM 21304 C CA . ARG A 1 146 ? -0.596 3.798 -20.942 1.00 0.00 143 ARG A CA 9
ATOM 21305 C C . ARG A 1 146 ? -0.038 3.136 -19.689 1.00 0.00 143 ARG A C 9
ATOM 21306 O O . ARG A 1 146 ? -0.757 2.444 -18.968 1.00 0.00 143 ARG A O 9
ATOM 21327 N N . LEU A 1 147 ? 1.248 3.352 -19.435 1.00 0.00 144 LEU A N 9
ATOM 21328 C CA . LEU A 1 147 ? 1.960 2.610 -18.402 1.00 0.00 144 LEU A CA 9
ATOM 21329 C C . LEU A 1 147 ? 2.139 3.451 -17.144 1.00 0.00 144 LEU A C 9
ATOM 21330 O O . LEU A 1 147 ? 2.785 4.499 -17.173 1.00 0.00 144 LEU A O 9
ATOM 21346 N N . ARG A 1 148 ? 1.564 2.985 -16.041 1.00 0.00 145 ARG A N 9
ATOM 21347 C CA . ARG A 1 148 ? 1.740 3.641 -14.750 1.00 0.00 145 ARG A CA 9
ATOM 21348 C C . ARG A 1 148 ? 2.697 2.859 -13.860 1.00 0.00 145 ARG A C 9
ATOM 21349 O O . ARG A 1 148 ? 2.415 1.724 -13.476 1.00 0.00 145 ARG A O 9
ATOM 21370 N N . MET A 1 149 ? 3.830 3.472 -13.535 1.00 0.00 146 MET A N 9
ATOM 21371 C CA . MET A 1 149 ? 4.821 2.844 -12.670 1.00 0.00 146 MET A CA 9
ATOM 21372 C C . MET A 1 149 ? 4.799 3.452 -11.274 1.00 0.00 146 MET A C 9
ATOM 21373 O O . MET A 1 149 ? 5.034 4.648 -11.104 1.00 0.00 146 MET A O 9
ATOM 21387 N N . CYS A 1 150 ? 4.514 2.622 -10.277 1.00 0.00 147 CYS A N 9
ATOM 21388 C CA . CYS A 1 150 ? 4.367 3.094 -8.905 1.00 0.00 147 CYS A CA 9
ATOM 21389 C C . CYS A 1 150 ? 5.293 2.339 -7.960 1.00 0.00 147 CYS A C 9
ATOM 21390 O O . CYS A 1 150 ? 4.899 1.344 -7.352 1.00 0.00 147 CYS A O 9
ATOM 21397 N N . PRO A 1 151 ? 6.526 2.819 -7.841 1.00 0.00 148 PRO A N 9
ATOM 21398 C CA . PRO A 1 151 ? 7.459 2.296 -6.850 1.00 0.00 148 PRO A CA 9
ATOM 21399 C C . PRO A 1 151 ? 6.894 2.420 -5.441 1.00 0.00 148 PRO A C 9
ATOM 21400 O O . PRO A 1 151 ? 6.150 3.354 -5.140 1.00 0.00 148 PRO A O 9
ATOM 21411 N N . TRP A 1 152 ? 7.250 1.473 -4.580 1.00 0.00 149 TRP A N 9
ATOM 21412 C CA . TRP A 1 152 ? 6.770 1.469 -3.203 1.00 0.00 149 TRP A CA 9
ATOM 21413 C C . TRP A 1 152 ? 7.833 0.940 -2.250 1.00 0.00 149 TRP A C 9
ATOM 21414 O O . TRP A 1 152 ? 8.801 0.307 -2.673 1.00 0.00 149 TRP A O 9
ATOM 21435 N N . THR A 1 153 ? 7.649 1.204 -0.961 1.00 0.00 150 THR A N 9
ATOM 21436 C CA . THR A 1 153 ? 8.604 0.772 0.054 1.00 0.00 150 THR A CA 9
ATOM 21437 C C . THR A 1 153 ? 7.912 0.511 1.385 1.00 0.00 150 THR A C 9
ATOM 21438 O O . THR A 1 153 ? 6.684 0.467 1.459 1.00 0.00 150 THR A O 9
ATOM 21449 N N . SER A 1 154 ? 8.707 0.337 2.435 1.00 0.00 151 SER A N 9
ATOM 21450 C CA . SER A 1 154 ? 8.173 0.174 3.782 1.00 0.00 151 SER A CA 9
ATOM 21451 C C . SER A 1 154 ? 8.574 1.338 4.679 1.00 0.00 151 SER A C 9
ATOM 21452 O O . SER A 1 154 ? 8.058 1.487 5.787 1.00 0.00 151 SER A O 9
ATOM 21460 N N . ASN A 1 155 ? 9.497 2.161 4.194 1.00 0.00 152 ASN A N 9
ATOM 21461 C CA . ASN A 1 155 ? 9.949 3.329 4.940 1.00 0.00 152 ASN A CA 9
ATOM 21462 C C . ASN A 1 155 ? 9.022 4.517 4.718 1.00 0.00 152 ASN A C 9
ATOM 21463 O O . ASN A 1 155 ? 9.085 5.182 3.684 1.00 0.00 152 ASN A O 9
ATOM 21474 N N . SER A 1 156 ? 8.160 4.778 5.695 1.00 0.00 153 SER A N 9
ATOM 21475 C CA . SER A 1 156 ? 7.124 5.795 5.552 1.00 0.00 153 SER A CA 9
ATOM 21476 C C . SER A 1 156 ? 7.729 7.191 5.486 1.00 0.00 153 SER A C 9
ATOM 21477 O O . SER A 1 156 ? 7.059 8.150 5.101 1.00 0.00 153 SER A O 9
ATOM 21485 N N . LYS A 1 157 ? 8.998 7.300 5.862 1.00 0.00 154 LYS A N 9
ATOM 21486 C CA . LYS A 1 157 ? 9.691 8.583 5.862 1.00 0.00 154 LYS A CA 9
ATOM 21487 C C . LYS A 1 157 ? 10.025 9.027 4.444 1.00 0.00 154 LYS A C 9
ATOM 21488 O O . LYS A 1 157 ? 10.296 10.203 4.199 1.00 0.00 154 LYS A O 9
ATOM 21507 N N . MET A 1 158 ? 10.004 8.081 3.512 1.00 0.00 155 MET A N 9
ATOM 21508 C CA . MET A 1 158 ? 10.331 8.368 2.120 1.00 0.00 155 MET A CA 9
ATOM 21509 C C . MET A 1 158 ? 9.139 8.970 1.387 1.00 0.00 155 MET A C 9
ATOM 21510 O O . MET A 1 158 ? 8.010 8.500 1.528 1.00 0.00 155 MET A O 9
ATOM 21524 N N . THR A 1 159 ? 9.397 10.012 0.604 1.00 0.00 156 THR A N 9
ATOM 21525 C CA . THR A 1 159 ? 8.375 10.594 -0.258 1.00 0.00 156 THR A CA 9
ATOM 21526 C C . THR A 1 159 ? 8.727 10.413 -1.729 1.00 0.00 156 THR A C 9
ATOM 21527 O O . THR A 1 159 ? 7.996 10.861 -2.612 1.00 0.00 156 THR A O 9
ATOM 21538 N N . ALA A 1 160 ? 9.852 9.753 -1.986 1.00 0.00 157 ALA A N 9
ATOM 21539 C CA . ALA A 1 160 ? 10.329 9.556 -3.349 1.00 0.00 157 ALA A CA 9
ATOM 21540 C C . ALA A 1 160 ? 11.425 8.499 -3.402 1.00 0.00 157 ALA A C 9
ATOM 21541 O O . ALA A 1 160 ? 12.122 8.264 -2.414 1.00 0.00 157 ALA A O 9
ATOM 21548 N N . PRO A 1 161 ? 11.572 7.863 -4.559 1.00 0.00 158 PRO A N 9
ATOM 21549 C CA . PRO A 1 161 ? 12.628 6.878 -4.763 1.00 0.00 158 PRO A CA 9
ATOM 21550 C C . PRO A 1 161 ? 13.999 7.540 -4.802 1.00 0.00 158 PRO A C 9
ATOM 21551 O O . PRO A 1 161 ? 14.123 8.712 -5.158 1.00 0.00 158 PRO A O 9
ATOM 21562 N N . ASP A 1 162 ? 15.027 6.783 -4.433 1.00 0.00 159 ASP A N 9
ATOM 21563 C CA . ASP A 1 162 ? 16.373 7.328 -4.307 1.00 0.00 159 ASP A CA 9
ATOM 21564 C C . ASP A 1 162 ? 17.147 7.191 -5.612 1.00 0.00 159 ASP A C 9
ATOM 21565 O O . ASP A 1 162 ? 16.620 6.695 -6.608 1.00 0.00 159 ASP A O 9
ATOM 21574 N N . GLU A 1 163 ? 18.399 7.635 -5.601 1.00 0.00 160 GLU A N 9
ATOM 21575 C CA . GLU A 1 163 ? 19.224 7.630 -6.803 1.00 0.00 160 GLU A CA 9
ATOM 21576 C C . GLU A 1 163 ? 19.328 6.231 -7.395 1.00 0.00 160 GLU A C 9
ATOM 21577 O O . GLU A 1 163 ? 19.151 6.041 -8.598 1.00 0.00 160 GLU A O 9
ATOM 21589 N N . GLU A 1 164 ? 19.616 5.253 -6.542 1.00 0.00 161 GLU A N 9
ATOM 21590 C CA . GLU A 1 164 ? 19.757 3.870 -6.982 1.00 0.00 161 GLU A CA 9
ATOM 21591 C C . GLU A 1 164 ? 18.522 3.405 -7.743 1.00 0.00 161 GLU A C 9
ATOM 21592 O O . GLU A 1 164 ? 18.627 2.857 -8.840 1.00 0.00 161 GLU A O 9
ATOM 21604 N N . MET A 1 165 ? 17.352 3.628 -7.154 1.00 0.00 162 MET A N 9
ATOM 21605 C CA . MET A 1 165 ? 16.095 3.213 -7.766 1.00 0.00 162 MET A CA 9
ATOM 21606 C C . MET A 1 165 ? 15.866 3.927 -9.092 1.00 0.00 162 MET A C 9
ATOM 21607 O O . MET A 1 165 ? 15.464 3.310 -10.078 1.00 0.00 162 MET A O 9
ATOM 21621 N N . LEU A 1 166 ? 16.124 5.230 -9.108 1.00 0.00 163 LEU A N 9
ATOM 21622 C CA . LEU A 1 166 ? 15.899 6.041 -10.299 1.00 0.00 163 LEU A CA 9
ATOM 21623 C C . LEU A 1 166 ? 16.790 5.589 -11.449 1.00 0.00 163 LEU A C 9
ATOM 21624 O O . LEU A 1 166 ? 16.366 5.572 -12.605 1.00 0.00 163 LEU A O 9
ATOM 21640 N N . ARG A 1 167 ? 18.026 5.225 -11.126 1.00 0.00 164 ARG A N 9
ATOM 21641 C CA . ARG A 1 167 ? 18.951 4.689 -12.117 1.00 0.00 164 ARG A CA 9
ATOM 21642 C C . ARG A 1 167 ? 18.478 3.339 -12.639 1.00 0.00 164 ARG A C 9
ATOM 21643 O O . ARG A 1 167 ? 18.513 3.080 -13.842 1.00 0.00 164 ARG A O 9
ATOM 21664 N N . LYS A 1 168 ? 18.034 2.480 -11.727 1.00 0.00 165 LYS A N 9
ATOM 21665 C CA . LYS A 1 168 ? 17.551 1.154 -12.094 1.00 0.00 165 LYS A CA 9
ATOM 21666 C C . LYS A 1 168 ? 16.259 1.241 -12.896 1.00 0.00 165 LYS A C 9
ATOM 21667 O O . LYS A 1 168 ? 15.985 0.393 -13.745 1.00 0.00 165 LYS A O 9
ATOM 21686 N N . MET A 1 169 ? 15.466 2.272 -12.621 1.00 0.00 166 MET A N 9
ATOM 21687 C CA . MET A 1 169 ? 14.191 2.461 -13.302 1.00 0.00 166 MET A CA 9
ATOM 21688 C C . MET A 1 169 ? 14.349 3.353 -14.528 1.00 0.00 166 MET A C 9
ATOM 21689 O O . MET A 1 169 ? 13.365 3.718 -15.172 1.00 0.00 166 MET A O 9
ATOM 21703 N N . SER A 1 170 ? 15.591 3.700 -14.845 1.00 0.00 167 SER A N 9
ATOM 21704 C CA . SER A 1 170 ? 15.872 4.647 -15.918 1.00 0.00 167 SER A CA 9
ATOM 21705 C C . SER A 1 170 ? 15.400 4.111 -17.263 1.00 0.00 167 SER A C 9
ATOM 21706 O O . SER A 1 170 ? 15.103 4.878 -18.178 1.00 0.00 167 SER A O 9
ATOM 21714 N N . GLU A 1 171 ? 15.334 2.788 -17.377 1.00 0.00 168 GLU A N 9
ATOM 21715 C CA . GLU A 1 171 ? 14.849 2.148 -18.594 1.00 0.00 168 GLU A CA 9
ATOM 21716 C C . GLU A 1 171 ? 13.385 2.484 -18.847 1.00 0.00 168 GLU A C 9
ATOM 21717 O O . GLU A 1 171 ? 12.925 2.476 -19.989 1.00 0.00 168 GLU A O 9
ATOM 21729 N N . VAL A 1 172 ? 12.657 2.778 -17.776 1.00 0.00 169 VAL A N 9
ATOM 21730 C CA . VAL A 1 172 ? 11.266 3.203 -17.888 1.00 0.00 169 VAL A CA 9
ATOM 21731 C C . VAL A 1 172 ? 11.152 4.722 -17.875 1.00 0.00 169 VAL A C 9
ATOM 21732 O O . VAL A 1 172 ? 10.354 5.300 -18.612 1.00 0.00 169 VAL A O 9
ATOM 21745 N N . LEU A 1 173 ? 11.954 5.363 -17.032 1.00 0.00 170 LEU A N 9
ATOM 21746 C CA . LEU A 1 173 ? 11.862 6.805 -16.834 1.00 0.00 170 LEU A CA 9
ATOM 21747 C C . LEU A 1 173 ? 12.269 7.561 -18.092 1.00 0.00 170 LEU A C 9
ATOM 21748 O O . LEU A 1 173 ? 11.855 8.701 -18.304 1.00 0.00 170 LEU A O 9
ATOM 21764 N N . ASN A 1 174 ? 13.083 6.920 -18.924 1.00 0.00 171 ASN A N 9
ATOM 21765 C CA . ASN A 1 174 ? 13.555 7.535 -20.159 1.00 0.00 171 ASN A CA 9
ATOM 21766 C C . ASN A 1 174 ? 12.614 7.234 -21.318 1.00 0.00 171 ASN A C 9
ATOM 21767 O O . ASN A 1 174 ? 12.946 7.475 -22.479 1.00 0.00 171 ASN A O 9
ATOM 21778 N N . LEU A 1 175 ? 11.437 6.707 -20.998 1.00 0.00 172 LEU A N 9
ATOM 21779 C CA . LEU A 1 175 ? 10.389 6.510 -21.992 1.00 0.00 172 LEU A CA 9
ATOM 21780 C C . LEU A 1 175 ? 9.572 7.781 -22.189 1.00 0.00 172 LEU A C 9
ATOM 21781 O O . LEU A 1 175 ? 9.500 8.629 -21.299 1.00 0.00 172 LEU A O 9
ATOM 21797 N N . PRO A 1 176 ? 8.959 7.908 -23.361 1.00 0.00 173 PRO A N 9
ATOM 21798 C CA . PRO A 1 176 ? 8.068 9.027 -23.642 1.00 0.00 173 PRO A CA 9
ATOM 21799 C C . PRO A 1 176 ? 6.939 9.101 -22.623 1.00 0.00 173 PRO A C 9
ATOM 21800 O O . PRO A 1 176 ? 6.406 8.077 -22.196 1.00 0.00 173 PRO A O 9
ATOM 21811 N N . ASN A 1 177 ? 6.577 10.320 -22.235 1.00 0.00 174 ASN A N 9
ATOM 21812 C CA . ASN A 1 177 ? 5.522 10.530 -21.252 1.00 0.00 174 ASN A CA 9
ATOM 21813 C C . ASN A 1 177 ? 4.143 10.383 -21.883 1.00 0.00 174 ASN A C 9
ATOM 21814 O O . ASN A 1 177 ? 3.926 10.792 -23.024 1.00 0.00 174 ASN A O 9
ATOM 21825 N N . TYR A 1 178 ? 3.215 9.797 -21.135 1.00 0.00 175 TYR A N 9
ATOM 21826 C CA . TYR A 1 178 ? 1.827 9.701 -21.572 1.00 0.00 175 TYR A CA 9
ATOM 21827 C C . TYR A 1 178 ? 0.901 9.400 -20.401 1.00 0.00 175 TYR A C 9
ATOM 21828 O O . TYR A 1 178 ? 0.964 8.322 -19.808 1.00 0.00 175 TYR A O 9
ATOM 21846 N N . GLY A 1 179 ? 0.041 10.357 -20.072 1.00 0.00 176 GLY A N 9
ATOM 21847 C CA . GLY A 1 179 ? -0.851 10.226 -18.925 1.00 0.00 176 GLY A CA 9
ATOM 21848 C C . GLY A 1 179 ? -2.120 11.046 -19.118 1.00 0.00 176 GLY A C 9
ATOM 21849 O O . GLY A 1 179 ? -3.012 10.620 -19.799 1.00 0.00 176 GLY A O 9
ATOM 21853 N N . ARG A 1 24 ? 2.308 -1.353 2.007 1.00 0.00 21 ARG A N 10
ATOM 21854 C CA . ARG A 1 24 ? 3.186 -0.718 1.032 1.00 0.00 21 ARG A CA 10
ATOM 21855 C C . ARG A 1 24 ? 2.951 0.786 0.977 1.00 0.00 21 ARG A C 10
ATOM 21856 O O . ARG A 1 24 ? 1.815 1.250 1.073 1.00 0.00 21 ARG A O 10
ATOM 21877 N N . HIS A 1 25 ? 4.032 1.543 0.821 1.00 0.00 22 HIS A N 10
ATOM 21878 C CA . HIS A 1 25 ? 3.954 2.999 0.826 1.00 0.00 22 HIS A CA 10
ATOM 21879 C C . HIS A 1 25 ? 4.292 3.574 -0.543 1.00 0.00 22 HIS A C 10
ATOM 21880 O O . HIS A 1 25 ? 5.450 3.573 -0.959 1.00 0.00 22 HIS A O 10
ATOM 21894 N N . SER A 1 26 ? 3.273 4.065 -1.241 1.00 0.00 23 SER A N 10
ATOM 21895 C CA . SER A 1 26 ? 3.456 4.622 -2.576 1.00 0.00 23 SER A CA 10
ATOM 21896 C C . SER A 1 26 ? 4.427 5.795 -2.555 1.00 0.00 23 SER A C 10
ATOM 21897 O O . SER A 1 26 ? 4.332 6.677 -1.702 1.00 0.00 23 SER A O 10
ATOM 21905 N N . LEU A 1 27 ? 5.362 5.800 -3.500 1.00 0.00 24 LEU A N 10
ATOM 21906 C CA . LEU A 1 27 ? 6.324 6.888 -3.620 1.00 0.00 24 LEU A CA 10
ATOM 21907 C C . LEU A 1 27 ? 6.047 7.735 -4.856 1.00 0.00 24 LEU A C 10
ATOM 21908 O O . LEU A 1 27 ? 6.951 8.362 -5.406 1.00 0.00 24 LEU A O 10
ATOM 21924 N N . GLY A 1 28 ? 4.790 7.748 -5.287 1.00 0.00 25 GLY A N 10
ATOM 21925 C CA . GLY A 1 28 ? 4.400 8.481 -6.486 1.00 0.00 25 GLY A CA 10
ATOM 21926 C C . GLY A 1 28 ? 4.244 7.544 -7.677 1.00 0.00 25 GLY A C 10
ATOM 21927 O O . GLY A 1 28 ? 4.561 6.358 -7.592 1.00 0.00 25 GLY A O 10
ATOM 21931 N N . CYS A 1 29 ? 3.754 8.084 -8.788 1.00 0.00 26 CYS A N 10
ATOM 21932 C CA . CYS A 1 29 ? 3.559 7.299 -10.001 1.00 0.00 26 CYS A CA 10
ATOM 21933 C C . CYS A 1 29 ? 4.071 8.043 -11.227 1.00 0.00 26 CYS A C 10
ATOM 21934 O O . CYS A 1 29 ? 4.015 9.272 -11.288 1.00 0.00 26 CYS A O 10
ATOM 21941 N N . TYR A 1 30 ? 4.569 7.293 -12.204 1.00 0.00 27 TYR A N 10
ATOM 21942 C CA . TYR A 1 30 ? 5.018 7.873 -13.463 1.00 0.00 27 TYR A CA 10
ATOM 21943 C C . TYR A 1 30 ? 4.191 7.358 -14.634 1.00 0.00 27 TYR A C 10
ATOM 21944 O O . TYR A 1 30 ? 3.761 6.204 -14.643 1.00 0.00 27 TYR A O 10
ATOM 21962 N N . PHE A 1 31 ? 3.971 8.220 -15.621 1.00 0.00 28 PHE A N 10
ATOM 21963 C CA . PHE A 1 31 ? 3.112 7.887 -16.751 1.00 0.00 28 PHE A CA 10
ATOM 21964 C C . PHE A 1 31 ? 3.883 7.945 -18.064 1.00 0.00 28 PHE A C 10
ATOM 21965 O O . PHE A 1 31 ? 4.306 9.015 -18.500 1.00 0.00 28 PHE A O 10
ATOM 21982 N N . LYS A 1 32 ? 4.062 6.787 -18.691 1.00 0.00 29 LYS A N 10
ATOM 21983 C CA . LYS A 1 32 ? 4.862 6.688 -19.905 1.00 0.00 29 LYS A CA 10
ATOM 21984 C C . LYS A 1 32 ? 4.058 6.083 -21.048 1.00 0.00 29 LYS A C 10
ATOM 21985 O O . LYS A 1 32 ? 3.042 5.424 -20.824 1.00 0.00 29 LYS A O 10
ATOM 22004 N N . GLY A 1 33 ? 4.517 6.310 -22.274 1.00 0.00 30 GLY A N 10
ATOM 22005 C CA . GLY A 1 33 ? 3.860 5.758 -23.453 1.00 0.00 30 GLY A CA 10
ATOM 22006 C C . GLY A 1 33 ? 4.743 4.726 -24.142 1.00 0.00 30 GLY A C 10
ATOM 22007 O O . GLY A 1 33 ? 5.933 4.957 -24.358 1.00 0.00 30 GLY A O 10
ATOM 22011 N N . ILE A 1 34 ? 4.153 3.586 -24.486 1.00 0.00 31 ILE A N 10
ATOM 22012 C CA . ILE A 1 34 ? 4.880 2.522 -25.168 1.00 0.00 31 ILE A CA 10
ATOM 22013 C C . ILE A 1 34 ? 4.216 2.160 -26.490 1.00 0.00 31 ILE A C 10
ATOM 22014 O O . ILE A 1 34 ? 3.002 1.968 -26.554 1.00 0.00 31 ILE A O 10
ATOM 22030 N N . ASN A 1 35 ? 5.019 2.070 -27.545 1.00 0.00 32 ASN A N 10
ATOM 22031 C CA . ASN A 1 35 ? 4.535 1.601 -28.838 1.00 0.00 32 ASN A CA 10
ATOM 22032 C C . ASN A 1 35 ? 4.473 0.079 -28.884 1.00 0.00 32 ASN A C 10
ATOM 22033 O O . ASN A 1 35 ? 5.502 -0.595 -28.832 1.00 0.00 32 ASN A O 10
ATOM 22044 N N . PRO A 1 36 ? 3.261 -0.456 -28.981 1.00 0.00 33 PRO A N 10
ATOM 22045 C CA . PRO A 1 36 ? 3.055 -1.899 -28.945 1.00 0.00 33 PRO A CA 10
ATOM 22046 C C . PRO A 1 36 ? 3.440 -2.543 -30.270 1.00 0.00 33 PRO A C 10
ATOM 22047 O O . PRO A 1 36 ? 3.501 -1.875 -31.302 1.00 0.00 33 PRO A O 10
ATOM 22058 N N . THR A 1 37 ? 3.698 -3.846 -30.236 1.00 0.00 34 THR A N 10
ATOM 22059 C CA . THR A 1 37 ? 4.053 -4.589 -31.439 1.00 0.00 34 THR A CA 10
ATOM 22060 C C . THR A 1 37 ? 2.921 -5.514 -31.869 1.00 0.00 34 THR A C 10
ATOM 22061 O O . THR A 1 37 ? 2.417 -6.305 -31.073 1.00 0.00 34 THR A O 10
ATOM 22072 N N . LYS A 1 38 ? 2.526 -5.408 -33.133 1.00 0.00 35 LYS A N 10
ATOM 22073 C CA . LYS A 1 38 ? 1.444 -6.226 -33.668 1.00 0.00 35 LYS A CA 10
ATOM 22074 C C . LYS A 1 38 ? 1.968 -7.554 -34.200 1.00 0.00 35 LYS A C 10
ATOM 22075 O O . LYS A 1 38 ? 2.846 -7.585 -35.062 1.00 0.00 35 LYS A O 10
ATOM 22094 N N . VAL A 1 39 ? 1.425 -8.649 -33.680 1.00 0.00 36 VAL A N 10
ATOM 22095 C CA . VAL A 1 39 ? 1.887 -9.982 -34.050 1.00 0.00 36 VAL A CA 10
ATOM 22096 C C . VAL A 1 39 ? 0.778 -10.783 -34.719 1.00 0.00 36 VAL A C 10
ATOM 22097 O O . VAL A 1 39 ? -0.325 -10.902 -34.185 1.00 0.00 36 VAL A O 10
ATOM 22110 N N . PRO A 1 40 ? 1.076 -11.331 -35.892 1.00 0.00 37 PRO A N 10
ATOM 22111 C CA . PRO A 1 40 ? 0.110 -12.137 -36.630 1.00 0.00 37 PRO A CA 10
ATOM 22112 C C . PRO A 1 40 ? -0.070 -13.506 -35.987 1.00 0.00 37 PRO A C 10
ATOM 22113 O O . PRO A 1 40 ? 0.802 -13.980 -35.260 1.00 0.00 37 PRO A O 10
ATOM 22124 N N . SER A 1 41 ? -1.207 -14.137 -36.261 1.00 0.00 38 SER A N 10
ATOM 22125 C CA . SER A 1 41 ? -1.525 -15.433 -35.672 1.00 0.00 38 SER A CA 10
ATOM 22126 C C . SER A 1 41 ? -2.474 -16.225 -36.562 1.00 0.00 38 SER A C 10
ATOM 22127 O O . SER A 1 41 ? -3.224 -15.651 -37.351 1.00 0.00 38 SER A O 10
ATOM 22135 N N . SER A 1 42 ? -2.436 -17.546 -36.431 1.00 0.00 39 SER A N 10
ATOM 22136 C CA . SER A 1 42 ? -3.366 -18.414 -37.143 1.00 0.00 39 SER A CA 10
ATOM 22137 C C . SER A 1 42 ? -4.780 -18.274 -36.593 1.00 0.00 39 SER A C 10
ATOM 22138 O O . SER A 1 42 ? -5.752 -18.644 -37.253 1.00 0.00 39 SER A O 10
ATOM 22146 N N . ASP A 1 43 ? -4.889 -17.738 -35.383 1.00 0.00 40 ASP A N 10
ATOM 22147 C CA . ASP A 1 43 ? -6.187 -17.445 -34.788 1.00 0.00 40 ASP A CA 10
ATOM 22148 C C . ASP A 1 43 ? -6.848 -16.252 -35.467 1.00 0.00 40 ASP A C 10
ATOM 22149 O O . ASP A 1 43 ? -6.176 -15.434 -36.096 1.00 0.00 40 ASP A O 10
ATOM 22158 N N . PRO A 1 44 ? -8.166 -16.157 -35.335 1.00 0.00 41 PRO A N 10
ATOM 22159 C CA . PRO A 1 44 ? -8.912 -15.028 -35.877 1.00 0.00 41 PRO A CA 10
ATOM 22160 C C . PRO A 1 44 ? -8.721 -13.781 -35.023 1.00 0.00 41 PRO A C 10
ATOM 22161 O O . PRO A 1 44 ? -9.681 -13.236 -34.480 1.00 0.00 41 PRO A O 10
ATOM 22172 N N . ARG A 1 45 ? -7.475 -13.334 -34.908 1.00 0.00 42 ARG A N 10
ATOM 22173 C CA . ARG A 1 45 ? -7.127 -12.265 -33.979 1.00 0.00 42 ARG A CA 10
ATOM 22174 C C . ARG A 1 45 ? -5.634 -11.965 -34.020 1.00 0.00 42 ARG A C 10
ATOM 22175 O O . ARG A 1 45 ? -4.819 -12.853 -34.271 1.00 0.00 42 ARG A O 10
ATOM 22196 N N . THR A 1 46 ? -5.281 -10.708 -33.770 1.00 0.00 43 THR A N 10
ATOM 22197 C CA . THR A 1 46 ? -3.882 -10.307 -33.689 1.00 0.00 43 THR A CA 10
ATOM 22198 C C . THR A 1 46 ? -3.504 -9.908 -32.268 1.00 0.00 43 THR A C 10
ATOM 22199 O O . THR A 1 46 ? -4.367 -9.573 -31.457 1.00 0.00 43 THR A O 10
ATOM 22210 N N . VAL A 1 47 ? -2.210 -9.947 -31.973 1.00 0.00 44 VAL A N 10
ATOM 22211 C CA . VAL A 1 47 ? -1.722 -9.663 -30.629 1.00 0.00 44 VAL A CA 10
ATOM 22212 C C . VAL A 1 47 ? -0.933 -8.360 -30.592 1.00 0.00 44 VAL A C 10
ATOM 22213 O O . VAL A 1 47 ? 0.017 -8.177 -31.354 1.00 0.00 44 VAL A O 10
ATOM 22226 N N . LEU A 1 48 ? -1.331 -7.458 -29.703 1.00 0.00 45 LEU A N 10
ATOM 22227 C CA . LEU A 1 48 ? -0.568 -6.241 -29.451 1.00 0.00 45 LEU A CA 10
ATOM 22228 C C . LEU A 1 48 ? 0.211 -6.339 -28.146 1.00 0.00 45 LEU A C 10
ATOM 22229 O O . LEU A 1 48 ? -0.374 -6.362 -27.063 1.00 0.00 45 LEU A O 10
ATOM 22245 N N . LYS A 1 49 ? 1.534 -6.398 -28.256 1.00 0.00 46 LYS A N 10
ATOM 22246 C CA . LYS A 1 49 ? 2.387 -6.661 -27.103 1.00 0.00 46 LYS A CA 10
ATOM 22247 C C . LYS A 1 49 ? 2.956 -5.368 -26.533 1.00 0.00 46 LYS A C 10
ATOM 22248 O O . LYS A 1 49 ? 3.522 -4.553 -27.262 1.00 0.00 46 LYS A O 10
ATOM 22267 N N . CYS A 1 50 ? 2.802 -5.185 -25.226 1.00 0.00 47 CYS A N 10
ATOM 22268 C CA . CYS A 1 50 ? 3.401 -4.049 -24.535 1.00 0.00 47 CYS A CA 10
ATOM 22269 C C . CYS A 1 50 ? 4.632 -4.472 -23.744 1.00 0.00 47 CYS A C 10
ATOM 22270 O O . CYS A 1 50 ? 4.528 -4.884 -22.589 1.00 0.00 47 CYS A O 10
ATOM 22277 N N . THR A 1 51 ? 5.798 -4.367 -24.373 1.00 0.00 48 THR A N 10
ATOM 22278 C CA . THR A 1 51 ? 7.044 -4.801 -23.753 1.00 0.00 48 THR A CA 10
ATOM 22279 C C . THR A 1 51 ? 7.459 -3.858 -22.631 1.00 0.00 48 THR A C 10
ATOM 22280 O O . THR A 1 51 ? 7.519 -2.643 -22.818 1.00 0.00 48 THR A O 10
ATOM 22291 N N . LEU A 1 52 ? 7.744 -4.426 -21.464 1.00 0.00 49 LEU A N 10
ATOM 22292 C CA . LEU A 1 52 ? 8.186 -3.640 -20.318 1.00 0.00 49 LEU A CA 10
ATOM 22293 C C . LEU A 1 52 ? 9.654 -3.902 -20.004 1.00 0.00 49 LEU A C 10
ATOM 22294 O O . LEU A 1 52 ? 10.120 -5.039 -20.071 1.00 0.00 49 LEU A O 10
ATOM 22310 N N . PRO A 1 53 ? 10.378 -2.842 -19.662 1.00 0.00 50 PRO A N 10
ATOM 22311 C CA . PRO A 1 53 ? 11.795 -2.954 -19.339 1.00 0.00 50 PRO A CA 10
ATOM 22312 C C . PRO A 1 53 ? 12.021 -3.907 -18.172 1.00 0.00 50 PRO A C 10
ATOM 22313 O O . PRO A 1 53 ? 11.175 -4.030 -17.286 1.00 0.00 50 PRO A O 10
ATOM 22324 N N . ASP A 1 54 ? 13.167 -4.579 -18.176 1.00 0.00 51 ASP A N 10
ATOM 22325 C CA . ASP A 1 54 ? 13.528 -5.486 -17.093 1.00 0.00 51 ASP A CA 10
ATOM 22326 C C . ASP A 1 54 ? 13.945 -4.715 -15.847 1.00 0.00 51 ASP A C 10
ATOM 22327 O O . ASP A 1 54 ? 15.135 -4.539 -15.584 1.00 0.00 51 ASP A O 10
ATOM 22336 N N . VAL A 1 55 ? 12.960 -4.258 -15.082 1.00 0.00 52 VAL A N 10
ATOM 22337 C CA . VAL A 1 55 ? 13.224 -3.513 -13.856 1.00 0.00 52 VAL A CA 10
ATOM 22338 C C . VAL A 1 55 ? 13.046 -4.395 -12.627 1.00 0.00 52 VAL A C 10
ATOM 22339 O O . VAL A 1 55 ? 11.941 -4.847 -12.330 1.00 0.00 52 VAL A O 10
ATOM 22352 N N . LYS A 1 56 ? 14.142 -4.637 -11.915 1.00 0.00 53 LYS A N 10
ATOM 22353 C CA . LYS A 1 56 ? 14.099 -5.417 -10.684 1.00 0.00 53 LYS A CA 10
ATOM 22354 C C . LYS A 1 56 ? 13.989 -4.512 -9.463 1.00 0.00 53 LYS A C 10
ATOM 22355 O O . LYS A 1 56 ? 14.926 -4.405 -8.671 1.00 0.00 53 LYS A O 10
ATOM 22374 N N . VAL A 1 57 ? 12.839 -3.863 -9.316 1.00 0.00 54 VAL A N 10
ATOM 22375 C CA . VAL A 1 57 ? 12.636 -2.899 -8.241 1.00 0.00 54 VAL A CA 10
ATOM 22376 C C . VAL A 1 57 ? 11.271 -3.079 -7.590 1.00 0.00 54 VAL A C 10
ATOM 22377 O O . VAL A 1 57 ? 10.313 -3.500 -8.240 1.00 0.00 54 VAL A O 10
ATOM 22390 N N . ASN A 1 58 ? 11.187 -2.759 -6.303 1.00 0.00 55 ASN A N 10
ATOM 22391 C CA . ASN A 1 58 ? 9.924 -2.824 -5.578 1.00 0.00 55 ASN A CA 10
ATOM 22392 C C . ASN A 1 58 ? 8.935 -1.790 -6.099 1.00 0.00 55 ASN A C 10
ATOM 22393 O O . ASN A 1 58 ? 8.798 -0.706 -5.532 1.00 0.00 55 ASN A O 10
ATOM 22404 N N . ALA A 1 59 ? 8.247 -2.131 -7.184 1.00 0.00 56 ALA A N 10
ATOM 22405 C CA . ALA A 1 59 ? 7.328 -1.202 -7.831 1.00 0.00 56 ALA A CA 10
ATOM 22406 C C . ALA A 1 59 ? 6.192 -1.945 -8.523 1.00 0.00 56 ALA A C 10
ATOM 22407 O O . ALA A 1 59 ? 6.340 -3.104 -8.909 1.00 0.00 56 ALA A O 10
ATOM 22414 N N . SER A 1 60 ? 5.058 -1.270 -8.678 1.00 0.00 57 SER A N 10
ATOM 22415 C CA . SER A 1 60 ? 3.928 -1.828 -9.411 1.00 0.00 57 SER A CA 10
ATOM 22416 C C . SER A 1 60 ? 3.738 -1.125 -10.749 1.00 0.00 57 SER A C 10
ATOM 22417 O O . SER A 1 60 ? 3.931 0.086 -10.858 1.00 0.00 57 SER A O 10
ATOM 22425 N N . TRP A 1 61 ? 3.360 -1.892 -11.766 1.00 0.00 58 TRP A N 10
ATOM 22426 C CA . TRP A 1 61 ? 3.106 -1.338 -13.090 1.00 0.00 58 TRP A CA 10
ATOM 22427 C C . TRP A 1 61 ? 1.688 -1.644 -13.553 1.00 0.00 58 TRP A C 10
ATOM 22428 O O . TRP A 1 61 ? 1.231 -2.785 -13.473 1.00 0.00 58 TRP A O 10
ATOM 22449 N N . THR A 1 62 ? 0.995 -0.620 -14.038 1.00 0.00 59 THR A N 10
ATOM 22450 C CA . THR A 1 62 ? -0.350 -0.790 -14.576 1.00 0.00 59 THR A CA 10
ATOM 22451 C C . THR A 1 62 ? -0.401 -0.431 -16.056 1.00 0.00 59 THR A C 10
ATOM 22452 O O . THR A 1 62 ? 0.030 0.650 -16.457 1.00 0.00 59 THR A O 10
ATOM 22463 N N . LEU A 1 63 ? -0.930 -1.344 -16.863 1.00 0.00 60 LEU A N 10
ATOM 22464 C CA . LEU A 1 63 ? -1.093 -1.101 -18.291 1.00 0.00 60 LEU A CA 10
ATOM 22465 C C . LEU A 1 63 ? -2.545 -0.795 -18.636 1.00 0.00 60 LEU A C 10
ATOM 22466 O O . LEU A 1 63 ? -3.456 -1.509 -18.218 1.00 0.00 60 LEU A O 10
ATOM 22482 N N . GLU A 1 64 ? -2.754 0.271 -19.401 1.00 0.00 61 GLU A N 10
ATOM 22483 C CA . GLU A 1 64 ? -4.065 0.560 -19.971 1.00 0.00 61 GLU A CA 10
ATOM 22484 C C . GLU A 1 64 ? -3.975 0.780 -21.475 1.00 0.00 61 GLU A C 10
ATOM 22485 O O . GLU A 1 64 ? -3.195 1.608 -21.946 1.00 0.00 61 GLU A O 10
ATOM 22497 N N . TRP A 1 65 ? -4.778 0.033 -22.226 1.00 0.00 62 TRP A N 10
ATOM 22498 C CA . TRP A 1 65 ? -4.751 0.105 -23.682 1.00 0.00 62 TRP A CA 10
ATOM 22499 C C . TRP A 1 65 ? -5.651 1.223 -24.195 1.00 0.00 62 TRP A C 10
ATOM 22500 O O . TRP A 1 65 ? -6.844 1.259 -23.895 1.00 0.00 62 TRP A O 10
ATOM 22521 N N . VAL A 1 66 ? -5.072 2.133 -24.970 1.00 0.00 63 VAL A N 10
ATOM 22522 C CA . VAL A 1 66 ? -5.768 3.349 -25.375 1.00 0.00 63 VAL A CA 10
ATOM 22523 C C . VAL A 1 66 ? -5.894 3.431 -26.891 1.00 0.00 63 VAL A C 10
ATOM 22524 O O . VAL A 1 66 ? -4.932 3.185 -27.618 1.00 0.00 63 VAL A O 10
ATOM 22537 N N . VAL A 1 67 ? -7.087 3.779 -27.362 1.00 0.00 64 VAL A N 10
ATOM 22538 C CA . VAL A 1 67 ? -7.339 3.906 -28.792 1.00 0.00 64 VAL A CA 10
ATOM 22539 C C . VAL A 1 67 ? -7.476 5.367 -29.200 1.00 0.00 64 VAL A C 10
ATOM 22540 O O . VAL A 1 67 ? -8.423 6.046 -28.803 1.00 0.00 64 VAL A O 10
ATOM 22553 N N . VAL A 1 68 ? -6.525 5.846 -29.995 1.00 0.00 65 VAL A N 10
ATOM 22554 C CA . VAL A 1 68 ? -6.464 7.259 -30.351 1.00 0.00 65 VAL A CA 10
ATOM 22555 C C . VAL A 1 68 ? -7.641 7.656 -31.234 1.00 0.00 65 VAL A C 10
ATOM 22556 O O . VAL A 1 68 ? -8.250 8.708 -31.037 1.00 0.00 65 VAL A O 10
ATOM 22569 N N . ASN A 1 69 ? -7.957 6.808 -32.207 1.00 0.00 66 ASN A N 10
ATOM 22570 C CA . ASN A 1 69 ? -8.991 7.118 -33.187 1.00 0.00 66 ASN A CA 10
ATOM 22571 C C . ASN A 1 69 ? -10.366 7.179 -32.536 1.00 0.00 66 ASN A C 10
ATOM 22572 O O . ASN A 1 69 ? -11.246 7.913 -32.988 1.00 0.00 66 ASN A O 10
ATOM 22583 N N . LEU A 1 70 ? -10.547 6.405 -31.471 1.00 0.00 67 LEU A N 10
ATOM 22584 C CA . LEU A 1 70 ? -11.818 6.366 -30.759 1.00 0.00 67 LEU A CA 10
ATOM 22585 C C . LEU A 1 70 ? -11.797 7.282 -29.543 1.00 0.00 67 LEU A C 10
ATOM 22586 O O . LEU A 1 70 ? -12.841 7.590 -28.967 1.00 0.00 67 LEU A O 10
ATOM 22602 N N . HIS A 1 71 ? -10.603 7.716 -29.155 1.00 0.00 68 HIS A N 10
ATOM 22603 C CA . HIS A 1 71 ? -10.443 8.598 -28.006 1.00 0.00 68 HIS A CA 10
ATOM 22604 C C . HIS A 1 71 ? -10.936 7.932 -26.728 1.00 0.00 68 HIS A C 10
ATOM 22605 O O . HIS A 1 71 ? -11.659 8.540 -25.938 1.00 0.00 68 HIS A O 10
ATOM 22619 N N . THR A 1 72 ? -10.542 6.679 -26.529 1.00 0.00 69 THR A N 10
ATOM 22620 C CA . THR A 1 72 ? -10.981 5.912 -25.370 1.00 0.00 69 THR A CA 10
ATOM 22621 C C . THR A 1 72 ? -9.969 4.831 -25.009 1.00 0.00 69 THR A C 10
ATOM 22622 O O . THR A 1 72 ? -8.847 4.824 -25.515 1.00 0.00 69 THR A O 10
ATOM 22633 N N . SER A 1 73 ? -10.374 3.919 -24.131 1.00 0.00 70 SER A N 10
ATOM 22634 C CA . SER A 1 73 ? -9.511 2.819 -23.718 1.00 0.00 70 SER A CA 10
ATOM 22635 C C . SER A 1 73 ? -10.313 1.543 -23.495 1.00 0.00 70 SER A C 10
ATOM 22636 O O . SER A 1 73 ? -11.544 1.560 -23.522 1.00 0.00 70 SER A O 10
ATOM 22644 N N . VAL A 1 74 ? -9.609 0.438 -23.274 1.00 0.00 71 VAL A N 10
ATOM 22645 C CA . VAL A 1 74 ? -10.253 -0.854 -23.077 1.00 0.00 71 VAL A CA 10
ATOM 22646 C C . VAL A 1 74 ? -10.618 -1.070 -21.613 1.00 0.00 71 VAL A C 10
ATOM 22647 O O . VAL A 1 74 ? -9.879 -0.668 -20.714 1.00 0.00 71 VAL A O 10
ATOM 22660 N N . ASP A 1 75 ? -11.760 -1.708 -21.381 1.00 0.00 72 ASP A N 10
ATOM 22661 C CA . ASP A 1 75 ? -12.324 -1.805 -20.040 1.00 0.00 72 ASP A CA 10
ATOM 22662 C C . ASP A 1 75 ? -11.608 -2.868 -19.217 1.00 0.00 72 ASP A C 10
ATOM 22663 O O . ASP A 1 75 ? -12.204 -3.874 -18.833 1.00 0.00 72 ASP A O 10
ATOM 22672 N N . VAL A 1 76 ? -10.327 -2.638 -18.949 1.00 0.00 73 VAL A N 10
ATOM 22673 C CA . VAL A 1 76 ? -9.549 -3.534 -18.102 1.00 0.00 73 VAL A CA 10
ATOM 22674 C C . VAL A 1 76 ? -8.103 -3.069 -17.989 1.00 0.00 73 VAL A C 10
ATOM 22675 O O . VAL A 1 76 ? -7.531 -2.552 -18.949 1.00 0.00 73 VAL A O 10
ATOM 22688 N N . THR A 1 77 ? -7.517 -3.254 -16.811 1.00 0.00 74 THR A N 10
ATOM 22689 C CA . THR A 1 77 ? -6.124 -2.891 -16.583 1.00 0.00 74 THR A CA 10
ATOM 22690 C C . THR A 1 77 ? -5.289 -4.113 -16.221 1.00 0.00 74 THR A C 10
ATOM 22691 O O . THR A 1 77 ? -5.789 -5.062 -15.618 1.00 0.00 74 THR A O 10
ATOM 22702 N N . SER A 1 78 ? -4.014 -4.083 -16.594 1.00 0.00 75 SER A N 10
ATOM 22703 C CA . SER A 1 78 ? -3.113 -5.199 -16.333 1.00 0.00 75 SER A CA 10
ATOM 22704 C C . SER A 1 78 ? -2.017 -4.804 -15.352 1.00 0.00 75 SER A C 10
ATOM 22705 O O . SER A 1 78 ? -1.389 -3.755 -15.496 1.00 0.00 75 SER A O 10
ATOM 22713 N N . TYR A 1 79 ? -1.790 -5.651 -14.353 1.00 0.00 76 TYR A N 10
ATOM 22714 C CA . TYR A 1 79 ? -0.840 -5.346 -13.290 1.00 0.00 76 TYR A CA 10
ATOM 22715 C C . TYR A 1 79 ? 0.407 -6.214 -13.400 1.00 0.00 76 TYR A C 10
ATOM 22716 O O . TYR A 1 79 ? 0.316 -7.425 -13.599 1.00 0.00 76 TYR A O 10
ATOM 22734 N N . TYR A 1 80 ? 1.571 -5.587 -13.268 1.00 0.00 77 TYR A N 10
ATOM 22735 C CA . TYR A 1 80 ? 2.830 -6.319 -13.188 1.00 0.00 77 TYR A CA 10
ATOM 22736 C C . TYR A 1 80 ? 3.546 -6.042 -11.873 1.00 0.00 77 TYR A C 10
ATOM 22737 O O . TYR A 1 80 ? 3.378 -4.978 -11.276 1.00 0.00 77 TYR A O 10
ATOM 22755 N N . GLU A 1 81 ? 4.344 -7.005 -11.425 1.00 0.00 78 GLU A N 10
ATOM 22756 C CA . GLU A 1 81 ? 5.051 -6.887 -10.155 1.00 0.00 78 GLU A CA 10
ATOM 22757 C C . GLU A 1 81 ? 6.468 -7.435 -10.261 1.00 0.00 78 GLU A C 10
ATOM 22758 O O . GLU A 1 81 ? 6.706 -8.441 -10.930 1.00 0.00 78 GLU A O 10
ATOM 22770 N N . SER A 1 82 ? 7.406 -6.769 -9.596 1.00 0.00 79 SER A N 10
ATOM 22771 C CA . SER A 1 82 ? 8.803 -7.185 -9.620 1.00 0.00 79 SER A CA 10
ATOM 22772 C C . SER A 1 82 ? 9.432 -7.082 -8.236 1.00 0.00 79 SER A C 10
ATOM 22773 O O . SER A 1 82 ? 8.741 -6.843 -7.246 1.00 0.00 79 SER A O 10
ATOM 22781 N N . SER A 1 83 ? 10.747 -7.263 -8.174 1.00 0.00 80 SER A N 10
ATOM 22782 C CA . SER A 1 83 ? 11.483 -7.114 -6.925 1.00 0.00 80 SER A CA 10
ATOM 22783 C C . SER A 1 83 ? 12.986 -7.090 -7.170 1.00 0.00 80 SER A C 10
ATOM 22784 O O . SER A 1 83 ? 13.446 -7.330 -8.286 1.00 0.00 80 SER A O 10
ATOM 22792 N N . PRO A 1 84 ? 13.747 -6.797 -6.121 1.00 0.00 81 PRO A N 10
ATOM 22793 C CA . PRO A 1 84 ? 15.201 -6.758 -6.216 1.00 0.00 81 PRO A CA 10
ATOM 22794 C C . PRO A 1 84 ? 15.746 -8.035 -6.842 1.00 0.00 81 PRO A C 10
ATOM 22795 O O . PRO A 1 84 ? 16.795 -8.023 -7.487 1.00 0.00 81 PRO A O 10
ATOM 22806 N N . ASN A 1 85 ? 15.029 -9.137 -6.649 1.00 0.00 82 ASN A N 10
ATOM 22807 C CA . ASN A 1 85 ? 15.470 -10.436 -7.142 1.00 0.00 82 ASN A CA 10
ATOM 22808 C C . ASN A 1 85 ? 14.609 -10.903 -8.308 1.00 0.00 82 ASN A C 10
ATOM 22809 O O . ASN A 1 85 ? 15.086 -11.599 -9.205 1.00 0.00 82 ASN A O 10
ATOM 22820 N N . SER A 1 86 ? 13.338 -10.517 -8.291 1.00 0.00 83 SER A N 10
ATOM 22821 C CA . SER A 1 86 ? 12.375 -11.008 -9.270 1.00 0.00 83 SER A CA 10
ATOM 22822 C C . SER A 1 86 ? 12.182 -10.007 -10.402 1.00 0.00 83 SER A C 10
ATOM 22823 O O . SER A 1 86 ? 12.204 -8.796 -10.183 1.00 0.00 83 SER A O 10
ATOM 22831 N N . GLU A 1 87 ? 11.993 -10.521 -11.613 1.00 0.00 84 GLU A N 10
ATOM 22832 C CA . GLU A 1 87 ? 11.728 -9.675 -12.771 1.00 0.00 84 GLU A CA 10
ATOM 22833 C C . GLU A 1 87 ? 10.238 -9.390 -12.916 1.00 0.00 84 GLU A C 10
ATOM 22834 O O . GLU A 1 87 ? 9.401 -10.138 -12.410 1.00 0.00 84 GLU A O 10
ATOM 22846 N N . PRO A 1 88 ? 9.914 -8.305 -13.609 1.00 0.00 85 PRO A N 10
ATOM 22847 C CA . PRO A 1 88 ? 8.523 -7.936 -13.848 1.00 0.00 85 PRO A CA 10
ATOM 22848 C C . PRO A 1 88 ? 7.754 -9.078 -14.499 1.00 0.00 85 PRO A C 10
ATOM 22849 O O . PRO A 1 88 ? 8.114 -9.545 -15.579 1.00 0.00 85 PRO A O 10
ATOM 22860 N N . ARG A 1 89 ? 6.693 -9.524 -13.835 1.00 0.00 86 ARG A N 10
ATOM 22861 C CA . ARG A 1 89 ? 5.836 -10.572 -14.376 1.00 0.00 86 ARG A CA 10
ATOM 22862 C C . ARG A 1 89 ? 4.363 -10.220 -14.210 1.00 0.00 86 ARG A C 10
ATOM 22863 O O . ARG A 1 89 ? 3.988 -9.497 -13.287 1.00 0.00 86 ARG A O 10
ATOM 22884 N N . PHE A 1 90 ? 3.532 -10.734 -15.110 1.00 0.00 87 PHE A N 10
ATOM 22885 C CA . PHE A 1 90 ? 2.098 -10.479 -15.062 1.00 0.00 87 PHE A CA 10
ATOM 22886 C C . PHE A 1 90 ? 1.503 -10.928 -13.734 1.00 0.00 87 PHE A C 10
ATOM 22887 O O . PHE A 1 90 ? 1.523 -12.113 -13.402 1.00 0.00 87 PHE A O 10
ATOM 22904 N N . LEU A 1 91 ? 0.973 -9.973 -12.976 1.00 0.00 88 LEU A N 10
ATOM 22905 C CA . LEU A 1 91 ? 0.387 -10.266 -11.673 1.00 0.00 88 LEU A CA 10
ATOM 22906 C C . LEU A 1 91 ? -1.092 -10.608 -11.799 1.00 0.00 88 LEU A C 10
ATOM 22907 O O . LEU A 1 91 ? -1.523 -11.693 -11.408 1.00 0.00 88 LEU A O 10
ATOM 22923 N N . ARG A 1 92 ? -1.865 -9.676 -12.346 1.00 0.00 89 ARG A N 10
ATOM 22924 C CA . ARG A 1 92 ? -3.317 -9.809 -12.381 1.00 0.00 89 ARG A CA 10
ATOM 22925 C C . ARG A 1 92 ? -3.935 -8.828 -13.368 1.00 0.00 89 ARG A C 10
ATOM 22926 O O . ARG A 1 92 ? -3.286 -7.877 -13.803 1.00 0.00 89 ARG A O 10
ATOM 22947 N N . ALA A 1 93 ? -5.195 -9.064 -13.719 1.00 0.00 90 ALA A N 10
ATOM 22948 C CA . ALA A 1 93 ? -5.959 -8.114 -14.519 1.00 0.00 90 ALA A CA 10
ATOM 22949 C C . ALA A 1 93 ? -7.295 -7.790 -13.862 1.00 0.00 90 ALA A C 10
ATOM 22950 O O . ALA A 1 93 ? -8.014 -8.686 -13.420 1.00 0.00 90 ALA A O 10
ATOM 22957 N N . ILE A 1 94 ? -7.621 -6.503 -13.800 1.00 0.00 91 ILE A N 10
ATOM 22958 C CA . ILE A 1 94 ? -8.848 -6.054 -13.152 1.00 0.00 91 ILE A CA 10
ATOM 22959 C C . ILE A 1 94 ? -9.626 -5.099 -14.049 1.00 0.00 91 ILE A C 10
ATOM 22960 O O . ILE A 1 94 ? -9.057 -4.173 -14.626 1.00 0.00 91 ILE A O 10
ATOM 22976 N N . LEU A 1 95 ? -10.929 -5.331 -14.161 1.00 0.00 92 LEU A N 10
ATOM 22977 C CA . LEU A 1 95 ? -11.785 -4.501 -15.000 1.00 0.00 92 LEU A CA 10
ATOM 22978 C C . LEU A 1 95 ? -11.706 -3.036 -14.591 1.00 0.00 92 LEU A C 10
ATOM 22979 O O . LEU A 1 95 ? -11.730 -2.711 -13.404 1.00 0.00 92 LEU A O 10
ATOM 22995 N N . ASN A 1 96 ? -11.610 -2.155 -15.581 1.00 0.00 93 ASN A N 10
ATOM 22996 C CA . ASN A 1 96 ? -11.352 -0.743 -15.327 1.00 0.00 93 ASN A CA 10
ATOM 22997 C C . ASN A 1 96 ? -12.616 -0.025 -14.872 1.00 0.00 93 ASN A C 10
ATOM 22998 O O . ASN A 1 96 ? -13.274 0.654 -15.661 1.00 0.00 93 ASN A O 10
ATOM 23009 N N . PHE A 1 97 ? -12.951 -0.179 -13.595 1.00 0.00 94 PHE A N 10
ATOM 23010 C CA . PHE A 1 97 ? -14.031 0.590 -12.989 1.00 0.00 94 PHE A CA 10
ATOM 23011 C C . PHE A 1 97 ? -13.538 1.949 -12.509 1.00 0.00 94 PHE A C 10
ATOM 23012 O O . PHE A 1 97 ? -14.310 2.905 -12.424 1.00 0.00 94 PHE A O 10
ATOM 23029 N N . THR A 1 98 ? -12.249 2.029 -12.198 1.00 0.00 95 THR A N 10
ATOM 23030 C CA . THR A 1 98 ? -11.627 3.296 -11.833 1.00 0.00 95 THR A CA 10
ATOM 23031 C C . THR A 1 98 ? -10.423 3.593 -12.717 1.00 0.00 95 THR A C 10
ATOM 23032 O O . THR A 1 98 ? -9.438 2.855 -12.711 1.00 0.00 95 THR A O 10
ATOM 23043 N N . PRO A 1 99 ? -10.508 4.679 -13.479 1.00 0.00 96 PRO A N 10
ATOM 23044 C CA . PRO A 1 99 ? -9.441 5.056 -14.397 1.00 0.00 96 PRO A CA 10
ATOM 23045 C C . PRO A 1 99 ? -8.260 5.663 -13.651 1.00 0.00 96 PRO A C 10
ATOM 23046 O O . PRO A 1 99 ? -8.358 5.974 -12.464 1.00 0.00 96 PRO A O 10
ATOM 23057 N N . MET A 1 100 ? -7.144 5.829 -14.353 1.00 0.00 97 MET A N 10
ATOM 23058 C CA . MET A 1 100 ? -5.946 6.411 -13.761 1.00 0.00 97 MET A CA 10
ATOM 23059 C C . MET A 1 100 ? -6.196 7.844 -13.308 1.00 0.00 97 MET A C 10
ATOM 23060 O O . MET A 1 100 ? -5.624 8.302 -12.319 1.00 0.00 97 MET A O 10
ATOM 23074 N N . HIS A 1 101 ? -7.055 8.549 -14.038 1.00 0.00 98 HIS A N 10
ATOM 23075 C CA . HIS A 1 101 ? -7.329 9.952 -13.755 1.00 0.00 98 HIS A CA 10
ATOM 23076 C C . HIS A 1 101 ? -8.659 10.118 -13.031 1.00 0.00 98 HIS A C 10
ATOM 23077 O O . HIS A 1 101 ? -9.588 10.736 -13.553 1.00 0.00 98 HIS A O 10
ATOM 23091 N N . GLY A 1 102 ? -8.745 9.564 -11.827 1.00 0.00 99 GLY A N 10
ATOM 23092 C CA . GLY A 1 102 ? -9.900 9.781 -10.964 1.00 0.00 99 GLY A CA 10
ATOM 23093 C C . GLY A 1 102 ? -11.070 8.899 -11.378 1.00 0.00 99 GLY A C 10
ATOM 23094 O O . GLY A 1 102 ? -11.045 7.684 -11.181 1.00 0.00 99 GLY A O 10
ATOM 23098 N N . LEU A 1 103 ? -12.097 9.517 -11.952 1.00 0.00 100 LEU A N 10
ATOM 23099 C CA . LEU A 1 103 ? -13.304 8.799 -12.340 1.00 0.00 100 LEU A CA 10
ATOM 23100 C C . LEU A 1 103 ? -13.686 9.103 -13.783 1.00 0.00 100 LEU A C 10
ATOM 23101 O O . LEU A 1 103 ? -13.317 10.143 -14.327 1.00 0.00 100 LEU A O 10
ATOM 23117 N N . ARG A 1 104 ? -14.427 8.188 -14.399 1.00 0.00 101 ARG A N 10
ATOM 23118 C CA . ARG A 1 104 ? -14.880 8.367 -15.773 1.00 0.00 101 ARG A CA 10
ATOM 23119 C C . ARG A 1 104 ? -16.401 8.362 -15.857 1.00 0.00 101 ARG A C 10
ATOM 23120 O O . ARG A 1 104 ? -17.078 7.813 -14.988 1.00 0.00 101 ARG A O 10
ATOM 23141 N N . THR A 1 105 ? -16.933 8.975 -16.909 1.00 0.00 102 THR A N 10
ATOM 23142 C CA . THR A 1 105 ? -18.374 9.011 -17.128 1.00 0.00 102 THR A CA 10
ATOM 23143 C C . THR A 1 105 ? -18.756 8.269 -18.402 1.00 0.00 102 THR A C 10
ATOM 23144 O O . THR A 1 105 ? -19.918 7.917 -18.602 1.00 0.00 102 THR A O 10
ATOM 23155 N N . LYS A 1 106 ? -17.771 8.034 -19.262 1.00 0.00 103 LYS A N 10
ATOM 23156 C CA . LYS A 1 106 ? -18.001 7.328 -20.517 1.00 0.00 103 LYS A CA 10
ATOM 23157 C C . LYS A 1 106 ? -17.683 5.844 -20.381 1.00 0.00 103 LYS A C 10
ATOM 23158 O O . LYS A 1 106 ? -16.967 5.434 -19.467 1.00 0.00 103 LYS A O 10
ATOM 23177 N N . ASN A 1 107 ? -18.220 5.043 -21.295 1.00 0.00 104 ASN A N 10
ATOM 23178 C CA . ASN A 1 107 ? -17.991 3.604 -21.281 1.00 0.00 104 ASN A CA 10
ATOM 23179 C C . ASN A 1 107 ? -16.731 3.238 -22.056 1.00 0.00 104 ASN A C 10
ATOM 23180 O O . ASN A 1 107 ? -16.336 3.942 -22.985 1.00 0.00 104 ASN A O 10
ATOM 23191 N N . LEU A 1 108 ? -16.103 2.134 -21.667 1.00 0.00 105 LEU A N 10
ATOM 23192 C CA . LEU A 1 108 ? -14.859 1.700 -22.291 1.00 0.00 105 LEU A CA 10
ATOM 23193 C C . LEU A 1 108 ? -15.087 0.495 -23.195 1.00 0.00 105 LEU A C 10
ATOM 23194 O O . LEU A 1 108 ? -16.171 -0.086 -23.209 1.00 0.00 105 LEU A O 10
ATOM 23210 N N . LEU A 1 109 ? -14.057 0.124 -23.949 1.00 0.00 106 LEU A N 10
ATOM 23211 C CA . LEU A 1 109 ? -14.177 -0.937 -24.942 1.00 0.00 106 LEU A CA 10
ATOM 23212 C C . LEU A 1 109 ? -14.183 -2.310 -24.282 1.00 0.00 106 LEU A C 10
ATOM 23213 O O . LEU A 1 109 ? -13.402 -2.573 -23.368 1.00 0.00 106 LEU A O 10
ATOM 23229 N N . LYS A 1 110 ? -15.067 -3.183 -24.752 1.00 0.00 107 LYS A N 10
ATOM 23230 C CA . LYS A 1 110 ? -15.241 -4.498 -24.148 1.00 0.00 107 LYS A CA 10
ATOM 23231 C C . LYS A 1 110 ? -14.906 -5.607 -25.136 1.00 0.00 107 LYS A C 10
ATOM 23232 O O . LYS A 1 110 ? -14.642 -5.347 -26.310 1.00 0.00 107 LYS A O 10
ATOM 23251 N N . VAL A 1 111 ? -14.918 -6.846 -24.655 1.00 0.00 108 VAL A N 10
ATOM 23252 C CA . VAL A 1 111 ? -14.617 -7.998 -25.496 1.00 0.00 108 VAL A CA 10
ATOM 23253 C C . VAL A 1 111 ? -15.545 -8.056 -26.703 1.00 0.00 108 VAL A C 10
ATOM 23254 O O . VAL A 1 111 ? -15.125 -8.411 -27.804 1.00 0.00 108 VAL A O 10
ATOM 23267 N N . LYS A 1 112 ? -16.808 -7.705 -26.489 1.00 0.00 109 LYS A N 10
ATOM 23268 C CA . LYS A 1 112 ? -17.798 -7.716 -27.559 1.00 0.00 109 LYS A CA 10
ATOM 23269 C C . LYS A 1 112 ? -17.395 -6.783 -28.693 1.00 0.00 109 LYS A C 10
ATOM 23270 O O . LYS A 1 112 ? -17.862 -6.925 -29.823 1.00 0.00 109 LYS A O 10
ATOM 23289 N N . ASP A 1 113 ? -16.524 -5.827 -28.385 1.00 0.00 110 ASP A N 10
ATOM 23290 C CA . ASP A 1 113 ? -16.122 -4.815 -29.354 1.00 0.00 110 ASP A CA 10
ATOM 23291 C C . ASP A 1 113 ? -14.872 -5.245 -30.112 1.00 0.00 110 ASP A C 10
ATOM 23292 O O . ASP A 1 113 ? -14.399 -4.536 -31.001 1.00 0.00 110 ASP A O 10
ATOM 23301 N N . GLY A 1 114 ? -14.341 -6.410 -29.756 1.00 0.00 111 GLY A N 10
ATOM 23302 C CA . GLY A 1 114 ? -13.142 -6.934 -30.400 1.00 0.00 111 GLY A CA 10
ATOM 23303 C C . GLY A 1 114 ? -11.888 -6.547 -29.626 1.00 0.00 111 GLY A C 10
ATOM 23304 O O . GLY A 1 114 ? -10.778 -6.606 -30.154 1.00 0.00 111 GLY A O 10
ATOM 23308 N N . PHE A 1 115 ? -12.072 -6.150 -28.371 1.00 0.00 112 PHE A N 10
ATOM 23309 C CA . PHE A 1 115 ? -10.956 -5.748 -27.524 1.00 0.00 112 PHE A CA 10
ATOM 23310 C C . PHE A 1 115 ? -10.901 -6.584 -26.252 1.00 0.00 112 PHE A C 10
ATOM 23311 O O . PHE A 1 115 ? -11.636 -6.330 -25.298 1.00 0.00 112 PHE A O 10
ATOM 23328 N N . GLN A 1 116 ? -10.024 -7.583 -26.244 1.00 0.00 113 GLN A N 10
ATOM 23329 C CA . GLN A 1 116 ? -9.910 -8.493 -25.111 1.00 0.00 113 GLN A CA 10
ATOM 23330 C C . GLN A 1 116 ? -8.468 -8.599 -24.633 1.00 0.00 113 GLN A C 10
ATOM 23331 O O . GLN A 1 116 ? -7.581 -8.996 -25.389 1.00 0.00 113 GLN A O 10
ATOM 23345 N N . VAL A 1 117 ? -8.239 -8.243 -23.374 1.00 0.00 114 VAL A N 10
ATOM 23346 C CA . VAL A 1 117 ? -6.909 -8.325 -22.784 1.00 0.00 114 VAL A CA 10
ATOM 23347 C C . VAL A 1 117 ? -6.711 -9.647 -22.054 1.00 0.00 114 VAL A C 10
ATOM 23348 O O . VAL A 1 117 ? -7.554 -10.060 -21.257 1.00 0.00 114 VAL A O 10
ATOM 23361 N N . ASP A 1 118 ? -5.592 -10.308 -22.330 1.00 0.00 115 ASP A N 10
ATOM 23362 C CA . ASP A 1 118 ? -5.317 -11.621 -21.759 1.00 0.00 115 ASP A CA 10
ATOM 23363 C C . ASP A 1 118 ? -5.118 -11.536 -20.251 1.00 0.00 115 ASP A C 10
ATOM 23364 O O . ASP A 1 118 ? -4.185 -10.890 -19.774 1.00 0.00 115 ASP A O 10
ATOM 23373 N N . ASN A 1 119 ? -6.002 -12.190 -19.505 1.00 0.00 116 ASN A N 10
ATOM 23374 C CA . ASN A 1 119 ? -5.945 -12.162 -18.049 1.00 0.00 116 ASN A CA 10
ATOM 23375 C C . ASN A 1 119 ? -5.452 -13.491 -17.490 1.00 0.00 116 ASN A C 10
ATOM 23376 O O . ASN A 1 119 ? -5.679 -13.807 -16.322 1.00 0.00 116 ASN A O 10
ATOM 23387 N N . SER A 1 120 ? -4.776 -14.266 -18.331 1.00 0.00 117 SER A N 10
ATOM 23388 C CA . SER A 1 120 ? -4.229 -15.552 -17.917 1.00 0.00 117 SER A CA 10
ATOM 23389 C C . SER A 1 120 ? -2.746 -15.440 -17.589 1.00 0.00 117 SER A C 10
ATOM 23390 O O . SER A 1 120 ? -2.023 -14.655 -18.202 1.00 0.00 117 SER A O 10
ATOM 23398 N N . THR A 1 121 ? -2.298 -16.230 -16.619 1.00 0.00 118 THR A N 10
ATOM 23399 C CA . THR A 1 121 ? -0.880 -16.310 -16.290 1.00 0.00 118 THR A CA 10
ATOM 23400 C C . THR A 1 121 ? -0.214 -17.480 -17.003 1.00 0.00 118 THR A C 10
ATOM 23401 O O . THR A 1 121 ? 1.010 -17.612 -16.990 1.00 0.00 118 THR A O 10
ATOM 23412 N N . ASP A 1 122 ? -1.027 -18.327 -17.624 1.00 0.00 119 ASP A N 10
ATOM 23413 C CA . ASP A 1 122 ? -0.530 -19.549 -18.246 1.00 0.00 119 ASP A CA 10
ATOM 23414 C C . ASP A 1 122 ? -0.325 -19.362 -19.744 1.00 0.00 119 ASP A C 10
ATOM 23415 O O . ASP A 1 122 ? 0.561 -19.973 -20.340 1.00 0.00 119 ASP A O 10
ATOM 23424 N N . ASN A 1 123 ? -1.150 -18.512 -20.346 1.00 0.00 120 ASN A N 10
ATOM 23425 C CA . ASN A 1 123 ? -1.090 -18.275 -21.784 1.00 0.00 120 ASN A CA 10
ATOM 23426 C C . ASN A 1 123 ? 0.252 -17.679 -22.188 1.00 0.00 120 ASN A C 10
ATOM 23427 O O . ASN A 1 123 ? 0.821 -18.044 -23.216 1.00 0.00 120 ASN A O 10
ATOM 23438 N N . GLY A 1 124 ? 0.755 -16.758 -21.371 1.00 0.00 121 GLY A N 10
ATOM 23439 C CA . GLY A 1 124 ? 2.034 -16.113 -21.639 1.00 0.00 121 GLY A CA 10
ATOM 23440 C C . GLY A 1 124 ? 1.837 -14.734 -22.254 1.00 0.00 121 GLY A C 10
ATOM 23441 O O . GLY A 1 124 ? 2.773 -13.938 -22.330 1.00 0.00 121 GLY A O 10
ATOM 23445 N N . ASN A 1 125 ? 0.614 -14.456 -22.693 1.00 0.00 122 ASN A N 10
ATOM 23446 C CA . ASN A 1 125 ? 0.284 -13.160 -23.274 1.00 0.00 122 ASN A CA 10
ATOM 23447 C C . ASN A 1 125 ? -0.397 -12.257 -22.255 1.00 0.00 122 ASN A C 10
ATOM 23448 O O . ASN A 1 125 ? -0.978 -11.231 -22.610 1.00 0.00 122 ASN A O 10
ATOM 23459 N N . GLY A 1 126 ? -0.324 -12.644 -20.986 1.00 0.00 123 GLY A N 10
ATOM 23460 C CA . GLY A 1 126 ? -1.046 -11.946 -19.929 1.00 0.00 123 GLY A CA 10
ATOM 23461 C C . GLY A 1 126 ? -0.694 -10.464 -19.907 1.00 0.00 123 GLY A C 10
ATOM 23462 O O . GLY A 1 126 ? 0.459 -10.093 -19.690 1.00 0.00 123 GLY A O 10
ATOM 23466 N N . GLY A 1 127 ? -1.696 -9.620 -20.134 1.00 0.00 124 GLY A N 10
ATOM 23467 C CA . GLY A 1 127 ? -1.495 -8.176 -20.135 1.00 0.00 124 GLY A CA 10
ATOM 23468 C C . GLY A 1 127 ? -1.644 -7.600 -21.537 1.00 0.00 124 GLY A C 10
ATOM 23469 O O . GLY A 1 127 ? -1.883 -6.404 -21.705 1.00 0.00 124 GLY A O 10
ATOM 23473 N N . ASN A 1 128 ? -1.502 -8.458 -22.541 1.00 0.00 125 ASN A N 10
ATOM 23474 C CA . ASN A 1 128 ? -1.498 -8.017 -23.931 1.00 0.00 125 ASN A CA 10
ATOM 23475 C C . ASN A 1 128 ? -2.902 -8.041 -24.520 1.00 0.00 125 ASN A C 10
ATOM 23476 O O . ASN A 1 128 ? -3.780 -8.752 -24.030 1.00 0.00 125 ASN A O 10
ATOM 23487 N N . LEU A 1 129 ? -3.110 -7.261 -25.576 1.00 0.00 126 LEU A N 10
ATOM 23488 C CA . LEU A 1 129 ? -4.447 -7.031 -26.108 1.00 0.00 126 LEU A CA 10
ATOM 23489 C C . LEU A 1 129 ? -4.691 -7.860 -27.363 1.00 0.00 126 LEU A C 10
ATOM 23490 O O . LEU A 1 129 ? -3.903 -7.818 -28.308 1.00 0.00 126 LEU A O 10
ATOM 23506 N N . TYR A 1 130 ? -5.786 -8.612 -27.365 1.00 0.00 127 TYR A N 10
ATOM 23507 C CA . TYR A 1 130 ? -6.235 -9.307 -28.566 1.00 0.00 127 TYR A CA 10
ATOM 23508 C C . TYR A 1 130 ? -7.145 -8.421 -29.407 1.00 0.00 127 TYR A C 10
ATOM 23509 O O . TYR A 1 130 ? -8.067 -7.792 -28.889 1.00 0.00 127 TYR A O 10
ATOM 23527 N N . VAL A 1 131 ? -6.879 -8.374 -30.708 1.00 0.00 128 VAL A N 10
ATOM 23528 C CA . VAL A 1 131 ? -7.708 -7.611 -31.633 1.00 0.00 128 VAL A CA 10
ATOM 23529 C C . VAL A 1 131 ? -8.480 -8.532 -32.569 1.00 0.00 128 VAL A C 10
ATOM 23530 O O . VAL A 1 131 ? -7.889 -9.327 -33.300 1.00 0.00 128 VAL A O 10
ATOM 23543 N N . TYR A 1 132 ? -9.804 -8.419 -32.543 1.00 0.00 129 TYR A N 10
ATOM 23544 C CA . TYR A 1 132 ? -10.663 -9.300 -33.324 1.00 0.00 129 TYR A CA 10
ATOM 23545 C C . TYR A 1 132 ? -11.272 -8.565 -34.511 1.00 0.00 129 TYR A C 10
ATOM 23546 O O . TYR A 1 132 ? -11.271 -7.335 -34.559 1.00 0.00 129 TYR A O 10
ATOM 23564 N N . PRO A 1 133 ? -11.791 -9.326 -35.469 1.00 0.00 130 PRO A N 10
ATOM 23565 C CA . PRO A 1 133 ? -12.405 -8.748 -36.658 1.00 0.00 130 PRO A CA 10
ATOM 23566 C C . PRO A 1 133 ? -13.495 -7.751 -36.286 1.00 0.00 130 PRO A C 10
ATOM 23567 O O . PRO A 1 133 ? -13.786 -6.824 -37.042 1.00 0.00 130 PRO A O 10
ATOM 23578 N N . ASN A 1 134 ? -14.096 -7.948 -35.117 1.00 0.00 131 ASN A N 10
ATOM 23579 C CA . ASN A 1 134 ? -15.134 -7.049 -34.629 1.00 0.00 131 ASN A CA 10
ATOM 23580 C C . ASN A 1 134 ? -14.590 -5.641 -34.418 1.00 0.00 131 ASN A C 10
ATOM 23581 O O . ASN A 1 134 ? -15.315 -4.657 -34.566 1.00 0.00 131 ASN A O 10
ATOM 23592 N N . ALA A 1 135 ? -13.310 -5.553 -34.073 1.00 0.00 132 ALA A N 10
ATOM 23593 C CA . ALA A 1 135 ? -12.666 -4.265 -33.845 1.00 0.00 132 ALA A CA 10
ATOM 23594 C C . ALA A 1 135 ? -12.263 -3.610 -35.160 1.00 0.00 132 ALA A C 10
ATOM 23595 O O . ALA A 1 135 ? -11.833 -4.286 -36.095 1.00 0.00 132 ALA A O 10
ATOM 23602 N N . THR A 1 136 ? -12.403 -2.290 -35.225 1.00 0.00 133 THR A N 10
ATOM 23603 C CA . THR A 1 136 ? -11.994 -1.534 -36.403 1.00 0.00 133 THR A CA 10
ATOM 23604 C C . THR A 1 136 ? -10.488 -1.621 -36.617 1.00 0.00 133 THR A C 10
ATOM 23605 O O . THR A 1 136 ? -9.708 -1.466 -35.677 1.00 0.00 133 THR A O 10
ATOM 23616 N N . THR A 1 137 ? -10.085 -1.868 -37.858 1.00 0.00 134 THR A N 10
ATOM 23617 C CA . THR A 1 137 ? -8.680 -2.084 -38.179 1.00 0.00 134 THR A CA 10
ATOM 23618 C C . THR A 1 137 ? -7.858 -0.826 -37.929 1.00 0.00 134 THR A C 10
ATOM 23619 O O . THR A 1 137 ? -6.770 -0.887 -37.357 1.00 0.00 134 THR A O 10
ATOM 23630 N N . GLY A 1 138 ? -8.386 0.315 -38.361 1.00 0.00 135 GLY A N 10
ATOM 23631 C CA . GLY A 1 138 ? -7.729 1.597 -38.134 1.00 0.00 135 GLY A CA 10
ATOM 23632 C C . GLY A 1 138 ? -7.554 1.871 -36.646 1.00 0.00 135 GLY A C 10
ATOM 23633 O O . GLY A 1 138 ? -6.486 2.292 -36.204 1.00 0.00 135 GLY A O 10
ATOM 23637 N N . SER A 1 139 ? -8.611 1.629 -35.877 1.00 0.00 136 SER A N 10
ATOM 23638 C CA . SER A 1 139 ? -8.559 1.796 -34.430 1.00 0.00 136 SER A CA 10
ATOM 23639 C C . SER A 1 139 ? -7.499 0.895 -33.809 1.00 0.00 136 SER A C 10
ATOM 23640 O O . SER A 1 139 ? -6.760 1.313 -32.918 1.00 0.00 136 SER A O 10
ATOM 23648 N N . ALA A 1 140 ? -7.431 -0.344 -34.285 1.00 0.00 137 ALA A N 10
ATOM 23649 C CA . ALA A 1 140 ? -6.441 -1.297 -33.799 1.00 0.00 137 ALA A CA 10
ATOM 23650 C C . ALA A 1 140 ? -5.026 -0.761 -33.974 1.00 0.00 137 ALA A C 10
ATOM 23651 O O . ALA A 1 140 ? -4.189 -0.885 -33.080 1.00 0.00 137 ALA A O 10
ATOM 23658 N N . ASP A 1 141 ? -4.765 -0.163 -35.132 1.00 0.00 138 ASP A N 10
ATOM 23659 C CA . ASP A 1 141 ? -3.449 0.391 -35.428 1.00 0.00 138 ASP A CA 10
ATOM 23660 C C . ASP A 1 141 ? -3.170 1.630 -34.588 1.00 0.00 138 ASP A C 10
ATOM 23661 O O . ASP A 1 141 ? -2.017 2.014 -34.394 1.00 0.00 138 ASP A O 10
ATOM 23670 N N . SER A 1 142 ? -4.233 2.253 -34.091 1.00 0.00 139 SER A N 10
ATOM 23671 C CA . SER A 1 142 ? -4.106 3.456 -33.278 1.00 0.00 139 SER A CA 10
ATOM 23672 C C . SER A 1 142 ? -4.076 3.118 -31.793 1.00 0.00 139 SER A C 10
ATOM 23673 O O . SER A 1 142 ? -4.138 4.006 -30.942 1.00 0.00 139 SER A O 10
ATOM 23681 N N . VAL A 1 143 ? -3.983 1.828 -31.487 1.00 0.00 140 VAL A N 10
ATOM 23682 C CA . VAL A 1 143 ? -3.868 1.374 -30.106 1.00 0.00 140 VAL A CA 10
ATOM 23683 C C . VAL A 1 143 ? -2.479 1.658 -29.547 1.00 0.00 140 VAL A C 10
ATOM 23684 O O . VAL A 1 143 ? -1.470 1.388 -30.199 1.00 0.00 140 VAL A O 10
ATOM 23697 N N . ARG A 1 144 ? -2.435 2.203 -28.336 1.00 0.00 141 ARG A N 10
ATOM 23698 C CA . ARG A 1 144 ? -1.169 2.485 -27.669 1.00 0.00 141 ARG A CA 10
ATOM 23699 C C . ARG A 1 144 ? -1.192 2.009 -26.222 1.00 0.00 141 ARG A C 10
ATOM 23700 O O . ARG A 1 144 ? -2.253 1.927 -25.602 1.00 0.00 141 ARG A O 10
ATOM 23721 N N . CYS A 1 145 ? -0.016 1.698 -25.688 1.00 0.00 142 CYS A N 10
ATOM 23722 C CA . CYS A 1 145 ? 0.096 1.184 -24.329 1.00 0.00 142 CYS A CA 10
ATOM 23723 C C . CYS A 1 145 ? 0.521 2.280 -23.359 1.00 0.00 142 CYS A C 10
ATOM 23724 O O . CYS A 1 145 ? 1.609 2.843 -23.481 1.00 0.00 142 CYS A O 10
ATOM 23731 N N . ARG A 1 146 ? -0.345 2.578 -22.396 1.00 0.00 143 ARG A N 10
ATOM 23732 C CA . ARG A 1 146 ? -0.024 3.541 -21.349 1.00 0.00 143 ARG A CA 10
ATOM 23733 C C . ARG A 1 146 ? 0.496 2.843 -20.099 1.00 0.00 143 ARG A C 10
ATOM 23734 O O . ARG A 1 146 ? -0.178 1.985 -19.529 1.00 0.00 143 ARG A O 10
ATOM 23755 N N . LEU A 1 147 ? 1.699 3.216 -19.677 1.00 0.00 144 LEU A N 10
ATOM 23756 C CA . LEU A 1 147 ? 2.350 2.566 -18.545 1.00 0.00 144 LEU A CA 10
ATOM 23757 C C . LEU A 1 147 ? 2.351 3.469 -17.318 1.00 0.00 144 LEU A C 10
ATOM 23758 O O . LEU A 1 147 ? 2.855 4.591 -17.362 1.00 0.00 144 LEU A O 10
ATOM 23774 N N . ARG A 1 148 ? 1.784 2.972 -16.224 1.00 0.00 145 ARG A N 10
ATOM 23775 C CA . ARG A 1 148 ? 1.862 3.660 -14.941 1.00 0.00 145 ARG A CA 10
ATOM 23776 C C . ARG A 1 148 ? 2.802 2.937 -13.984 1.00 0.00 145 ARG A C 10
ATOM 23777 O O . ARG A 1 148 ? 2.546 1.800 -13.588 1.00 0.00 145 ARG A O 10
ATOM 23798 N N . MET A 1 149 ? 3.891 3.603 -13.617 1.00 0.00 146 MET A N 10
ATOM 23799 C CA . MET A 1 149 ? 4.881 3.019 -12.719 1.00 0.00 146 MET A CA 10
ATOM 23800 C C . MET A 1 149 ? 4.791 3.631 -11.327 1.00 0.00 146 MET A C 10
ATOM 23801 O O . MET A 1 149 ? 5.051 4.820 -11.144 1.00 0.00 146 MET A O 10
ATOM 23815 N N . CYS A 1 150 ? 4.420 2.812 -10.349 1.00 0.00 147 CYS A N 10
ATOM 23816 C CA . CYS A 1 150 ? 4.220 3.288 -8.985 1.00 0.00 147 CYS A CA 10
ATOM 23817 C C . CYS A 1 150 ? 5.122 2.548 -8.006 1.00 0.00 147 CYS A C 10
ATOM 23818 O O . CYS A 1 150 ? 4.735 1.522 -7.445 1.00 0.00 147 CYS A O 10
ATOM 23825 N N . PRO A 1 151 ? 6.325 3.073 -7.804 1.00 0.00 148 PRO A N 10
ATOM 23826 C CA . PRO A 1 151 ? 7.261 2.498 -6.845 1.00 0.00 148 PRO A CA 10
ATOM 23827 C C . PRO A 1 151 ? 6.758 2.665 -5.416 1.00 0.00 148 PRO A C 10
ATOM 23828 O O . PRO A 1 151 ? 6.032 3.611 -5.110 1.00 0.00 148 PRO A O 10
ATOM 23839 N N . TRP A 1 152 ? 7.148 1.741 -4.545 1.00 0.00 149 TRP A N 10
ATOM 23840 C CA . TRP A 1 152 ? 6.681 1.744 -3.164 1.00 0.00 149 TRP A CA 10
ATOM 23841 C C . TRP A 1 152 ? 7.763 1.246 -2.215 1.00 0.00 149 TRP A C 10
ATOM 23842 O O . TRP A 1 152 ? 8.730 0.612 -2.639 1.00 0.00 149 TRP A O 10
ATOM 23863 N N . THR A 1 153 ? 7.596 1.538 -0.930 1.00 0.00 150 THR A N 10
ATOM 23864 C CA . THR A 1 153 ? 8.559 1.121 0.082 1.00 0.00 150 THR A CA 10
ATOM 23865 C C . THR A 1 153 ? 7.862 0.727 1.377 1.00 0.00 150 THR A C 10
ATOM 23866 O O . THR A 1 153 ? 6.633 0.680 1.443 1.00 0.00 150 THR A O 10
ATOM 23877 N N . SER A 1 154 ? 8.653 0.444 2.407 1.00 0.00 151 SER A N 10
ATOM 23878 C CA . SER A 1 154 ? 8.115 0.176 3.735 1.00 0.00 151 SER A CA 10
ATOM 23879 C C . SER A 1 154 ? 8.382 1.339 4.682 1.00 0.00 151 SER A C 10
ATOM 23880 O O . SER A 1 154 ? 7.823 1.402 5.777 1.00 0.00 151 SER A O 10
ATOM 23888 N N . ASN A 1 155 ? 9.239 2.259 4.254 1.00 0.00 152 ASN A N 10
ATOM 23889 C CA . ASN A 1 155 ? 9.569 3.432 5.056 1.00 0.00 152 ASN A CA 10
ATOM 23890 C C . ASN A 1 155 ? 8.574 4.560 4.818 1.00 0.00 152 ASN A C 10
ATOM 23891 O O . ASN A 1 155 ? 8.589 5.204 3.770 1.00 0.00 152 ASN A O 10
ATOM 23902 N N . SER A 1 156 ? 7.708 4.794 5.799 1.00 0.00 153 SER A N 10
ATOM 23903 C CA . SER A 1 156 ? 6.632 5.767 5.655 1.00 0.00 153 SER A CA 10
ATOM 23904 C C . SER A 1 156 ? 7.180 7.185 5.568 1.00 0.00 153 SER A C 10
ATOM 23905 O O . SER A 1 156 ? 6.474 8.111 5.170 1.00 0.00 153 SER A O 10
ATOM 23913 N N . LYS A 1 157 ? 8.444 7.350 5.944 1.00 0.00 154 LYS A N 10
ATOM 23914 C CA . LYS A 1 157 ? 9.081 8.661 5.936 1.00 0.00 154 LYS A CA 10
ATOM 23915 C C . LYS A 1 157 ? 9.484 9.070 4.524 1.00 0.00 154 LYS A C 10
ATOM 23916 O O . LYS A 1 157 ? 9.785 10.235 4.267 1.00 0.00 154 LYS A O 10
ATOM 23935 N N . MET A 1 158 ? 9.488 8.103 3.613 1.00 0.00 155 MET A N 10
ATOM 23936 C CA . MET A 1 158 ? 9.833 8.365 2.220 1.00 0.00 155 MET A CA 10
ATOM 23937 C C . MET A 1 158 ? 8.621 8.851 1.435 1.00 0.00 155 MET A C 10
ATOM 23938 O O . MET A 1 158 ? 7.532 8.286 1.542 1.00 0.00 155 MET A O 10
ATOM 23952 N N . THR A 1 159 ? 8.817 9.901 0.645 1.00 0.00 156 THR A N 10
ATOM 23953 C CA . THR A 1 159 ? 7.779 10.385 -0.257 1.00 0.00 156 THR A CA 10
ATOM 23954 C C . THR A 1 159 ? 8.211 10.257 -1.712 1.00 0.00 156 THR A C 10
ATOM 23955 O O . THR A 1 159 ? 7.501 10.688 -2.621 1.00 0.00 156 THR A O 10
ATOM 23966 N N . ALA A 1 160 ? 9.380 9.663 -1.927 1.00 0.00 157 ALA A N 10
ATOM 23967 C CA . ALA A 1 160 ? 9.923 9.504 -3.271 1.00 0.00 157 ALA A CA 10
ATOM 23968 C C . ALA A 1 160 ? 11.018 8.446 -3.301 1.00 0.00 157 ALA A C 10
ATOM 23969 O O . ALA A 1 160 ? 11.680 8.195 -2.294 1.00 0.00 157 ALA A O 10
ATOM 23976 N N . PRO A 1 161 ? 11.205 7.828 -4.462 1.00 0.00 158 PRO A N 10
ATOM 23977 C CA . PRO A 1 161 ? 12.245 6.821 -4.636 1.00 0.00 158 PRO A CA 10
ATOM 23978 C C . PRO A 1 161 ? 13.632 7.452 -4.607 1.00 0.00 158 PRO A C 10
ATOM 23979 O O . PRO A 1 161 ? 13.801 8.619 -4.957 1.00 0.00 158 PRO A O 10
ATOM 23990 N N . ASP A 1 162 ? 14.622 6.672 -4.187 1.00 0.00 159 ASP A N 10
ATOM 23991 C CA . ASP A 1 162 ? 15.979 7.179 -4.020 1.00 0.00 159 ASP A CA 10
ATOM 23992 C C . ASP A 1 162 ? 16.792 7.006 -5.296 1.00 0.00 159 ASP A C 10
ATOM 23993 O O . ASP A 1 162 ? 16.283 6.526 -6.309 1.00 0.00 159 ASP A O 10
ATOM 24002 N N . GLU A 1 163 ? 18.060 7.401 -5.242 1.00 0.00 160 GLU A N 10
ATOM 24003 C CA . GLU A 1 163 ? 18.926 7.361 -6.414 1.00 0.00 160 GLU A CA 10
ATOM 24004 C C . GLU A 1 163 ? 18.998 5.956 -6.999 1.00 0.00 160 GLU A C 10
ATOM 24005 O O . GLU A 1 163 ? 18.850 5.768 -8.206 1.00 0.00 160 GLU A O 10
ATOM 24017 N N . GLU A 1 164 ? 19.226 4.973 -6.135 1.00 0.00 161 GLU A N 10
ATOM 24018 C CA . GLU A 1 164 ? 19.334 3.584 -6.566 1.00 0.00 161 GLU A CA 10
ATOM 24019 C C . GLU A 1 164 ? 18.105 3.156 -7.357 1.00 0.00 161 GLU A C 10
ATOM 24020 O O . GLU A 1 164 ? 18.220 2.605 -8.452 1.00 0.00 161 GLU A O 10
ATOM 24032 N N . MET A 1 165 ? 16.928 3.413 -6.797 1.00 0.00 162 MET A N 10
ATOM 24033 C CA . MET A 1 165 ? 15.675 3.034 -7.439 1.00 0.00 162 MET A CA 10
ATOM 24034 C C . MET A 1 165 ? 15.498 3.753 -8.770 1.00 0.00 162 MET A C 10
ATOM 24035 O O . MET A 1 165 ? 15.102 3.147 -9.766 1.00 0.00 162 MET A O 10
ATOM 24049 N N . LEU A 1 166 ? 15.794 5.048 -8.782 1.00 0.00 163 LEU A N 10
ATOM 24050 C CA . LEU A 1 166 ? 15.628 5.861 -9.981 1.00 0.00 163 LEU A CA 10
ATOM 24051 C C . LEU A 1 166 ? 16.534 5.376 -11.105 1.00 0.00 163 LEU A C 10
ATOM 24052 O O . LEU A 1 166 ? 16.138 5.358 -12.270 1.00 0.00 163 LEU A O 10
ATOM 24068 N N . ARG A 1 167 ? 17.753 4.983 -10.748 1.00 0.00 164 ARG A N 10
ATOM 24069 C CA . ARG A 1 167 ? 18.691 4.426 -11.715 1.00 0.00 164 ARG A CA 10
ATOM 24070 C C . ARG A 1 167 ? 18.200 3.088 -12.252 1.00 0.00 164 ARG A C 10
ATOM 24071 O O . ARG A 1 167 ? 18.273 2.825 -13.453 1.00 0.00 164 ARG A O 10
ATOM 24092 N N . LYS A 1 168 ? 17.698 2.245 -11.356 1.00 0.00 165 LYS A N 10
ATOM 24093 C CA . LYS A 1 168 ? 17.219 0.921 -11.735 1.00 0.00 165 LYS A CA 10
ATOM 24094 C C . LYS A 1 168 ? 15.897 1.008 -12.487 1.00 0.00 165 LYS A C 10
ATOM 24095 O O . LYS A 1 168 ? 15.540 0.102 -13.240 1.00 0.00 165 LYS A O 10
ATOM 24114 N N . MET A 1 169 ? 15.174 2.103 -12.278 1.00 0.00 166 MET A N 10
ATOM 24115 C CA . MET A 1 169 ? 13.926 2.345 -12.992 1.00 0.00 166 MET A CA 10
ATOM 24116 C C . MET A 1 169 ? 14.145 3.256 -14.192 1.00 0.00 166 MET A C 10
ATOM 24117 O O . MET A 1 169 ? 13.192 3.665 -14.855 1.00 0.00 166 MET A O 10
ATOM 24131 N N . SER A 1 170 ? 15.406 3.572 -14.467 1.00 0.00 167 SER A N 10
ATOM 24132 C CA . SER A 1 170 ? 15.745 4.546 -15.498 1.00 0.00 167 SER A CA 10
ATOM 24133 C C . SER A 1 170 ? 15.316 4.060 -16.876 1.00 0.00 167 SER A C 10
ATOM 24134 O O . SER A 1 170 ? 15.071 4.861 -17.778 1.00 0.00 167 SER A O 10
ATOM 24142 N N . GLU A 1 171 ? 15.228 2.744 -17.034 1.00 0.00 168 GLU A N 10
ATOM 24143 C CA . GLU A 1 171 ? 14.792 2.150 -18.292 1.00 0.00 168 GLU A CA 10
ATOM 24144 C C . GLU A 1 171 ? 13.349 2.522 -18.606 1.00 0.00 168 GLU A C 10
ATOM 24145 O O . GLU A 1 171 ? 12.943 2.551 -19.768 1.00 0.00 168 GLU A O 10
ATOM 24157 N N . VAL A 1 172 ? 12.576 2.806 -17.563 1.00 0.00 169 VAL A N 10
ATOM 24158 C CA . VAL A 1 172 ? 11.211 3.291 -17.729 1.00 0.00 169 VAL A CA 10
ATOM 24159 C C . VAL A 1 172 ? 11.167 4.813 -17.755 1.00 0.00 169 VAL A C 10
ATOM 24160 O O . VAL A 1 172 ? 10.418 5.409 -18.530 1.00 0.00 169 VAL A O 10
ATOM 24173 N N . LEU A 1 173 ? 11.973 5.438 -16.904 1.00 0.00 170 LEU A N 10
ATOM 24174 C CA . LEU A 1 173 ? 11.972 6.890 -16.774 1.00 0.00 170 LEU A CA 10
ATOM 24175 C C . LEU A 1 173 ? 12.434 7.560 -18.062 1.00 0.00 170 LEU A C 10
ATOM 24176 O O . LEU A 1 173 ? 12.072 8.702 -18.344 1.00 0.00 170 LEU A O 10
ATOM 24192 N N . ASN A 1 174 ? 13.236 6.842 -18.841 1.00 0.00 171 ASN A N 10
ATOM 24193 C CA . ASN A 1 174 ? 13.776 7.377 -20.085 1.00 0.00 171 ASN A CA 10
ATOM 24194 C C . ASN A 1 174 ? 12.818 7.148 -21.246 1.00 0.00 171 ASN A C 10
ATOM 24195 O O . ASN A 1 174 ? 13.142 7.437 -22.398 1.00 0.00 171 ASN A O 10
ATOM 24206 N N . LEU A 1 175 ? 11.635 6.627 -20.937 1.00 0.00 172 LEU A N 10
ATOM 24207 C CA . LEU A 1 175 ? 10.588 6.456 -21.937 1.00 0.00 172 LEU A CA 10
ATOM 24208 C C . LEU A 1 175 ? 9.837 7.760 -22.177 1.00 0.00 172 LEU A C 10
ATOM 24209 O O . LEU A 1 175 ? 9.790 8.629 -21.306 1.00 0.00 172 LEU A O 10
ATOM 24225 N N . PRO A 1 176 ? 9.252 7.890 -23.362 1.00 0.00 173 PRO A N 10
ATOM 24226 C CA . PRO A 1 176 ? 8.420 9.044 -23.683 1.00 0.00 173 PRO A CA 10
ATOM 24227 C C . PRO A 1 176 ? 7.276 9.192 -22.688 1.00 0.00 173 PRO A C 10
ATOM 24228 O O . PRO A 1 176 ? 6.685 8.203 -22.255 1.00 0.00 173 PRO A O 10
ATOM 24239 N N . ASN A 1 177 ? 6.969 10.434 -22.329 1.00 0.00 174 ASN A N 10
ATOM 24240 C CA . ASN A 1 177 ? 5.885 10.716 -21.396 1.00 0.00 174 ASN A CA 10
ATOM 24241 C C . ASN A 1 177 ? 4.526 10.567 -22.068 1.00 0.00 174 ASN A C 10
ATOM 24242 O O . ASN A 1 177 ? 4.336 10.995 -23.207 1.00 0.00 174 ASN A O 10
ATOM 24253 N N . TYR A 1 178 ? 3.583 9.958 -21.358 1.00 0.00 175 TYR A N 10
ATOM 24254 C CA . TYR A 1 178 ? 2.218 9.823 -21.852 1.00 0.00 175 TYR A CA 10
ATOM 24255 C C . TYR A 1 178 ? 1.251 9.503 -20.720 1.00 0.00 175 TYR A C 10
ATOM 24256 O O . TYR A 1 178 ? 1.316 8.429 -20.120 1.00 0.00 175 TYR A O 10
ATOM 24274 N N . GLY A 1 179 ? 0.355 10.440 -20.431 1.00 0.00 176 GLY A N 10
ATOM 24275 C CA . GLY A 1 179 ? -0.598 10.278 -19.339 1.00 0.00 176 GLY A CA 10
ATOM 24276 C C . GLY A 1 179 ? -1.905 11.001 -19.637 1.00 0.00 176 GLY A C 10
ATOM 24277 O O . GLY A 1 179 ? -2.720 10.495 -20.358 1.00 0.00 176 GLY A O 10
#

Foldseek 3Di:
DAWLDKAKFWFQWDWADDPDQKIKTAGDDDFFADQKKKKKWKAFPVVRATAQKIWIWGHHVPGTTATDFMDGCCADPPGHDDDDHHYVQQQWDAAGDRPVVRHGIIIGHPSHDPNRVNRMIMMMMMIHGDPDNVRNHDDPVNCVSCVSVVVGHGDD